Protein AF-0000000071169020 (afdb_homodimer)

Radius of gyration: 38.2 Å; Cα contacts (8 Å, |Δi|>4): 2609; chains: 2; bounding box: 96×105×107 Å

InterPro domains:
  IPR013087 Zinc finger C2H2-type [PS00028] (34-57)
  IPR013087 Zinc finger C2H2-type [PS50157] (32-62)
  IPR013087 Zinc finger C2H2-type [SM00355] (1-24)
  IPR013087 Zinc finger C2H2-type [SM00355] (32-57)

Sequence (1616 aa):
MICFICKVNVSTFSALAFHYKFMHFLNALSTYECSESNCSQTFQNLNGLRRHITRIHTSSVKVTEVNTNTNVNNYLINSYAVPFIDKNINLPPLKSNDFNLKEALNVLNVSAVKFSLQLHDNNNFSRKDILNIQSKIFDLILNPIILLLKGALLDTIKDPLLISTTNVIISEISSIFKYCSSEYKLNKWLSGEELTEDIMQFTINDEINFVSHAGENEYDEIKTKGILFPLKFQFQKYYEKNDMLIETLNLYDSLNISDDNFLSNFIQGSLWKDKVKLHQNKIVLPYFIYIDDFEINNPLGSNANFQSISALYYSFPLSKNNSKISEIFLAALIKAKDLKTFGNDLCFKHLVNELNSLERDGISINTSCGVKNVHFILGLVIGDNLGLNCICDFIKSFAANFYCRFCKANKSLTKYLAEEDESMLRNIYNYHIDVGINDFKLTGVYNECILNQIDSFHVTTNYCVDIMHDLFEGVCHYNLCHILQYYISEVKIISLETLNNRKQYFNYGTIEMGNNSHIIEKQHLLKFRLKMSAREMMCFIHFLPLMIGDLIPNNDDVWLFFLNFLEIIDILMSHKLTQDLISCLKRLIKKHNLDYVTLFKDTLKPKHHFLIHYPLIIQKSGPPRHFWCFKYESKHRELKMYARAITSRKNITLSLAKKFQLKFADFLLNGTKIDDVITADKHKIDCCYHELLADHLEDTLKIYDCYTQLKFKGTAYKIGYYLTKFTYELNLYEILEIILINATNKIVLILKQIKVDCYVEHLKSYMVDKNKSEILTTAMPISDFNGPPININTVLDGSLMIRLKEYFMICFICKVNVSTFSALAFHYKFMHFLNALSTYECSESNCSQTFQNLNGLRRHITRIHTSSVKVTEVNTNTNVNNYLINSYAVPFIDKNINLPPLKSNDFNLKEALNVLNVSAVKFSLQLHDNNNFSRKDILNIQSKIFDLILNPIILLLKGALLDTIKDPLLISTTNVIISEISSIFKYCSSEYKLNKWLSGEELTEDIMQFTINDEINFVSHAGENEYDEIKTKGILFPLKFQFQKYYEKNDMLIETLNLYDSLNISDDNFLSNFIQGSLWKDKVKLHQNKIVLPYFIYIDDFEINNPLGSNANFQSISALYYSFPLSKNNSKISEIFLAALIKAKDLKTFGNDLCFKHLVNELNSLERDGISINTSCGVKNVHFILGLVIGDNLGLNCICDFIKSFAANFYCRFCKANKSLTKYLAEEDESMLRNIYNYHIDVGINDFKLTGVYNECILNQIDSFHVTTNYCVDIMHDLFEGVCHYNLCHILQYYISEVKIISLETLNNRKQYFNYGTIEMGNNSHIIEKQHLLKFRLKMSAREMMCFIHFLPLMIGDLIPNNDDVWLFFLNFLEIIDILMSHKLTQDLISCLKRLIKKHNLDYVTLFKDTLKPKHHFLIHYPLIIQKSGPPRHFWCFKYESKHRELKMYARAITSRKNITLSLAKKFQLKFADFLLNGTKIDDVITADKHKIDCCYHELLADHLEDTLKIYDCYTQLKFKGTAYKIGYYLTKFTYELNLYEILEIILINATNKIVLILKQIKVDCYVEHLKSYMVDKNKSEILTTAMPISDFNGPPININTVLDGSLMIRLKEYF

Structure (mmCIF, N/CA/C/O backbone):
data_AF-0000000071169020-model_v1
#
loop_
_entity.id
_entity.type
_entity.pdbx_description
1 polymer 'C2H2-type domain-containing protein'
#
loop_
_atom_site.group_PDB
_atom_site.id
_atom_site.type_symbol
_atom_site.label_atom_id
_atom_site.label_alt_id
_atom_site.label_comp_id
_atom_site.label_asym_id
_atom_site.label_entity_id
_atom_site.label_seq_id
_atom_site.pdbx_PDB_ins_code
_atom_site.Cartn_x
_atom_site.Cartn_y
_atom_site.Cartn_z
_atom_site.occupancy
_atom_site.B_iso_or_equiv
_atom_site.auth_seq_id
_atom_site.auth_comp_id
_atom_site.auth_asym_id
_atom_site.auth_atom_id
_atom_site.pdbx_PDB_model_num
ATOM 1 N N . MET A 1 1 ? 19.141 36.062 -43.719 1 77.88 1 MET A N 1
ATOM 2 C CA . MET A 1 1 ? 18.812 34.719 -44.125 1 77.88 1 MET A CA 1
ATOM 3 C C . MET A 1 1 ? 17.516 34.688 -44.938 1 77.88 1 MET A C 1
ATOM 5 O O . MET A 1 1 ? 16.625 35.531 -44.719 1 77.88 1 MET A O 1
ATOM 9 N N . ILE A 1 2 ? 17.375 33.812 -45.969 1 80.94 2 ILE A N 1
ATOM 10 C CA . ILE A 1 2 ? 16.297 33.906 -46.969 1 80.94 2 ILE A CA 1
ATOM 11 C C . ILE A 1 2 ? 15.359 32.719 -46.812 1 80.94 2 ILE A C 1
ATOM 13 O O . ILE A 1 2 ? 15.805 31.562 -46.75 1 80.94 2 ILE A O 1
ATOM 17 N N . CYS A 1 3 ? 14.086 32.969 -46.656 1 77.69 3 CYS A N 1
ATOM 18 C CA . CYS A 1 3 ? 13.062 31.938 -46.719 1 77.69 3 CYS A CA 1
ATOM 19 C C . CYS A 1 3 ? 13.031 31.266 -48.062 1 77.69 3 CYS A C 1
ATOM 21 O O . CYS A 1 3 ? 13.008 31.938 -49.094 1 77.69 3 CYS A O 1
ATOM 23 N N . PHE A 1 4 ? 12.992 30.031 -48.031 1 81.12 4 PHE A N 1
ATOM 24 C CA . PHE A 1 4 ? 13.094 29.328 -49.312 1 81.12 4 PHE A CA 1
ATOM 25 C C . PHE A 1 4 ? 11.75 29.297 -50.031 1 81.12 4 PHE A C 1
ATOM 27 O O . PHE A 1 4 ? 11.688 29.062 -51.25 1 81.12 4 PHE A O 1
ATOM 34 N N . ILE A 1 5 ? 10.742 29.734 -49.344 1 79.94 5 ILE A N 1
ATOM 35 C CA . ILE A 1 5 ? 9.406 29.703 -49.938 1 79.94 5 ILE A CA 1
ATOM 36 C C . ILE A 1 5 ? 9.078 31.094 -50.5 1 79.94 5 ILE A C 1
ATOM 38 O O . ILE A 1 5 ? 8.75 31.219 -51.688 1 79.94 5 ILE A O 1
ATOM 42 N N . CYS A 1 6 ? 9.055 32.125 -49.688 1 75.31 6 CYS A N 1
ATOM 43 C CA . CYS A 1 6 ? 8.633 33.438 -50.156 1 75.31 6 CYS A CA 1
ATOM 44 C C . CYS A 1 6 ? 9.836 34.344 -50.406 1 75.31 6 CYS A C 1
ATOM 46 O O . CYS A 1 6 ? 9.672 35.5 -50.781 1 75.31 6 CYS A O 1
ATOM 48 N N . LYS A 1 7 ? 11.125 33.938 -50.156 1 77.38 7 LYS A N 1
ATOM 49 C CA . LYS A 1 7 ? 12.398 34.594 -50.438 1 77.38 7 LYS A CA 1
ATOM 50 C C . LYS A 1 7 ? 12.539 35.875 -49.594 1 77.38 7 LYS A C 1
ATOM 52 O O . LYS A 1 7 ? 13.344 36.75 -49.938 1 77.38 7 LYS A O 1
ATOM 57 N N . VAL A 1 8 ? 11.719 36 -48.625 1 77.06 8 VAL A N 1
ATOM 58 C CA . VAL A 1 8 ? 11.852 37.125 -47.688 1 77.06 8 VAL A CA 1
ATOM 59 C C . VAL A 1 8 ? 13.172 37.031 -46.938 1 77.06 8 VAL A C 1
ATOM 61 O O . VAL A 1 8 ? 13.578 35.938 -46.531 1 77.06 8 VAL A O 1
ATOM 64 N N . ASN A 1 9 ? 13.852 38.062 -46.719 1 78.12 9 ASN A N 1
ATOM 65 C CA . ASN A 1 9 ? 15.133 38.156 -46.031 1 78.12 9 ASN A CA 1
ATOM 66 C C . ASN A 1 9 ? 14.945 38.469 -44.531 1 78.12 9 ASN A C 1
ATOM 68 O O . ASN A 1 9 ? 14.25 39.406 -44.188 1 78.12 9 ASN A O 1
ATOM 72 N N . VAL A 1 10 ? 15.484 37.562 -43.781 1 77.06 10 VAL A N 1
ATOM 73 C CA . VAL A 1 10 ? 15.422 37.812 -42.344 1 77.06 10 VAL A CA 1
ATOM 74 C C . VAL A 1 10 ? 16.828 37.844 -41.75 1 77.06 10 VAL A C 1
ATOM 76 O O . VAL A 1 10 ? 17.734 37.188 -42.281 1 77.06 10 VAL A O 1
ATOM 79 N N . SER A 1 11 ? 17.156 38.594 -40.719 1 75.62 11 SER A N 1
ATOM 80 C CA . SER A 1 11 ? 18.5 38.875 -40.25 1 75.62 11 SER A CA 1
ATOM 81 C C . SER A 1 11 ? 19.016 37.75 -39.344 1 75.62 11 SER A C 1
ATOM 83 O O . SER A 1 11 ? 20.219 37.531 -39.25 1 75.62 11 SER A O 1
ATOM 85 N N . THR A 1 12 ? 18.188 37.031 -38.656 1 75.88 12 THR A N 1
ATOM 86 C CA . THR A 1 12 ? 18.609 36 -37.719 1 75.88 12 THR A CA 1
ATOM 87 C C . THR A 1 12 ? 17.891 34.656 -38 1 75.88 12 THR A C 1
ATOM 89 O O . THR A 1 12 ? 16.812 34.656 -38.594 1 75.88 12 THR A O 1
ATOM 92 N N . PHE A 1 13 ? 18.453 33.625 -37.469 1 76.25 13 PHE A N 1
ATOM 93 C CA . PHE A 1 13 ? 17.844 32.312 -37.688 1 76.25 13 PHE A CA 1
ATOM 94 C C . PHE A 1 13 ? 16.562 32.156 -36.875 1 76.25 13 PHE A C 1
ATOM 96 O O . PHE A 1 13 ? 15.594 31.547 -37.344 1 76.25 13 PHE A O 1
ATOM 103 N N . SER A 1 14 ? 16.547 32.719 -35.781 1 75.12 14 SER A N 1
ATOM 104 C CA . SER A 1 14 ? 15.344 32.688 -34.969 1 75.12 14 SER A CA 1
ATOM 105 C C . SER A 1 14 ? 14.164 33.344 -35.656 1 75.12 14 SER A C 1
ATOM 107 O O . SER A 1 14 ? 13.039 32.844 -35.625 1 75.12 14 SER A O 1
ATOM 109 N N . ALA A 1 15 ? 14.367 34.344 -36.281 1 77.69 15 ALA A N 1
ATOM 110 C CA . ALA A 1 15 ? 13.359 35.031 -37.094 1 77.69 15 ALA A CA 1
ATOM 111 C C . ALA A 1 15 ? 12.945 34.188 -38.281 1 77.69 15 ALA A C 1
ATOM 113 O O . ALA A 1 15 ? 11.766 34.156 -38.656 1 77.69 15 ALA A O 1
ATOM 114 N N . LEU A 1 16 ? 13.867 33.469 -38.781 1 79.31 16 LEU A N 1
ATOM 115 C CA . LEU A 1 16 ? 13.594 32.594 -39.938 1 79.31 16 LEU A CA 1
ATOM 116 C C . LEU A 1 16 ? 12.734 31.422 -39.5 1 79.31 16 LEU A C 1
ATOM 118 O O . LEU A 1 16 ? 11.766 31.062 -40.156 1 79.31 16 LEU A O 1
ATOM 122 N N . ALA A 1 17 ? 13.094 30.922 -38.438 1 76.38 17 ALA A N 1
ATOM 123 C CA . ALA A 1 17 ? 12.328 29.812 -37.844 1 76.38 17 ALA A CA 1
ATOM 124 C C . ALA A 1 17 ? 10.906 30.25 -37.531 1 76.38 17 ALA A C 1
ATOM 126 O O . ALA A 1 17 ? 9.953 29.516 -37.812 1 76.38 17 ALA A O 1
ATOM 127 N N . PHE A 1 18 ? 10.742 31.375 -37 1 75.62 18 PHE A N 1
ATOM 128 C CA . PHE A 1 18 ? 9.453 32 -36.719 1 75.62 18 PHE A CA 1
ATOM 129 C C . PHE A 1 18 ? 8.672 32.25 -38 1 75.62 18 PHE A C 1
ATOM 131 O O . PHE A 1 18 ? 7.477 31.953 -38.094 1 75.62 18 PHE A O 1
ATOM 138 N N . HIS A 1 19 ? 9.266 32.719 -38.906 1 76.81 19 HIS A N 1
ATOM 139 C CA . HIS A 1 19 ? 8.68 32.969 -40.219 1 76.81 19 HIS A CA 1
ATOM 140 C C . HIS A 1 19 ? 8.172 31.656 -40.844 1 76.81 19 HIS A C 1
ATOM 142 O O . HIS A 1 19 ? 7.047 31.609 -41.344 1 76.81 19 HIS A O 1
ATOM 148 N N . TYR A 1 20 ? 8.93 30.656 -40.812 1 79.19 20 TYR A N 1
ATOM 149 C CA . TYR A 1 20 ? 8.516 29.359 -41.375 1 79.19 20 TYR A CA 1
ATOM 150 C C . TYR A 1 20 ? 7.27 28.844 -40.656 1 79.19 20 TYR A C 1
ATOM 152 O O . TYR A 1 20 ? 6.344 28.344 -41.281 1 79.19 20 TYR A O 1
ATOM 160 N N . LYS A 1 21 ? 7.293 29.047 -39.344 1 71.69 21 LYS A N 1
ATOM 161 C CA . LYS A 1 21 ? 6.215 28.516 -38.531 1 71.69 21 LYS A CA 1
ATOM 162 C C . LYS A 1 21 ? 4.93 29.312 -38.719 1 71.69 21 LYS A C 1
ATOM 164 O O . LYS A 1 21 ? 3.852 28.734 -38.875 1 71.69 21 LYS A O 1
ATOM 169 N N . PHE A 1 22 ? 5.031 30.562 -38.844 1 68.75 22 PHE A N 1
ATOM 170 C CA . PHE A 1 22 ? 3.826 31.391 -38.781 1 68.75 22 PHE A CA 1
ATOM 171 C C . PHE A 1 22 ? 3.412 31.859 -40.156 1 68.75 22 PHE A C 1
ATOM 173 O O . PHE A 1 22 ? 2.223 32.031 -40.438 1 68.75 22 PHE A O 1
ATOM 180 N N . MET A 1 23 ? 4.34 31.984 -40.969 1 70.88 23 MET A N 1
ATOM 181 C CA . MET A 1 23 ? 3.965 32.5 -42.281 1 70.88 23 MET A CA 1
ATOM 182 C C . MET A 1 23 ? 3.768 31.359 -43.281 1 70.88 23 MET A C 1
ATOM 184 O O . MET A 1 23 ? 2.932 31.469 -44.188 1 70.88 23 MET A O 1
ATOM 188 N N . HIS A 1 24 ? 4.555 30.344 -43.156 1 74.88 24 HIS A N 1
ATOM 189 C CA . HIS A 1 24 ? 4.477 29.266 -44.125 1 74.88 24 HIS A CA 1
ATOM 190 C C . HIS A 1 24 ? 3.943 27.984 -43.5 1 74.88 24 HIS A C 1
ATOM 192 O O . HIS A 1 24 ? 3.865 26.938 -44.156 1 74.88 24 HIS A O 1
ATOM 198 N N . PHE A 1 25 ? 3.615 27.969 -42.25 1 67.5 25 PHE A N 1
ATOM 199 C CA . PHE A 1 25 ? 3.002 26.891 -41.469 1 67.5 25 PHE A CA 1
ATOM 200 C C . PHE A 1 25 ? 3.818 25.609 -41.594 1 67.5 25 PHE A C 1
ATOM 202 O O . PHE A 1 25 ? 3.258 24.516 -41.75 1 67.5 25 PHE A O 1
ATOM 209 N N . LEU A 1 26 ? 5.051 25.766 -41.625 1 73.62 26 LEU A N 1
ATOM 210 C CA . LEU A 1 26 ? 5.938 24.609 -41.656 1 73.62 26 LEU A CA 1
ATOM 211 C C . LEU A 1 26 ? 6.258 24.109 -40.281 1 73.62 26 LEU A C 1
ATOM 213 O O . LEU A 1 26 ? 6.383 24.891 -39.344 1 73.62 26 LEU A O 1
ATOM 217 N N . ASN A 1 27 ? 6.195 22.812 -40.125 1 69 27 ASN A N 1
ATOM 218 C CA . ASN A 1 27 ? 6.496 22.203 -38.812 1 69 27 ASN A CA 1
ATOM 219 C C . ASN A 1 27 ? 7.957 21.781 -38.719 1 69 27 ASN A C 1
ATOM 221 O O . ASN A 1 27 ? 8.688 21.828 -39.719 1 69 27 ASN A O 1
ATOM 225 N N . ALA A 1 28 ? 8.445 21.375 -37.5 1 69.56 28 ALA A N 1
ATOM 226 C CA . ALA A 1 28 ? 9.852 21.062 -37.219 1 69.56 28 ALA A CA 1
ATOM 227 C C . ALA A 1 28 ? 10.312 19.891 -38.094 1 69.56 28 ALA A C 1
ATOM 229 O O . ALA A 1 28 ? 11.5 19.797 -38.438 1 69.56 28 ALA A O 1
ATOM 230 N N . LEU A 1 29 ? 9.398 19.125 -38.562 1 69.38 29 LEU A N 1
ATOM 231 C CA . LEU A 1 29 ? 9.742 17.953 -39.375 1 69.38 29 LEU A CA 1
ATOM 232 C C . LEU A 1 29 ? 9.492 18.234 -40.844 1 69.38 29 LEU A C 1
ATOM 234 O O . LEU A 1 29 ? 9.547 17.312 -41.656 1 69.38 29 LEU A O 1
ATOM 238 N N . SER A 1 30 ? 9.234 19.375 -41.156 1 74.44 30 SER A N 1
ATOM 239 C CA . SER A 1 30 ? 9.047 19.703 -42.562 1 74.44 30 SER A CA 1
ATOM 240 C C . SER A 1 30 ? 10.391 19.781 -43.281 1 74.44 30 SER A C 1
ATOM 242 O O . SER A 1 30 ? 11.438 19.953 -42.656 1 74.44 30 SER A O 1
ATOM 244 N N . THR A 1 31 ? 10.32 19.531 -44.594 1 79.25 31 THR A N 1
ATOM 245 C CA . THR A 1 31 ? 11.523 19.625 -45.406 1 79.25 31 THR A CA 1
ATOM 246 C C . THR A 1 31 ? 11.891 21.078 -45.656 1 79.25 31 THR A C 1
ATOM 248 O O . THR A 1 31 ? 11.039 21.891 -46.062 1 79.25 31 THR A O 1
ATOM 251 N N . TYR A 1 32 ? 13.055 21.5 -45.281 1 77.5 32 TYR A N 1
ATOM 252 C CA . TYR A 1 32 ? 13.547 22.859 -45.406 1 77.5 32 TYR A CA 1
ATOM 253 C C . TYR A 1 32 ? 14.68 22.922 -46.438 1 77.5 32 TYR A C 1
ATOM 255 O O . TYR A 1 32 ? 15.445 21.969 -46.594 1 77.5 32 TYR A O 1
ATOM 263 N N . GLU A 1 33 ? 14.805 23.984 -47.156 1 82.12 33 GLU A N 1
ATOM 264 C CA . GLU A 1 33 ? 15.844 24.203 -48.156 1 82.12 33 GLU A CA 1
ATOM 265 C C . GLU A 1 33 ? 16.672 25.438 -47.812 1 82.12 33 GLU A C 1
ATOM 267 O O . GLU A 1 33 ? 16.141 26.469 -47.406 1 82.12 33 GLU A O 1
ATOM 272 N N . CYS A 1 34 ? 18 25.328 -47.812 1 77.12 34 CYS A N 1
ATOM 273 C CA . CYS A 1 34 ? 18.891 26.469 -47.594 1 77.12 34 CYS A CA 1
ATOM 274 C C . CYS A 1 34 ? 18.938 27.375 -48.812 1 77.12 34 CYS A C 1
ATOM 276 O O . CYS A 1 34 ? 19.203 26.906 -49.906 1 77.12 34 CYS A O 1
ATOM 278 N N . SER A 1 35 ? 18.5 28.562 -48.656 1 76.31 35 SER A N 1
ATOM 279 C CA . SER A 1 35 ? 18.5 29.516 -49.75 1 76.31 35 SER A CA 1
ATOM 280 C C . SER A 1 35 ? 19.641 30.516 -49.625 1 76.31 35 SER A C 1
ATOM 282 O O . SER A 1 35 ? 19.703 31.516 -50.344 1 76.31 35 SER A O 1
ATOM 284 N N . GLU A 1 36 ? 20.609 30.188 -48.719 1 73 36 GLU A N 1
ATOM 285 C CA . GLU A 1 36 ? 21.766 31.078 -48.562 1 73 36 GLU A CA 1
ATOM 286 C C . GLU A 1 36 ? 22.812 30.797 -49.656 1 73 36 GLU A C 1
ATOM 288 O O . GLU A 1 36 ? 23.172 29.641 -49.906 1 73 36 GLU A O 1
ATOM 293 N N . SER A 1 37 ? 23.328 31.797 -50.156 1 71.81 37 SER A N 1
ATOM 294 C CA . SER A 1 37 ? 24.406 31.812 -51.156 1 71.81 37 SER A CA 1
ATOM 295 C C . SER A 1 37 ? 24.203 30.734 -52.219 1 71.81 37 SER A C 1
ATOM 297 O O . SER A 1 37 ? 25.156 30.031 -52.562 1 71.81 37 SER A O 1
ATOM 299 N N . ASN A 1 38 ? 22.984 30.422 -52.688 1 71 38 ASN A N 1
ATOM 300 C CA . ASN A 1 38 ? 22.641 29.484 -53.75 1 71 38 ASN A CA 1
ATOM 301 C C . ASN A 1 38 ? 22.953 28.047 -53.375 1 71 38 ASN A C 1
ATOM 303 O O . ASN A 1 38 ? 23.266 27.219 -54.219 1 71 38 ASN A O 1
ATOM 307 N N . CYS A 1 39 ? 23.109 27.656 -52 1 71.44 39 CYS A N 1
ATOM 308 C CA . CYS A 1 39 ? 23.406 26.328 -51.5 1 71.44 39 CYS A CA 1
ATOM 309 C C . CYS A 1 39 ? 22.281 25.359 -51.844 1 71.44 39 CYS A C 1
ATOM 311 O O . CYS A 1 39 ? 22.531 24.203 -52.219 1 71.44 39 CYS A O 1
ATOM 313 N N . SER A 1 40 ? 20.984 25.516 -52.188 1 73.94 40 SER A N 1
ATOM 314 C CA . SER A 1 40 ? 19.766 24.781 -52.5 1 73.94 40 SER A CA 1
ATOM 315 C C . SER A 1 40 ? 19.766 23.406 -51.875 1 73.94 40 SER A C 1
ATOM 317 O O . SER A 1 40 ? 19.062 22.5 -52.312 1 73.94 40 SER A O 1
ATOM 319 N N . GLN A 1 41 ? 20.469 23.156 -50.75 1 77.5 41 GLN A N 1
ATOM 320 C CA . GLN A 1 41 ? 20.469 21.875 -50.031 1 77.5 41 GLN A CA 1
ATOM 321 C C . GLN A 1 41 ? 19.188 21.719 -49.219 1 77.5 41 GLN A C 1
ATOM 323 O O . GLN A 1 41 ? 18.719 22.672 -48.594 1 77.5 41 GLN A O 1
ATOM 328 N N . THR A 1 42 ? 18.562 20.516 -49.188 1 79.94 42 THR A N 1
ATOM 329 C CA . THR A 1 42 ? 17.297 20.203 -48.531 1 79.94 42 THR A CA 1
ATOM 330 C C . THR A 1 42 ? 17.562 19.5 -47.188 1 79.94 42 THR A C 1
ATOM 332 O O . THR A 1 42 ? 18.5 18.719 -47.062 1 79.94 42 THR A O 1
ATOM 335 N N . PHE A 1 43 ? 16.844 19.953 -46.094 1 79.19 43 PHE A N 1
ATOM 336 C CA . PHE A 1 43 ? 16.953 19.375 -44.781 1 79.19 43 PHE A CA 1
ATOM 337 C C . PHE A 1 43 ? 15.602 18.875 -44.281 1 79.19 43 PHE A C 1
ATOM 339 O O . PHE A 1 43 ? 14.57 19.5 -44.562 1 79.19 43 PHE A O 1
ATOM 346 N N . GLN A 1 44 ? 15.43 17.812 -43.75 1 74.69 44 GLN A N 1
ATOM 347 C CA . GLN A 1 44 ? 14.172 17.188 -43.375 1 74.69 44 GLN A CA 1
ATOM 348 C C . GLN A 1 44 ? 13.656 17.734 -42.031 1 74.69 44 GLN A C 1
ATOM 350 O O . GLN A 1 44 ? 12.539 17.422 -41.625 1 74.69 44 GLN A O 1
ATOM 355 N N . ASN A 1 45 ? 14.484 18.516 -41.406 1 75.94 45 ASN A N 1
ATOM 356 C CA . ASN A 1 45 ? 14.062 19.188 -40.188 1 75.94 45 ASN A CA 1
ATOM 357 C C . ASN A 1 45 ? 14.719 20.547 -40.031 1 75.94 45 ASN A C 1
ATOM 359 O O . ASN A 1 45 ? 15.734 20.828 -40.656 1 75.94 45 ASN A O 1
ATOM 363 N N . LEU A 1 46 ? 14.141 21.359 -39.094 1 77.81 46 LEU A N 1
ATOM 364 C CA . LEU A 1 46 ? 14.57 22.734 -38.906 1 77.81 46 LEU A CA 1
ATOM 365 C C . LEU A 1 46 ? 15.938 22.797 -38.25 1 77.81 46 LEU A C 1
ATOM 367 O O . LEU A 1 46 ? 16.75 23.656 -38.562 1 77.81 46 LEU A O 1
ATOM 371 N N . ASN A 1 47 ? 16.219 21.922 -37.406 1 75.5 47 ASN A N 1
ATOM 372 C CA . ASN A 1 47 ? 17.5 21.906 -36.75 1 75.5 47 ASN A CA 1
ATOM 373 C C . ASN A 1 47 ? 18.641 21.531 -37.688 1 75.5 47 ASN A C 1
ATOM 375 O O . ASN A 1 47 ? 19.75 22.047 -37.594 1 75.5 47 ASN A O 1
ATOM 379 N N . GLY A 1 48 ? 18.438 20.641 -38.531 1 78.62 48 GLY A N 1
ATOM 380 C CA . GLY A 1 48 ? 19.406 20.359 -39.562 1 78.62 48 GLY A CA 1
ATOM 381 C C . GLY A 1 48 ? 19.75 21.562 -40.406 1 78.62 48 GLY A C 1
ATOM 382 O O . GLY A 1 48 ? 20.922 21.812 -40.719 1 78.62 48 GLY A O 1
ATOM 383 N N . LEU A 1 49 ? 18.812 22.375 -40.75 1 77.75 49 LEU A N 1
ATOM 384 C CA . LEU A 1 49 ? 19.016 23.609 -41.469 1 77.75 49 LEU A CA 1
ATOM 385 C C . LEU A 1 49 ? 19.828 24.594 -40.625 1 77.75 49 LEU A C 1
ATOM 387 O O . LEU A 1 49 ? 20.766 25.219 -41.156 1 77.75 49 LEU A O 1
ATOM 391 N N . ARG A 1 50 ? 19.484 24.766 -39.438 1 74.69 50 ARG A N 1
ATOM 392 C CA . ARG A 1 50 ? 20.203 25.656 -38.531 1 74.69 50 ARG A CA 1
ATOM 393 C C . ARG A 1 50 ? 21.688 25.312 -38.469 1 74.69 50 ARG A C 1
ATOM 395 O O . ARG A 1 50 ? 22.531 26.188 -38.562 1 74.69 50 ARG A O 1
ATOM 402 N N . ARG A 1 51 ? 22.016 24.141 -38.344 1 74.31 51 ARG A N 1
ATOM 403 C CA . ARG A 1 51 ? 23.391 23.688 -38.281 1 74.31 51 ARG A CA 1
ATOM 404 C C . ARG A 1 51 ? 24.125 23.953 -39.594 1 74.31 51 ARG A C 1
ATOM 406 O O . ARG A 1 51 ? 25.297 24.375 -39.562 1 74.31 51 ARG A O 1
ATOM 413 N N . HIS A 1 52 ? 23.516 23.688 -40.531 1 77.06 52 HIS A N 1
ATOM 414 C CA . HIS A 1 52 ? 24.078 23.906 -41.844 1 77.06 52 HIS A CA 1
ATOM 415 C C . HIS A 1 52 ? 24.406 25.391 -42.062 1 77.06 52 HIS A C 1
ATOM 417 O O . HIS A 1 52 ? 25.516 25.719 -42.469 1 77.06 52 HIS A O 1
ATOM 423 N N . ILE A 1 53 ? 23.5 26.219 -41.781 1 73.94 53 ILE A N 1
ATOM 424 C CA . ILE A 1 53 ? 23.688 27.641 -42 1 73.94 53 ILE A CA 1
ATOM 425 C C . ILE A 1 53 ? 24.828 28.156 -41.094 1 73.94 53 ILE A C 1
ATOM 427 O O . ILE A 1 53 ? 25.672 28.922 -41.562 1 73.94 53 ILE A O 1
ATOM 431 N N . THR A 1 54 ? 24.844 27.719 -39.906 1 70.5 54 THR A N 1
ATOM 432 C CA . THR A 1 54 ? 25.859 28.172 -38.969 1 70.5 54 THR A CA 1
ATOM 433 C C . THR A 1 54 ? 27.25 27.672 -39.375 1 70.5 54 THR A C 1
ATOM 435 O O . THR A 1 54 ? 28.234 28.391 -39.188 1 70.5 54 THR A O 1
ATOM 438 N N . ARG A 1 55 ? 27.312 26.594 -39.812 1 73.62 55 ARG A N 1
ATOM 439 C CA . ARG A 1 55 ? 28.609 26 -40.125 1 73.62 55 ARG A CA 1
ATOM 440 C C . ARG A 1 55 ? 29.125 26.516 -41.469 1 73.62 55 ARG A C 1
ATOM 442 O O . ARG A 1 55 ? 30.328 26.781 -41.625 1 73.62 55 ARG A O 1
ATOM 449 N N . ILE A 1 56 ? 28.266 26.562 -42.438 1 73.44 56 ILE A N 1
ATOM 450 C CA . ILE A 1 56 ? 28.734 26.766 -43.812 1 73.44 56 ILE A CA 1
ATOM 451 C C . ILE A 1 56 ? 28.625 28.234 -44.188 1 73.44 56 ILE A C 1
ATOM 453 O O . ILE A 1 56 ? 29.453 28.766 -44.906 1 73.44 56 ILE A O 1
ATOM 457 N N . HIS A 1 57 ? 27.625 28.969 -43.875 1 63.88 57 HIS A N 1
ATOM 458 C CA . HIS A 1 57 ? 27.375 30.328 -44.344 1 63.88 57 HIS A CA 1
ATOM 459 C C . HIS A 1 57 ? 27.656 31.344 -43.219 1 63.88 57 HIS A C 1
ATOM 461 O O . HIS A 1 57 ? 27.016 32.375 -43.156 1 63.88 57 HIS A O 1
ATOM 467 N N . THR A 1 58 ? 28.672 31.422 -42.375 1 55.56 58 THR A N 1
ATOM 468 C CA . THR A 1 58 ? 29.141 32.156 -41.219 1 55.56 58 THR A CA 1
ATOM 469 C C . THR A 1 58 ? 29.328 33.656 -41.531 1 55.56 58 THR A C 1
ATOM 471 O O . THR A 1 58 ? 29.422 34.5 -40.656 1 55.56 58 THR A O 1
ATOM 474 N N . SER A 1 59 ? 29.734 34.219 -42.625 1 45.66 59 SER A N 1
ATOM 475 C CA . SER A 1 59 ? 30.359 35.531 -42.719 1 45.66 59 SER A CA 1
ATOM 476 C C . SER A 1 59 ? 29.391 36.625 -42.25 1 45.66 59 SER A C 1
ATOM 478 O O . SER A 1 59 ? 29.812 37.625 -41.688 1 45.66 59 SER A O 1
ATOM 480 N N . SER A 1 60 ? 28.422 37.156 -43 1 39.25 60 SER A N 1
ATOM 481 C CA . SER A 1 60 ? 27.797 38.469 -43 1 39.25 60 SER A CA 1
ATOM 482 C C . SER A 1 60 ? 26.922 38.688 -41.75 1 39.25 60 SER A C 1
ATOM 484 O O . SER A 1 60 ? 26.25 39.719 -41.625 1 39.25 60 SER A O 1
ATOM 486 N N . VAL A 1 61 ? 26.312 37.844 -41.188 1 37.22 61 VAL A N 1
ATOM 487 C CA . VAL A 1 61 ? 25.203 38.156 -40.281 1 37.22 61 VAL A CA 1
ATOM 488 C C . VAL A 1 61 ? 25.734 38.688 -38.969 1 37.22 61 VAL A C 1
ATOM 490 O O . VAL A 1 61 ? 26.469 38 -38.25 1 37.22 61 VAL A O 1
ATOM 493 N N . LYS A 1 62 ? 26.062 40.062 -38.875 1 33.88 62 LYS A N 1
ATOM 494 C CA . LYS A 1 62 ? 26.328 40.719 -37.594 1 33.88 62 LYS A CA 1
ATOM 495 C C . LYS A 1 62 ? 25.344 40.25 -36.531 1 33.88 62 LYS A C 1
ATOM 497 O O . LYS A 1 62 ? 24.125 40.438 -36.656 1 33.88 62 LYS A O 1
ATOM 502 N N . VAL A 1 63 ? 25.484 39.312 -35.781 1 30.58 63 VAL A N 1
ATOM 503 C CA . VAL A 1 63 ? 24.641 38.844 -34.688 1 30.58 63 VAL A CA 1
ATOM 504 C C . VAL A 1 63 ? 24.422 39.938 -33.688 1 30.58 63 VAL A C 1
ATOM 506 O O . VAL A 1 63 ? 25.359 40.344 -32.969 1 30.58 63 VAL A O 1
ATOM 509 N N . THR A 1 64 ? 23.984 41.125 -34.031 1 26.12 64 THR A N 1
ATOM 510 C CA . THR A 1 64 ? 23.719 42.031 -32.906 1 26.12 64 THR A CA 1
ATOM 511 C C . THR A 1 64 ? 22.906 41.312 -31.828 1 26.12 64 THR A C 1
ATOM 513 O O . THR A 1 64 ? 21.859 40.719 -32.125 1 26.12 64 THR A O 1
ATOM 516 N N . GLU A 1 65 ? 23.516 40.969 -30.703 1 25.2 65 GLU A N 1
ATOM 517 C CA . GLU A 1 65 ? 23.062 40.344 -29.469 1 25.2 65 GLU A CA 1
ATOM 518 C C . GLU A 1 65 ? 21.891 41.094 -28.844 1 25.2 65 GLU A C 1
ATOM 520 O O . GLU A 1 65 ? 22.094 42.125 -28.172 1 25.2 65 GLU A O 1
ATOM 525 N N . VAL A 1 66 ? 21 41.688 -29.5 1 24.2 66 VAL A N 1
ATOM 526 C CA . VAL A 1 66 ? 19.969 42.312 -28.688 1 24.2 66 VAL A CA 1
ATOM 527 C C . VAL A 1 66 ? 19.422 41.312 -27.672 1 24.2 66 VAL A C 1
ATOM 529 O O . VAL A 1 66 ? 19.109 40.156 -28.016 1 24.2 66 VAL A O 1
ATOM 532 N N . ASN A 1 67 ? 19.672 41.469 -26.344 1 23.53 67 ASN A N 1
ATOM 533 C CA . ASN A 1 67 ? 19.344 40.875 -25.047 1 23.53 67 ASN A CA 1
ATOM 534 C C . ASN A 1 67 ? 17.844 40.656 -24.906 1 23.53 67 ASN A C 1
ATOM 536 O O . ASN A 1 67 ? 17.281 40.844 -23.812 1 23.53 67 ASN A O 1
ATOM 540 N N . THR A 1 68 ? 17.062 40.656 -25.875 1 22.77 68 THR A N 1
ATOM 541 C CA . THR A 1 68 ? 15.633 40.625 -25.578 1 22.77 68 THR A CA 1
ATOM 542 C C . THR A 1 68 ? 15.281 39.344 -24.812 1 22.77 68 THR A C 1
ATOM 544 O O . THR A 1 68 ? 15.492 38.219 -25.312 1 22.77 68 THR A O 1
ATOM 547 N N . ASN A 1 69 ? 15.195 39.375 -23.438 1 22.55 69 ASN A N 1
ATOM 548 C CA . ASN A 1 69 ? 14.875 38.562 -22.281 1 22.55 69 ASN A CA 1
ATOM 549 C C . ASN A 1 69 ? 13.508 37.875 -22.422 1 22.55 69 ASN A C 1
ATOM 551 O O . ASN A 1 69 ? 12.891 37.5 -21.422 1 22.55 69 ASN A O 1
ATOM 555 N N . THR A 1 70 ? 12.875 37.875 -23.5 1 22.81 70 THR A N 1
ATOM 556 C CA . THR A 1 70 ? 11.508 37.375 -23.453 1 22.81 70 THR A CA 1
ATOM 557 C C . THR A 1 70 ? 11.477 35.906 -23.047 1 22.81 70 THR A C 1
ATOM 559 O O . THR A 1 70 ? 11.984 35.062 -23.766 1 22.81 70 THR A O 1
ATOM 562 N N . ASN A 1 71 ? 11.398 35.625 -21.703 1 22.38 71 ASN A N 1
ATOM 563 C CA . ASN A 1 71 ? 11.32 34.438 -20.828 1 22.38 71 ASN A CA 1
ATOM 564 C C . ASN A 1 71 ? 10.148 33.562 -21.203 1 22.38 71 ASN A C 1
ATOM 566 O O . ASN A 1 71 ? 9.031 33.75 -20.719 1 22.38 71 ASN A O 1
ATOM 570 N N . VAL A 1 72 ? 9.812 33.281 -22.344 1 22.95 72 VAL A N 1
ATOM 571 C CA . VAL A 1 72 ? 8.68 32.406 -22.641 1 22.95 72 VAL A CA 1
ATOM 572 C C . VAL A 1 72 ? 8.852 31.078 -21.938 1 22.95 72 VAL A C 1
ATOM 574 O O . VAL A 1 72 ? 9.906 30.453 -22.031 1 22.95 72 VAL A O 1
ATOM 577 N N . ASN A 1 73 ? 7.902 30.766 -20.938 1 23.06 73 ASN A N 1
ATOM 578 C CA . ASN A 1 73 ? 7.641 29.734 -19.938 1 23.06 73 ASN A CA 1
ATOM 579 C C . ASN A 1 73 ? 7.59 28.344 -20.547 1 23.06 73 ASN A C 1
ATOM 581 O O . ASN A 1 73 ? 6.688 28.047 -21.344 1 23.06 73 ASN A O 1
ATOM 585 N N . ASN A 1 74 ? 8.617 27.906 -21.172 1 23.81 74 ASN A N 1
ATOM 586 C CA . ASN A 1 74 ? 8.812 26.484 -21.469 1 23.81 74 ASN A CA 1
ATOM 587 C C . ASN A 1 74 ? 8.422 25.609 -20.281 1 23.81 74 ASN A C 1
ATOM 589 O O . ASN A 1 74 ? 9.234 25.359 -19.391 1 23.81 74 ASN A O 1
ATOM 593 N N . TYR A 1 75 ? 7.23 25.766 -19.75 1 23.38 75 TYR A N 1
ATOM 594 C CA . TYR A 1 75 ? 6.703 25.141 -18.547 1 23.38 75 TYR A CA 1
ATOM 595 C C . TYR A 1 75 ? 6.758 23.625 -18.656 1 23.38 75 TYR A C 1
ATOM 597 O O . TYR A 1 75 ? 6.457 22.906 -17.703 1 23.38 75 TYR A O 1
ATOM 605 N N . LEU A 1 76 ? 6.641 23.047 -19.906 1 22.83 76 LEU A N 1
ATOM 606 C CA . LEU A 1 76 ? 5.926 21.766 -19.844 1 22.83 76 LEU A CA 1
ATOM 607 C C . LEU A 1 76 ? 6.707 20.75 -19.016 1 22.83 76 LEU A C 1
ATOM 609 O O . LEU A 1 76 ? 6.125 20.031 -18.219 1 22.83 76 LEU A O 1
ATOM 613 N N . ILE A 1 77 ? 7.805 20.203 -19.688 1 24.61 77 ILE A N 1
ATOM 614 C CA . ILE A 1 77 ? 8.211 18.828 -19.453 1 24.61 77 ILE A CA 1
ATOM 615 C C . ILE A 1 77 ? 8.891 18.719 -18.078 1 24.61 77 ILE A C 1
ATOM 617 O O . ILE A 1 77 ? 9.961 19.297 -17.859 1 24.61 77 ILE A O 1
ATOM 621 N N . ASN A 1 78 ? 8.18 18.828 -17.047 1 24.42 78 ASN A N 1
ATOM 622 C CA . ASN A 1 78 ? 8.648 18.719 -15.672 1 24.42 78 ASN A CA 1
ATOM 623 C C . ASN A 1 78 ? 9.57 17.516 -15.492 1 24.42 78 ASN A C 1
ATOM 625 O O . ASN A 1 78 ? 9.109 16.375 -15.477 1 24.42 78 ASN A O 1
ATOM 629 N N . SER A 1 79 ? 10.648 17.469 -16.266 1 25.2 79 SER A N 1
ATOM 630 C CA . SER A 1 79 ? 11.703 16.5 -15.961 1 25.2 79 SER A CA 1
ATOM 631 C C . SER A 1 79 ? 12.008 16.469 -14.461 1 25.2 79 SER A C 1
ATOM 633 O O . SER A 1 79 ? 12.109 17.516 -13.82 1 25.2 79 SER A O 1
ATOM 635 N N . TYR A 1 80 ? 11.547 15.562 -13.758 1 27.61 80 TYR A N 1
ATOM 636 C CA . TYR A 1 80 ? 11.953 15.273 -12.391 1 27.61 80 TYR A CA 1
ATOM 637 C C . TYR A 1 80 ? 13.469 15.359 -12.242 1 27.61 80 TYR A C 1
ATOM 639 O O . TYR A 1 80 ? 14.18 14.383 -12.492 1 27.61 80 TYR A O 1
ATOM 647 N N . ALA A 1 81 ? 14.148 16.422 -12.766 1 27.02 81 ALA A N 1
ATOM 648 C CA . ALA A 1 81 ? 15.57 16.609 -12.484 1 27.02 81 ALA A CA 1
ATOM 649 C C . ALA A 1 81 ? 15.828 16.656 -10.984 1 27.02 81 ALA A C 1
ATOM 651 O O . ALA A 1 81 ? 15.359 17.562 -10.297 1 27.02 81 ALA A O 1
ATOM 652 N N . VAL A 1 82 ? 15.859 15.656 -10.281 1 28.61 82 VAL A N 1
ATOM 653 C CA . VAL A 1 82 ? 16.531 15.766 -8.992 1 28.61 82 VAL A CA 1
ATOM 654 C C . VAL A 1 82 ? 17.875 16.469 -9.164 1 28.61 82 VAL A C 1
ATOM 656 O O . VAL A 1 82 ? 18.688 16.062 -10 1 28.61 82 VAL A O 1
ATOM 659 N N . PRO A 1 83 ? 17.922 17.766 -9.023 1 29.31 83 PRO A N 1
ATOM 660 C CA . PRO A 1 83 ? 19.203 18.453 -9.164 1 29.31 83 PRO A CA 1
ATOM 661 C C . PRO A 1 83 ? 20.359 17.672 -8.531 1 29.31 83 PRO A C 1
ATOM 663 O O . PRO A 1 83 ? 20.25 17.234 -7.387 1 29.31 83 PRO A O 1
ATOM 666 N N . PHE A 1 84 ? 21.016 16.969 -9.312 1 27.58 84 PHE A N 1
ATOM 667 C CA . PHE A 1 84 ? 22.328 16.547 -8.82 1 27.58 84 PHE A CA 1
ATOM 668 C C . PHE A 1 84 ? 23.141 17.766 -8.367 1 27.58 84 PHE A C 1
ATOM 670 O O . PHE A 1 84 ? 23.297 18.719 -9.125 1 27.58 84 PHE A O 1
ATOM 677 N N . ILE A 1 85 ? 22.984 18.281 -7.246 1 29.05 85 ILE A N 1
ATOM 678 C CA . ILE A 1 85 ? 23.938 19.25 -6.723 1 29.05 85 ILE A CA 1
ATOM 679 C C . ILE A 1 85 ? 25.359 18.797 -7.047 1 29.05 85 ILE A C 1
ATOM 681 O O . ILE A 1 85 ? 25.812 17.75 -6.574 1 29.05 85 ILE A O 1
ATOM 685 N N . ASP A 1 86 ? 25.719 19.031 -8.203 1 30.06 86 ASP A N 1
ATOM 686 C CA . ASP A 1 86 ? 27.156 19 -8.391 1 30.06 86 ASP A CA 1
ATOM 687 C C . ASP A 1 86 ? 27.875 19.812 -7.312 1 30.06 86 ASP A C 1
ATOM 689 O O . ASP A 1 86 ? 27.953 21.031 -7.402 1 30.06 86 ASP A O 1
ATOM 693 N N . LYS A 1 87 ? 27.656 19.656 -6.082 1 32.47 87 LYS A N 1
ATOM 694 C CA . LYS A 1 87 ? 28.453 20.359 -5.09 1 32.47 87 LYS A CA 1
ATOM 695 C C . LYS A 1 87 ? 29.938 20.312 -5.445 1 32.47 87 LYS A C 1
ATOM 697 O O . LYS A 1 87 ? 30.547 19.25 -5.473 1 32.47 87 LYS A O 1
ATOM 702 N N . ASN A 1 88 ? 30.344 21.094 -6.395 1 31.39 88 ASN A N 1
ATOM 703 C CA . ASN A 1 88 ? 31.766 21.359 -6.289 1 31.39 88 ASN A CA 1
ATOM 704 C C . ASN A 1 88 ? 32.219 21.469 -4.836 1 31.39 88 ASN A C 1
ATOM 706 O O . ASN A 1 88 ? 31.75 22.359 -4.105 1 31.39 88 ASN A O 1
ATOM 710 N N . ILE A 1 89 ? 32.344 20.375 -4.238 1 32.88 89 ILE A N 1
ATOM 711 C CA . ILE A 1 89 ? 32.938 20.344 -2.914 1 32.88 89 ILE A CA 1
ATOM 712 C C . ILE A 1 89 ? 34.125 21.297 -2.865 1 32.88 89 ILE A C 1
ATOM 714 O O . ILE A 1 89 ? 35.188 21.031 -3.469 1 32.88 89 ILE A O 1
ATOM 718 N N . ASN A 1 90 ? 33.938 22.547 -3.164 1 30.86 90 ASN A N 1
ATOM 719 C CA . ASN A 1 90 ? 35.031 23.359 -2.672 1 30.86 90 ASN A CA 1
ATOM 720 C C . ASN A 1 90 ? 35.375 23.016 -1.226 1 30.86 90 ASN A C 1
ATOM 722 O O . ASN A 1 90 ? 34.688 23.422 -0.3 1 30.86 90 ASN A O 1
ATOM 726 N N . LEU A 1 91 ? 35.812 21.844 -1.054 1 34.31 91 LEU A N 1
ATOM 727 C CA . LEU A 1 91 ? 36.375 21.531 0.262 1 34.31 91 LEU A CA 1
ATOM 728 C C . LEU A 1 91 ? 37.281 22.641 0.748 1 34.31 91 LEU A C 1
ATOM 730 O O . LEU A 1 91 ? 38.188 23.094 0.011 1 34.31 91 LEU A O 1
ATOM 734 N N . PRO A 1 92 ? 36.938 23.5 1.539 1 34.12 92 PRO A N 1
ATOM 735 C CA . PRO A 1 92 ? 38 24.391 2.049 1 34.12 92 PRO A CA 1
ATOM 736 C C . PRO A 1 92 ? 39.312 23.672 2.271 1 34.12 92 PRO A C 1
ATOM 738 O O . PRO A 1 92 ? 39.344 22.484 2.6 1 34.12 92 PRO A O 1
ATOM 741 N N . PRO A 1 93 ? 40.406 24.109 1.631 1 33.66 93 PRO A N 1
ATOM 742 C CA . PRO A 1 93 ? 41.719 23.531 1.978 1 33.66 93 PRO A CA 1
ATOM 743 C C . PRO A 1 93 ? 41.875 23.328 3.482 1 33.66 93 PRO A C 1
ATOM 745 O O . PRO A 1 93 ? 41.812 24.297 4.246 1 33.66 93 PRO A O 1
ATOM 748 N N . LEU A 1 94 ? 41.344 22.297 4.027 1 36.56 94 LEU A N 1
ATOM 749 C CA . LEU A 1 94 ? 41.812 22.094 5.402 1 36.56 94 LEU A CA 1
ATOM 750 C C . LEU A 1 94 ? 43.281 22.391 5.543 1 36.56 94 LEU A C 1
ATOM 752 O O . LEU A 1 94 ? 44.094 21.906 4.75 1 36.56 94 LEU A O 1
ATOM 756 N N . LYS A 1 95 ? 43.688 23.406 6.051 1 37.34 95 LYS A N 1
ATOM 757 C CA . LYS A 1 95 ? 45.031 23.609 6.523 1 37.34 95 LYS A CA 1
ATOM 758 C C . LYS A 1 95 ? 45.656 22.281 6.977 1 37.34 95 LYS A C 1
ATOM 760 O O . LYS A 1 95 ? 45 21.453 7.59 1 37.34 95 LYS A O 1
ATOM 765 N N . SER A 1 96 ? 46.719 21.75 6.375 1 40.31 96 SER A N 1
ATOM 766 C CA . SER A 1 96 ? 47.656 20.641 6.398 1 40.31 96 SER A CA 1
ATOM 767 C C . SER A 1 96 ? 47.969 20.172 7.824 1 40.31 96 SER A C 1
ATOM 769 O O . SER A 1 96 ? 48.562 19.125 8.039 1 40.31 96 SER A O 1
ATOM 771 N N . ASN A 1 97 ? 48.031 21.062 8.781 1 46.56 97 ASN A N 1
ATOM 772 C CA . ASN A 1 97 ? 48.844 20.656 9.914 1 46.56 97 ASN A CA 1
ATOM 773 C C . ASN A 1 97 ? 48.25 19.422 10.609 1 46.56 97 ASN A C 1
ATOM 775 O O . ASN A 1 97 ? 48.969 18.469 10.93 1 46.56 97 ASN A O 1
ATOM 779 N N . ASP A 1 98 ? 47.094 19.391 11.57 1 57.97 98 ASP A N 1
ATOM 780 C CA . ASP A 1 98 ? 46.875 18.359 12.586 1 57.97 98 ASP A CA 1
ATOM 781 C C . ASP A 1 98 ? 45.781 17.391 12.195 1 57.97 98 ASP A C 1
ATOM 783 O O . ASP A 1 98 ? 44.625 17.531 12.656 1 57.97 98 ASP A O 1
ATOM 787 N N . PHE A 1 99 ? 45.844 16.594 11.023 1 79.19 99 PHE A N 1
ATOM 788 C CA . PHE A 1 99 ? 44.906 15.516 10.727 1 79.19 99 PHE A CA 1
ATOM 789 C C . PHE A 1 99 ? 44.875 14.484 11.852 1 79.19 99 PHE A C 1
ATOM 791 O O . PHE A 1 99 ? 45.938 13.945 12.219 1 79.19 99 PHE A O 1
ATOM 798 N N . ASN A 1 100 ? 43.781 14.469 12.5 1 84 100 ASN A N 1
ATOM 799 C CA . ASN A 1 100 ? 43.562 13.492 13.562 1 84 100 ASN A CA 1
ATOM 800 C C . ASN A 1 100 ? 42.844 12.258 13.047 1 84 100 ASN A C 1
ATOM 802 O O . ASN A 1 100 ? 41.625 12.305 12.797 1 84 100 ASN A O 1
ATOM 806 N N . LEU A 1 101 ? 43.594 11.227 12.867 1 86.19 101 LEU A N 1
ATOM 807 C CA . LEU A 1 101 ? 43.062 9.984 12.305 1 86.19 101 LEU A CA 1
ATOM 808 C C . LEU A 1 101 ? 41.906 9.461 13.141 1 86.19 101 LEU A C 1
ATOM 810 O O . LEU A 1 101 ? 40.875 9.023 12.594 1 86.19 101 LEU A O 1
ATOM 814 N N . LYS A 1 102 ? 42.031 9.617 14.445 1 87.56 102 LYS A N 1
ATOM 815 C CA . LYS A 1 102 ? 41 9.094 15.336 1 87.56 102 LYS A CA 1
ATOM 816 C C . LYS A 1 102 ? 39.688 9.852 15.156 1 87.56 102 LYS A C 1
ATOM 818 O O . LYS A 1 102 ? 38.625 9.242 15.141 1 87.56 102 LYS A O 1
ATOM 823 N N . GLU A 1 103 ? 39.75 11.039 15 1 90.06 103 GLU A N 1
ATOM 824 C CA . GLU A 1 103 ? 38.562 11.867 14.812 1 90.06 103 GLU A CA 1
ATOM 825 C C . GLU A 1 103 ? 37.906 11.602 13.461 1 90.06 103 GLU A C 1
ATOM 827 O O . GLU A 1 103 ? 36.656 11.562 13.352 1 90.06 103 GLU A O 1
ATOM 832 N N . ALA A 1 104 ? 38.719 11.445 12.508 1 89.88 104 ALA A N 1
ATOM 833 C CA . ALA A 1 104 ? 38.188 11.18 11.172 1 89.88 104 ALA A CA 1
ATOM 834 C C . ALA A 1 104 ? 37.469 9.836 11.125 1 89.88 104 ALA A C 1
ATOM 836 O O . ALA A 1 104 ? 36.469 9.695 10.43 1 89.88 104 ALA A O 1
ATOM 837 N N . LEU A 1 105 ? 38.031 8.922 11.844 1 91.25 105 LEU A N 1
ATOM 838 C CA . LEU A 1 105 ? 37.406 7.605 11.898 1 91.25 105 LEU A CA 1
ATOM 839 C C . LEU A 1 105 ? 36.062 7.668 12.633 1 91.25 105 LEU A C 1
ATOM 841 O O . LEU A 1 105 ? 35.094 7.004 12.242 1 91.25 105 LEU A O 1
ATOM 845 N N . ASN A 1 106 ? 35.969 8.492 13.609 1 90.69 106 ASN A N 1
ATOM 846 C CA . ASN A 1 106 ? 34.719 8.672 14.336 1 90.69 106 ASN A CA 1
ATOM 847 C C . ASN A 1 106 ? 33.656 9.328 13.469 1 90.69 106 ASN A C 1
ATOM 849 O O . ASN A 1 106 ? 32.5 8.969 13.547 1 90.69 106 ASN A O 1
ATOM 853 N N . VAL A 1 107 ? 34.094 10.234 12.703 1 92.12 107 VAL A N 1
ATOM 854 C CA . VAL A 1 107 ? 33.188 10.914 11.797 1 92.12 107 VAL A CA 1
ATOM 855 C C . VAL A 1 107 ? 32.594 9.914 10.797 1 92.12 107 VAL A C 1
ATOM 857 O O . VAL A 1 107 ? 31.422 9.961 10.461 1 92.12 107 VAL A O 1
ATOM 860 N N . LEU A 1 108 ? 33.406 9.031 10.383 1 93.44 108 LEU A N 1
ATOM 861 C CA . LEU A 1 108 ? 33 8 9.445 1 93.44 108 LEU A CA 1
ATOM 862 C C . LEU A 1 108 ? 31.953 7.086 10.078 1 93.44 108 LEU A C 1
ATOM 864 O O . LEU A 1 108 ? 30.938 6.773 9.453 1 93.44 108 LEU A O 1
ATOM 868 N N . ASN A 1 109 ? 32.125 6.75 11.273 1 93.19 109 ASN A N 1
ATOM 869 C CA . ASN A 1 109 ? 31.219 5.859 11.977 1 93.19 109 ASN A CA 1
ATOM 870 C C . ASN A 1 109 ? 29.875 6.539 12.258 1 93.19 109 ASN A C 1
ATOM 872 O O . ASN A 1 109 ? 28.828 5.934 12.07 1 93.19 109 ASN A O 1
ATOM 876 N N . VAL A 1 110 ? 29.938 7.75 12.648 1 94.94 110 VAL A N 1
ATOM 877 C CA . VAL A 1 110 ? 28.719 8.5 12.938 1 94.94 110 VAL A CA 1
ATOM 878 C C . VAL A 1 110 ? 27.938 8.734 11.648 1 94.94 110 VAL A C 1
ATOM 880 O O . VAL A 1 110 ? 26.703 8.656 11.633 1 94.94 110 VAL A O 1
ATOM 883 N N . SER A 1 111 ? 28.656 8.984 10.625 1 96 111 SER A N 1
ATOM 884 C CA . SER A 1 111 ? 28.016 9.203 9.336 1 96 111 SER A CA 1
ATOM 885 C C . SER A 1 111 ? 27.297 7.953 8.852 1 96 111 SER A C 1
ATOM 887 O O . SER A 1 111 ? 26.25 8.047 8.203 1 96 111 SER A O 1
ATOM 889 N N . ALA A 1 112 ? 27.844 6.84 9.141 1 96.56 112 ALA A N 1
ATOM 890 C CA . ALA A 1 112 ? 27.203 5.582 8.766 1 96.56 112 ALA A CA 1
ATOM 891 C C . ALA A 1 112 ? 25.891 5.383 9.523 1 96.56 112 ALA A C 1
ATOM 893 O O . ALA A 1 112 ? 24.922 4.898 8.953 1 96.56 112 ALA A O 1
ATOM 894 N N . VAL A 1 113 ? 25.906 5.777 10.742 1 96.56 113 VAL A N 1
ATOM 895 C CA . VAL A 1 113 ? 24.688 5.676 11.539 1 96.56 113 VAL A CA 1
ATOM 896 C C . VAL A 1 113 ? 23.656 6.672 11.031 1 96.56 113 VAL A C 1
ATOM 898 O O . VAL A 1 113 ? 22.469 6.34 10.922 1 96.56 113 VAL A O 1
ATOM 901 N N . LYS A 1 114 ? 24.141 7.887 10.695 1 96.5 114 LYS A N 1
ATOM 902 C CA . LYS A 1 114 ? 23.25 8.891 10.125 1 96.5 114 LYS A CA 1
ATOM 903 C C . LYS A 1 114 ? 22.609 8.391 8.828 1 96.5 114 LYS A C 1
ATOM 905 O O . LYS A 1 114 ? 21.422 8.609 8.594 1 96.5 114 LYS A O 1
ATOM 910 N N . PHE A 1 115 ? 23.438 7.664 8.094 1 96.31 115 PHE A N 1
ATOM 911 C CA . PHE A 1 115 ? 22.969 7.082 6.848 1 96.31 115 PHE A CA 1
ATOM 912 C C . PHE A 1 115 ? 21.844 6.082 7.105 1 96.31 115 PHE A C 1
ATOM 914 O O . PHE A 1 115 ? 20.781 6.145 6.477 1 96.31 115 PHE A O 1
ATOM 921 N N . SER A 1 116 ? 22.047 5.215 8.016 1 96.88 116 SER A N 1
ATOM 922 C CA . SER A 1 116 ? 21.078 4.176 8.352 1 96.88 116 SER A CA 1
ATOM 923 C C . SER A 1 116 ? 19.781 4.777 8.875 1 96.88 116 SER A C 1
ATOM 925 O O . SER A 1 116 ? 18.703 4.332 8.516 1 96.88 116 SER A O 1
ATOM 927 N N . LEU A 1 117 ? 19.875 5.812 9.672 1 96.56 117 LEU A N 1
ATOM 928 C CA . LEU A 1 117 ? 18.688 6.441 10.258 1 96.56 117 LEU A CA 1
ATOM 929 C C . LEU A 1 117 ? 17.875 7.172 9.203 1 96.56 117 LEU A C 1
ATOM 931 O O . LEU A 1 117 ? 16.641 7.156 9.242 1 96.56 117 LEU A O 1
ATOM 935 N N . GLN A 1 118 ? 18.562 7.793 8.289 1 95.88 118 GLN A N 1
ATOM 936 C CA . GLN A 1 118 ? 17.844 8.477 7.215 1 95.88 118 GLN A CA 1
ATOM 937 C C . GLN A 1 118 ? 17.062 7.488 6.367 1 95.88 118 GLN A C 1
ATOM 939 O O . GLN A 1 118 ? 15.977 7.816 5.863 1 95.88 118 GLN A O 1
ATOM 944 N N . LEU A 1 119 ? 17.641 6.316 6.207 1 95.88 119 LEU A N 1
ATOM 945 C CA . LEU A 1 119 ? 16.906 5.285 5.477 1 95.88 119 LEU A CA 1
ATOM 946 C C . LEU A 1 119 ? 15.688 4.816 6.266 1 95.88 119 LEU A C 1
ATOM 948 O O . LEU A 1 119 ? 14.633 4.539 5.688 1 95.88 119 LEU A O 1
ATOM 952 N N . HIS A 1 120 ? 15.828 4.77 7.559 1 94.88 120 HIS A N 1
ATOM 953 C CA . HIS A 1 120 ? 14.727 4.348 8.414 1 94.88 120 HIS A CA 1
ATOM 954 C C . HIS A 1 120 ? 13.594 5.375 8.398 1 94.88 120 HIS A C 1
ATOM 956 O O . HIS A 1 120 ? 12.453 5.043 8.703 1 94.88 120 HIS A O 1
ATOM 962 N N . ASP A 1 121 ? 13.906 6.586 8.055 1 93.56 121 ASP A N 1
ATOM 963 C CA . ASP A 1 121 ? 12.898 7.637 8.008 1 93.56 121 ASP A CA 1
ATOM 964 C C . ASP A 1 121 ? 11.961 7.453 6.816 1 93.56 121 ASP A C 1
ATOM 966 O O . ASP A 1 121 ? 10.844 7.973 6.805 1 93.56 121 ASP A O 1
ATOM 970 N N . ASN A 1 122 ? 12.406 6.73 5.836 1 92.38 122 ASN A N 1
ATOM 971 C CA . ASN A 1 122 ? 11.547 6.434 4.695 1 92.38 122 ASN A CA 1
ATOM 972 C C . ASN A 1 122 ? 10.523 5.352 5.031 1 92.38 122 ASN A C 1
ATOM 974 O O . ASN A 1 122 ? 10.898 4.234 5.391 1 92.38 122 ASN A O 1
ATOM 978 N N . ASN A 1 123 ? 9.328 5.664 4.844 1 91.69 123 ASN A N 1
ATOM 979 C CA . ASN A 1 123 ? 8.242 4.793 5.285 1 91.69 123 ASN A CA 1
ATOM 980 C C . ASN A 1 123 ? 8.078 3.588 4.363 1 91.69 123 ASN A C 1
ATOM 982 O O . ASN A 1 123 ? 7.414 2.613 4.719 1 91.69 123 ASN A O 1
ATOM 986 N N . ASN A 1 124 ? 8.664 3.578 3.238 1 90.56 124 ASN A N 1
ATOM 987 C CA . ASN A 1 124 ? 8.562 2.467 2.297 1 90.56 124 ASN A CA 1
ATOM 988 C C . ASN A 1 124 ? 9.578 1.373 2.611 1 90.56 124 ASN A C 1
ATOM 990 O O . ASN A 1 124 ? 9.477 0.256 2.104 1 90.56 124 ASN A O 1
ATOM 994 N N . PHE A 1 125 ? 10.547 1.766 3.447 1 93.75 125 PHE A N 1
ATOM 995 C CA . PHE A 1 125 ? 11.625 0.816 3.721 1 93.75 125 PHE A CA 1
ATOM 996 C C . PHE A 1 125 ? 11.359 0.063 5.02 1 93.75 125 PHE A C 1
ATOM 998 O O . PHE A 1 125 ? 11.211 0.675 6.078 1 93.75 125 PHE A O 1
ATOM 1005 N N . SER A 1 126 ? 11.328 -1.232 4.875 1 92.44 126 SER A N 1
ATOM 1006 C CA . SER A 1 126 ? 11.266 -2.031 6.094 1 92.44 126 SER A CA 1
ATOM 1007 C C . SER A 1 126 ? 12.617 -2.092 6.793 1 92.44 126 SER A C 1
ATOM 1009 O O . SER A 1 126 ? 13.641 -1.729 6.203 1 92.44 126 SER A O 1
ATOM 1011 N N . ARG A 1 127 ? 12.648 -2.479 7.996 1 91.56 127 ARG A N 1
ATOM 1012 C CA . ARG A 1 127 ? 13.898 -2.627 8.727 1 91.56 127 ARG A CA 1
ATOM 1013 C C . ARG A 1 127 ? 14.797 -3.668 8.07 1 91.56 127 ARG A C 1
ATOM 1015 O O . ARG A 1 127 ? 16.016 -3.502 8.023 1 91.56 127 ARG A O 1
ATOM 1022 N N . LYS A 1 128 ? 14.172 -4.664 7.535 1 90.94 128 LYS A N 1
ATOM 1023 C CA . LYS A 1 128 ? 14.922 -5.691 6.816 1 90.94 128 LYS A CA 1
ATOM 1024 C C . LYS A 1 128 ? 15.531 -5.133 5.531 1 90.94 128 LYS A C 1
ATOM 1026 O O . LYS A 1 128 ? 16.641 -5.496 5.156 1 90.94 128 LYS A O 1
ATOM 1031 N N . ASP A 1 129 ? 14.781 -4.289 4.879 1 93.62 129 ASP A N 1
ATOM 1032 C CA . ASP A 1 129 ? 15.273 -3.658 3.656 1 93.62 129 ASP A CA 1
ATOM 1033 C C . ASP A 1 129 ? 16.562 -2.871 3.924 1 93.62 129 ASP A C 1
ATOM 1035 O O . ASP A 1 129 ? 17.484 -2.896 3.113 1 93.62 129 ASP A O 1
ATOM 1039 N N . ILE A 1 130 ? 16.594 -2.217 5.027 1 95.81 130 ILE A N 1
ATOM 1040 C CA . ILE A 1 130 ? 17.719 -1.362 5.352 1 95.81 130 ILE A CA 1
ATOM 1041 C C . ILE A 1 130 ? 18.969 -2.223 5.598 1 95.81 130 ILE A C 1
ATOM 1043 O O . ILE A 1 130 ? 20.047 -1.905 5.113 1 95.81 130 ILE A O 1
ATOM 1047 N N . LEU A 1 131 ? 18.812 -3.314 6.289 1 94.5 131 LEU A N 1
ATOM 1048 C CA . LEU A 1 131 ? 19.922 -4.234 6.508 1 94.5 131 LEU A CA 1
ATOM 1049 C C . LEU A 1 131 ? 20.391 -4.84 5.191 1 94.5 131 LEU A C 1
ATOM 1051 O O . LEU A 1 131 ? 21.594 -5.008 4.977 1 94.5 131 LEU A O 1
ATOM 1055 N N . ASN A 1 132 ? 19.453 -5.102 4.344 1 94.44 132 ASN A N 1
ATOM 1056 C CA . ASN A 1 132 ? 19.797 -5.629 3.027 1 94.44 132 ASN A CA 1
ATOM 1057 C C . ASN A 1 132 ? 20.562 -4.602 2.201 1 94.44 132 ASN A C 1
ATOM 1059 O O . ASN A 1 132 ? 21.484 -4.957 1.464 1 94.44 132 ASN A O 1
ATOM 1063 N N . ILE A 1 133 ? 20.156 -3.35 2.281 1 96.25 133 ILE A N 1
ATOM 1064 C CA . ILE A 1 133 ? 20.844 -2.277 1.571 1 96.25 133 ILE A CA 1
ATOM 1065 C C . ILE A 1 133 ? 22.281 -2.166 2.078 1 96.25 133 ILE A C 1
ATOM 1067 O O . ILE A 1 133 ? 23.219 -2.029 1.285 1 96.25 133 ILE A O 1
ATOM 1071 N N . GLN A 1 134 ? 22.469 -2.281 3.363 1 95.94 134 GLN A N 1
ATOM 1072 C CA . GLN A 1 134 ? 23.812 -2.227 3.947 1 95.94 134 GLN A CA 1
ATOM 1073 C C . GLN A 1 134 ? 24.688 -3.363 3.426 1 95.94 134 GLN A C 1
ATOM 1075 O O . GLN A 1 134 ? 25.844 -3.145 3.059 1 95.94 134 GLN A O 1
ATOM 1080 N N . SER A 1 135 ? 24.078 -4.527 3.373 1 95.31 135 SER A N 1
ATOM 1081 C CA . SER A 1 135 ? 24.812 -5.684 2.873 1 95.31 135 SER A CA 1
ATOM 1082 C C . SER A 1 135 ? 25.188 -5.508 1.407 1 95.31 135 SER A C 1
ATOM 1084 O O . SER A 1 135 ? 26.312 -5.844 1.004 1 95.31 135 SER A O 1
ATOM 1086 N N . LYS A 1 136 ? 24.328 -4.965 0.668 1 95.5 136 LYS A N 1
ATOM 1087 C CA . LYS A 1 136 ? 24.609 -4.742 -0.749 1 95.5 136 LYS A CA 1
ATOM 1088 C C . LYS A 1 136 ? 25.672 -3.672 -0.943 1 95.5 136 LYS A C 1
ATOM 1090 O O . LYS A 1 136 ? 26.484 -3.762 -1.863 1 95.5 136 LYS A O 1
ATOM 1095 N N . ILE A 1 137 ? 25.594 -2.641 -0.099 1 96.75 137 ILE A N 1
ATOM 1096 C CA . ILE A 1 137 ? 26.609 -1.603 -0.159 1 96.75 137 ILE A CA 1
ATOM 1097 C C . ILE A 1 137 ? 27.984 -2.213 0.117 1 96.75 137 ILE A C 1
ATOM 1099 O O . ILE A 1 137 ? 28.953 -1.915 -0.582 1 96.75 137 ILE A O 1
ATOM 1103 N N . PHE A 1 138 ? 28.031 -3.068 1.065 1 95.31 138 PHE A N 1
ATOM 1104 C CA . PHE A 1 138 ? 29.297 -3.697 1.415 1 95.31 138 PHE A CA 1
ATOM 1105 C C . PHE A 1 138 ? 29.797 -4.578 0.277 1 95.31 138 PHE A C 1
ATOM 1107 O O . PHE A 1 138 ? 30.953 -4.473 -0.139 1 95.31 138 PHE A O 1
ATOM 1114 N N . ASP A 1 139 ? 28.922 -5.379 -0.329 1 94.56 139 ASP A N 1
ATOM 1115 C CA . ASP A 1 139 ? 29.312 -6.379 -1.321 1 94.56 139 ASP A CA 1
ATOM 1116 C C . ASP A 1 139 ? 29.641 -5.723 -2.66 1 94.56 139 ASP A C 1
ATOM 1118 O O . ASP A 1 139 ? 30.578 -6.148 -3.348 1 94.56 139 ASP A O 1
ATOM 1122 N N . LEU A 1 140 ? 28.891 -4.66 -2.945 1 95.75 140 LEU A N 1
ATOM 1123 C CA . LEU A 1 140 ? 28.969 -4.207 -4.328 1 95.75 140 LEU A CA 1
ATOM 1124 C C . LEU A 1 140 ? 29.688 -2.865 -4.43 1 95.75 140 LEU A C 1
ATOM 1126 O O . LEU A 1 140 ? 30.094 -2.457 -5.516 1 95.75 140 LEU A O 1
ATOM 1130 N N . ILE A 1 141 ? 29.812 -2.162 -3.322 1 95.94 141 ILE A N 1
ATOM 1131 C CA . ILE A 1 141 ? 30.469 -0.859 -3.385 1 95.94 141 ILE A CA 1
ATOM 1132 C C . ILE A 1 141 ? 31.766 -0.892 -2.574 1 95.94 141 ILE A C 1
ATOM 1134 O O . ILE A 1 141 ? 32.844 -0.702 -3.123 1 95.94 141 ILE A O 1
ATOM 1138 N N . LEU A 1 142 ? 31.703 -1.276 -1.311 1 95.75 142 LEU A N 1
ATOM 1139 C CA . LEU A 1 142 ? 32.844 -1.169 -0.408 1 95.75 142 LEU A CA 1
ATOM 1140 C C . LEU A 1 142 ? 33.875 -2.271 -0.684 1 95.75 142 LEU A C 1
ATOM 1142 O O . LEU A 1 142 ? 35.062 -2.023 -0.678 1 95.75 142 LEU A O 1
ATOM 1146 N N . ASN A 1 143 ? 33.375 -3.473 -0.94 1 94.62 143 ASN A N 1
ATOM 1147 C CA . ASN A 1 143 ? 34.312 -4.578 -1.192 1 94.62 143 ASN A CA 1
ATOM 1148 C C . ASN A 1 143 ? 35.156 -4.328 -2.438 1 94.62 143 ASN A C 1
ATOM 1150 O O . ASN A 1 143 ? 36.375 -4.52 -2.416 1 94.62 143 ASN A O 1
ATOM 1154 N N . PRO A 1 144 ? 34.562 -3.922 -3.504 1 94.19 144 PRO A N 1
ATOM 1155 C CA . PRO A 1 144 ? 35.406 -3.578 -4.664 1 94.19 144 PRO A CA 1
ATOM 1156 C C . PRO A 1 144 ? 36.375 -2.451 -4.375 1 94.19 144 PRO A C 1
ATOM 1158 O O . PRO A 1 144 ? 37.5 -2.451 -4.902 1 94.19 144 PRO A O 1
ATOM 1161 N N . ILE A 1 145 ? 36 -1.49 -3.578 1 93.75 145 ILE A N 1
ATOM 1162 C CA . ILE A 1 145 ? 36.875 -0.404 -3.201 1 93.75 145 ILE A CA 1
ATOM 1163 C C . ILE A 1 145 ? 38.031 -0.957 -2.379 1 93.75 145 ILE A C 1
ATOM 1165 O O . ILE A 1 145 ? 39.188 -0.578 -2.594 1 93.75 145 ILE A O 1
ATOM 1169 N N . ILE A 1 146 ? 37.75 -1.857 -1.47 1 92.56 146 ILE A N 1
ATOM 1170 C CA . ILE A 1 146 ? 38.781 -2.48 -0.629 1 92.56 146 ILE A CA 1
ATOM 1171 C C . ILE A 1 146 ? 39.75 -3.262 -1.499 1 92.56 146 ILE A C 1
ATOM 1173 O O . ILE A 1 146 ? 40.969 -3.154 -1.323 1 92.56 146 ILE A O 1
ATOM 1177 N N . LEU A 1 147 ? 39.25 -3.955 -2.439 1 91.06 147 LEU A N 1
ATOM 1178 C CA . LEU A 1 147 ? 40.094 -4.738 -3.34 1 91.06 147 LEU A CA 1
ATOM 1179 C C . LEU A 1 147 ? 40.969 -3.824 -4.199 1 91.06 147 LEU A C 1
ATOM 1181 O O . LEU A 1 147 ? 42.125 -4.137 -4.465 1 91.06 147 LEU A O 1
ATOM 1185 N N . LEU A 1 148 ? 40.438 -2.768 -4.582 1 90.62 148 LEU A N 1
ATOM 1186 C CA . LEU A 1 148 ? 41.156 -1.778 -5.367 1 90.62 148 LEU A CA 1
ATOM 1187 C C . LEU A 1 148 ? 42.281 -1.16 -4.547 1 90.62 148 LEU A C 1
ATOM 1189 O O . LEU A 1 148 ? 43.406 -1.017 -5.039 1 90.62 148 LEU A O 1
ATOM 1193 N N . LEU A 1 149 ? 42.062 -0.812 -3.248 1 90.44 149 LEU A N 1
ATOM 1194 C CA . LEU A 1 149 ? 43.062 -0.209 -2.371 1 90.44 149 LEU A CA 1
ATOM 1195 C C . LEU A 1 149 ? 44.156 -1.202 -2.051 1 90.44 149 LEU A C 1
ATOM 1197 O O . LEU A 1 149 ? 45.344 -0.838 -2.033 1 90.44 149 LEU A O 1
ATOM 1201 N N . LYS A 1 150 ? 43.781 -2.408 -1.855 1 89.31 150 LYS A N 1
ATOM 1202 C CA . LYS A 1 150 ? 44.75 -3.439 -1.563 1 89.31 150 LYS A CA 1
ATOM 1203 C C . LYS A 1 150 ? 45.656 -3.688 -2.766 1 89.31 150 LYS A C 1
ATOM 1205 O O . LYS A 1 150 ? 46.906 -3.729 -2.629 1 89.31 150 LYS A O 1
ATOM 1210 N N . GLY A 1 151 ? 45.062 -3.793 -3.945 1 86.88 151 GLY A N 1
ATOM 1211 C CA . GLY A 1 151 ? 45.844 -4.098 -5.148 1 86.88 151 GLY A CA 1
ATOM 1212 C C . GLY A 1 151 ? 46.656 -2.934 -5.637 1 86.88 151 GLY A C 1
ATOM 1213 O O . GLY A 1 151 ? 47.812 -3.119 -6.062 1 86.88 151 GLY A O 1
ATOM 1214 N N . ALA A 1 152 ? 46.188 -1.729 -5.488 1 85.56 152 ALA A N 1
ATOM 1215 C CA . ALA A 1 152 ? 46.875 -0.569 -6.078 1 85.56 152 ALA A CA 1
ATOM 1216 C C . ALA A 1 152 ? 47.844 0.06 -5.094 1 85.56 152 ALA A C 1
ATOM 1218 O O . ALA A 1 152 ? 48.875 0.6 -5.492 1 85.56 152 ALA A O 1
ATOM 1219 N N . LEU A 1 153 ? 47.562 0.014 -3.76 1 84 153 LEU A N 1
ATOM 1220 C CA . LEU A 1 153 ? 48.344 0.787 -2.807 1 84 153 LEU A CA 1
ATOM 1221 C C . LEU A 1 153 ? 49.188 -0.132 -1.914 1 84 153 LEU A C 1
ATOM 1223 O O . LEU A 1 153 ? 50.406 -0.001 -1.844 1 84 153 LEU A O 1
ATOM 1227 N N . LEU A 1 154 ? 48.531 -1.046 -1.275 1 80.31 154 LEU A N 1
ATOM 1228 C CA . LEU A 1 154 ? 49.219 -1.822 -0.242 1 80.31 154 LEU A CA 1
ATOM 1229 C C . LEU A 1 154 ? 50.375 -2.602 -0.828 1 80.31 154 LEU A C 1
ATOM 1231 O O . LEU A 1 154 ? 51.438 -2.719 -0.194 1 80.31 154 LEU A O 1
ATOM 1235 N N . ASP A 1 155 ? 50.219 -2.982 -2.082 1 75.69 155 ASP A N 1
ATOM 1236 C CA . ASP A 1 155 ? 51.281 -3.795 -2.682 1 75.69 155 ASP A CA 1
ATOM 1237 C C . ASP A 1 155 ? 52.406 -2.92 -3.225 1 75.69 155 ASP A C 1
ATOM 1239 O O . ASP A 1 155 ? 53.531 -3.395 -3.424 1 75.69 155 ASP A O 1
ATOM 1243 N N . THR A 1 156 ? 52.125 -1.613 -3.293 1 80 156 THR A N 1
ATOM 1244 C CA . THR A 1 156 ? 53.125 -0.723 -3.898 1 80 156 THR A CA 1
ATOM 1245 C C . THR A 1 156 ? 53.844 0.103 -2.83 1 80 156 THR A C 1
ATOM 1247 O O . THR A 1 156 ? 54.938 0.572 -3.043 1 80 156 THR A O 1
ATOM 1250 N N . ILE A 1 157 ? 53.188 0.281 -1.646 1 82 157 ILE A N 1
ATOM 1251 C CA . ILE A 1 157 ? 53.75 1.124 -0.593 1 82 157 ILE A CA 1
ATOM 1252 C C . ILE A 1 157 ? 54.875 0.393 0.099 1 82 157 ILE A C 1
ATOM 1254 O O . ILE A 1 157 ? 54.75 -0.779 0.462 1 82 157 ILE A O 1
ATOM 1258 N N . LYS A 1 158 ? 56.094 1.083 0.252 1 76.69 158 LYS A N 1
ATOM 1259 C CA . LYS A 1 158 ? 57.25 0.502 0.899 1 76.69 158 LYS A CA 1
ATOM 1260 C C . LYS A 1 158 ? 57.406 1.013 2.33 1 76.69 158 LYS A C 1
ATOM 1262 O O . LYS A 1 158 ? 58.062 0.373 3.158 1 76.69 158 LYS A O 1
ATOM 1267 N N . ASP A 1 159 ? 56.812 2.117 2.682 1 82.25 159 ASP A N 1
ATOM 1268 C CA . ASP A 1 159 ? 56.906 2.725 4.008 1 82.25 159 ASP A CA 1
ATOM 1269 C C . ASP A 1 159 ? 56.031 1.979 5.008 1 82.25 159 ASP A C 1
ATOM 1271 O O . ASP A 1 159 ? 54.812 1.896 4.828 1 82.25 159 ASP A O 1
ATOM 1275 N N . PRO A 1 160 ? 56.5 1.439 6.02 1 83.44 160 PRO A N 1
ATOM 1276 C CA . PRO A 1 160 ? 55.781 0.626 6.984 1 83.44 160 PRO A CA 1
ATOM 1277 C C . PRO A 1 160 ? 54.688 1.422 7.715 1 83.44 160 PRO A C 1
ATOM 1279 O O . PRO A 1 160 ? 53.625 0.875 8.047 1 83.44 160 PRO A O 1
ATOM 1282 N N . LEU A 1 161 ? 54.969 2.607 7.992 1 81.25 161 LEU A N 1
ATOM 1283 C CA . LEU A 1 161 ? 54 3.43 8.68 1 81.25 161 LEU A CA 1
ATOM 1284 C C . LEU A 1 161 ? 52.781 3.654 7.793 1 81.25 161 LEU A C 1
ATOM 1286 O O . LEU A 1 161 ? 51.625 3.641 8.281 1 81.25 161 LEU A O 1
ATOM 1290 N N . LEU A 1 162 ? 53.062 3.863 6.543 1 84.44 162 LEU A N 1
ATOM 1291 C CA . LEU A 1 162 ? 51.969 4.074 5.594 1 84.44 162 LEU A CA 1
ATOM 1292 C C . LEU A 1 162 ? 51.188 2.787 5.383 1 84.44 162 LEU A C 1
ATOM 1294 O O . LEU A 1 162 ? 49.969 2.828 5.156 1 84.44 162 LEU A O 1
ATOM 1298 N N . ILE A 1 163 ? 51.844 1.711 5.512 1 87.19 163 ILE A N 1
ATOM 1299 C CA . ILE A 1 163 ? 51.188 0.417 5.379 1 87.19 163 ILE A CA 1
ATOM 1300 C C . ILE A 1 163 ? 50.25 0.194 6.562 1 87.19 163 ILE A C 1
ATOM 1302 O O . ILE A 1 163 ? 49.125 -0.263 6.387 1 87.19 163 ILE A O 1
ATOM 1306 N N . SER A 1 164 ? 50.719 0.573 7.707 1 87.25 164 SER A N 1
ATOM 1307 C CA . SER A 1 164 ? 49.906 0.406 8.906 1 87.25 164 SER A CA 1
ATOM 1308 C C . SER A 1 164 ? 48.656 1.301 8.867 1 87.25 164 SER A C 1
ATOM 1310 O O . SER A 1 164 ? 47.562 0.867 9.211 1 87.25 164 SER A O 1
ATOM 1312 N N . THR A 1 165 ? 48.875 2.49 8.438 1 87.19 165 THR A N 1
ATOM 1313 C CA . THR A 1 165 ? 47.781 3.434 8.344 1 87.19 165 THR A CA 1
ATOM 1314 C C . THR A 1 165 ? 46.75 2.971 7.305 1 87.19 165 THR A C 1
ATOM 1316 O O . THR A 1 165 ? 45.531 3.061 7.527 1 87.19 165 THR A O 1
ATOM 1319 N N . THR A 1 166 ? 47.25 2.463 6.203 1 88.38 166 THR A N 1
ATOM 1320 C CA . THR A 1 166 ? 46.375 1.989 5.141 1 88.38 166 THR A CA 1
ATOM 1321 C C . THR A 1 166 ? 45.594 0.767 5.594 1 88.38 166 THR A C 1
ATOM 1323 O O . THR A 1 166 ? 44.406 0.625 5.262 1 88.38 166 THR A O 1
ATOM 1326 N N . ASN A 1 167 ? 46.156 -0.009 6.363 1 90 167 ASN A N 1
ATOM 1327 C CA . ASN A 1 167 ? 45.469 -1.192 6.879 1 90 167 ASN A CA 1
ATOM 1328 C C . ASN A 1 167 ? 44.375 -0.82 7.867 1 90 167 ASN A C 1
ATOM 1330 O O . ASN A 1 167 ? 43.312 -1.463 7.906 1 90 167 ASN A O 1
ATOM 1334 N N . VAL A 1 168 ? 44.625 0.163 8.609 1 89.88 168 VAL A N 1
ATOM 1335 C CA . VAL A 1 168 ? 43.625 0.629 9.555 1 89.88 168 VAL A CA 1
ATOM 1336 C C . VAL A 1 168 ? 42.438 1.19 8.797 1 89.88 168 VAL A C 1
ATOM 1338 O O . VAL A 1 168 ? 41.281 0.923 9.156 1 89.88 168 VAL A O 1
ATOM 1341 N N . ILE A 1 169 ? 42.688 1.91 7.762 1 90.19 169 ILE A N 1
ATOM 1342 C CA . ILE A 1 169 ? 41.625 2.504 6.957 1 90.19 169 ILE A CA 1
ATOM 1343 C C . ILE A 1 169 ? 40.781 1.402 6.301 1 90.19 169 ILE A C 1
ATOM 1345 O O . ILE A 1 169 ? 39.562 1.441 6.332 1 90.19 169 ILE A O 1
ATOM 1349 N N . ILE A 1 170 ? 41.469 0.42 5.789 1 91.81 170 ILE A N 1
ATOM 1350 C CA . ILE A 1 170 ? 40.781 -0.681 5.109 1 91.81 170 ILE A CA 1
ATOM 1351 C C . ILE A 1 170 ? 39.938 -1.464 6.109 1 91.81 170 ILE A C 1
ATOM 1353 O O . ILE A 1 170 ? 38.812 -1.855 5.801 1 91.81 170 ILE A O 1
ATOM 1357 N N . SER A 1 171 ? 40.438 -1.632 7.223 1 91.69 171 SER A N 1
ATOM 1358 C CA . SER A 1 171 ? 39.719 -2.354 8.258 1 91.69 171 SER A CA 1
ATOM 1359 C C . SER A 1 171 ? 38.469 -1.587 8.68 1 91.69 171 SER A C 1
ATOM 1361 O O . SER A 1 171 ? 37.406 -2.182 8.898 1 91.69 171 SER A O 1
ATOM 1363 N N . GLU A 1 172 ? 38.562 -0.33 8.766 1 91.19 172 GLU A N 1
ATOM 1364 C CA . GLU A 1 172 ? 37.438 0.496 9.164 1 91.19 172 GLU A CA 1
ATOM 1365 C C . GLU A 1 172 ? 36.375 0.549 8.07 1 91.19 172 GLU A C 1
ATOM 1367 O O . GLU A 1 172 ? 35.188 0.568 8.352 1 91.19 172 GLU A O 1
ATOM 1372 N N . ILE A 1 173 ? 36.844 0.576 6.875 1 93.31 173 ILE A N 1
ATOM 1373 C CA . ILE A 1 173 ? 35.906 0.578 5.754 1 93.31 173 ILE A CA 1
ATOM 1374 C C . ILE A 1 173 ? 35.156 -0.754 5.695 1 93.31 173 ILE A C 1
ATOM 1376 O O . ILE A 1 173 ? 33.969 -0.795 5.379 1 93.31 173 ILE A O 1
ATOM 1380 N N . SER A 1 174 ? 35.844 -1.787 6.031 1 92.44 174 SER A N 1
ATOM 1381 C CA . SER A 1 174 ? 35.25 -3.117 6.008 1 92.44 174 SER A CA 1
ATOM 1382 C C . SER A 1 174 ? 34.156 -3.26 7.09 1 92.44 174 SER A C 1
ATOM 1384 O O . SER A 1 174 ? 33.25 -4.062 6.949 1 92.44 174 SER A O 1
ATOM 1386 N N . SER A 1 175 ? 34.281 -2.424 8.117 1 93.19 175 SER A N 1
ATOM 1387 C CA . SER A 1 175 ? 33.312 -2.494 9.211 1 93.19 175 SER A CA 1
ATOM 1388 C C . SER A 1 175 ? 32.625 -1.153 9.422 1 93.19 175 SER A C 1
ATOM 1390 O O . SER A 1 175 ? 32.438 -0.716 10.562 1 93.19 175 SER A O 1
ATOM 1392 N N . ILE A 1 176 ? 32.344 -0.539 8.398 1 94.06 176 ILE A N 1
ATOM 1393 C CA . ILE A 1 176 ? 31.812 0.813 8.461 1 94.06 176 ILE A CA 1
ATOM 1394 C C . ILE A 1 176 ? 30.469 0.8 9.195 1 94.06 176 ILE A C 1
ATOM 1396 O O . ILE A 1 176 ? 30.125 1.756 9.891 1 94.06 176 ILE A O 1
ATOM 1400 N N . PHE A 1 177 ? 29.688 -0.326 9.086 1 95.56 177 PHE A N 1
ATOM 1401 C CA . PHE A 1 177 ? 28.344 -0.408 9.672 1 95.56 177 PHE A CA 1
ATOM 1402 C C . PHE A 1 177 ? 28.375 -1.144 11 1 95.56 177 PHE A C 1
ATOM 1404 O O . PHE A 1 177 ? 27.359 -1.694 11.438 1 95.56 177 PHE A O 1
ATOM 1411 N N . LYS A 1 178 ? 29.469 -1.19 11.648 1 93.69 178 LYS A N 1
ATOM 1412 C CA . LYS A 1 178 ? 29.656 -1.98 12.859 1 93.69 178 LYS A CA 1
ATOM 1413 C C . LYS A 1 178 ? 28.656 -1.562 13.945 1 93.69 178 LYS A C 1
ATOM 1415 O O . LYS A 1 178 ? 28.219 -2.391 14.742 1 93.69 178 LYS A O 1
ATOM 1420 N N . TYR A 1 179 ? 28.25 -0.282 14 1 93.81 179 TYR A N 1
ATOM 1421 C CA . TYR A 1 179 ? 27.375 0.194 15.055 1 93.81 179 TYR A CA 1
ATOM 1422 C C . TYR A 1 179 ? 25.906 0.052 14.641 1 93.81 179 TYR A C 1
ATOM 1424 O O . TYR A 1 179 ? 25 0.249 15.461 1 93.81 179 TYR A O 1
ATOM 1432 N N . CYS A 1 180 ? 25.641 -0.295 13.375 1 94.94 180 CYS A N 1
ATOM 1433 C CA . CYS A 1 180 ? 24.266 -0.356 12.922 1 94.94 180 CYS A CA 1
ATOM 1434 C C . CYS A 1 180 ? 24.031 -1.57 12.031 1 94.94 180 CYS A C 1
ATOM 1436 O O . CYS A 1 180 ? 23.109 -1.577 11.211 1 94.94 180 CYS A O 1
ATOM 1438 N N . SER A 1 181 ? 24.828 -2.625 12.133 1 93.25 181 SER A N 1
ATOM 1439 C CA . SER A 1 181 ? 24.719 -3.818 11.305 1 93.25 181 SER A CA 1
ATOM 1440 C C . SER A 1 181 ? 23.578 -4.723 11.758 1 93.25 181 SER A C 1
ATOM 1442 O O . SER A 1 181 ? 23.188 -5.648 11.047 1 93.25 181 SER A O 1
ATOM 1444 N N . SER A 1 182 ? 23.125 -4.445 12.945 1 92.44 182 SER A N 1
ATOM 1445 C CA . SER A 1 182 ? 21.938 -5.129 13.477 1 92.44 182 SER A CA 1
ATOM 1446 C C . SER A 1 182 ? 21.062 -4.172 14.273 1 92.44 182 SER A C 1
ATOM 1448 O O . SER A 1 182 ? 21.484 -3.076 14.641 1 92.44 182 SER A O 1
ATOM 1450 N N . GLU A 1 183 ? 19.891 -4.574 14.508 1 91.56 183 GLU A N 1
ATOM 1451 C CA . GLU A 1 183 ? 18.969 -3.744 15.273 1 91.56 183 GLU A CA 1
ATOM 1452 C C . GLU A 1 183 ? 19.469 -3.521 16.688 1 91.56 183 GLU A C 1
ATOM 1454 O O . GLU A 1 183 ? 19.328 -2.426 17.25 1 91.56 183 GLU A O 1
ATOM 1459 N N . TYR A 1 184 ? 20.016 -4.562 17.156 1 91.25 184 TYR A N 1
ATOM 1460 C CA . TYR A 1 184 ? 20.547 -4.5 18.516 1 91.25 184 TYR A CA 1
ATOM 1461 C C . TYR A 1 184 ? 21.688 -3.492 18.609 1 91.25 184 TYR A C 1
ATOM 1463 O O . TYR A 1 184 ? 21.719 -2.652 19.516 1 91.25 184 TYR A O 1
ATOM 1471 N N . LYS A 1 185 ? 22.641 -3.568 17.688 1 94.5 185 LYS A N 1
ATOM 1472 C CA . LYS A 1 185 ? 23.797 -2.664 17.688 1 94.5 185 LYS A CA 1
ATOM 1473 C C . LYS A 1 185 ? 23.359 -1.218 17.484 1 94.5 185 LYS A C 1
ATOM 1475 O O . LYS A 1 185 ? 23.875 -0.309 18.141 1 94.5 185 LYS A O 1
ATOM 1480 N N . LEU A 1 186 ? 22.438 -1.042 16.641 1 95.75 186 LEU A N 1
ATOM 1481 C CA . LEU A 1 186 ? 21.938 0.301 16.375 1 95.75 186 LEU A CA 1
ATOM 1482 C C . LEU A 1 186 ? 21.266 0.876 17.625 1 95.75 186 LEU A C 1
ATOM 1484 O O . LEU A 1 186 ? 21.531 2.016 18.016 1 95.75 186 LEU A O 1
ATOM 1488 N N . ASN A 1 187 ? 20.422 0.102 18.25 1 94.44 187 ASN A N 1
ATOM 1489 C CA . ASN A 1 187 ? 19.734 0.558 19.453 1 94.44 187 ASN A CA 1
ATOM 1490 C C . ASN A 1 187 ? 20.703 0.856 20.594 1 94.44 187 ASN A C 1
ATOM 1492 O O . ASN A 1 187 ? 20.5 1.797 21.359 1 94.44 187 ASN A O 1
ATOM 1496 N N . LYS A 1 188 ? 21.703 -0.027 20.656 1 94.56 188 LYS A N 1
ATOM 1497 C CA . LYS A 1 188 ? 22.719 0.192 21.688 1 94.56 188 LYS A CA 1
ATOM 1498 C C . LYS A 1 188 ? 23.438 1.518 21.469 1 94.56 188 LYS A C 1
ATOM 1500 O O . LYS A 1 188 ? 23.656 2.277 22.406 1 94.56 188 LYS A O 1
ATOM 1505 N N . TRP A 1 189 ? 23.781 1.744 20.25 1 96.06 189 TRP A N 1
ATOM 1506 C CA . TRP A 1 189 ? 24.469 2.996 19.922 1 96.06 189 TRP A CA 1
ATOM 1507 C C . TRP A 1 189 ? 23.547 4.191 20.188 1 96.06 189 TRP A C 1
ATOM 1509 O O . TRP A 1 189 ? 23.984 5.191 20.766 1 96.06 189 TRP A O 1
ATOM 1519 N N . LEU A 1 190 ? 22.328 4.133 19.828 1 96.75 190 LEU A N 1
ATOM 1520 C CA . LEU A 1 190 ? 21.375 5.219 19.984 1 96.75 190 LEU A CA 1
ATOM 1521 C C . LEU A 1 190 ? 21.109 5.508 21.469 1 96.75 190 LEU A C 1
ATOM 1523 O O . LEU A 1 190 ? 21 6.672 21.859 1 96.75 190 LEU A O 1
ATOM 1527 N N . SER A 1 191 ? 20.969 4.465 22.203 1 95.38 191 SER A N 1
ATOM 1528 C CA . SER A 1 191 ? 20.766 4.621 23.641 1 95.38 191 SER A CA 1
ATOM 1529 C C . SER A 1 191 ? 21.969 5.254 24.312 1 95.38 191 SER A C 1
ATOM 1531 O O . SER A 1 191 ? 21.828 6.062 25.219 1 95.38 191 SER A O 1
ATOM 1533 N N . GLY A 1 192 ? 23.156 4.824 23.828 1 94.25 192 GLY A N 1
ATOM 1534 C CA . GLY A 1 192 ? 24.391 5.395 24.375 1 94.25 192 GLY A CA 1
ATOM 1535 C C . GLY A 1 192 ? 24.516 6.883 24.109 1 94.25 192 GLY A C 1
ATOM 1536 O O . GLY A 1 192 ? 25.047 7.621 24.938 1 94.25 192 GLY A O 1
ATOM 1537 N N . GLU A 1 193 ? 24 7.344 22.969 1 94.19 193 GLU A N 1
ATOM 1538 C CA . GLU A 1 193 ? 24.062 8.75 22.578 1 94.19 193 GLU A CA 1
ATOM 1539 C C . GLU A 1 193 ? 22.828 9.508 23.062 1 94.19 193 GLU A C 1
ATOM 1541 O O . GLU A 1 193 ? 22.609 10.656 22.672 1 94.19 193 GLU A O 1
ATOM 1546 N N . GLU A 1 194 ? 21.859 8.891 23.844 1 94.06 194 GLU A N 1
ATOM 1547 C CA . GLU A 1 194 ? 20.641 9.477 24.406 1 94.06 194 GLU A CA 1
ATOM 1548 C C . GLU A 1 194 ? 19.703 9.961 23.312 1 94.06 194 GLU A C 1
ATOM 1550 O O . GLU A 1 194 ? 19.172 11.062 23.391 1 94.06 194 GLU A O 1
ATOM 1555 N N . LEU A 1 195 ? 19.625 9.156 22.328 1 95.06 195 LEU A N 1
ATOM 1556 C CA . LEU A 1 195 ? 18.75 9.5 21.219 1 95.06 195 LEU A CA 1
ATOM 1557 C C . LEU A 1 195 ? 17.469 8.68 21.25 1 95.06 195 LEU A C 1
ATOM 1559 O O . LEU A 1 195 ? 16.5 8.992 20.562 1 95.06 195 LEU A O 1
ATOM 1563 N N . THR A 1 196 ? 17.516 7.633 22.078 1 95.12 196 THR A N 1
ATOM 1564 C CA . THR A 1 196 ? 16.312 6.805 22.172 1 95.12 196 THR A CA 1
ATOM 1565 C C . THR A 1 196 ? 16.141 6.273 23.594 1 95.12 196 THR A C 1
ATOM 1567 O O . THR A 1 196 ? 17.109 6.199 24.359 1 95.12 196 THR A O 1
ATOM 1570 N N . GLU A 1 197 ? 14.953 6.098 23.906 1 95 197 GLU A N 1
ATOM 1571 C CA . GLU A 1 197 ? 14.547 5.371 25.109 1 95 197 GLU A CA 1
ATOM 1572 C C . GLU A 1 197 ? 13.609 4.215 24.766 1 95 197 GLU A C 1
ATOM 1574 O O . GLU A 1 197 ? 12.891 4.273 23.766 1 95 197 GLU A O 1
ATOM 1579 N N . ASP A 1 198 ? 13.602 3.246 25.531 1 92.44 198 ASP A N 1
ATOM 1580 C CA . ASP A 1 198 ? 12.836 2.041 25.219 1 92.44 198 ASP A CA 1
ATOM 1581 C C . ASP A 1 198 ? 11.336 2.312 25.266 1 92.44 198 ASP A C 1
ATOM 1583 O O . ASP A 1 198 ? 10.867 3.076 26.109 1 92.44 198 ASP A O 1
ATOM 1587 N N . ILE A 1 199 ? 10.68 1.727 24.359 1 94.5 199 ILE A N 1
ATOM 1588 C CA . ILE A 1 199 ? 9.227 1.753 24.312 1 94.5 199 ILE A CA 1
ATOM 1589 C C . ILE A 1 199 ? 8.648 0.867 25.406 1 94.5 199 ILE A C 1
ATOM 1591 O O . ILE A 1 199 ? 9.195 -0.197 25.703 1 94.5 199 ILE A O 1
ATOM 1595 N N . MET A 1 200 ? 7.66 1.36 25.938 1 94.5 200 MET A N 1
ATOM 1596 C CA . MET A 1 200 ? 7.023 0.589 27 1 94.5 200 MET A CA 1
ATOM 1597 C C . MET A 1 200 ? 5.902 -0.282 26.453 1 94.5 200 MET A C 1
ATOM 1599 O O . MET A 1 200 ? 4.953 0.228 25.859 1 94.5 200 MET A O 1
ATOM 1603 N N . GLN A 1 201 ? 6 -1.564 26.609 1 94.81 201 GLN A N 1
ATOM 1604 C CA . GLN A 1 201 ? 4.906 -2.492 26.344 1 94.81 201 GLN A CA 1
ATOM 1605 C C . GLN A 1 201 ? 4.168 -2.84 27.641 1 94.81 201 GLN A C 1
ATOM 1607 O O . GLN A 1 201 ? 4.785 -3.297 28.609 1 94.81 201 GLN A O 1
ATOM 1612 N N . PHE A 1 202 ? 2.938 -2.539 27.719 1 94.69 202 PHE A N 1
ATOM 1613 C CA . PHE A 1 202 ? 2.176 -2.854 28.938 1 94.69 202 PHE A CA 1
ATOM 1614 C C . PHE A 1 202 ? 1.103 -3.893 28.641 1 94.69 202 PHE A C 1
ATOM 1616 O O . PHE A 1 202 ? 0.589 -3.965 27.516 1 94.69 202 PHE A O 1
ATOM 1623 N N . THR A 1 203 ? 0.789 -4.684 29.609 1 93.88 203 THR A N 1
ATOM 1624 C CA . THR A 1 203 ? -0.191 -5.754 29.469 1 93.88 203 THR A CA 1
ATOM 1625 C C . THR A 1 203 ? -1.598 -5.246 29.766 1 93.88 203 THR A C 1
ATOM 1627 O O . THR A 1 203 ? -1.836 -4.652 30.828 1 93.88 203 THR A O 1
ATOM 1630 N N . ILE A 1 204 ? -2.438 -5.391 28.844 1 92.88 204 ILE A N 1
ATOM 1631 C CA . ILE A 1 204 ? -3.838 -5.012 29 1 92.88 204 ILE A CA 1
ATOM 1632 C C . ILE A 1 204 ? -4.613 -6.16 29.641 1 92.88 204 ILE A C 1
ATOM 1634 O O . ILE A 1 204 ? -5.41 -5.941 30.562 1 92.88 204 ILE A O 1
ATOM 1638 N N . ASN A 1 205 ? -4.379 -7.336 29.031 1 90.25 205 ASN A N 1
ATOM 1639 C CA . ASN A 1 205 ? -5.051 -8.531 29.516 1 90.25 205 ASN A CA 1
ATOM 1640 C C . ASN A 1 205 ? -4.141 -9.758 29.438 1 90.25 205 ASN A C 1
ATOM 1642 O O . ASN A 1 205 ? -3.307 -9.859 28.547 1 90.25 205 ASN A O 1
ATOM 1646 N N . ASP A 1 206 ? -4.215 -10.609 30.406 1 87.5 206 ASP A N 1
ATOM 1647 C CA . ASP A 1 206 ? -3.482 -11.875 30.453 1 87.5 206 ASP A CA 1
ATOM 1648 C C . ASP A 1 206 ? -4.434 -13.055 30.625 1 87.5 206 ASP A C 1
ATOM 1650 O O . ASP A 1 206 ? -5.145 -13.156 31.625 1 87.5 206 ASP A O 1
ATOM 1654 N N . GLU A 1 207 ? -4.555 -13.836 29.531 1 84 207 GLU A N 1
ATOM 1655 C CA . GLU A 1 207 ? -5.465 -14.977 29.594 1 84 207 GLU A CA 1
ATOM 1656 C C . GLU A 1 207 ? -4.77 -16.266 29.141 1 84 207 GLU A C 1
ATOM 1658 O O . GLU A 1 207 ? -3.807 -16.219 28.375 1 84 207 GLU A O 1
ATOM 1663 N N . ILE A 1 208 ? -5.176 -17.359 29.734 1 78.62 208 ILE A N 1
ATOM 1664 C CA . ILE A 1 208 ? -4.695 -18.672 29.312 1 78.62 208 ILE A CA 1
ATOM 1665 C C . ILE A 1 208 ? -5.609 -19.234 28.219 1 78.62 208 ILE A C 1
ATOM 1667 O O . ILE A 1 208 ? -6.828 -19.312 28.406 1 78.62 208 ILE A O 1
ATOM 1671 N N . ASN A 1 209 ? -5.043 -19.312 27.062 1 76.06 209 ASN A N 1
ATOM 1672 C CA . ASN A 1 209 ? -5.82 -19.875 25.969 1 76.06 209 ASN A CA 1
ATOM 1673 C C . ASN A 1 209 ? -4.977 -20.828 25.109 1 76.06 209 ASN A C 1
ATOM 1675 O O . ASN A 1 209 ? -3.775 -20.969 25.344 1 76.06 209 ASN A O 1
ATOM 1679 N N . PHE A 1 210 ? -5.695 -21.531 24.188 1 74.5 210 PHE A N 1
ATOM 1680 C CA . PHE A 1 210 ? -4.996 -22.391 23.234 1 74.5 210 PHE A CA 1
ATOM 1681 C C . PHE A 1 210 ? -4.191 -21.547 22.25 1 74.5 210 PHE A C 1
ATOM 1683 O O . PHE A 1 210 ? -4.715 -20.594 21.672 1 74.5 210 PHE A O 1
ATOM 1690 N N . VAL A 1 211 ? -2.918 -21.656 22.375 1 73.75 211 VAL A N 1
ATOM 1691 C CA . VAL A 1 211 ? -2.039 -20.969 21.438 1 73.75 211 VAL A CA 1
ATOM 1692 C C . VAL A 1 211 ? -1.375 -21.984 20.5 1 73.75 211 VAL A C 1
ATOM 1694 O O . VAL A 1 211 ? -1.039 -23.094 20.922 1 73.75 211 VAL A O 1
ATOM 1697 N N . SER A 1 212 ? -1.469 -21.641 19.172 1 70.06 212 SER A N 1
ATOM 1698 C CA . SER A 1 212 ? -0.821 -22.516 18.188 1 70.06 212 SER A CA 1
ATOM 1699 C C . SER A 1 212 ? 0.683 -22.266 18.141 1 70.06 212 SER A C 1
ATOM 1701 O O . SER A 1 212 ? 1.125 -21.141 17.859 1 70.06 212 SER A O 1
ATOM 1703 N N . HIS A 1 213 ? 1.375 -23.141 18.641 1 69.06 213 HIS A N 1
ATOM 1704 C CA . HIS A 1 213 ? 2.824 -23.109 18.484 1 69.06 213 HIS A CA 1
ATOM 1705 C C . HIS A 1 213 ? 3.289 -24.078 17.422 1 69.06 213 HIS A C 1
ATOM 1707 O O . HIS A 1 213 ? 3.178 -25.297 17.594 1 69.06 213 HIS A O 1
ATOM 1713 N N . ALA A 1 214 ? 3.785 -23.594 16.375 1 65.75 214 ALA A N 1
ATOM 1714 C CA . ALA A 1 214 ? 4.285 -24.391 15.266 1 65.75 214 ALA A CA 1
ATOM 1715 C C . ALA A 1 214 ? 3.213 -25.359 14.766 1 65.75 214 ALA A C 1
ATOM 1717 O O . ALA A 1 214 ? 3.494 -26.531 14.516 1 65.75 214 ALA A O 1
ATOM 1718 N N . GLY A 1 215 ? 1.949 -24.922 14.859 1 65.88 215 GLY A N 1
ATOM 1719 C CA . GLY A 1 215 ? 0.863 -25.719 14.297 1 65.88 215 GLY A CA 1
ATOM 1720 C C . GLY A 1 215 ? 0.207 -26.641 15.305 1 65.88 215 GLY A C 1
ATOM 1721 O O . GLY A 1 215 ? -0.758 -27.328 14.977 1 65.88 215 GLY A O 1
ATOM 1722 N N . GLU A 1 216 ? 0.819 -26.656 16.5 1 72.69 216 GLU A N 1
ATOM 1723 C CA . GLU A 1 216 ? 0.235 -27.469 17.562 1 72.69 216 GLU A CA 1
ATOM 1724 C C . GLU A 1 216 ? -0.431 -26.609 18.625 1 72.69 216 GLU A C 1
ATOM 1726 O O . GLU A 1 216 ? 0.082 -25.547 18.969 1 72.69 216 GLU A O 1
ATOM 1731 N N . ASN A 1 217 ? -1.612 -26.984 18.984 1 73.12 217 ASN A N 1
ATOM 1732 C CA . ASN A 1 217 ? -2.359 -26.203 19.953 1 73.12 217 ASN A CA 1
ATOM 1733 C C . ASN A 1 217 ? -1.934 -26.531 21.391 1 73.12 217 ASN A C 1
ATOM 1735 O O . ASN A 1 217 ? -1.9 -27.703 21.766 1 73.12 217 ASN A O 1
ATOM 1739 N N . GLU A 1 218 ? -1.283 -25.656 22.016 1 74.06 218 GLU A N 1
ATOM 1740 C CA . GLU A 1 218 ? -0.925 -25.797 23.422 1 74.06 218 GLU A CA 1
ATOM 1741 C C . GLU A 1 218 ? -1.549 -24.688 24.266 1 74.06 218 GLU A C 1
ATOM 1743 O O . GLU A 1 218 ? -1.843 -23.609 23.75 1 74.06 218 GLU A O 1
ATOM 1748 N N . TYR A 1 219 ? -1.936 -25.062 25.438 1 77.69 219 TYR A N 1
ATOM 1749 C CA . TYR A 1 219 ? -2.404 -24.031 26.344 1 77.69 219 TYR A CA 1
ATOM 1750 C C . TYR A 1 219 ? -1.256 -23.125 26.781 1 77.69 219 TYR A C 1
ATOM 1752 O O . TYR A 1 219 ? -0.216 -23.609 27.234 1 77.69 219 TYR A O 1
ATOM 1760 N N . ASP A 1 220 ? -1.293 -21.984 26.344 1 78 220 ASP A N 1
ATOM 1761 C CA . ASP A 1 220 ? -0.27 -21.031 26.75 1 78 220 ASP A CA 1
ATOM 1762 C C . ASP A 1 220 ? -0.889 -19.672 27.078 1 78 220 ASP A C 1
ATOM 1764 O O . ASP A 1 220 ? -2.07 -19.453 26.812 1 78 220 ASP A O 1
ATOM 1768 N N . GLU A 1 221 ? -0.167 -18.938 27.844 1 79.94 221 GLU A N 1
ATOM 1769 C CA . GLU A 1 221 ? -0.586 -17.578 28.188 1 79.94 221 GLU A CA 1
ATOM 1770 C C . GLU A 1 221 ? -0.535 -16.656 26.969 1 79.94 221 GLU A C 1
ATOM 1772 O O . GLU A 1 221 ? 0.466 -16.625 26.25 1 79.94 221 GLU A O 1
ATOM 1777 N N . ILE A 1 222 ? -1.755 -16.125 26.688 1 80.62 222 ILE A N 1
ATOM 1778 C CA . ILE A 1 222 ? -1.805 -15.109 25.641 1 80.62 222 ILE A CA 1
ATOM 1779 C C . ILE A 1 222 ? -1.906 -13.719 26.281 1 80.62 222 ILE A C 1
ATOM 1781 O O . ILE A 1 222 ? -2.859 -13.43 27 1 80.62 222 ILE A O 1
ATOM 1785 N N . LYS A 1 223 ? -0.891 -12.945 26.078 1 86.06 223 LYS A N 1
ATOM 1786 C CA . LYS A 1 223 ? -0.867 -11.586 26.609 1 86.06 223 LYS A CA 1
ATOM 1787 C C . LYS A 1 223 ? -1.229 -10.57 25.531 1 86.06 223 LYS A C 1
ATOM 1789 O O . LYS A 1 223 ? -0.672 -10.594 24.422 1 86.06 223 LYS A O 1
ATOM 1794 N N . THR A 1 224 ? -2.27 -9.812 25.875 1 90.5 224 THR A N 1
ATOM 1795 C CA . THR A 1 224 ? -2.588 -8.664 25.047 1 90.5 224 THR A CA 1
ATOM 1796 C C . THR A 1 224 ? -1.835 -7.422 25.516 1 90.5 224 THR A C 1
ATOM 1798 O O . THR A 1 224 ? -1.948 -7.031 26.688 1 90.5 224 THR A O 1
ATOM 1801 N N . LYS A 1 225 ? -1.129 -6.883 24.594 1 93.12 225 LYS A N 1
ATOM 1802 C CA . LYS A 1 225 ? -0.25 -5.801 25.031 1 93.12 225 LYS A CA 1
ATOM 1803 C C . LYS A 1 225 ? -0.557 -4.512 24.266 1 93.12 225 LYS A C 1
ATOM 1805 O O . LYS A 1 225 ? -1.017 -4.551 23.125 1 93.12 225 LYS A O 1
ATOM 1810 N N . GLY A 1 226 ? -0.432 -3.346 24.984 1 95.56 226 GLY A N 1
ATOM 1811 C CA . GLY A 1 226 ? -0.427 -2.02 24.391 1 95.56 226 GLY A CA 1
ATOM 1812 C C . GLY A 1 226 ? 0.946 -1.373 24.391 1 95.56 226 GLY A C 1
ATOM 1813 O O . GLY A 1 226 ? 1.869 -1.858 25.047 1 95.56 226 GLY A O 1
ATOM 1814 N N . ILE A 1 227 ? 1.109 -0.399 23.531 1 97.69 227 ILE A N 1
ATOM 1815 C CA . ILE A 1 227 ? 2.404 0.26 23.391 1 97.69 227 ILE A CA 1
ATOM 1816 C C . ILE A 1 227 ? 2.289 1.719 23.828 1 97.69 227 ILE A C 1
ATOM 1818 O O . ILE A 1 227 ? 1.325 2.404 23.484 1 97.69 227 ILE A O 1
ATOM 1822 N N . LEU A 1 228 ? 3.186 2.172 24.625 1 98.12 228 LEU A N 1
ATOM 1823 C CA . LEU A 1 228 ? 3.299 3.559 25.062 1 98.12 228 LEU A CA 1
ATOM 1824 C C . LEU A 1 228 ? 4.707 4.09 24.828 1 98.12 228 LEU A C 1
ATOM 1826 O O . LEU A 1 228 ? 5.691 3.434 25.188 1 98.12 228 LEU A O 1
ATOM 1830 N N . PHE A 1 229 ? 4.836 5.215 24.188 1 98.06 229 PHE A N 1
ATOM 1831 C CA . PHE A 1 229 ? 6.129 5.844 23.953 1 98.06 229 PHE A CA 1
ATOM 1832 C C . PHE A 1 229 ? 6.609 6.574 25.203 1 98.06 229 PHE A C 1
ATOM 1834 O O . PHE A 1 229 ? 5.805 6.945 26.062 1 98.06 229 PHE A O 1
ATOM 1841 N N . PRO A 1 230 ? 7.922 6.672 25.344 1 97.38 230 PRO A N 1
ATOM 1842 C CA . PRO A 1 230 ? 8.438 7.449 26.469 1 97.38 230 PRO A CA 1
ATOM 1843 C C . PRO A 1 230 ? 8.242 8.953 26.297 1 97.38 230 PRO A C 1
ATOM 1845 O O . PRO A 1 230 ? 9.172 9.656 25.906 1 97.38 230 PRO A O 1
ATOM 1848 N N . LEU A 1 231 ? 7.117 9.453 26.688 1 98.06 231 LEU A N 1
ATOM 1849 C CA . LEU A 1 231 ? 6.703 10.82 26.422 1 98.06 231 LEU A CA 1
ATOM 1850 C C . LEU A 1 231 ? 7.633 11.812 27.109 1 98.06 231 LEU A C 1
ATOM 1852 O O . LEU A 1 231 ? 7.988 12.844 26.531 1 98.06 231 LEU A O 1
ATOM 1856 N N . LYS A 1 232 ? 8.039 11.531 28.344 1 97.25 232 LYS A N 1
ATOM 1857 C CA . LYS A 1 232 ? 8.938 12.414 29.078 1 97.25 232 LYS A CA 1
ATOM 1858 C C . LYS A 1 232 ? 10.234 12.641 28.312 1 97.25 232 LYS A C 1
ATOM 1860 O O . LYS A 1 232 ? 10.688 13.781 28.156 1 97.25 232 LYS A O 1
ATOM 1865 N N . PHE A 1 233 ? 10.719 11.547 27.797 1 97.12 233 PHE A N 1
ATOM 1866 C CA . PHE A 1 233 ? 11.945 11.602 27.016 1 97.12 233 PHE A CA 1
ATOM 1867 C C . PHE A 1 233 ? 11.734 12.398 25.734 1 97.12 233 PHE A C 1
ATOM 1869 O O . PHE A 1 233 ? 12.555 13.258 25.406 1 97.12 233 PHE A O 1
ATOM 1876 N N . GLN A 1 234 ? 10.68 12.18 25.062 1 97.38 234 GLN A N 1
ATOM 1877 C CA . GLN A 1 234 ? 10.422 12.82 23.781 1 97.38 234 GLN A CA 1
ATOM 1878 C C . GLN A 1 234 ? 10.195 14.32 23.938 1 97.38 234 GLN A C 1
ATOM 1880 O O . GLN A 1 234 ? 10.734 15.117 23.172 1 97.38 234 GLN A O 1
ATOM 1885 N N . PHE A 1 235 ? 9.422 14.688 24.984 1 97.81 235 PHE A N 1
ATOM 1886 C CA . PHE A 1 235 ? 9.18 16.109 25.25 1 97.81 235 PHE A CA 1
ATOM 1887 C C . PHE A 1 235 ? 10.484 16.828 25.578 1 97.81 235 PHE A C 1
ATOM 1889 O O . PHE A 1 235 ? 10.758 17.906 25.047 1 97.81 235 PHE A O 1
ATOM 1896 N N . GLN A 1 236 ? 11.258 16.172 26.406 1 97.44 236 GLN A N 1
ATOM 1897 C CA . GLN A 1 236 ? 12.523 16.766 26.828 1 97.44 236 GLN A CA 1
ATOM 1898 C C . GLN A 1 236 ? 13.453 16.984 25.641 1 97.44 236 GLN A C 1
ATOM 1900 O O . GLN A 1 236 ? 13.961 18.094 25.453 1 97.44 236 GLN A O 1
ATOM 1905 N N . LYS A 1 237 ? 13.633 15.945 24.859 1 96.44 237 LYS A N 1
ATOM 1906 C CA . LYS A 1 237 ? 14.594 16.016 23.766 1 96.44 237 LYS A CA 1
ATOM 1907 C C . LYS A 1 237 ? 14.102 16.953 22.656 1 96.44 237 LYS A C 1
ATOM 1909 O O . LYS A 1 237 ? 14.898 17.625 22.016 1 96.44 237 LYS A O 1
ATOM 1914 N N . TYR A 1 238 ? 12.789 16.984 22.438 1 94.5 238 TYR A N 1
ATOM 1915 C CA . TYR A 1 238 ? 12.219 17.891 21.453 1 94.5 238 TYR A CA 1
ATOM 1916 C C . TYR A 1 238 ? 12.516 19.344 21.797 1 94.5 238 TYR A C 1
ATOM 1918 O O . TYR A 1 238 ? 12.969 20.109 20.938 1 94.5 238 TYR A O 1
ATOM 1926 N N . TYR A 1 239 ? 12.367 19.75 23.031 1 95.44 239 TYR A N 1
ATOM 1927 C CA . TYR A 1 239 ? 12.484 21.141 23.438 1 95.44 239 TYR A CA 1
ATOM 1928 C C . TYR A 1 239 ? 13.938 21.516 23.688 1 95.44 239 TYR A C 1
ATOM 1930 O O . TYR A 1 239 ? 14.289 22.703 23.734 1 95.44 239 TYR A O 1
ATOM 1938 N N . GLU A 1 240 ? 14.773 20.516 23.859 1 95.06 240 GLU A N 1
ATOM 1939 C CA . GLU A 1 240 ? 16.203 20.781 24 1 95.06 240 GLU A CA 1
ATOM 1940 C C . GLU A 1 240 ? 16.844 21.031 22.641 1 95.06 240 GLU A C 1
ATOM 1942 O O . GLU A 1 240 ? 17.844 21.75 22.531 1 95.06 240 GLU A O 1
ATOM 1947 N N . LYS A 1 241 ? 16.25 20.422 21.672 1 91.31 241 LYS A N 1
ATOM 1948 C CA . LYS A 1 241 ? 16.812 20.531 20.328 1 91.31 241 LYS A CA 1
ATOM 1949 C C . LYS A 1 241 ? 16.734 21.953 19.812 1 91.31 241 LYS A C 1
ATOM 1951 O O . LYS A 1 241 ? 15.664 22.578 19.812 1 91.31 241 LYS A O 1
ATOM 1956 N N . ASN A 1 242 ? 17.812 22.531 19.406 1 86.81 242 ASN A N 1
ATOM 1957 C CA . ASN A 1 242 ? 17.938 23.844 18.812 1 86.81 242 ASN A CA 1
ATOM 1958 C C . ASN A 1 242 ? 17.25 24.922 19.656 1 86.81 242 ASN A C 1
ATOM 1960 O O . ASN A 1 242 ? 16.641 25.844 19.125 1 86.81 242 ASN A O 1
ATOM 1964 N N . ASP A 1 243 ? 17.047 24.719 20.969 1 89.19 243 ASP A N 1
ATOM 1965 C CA . ASP A 1 243 ? 16.484 25.656 21.922 1 89.19 243 ASP A CA 1
ATOM 1966 C C . ASP A 1 243 ? 15.039 25.984 21.578 1 89.19 243 ASP A C 1
ATOM 1968 O O . ASP A 1 243 ? 14.633 27.156 21.625 1 89.19 243 ASP A O 1
ATOM 1972 N N . MET A 1 244 ? 14.352 25.078 21.234 1 91.19 244 MET A N 1
ATOM 1973 C CA . MET A 1 244 ? 12.945 25.219 20.875 1 91.19 244 MET A CA 1
ATOM 1974 C C . MET A 1 244 ? 12.125 25.75 22.047 1 91.19 244 MET A C 1
ATOM 1976 O O . MET A 1 244 ? 11.117 26.438 21.844 1 91.19 244 MET A O 1
ATOM 1980 N N . LEU A 1 245 ? 12.609 25.453 23.234 1 94.69 245 LEU A N 1
ATOM 1981 C CA . LEU A 1 245 ? 11.875 25.922 24.406 1 94.69 245 LEU A CA 1
ATOM 1982 C C . LEU A 1 245 ? 11.875 27.438 24.484 1 94.69 245 LEU A C 1
ATOM 1984 O O . LEU A 1 245 ? 10.844 28.062 24.75 1 94.69 245 LEU A O 1
ATOM 1988 N N . ILE A 1 246 ? 12.992 27.969 24.203 1 93.75 246 ILE A N 1
ATOM 1989 C CA . ILE A 1 246 ? 13.117 29.422 24.297 1 93.75 246 ILE A CA 1
ATOM 1990 C C . ILE A 1 246 ? 12.25 30.078 23.234 1 93.75 246 ILE A C 1
ATOM 1992 O O . ILE A 1 246 ? 11.562 31.078 23.5 1 93.75 246 ILE A O 1
ATOM 1996 N N . GLU A 1 247 ? 12.258 29.547 22.094 1 90.19 247 GLU A N 1
ATOM 1997 C CA . GLU A 1 247 ? 11.422 30.078 21.031 1 90.19 247 GLU A CA 1
ATOM 1998 C C . GLU A 1 247 ? 9.938 29.969 21.375 1 90.19 247 GLU A C 1
ATOM 2000 O O . GLU A 1 247 ? 9.164 30.891 21.094 1 90.19 247 GLU A O 1
ATOM 2005 N N . THR A 1 248 ? 9.562 28.891 21.984 1 94.31 248 THR A N 1
ATOM 2006 C CA . THR A 1 248 ? 8.172 28.641 22.359 1 94.31 248 THR A CA 1
ATOM 2007 C C . THR A 1 248 ? 7.734 29.609 23.453 1 94.31 248 THR A C 1
ATOM 2009 O O . THR A 1 248 ? 6.621 30.125 23.422 1 94.31 248 THR A O 1
ATOM 2012 N N . LEU A 1 249 ? 8.609 29.844 24.375 1 94.44 249 LEU A N 1
ATOM 2013 C CA . LEU A 1 249 ? 8.289 30.75 25.469 1 94.44 249 LEU A CA 1
ATOM 2014 C C . 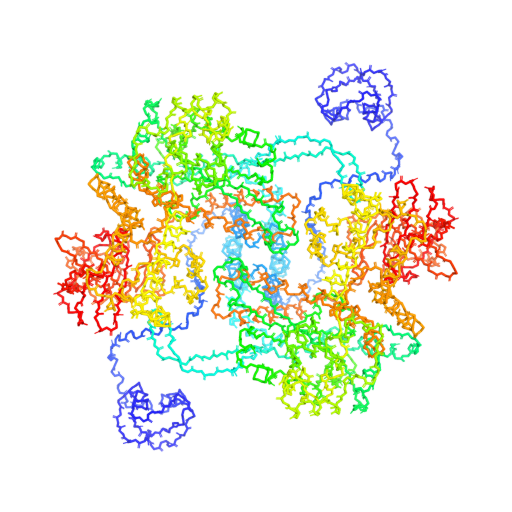LEU A 1 249 ? 8.164 32.188 24.953 1 94.44 249 LEU A C 1
ATOM 2016 O O . LEU A 1 249 ? 7.301 32.938 25.422 1 94.44 249 LEU A O 1
ATOM 2020 N N . ASN A 1 250 ? 8.984 32.5 24 1 91.94 250 ASN A N 1
ATOM 2021 C CA . ASN A 1 250 ? 8.875 33.812 23.375 1 91.94 250 ASN A CA 1
ATOM 2022 C C . ASN A 1 250 ? 7.543 34 22.656 1 91.94 250 ASN A C 1
ATOM 2024 O O . ASN A 1 250 ? 6.922 35.031 22.75 1 91.94 250 ASN A O 1
ATOM 2028 N N . LEU A 1 251 ? 7.18 33.031 22.016 1 91.31 251 LEU A N 1
ATOM 2029 C CA . LEU A 1 251 ? 5.887 33.062 21.328 1 91.31 251 LEU A CA 1
ATOM 2030 C C . LEU A 1 251 ? 4.742 33.125 22.344 1 91.31 251 LEU A C 1
ATOM 2032 O O . LEU A 1 251 ? 3.768 33.844 22.125 1 91.31 251 LEU A O 1
ATOM 2036 N N . TYR A 1 252 ? 4.84 32.375 23.375 1 93.5 252 TYR A N 1
ATOM 2037 C CA . TYR A 1 252 ? 3.85 32.344 24.453 1 93.5 252 TYR A CA 1
ATOM 2038 C C . TYR A 1 252 ? 3.648 33.75 25.016 1 93.5 252 TYR A C 1
ATOM 2040 O O . TYR A 1 252 ? 2.514 34.219 25.188 1 93.5 252 TYR A O 1
ATOM 2048 N N . ASP A 1 253 ? 4.695 34.438 25.203 1 91.94 253 ASP A N 1
ATOM 2049 C CA . ASP A 1 253 ? 4.652 35.781 25.766 1 91.94 253 ASP A CA 1
ATOM 2050 C C . ASP A 1 253 ? 4.09 36.812 24.766 1 91.94 253 ASP A C 1
ATOM 2052 O O . ASP A 1 253 ? 3.307 37.688 25.141 1 91.94 253 ASP A O 1
ATOM 2056 N N . SER A 1 254 ? 4.441 36.562 23.594 1 90.44 254 SER A N 1
ATOM 2057 C CA . SER A 1 254 ? 3.961 37.469 22.562 1 90.44 254 SER A CA 1
ATOM 2058 C C . SER A 1 254 ? 2.451 37.375 22.391 1 90.44 254 SER A C 1
ATOM 2060 O O . SER A 1 254 ? 1.767 38.375 22.188 1 90.44 254 SER A O 1
ATOM 2062 N N . LEU A 1 255 ? 1.944 36.188 22.484 1 90.38 255 LEU A N 1
ATOM 2063 C CA . LEU A 1 255 ? 0.517 35.969 22.312 1 90.38 255 LEU A CA 1
ATOM 2064 C C . LEU A 1 255 ? -0.271 36.469 23.516 1 90.38 255 LEU A C 1
ATOM 2066 O O . LEU A 1 255 ? -1.413 36.906 23.359 1 90.38 255 LEU A O 1
ATOM 2070 N N . ASN A 1 256 ? 0.322 36.469 24.641 1 87.25 256 ASN A N 1
ATOM 2071 C CA . ASN A 1 256 ? -0.351 36.938 25.844 1 87.25 256 ASN A CA 1
ATOM 2072 C C . ASN A 1 256 ? -0.394 38.438 25.906 1 87.25 256 ASN A C 1
ATOM 2074 O O . ASN A 1 256 ? -1.289 39.031 26.531 1 87.25 256 ASN A O 1
ATOM 2078 N N . ILE A 1 257 ? 0.609 39.062 25.266 1 83.81 257 ILE A N 1
ATOM 2079 C CA . ILE A 1 257 ? 0.677 40.5 25.266 1 83.81 257 ILE A CA 1
ATOM 2080 C C . ILE A 1 257 ? -0.251 41.062 24.188 1 83.81 257 ILE A C 1
ATOM 2082 O O . ILE A 1 257 ? -0.806 42.156 24.344 1 83.81 257 ILE A O 1
ATOM 2086 N N . SER A 1 258 ? -0.343 40.344 23.25 1 71.62 258 SER A N 1
ATOM 2087 C CA . SER A 1 258 ? -1.163 40.812 22.125 1 71.62 258 SER A CA 1
ATOM 2088 C C . SER A 1 258 ? -2.582 41.156 22.578 1 71.62 258 SER A C 1
ATOM 2090 O O . SER A 1 258 ? -3.008 40.719 23.656 1 71.62 258 SER A O 1
ATOM 2092 N N . ASP A 1 259 ? -3.268 41.938 21.812 1 64.94 259 ASP A N 1
ATOM 2093 C CA . ASP A 1 259 ? -4.59 42.5 22.031 1 64.94 259 ASP A CA 1
ATOM 2094 C C . ASP A 1 259 ? -5.613 41.438 22.375 1 64.94 259 ASP A C 1
ATOM 2096 O O . ASP A 1 259 ? -5.754 40.438 21.641 1 64.94 259 ASP A O 1
ATOM 2100 N N . ASP A 1 260 ? -6.109 41.531 23.531 1 65.81 260 ASP A N 1
ATOM 2101 C CA . ASP A 1 260 ? -7.074 40.594 24.141 1 65.81 260 ASP A CA 1
ATOM 2102 C C . ASP A 1 260 ? -8.289 40.406 23.234 1 65.81 260 ASP A C 1
ATOM 2104 O O . ASP A 1 260 ? -9.062 39.469 23.406 1 65.81 260 ASP A O 1
ATOM 2108 N N . ASN A 1 261 ? -8.258 41.094 22.203 1 75.62 261 ASN A N 1
ATOM 2109 C CA . ASN A 1 261 ? -9.5 41.062 21.438 1 75.62 261 ASN A CA 1
ATOM 2110 C C . ASN A 1 261 ? -9.438 40.031 20.312 1 75.62 261 ASN A C 1
ATOM 2112 O O . ASN A 1 261 ? -10.445 39.75 19.672 1 75.62 261 ASN A O 1
ATOM 2116 N N . PHE A 1 262 ? -8.305 39.406 20.078 1 87.25 262 PHE A N 1
ATOM 2117 C CA . PHE A 1 262 ? -8.172 38.438 18.969 1 87.25 262 PHE A CA 1
ATOM 2118 C C . PHE A 1 262 ? -7.785 37.062 19.484 1 87.25 262 PHE A C 1
ATOM 2120 O O . PHE A 1 262 ? -6.949 36.938 20.391 1 87.25 262 PHE A O 1
ATOM 2127 N N . LEU A 1 263 ? -8.523 36.094 19.062 1 91.94 263 LEU A N 1
ATOM 2128 C CA . LEU A 1 263 ? -8.164 34.688 19.312 1 91.94 263 LEU A CA 1
ATOM 2129 C C . LEU A 1 263 ? -7.469 34.094 18.109 1 91.94 263 LEU A C 1
ATOM 2131 O O . LEU A 1 263 ? -8.078 33.938 17.047 1 91.94 263 LEU A O 1
ATOM 2135 N N . SER A 1 264 ? -6.164 33.812 18.266 1 90.31 264 SER A N 1
ATOM 2136 C CA . SER A 1 264 ? -5.41 33.25 17.141 1 90.31 264 SER A CA 1
ATOM 2137 C C . SER A 1 264 ? -4.762 31.922 17.516 1 90.31 264 SER A C 1
ATOM 2139 O O . SER A 1 264 ? -4.258 31.203 16.656 1 90.31 264 SER A O 1
ATOM 2141 N N . ASN A 1 265 ? -4.836 31.656 18.781 1 92.75 265 ASN A N 1
ATOM 2142 C CA . ASN A 1 265 ? -4.215 30.438 19.281 1 92.75 265 ASN A CA 1
ATOM 2143 C C . ASN A 1 265 ? -4.977 29.859 20.469 1 92.75 265 ASN A C 1
ATOM 2145 O O . ASN A 1 265 ? -5.742 30.562 21.125 1 92.75 265 ASN A O 1
ATOM 2149 N N . PHE A 1 266 ? -4.734 28.688 20.812 1 95 266 PHE A N 1
ATOM 2150 C CA . PHE A 1 266 ? -5.395 27.969 21.891 1 95 266 PHE A CA 1
ATOM 2151 C C . PHE A 1 266 ? -5.141 28.656 23.219 1 95 266 PHE A C 1
ATOM 2153 O O . PHE A 1 266 ? -6.035 28.75 24.062 1 95 266 PHE A O 1
ATOM 2160 N N . ILE A 1 267 ? -3.957 29.172 23.438 1 94.75 267 ILE A N 1
ATOM 2161 C CA . ILE A 1 267 ? -3.541 29.672 24.75 1 94.75 267 ILE A CA 1
ATOM 2162 C C . ILE A 1 267 ? -4.309 30.953 25.062 1 94.75 267 ILE A C 1
ATOM 2164 O O . ILE A 1 267 ? -4.348 31.391 26.219 1 94.75 267 ILE A O 1
ATOM 2168 N N . GLN A 1 268 ? -4.859 31.547 24.062 1 94.56 268 GLN A N 1
ATOM 2169 C CA . GLN A 1 268 ? -5.605 32.781 24.281 1 94.56 268 GLN A CA 1
ATOM 2170 C C . GLN A 1 268 ? -7.055 32.5 24.672 1 94.56 268 GLN A C 1
ATOM 2172 O O . GLN A 1 268 ? -7.781 33.406 25.094 1 94.56 268 GLN A O 1
ATOM 2177 N N . GLY A 1 269 ? -7.469 31.25 24.516 1 94.25 269 GLY A N 1
ATOM 2178 C CA . GLY A 1 269 ? -8.812 30.859 24.922 1 94.25 269 GLY A CA 1
ATOM 2179 C C . GLY A 1 269 ? -9.008 30.812 26.422 1 94.25 269 GLY A C 1
ATOM 2180 O O . GLY A 1 269 ? -8.039 30.688 27.172 1 94.25 269 GLY A O 1
ATOM 2181 N N . SER A 1 270 ? -10.242 30.844 26.812 1 95 270 SER A N 1
ATOM 2182 C CA . SER A 1 270 ? -10.531 30.891 28.25 1 95 270 SER A CA 1
ATOM 2183 C C . SER A 1 270 ? -10.242 29.547 28.906 1 95 270 SER A C 1
ATOM 2185 O O . SER A 1 270 ? -9.93 29.5 30.094 1 95 270 SER A O 1
ATOM 2187 N N . LEU A 1 271 ? -10.328 28.516 28.172 1 96.69 271 LEU A N 1
ATOM 2188 C CA . LEU A 1 271 ? -10.07 27.188 28.719 1 96.69 271 LEU A CA 1
ATOM 2189 C C . LEU A 1 271 ? -8.641 27.094 29.25 1 96.69 271 LEU A C 1
ATOM 2191 O O . LEU A 1 271 ? -8.406 26.609 30.359 1 96.69 271 LEU A O 1
ATOM 2195 N N . TRP A 1 272 ? -7.695 27.531 28.438 1 96.38 272 TRP A N 1
ATOM 2196 C CA . TRP A 1 272 ? -6.293 27.453 28.844 1 96.38 272 TRP A CA 1
ATOM 2197 C C . TRP A 1 272 ? -6.02 28.375 30.016 1 96.38 272 TRP A C 1
ATOM 2199 O O . TRP A 1 272 ? -5.285 28.016 30.938 1 96.38 272 TRP A O 1
ATOM 2209 N N . LYS A 1 273 ? -6.602 29.5 30.016 1 93.19 273 LYS A N 1
ATOM 2210 C CA . LYS A 1 273 ? -6.418 30.453 31.109 1 93.19 273 LYS A CA 1
ATOM 2211 C C . LYS A 1 273 ? -6.898 29.859 32.438 1 93.19 273 LYS A C 1
ATOM 2213 O O . LYS A 1 273 ? -6.277 30.078 33.469 1 93.19 273 LYS A O 1
ATOM 2218 N N . ASP A 1 274 ? -7.93 29.125 32.344 1 94.44 274 ASP A N 1
ATOM 2219 C CA . ASP A 1 274 ? -8.453 28.469 33.531 1 94.44 274 ASP A CA 1
ATOM 2220 C C . ASP A 1 274 ? -7.508 27.375 34.031 1 94.44 274 ASP A C 1
ATOM 2222 O O . ASP A 1 274 ? -7.324 27.203 35.25 1 94.44 274 ASP A O 1
ATOM 2226 N N . LYS A 1 275 ? -6.918 26.688 33.188 1 94.56 275 LYS A N 1
ATOM 2227 C CA . LYS A 1 275 ? -6.02 25.594 33.531 1 94.56 275 LYS A CA 1
ATOM 2228 C C . LYS A 1 275 ? -4.734 26.109 34.156 1 94.56 275 LYS A C 1
ATOM 2230 O O . LYS A 1 275 ? -4.184 25.5 35.062 1 94.56 275 LYS A O 1
ATOM 2235 N N . VAL A 1 276 ? -4.273 27.188 33.625 1 93.25 276 VAL A N 1
ATOM 2236 C CA . VAL A 1 276 ? -3.01 27.766 34.094 1 93.25 276 VAL A CA 1
ATOM 2237 C C . VAL A 1 276 ? -3.158 28.297 35.5 1 93.25 276 VAL A C 1
ATOM 2239 O O . VAL A 1 276 ? -2.193 28.312 36.281 1 93.25 276 VAL A O 1
ATOM 2242 N N . LYS A 1 277 ? -4.324 28.656 35.906 1 90.62 277 LYS A N 1
ATOM 2243 C CA . LYS A 1 277 ? -4.574 29.219 37.25 1 90.62 277 LYS A CA 1
ATOM 2244 C C . LYS A 1 277 ? -4.199 28.219 38.344 1 90.62 277 LYS A C 1
ATOM 2246 O O . LYS A 1 277 ? -3.812 28.609 39.438 1 90.62 277 LYS A O 1
ATOM 2251 N N . LEU A 1 278 ? -4.234 27.031 38 1 87.12 278 LEU A N 1
ATOM 2252 C CA . LEU A 1 278 ? -3.941 25.969 38.938 1 87.12 278 LEU A CA 1
ATOM 2253 C C . LEU A 1 278 ? -2.438 25.828 39.156 1 87.12 278 LEU A C 1
ATOM 2255 O O . LEU A 1 278 ? -2 25.188 40.125 1 87.12 278 LEU A O 1
ATOM 2259 N N . HIS A 1 279 ? -1.662 26.438 38.281 1 90.62 279 HIS A N 1
ATOM 2260 C 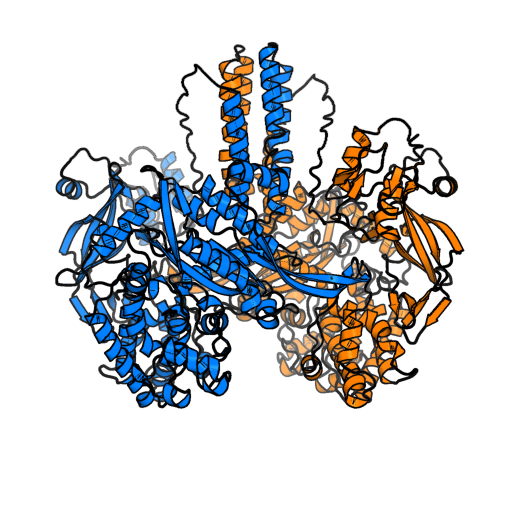CA . HIS A 1 279 ? -0.214 26.266 38.344 1 90.62 279 HIS A CA 1
ATOM 2261 C C . HIS A 1 279 ? 0.492 27.609 38.438 1 90.62 279 HIS A C 1
ATOM 2263 O O . HIS A 1 279 ? 1.378 27.906 37.625 1 90.62 279 HIS A O 1
ATOM 2269 N N . GLN A 1 280 ? 0.298 28.281 39.5 1 86.19 280 GLN A N 1
ATOM 2270 C CA . GLN A 1 280 ? 0.849 29.625 39.625 1 86.19 280 GLN A CA 1
ATOM 2271 C C . GLN A 1 280 ? 2.363 29.578 39.812 1 86.19 280 GLN A C 1
ATOM 2273 O O . GLN A 1 280 ? 2.883 28.703 40.5 1 86.19 280 GLN A O 1
ATOM 2278 N N . ASN A 1 281 ? 3.152 30.344 39.188 1 86.94 281 ASN A N 1
ATOM 2279 C CA . ASN A 1 281 ? 4.594 30.562 39.312 1 86.94 281 ASN A CA 1
ATOM 2280 C C . ASN A 1 281 ? 5.371 29.422 38.656 1 86.94 281 ASN A C 1
ATOM 2282 O O . ASN A 1 281 ? 6.539 29.188 38.969 1 86.94 281 ASN A O 1
ATOM 2286 N N . LYS A 1 282 ? 4.695 28.672 37.812 1 93.38 282 LYS A N 1
ATOM 2287 C CA . LYS A 1 282 ? 5.363 27.594 37.062 1 93.38 282 LYS A CA 1
ATOM 2288 C C . LYS A 1 282 ? 5.301 27.828 35.562 1 93.38 282 LYS A C 1
ATOM 2290 O O . LYS A 1 282 ? 4.426 28.562 35.094 1 93.38 282 LYS A O 1
ATOM 2295 N N . ILE A 1 283 ? 6.25 27.281 34.875 1 95.31 283 ILE A N 1
ATOM 2296 C CA . ILE A 1 283 ? 6.207 27.312 33.406 1 95.31 283 ILE A CA 1
ATOM 2297 C C . ILE A 1 283 ? 5.336 26.156 32.906 1 95.31 283 ILE A C 1
ATOM 2299 O O . ILE A 1 283 ? 5.645 24.984 33.125 1 95.31 283 ILE A O 1
ATOM 2303 N N . VAL A 1 284 ? 4.246 26.547 32.312 1 96.5 284 VAL A N 1
ATOM 2304 C CA . VAL A 1 284 ? 3.287 25.547 31.844 1 96.5 284 VAL A CA 1
ATOM 2305 C C . VAL A 1 284 ? 3.109 25.656 30.344 1 96.5 284 VAL A C 1
ATOM 2307 O O . VAL A 1 284 ? 3 26.766 29.797 1 96.5 284 VAL A O 1
ATOM 2310 N N . LEU A 1 285 ? 3.176 24.531 29.625 1 97.06 285 LEU A N 1
ATOM 2311 C CA . LEU A 1 285 ? 2.965 24.484 28.172 1 97.06 285 LEU A CA 1
ATOM 2312 C C . LEU A 1 285 ? 1.879 23.469 27.828 1 97.06 285 LEU A C 1
ATOM 2314 O O . LEU A 1 285 ? 1.785 22.406 28.438 1 97.06 285 LEU A O 1
ATOM 2318 N N . PRO A 1 286 ? 1.08 23.797 26.875 1 97.38 286 PRO A N 1
ATOM 2319 C CA . PRO A 1 286 ? 0.021 22.875 26.453 1 97.38 286 PRO A CA 1
ATOM 2320 C C . PRO A 1 286 ? 0.489 21.875 25.391 1 97.38 286 PRO A C 1
ATOM 2322 O O . PRO A 1 286 ? 1.451 22.156 24.672 1 97.38 286 PRO A O 1
ATOM 2325 N N . TYR A 1 287 ? -0.112 20.766 25.297 1 97.5 287 TYR A N 1
ATOM 2326 C CA . TYR A 1 287 ? -0.008 19.812 24.203 1 97.5 287 TYR A CA 1
ATOM 2327 C C . TYR A 1 287 ? -1.358 19.172 23.906 1 97.5 287 TYR A C 1
ATOM 2329 O O . TYR A 1 287 ? -2.277 19.234 24.734 1 97.5 287 TYR A O 1
ATOM 2337 N N . PHE A 1 288 ? -1.542 18.688 22.719 1 97.69 288 PHE A N 1
ATOM 2338 C CA . PHE A 1 288 ? -2.766 18.031 22.297 1 97.69 288 PHE A CA 1
ATOM 2339 C C . PHE A 1 288 ? -2.531 16.531 22.109 1 97.69 288 PHE A C 1
ATOM 2341 O O . PHE A 1 288 ? -1.406 16.094 21.859 1 97.69 288 PHE A O 1
ATOM 2348 N N . ILE A 1 289 ? -3.551 15.742 22.266 1 97.94 289 ILE A N 1
ATOM 2349 C CA . ILE A 1 289 ? -3.551 14.32 21.938 1 97.94 289 ILE A CA 1
ATOM 2350 C C . ILE A 1 289 ? -4.633 14.031 20.891 1 97.94 289 ILE A C 1
ATOM 2352 O O . ILE A 1 289 ? -5.77 14.5 21.031 1 97.94 289 ILE A O 1
ATOM 2356 N N . TYR A 1 290 ? -4.25 13.391 19.875 1 97.19 290 TYR A N 1
ATOM 2357 C CA . TYR A 1 290 ? -5.172 12.969 18.828 1 97.19 290 TYR A CA 1
ATOM 2358 C C . TYR A 1 290 ? -5.332 11.453 18.812 1 97.19 290 TYR A C 1
ATOM 2360 O O . TYR A 1 290 ? -4.359 10.719 19 1 97.19 290 TYR A O 1
ATOM 2368 N N . ILE A 1 291 ? -6.57 11.008 18.656 1 96.69 291 ILE A N 1
ATOM 2369 C CA . ILE A 1 291 ? -6.816 9.57 18.594 1 96.69 291 ILE A CA 1
ATOM 2370 C C . ILE A 1 291 ? -7.664 9.242 17.375 1 96.69 291 ILE A C 1
ATOM 2372 O O . ILE A 1 291 ? -8.586 9.984 17.031 1 96.69 291 ILE A O 1
ATOM 2376 N N . ASP A 1 292 ? -7.293 8.195 16.703 1 94.81 292 ASP A N 1
ATOM 2377 C CA . ASP A 1 292 ? -8.062 7.688 15.578 1 94.81 292 ASP A CA 1
ATOM 2378 C C . ASP A 1 292 ? -7.715 6.23 15.281 1 94.81 292 ASP A C 1
ATOM 2380 O O . ASP A 1 292 ? -6.625 5.766 15.625 1 94.81 292 ASP A O 1
ATOM 2384 N N . ASP A 1 293 ? -8.695 5.555 14.711 1 93.38 293 ASP A N 1
ATOM 2385 C CA . ASP A 1 293 ? -8.484 4.172 14.289 1 93.38 293 ASP A CA 1
ATOM 2386 C C . ASP A 1 293 ? -8.172 4.102 12.797 1 93.38 293 ASP A C 1
ATOM 2388 O O . ASP A 1 293 ? -8.75 4.852 12 1 93.38 293 ASP A O 1
ATOM 2392 N N . PHE A 1 294 ? -7.25 3.281 12.422 1 89.88 294 PHE A N 1
ATOM 2393 C CA . PHE A 1 294 ? -7.008 3.088 11 1 89.88 294 PHE A CA 1
ATOM 2394 C C . PHE A 1 294 ? -6.805 1.61 10.68 1 89.88 294 PHE A C 1
ATOM 2396 O O . PHE A 1 294 ? -6.32 0.851 11.523 1 89.88 294 PHE A O 1
ATOM 2403 N N . GLU A 1 295 ? -7.227 1.245 9.508 1 88.75 295 GLU A N 1
ATOM 2404 C CA . GLU A 1 295 ? -7.098 -0.127 9.031 1 88.75 295 GLU A CA 1
ATOM 2405 C C . GLU A 1 295 ? -5.812 -0.316 8.234 1 88.75 295 GLU A C 1
ATOM 2407 O O . GLU A 1 295 ? -5.465 0.521 7.395 1 88.75 295 GLU A O 1
ATOM 2412 N N . ILE A 1 296 ? -5.117 -1.378 8.516 1 85.25 296 ILE A N 1
ATOM 2413 C CA . ILE A 1 296 ? -3.832 -1.601 7.859 1 85.25 296 ILE A CA 1
ATOM 2414 C C . ILE A 1 296 ? -4.008 -2.58 6.703 1 85.25 296 ILE A C 1
ATOM 2416 O O . ILE A 1 296 ? -3.229 -2.568 5.746 1 85.25 296 ILE A O 1
ATOM 2420 N N . ASN A 1 297 ? -4.973 -3.461 6.766 1 78.56 297 ASN A N 1
ATOM 2421 C CA . ASN A 1 297 ? -5.191 -4.457 5.719 1 78.56 297 ASN A CA 1
ATOM 2422 C C . ASN A 1 297 ? -6.156 -3.949 4.652 1 78.56 297 ASN A C 1
ATOM 2424 O O . ASN A 1 297 ? -6.762 -2.889 4.816 1 78.56 297 ASN A O 1
ATOM 2428 N N . ASN A 1 298 ? -6.148 -4.695 3.537 1 73.12 298 ASN A N 1
ATOM 2429 C CA . ASN A 1 298 ? -7.125 -4.398 2.492 1 73.12 298 ASN A CA 1
ATOM 2430 C C . ASN A 1 298 ? -8.555 -4.461 3.023 1 73.12 298 ASN A C 1
ATOM 2432 O O . ASN A 1 298 ? -9 -5.508 3.488 1 73.12 298 ASN A O 1
ATOM 2436 N N . PRO A 1 299 ? -9.164 -3.434 2.9 1 71.69 299 PRO A N 1
ATOM 2437 C CA . PRO A 1 299 ? -10.5 -3.371 3.496 1 71.69 299 PRO A CA 1
ATOM 2438 C C . PRO A 1 299 ? -11.492 -4.312 2.818 1 71.69 299 PRO A C 1
ATOM 2440 O O . PRO A 1 299 ? -12.523 -4.645 3.4 1 71.69 299 PRO A O 1
ATOM 2443 N N . LEU A 1 300 ? -11.156 -4.789 1.594 1 70.06 300 LEU A N 1
ATOM 2444 C CA . LEU A 1 300 ? -12.07 -5.664 0.865 1 70.06 300 LEU A CA 1
ATOM 2445 C C . LEU A 1 300 ? -11.648 -7.125 1.004 1 70.06 300 LEU A C 1
ATOM 2447 O O . LEU A 1 300 ? -12.336 -8.023 0.515 1 70.06 300 LEU A O 1
ATOM 2451 N N . GLY A 1 301 ? -10.672 -7.352 1.773 1 71.12 301 GLY A N 1
ATOM 2452 C CA . GLY A 1 301 ? -10.133 -8.695 1.858 1 71.12 301 GLY A CA 1
ATOM 2453 C C . GLY A 1 301 ? -10.75 -9.516 2.975 1 71.12 301 GLY A C 1
ATOM 2454 O O . GLY A 1 301 ? -11.555 -9.008 3.758 1 71.12 301 GLY A O 1
ATOM 2455 N N . SER A 1 302 ? -10.375 -10.734 2.996 1 76.12 302 SER A N 1
ATOM 2456 C CA . SER A 1 302 ? -10.914 -11.68 3.969 1 76.12 302 SER A CA 1
ATOM 2457 C C . SER A 1 302 ? -10.469 -11.328 5.387 1 76.12 302 SER A C 1
ATOM 2459 O O . SER A 1 302 ? -11.133 -11.688 6.359 1 76.12 302 SER A O 1
ATOM 2461 N N . ASN A 1 303 ? -9.391 -10.609 5.488 1 73.94 303 ASN A N 1
ATOM 2462 C CA . ASN A 1 303 ? -8.844 -10.289 6.797 1 73.94 303 ASN A CA 1
ATOM 2463 C C . ASN A 1 303 ? -9.109 -8.836 7.176 1 73.94 303 ASN A C 1
ATOM 2465 O O . ASN A 1 303 ? -8.414 -8.273 8.023 1 73.94 303 ASN A O 1
ATOM 2469 N N . ALA A 1 304 ? -10.125 -8.352 6.512 1 74.5 304 ALA A N 1
ATOM 2470 C CA . ALA A 1 304 ? -10.477 -6.957 6.785 1 74.5 304 ALA A CA 1
ATOM 2471 C C . ALA A 1 304 ? -10.992 -6.793 8.211 1 74.5 304 ALA A C 1
ATOM 2473 O O . ALA A 1 304 ? -11.727 -7.645 8.719 1 74.5 304 ALA A O 1
ATOM 2474 N N . ASN A 1 305 ? -10.625 -5.742 8.906 1 67.94 305 ASN A N 1
ATOM 2475 C CA . ASN A 1 305 ? -11.148 -5.258 10.18 1 67.94 305 ASN A CA 1
ATOM 2476 C C . ASN A 1 305 ? -10.609 -6.078 11.352 1 67.94 305 ASN A C 1
ATOM 2478 O O . ASN A 1 305 ? -11.07 -5.926 12.484 1 67.94 305 ASN A O 1
ATOM 2482 N N . PHE A 1 306 ? -9.648 -6.914 11.047 1 74.5 306 PHE A N 1
ATOM 2483 C CA . PHE A 1 306 ? -9.141 -7.738 12.141 1 74.5 306 PHE A CA 1
ATOM 2484 C C . PHE A 1 306 ? -7.902 -7.109 12.766 1 74.5 306 PHE A C 1
ATOM 2486 O O . PHE A 1 306 ? -7.566 -7.398 13.914 1 74.5 306 PHE A O 1
ATOM 2493 N N . GLN A 1 307 ? -7.348 -6.199 12.062 1 81.12 307 GLN A N 1
ATOM 2494 C CA . GLN A 1 307 ? -6.09 -5.652 12.562 1 81.12 307 GLN A CA 1
ATOM 2495 C C . GLN A 1 307 ? -6.109 -4.125 12.555 1 81.12 307 GLN A C 1
ATOM 2497 O O . GLN A 1 307 ? -5.09 -3.488 12.297 1 81.12 307 GLN A O 1
ATOM 2502 N N . SER A 1 308 ? -7.25 -3.58 12.852 1 90.38 308 SER A N 1
ATOM 2503 C CA . SER A 1 308 ? -7.312 -2.129 12.984 1 90.38 308 SER A CA 1
ATOM 2504 C C . SER A 1 308 ? -6.578 -1.651 14.227 1 90.38 308 SER A C 1
ATOM 2506 O O . SER A 1 308 ? -6.594 -2.324 15.258 1 90.38 308 SER A O 1
ATOM 2508 N N . ILE A 1 309 ? -5.926 -0.507 14.148 1 94.25 309 ILE A N 1
ATOM 2509 C CA . ILE A 1 309 ? -5.098 0.008 15.234 1 94.25 309 ILE A CA 1
ATOM 2510 C C . ILE A 1 309 ? -5.59 1.394 15.641 1 94.25 309 ILE A C 1
ATOM 2512 O O . ILE A 1 309 ? -5.945 2.211 14.789 1 94.25 309 ILE A O 1
ATOM 2516 N N . SER A 1 310 ? -5.742 1.609 16.906 1 96.19 310 SER A N 1
ATOM 2517 C CA . SER A 1 310 ? -5.973 2.941 17.453 1 96.19 310 SER A CA 1
ATOM 2518 C C . SER A 1 310 ? -4.656 3.645 17.766 1 96.19 310 SER A C 1
ATOM 2520 O O . SER A 1 310 ? -3.936 3.246 18.688 1 96.19 310 SER A O 1
ATOM 2522 N N . ALA A 1 311 ? -4.371 4.656 17.047 1 97 311 ALA A N 1
ATOM 2523 C CA . ALA A 1 311 ? -3.127 5.398 17.234 1 97 311 ALA A CA 1
ATOM 2524 C C . ALA A 1 311 ? -3.377 6.711 17.984 1 97 311 ALA A C 1
ATOM 2526 O O . ALA A 1 311 ? -4.363 7.402 17.703 1 97 311 ALA A O 1
ATOM 2527 N N . LEU A 1 312 ? -2.576 6.965 18.906 1 97.88 312 LEU A N 1
ATOM 2528 C CA . LEU A 1 312 ? -2.586 8.234 19.625 1 97.88 312 LEU A CA 1
ATOM 2529 C C . LEU A 1 312 ? -1.356 9.07 19.281 1 97.88 312 LEU A C 1
ATOM 2531 O O . LEU A 1 312 ? -0.23 8.57 19.328 1 97.88 312 LEU A O 1
ATOM 2535 N N . TYR A 1 313 ? -1.604 10.25 18.906 1 97.62 313 TYR A N 1
ATOM 2536 C CA . TYR A 1 313 ? -0.546 11.195 18.578 1 97.62 313 TYR A CA 1
ATOM 2537 C C . TYR A 1 313 ? -0.557 12.383 19.531 1 97.62 313 TYR A C 1
ATOM 2539 O O . TYR A 1 313 ? -1.551 12.617 20.219 1 97.62 313 TYR A O 1
ATOM 2547 N N . TYR A 1 314 ? 0.57 13.039 19.594 1 97.62 314 TYR A N 1
ATOM 2548 C CA . TYR A 1 314 ? 0.598 14.312 20.312 1 97.62 314 TYR A CA 1
ATOM 2549 C C . TYR A 1 314 ? 1.28 15.391 19.484 1 97.62 314 TYR A C 1
ATOM 2551 O O . TYR A 1 314 ? 2.061 15.094 18.578 1 97.62 314 TYR A O 1
ATOM 2559 N N . SER A 1 315 ? 0.938 16.594 19.688 1 96.81 315 SER A N 1
ATOM 2560 C CA . SER A 1 315 ? 1.519 17.766 19.047 1 96.81 315 SER A CA 1
ATOM 2561 C C . SER A 1 315 ? 1.493 18.969 19.984 1 96.81 315 SER A C 1
ATOM 2563 O O . SER A 1 315 ? 0.834 18.938 21.016 1 96.81 315 SER A O 1
ATOM 2565 N N . PHE A 1 316 ? 2.232 19.953 19.625 1 96.69 316 PHE A N 1
ATOM 2566 C CA . PHE A 1 316 ? 2.322 21.156 20.422 1 96.69 316 PHE A CA 1
ATOM 2567 C C . PHE A 1 316 ? 1.713 22.344 19.688 1 96.69 316 PHE A C 1
ATOM 2569 O O . PHE A 1 316 ? 2.203 22.734 18.625 1 96.69 316 PHE A O 1
ATOM 2576 N N . PRO A 1 317 ? 0.705 22.969 20.25 1 94.69 317 PRO A N 1
ATOM 2577 C CA . PRO A 1 317 ? 0.035 24.078 19.547 1 94.69 317 PRO A CA 1
ATOM 2578 C C . PRO A 1 317 ? 0.938 25.297 19.359 1 94.69 317 PRO A C 1
ATOM 2580 O O . PRO A 1 317 ? 0.708 26.109 18.469 1 94.69 317 PRO A O 1
ATOM 2583 N N . LEU A 1 318 ? 1.985 25.406 20.156 1 93.44 318 LEU A N 1
ATOM 2584 C CA . LEU A 1 318 ? 2.836 26.594 20.125 1 93.44 318 LEU A CA 1
ATOM 2585 C C . LEU A 1 318 ? 4.082 26.344 19.266 1 93.44 318 LEU A C 1
ATOM 2587 O O . LEU A 1 318 ? 4.957 27.219 19.188 1 93.44 318 LEU A O 1
ATOM 2591 N N . SER A 1 319 ? 4.098 25.281 18.594 1 87.62 319 SER A N 1
ATOM 2592 C CA . SER A 1 319 ? 5.23 25.031 17.703 1 87.62 319 SER A CA 1
ATOM 2593 C C . SER A 1 319 ? 5.176 25.938 16.469 1 87.62 319 SER A C 1
ATOM 2595 O O . SER A 1 319 ? 4.094 26.219 15.945 1 87.62 319 SER A O 1
ATOM 2597 N N . LYS A 1 320 ? 6.27 26.453 16.031 1 76.44 320 LYS A N 1
ATOM 2598 C CA . LYS A 1 320 ? 6.348 27.344 14.875 1 76.44 320 LYS A CA 1
ATOM 2599 C C . LYS A 1 320 ? 5.887 26.625 13.609 1 76.44 320 LYS A C 1
ATOM 2601 O O . LYS A 1 320 ? 5.273 27.25 12.734 1 76.44 320 LYS A O 1
ATOM 2606 N N . ASN A 1 321 ? 6.188 25.406 13.539 1 78.5 321 ASN A N 1
ATOM 2607 C CA . ASN A 1 321 ? 5.836 24.594 12.375 1 78.5 321 ASN A CA 1
ATOM 2608 C C . ASN A 1 321 ? 4.75 23.578 12.711 1 78.5 321 ASN A C 1
ATOM 2610 O O . ASN A 1 321 ? 4.844 22.406 12.32 1 78.5 321 ASN A O 1
ATOM 2614 N N . ASN A 1 322 ? 3.727 24.125 13.32 1 78.5 322 ASN A N 1
ATOM 2615 C CA . ASN A 1 322 ? 2.713 23.203 13.836 1 78.5 322 ASN A CA 1
ATOM 2616 C C . ASN A 1 322 ? 1.901 22.578 12.711 1 78.5 322 ASN A C 1
ATOM 2618 O O . ASN A 1 322 ? 1.238 21.562 12.914 1 78.5 322 ASN A O 1
ATOM 2622 N N . SER A 1 323 ? 2.027 23.125 11.547 1 80.81 323 SER A N 1
ATOM 2623 C CA . SER A 1 323 ? 1.24 22.594 10.438 1 80.81 323 SER A CA 1
ATOM 2624 C C . SER A 1 323 ? 2.008 21.5 9.695 1 80.81 323 SER A C 1
ATOM 2626 O O . SER A 1 323 ? 1.454 20.828 8.82 1 80.81 323 SER A O 1
ATOM 2628 N N . LYS A 1 324 ? 3.18 21.266 10.094 1 86.81 324 LYS A N 1
ATOM 2629 C CA . LYS A 1 324 ? 3.979 20.25 9.43 1 86.81 324 LYS A CA 1
ATOM 2630 C C . LYS A 1 324 ? 3.727 18.875 10.039 1 86.81 324 LYS A C 1
ATOM 2632 O O . LYS A 1 324 ? 3.578 18.734 11.258 1 86.81 324 LYS A O 1
ATOM 2637 N N . ILE A 1 325 ? 3.785 17.969 9.242 1 90.19 325 ILE A N 1
ATOM 2638 C CA . ILE A 1 325 ? 3.537 16.594 9.664 1 90.19 325 ILE A CA 1
ATOM 2639 C C . ILE A 1 325 ? 4.664 16.109 10.57 1 90.19 325 ILE A C 1
ATOM 2641 O O . ILE A 1 325 ? 4.441 15.297 11.469 1 90.19 325 ILE A O 1
ATOM 2645 N N . SER A 1 326 ? 5.867 16.688 10.367 1 88.94 326 SER A N 1
ATOM 2646 C CA . SER A 1 326 ? 7.043 16.281 11.125 1 88.94 326 SER A CA 1
ATOM 2647 C C . SER A 1 326 ? 6.922 16.688 12.594 1 88.94 326 SER A C 1
ATOM 2649 O O . SER A 1 326 ? 7.652 16.172 13.445 1 88.94 326 SER A O 1
ATOM 2651 N N . GLU A 1 327 ? 5.926 17.547 12.891 1 91.75 327 GLU A N 1
ATOM 2652 C CA . GLU A 1 327 ? 5.77 18.031 14.25 1 91.75 327 GLU A CA 1
ATOM 2653 C C . GLU A 1 327 ? 4.703 17.234 15.008 1 91.75 327 GLU A C 1
ATOM 2655 O O . GLU A 1 327 ? 4.324 17.609 16.125 1 91.75 327 GLU A O 1
ATOM 2660 N N . ILE A 1 328 ? 4.199 16.25 14.414 1 95.75 328 ILE A N 1
ATOM 2661 C CA . ILE A 1 328 ? 3.246 15.344 15.047 1 95.75 328 ILE A CA 1
ATOM 2662 C C . ILE A 1 328 ? 3.945 14.039 15.422 1 95.75 328 ILE A C 1
ATOM 2664 O O . ILE A 1 328 ? 4.574 13.398 14.578 1 95.75 328 ILE A O 1
ATOM 2668 N N . PHE A 1 329 ? 3.832 13.641 16.656 1 96.88 329 PHE A N 1
ATOM 2669 C CA . PHE A 1 329 ? 4.582 12.492 17.156 1 96.88 329 PHE A CA 1
ATOM 2670 C C . PHE A 1 329 ? 3.641 11.422 17.688 1 96.88 329 PHE A C 1
ATOM 2672 O O . PHE A 1 329 ? 2.506 11.719 18.078 1 96.88 329 PHE A O 1
ATOM 2679 N N . LEU A 1 330 ? 4.078 10.227 17.703 1 96.88 330 LEU A N 1
ATOM 2680 C CA . LEU A 1 330 ? 3.291 9.094 18.188 1 96.88 330 LEU A CA 1
ATOM 2681 C C . LEU A 1 330 ? 3.381 8.977 19.703 1 96.88 330 LEU A C 1
ATOM 2683 O O . LEU A 1 330 ? 4.469 9.078 20.281 1 96.88 330 LEU A O 1
ATOM 2687 N N . ALA A 1 331 ? 2.242 8.758 20.344 1 98.12 331 ALA A N 1
ATOM 2688 C CA . ALA A 1 331 ? 2.199 8.633 21.797 1 98.12 331 ALA A CA 1
ATOM 2689 C C . ALA A 1 331 ? 1.962 7.184 22.203 1 98.12 331 ALA A C 1
ATOM 2691 O O . ALA A 1 331 ? 2.578 6.699 23.156 1 98.12 331 ALA A O 1
ATOM 2692 N N . ALA A 1 332 ? 1.018 6.555 21.531 1 98.12 332 ALA A N 1
ATOM 2693 C CA . ALA A 1 332 ? 0.648 5.191 21.906 1 98.12 332 ALA A CA 1
ATOM 2694 C C . ALA A 1 332 ? -0.01 4.457 20.75 1 98.12 332 ALA A C 1
ATOM 2696 O O . ALA A 1 332 ? -0.514 5.082 19.812 1 98.12 332 ALA A O 1
ATOM 2697 N N . LEU A 1 333 ? 0.068 3.137 20.812 1 97.44 333 LEU A N 1
ATOM 2698 C CA . LEU A 1 333 ? -0.603 2.26 19.859 1 97.44 333 LEU A CA 1
ATOM 2699 C C . LEU A 1 333 ? -1.336 1.134 20.578 1 97.44 333 LEU A C 1
ATOM 2701 O O . LEU A 1 333 ? -0.745 0.425 21.391 1 97.44 333 LEU A O 1
ATOM 2705 N N . ILE A 1 334 ? -2.609 1.015 20.281 1 96.56 334 ILE A N 1
ATOM 2706 C CA . ILE A 1 334 ? -3.441 -0.042 20.844 1 96.56 334 ILE A CA 1
ATOM 2707 C C . ILE A 1 334 ? -4.324 -0.642 19.75 1 96.56 334 ILE A C 1
ATOM 2709 O O . ILE A 1 334 ? -4.824 0.078 18.875 1 96.56 334 ILE A O 1
ATOM 2713 N N . LYS A 1 335 ? -4.457 -1.924 19.734 1 94.25 335 LYS A N 1
ATOM 2714 C CA . LYS A 1 335 ? -5.383 -2.527 18.781 1 94.25 335 LYS A CA 1
ATOM 2715 C C . LYS A 1 335 ? -6.82 -2.086 19.047 1 94.25 335 LYS A C 1
ATOM 2717 O O . LYS A 1 335 ? -7.254 -2.045 20.203 1 94.25 335 LYS A O 1
ATOM 2722 N N . ALA A 1 336 ? -7.504 -1.75 18.016 1 93.38 336 ALA A N 1
ATOM 2723 C CA . ALA A 1 336 ? -8.875 -1.269 18.156 1 93.38 336 ALA A CA 1
ATOM 2724 C C . ALA A 1 336 ? -9.766 -2.326 18.812 1 93.38 336 ALA A C 1
ATOM 2726 O O . ALA A 1 336 ? -10.656 -2 19.594 1 93.38 336 ALA A O 1
ATOM 2727 N N . LYS A 1 337 ? -9.477 -3.58 18.5 1 90.5 337 LYS A N 1
ATOM 2728 C CA . LYS A 1 337 ? -10.25 -4.684 19.047 1 90.5 337 LYS A CA 1
ATOM 2729 C C . LYS A 1 337 ? -10.086 -4.758 20.562 1 90.5 337 LYS A C 1
ATOM 2731 O O . LYS A 1 337 ? -11.031 -5.09 21.281 1 90.5 337 LYS A O 1
ATOM 2736 N N . ASP A 1 338 ? -8.953 -4.457 21.047 1 92.56 338 ASP A N 1
ATOM 2737 C CA . ASP A 1 338 ? -8.688 -4.508 22.469 1 92.56 338 ASP A CA 1
ATOM 2738 C C . ASP A 1 338 ? -9.414 -3.389 23.219 1 92.56 338 ASP A C 1
ATOM 2740 O O . ASP A 1 338 ? -9.898 -3.586 24.328 1 92.56 338 ASP A O 1
ATOM 2744 N N . LEU A 1 339 ? -9.516 -2.283 22.594 1 93.62 339 LEU A N 1
ATOM 2745 C CA . LEU A 1 339 ? -10.25 -1.17 23.188 1 93.62 339 LEU A CA 1
ATOM 2746 C C . LEU A 1 339 ? -11.734 -1.515 23.328 1 93.62 339 LEU A C 1
ATOM 2748 O O . LEU A 1 339 ? -12.359 -1.146 24.328 1 93.62 339 LEU A O 1
ATOM 2752 N N . LYS A 1 340 ? -12.18 -2.17 22.359 1 90 340 LYS A N 1
ATOM 2753 C CA . LYS A 1 340 ? -13.586 -2.549 22.375 1 90 340 LYS A CA 1
ATOM 2754 C C . LYS A 1 340 ? -13.852 -3.66 23.391 1 90 340 LYS A C 1
ATOM 2756 O O . LYS A 1 340 ? -14.883 -3.658 24.062 1 90 340 LYS A O 1
ATOM 2761 N N . THR A 1 341 ? -12.906 -4.562 23.516 1 90.94 341 THR A N 1
ATOM 2762 C CA . THR A 1 341 ? -13.094 -5.75 24.344 1 90.94 341 THR A CA 1
ATOM 2763 C C . THR A 1 341 ? -12.844 -5.434 25.812 1 90.94 341 THR A C 1
ATOM 2765 O O . THR A 1 341 ? -13.609 -5.855 26.688 1 90.94 341 THR A O 1
ATOM 2768 N N . PHE A 1 342 ? -11.797 -4.641 26.078 1 93.44 342 PHE A N 1
ATOM 2769 C CA . PHE A 1 342 ? -11.375 -4.492 27.469 1 93.44 342 PHE A CA 1
ATOM 2770 C C . PHE A 1 342 ? -11.766 -3.123 28.016 1 93.44 342 PHE A C 1
ATOM 2772 O O . PHE A 1 342 ? -11.758 -2.904 29.219 1 93.44 342 PHE A O 1
ATOM 2779 N N . GLY A 1 343 ? -12.047 -2.166 27.125 1 93.5 343 GLY A N 1
ATOM 2780 C CA . GLY A 1 343 ? -12.5 -0.857 27.562 1 93.5 343 GLY A CA 1
ATOM 2781 C C . GLY A 1 343 ? -11.375 0.151 27.703 1 93.5 343 GLY A C 1
ATOM 2782 O O . GLY A 1 343 ? -10.203 -0.214 27.672 1 93.5 343 GLY A O 1
ATOM 2783 N N . ASN A 1 344 ? -11.719 1.393 28.031 1 95.38 344 ASN A N 1
ATOM 2784 C CA . ASN A 1 344 ? -10.781 2.508 28.094 1 95.38 344 ASN A CA 1
ATOM 2785 C C . ASN A 1 344 ? -9.938 2.459 29.375 1 95.38 344 ASN A C 1
ATOM 2787 O O . ASN A 1 344 ? -8.758 2.809 29.359 1 95.38 344 ASN A O 1
ATOM 2791 N N . ASP A 1 345 ? -10.5 1.985 30.406 1 95.19 345 ASP A N 1
ATOM 2792 C CA . ASP A 1 345 ? -9.844 2.027 31.703 1 95.19 345 ASP A CA 1
ATOM 2793 C C . ASP A 1 345 ? -8.539 1.228 31.688 1 95.19 345 ASP A C 1
ATOM 2795 O O . ASP A 1 345 ? -7.48 1.747 32.031 1 95.19 345 ASP A O 1
ATOM 2799 N N . LEU A 1 346 ? -8.617 0.019 31.156 1 94.56 346 LEU A N 1
ATOM 2800 C CA . LEU A 1 346 ? -7.445 -0.847 31.141 1 94.56 346 LEU A CA 1
ATOM 2801 C C . LEU A 1 346 ? -6.469 -0.415 30.047 1 94.56 346 LEU A C 1
ATOM 2803 O O . LEU A 1 346 ? -5.254 -0.5 30.234 1 94.56 346 LEU A O 1
ATOM 2807 N N . CYS A 1 347 ? -6.98 0.094 29 1 96.44 347 CYS A N 1
ATOM 2808 C CA . CYS A 1 347 ? -6.148 0.39 27.828 1 96.44 347 CYS A CA 1
ATOM 2809 C C . CYS A 1 347 ? -5.402 1.705 28.016 1 96.44 347 CYS A C 1
ATOM 2811 O O . CYS A 1 347 ? -4.301 1.875 27.5 1 96.44 347 CYS A O 1
ATOM 2813 N N . PHE A 1 348 ? -6.012 2.697 28.828 1 97.38 348 PHE A N 1
ATOM 2814 C CA . PHE A 1 348 ? -5.414 4.027 28.859 1 97.38 348 PHE A CA 1
ATOM 2815 C C . PHE A 1 348 ? -4.832 4.316 30.25 1 97.38 348 PHE A C 1
ATOM 2817 O O . PHE A 1 348 ? -4.367 5.426 30.5 1 97.38 348 PHE A O 1
ATOM 2824 N N . LYS A 1 349 ? -4.789 3.377 31.078 1 96.5 349 LYS A N 1
ATOM 2825 C CA . LYS A 1 349 ? -4.312 3.574 32.438 1 96.5 349 LYS A CA 1
ATOM 2826 C C . LYS A 1 349 ? -2.869 4.07 32.469 1 96.5 349 LYS A C 1
ATOM 2828 O O . LYS A 1 349 ? -2.553 5.059 33.125 1 96.5 349 LYS A O 1
ATOM 2833 N N . HIS A 1 350 ? -2.051 3.432 31.734 1 96.81 350 HIS A N 1
ATOM 2834 C CA . HIS A 1 350 ? -0.634 3.781 31.703 1 96.81 350 HIS A CA 1
ATOM 2835 C C . HIS A 1 350 ? -0.415 5.137 31.047 1 96.81 350 HIS A C 1
ATOM 2837 O O . HIS A 1 350 ? 0.484 5.887 31.438 1 96.81 350 HIS A O 1
ATOM 2843 N N . LEU A 1 351 ? -1.183 5.426 30.047 1 97.56 351 LEU A N 1
ATOM 2844 C CA . LEU A 1 351 ? -1.098 6.73 29.406 1 97.56 351 LEU A CA 1
ATOM 2845 C C . LEU A 1 351 ? -1.461 7.848 30.375 1 97.56 351 LEU A C 1
ATOM 2847 O O . LEU A 1 351 ? -0.745 8.844 30.469 1 97.56 351 LEU A O 1
ATOM 2851 N N . VAL A 1 352 ? -2.564 7.676 31.094 1 98 352 VAL A N 1
ATOM 2852 C CA . VAL A 1 352 ? -3.055 8.672 32.031 1 98 352 VAL A CA 1
ATOM 2853 C C . VAL A 1 352 ? -2.008 8.922 33.125 1 98 352 VAL A C 1
ATOM 2855 O O . VAL A 1 352 ? -1.761 10.062 33.5 1 98 352 VAL A O 1
ATOM 2858 N N . ASN A 1 353 ? -1.393 7.832 33.562 1 97.19 353 ASN A N 1
ATOM 2859 C CA . ASN A 1 353 ? -0.34 7.969 34.562 1 97.19 353 ASN A CA 1
ATOM 2860 C C . ASN A 1 353 ? 0.832 8.789 34.031 1 97.19 353 ASN A C 1
ATOM 2862 O O . ASN A 1 353 ? 1.374 9.633 34.75 1 97.19 353 ASN A O 1
ATOM 2866 N N . GLU A 1 354 ? 1.18 8.555 32.844 1 97.25 354 GLU A N 1
ATOM 2867 C CA . GLU A 1 354 ? 2.273 9.297 32.219 1 97.25 354 GLU A CA 1
ATOM 2868 C C . GLU A 1 354 ? 1.914 10.766 32.031 1 97.25 354 GLU A C 1
ATOM 2870 O O . GLU A 1 354 ? 2.754 11.648 32.25 1 97.25 354 GLU A O 1
ATOM 2875 N N . LEU A 1 355 ? 0.693 11.047 31.703 1 98.06 355 LEU A N 1
ATOM 2876 C CA . LEU A 1 355 ? 0.245 12.422 31.516 1 98.06 355 LEU A CA 1
ATOM 2877 C C . LEU A 1 355 ? 0.234 13.188 32.844 1 98.06 355 LEU A C 1
ATOM 2879 O O . LEU A 1 355 ? 0.584 14.367 32.875 1 98.06 355 LEU A O 1
ATOM 2883 N N . ASN A 1 356 ? -0.16 12.508 33.875 1 97.81 356 ASN A N 1
ATOM 2884 C CA . ASN A 1 356 ? -0.148 13.117 35.219 1 97.81 356 ASN A CA 1
ATOM 2885 C C . ASN A 1 356 ? 1.272 13.43 35.688 1 97.81 356 ASN A C 1
ATOM 2887 O O . ASN A 1 356 ? 1.511 14.469 36.312 1 97.81 356 ASN A O 1
ATOM 2891 N N . SER A 1 357 ? 2.129 12.539 35.344 1 97.12 357 SER A N 1
ATOM 2892 C CA . SER A 1 357 ? 3.525 12.766 35.719 1 97.12 357 SER A CA 1
ATOM 2893 C C . SER A 1 357 ? 4.09 13.984 35 1 97.12 357 SER A C 1
ATOM 2895 O O . SER A 1 357 ? 4.852 14.758 35.562 1 97.12 357 SER A O 1
ATOM 2897 N N . LEU A 1 358 ? 3.785 14.164 33.75 1 97.75 358 LEU A N 1
ATOM 2898 C CA . LEU A 1 358 ? 4.23 15.312 32.969 1 97.75 358 LEU A CA 1
ATOM 2899 C C . LEU A 1 358 ? 3.715 16.625 33.562 1 97.75 358 LEU A C 1
ATOM 2901 O O . LEU A 1 358 ? 4.406 17.641 33.531 1 97.75 358 LEU A O 1
ATOM 2905 N N . GLU A 1 359 ? 2.496 16.562 34.125 1 97.25 359 GLU A N 1
ATOM 2906 C CA . GLU A 1 359 ? 1.857 17.75 34.688 1 97.25 359 GLU A CA 1
ATOM 2907 C C . GLU A 1 359 ? 2.357 18.031 36.094 1 97.25 359 GLU A C 1
ATOM 2909 O O . GLU A 1 359 ? 2.699 19.156 36.438 1 97.25 359 GLU A O 1
ATOM 2914 N N . ARG A 1 360 ? 2.49 17.047 36.969 1 95.31 360 ARG A N 1
ATOM 2915 C CA . ARG A 1 360 ? 2.809 17.203 38.375 1 95.31 360 ARG A CA 1
ATOM 2916 C C . ARG A 1 360 ? 4.305 17.422 38.594 1 95.31 360 ARG A C 1
ATOM 2918 O O . ARG A 1 360 ? 4.711 18.359 39.281 1 95.31 360 ARG A O 1
ATOM 2925 N N . ASP A 1 361 ? 5.07 16.547 38 1 95 361 ASP A N 1
ATOM 2926 C CA . ASP A 1 361 ? 6.512 16.547 38.25 1 95 361 ASP A CA 1
ATOM 2927 C C . ASP A 1 361 ? 7.227 17.516 37.312 1 95 361 ASP A C 1
ATOM 2929 O O . ASP A 1 361 ? 8.25 18.094 37.656 1 95 361 ASP A O 1
ATOM 2933 N N . GLY A 1 362 ? 6.707 17.641 36.125 1 95.56 362 GLY A N 1
ATOM 2934 C CA . GLY A 1 362 ? 7.391 18.438 35.125 1 95.56 362 GLY A CA 1
ATOM 2935 C C . GLY A 1 362 ? 8.641 17.766 34.594 1 95.56 362 GLY A C 1
ATOM 2936 O O . GLY A 1 362 ? 8.922 16.609 34.906 1 95.56 362 GLY A O 1
ATOM 2937 N N . ILE A 1 363 ? 9.289 18.469 33.656 1 97.5 363 ILE A N 1
ATOM 2938 C CA . ILE A 1 363 ? 10.508 17.969 33 1 97.5 363 ILE A CA 1
ATOM 2939 C C . ILE A 1 363 ? 11.594 19.047 33.062 1 97.5 363 ILE A C 1
ATOM 2941 O O . ILE A 1 363 ? 11.328 20.219 32.812 1 97.5 363 ILE A O 1
ATOM 2945 N N . SER A 1 364 ? 12.781 18.641 33.438 1 97.12 364 SER A N 1
ATOM 2946 C CA . SER A 1 364 ? 13.93 19.547 33.406 1 97.12 364 SER A CA 1
ATOM 2947 C C . SER A 1 364 ? 14.523 19.609 31.984 1 97.12 364 SER A C 1
ATOM 2949 O O . SER A 1 364 ? 14.977 18.594 31.453 1 97.12 364 SER A O 1
ATOM 2951 N N . ILE A 1 365 ? 14.516 20.734 31.453 1 97.38 365 ILE A N 1
ATOM 2952 C CA . ILE A 1 365 ? 14.984 20.922 30.078 1 97.38 365 ILE A CA 1
ATOM 2953 C C . ILE A 1 365 ? 16.219 21.828 30.062 1 97.38 365 ILE A C 1
ATOM 2955 O O . ILE A 1 365 ? 16.203 22.891 30.672 1 97.38 365 ILE A O 1
ATOM 2959 N N . ASN A 1 366 ? 17.188 21.375 29.359 1 95.56 366 ASN A N 1
ATOM 2960 C CA . ASN A 1 366 ? 18.406 22.156 29.219 1 95.56 366 ASN A CA 1
ATOM 2961 C C . ASN A 1 366 ? 18.297 23.172 28.078 1 95.56 366 ASN A C 1
ATOM 2963 O O . ASN A 1 366 ? 17.953 22.812 26.953 1 95.56 366 ASN A O 1
ATOM 2967 N N . THR A 1 367 ? 18.531 24.406 28.375 1 94.12 367 THR A N 1
ATOM 2968 C CA . THR A 1 367 ? 18.516 25.453 27.375 1 94.12 367 THR A CA 1
ATOM 2969 C C . THR A 1 367 ? 19.812 26.266 27.406 1 94.12 367 THR A C 1
ATOM 2971 O O . THR A 1 367 ? 20.656 26.062 28.281 1 94.12 367 THR A O 1
ATOM 2974 N N . SER A 1 368 ? 19.953 27.156 26.406 1 91.25 368 SER A N 1
ATOM 2975 C CA . SER A 1 368 ? 21.094 28.062 26.375 1 91.25 368 SER A CA 1
ATOM 2976 C C . SER A 1 368 ? 21.078 29.031 27.547 1 91.25 368 SER A C 1
ATOM 2978 O O . SER A 1 368 ? 22.125 29.531 27.969 1 91.25 368 SER A O 1
ATOM 2980 N N . CYS A 1 369 ? 19.938 29.25 28.125 1 91.06 369 CYS A N 1
ATOM 2981 C CA . CYS A 1 369 ? 19.781 30.188 29.234 1 91.06 369 CYS A CA 1
ATOM 2982 C C . CYS A 1 369 ? 19.75 29.453 30.562 1 91.06 369 CYS A C 1
ATOM 2984 O O . CYS A 1 369 ? 19.375 30.031 31.594 1 91.06 369 CYS A O 1
ATOM 2986 N N . GLY A 1 370 ? 20.031 28.219 30.516 1 91.88 370 GLY A N 1
ATOM 2987 C CA . GLY A 1 370 ? 20.031 27.438 31.75 1 91.88 370 GLY A CA 1
ATOM 2988 C C . GLY A 1 370 ? 18.969 26.359 31.75 1 91.88 370 GLY A C 1
ATOM 2989 O O . GLY A 1 370 ? 18.266 26.156 30.766 1 91.88 370 GLY A O 1
ATOM 2990 N N . VAL A 1 371 ? 18.875 25.688 32.875 1 95.38 371 VAL A N 1
ATOM 2991 C CA . VAL A 1 371 ? 17.938 24.578 33.031 1 95.38 371 VAL A CA 1
ATOM 2992 C C . VAL A 1 371 ? 16.594 25.125 33.5 1 95.38 371 VAL A C 1
ATOM 2994 O O . VAL A 1 371 ? 16.531 25.938 34.438 1 95.38 371 VAL A O 1
ATOM 2997 N N . LYS A 1 372 ? 15.539 24.734 32.875 1 95.62 372 LYS A N 1
ATOM 2998 C CA . LYS A 1 372 ? 14.188 25.141 33.219 1 95.62 372 LYS A CA 1
ATOM 2999 C C . LYS A 1 372 ? 13.289 23.938 33.469 1 95.62 372 LYS A C 1
ATOM 3001 O O . LYS A 1 372 ? 13.375 22.938 32.75 1 95.62 372 LYS A O 1
ATOM 3006 N N . ASN A 1 373 ? 12.516 24.062 34.469 1 96.5 373 ASN A N 1
ATOM 3007 C CA . ASN A 1 373 ? 11.523 23.016 34.719 1 96.5 373 ASN A CA 1
ATOM 3008 C C . ASN A 1 373 ? 10.172 23.359 34.125 1 96.5 373 ASN A C 1
ATOM 3010 O O . ASN A 1 373 ? 9.555 24.375 34.469 1 96.5 373 ASN A O 1
ATOM 3014 N N . VAL A 1 374 ? 9.711 22.594 33.25 1 97.75 374 VAL A N 1
ATOM 3015 C CA . VAL A 1 374 ? 8.5 22.875 32.5 1 97.75 374 VAL A CA 1
ATOM 3016 C C . VAL A 1 374 ? 7.438 21.828 32.781 1 97.75 374 VAL A C 1
ATOM 3018 O O . VAL A 1 374 ? 7.719 20.625 32.781 1 97.75 374 VAL A O 1
ATOM 3021 N N . HIS A 1 375 ? 6.25 22.25 33.156 1 97.75 375 HIS A N 1
ATOM 3022 C CA . HIS A 1 375 ? 5.098 21.375 33.312 1 97.75 375 HIS A CA 1
ATOM 3023 C C . HIS A 1 375 ? 4.223 21.344 32.062 1 97.75 375 HIS A C 1
ATOM 3025 O O . HIS A 1 375 ? 3.885 22.406 31.531 1 97.75 375 HIS A O 1
ATOM 3031 N N . PHE A 1 376 ? 3.912 20.203 31.625 1 98 376 PHE A N 1
ATOM 3032 C CA . PHE A 1 376 ? 3.098 20.062 30.422 1 98 376 PHE A CA 1
ATOM 3033 C C . PHE A 1 376 ? 1.674 19.656 30.781 1 98 376 PHE A C 1
ATOM 3035 O O . PHE A 1 376 ? 1.467 18.656 31.5 1 98 376 PHE A O 1
ATOM 3042 N N . ILE A 1 377 ? 0.729 20.375 30.281 1 97.81 377 ILE A N 1
ATOM 3043 C CA . ILE A 1 377 ? -0.677 20.141 30.594 1 97.81 377 ILE A CA 1
ATOM 3044 C C . ILE A 1 377 ? -1.434 19.766 29.328 1 97.81 377 ILE A C 1
ATOM 3046 O O . ILE A 1 377 ? -1.246 20.375 28.281 1 97.81 377 ILE A O 1
ATOM 3050 N N . LEU A 1 378 ? -2.254 18.75 29.422 1 98.06 378 LEU A N 1
ATOM 3051 C CA . LEU A 1 378 ? -3.092 18.344 28.297 1 98.06 378 LEU A CA 1
ATOM 3052 C C . LEU A 1 378 ? -4.113 19.438 27.969 1 98.06 378 LEU A C 1
ATOM 3054 O O . LEU A 1 378 ? -4.957 19.766 28.797 1 98.06 378 LEU A O 1
ATOM 3058 N N . GLY A 1 379 ? -3.998 20 26.781 1 97.5 379 GLY A N 1
ATOM 3059 C CA . GLY A 1 379 ? -4.93 21.016 26.344 1 97.5 379 GLY A CA 1
ATOM 3060 C C . GLY A 1 379 ? -6.246 20.469 25.844 1 97.5 379 GLY A C 1
ATOM 3061 O O . GLY A 1 379 ? -7.309 20.75 26.391 1 97.5 379 GLY A O 1
ATOM 3062 N N . LEU A 1 380 ? -6.094 19.641 24.812 1 98 380 LEU A N 1
ATOM 3063 C CA . LEU A 1 380 ? -7.273 19.062 24.188 1 98 380 LEU A CA 1
ATOM 3064 C C . LEU A 1 380 ? -7.012 17.609 23.766 1 98 380 LEU A C 1
ATOM 3066 O O . LEU A 1 380 ? -5.867 17.234 23.484 1 98 380 LEU A O 1
ATOM 3070 N N . VAL A 1 381 ? -8.047 16.859 23.781 1 98.12 381 VAL A N 1
ATOM 3071 C CA . VAL A 1 381 ? -8.094 15.594 23.062 1 98.12 381 VAL A CA 1
ATOM 3072 C C . VAL A 1 381 ? -8.844 15.781 21.75 1 98.12 381 VAL A C 1
ATOM 3074 O O . VAL A 1 381 ? -10.016 16.172 21.734 1 98.12 381 VAL A O 1
ATOM 3077 N N . ILE A 1 382 ? -8.148 15.516 20.703 1 97.69 382 ILE A N 1
ATOM 3078 C CA . ILE A 1 382 ? -8.648 15.82 19.359 1 97.69 382 ILE A CA 1
ATOM 3079 C C . ILE A 1 382 ? -9.086 14.531 18.672 1 97.69 382 ILE A C 1
ATOM 3081 O O . ILE A 1 382 ? -8.508 13.469 18.891 1 97.69 382 ILE A O 1
ATOM 3085 N N . GLY A 1 383 ? -10.062 14.602 17.859 1 96.25 383 GLY A N 1
ATOM 3086 C CA . GLY A 1 383 ? -10.57 13.477 17.078 1 96.25 383 GLY A CA 1
ATOM 3087 C C . GLY A 1 383 ? -11.875 13.781 16.375 1 96.25 383 GLY A C 1
ATOM 3088 O O . GLY A 1 383 ? -12.398 14.898 16.469 1 96.25 383 GLY A O 1
ATOM 3089 N N . ASP A 1 384 ? -12.352 12.844 15.625 1 94.12 384 ASP A N 1
ATOM 3090 C CA . ASP A 1 384 ? -13.695 12.992 15.078 1 94.12 384 ASP A CA 1
ATOM 3091 C C . ASP A 1 384 ? -14.75 12.805 16.156 1 94.12 384 ASP A C 1
ATOM 3093 O O . ASP A 1 384 ? -14.438 12.422 17.281 1 94.12 384 ASP A O 1
ATOM 3097 N N . ASN A 1 385 ? -15.891 13.117 15.867 1 95.31 385 ASN A N 1
ATOM 3098 C CA . ASN A 1 385 ? -16.922 13.109 16.891 1 95.31 385 ASN A CA 1
ATOM 3099 C C . ASN A 1 385 ? -17.094 11.719 17.5 1 95.31 385 ASN A C 1
ATOM 3101 O O . ASN A 1 385 ? -17.188 11.57 18.719 1 95.31 385 ASN A O 1
ATOM 3105 N N . LEU A 1 386 ? -17.156 10.75 16.703 1 93.62 386 LEU A N 1
ATOM 3106 C CA . LEU A 1 386 ? -17.328 9.398 17.219 1 93.62 386 LEU A CA 1
ATOM 3107 C C . LEU A 1 386 ? -16.109 8.961 18.016 1 93.62 386 LEU A C 1
ATOM 3109 O O . LEU A 1 386 ? -16.25 8.32 19.062 1 93.62 386 LEU A O 1
ATOM 3113 N N . GLY A 1 387 ? -14.945 9.258 17.5 1 93.75 387 GLY A N 1
ATOM 3114 C CA . GLY A 1 387 ? -13.719 8.945 18.219 1 93.75 387 GLY A CA 1
ATOM 3115 C C . GLY A 1 387 ? -13.641 9.602 19.578 1 93.75 387 GLY A C 1
ATOM 3116 O O . GLY A 1 387 ? -13.234 8.969 20.562 1 93.75 387 GLY A O 1
ATOM 3117 N N . LEU A 1 388 ? -14.062 10.789 19.641 1 96.69 388 LEU A N 1
ATOM 3118 C CA . LEU A 1 388 ? -14.031 11.516 20.891 1 96.69 388 LEU A CA 1
ATOM 3119 C C . LEU A 1 388 ? -15.07 10.969 21.859 1 96.69 388 LEU A C 1
ATOM 3121 O O . LEU A 1 388 ? -14.812 10.883 23.078 1 96.69 388 LEU A O 1
ATOM 3125 N N . ASN A 1 389 ? -16.25 10.625 21.297 1 96.06 389 ASN A N 1
ATOM 3126 C CA . ASN A 1 389 ? -17.25 9.992 22.156 1 96.06 389 ASN A CA 1
ATOM 3127 C C . ASN A 1 389 ? -16.719 8.688 22.75 1 96.06 389 ASN A C 1
ATOM 3129 O O . ASN A 1 389 ? -16.969 8.391 23.922 1 96.06 389 ASN A O 1
ATOM 3133 N N . CYS A 1 390 ? -15.961 7.984 22 1 95.06 390 CYS A N 1
ATOM 3134 C CA . CYS A 1 390 ? -15.445 6.688 22.422 1 95.06 390 CYS A CA 1
ATOM 3135 C C . CYS A 1 390 ? -14.383 6.855 23.5 1 95.06 390 CYS A C 1
ATOM 3137 O O . CYS A 1 390 ? -14.461 6.219 24.562 1 95.06 390 CYS A O 1
ATOM 3139 N N . ILE A 1 391 ? -13.461 7.734 23.281 1 95.94 391 ILE A N 1
ATOM 3140 C CA . ILE A 1 391 ? -12.352 7.871 24.234 1 95.94 391 ILE A CA 1
ATOM 3141 C C . ILE A 1 391 ? -12.844 8.539 25.516 1 95.94 391 ILE A C 1
ATOM 3143 O O . ILE A 1 391 ? -12.32 8.273 26.594 1 95.94 391 ILE A O 1
ATOM 3147 N N . CYS A 1 392 ? -13.867 9.383 25.375 1 96.88 392 CYS A N 1
ATOM 3148 C CA . CYS A 1 392 ? -14.383 10.094 26.531 1 96.88 392 CYS A CA 1
ATOM 3149 C C . CYS A 1 392 ? -15.508 9.305 27.188 1 96.88 392 CYS A C 1
ATOM 3151 O O . CYS A 1 392 ? -16.156 9.805 28.109 1 96.88 392 CYS A O 1
ATOM 3153 N N . ASP A 1 393 ? -15.797 8.117 26.734 1 96 393 ASP A N 1
ATOM 3154 C CA . ASP A 1 393 ? -16.734 7.156 27.312 1 96 393 ASP A CA 1
ATOM 3155 C C . ASP A 1 393 ? -18.172 7.699 27.281 1 96 393 ASP A C 1
ATOM 3157 O O . ASP A 1 393 ? -18.906 7.582 28.25 1 96 393 ASP A O 1
ATOM 3161 N N . PHE A 1 394 ? -18.469 8.445 26.234 1 96.19 394 PHE A N 1
ATOM 3162 C CA . PHE A 1 394 ? -19.859 8.781 25.906 1 96.19 394 PHE A CA 1
ATOM 3163 C C . PHE A 1 394 ? -20.469 7.727 25 1 96.19 394 PHE A C 1
ATOM 3165 O O . PHE A 1 394 ? -19.844 6.707 24.703 1 96.19 394 PHE A O 1
ATOM 3172 N N . ILE A 1 395 ? -21.641 7.969 24.594 1 93.31 395 ILE A N 1
ATOM 3173 C CA . ILE A 1 395 ? -22.359 7.004 23.766 1 93.31 395 ILE A CA 1
ATOM 3174 C C . ILE A 1 395 ? -21.656 6.875 22.406 1 93.31 395 ILE A C 1
ATOM 3176 O O . ILE A 1 395 ? -21.203 7.871 21.844 1 93.31 395 ILE A O 1
ATOM 3180 N N . LYS A 1 396 ? -21.641 5.695 21.859 1 90.25 396 LYS A N 1
ATOM 3181 C CA . LYS A 1 396 ? -20.828 5.395 20.672 1 90.25 396 LYS A CA 1
ATOM 3182 C C . LYS A 1 396 ? -21.703 5.32 19.422 1 90.25 396 LYS A C 1
ATOM 3184 O O . LYS A 1 396 ? -21.359 4.625 18.469 1 90.25 396 LYS A O 1
ATOM 3189 N N . SER A 1 397 ? -22.781 5.891 19.469 1 91.31 397 SER A N 1
ATOM 3190 C CA . SER A 1 397 ? -23.672 5.941 18.312 1 91.31 397 SER A CA 1
ATOM 3191 C C . SER A 1 397 ? -24.438 7.258 18.25 1 91.31 397 SER A C 1
ATOM 3193 O O . SER A 1 397 ? -24.953 7.73 19.281 1 91.31 397 SER A O 1
ATOM 3195 N N . PHE A 1 398 ? -24.562 7.73 17.125 1 92.5 398 PHE A N 1
ATOM 3196 C CA . PHE A 1 398 ? -25.266 9 16.984 1 92.5 398 PHE A CA 1
ATOM 3197 C C . PHE A 1 398 ? -26.766 8.781 16.781 1 92.5 398 PHE A C 1
ATOM 3199 O O . PHE A 1 398 ? -27.531 9.734 16.688 1 92.5 398 PHE A O 1
ATOM 3206 N N . ALA A 1 399 ? -27.109 7.512 16.766 1 91.44 399 ALA A N 1
ATOM 3207 C CA . ALA A 1 399 ? -28.531 7.168 16.719 1 91.44 399 ALA A CA 1
ATOM 3208 C C . ALA A 1 399 ? -29.156 7.199 18.109 1 91.44 399 ALA A C 1
ATOM 3210 O O . ALA A 1 399 ? -30.375 7.223 18.25 1 91.44 399 ALA A O 1
ATOM 3211 N N . ALA A 1 400 ? -28.344 7.398 19.047 1 92.69 400 ALA A N 1
ATOM 3212 C CA . ALA A 1 400 ? -28.797 7.379 20.422 1 92.69 400 ALA A CA 1
ATOM 3213 C C . ALA A 1 400 ? -29.516 8.672 20.781 1 92.69 400 ALA A C 1
ATOM 3215 O O . ALA A 1 400 ? -29.344 9.695 20.109 1 92.69 400 ALA A O 1
ATOM 3216 N N . ASN A 1 401 ? -30.203 8.641 21.828 1 94.25 401 ASN A N 1
ATOM 3217 C CA . ASN A 1 401 ? -31.062 9.75 22.25 1 94.25 401 ASN A CA 1
ATOM 3218 C C . ASN A 1 401 ? -30.219 10.938 22.719 1 94.25 401 ASN A C 1
ATOM 3220 O O . ASN A 1 401 ? -30.609 12.094 22.531 1 94.25 401 ASN A O 1
ATOM 3224 N N . PHE A 1 402 ? -29.156 10.703 23.469 1 96.06 402 PHE A N 1
ATOM 3225 C CA . PHE A 1 402 ? -28.281 11.742 23.984 1 96.06 402 PHE A CA 1
ATOM 3226 C C . PHE A 1 402 ? -26.859 11.562 23.469 1 96.06 402 PHE A C 1
ATOM 3228 O O . PHE A 1 402 ? -25.938 11.297 24.234 1 96.06 402 PHE A O 1
ATOM 3235 N N . TYR A 1 403 ? -26.625 11.852 22.203 1 96 403 TYR A N 1
ATOM 3236 C CA . TYR A 1 403 ? -25.375 11.516 21.531 1 96 403 TYR A CA 1
ATOM 3237 C C . TYR A 1 403 ? -24.359 12.648 21.688 1 96 403 TYR A C 1
ATOM 3239 O O . TYR A 1 403 ? -23.156 12.438 21.5 1 96 403 TYR A O 1
ATOM 3247 N N . CYS A 1 404 ? -24.766 13.883 22.062 1 96.69 404 CYS A N 1
ATOM 3248 C CA . CYS A 1 404 ? -23.891 15.039 22.062 1 96.69 404 CYS A CA 1
ATOM 3249 C C . CYS A 1 404 ? -23.078 15.102 23.359 1 96.69 404 CYS A C 1
ATOM 3251 O O . CYS A 1 404 ? -23.625 14.961 24.453 1 96.69 404 CYS A O 1
ATOM 3253 N N . ARG A 1 405 ? -21.859 15.289 23.266 1 95.81 405 ARG A N 1
ATOM 3254 C CA . ARG A 1 405 ? -20.984 15.328 24.438 1 95.81 405 ARG A CA 1
ATOM 3255 C C . ARG A 1 405 ? -21 16.719 25.062 1 95.81 405 ARG A C 1
ATOM 3257 O O . ARG A 1 405 ? -20.547 16.891 26.203 1 95.81 405 ARG A O 1
ATOM 3264 N N . PHE A 1 406 ? -21.562 17.766 24.391 1 97.38 406 PHE A N 1
ATOM 3265 C CA . PHE A 1 406 ? -21.516 19.141 24.875 1 97.38 406 PHE A CA 1
ATOM 3266 C C . PHE A 1 406 ? -22.797 19.484 25.656 1 97.38 406 PHE A C 1
ATOM 3268 O O . PHE A 1 406 ? -22.781 20.359 26.516 1 97.38 406 PHE A O 1
ATOM 3275 N N . CYS A 1 407 ? -23.891 18.859 25.234 1 97.06 407 CYS A N 1
ATOM 3276 C CA . CYS A 1 407 ? -25.156 19.219 25.875 1 97.06 407 CYS A CA 1
ATOM 3277 C C . CYS A 1 407 ? -26.047 18 26.062 1 97.06 407 CYS A C 1
ATOM 3279 O O . CYS A 1 407 ? -25.719 16.922 25.578 1 97.06 407 CYS A O 1
ATOM 3281 N N . LYS A 1 408 ? -27.125 18.188 26.75 1 96.44 408 LYS A N 1
ATOM 3282 C CA . LYS A 1 408 ? -28.031 17.109 27.109 1 96.44 408 LYS A CA 1
ATOM 3283 C C . LYS A 1 408 ? -29.328 17.188 26.297 1 96.44 408 LYS A C 1
ATOM 3285 O O . LYS A 1 408 ? -30.391 16.766 26.781 1 96.44 408 LYS A O 1
ATOM 3290 N N . ALA A 1 409 ? -29.234 17.797 25.141 1 96.56 409 ALA A N 1
ATOM 3291 C CA . ALA A 1 409 ? -30.406 17.828 24.281 1 96.56 409 ALA A CA 1
ATOM 3292 C C . ALA A 1 409 ? -30.703 16.438 23.719 1 96.56 409 ALA A C 1
ATOM 3294 O O . ALA A 1 409 ? -29.797 15.711 23.297 1 96.56 409 ALA A O 1
ATOM 3295 N N . ASN A 1 410 ? -31.938 16.062 23.75 1 95.5 410 ASN A N 1
ATOM 3296 C CA . ASN A 1 410 ? -32.312 14.75 23.203 1 95.5 410 ASN A CA 1
ATOM 3297 C C . ASN A 1 410 ? -32.375 14.781 21.688 1 95.5 410 ASN A C 1
ATOM 3299 O O . ASN A 1 410 ? -32.438 15.852 21.078 1 95.5 410 ASN A O 1
ATOM 3303 N N . LYS A 1 411 ? -32.406 13.648 21.141 1 95.69 411 LYS A N 1
ATOM 3304 C CA . LYS A 1 411 ? -32.312 13.5 19.688 1 95.69 411 LYS A CA 1
ATOM 3305 C C . LYS A 1 411 ? -33.469 14.227 19 1 95.69 411 LYS A C 1
ATOM 3307 O O . LYS A 1 411 ? -33.281 14.875 17.969 1 95.69 411 LYS A O 1
ATOM 3312 N N . SER A 1 412 ? -34.688 14.18 19.484 1 95.75 412 SER A N 1
ATOM 3313 C CA . SER A 1 412 ? -35.844 14.812 18.891 1 95.75 412 SER A CA 1
ATOM 3314 C C . SER A 1 412 ? -35.719 16.328 18.891 1 95.75 412 SER A C 1
ATOM 3316 O O . SER A 1 412 ? -36.094 17 17.922 1 95.75 412 SER A O 1
ATOM 3318 N N . LEU A 1 413 ? -35.125 16.812 19.891 1 96.38 413 LEU A N 1
ATOM 3319 C CA . LEU A 1 413 ? -34.938 18.266 20 1 96.38 413 LEU A CA 1
ATOM 3320 C C . LEU A 1 413 ? -33.844 18.734 19.047 1 96.38 413 LEU A C 1
ATOM 3322 O O . LEU A 1 413 ? -33.938 19.812 18.469 1 96.38 413 LEU A O 1
ATOM 3326 N N . THR A 1 414 ? -32.781 17.969 18.953 1 97.06 414 THR A N 1
ATOM 3327 C CA . THR A 1 414 ? -31.625 18.375 18.172 1 97.06 414 THR A CA 1
ATOM 3328 C C . THR A 1 414 ? -31.984 18.484 16.688 1 97.06 414 THR A C 1
ATOM 3330 O O . THR A 1 414 ? -31.297 19.156 15.922 1 97.06 414 THR A O 1
ATOM 3333 N N . LYS A 1 415 ? -33.031 17.922 16.281 1 96.81 415 LYS A N 1
ATOM 3334 C CA . LYS A 1 415 ? -33.469 17.969 14.883 1 96.81 415 LYS A CA 1
ATOM 3335 C C . LYS A 1 415 ? -33.969 19.359 14.5 1 96.81 415 LYS A C 1
ATOM 3337 O O . LYS A 1 415 ? -34.094 19.672 13.32 1 96.81 415 LYS A O 1
ATOM 3342 N N . TYR A 1 416 ? -34.188 20.203 15.531 1 96.19 416 TYR A N 1
ATOM 3343 C CA . TYR A 1 416 ? -34.781 21.5 15.242 1 96.19 416 TYR A CA 1
ATOM 3344 C C . TYR A 1 416 ? -34.062 22.609 16 1 96.19 416 TYR A C 1
ATOM 3346 O O . TYR A 1 416 ? -34.344 23.797 15.789 1 96.19 416 TYR A O 1
ATOM 3354 N N . LEU A 1 417 ? -33.125 22.266 16.766 1 95.81 417 LEU A N 1
ATOM 3355 C CA . LEU A 1 417 ? -32.438 23.234 17.609 1 95.81 417 LEU A CA 1
ATOM 3356 C C . LEU A 1 417 ? -31.484 24.109 16.766 1 95.81 417 LEU A C 1
ATOM 3358 O O . LEU A 1 417 ? -30.5 23.609 16.219 1 95.81 417 LEU A O 1
ATOM 3362 N N . ALA A 1 418 ? -31.703 25.391 16.734 1 96 418 ALA A N 1
ATOM 3363 C CA . ALA A 1 418 ? -30.953 26.297 15.859 1 96 418 ALA A CA 1
ATOM 3364 C C . ALA A 1 418 ? -29.922 27.078 16.641 1 96 418 ALA A C 1
ATOM 3366 O O . ALA A 1 418 ? -29 27.656 16.062 1 96 418 ALA A O 1
ATOM 3367 N N . GLU A 1 419 ? -30.078 27.062 17.938 1 94.88 419 GLU A N 1
ATOM 3368 C CA . GLU A 1 419 ? -29.156 27.812 18.781 1 94.88 419 GLU A CA 1
ATOM 3369 C C . GLU A 1 419 ? -28.797 27.016 20.047 1 94.88 419 GLU A C 1
ATOM 3371 O O . GLU A 1 419 ? -29.578 26.172 20.484 1 94.88 419 GLU A O 1
ATOM 3376 N N . GLU A 1 420 ? -27.609 27.312 20.5 1 96.12 420 GLU A N 1
ATOM 3377 C CA . GLU A 1 420 ? -27.156 26.625 21.688 1 96.12 420 GLU A CA 1
ATOM 3378 C C . GLU A 1 420 ? -27.938 27.094 22.922 1 96.12 420 GLU A C 1
ATOM 3380 O O . GLU A 1 420 ? -28.156 28.281 23.109 1 96.12 420 GLU A O 1
ATOM 3385 N N . ASP A 1 421 ? -28.438 26.172 23.656 1 94.75 421 ASP A N 1
ATOM 3386 C CA . ASP A 1 421 ? -29.078 26.438 24.938 1 94.75 421 ASP A CA 1
ATOM 3387 C C . ASP A 1 421 ? -28.109 26.266 26.094 1 94.75 421 ASP A C 1
ATOM 3389 O O . ASP A 1 421 ? -27.734 25.141 26.438 1 94.75 421 ASP A O 1
ATOM 3393 N N . GLU A 1 422 ? -27.797 27.25 26.734 1 93.94 422 GLU A N 1
ATOM 3394 C CA . GLU A 1 422 ? -26.781 27.25 27.797 1 93.94 422 GLU A CA 1
ATOM 3395 C C . GLU A 1 422 ? -27.234 26.406 28.984 1 93.94 422 GLU A C 1
ATOM 3397 O O . GLU A 1 422 ? -26.391 25.844 29.688 1 93.94 422 GLU A O 1
ATOM 3402 N N . SER A 1 423 ? -28.516 26.312 29.125 1 94 423 SER A N 1
ATOM 3403 C CA . SER A 1 423 ? -29.031 25.562 30.266 1 94 423 SER A CA 1
ATOM 3404 C C . SER A 1 423 ? -28.875 24.062 30.078 1 94 423 SER A C 1
ATOM 3406 O O . SER A 1 423 ? -28.891 23.297 31.047 1 94 423 SER A O 1
ATOM 3408 N N . MET A 1 424 ? -28.609 23.688 28.953 1 96.12 424 MET A N 1
ATOM 3409 C CA . MET A 1 424 ? -28.531 22.266 28.672 1 96.12 424 MET A CA 1
ATOM 3410 C C . MET A 1 424 ? -27.078 21.812 28.531 1 96.12 424 MET A C 1
ATOM 3412 O O . MET A 1 424 ? -26.812 20.625 28.328 1 96.12 424 MET A O 1
ATOM 3416 N N . LEU A 1 425 ? -26.156 22.672 28.688 1 97.62 425 LEU A N 1
ATOM 3417 C CA . LEU A 1 425 ? -24.75 22.344 28.531 1 97.62 425 LEU A CA 1
ATOM 3418 C C . LEU A 1 425 ? -24.281 21.375 29.609 1 97.62 425 LEU A C 1
ATOM 3420 O O . LEU A 1 425 ? -24.703 21.5 30.766 1 97.62 425 LEU A O 1
ATOM 3424 N N . ARG A 1 426 ? -23.516 20.484 29.219 1 97.12 426 ARG A N 1
ATOM 3425 C CA . ARG A 1 426 ? -22.922 19.562 30.188 1 97.12 426 ARG A CA 1
ATOM 3426 C C . ARG A 1 426 ? -21.875 20.281 31.031 1 97.12 426 ARG A C 1
ATOM 3428 O O . ARG A 1 426 ? -21.125 21.109 30.531 1 97.12 426 ARG A O 1
ATOM 3435 N N . ASN A 1 427 ? -21.859 20.047 32.25 1 96.06 427 ASN A N 1
ATOM 3436 C CA . ASN A 1 427 ? -20.859 20.531 33.188 1 96.06 427 ASN A CA 1
ATOM 3437 C C . ASN A 1 427 ? -20.438 19.438 34.156 1 96.06 427 ASN A C 1
ATOM 3439 O O . ASN A 1 427 ? -20.922 18.312 34.094 1 96.06 427 ASN A O 1
ATOM 3443 N N . ILE A 1 428 ? -19.5 19.719 34.938 1 96.06 428 ILE A N 1
ATOM 3444 C CA . ILE A 1 428 ? -18.906 18.734 35.844 1 96.06 428 ILE A CA 1
ATOM 3445 C C . ILE A 1 428 ? -19.969 18.203 36.812 1 96.06 428 ILE A C 1
ATOM 3447 O O . ILE A 1 428 ? -20.016 17 37.062 1 96.06 428 ILE A O 1
ATOM 3451 N N . TYR A 1 429 ? -20.891 19.047 37.156 1 95.56 429 TYR A N 1
ATOM 3452 C CA . TYR A 1 429 ? -21.906 18.688 38.125 1 95.56 429 TYR A CA 1
ATOM 3453 C C . TYR A 1 429 ? -22.938 17.75 37.531 1 95.56 429 TYR A C 1
ATOM 3455 O O . TYR A 1 429 ? -23.219 16.672 38.062 1 95.56 429 TYR A O 1
ATOM 3463 N N . ASN A 1 430 ? -23.5 18.172 36.469 1 95.62 430 ASN A N 1
ATOM 3464 C CA . ASN A 1 430 ? -24.516 17.312 35.844 1 95.62 430 ASN A CA 1
ATOM 3465 C C . ASN A 1 430 ? -23.906 16.031 35.281 1 95.62 430 ASN A C 1
ATOM 3467 O O . ASN A 1 430 ? -24.594 15.016 35.188 1 95.62 430 ASN A O 1
ATOM 3471 N N . TYR A 1 431 ? -22.672 16.109 34.969 1 97.06 431 TYR A N 1
ATOM 3472 C CA . TYR A 1 431 ? -21.969 14.906 34.531 1 97.06 431 TYR A CA 1
ATOM 3473 C C . TYR A 1 431 ? -21.891 13.883 35.688 1 97.06 431 TYR A C 1
ATOM 3475 O O . TYR A 1 431 ? -22.141 12.695 35.469 1 97.06 431 TYR A O 1
ATOM 3483 N N . HIS A 1 432 ? -21.594 14.32 36.812 1 96.44 432 HIS A N 1
ATOM 3484 C CA . HIS A 1 432 ? -21.5 13.43 37.969 1 96.44 432 HIS A CA 1
ATOM 3485 C C . HIS A 1 432 ? -22.844 12.789 38.281 1 96.44 432 HIS A C 1
ATOM 3487 O O . HIS A 1 432 ? -22.906 11.625 38.656 1 96.44 432 HIS A O 1
ATOM 3493 N N . ILE A 1 433 ? -23.859 13.531 38.094 1 96 433 ILE A N 1
ATOM 3494 C CA . ILE A 1 433 ? -25.203 13.016 38.281 1 96 433 ILE A CA 1
ATOM 3495 C C . ILE A 1 433 ? -25.5 11.922 37.25 1 96 433 ILE A C 1
ATOM 3497 O O . ILE A 1 433 ? -26.062 10.875 37.594 1 96 433 ILE A O 1
ATOM 3501 N N . ASP A 1 434 ? -25.125 12.227 36.062 1 96.12 434 ASP A N 1
ATOM 3502 C CA . ASP A 1 434 ? -25.359 11.281 35 1 96.12 434 ASP A CA 1
ATOM 3503 C C . ASP A 1 434 ? -24.594 9.984 35.188 1 96.12 434 ASP A C 1
ATOM 3505 O O . ASP A 1 434 ? -25.094 8.898 34.906 1 96.12 434 ASP A O 1
ATOM 3509 N N . VAL A 1 435 ? -23.328 10.086 35.625 1 96 435 VAL A N 1
ATOM 3510 C CA . VAL A 1 435 ? -22.516 8.906 35.906 1 96 435 VAL A CA 1
ATOM 3511 C C . VAL A 1 435 ? -23.188 8.078 37 1 96 435 VAL A C 1
ATOM 3513 O O . VAL A 1 435 ? -23.172 6.848 36.938 1 96 435 VAL A O 1
ATOM 3516 N N . GLY A 1 436 ? -23.781 8.695 37.938 1 94.06 436 GLY A N 1
ATOM 3517 C CA . GLY A 1 436 ? -24.484 8.031 39.031 1 94.06 436 GLY A CA 1
ATOM 3518 C C . GLY A 1 436 ? -25.703 7.254 38.562 1 94.06 436 GLY A C 1
ATOM 3519 O O . GLY A 1 436 ? -26 6.184 39.094 1 94.06 436 GLY A O 1
ATOM 3520 N N . ILE A 1 437 ? -26.406 7.793 37.688 1 93.69 437 ILE A N 1
ATOM 3521 C CA . ILE A 1 437 ? -27.609 7.145 37.156 1 93.69 437 ILE A CA 1
ATOM 3522 C C . ILE A 1 437 ? -27.203 5.848 36.438 1 93.69 437 ILE A C 1
ATOM 3524 O O . ILE A 1 437 ? -27.953 4.867 36.469 1 93.69 437 ILE A O 1
ATOM 3528 N N . ASN A 1 438 ? -26.094 5.766 35.906 1 89.81 438 ASN A N 1
ATOM 3529 C CA . ASN A 1 438 ? -25.469 4.586 35.281 1 89.81 438 ASN A CA 1
ATOM 3530 C C . ASN A 1 438 ? -26.375 3.963 34.219 1 89.81 438 ASN A C 1
ATOM 3532 O O . ASN A 1 438 ? -26.625 2.756 34.25 1 89.81 438 ASN A O 1
ATOM 3536 N N . ASP A 1 439 ? -27.078 4.754 33.375 1 92.25 439 ASP A N 1
ATOM 3537 C CA . ASP A 1 439 ? -27.875 4.355 32.25 1 92.25 439 ASP A CA 1
ATOM 3538 C C . ASP A 1 439 ? -27.562 5.219 31.016 1 92.25 439 ASP A C 1
ATOM 3540 O O . ASP A 1 439 ? -28.062 6.344 30.906 1 92.25 439 ASP A O 1
ATOM 3544 N N . PHE A 1 440 ? -26.906 4.668 30.172 1 89.5 440 PHE A N 1
ATOM 3545 C CA . PHE A 1 440 ? -26.406 5.441 29.047 1 89.5 440 PHE A CA 1
ATOM 3546 C C . PHE A 1 440 ? -27.531 5.824 28.094 1 89.5 440 PHE A C 1
ATOM 3548 O O . PHE A 1 440 ? -27.406 6.781 27.328 1 89.5 440 PHE A O 1
ATOM 3555 N N . LYS A 1 441 ? -28.734 5.137 28.047 1 89.94 441 LYS A N 1
ATOM 3556 C CA . LYS A 1 441 ? -29.859 5.461 27.188 1 89.94 441 LYS A CA 1
ATOM 3557 C C . LYS A 1 441 ? -30.547 6.746 27.641 1 89.94 441 LYS A C 1
ATOM 3559 O O . LYS A 1 441 ? -31.109 7.477 26.812 1 89.94 441 LYS A O 1
ATOM 3564 N N . LEU A 1 442 ? -30.344 7.004 28.953 1 92.31 442 LEU A N 1
ATOM 3565 C CA . LEU A 1 442 ? -31.047 8.133 29.547 1 92.31 442 LEU A CA 1
ATOM 3566 C C . LEU A 1 442 ? -30.141 9.352 29.656 1 92.31 442 LEU A C 1
ATOM 3568 O O . LEU A 1 442 ? -30.609 10.484 29.75 1 92.31 442 LEU A O 1
ATOM 3572 N N . THR A 1 443 ? -28.875 9.094 29.656 1 94.38 443 THR A N 1
ATOM 3573 C CA . THR A 1 443 ? -28 10.203 30 1 94.38 443 THR A CA 1
ATOM 3574 C C . THR A 1 443 ? -27 10.461 28.859 1 94.38 443 THR A C 1
ATOM 3576 O O . THR A 1 443 ? -26.469 11.562 28.75 1 94.38 443 THR A O 1
ATOM 3579 N N . GLY A 1 444 ? -26.641 9.43 28.109 1 95.19 444 GLY A N 1
ATOM 3580 C CA . GLY A 1 444 ? -25.641 9.539 27.047 1 95.19 444 GLY A CA 1
ATOM 3581 C C . GLY A 1 444 ? -24.234 9.289 27.547 1 95.19 444 GLY A C 1
ATOM 3582 O O . GLY A 1 444 ? -23.281 9.352 26.766 1 95.19 444 GLY A O 1
ATOM 3583 N N . VAL A 1 445 ? -24.062 8.969 28.812 1 95.81 445 VAL A N 1
ATOM 3584 C CA . VAL A 1 445 ? -22.766 8.68 29.406 1 95.81 445 VAL A CA 1
ATOM 3585 C C . VAL A 1 445 ? -22.641 7.18 29.656 1 95.81 445 VAL A C 1
ATOM 3587 O O . VAL A 1 445 ? -23.469 6.59 30.359 1 95.81 445 VAL A O 1
ATOM 3590 N N . TYR A 1 446 ? -21.656 6.637 29.094 1 91.75 446 TYR A N 1
ATOM 3591 C CA . TYR A 1 446 ? -21.453 5.199 29.219 1 91.75 446 TYR A CA 1
ATOM 3592 C C . TYR A 1 446 ? -20.844 4.84 30.562 1 91.75 446 TYR A C 1
ATOM 3594 O O . TYR A 1 446 ? -21.344 3.959 31.266 1 91.75 446 TYR A O 1
ATOM 3602 N N . ASN A 1 447 ? -19.688 5.441 30.906 1 91.5 447 ASN A N 1
ATOM 3603 C CA . ASN A 1 447 ? -18.984 5.258 32.156 1 91.5 447 ASN A CA 1
ATOM 3604 C C . ASN A 1 447 ? -18.156 6.488 32.531 1 91.5 447 ASN A C 1
ATOM 3606 O O . ASN A 1 447 ? -18 7.398 31.719 1 91.5 447 ASN A O 1
ATOM 3610 N N . GLU A 1 448 ? -17.812 6.5 33.75 1 95.12 448 GLU A N 1
ATOM 3611 C CA . GLU A 1 448 ? -16.859 7.547 34.125 1 95.12 448 GLU A CA 1
ATOM 3612 C C . GLU A 1 448 ? -15.555 7.398 33.344 1 95.12 448 GLU A C 1
ATOM 3614 O O . GLU A 1 448 ? -14.93 6.34 33.406 1 95.12 448 GLU A O 1
ATOM 3619 N N . CYS A 1 449 ? -15.219 8.391 32.719 1 96.81 449 CYS A N 1
ATOM 3620 C CA . CYS A 1 449 ? -14.062 8.344 31.844 1 96.81 449 CYS A CA 1
ATOM 3621 C C . CYS A 1 449 ? -12.766 8.328 32.625 1 96.81 449 CYS A C 1
ATOM 3623 O O . CYS A 1 449 ? -12.609 9.094 33.594 1 96.81 449 CYS A O 1
ATOM 3625 N N . ILE A 1 450 ? -11.875 7.516 32.25 1 97.31 450 ILE A N 1
ATOM 3626 C CA . ILE A 1 450 ? -10.586 7.383 32.906 1 97.31 450 ILE A CA 1
ATOM 3627 C C . ILE A 1 450 ? -9.789 8.68 32.75 1 97.31 450 ILE A C 1
ATOM 3629 O O . ILE A 1 450 ? -8.945 8.992 33.594 1 97.31 450 ILE A O 1
ATOM 3633 N N . LEU A 1 451 ? -10.062 9.508 31.781 1 97.62 451 LEU A N 1
ATOM 3634 C CA . LEU A 1 451 ? -9.32 10.742 31.516 1 97.62 451 LEU A CA 1
ATOM 3635 C C . LEU A 1 451 ? -9.609 11.781 32.594 1 97.62 451 LEU A C 1
ATOM 3637 O O . LEU A 1 451 ? -8.852 12.75 32.75 1 97.62 451 LEU A O 1
ATOM 3641 N N . ASN A 1 452 ? -10.719 11.617 33.281 1 97.69 452 ASN A N 1
ATOM 3642 C CA . ASN A 1 452 ? -11.062 12.547 34.344 1 97.69 452 ASN A CA 1
ATOM 3643 C C . ASN A 1 452 ? -10.109 12.414 35.531 1 97.69 452 ASN A C 1
ATOM 3645 O O . ASN A 1 452 ? -10.109 13.25 36.438 1 97.69 452 ASN A O 1
ATOM 3649 N N . GLN A 1 453 ? -9.234 11.422 35.469 1 97.06 453 GLN A N 1
ATOM 3650 C CA . GLN A 1 453 ? -8.211 11.25 36.5 1 97.06 453 GLN A CA 1
ATOM 3651 C C . GLN A 1 453 ? -7.027 12.18 36.25 1 97.06 453 GLN A C 1
ATOM 3653 O O . GLN A 1 453 ? -6.168 12.344 37.094 1 97.06 453 GLN A O 1
ATOM 3658 N N . ILE A 1 454 ? -6.996 12.758 35.125 1 96.88 454 ILE A N 1
ATOM 3659 C CA . ILE A 1 454 ? -5.977 13.766 34.844 1 96.88 454 ILE A CA 1
ATOM 3660 C C . ILE A 1 454 ? -6.301 15.047 35.594 1 96.88 454 ILE A C 1
ATOM 3662 O O . ILE A 1 454 ? -7.426 15.555 35.531 1 96.88 454 ILE A O 1
ATOM 3666 N N . ASP A 1 455 ? -5.418 15.633 36.188 1 93.31 455 ASP A N 1
ATOM 3667 C CA . ASP A 1 455 ? -5.629 16.703 37.156 1 93.31 455 ASP A CA 1
ATOM 3668 C C . ASP A 1 455 ? -6.309 17.906 36.5 1 93.31 455 ASP A C 1
ATOM 3670 O O . ASP A 1 455 ? -7.277 18.453 37.031 1 93.31 455 ASP A O 1
ATOM 3674 N N . SER A 1 456 ? -5.875 18.297 35.375 1 94.38 456 SER A N 1
ATOM 3675 C CA . SER A 1 456 ? -6.34 19.531 34.75 1 94.38 456 SER A CA 1
ATOM 3676 C C . SER A 1 456 ? -7.301 19.25 33.594 1 94.38 456 SER A C 1
ATOM 3678 O O . SER A 1 456 ? -7.496 20.109 32.719 1 94.38 456 SER A O 1
ATOM 3680 N N . PHE A 1 457 ? -7.84 18.016 33.594 1 96.69 457 PHE A N 1
ATOM 3681 C CA . PHE A 1 457 ? -8.664 17.656 32.438 1 96.69 457 PHE A CA 1
ATOM 3682 C C . PHE A 1 457 ? -9.992 17.047 32.906 1 96.69 457 PHE A C 1
ATOM 3684 O O . PHE A 1 457 ? -10.031 16.25 33.844 1 96.69 457 PHE A O 1
ATOM 3691 N N . HIS A 1 458 ? -11.031 17.484 32.312 1 97.56 458 HIS A N 1
ATOM 3692 C CA . HIS A 1 458 ? -12.344 16.875 32.438 1 97.56 458 HIS A CA 1
ATOM 3693 C C . HIS A 1 458 ? -13.039 16.734 31.078 1 97.56 458 HIS A C 1
ATOM 3695 O O . HIS A 1 458 ? -12.945 17.641 30.25 1 97.56 458 HIS A O 1
ATOM 3701 N N . VAL A 1 459 ? -13.742 15.727 30.844 1 97.62 459 VAL A N 1
ATOM 3702 C CA . VAL A 1 459 ? -14.305 15.383 29.547 1 97.62 459 VAL A CA 1
ATOM 3703 C C . VAL A 1 459 ? -15.359 16.406 29.156 1 97.62 459 VAL A C 1
ATOM 3705 O O . VAL A 1 459 ? -15.602 16.641 27.969 1 97.62 459 VAL A O 1
ATOM 3708 N N . THR A 1 460 ? -16.047 17.094 30.109 1 97.38 460 THR A N 1
ATOM 3709 C CA . THR A 1 460 ? -17.094 18.078 29.797 1 97.38 460 THR A CA 1
ATOM 3710 C C . THR A 1 460 ? -16.484 19.391 29.328 1 97.38 460 THR A C 1
ATOM 3712 O O . THR A 1 460 ? -17.172 20.219 28.75 1 97.38 460 THR A O 1
ATOM 3715 N N . THR A 1 461 ? -15.195 19.562 29.531 1 96.81 461 THR A N 1
ATOM 3716 C CA . THR A 1 461 ? -14.531 20.797 29.141 1 96.81 461 THR A CA 1
ATOM 3717 C C . THR A 1 461 ? -13.633 20.578 27.938 1 96.81 461 THR A C 1
ATOM 3719 O O . THR A 1 461 ? -12.836 21.438 27.578 1 96.81 461 THR A O 1
ATOM 3722 N N . ASN A 1 462 ? -13.664 19.375 27.406 1 97.75 462 ASN A N 1
ATOM 3723 C CA . ASN A 1 462 ? -12.922 19.141 26.172 1 97.75 462 ASN A CA 1
ATOM 3724 C C . ASN A 1 462 ? -13.617 19.75 24.969 1 97.75 462 ASN A C 1
ATOM 3726 O O . ASN A 1 462 ? -14.18 19.047 24.125 1 97.75 462 ASN A O 1
ATOM 3730 N N . TYR A 1 463 ? -13.5 21.016 24.859 1 97.38 463 TYR A N 1
ATOM 3731 C CA . TYR A 1 463 ? -14.141 21.781 23.797 1 97.38 463 TYR A CA 1
ATOM 3732 C C . TYR A 1 463 ? -13.391 21.594 22.469 1 97.38 463 TYR A C 1
ATOM 3734 O O . TYR A 1 463 ? -12.68 22.516 22.031 1 97.38 463 TYR A O 1
ATOM 3742 N N . CYS A 1 464 ? -13.586 20.484 21.859 1 96.31 464 CYS A N 1
ATOM 3743 C CA . CYS A 1 464 ? -12.906 20.141 20.609 1 96.31 464 CYS A CA 1
ATOM 3744 C C . CYS A 1 464 ? -13.898 19.672 19.562 1 96.31 464 CYS A C 1
ATOM 3746 O O . CYS A 1 464 ? -14.805 18.875 19.859 1 96.31 464 CYS A O 1
ATOM 3748 N N . VAL A 1 465 ? -13.828 20.234 18.422 1 94 465 VAL A N 1
ATOM 3749 C CA . VAL A 1 465 ? -14.602 19.844 17.25 1 94 465 VAL A CA 1
ATOM 3750 C C . VAL A 1 465 ? -13.68 19.734 16.031 1 94 465 VAL A C 1
ATOM 3752 O O . VAL A 1 465 ? -12.531 20.188 16.078 1 94 465 VAL A O 1
ATOM 3755 N N . ASP A 1 466 ? -14.164 19.078 15 1 96.12 466 ASP A N 1
ATOM 3756 C CA . ASP A 1 466 ? -13.336 18.938 13.797 1 96.12 466 ASP A CA 1
ATOM 3757 C C . ASP A 1 466 ? -14.07 19.484 12.57 1 96.12 466 ASP A C 1
ATOM 3759 O O . ASP A 1 466 ? -15 18.844 12.07 1 96.12 466 ASP A O 1
ATOM 3763 N N . ILE A 1 467 ? -13.562 20.5 12.031 1 95.69 467 ILE A N 1
ATOM 3764 C CA . ILE A 1 467 ? -14.164 21.156 10.875 1 95.69 467 ILE A CA 1
ATOM 3765 C C . ILE A 1 467 ? -14.148 20.219 9.672 1 95.69 467 ILE A C 1
ATOM 3767 O O . ILE A 1 467 ? -15.07 20.234 8.852 1 95.69 467 ILE A O 1
ATOM 3771 N N . MET A 1 468 ? -13.156 19.453 9.531 1 96 468 MET A N 1
ATOM 3772 C CA . MET A 1 468 ? -13.031 18.547 8.391 1 96 468 MET A CA 1
ATOM 3773 C C . MET A 1 468 ? -14.203 17.578 8.336 1 96 468 MET A C 1
ATOM 3775 O O . MET A 1 468 ? -14.867 17.453 7.309 1 96 468 MET A O 1
ATOM 3779 N N . HIS A 1 469 ? -14.469 16.922 9.461 1 96.31 469 HIS A N 1
ATOM 3780 C CA . HIS A 1 469 ? -15.5 15.883 9.508 1 96.31 469 HIS A CA 1
ATOM 3781 C C . HIS A 1 469 ? -16.891 16.484 9.625 1 96.31 469 HIS A C 1
ATOM 3783 O O . HIS A 1 469 ? -17.859 15.953 9.07 1 96.31 469 HIS A O 1
ATOM 3789 N N . ASP A 1 470 ? -17.031 17.578 10.297 1 97.19 470 ASP A N 1
ATOM 3790 C CA . ASP A 1 470 ? -18.344 18.172 10.547 1 97.19 470 ASP A CA 1
ATOM 3791 C C . ASP A 1 470 ? -18.844 18.938 9.328 1 97.19 470 ASP A C 1
ATOM 3793 O O . ASP A 1 470 ? -20.016 18.828 8.961 1 97.19 470 ASP A O 1
ATOM 3797 N N . LEU A 1 471 ? -17.922 19.672 8.758 1 97.12 471 LEU A N 1
ATOM 3798 C CA . LEU A 1 471 ? -18.344 20.547 7.672 1 97.12 471 LEU A CA 1
ATOM 3799 C C . LEU A 1 471 ? -18.125 19.875 6.32 1 97.12 471 LEU A C 1
ATOM 3801 O O . LEU A 1 471 ? -19.078 19.469 5.648 1 97.12 471 LEU A O 1
ATOM 3805 N N . PHE A 1 472 ? -16.922 19.625 5.949 1 96.69 472 PHE A N 1
ATOM 3806 C CA . PHE A 1 472 ? -16.562 19.25 4.586 1 96.69 472 PHE A CA 1
ATOM 3807 C C . PHE A 1 472 ? -16.984 17.812 4.293 1 96.69 472 PHE A C 1
ATOM 3809 O O . PHE A 1 472 ? -17.328 17.484 3.158 1 96.69 472 PHE A O 1
ATOM 3816 N N . GLU A 1 473 ? -17.016 16.969 5.293 1 95.62 473 GLU A N 1
ATOM 3817 C CA . GLU A 1 473 ? -17.469 15.586 5.094 1 95.62 473 GLU A CA 1
ATOM 3818 C C . GLU A 1 473 ? -18.875 15.383 5.629 1 95.62 473 GLU A C 1
ATOM 3820 O O . GLU A 1 473 ? -19.406 14.266 5.605 1 95.62 473 GLU A O 1
ATOM 3825 N N . GLY A 1 474 ? -19.5 16.469 6.086 1 96.44 474 GLY A N 1
ATOM 3826 C CA . GLY A 1 474 ? -20.812 16.344 6.691 1 96.44 474 GLY A CA 1
ATOM 3827 C C . GLY A 1 474 ? -21.812 17.344 6.133 1 96.44 474 GLY A C 1
ATOM 3828 O O . GLY A 1 474 ? -22.406 17.109 5.082 1 96.44 474 GLY A O 1
ATOM 3829 N N . VAL A 1 475 ? -21.875 18.484 6.715 1 98 475 VAL A N 1
ATOM 3830 C CA . VAL A 1 475 ? -22.906 19.484 6.434 1 98 475 VAL A CA 1
ATOM 3831 C C . VAL A 1 475 ? -22.812 19.922 4.977 1 98 475 VAL A C 1
ATOM 3833 O O . VAL A 1 475 ? -23.828 20.188 4.336 1 98 475 VAL A O 1
ATOM 3836 N N . CYS A 1 476 ? -21.625 20.047 4.418 1 98.06 476 CYS A N 1
ATOM 3837 C CA . CYS A 1 476 ? -21.469 20.453 3.025 1 98.06 476 CYS A CA 1
ATOM 3838 C C . CYS A 1 476 ? -22.172 19.5 2.086 1 98.06 476 CYS A C 1
ATOM 3840 O O . CYS A 1 476 ? -22.781 19.922 1.104 1 98.06 476 CYS A O 1
ATOM 3842 N N . HIS A 1 477 ? -22.094 18.266 2.385 1 97.56 477 HIS A N 1
ATOM 3843 C CA . HIS A 1 477 ? -22.766 17.266 1.548 1 97.56 477 HIS A CA 1
ATOM 3844 C C . HIS A 1 477 ? -24.281 17.438 1.602 1 97.56 477 HIS A C 1
ATOM 3846 O O . HIS A 1 477 ? -24.938 17.469 0.561 1 97.56 477 HIS A O 1
ATOM 3852 N N . TYR A 1 478 ? -24.812 17.609 2.816 1 97.5 478 TYR A N 1
ATOM 3853 C CA . TYR A 1 478 ? -26.266 17.75 2.986 1 97.5 478 TYR A CA 1
ATOM 3854 C C . TYR A 1 478 ? -26.781 18.984 2.273 1 97.5 478 TYR A C 1
ATOM 3856 O O . TYR A 1 478 ? -27.766 18.906 1.522 1 97.5 478 TYR A O 1
ATOM 3864 N N . ASN A 1 479 ? -26.047 20.031 2.545 1 98.12 479 ASN A N 1
ATOM 3865 C CA . ASN A 1 479 ? -26.484 21.312 1.981 1 98.12 479 ASN A CA 1
ATOM 3866 C C . ASN A 1 479 ? -26.391 21.312 0.458 1 98.12 479 ASN A C 1
ATOM 3868 O O . ASN A 1 479 ? -27.359 21.672 -0.223 1 98.12 479 ASN A O 1
ATOM 3872 N N . LEU A 1 480 ? -25.281 20.891 -0.067 1 97.94 480 LEU A N 1
ATOM 3873 C CA . LEU A 1 480 ? -25.047 20.984 -1.506 1 97.94 480 LEU A CA 1
ATOM 3874 C C . LEU A 1 480 ? -26 20.047 -2.262 1 97.94 480 LEU A C 1
ATOM 3876 O O . LEU A 1 480 ? -26.469 20.375 -3.354 1 97.94 480 LEU A O 1
ATOM 3880 N N . CYS A 1 481 ? -26.219 18.891 -1.718 1 97.69 481 CYS A N 1
ATOM 3881 C CA . CYS A 1 481 ? -27.125 17.969 -2.383 1 97.69 481 CYS A CA 1
ATOM 3882 C C . CYS A 1 481 ? -28.531 18.547 -2.461 1 97.69 481 CYS A C 1
ATOM 3884 O O . CYS A 1 481 ? -29.188 18.469 -3.5 1 97.69 481 CYS A O 1
ATOM 3886 N N . HIS A 1 482 ? -29.031 19.203 -1.372 1 97.81 482 HIS A N 1
ATOM 3887 C CA . HIS A 1 482 ? -30.344 19.859 -1.384 1 97.81 482 HIS A CA 1
ATOM 3888 C C . HIS A 1 482 ? -30.375 21.016 -2.375 1 97.81 482 HIS A C 1
ATOM 3890 O O . HIS A 1 482 ? -31.344 21.156 -3.129 1 97.81 482 HIS A O 1
ATOM 3896 N N . ILE A 1 483 ? -29.312 21.766 -2.363 1 97.88 483 ILE A N 1
ATOM 3897 C CA . ILE A 1 483 ? -29.234 22.938 -3.213 1 97.88 483 ILE A CA 1
ATOM 3898 C C . ILE A 1 483 ? -29.219 22.531 -4.68 1 97.88 483 ILE A C 1
ATOM 3900 O O . ILE A 1 483 ? -29.969 23.062 -5.496 1 97.88 483 ILE A O 1
ATOM 3904 N N . LEU A 1 484 ? -28.375 21.594 -5.008 1 97.38 484 LEU A N 1
ATOM 3905 C CA . LEU A 1 484 ? -28.234 21.141 -6.387 1 97.38 484 LEU A CA 1
ATOM 3906 C C . LEU A 1 484 ? -29.5 20.438 -6.859 1 97.38 484 LEU A C 1
ATOM 3908 O O . LEU A 1 484 ? -29.922 20.609 -8.008 1 97.38 484 LEU A O 1
ATOM 3912 N N . GLN A 1 485 ? -30.062 19.656 -5.988 1 96.69 485 GLN A N 1
ATOM 3913 C CA . GLN A 1 485 ? -31.328 19.016 -6.344 1 96.69 485 GLN A CA 1
ATOM 3914 C C . GLN A 1 485 ? -32.406 20.031 -6.629 1 96.69 485 GLN A C 1
ATOM 3916 O O . GLN A 1 485 ? -33.219 19.859 -7.547 1 96.69 485 GLN A O 1
ATOM 3921 N N . TYR A 1 486 ? -32.469 21.094 -5.867 1 96.69 486 TYR A N 1
ATOM 3922 C CA . TYR A 1 486 ? -33.438 22.156 -6.055 1 96.69 486 TYR A CA 1
ATOM 3923 C C . TYR A 1 486 ? -33.281 22.797 -7.426 1 96.69 486 TYR A C 1
ATOM 3925 O O . TYR A 1 486 ? -34.281 22.953 -8.156 1 96.69 486 TYR A O 1
ATOM 3933 N N . TYR A 1 487 ? -32.125 23.062 -7.848 1 97.12 487 TYR A N 1
ATOM 3934 C CA . TYR A 1 487 ? -31.891 23.781 -9.094 1 97.12 487 TYR A CA 1
ATOM 3935 C C . TYR A 1 487 ? -31.969 22.844 -10.297 1 97.12 487 TYR A C 1
ATOM 3937 O O . TYR A 1 487 ? -32.312 23.266 -11.398 1 97.12 487 TYR A O 1
ATOM 3945 N N . ILE A 1 488 ? -31.594 21.594 -10.141 1 96.19 488 ILE A N 1
ATOM 3946 C CA . ILE A 1 488 ? -31.5 20.656 -11.25 1 96.19 488 ILE A CA 1
ATOM 3947 C C . ILE A 1 488 ? -32.844 19.969 -11.453 1 96.19 488 ILE A C 1
ATOM 3949 O O . ILE A 1 488 ? -33.281 19.781 -12.586 1 96.19 488 ILE A O 1
ATOM 3953 N N . SER A 1 489 ? -33.5 19.562 -10.391 1 93.94 489 SER A N 1
ATOM 3954 C CA . SER A 1 489 ? -34.656 18.703 -10.516 1 93.94 489 SER A CA 1
ATOM 3955 C C . SER A 1 489 ? -35.938 19.484 -10.242 1 93.94 489 SER A C 1
ATOM 3957 O O . SER A 1 489 ? -36.969 19.234 -10.875 1 93.94 489 SER A O 1
ATOM 3959 N N . GLU A 1 490 ? -36 20.375 -9.266 1 92.62 490 GLU A N 1
ATOM 3960 C CA . GLU A 1 490 ? -37.219 21.047 -8.875 1 92.62 490 GLU A CA 1
ATOM 3961 C C . GLU A 1 490 ? -37.5 22.25 -9.773 1 92.62 490 GLU A C 1
ATOM 3963 O O . GLU A 1 490 ? -38.531 22.297 -10.453 1 92.62 490 GLU A O 1
ATOM 3968 N N . VAL A 1 491 ? -36.562 23.203 -9.82 1 93.94 491 VAL A N 1
ATOM 3969 C CA . VAL A 1 491 ? -36.781 24.422 -10.602 1 93.94 491 VAL A CA 1
ATOM 3970 C C . VAL A 1 491 ? -36.219 24.234 -12.016 1 93.94 491 VAL A C 1
ATOM 3972 O O . VAL A 1 491 ? -36.688 24.891 -12.961 1 93.94 491 VAL A O 1
ATOM 3975 N N . LYS A 1 492 ? -35.219 23.328 -12.242 1 93.5 492 LYS A N 1
ATOM 3976 C CA . LYS A 1 492 ? -34.625 22.953 -13.531 1 93.5 492 LYS A CA 1
ATOM 3977 C C . LYS A 1 492 ? -34 24.156 -14.234 1 93.5 492 LYS A C 1
ATOM 3979 O O . LYS A 1 492 ? -34.281 24.391 -15.414 1 93.5 492 LYS A O 1
ATOM 3984 N N . ILE A 1 493 ? -33.312 24.891 -13.5 1 93.69 493 ILE A N 1
ATOM 3985 C CA . ILE A 1 493 ? -32.562 26.031 -14.031 1 93.69 493 ILE A CA 1
ATOM 3986 C C . ILE A 1 493 ? -31.25 25.562 -14.633 1 93.69 493 ILE A C 1
ATOM 3988 O O . ILE A 1 493 ? -30.75 26.172 -15.594 1 93.69 493 ILE A O 1
ATOM 3992 N N . ILE A 1 494 ? -30.734 24.516 -14.047 1 94.62 494 ILE A N 1
ATOM 3993 C CA . ILE A 1 494 ? -29.438 23.969 -14.469 1 94.62 494 ILE A CA 1
ATOM 3994 C C . ILE A 1 494 ? -29.562 22.469 -14.688 1 94.62 494 ILE A C 1
ATOM 3996 O O . ILE A 1 494 ? -30.297 21.781 -13.969 1 94.62 494 ILE A O 1
ATOM 4000 N N . SER A 1 495 ? -28.891 22.047 -15.703 1 95.81 495 SER A N 1
ATOM 4001 C CA . SER A 1 495 ? -28.812 20.594 -15.891 1 95.81 495 SER A CA 1
ATOM 4002 C C . SER A 1 495 ? -27.562 20.031 -15.242 1 95.81 495 SER A C 1
ATOM 4004 O O . SER A 1 495 ? -26.578 20.75 -15.031 1 95.81 495 SER A O 1
ATOM 4006 N N . LEU A 1 496 ? -27.656 18.812 -14.875 1 95.94 496 LEU A N 1
ATOM 4007 C CA . LEU A 1 496 ? -26.5 18.141 -14.289 1 95.94 496 LEU A CA 1
ATOM 4008 C C . LEU A 1 496 ? -25.312 18.125 -15.266 1 95.94 496 LEU A C 1
ATOM 4010 O O . LEU A 1 496 ? -24.156 18.234 -14.852 1 95.94 496 LEU A O 1
ATOM 4014 N N . GLU A 1 497 ? -25.547 17.969 -16.5 1 95.19 497 GLU A N 1
ATOM 4015 C CA . GLU A 1 497 ? -24.531 17.984 -17.531 1 95.19 497 GLU A CA 1
ATOM 4016 C C . GLU A 1 497 ? -23.844 19.359 -17.609 1 95.19 497 GLU A C 1
ATOM 4018 O O . GLU A 1 497 ? -22.625 19.438 -17.719 1 95.19 497 GLU A O 1
ATOM 4023 N N . THR A 1 498 ? -24.672 20.344 -17.5 1 94.88 498 THR A N 1
ATOM 4024 C CA . THR A 1 498 ? -24.125 21.688 -17.516 1 94.88 498 THR A CA 1
ATOM 4025 C C . THR A 1 498 ? -23.219 21.922 -16.312 1 94.88 498 THR A C 1
ATOM 4027 O O . THR A 1 498 ? -22.125 22.5 -16.453 1 94.88 498 THR A O 1
ATOM 4030 N N . LEU A 1 499 ? -23.672 21.516 -15.195 1 96.12 499 LEU A N 1
ATOM 4031 C CA . LEU A 1 499 ? -22.875 21.672 -13.984 1 96.12 499 LEU A CA 1
ATOM 4032 C C . LEU A 1 499 ? -21.547 20.953 -14.125 1 96.12 499 LEU A C 1
ATOM 4034 O O . LEU A 1 499 ? -20.484 21.516 -13.812 1 96.12 499 LEU A O 1
ATOM 4038 N N . ASN A 1 500 ? -21.625 19.703 -14.539 1 95.25 500 ASN A N 1
ATOM 4039 C CA . ASN A 1 500 ? -20.406 18.891 -14.664 1 95.25 500 ASN A CA 1
ATOM 4040 C C . ASN A 1 500 ? -19.469 19.469 -15.711 1 95.25 500 ASN A C 1
ATOM 4042 O O . ASN A 1 500 ? -18.234 19.422 -15.539 1 95.25 500 ASN A O 1
ATOM 4046 N N . ASN A 1 501 ? -19.969 19.984 -16.781 1 91.81 501 ASN A N 1
ATOM 4047 C CA . ASN A 1 501 ? -19.156 20.625 -17.797 1 91.81 501 ASN A CA 1
ATOM 4048 C C . ASN A 1 501 ? -18.438 21.859 -17.25 1 91.81 501 ASN A C 1
ATOM 4050 O O . ASN A 1 501 ? -17.25 22.047 -17.484 1 91.81 501 ASN A O 1
ATOM 4054 N N . ARG A 1 502 ? -19.109 22.625 -16.516 1 92 502 ARG A N 1
ATOM 4055 C CA . ARG A 1 502 ? -18.531 23.844 -15.945 1 92 502 ARG A CA 1
ATOM 4056 C C . ARG A 1 502 ? -17.516 23.516 -14.859 1 92 502 ARG A C 1
ATOM 4058 O O . ARG A 1 502 ? -16.531 24.234 -14.695 1 92 502 ARG A O 1
ATOM 4065 N N . LYS A 1 503 ? -17.828 22.516 -14.141 1 92.25 503 LYS A N 1
ATOM 4066 C CA . LYS A 1 503 ? -16.906 22.062 -13.094 1 92.25 503 LYS A CA 1
ATOM 4067 C C . LYS A 1 503 ? -15.609 21.547 -13.695 1 92.25 503 LYS A C 1
ATOM 4069 O O . LYS A 1 503 ? -14.523 21.844 -13.203 1 92.25 503 LYS A O 1
ATOM 4074 N N . GLN A 1 504 ? -15.742 20.766 -14.742 1 87.69 504 GLN A N 1
ATOM 4075 C CA . GLN A 1 504 ? -14.586 20.109 -15.352 1 87.69 504 GLN A CA 1
ATOM 4076 C C . GLN A 1 504 ? -13.727 21.109 -16.109 1 87.69 504 GLN A C 1
ATOM 4078 O O . GLN A 1 504 ? -12.5 20.984 -16.141 1 87.69 504 GLN A O 1
ATOM 4083 N N . TYR A 1 505 ? -14.359 22.141 -16.656 1 85.19 505 TYR A N 1
ATOM 4084 C CA . TYR A 1 505 ? -13.617 23.078 -17.5 1 85.19 505 TYR A CA 1
ATOM 4085 C C . TYR A 1 505 ? -13.375 24.391 -16.766 1 85.19 505 TYR A C 1
ATOM 4087 O O . TYR A 1 505 ? -12.977 25.391 -17.375 1 85.19 505 TYR A O 1
ATOM 4095 N N . PHE A 1 506 ? -13.641 24.359 -15.484 1 89.19 506 PHE A N 1
ATOM 4096 C CA . PHE A 1 506 ? -13.383 25.562 -14.68 1 89.19 506 PHE A CA 1
ATOM 4097 C C . PHE A 1 506 ? -11.891 25.828 -14.578 1 89.19 506 PHE A C 1
ATOM 4099 O O . PHE A 1 506 ? -11.094 24.906 -14.469 1 89.19 506 PHE A O 1
ATOM 4106 N N . ASN A 1 507 ? -11.531 27.078 -14.641 1 86 507 ASN A N 1
ATOM 4107 C CA . ASN A 1 507 ? -10.133 27.453 -14.469 1 86 507 ASN A CA 1
ATOM 4108 C C . ASN A 1 507 ? -9.742 27.516 -12.992 1 86 507 ASN A C 1
ATOM 4110 O O . ASN A 1 507 ? -9.75 28.594 -12.391 1 86 507 ASN A O 1
ATOM 4114 N N . TYR A 1 508 ? -9.273 26.516 -12.5 1 87 508 TYR A N 1
ATOM 4115 C CA . TYR A 1 508 ? -8.93 26.422 -11.086 1 87 508 TYR A CA 1
ATOM 4116 C C . TYR A 1 508 ? -7.625 27.156 -10.797 1 87 508 TYR A C 1
ATOM 4118 O O . TYR A 1 508 ? -7.348 27.516 -9.656 1 87 508 TYR A O 1
ATOM 4126 N N . GLY A 1 509 ? -6.863 27.406 -11.789 1 84.69 509 GLY A N 1
ATOM 4127 C CA . GLY A 1 509 ? -5.551 28 -11.594 1 84.69 509 GLY A CA 1
ATOM 4128 C C . GLY A 1 509 ? -4.5 26.984 -11.164 1 84.69 509 GLY A C 1
ATOM 4129 O O . GLY A 1 509 ? -4.824 25.828 -10.875 1 84.69 509 GLY A O 1
ATOM 4130 N N . THR A 1 510 ? -3.273 27.328 -11.031 1 83.5 510 THR A N 1
ATOM 4131 C CA . THR A 1 510 ? -2.15 26.438 -10.75 1 83.5 510 THR A CA 1
ATOM 4132 C C . THR A 1 510 ? -2.145 26.031 -9.281 1 83.5 510 THR A C 1
ATOM 4134 O O . THR A 1 510 ? -1.591 24.984 -8.922 1 83.5 510 THR A O 1
ATOM 4137 N N . ILE A 1 511 ? -2.781 26.828 -8.547 1 84.44 511 ILE A N 1
ATOM 4138 C CA . ILE A 1 511 ? -2.725 26.578 -7.113 1 84.44 511 ILE A CA 1
ATOM 4139 C C . ILE A 1 511 ? -3.729 25.5 -6.73 1 84.44 511 ILE A C 1
ATOM 4141 O O . ILE A 1 511 ? -3.438 24.641 -5.891 1 84.44 511 ILE A O 1
ATOM 4145 N N . GLU A 1 512 ? -4.887 25.5 -7.406 1 85.88 512 GLU A N 1
ATOM 4146 C CA . GLU A 1 512 ? -5.969 24.609 -6.98 1 85.88 512 GLU A CA 1
ATOM 4147 C C . GLU A 1 512 ? -6.152 23.453 -7.953 1 85.88 512 GLU A C 1
ATOM 4149 O O . GLU A 1 512 ? -7.039 22.609 -7.77 1 85.88 512 GLU A O 1
ATOM 4154 N N . MET A 1 513 ? -5.449 23.312 -9.031 1 81.12 513 MET A N 1
ATOM 4155 C CA . MET A 1 513 ? -5.645 22.344 -10.094 1 81.12 513 MET A CA 1
ATOM 4156 C C . MET A 1 513 ? -5.617 20.922 -9.531 1 81.12 513 MET A C 1
ATOM 4158 O O . MET A 1 513 ? -6.34 20.047 -10.008 1 81.12 513 MET A O 1
ATOM 4162 N N . GLY A 1 514 ? -5.016 20.656 -8.453 1 79.38 514 GLY A N 1
ATOM 4163 C CA . GLY A 1 514 ? -4.922 19.297 -7.922 1 79.38 514 GLY A CA 1
ATOM 4164 C C . GLY A 1 514 ? -6.031 18.969 -6.941 1 79.38 514 GLY A C 1
ATOM 4165 O O . GLY A 1 514 ? -6.137 17.828 -6.48 1 79.38 514 GLY A O 1
ATOM 4166 N N . ASN A 1 515 ? -7.031 19.812 -6.848 1 86.12 515 ASN A N 1
ATOM 4167 C CA . ASN A 1 515 ? -8.062 19.625 -5.836 1 86.12 515 ASN A CA 1
ATOM 4168 C C . ASN A 1 515 ? -9.445 19.484 -6.465 1 86.12 515 ASN A C 1
ATOM 4170 O O . ASN A 1 515 ? -10.461 19.562 -5.77 1 86.12 515 ASN A O 1
ATOM 4174 N N . ASN A 1 516 ? -9.5 19.266 -7.789 1 87.44 516 ASN A N 1
ATOM 4175 C CA . ASN A 1 516 ? -10.789 19.078 -8.445 1 87.44 516 ASN A CA 1
ATOM 4176 C C . ASN A 1 516 ? -11.328 17.672 -8.242 1 87.44 516 ASN A C 1
ATOM 4178 O O . ASN A 1 516 ? -10.562 16.719 -8.078 1 87.44 516 ASN A O 1
ATOM 4182 N N . SER A 1 517 ? -12.625 17.578 -8.164 1 88.38 517 SER A N 1
ATOM 4183 C CA . SER A 1 517 ? -13.273 16.297 -7.949 1 88.38 517 SER A CA 1
ATOM 4184 C C . SER A 1 517 ? -13.797 15.703 -9.258 1 88.38 517 SER A C 1
ATOM 4186 O O . SER A 1 517 ? -13.867 16.406 -10.273 1 88.38 517 SER A O 1
ATOM 4188 N N . HIS A 1 518 ? -14.227 14.5 -9.203 1 87.44 518 HIS A N 1
ATOM 4189 C CA . HIS A 1 518 ? -14.797 13.812 -10.352 1 87.44 518 HIS A CA 1
ATOM 4190 C C . HIS A 1 518 ? -16.234 14.242 -10.609 1 87.44 518 HIS A C 1
ATOM 4192 O O . HIS A 1 518 ? -16.797 15.031 -9.836 1 87.44 518 HIS A O 1
ATOM 4198 N N . ILE A 1 519 ? -16.797 13.727 -11.656 1 91 519 ILE A N 1
ATOM 4199 C CA . ILE A 1 519 ? -18.125 14.094 -12.102 1 91 519 ILE A CA 1
ATOM 4200 C C . ILE A 1 519 ? -19.156 13.688 -11.047 1 91 519 ILE A C 1
ATOM 4202 O O . ILE A 1 519 ? -18.984 12.664 -10.375 1 91 519 ILE A O 1
ATOM 4206 N N . ILE A 1 520 ? -20.125 14.5 -10.898 1 95.12 520 ILE A N 1
ATOM 4207 C CA . ILE A 1 520 ? -21.234 14.234 -9.984 1 95.12 520 ILE A CA 1
ATOM 4208 C C . ILE A 1 520 ? -22.312 13.438 -10.703 1 95.12 520 ILE A C 1
ATOM 4210 O O . ILE A 1 520 ? -22.781 13.828 -11.773 1 95.12 520 ILE A O 1
ATOM 4214 N N . GLU A 1 521 ? -22.703 12.375 -10.125 1 93.19 521 GLU A N 1
ATOM 4215 C CA . GLU A 1 521 ? -23.75 11.531 -10.695 1 93.19 521 GLU A CA 1
ATOM 4216 C C . GLU A 1 521 ? -25.078 11.742 -9.984 1 93.19 521 GLU A C 1
ATOM 4218 O O . GLU A 1 521 ? -25.125 12.25 -8.859 1 93.19 521 GLU A O 1
ATOM 4223 N N . LYS A 1 522 ? -26.109 11.344 -10.656 1 93.31 522 LYS A N 1
ATOM 4224 C CA . LYS A 1 522 ? -27.453 11.484 -10.102 1 93.31 522 LYS A CA 1
ATOM 4225 C C . LYS A 1 522 ? -27.609 10.68 -8.82 1 93.31 522 LYS A C 1
ATOM 4227 O O . LYS A 1 522 ? -28.281 11.117 -7.879 1 93.31 522 LYS A O 1
ATOM 4232 N N . GLN A 1 523 ? -26.922 9.578 -8.789 1 92.44 523 GLN A N 1
ATOM 4233 C CA . GLN A 1 523 ? -27.016 8.695 -7.633 1 92.44 523 GLN A CA 1
ATOM 4234 C C . GLN A 1 523 ? -26.406 9.352 -6.391 1 92.44 523 GLN A C 1
ATOM 4236 O O . GLN A 1 523 ? -26.859 9.102 -5.27 1 92.44 523 GLN A O 1
ATOM 4241 N N . HIS A 1 524 ? -25.422 10.195 -6.582 1 93.31 524 HIS A N 1
ATOM 4242 C CA . HIS A 1 524 ? -24.797 10.898 -5.465 1 93.31 524 HIS A CA 1
ATOM 4243 C C . HIS A 1 524 ? -25.781 11.859 -4.801 1 93.31 524 HIS A C 1
ATOM 4245 O O . HIS A 1 524 ? -25.797 11.984 -3.574 1 93.31 524 HIS A O 1
ATOM 4251 N N . LEU A 1 525 ? -26.547 12.5 -5.617 1 94.25 525 LEU A N 1
ATOM 4252 C CA . LEU A 1 525 ? -27.5 13.484 -5.129 1 94.25 525 LEU A CA 1
ATOM 4253 C C . LEU A 1 525 ? -28.641 12.812 -4.383 1 94.25 525 LEU A C 1
ATOM 4255 O O . LEU A 1 525 ? -29.094 13.305 -3.344 1 94.25 525 LEU A O 1
ATOM 4259 N N . LEU A 1 526 ? -28.984 11.633 -4.91 1 92.75 526 LEU A N 1
ATOM 4260 C CA . LEU A 1 526 ? -30.094 10.898 -4.297 1 92.75 526 LEU A CA 1
ATOM 4261 C C . LEU A 1 526 ? -29.672 10.32 -2.947 1 92.75 526 LEU A C 1
ATOM 4263 O O . LEU A 1 526 ? -30.484 10.281 -2.014 1 92.75 526 LEU A O 1
ATOM 4267 N N . LYS A 1 527 ? -28.469 10.023 -2.836 1 92.56 527 LYS A N 1
ATOM 4268 C CA . LYS A 1 527 ? -27.953 9.43 -1.603 1 92.56 527 LYS A CA 1
ATOM 4269 C C . LYS A 1 527 ? -27.453 10.5 -0.642 1 92.56 527 LYS A C 1
ATOM 4271 O O . LYS A 1 527 ? -27.094 10.195 0.501 1 92.56 527 LYS A O 1
ATOM 4276 N N . PHE A 1 528 ? -27.391 11.766 -1.032 1 92.94 528 PHE A N 1
ATOM 4277 C CA . PHE A 1 528 ? -26.953 12.914 -0.251 1 92.94 528 PHE A CA 1
ATOM 4278 C C . PHE A 1 528 ? -25.484 12.766 0.164 1 92.94 528 PHE A C 1
ATOM 4280 O O . PHE A 1 528 ? -25.125 13.062 1.305 1 92.94 528 PHE A O 1
ATOM 4287 N N . ARG A 1 529 ? -24.797 12.141 -0.729 1 93.06 529 ARG A N 1
ATOM 4288 C CA . ARG A 1 529 ? -23.359 11.992 -0.515 1 93.06 529 ARG A CA 1
ATOM 4289 C C . ARG A 1 529 ? -22.594 12.102 -1.831 1 93.06 529 ARG A C 1
ATOM 4291 O O . ARG A 1 529 ? -22.578 11.156 -2.619 1 93.06 529 ARG A O 1
ATOM 4298 N N . LEU A 1 530 ? -21.953 13.234 -1.909 1 94.38 530 LEU A N 1
ATOM 4299 C CA . LEU A 1 530 ? -21.109 13.438 -3.092 1 94.38 530 LEU A CA 1
ATOM 4300 C C . LEU A 1 530 ? -19.812 12.656 -2.977 1 94.38 530 LEU A C 1
ATOM 4302 O O . LEU A 1 530 ? -19.266 12.516 -1.882 1 94.38 530 LEU A O 1
ATOM 4306 N N . LYS A 1 531 ? -19.344 12.094 -3.973 1 91.5 531 LYS A N 1
ATOM 4307 C CA . LYS A 1 531 ? -18.078 11.359 -3.967 1 91.5 531 LYS A CA 1
ATOM 4308 C C . LYS A 1 531 ? -16.891 12.312 -4.02 1 91.5 531 LYS A C 1
ATOM 4310 O O . LYS A 1 531 ? -16.203 12.398 -5.043 1 91.5 531 LYS A O 1
ATOM 4315 N N . MET A 1 532 ? -16.609 12.992 -2.91 1 93.62 532 MET A N 1
ATOM 4316 C CA . MET A 1 532 ? -15.539 13.977 -2.783 1 93.62 532 MET A CA 1
ATOM 4317 C C . MET A 1 532 ? -14.812 13.828 -1.449 1 93.62 532 MET A C 1
ATOM 4319 O O . MET A 1 532 ? -15.445 13.555 -0.424 1 93.62 532 MET A O 1
ATOM 4323 N N . SER A 1 533 ? -13.516 13.969 -1.524 1 91.56 533 SER A N 1
ATOM 4324 C CA . SER A 1 533 ? -12.773 14.102 -0.279 1 91.56 533 SER A CA 1
ATOM 4325 C C . SER A 1 533 ? -13 15.469 0.365 1 91.56 533 SER A C 1
ATOM 4327 O O . SER A 1 533 ? -13.594 16.359 -0.248 1 91.56 533 SER A O 1
ATOM 4329 N N . ALA A 1 534 ? -12.531 15.594 1.562 1 94.31 534 ALA A N 1
ATOM 4330 C CA . ALA A 1 534 ? -12.695 16.859 2.268 1 94.31 534 ALA A CA 1
ATOM 4331 C C . ALA A 1 534 ? -12.031 18 1.501 1 94.31 534 ALA A C 1
ATOM 4333 O O . ALA A 1 534 ? -12.594 19.094 1.397 1 94.31 534 ALA A O 1
ATOM 4334 N N . ARG A 1 535 ? -10.875 17.75 0.941 1 93.12 535 ARG A N 1
ATOM 4335 C CA . ARG A 1 535 ? -10.156 18.781 0.208 1 93.12 535 ARG A CA 1
ATOM 4336 C C . ARG A 1 535 ? -10.867 19.125 -1.096 1 93.12 535 ARG A C 1
ATOM 4338 O O . ARG A 1 535 ? -10.938 20.297 -1.486 1 93.12 535 ARG A O 1
ATOM 4345 N N . GLU A 1 536 ? -11.352 18.141 -1.771 1 94.19 536 GLU A N 1
ATOM 4346 C CA . GLU A 1 536 ? -12.102 18.359 -3.004 1 94.19 536 GLU A CA 1
ATOM 4347 C C . GLU A 1 536 ? -13.391 19.141 -2.736 1 94.19 536 GLU A C 1
ATOM 4349 O O . GLU A 1 536 ? -13.758 20.031 -3.51 1 94.19 536 GLU A O 1
ATOM 4354 N N . MET A 1 537 ? -13.977 18.797 -1.624 1 96.38 537 MET A N 1
ATOM 4355 C CA . MET A 1 537 ? -15.195 19.5 -1.231 1 96.38 537 MET A CA 1
ATOM 4356 C C . MET A 1 537 ? -14.898 20.953 -0.909 1 96.38 537 MET A C 1
ATOM 4358 O O . MET A 1 537 ? -15.656 21.844 -1.298 1 96.38 537 MET A O 1
ATOM 4362 N N . MET A 1 538 ? -13.836 21.203 -0.224 1 95 538 MET A N 1
ATOM 4363 C CA . MET A 1 538 ? -13.422 22.562 0.098 1 95 538 MET A CA 1
ATOM 4364 C C . MET A 1 538 ? -13.258 23.391 -1.169 1 95 538 MET A C 1
ATOM 4366 O O . MET A 1 538 ? -13.711 24.531 -1.231 1 95 538 MET A O 1
ATOM 4370 N N . CYS A 1 539 ? -12.656 22.781 -2.143 1 93.94 539 CYS A N 1
ATOM 4371 C CA . CYS A 1 539 ? -12.422 23.453 -3.412 1 93.94 539 CYS A CA 1
ATOM 4372 C C . CYS A 1 539 ? -13.727 23.672 -4.164 1 93.94 539 CYS A C 1
ATOM 4374 O O . CYS A 1 539 ? -13.984 24.766 -4.668 1 93.94 539 CYS A O 1
ATOM 4376 N N . PHE A 1 540 ? -14.562 22.688 -4.203 1 96.19 540 PHE A N 1
ATOM 4377 C CA . PHE A 1 540 ? -15.805 22.75 -4.957 1 96.19 540 PHE A CA 1
ATOM 4378 C C . PHE A 1 540 ? -16.734 23.812 -4.391 1 96.19 540 PHE A C 1
ATOM 4380 O O . PHE A 1 540 ? -17.234 24.656 -5.129 1 96.19 540 PHE A O 1
ATOM 4387 N N . ILE A 1 541 ? -16.891 23.781 -3.074 1 96.5 541 ILE A N 1
ATOM 4388 C CA . ILE A 1 541 ? -17.812 24.703 -2.447 1 96.5 541 ILE A CA 1
ATOM 4389 C C . ILE A 1 541 ? -17.281 26.125 -2.561 1 96.5 541 ILE A C 1
ATOM 4391 O O . ILE A 1 541 ? -18.047 27.078 -2.713 1 96.5 541 ILE A O 1
ATOM 4395 N N . HIS A 1 542 ? -16.047 26.281 -2.529 1 94.44 542 HIS A N 1
ATOM 4396 C CA . HIS A 1 542 ? -15.414 27.594 -2.621 1 94.44 542 HIS A CA 1
ATOM 4397 C C . HIS A 1 542 ? -15.664 28.234 -3.982 1 94.44 542 HIS A C 1
ATOM 4399 O O . HIS A 1 542 ? -15.914 29.438 -4.07 1 94.44 542 HIS A O 1
ATOM 4405 N N . PHE A 1 543 ? -15.711 27.438 -5.062 1 94.5 543 PHE A N 1
ATOM 4406 C CA . PHE A 1 543 ? -15.781 28 -6.406 1 94.5 543 PHE A CA 1
ATOM 4407 C C . PHE A 1 543 ? -17.172 27.828 -7.004 1 94.5 543 PHE A C 1
ATOM 4409 O O . PHE A 1 543 ? -17.453 28.312 -8.102 1 94.5 543 PHE A O 1
ATOM 4416 N N . LEU A 1 544 ? -18.031 27.219 -6.309 1 96.31 544 LEU A N 1
ATOM 4417 C CA . LEU A 1 544 ? -19.359 26.938 -6.836 1 96.31 544 LEU A CA 1
ATOM 4418 C C . LEU A 1 544 ? -20.062 28.219 -7.277 1 96.31 544 LEU A C 1
ATOM 4420 O O . LEU A 1 544 ? -20.703 28.25 -8.328 1 96.31 544 LEU A O 1
ATOM 4424 N N . PRO A 1 545 ? -19.969 29.344 -6.52 1 95.56 545 PRO A N 1
ATOM 4425 C CA . PRO A 1 545 ? -20.625 30.594 -6.965 1 95.56 545 PRO A CA 1
ATOM 4426 C C . PRO A 1 545 ? -20.109 31.062 -8.328 1 95.56 545 PRO A C 1
ATOM 4428 O O . PRO A 1 545 ? -20.891 31.609 -9.117 1 95.56 545 PRO A O 1
ATOM 4431 N N . LEU A 1 546 ? -18.891 30.797 -8.602 1 94.5 546 LEU A N 1
ATOM 4432 C CA . LEU A 1 546 ? -18.312 31.234 -9.867 1 94.5 546 LEU A CA 1
ATOM 4433 C C . LEU A 1 546 ? -18.672 30.266 -10.992 1 94.5 546 LEU A C 1
ATOM 4435 O O . LEU A 1 546 ? -18.656 30.641 -12.164 1 94.5 546 LEU A O 1
ATOM 4439 N N . MET A 1 547 ? -19.016 29.078 -10.625 1 94.38 547 MET A N 1
ATOM 4440 C CA . MET A 1 547 ? -19.344 28.062 -11.617 1 94.38 547 MET A CA 1
ATOM 4441 C C . MET A 1 547 ? -20.766 28.219 -12.125 1 94.38 547 MET A C 1
ATOM 4443 O O . MET A 1 547 ? -21.016 28.125 -13.328 1 94.38 547 MET A O 1
ATOM 4447 N N . ILE A 1 548 ? -21.688 28.531 -11.18 1 95.06 548 ILE A N 1
ATOM 4448 C CA . ILE A 1 548 ? -23.078 28.484 -11.625 1 95.06 548 ILE A CA 1
ATOM 4449 C C . ILE A 1 548 ? -23.828 29.734 -11.156 1 95.06 548 ILE A C 1
ATOM 4451 O O . ILE A 1 548 ? -25 29.906 -11.445 1 95.06 548 ILE A O 1
ATOM 4455 N N . GLY A 1 549 ? -23.203 30.609 -10.414 1 94.38 549 GLY A N 1
ATOM 4456 C CA . GLY A 1 549 ? -23.859 31.781 -9.859 1 94.38 549 GLY A CA 1
ATOM 4457 C C . GLY A 1 549 ? -24.5 32.656 -10.922 1 94.38 549 GLY A C 1
ATOM 4458 O O . GLY A 1 549 ? -25.516 33.312 -10.656 1 94.38 549 GLY A O 1
ATOM 4459 N N . ASP A 1 550 ? -24 32.656 -12.086 1 92.06 550 ASP A N 1
ATOM 4460 C CA . ASP A 1 550 ? -24.516 33.5 -13.172 1 92.06 550 ASP A CA 1
ATOM 4461 C C . ASP A 1 550 ? -25.859 32.969 -13.672 1 92.06 550 ASP A C 1
ATOM 4463 O O . ASP A 1 550 ? -26.641 33.688 -14.266 1 92.06 550 ASP A O 1
ATOM 4467 N N . LEU A 1 551 ? -26.109 31.688 -13.422 1 93.94 551 LEU A N 1
ATOM 4468 C CA . LEU A 1 551 ? -27.328 31.062 -13.914 1 93.94 551 LEU A CA 1
ATOM 4469 C C . LEU A 1 551 ? -28.453 31.203 -12.891 1 93.94 551 LEU A C 1
ATOM 4471 O O . LEU A 1 551 ? -29.625 30.984 -13.219 1 93.94 551 LEU A O 1
ATOM 4475 N N . ILE A 1 552 ? -28.094 31.641 -11.727 1 95.44 552 ILE A N 1
ATOM 4476 C CA . ILE A 1 552 ? -29.078 31.703 -10.641 1 95.44 552 ILE A CA 1
ATOM 4477 C C . ILE A 1 552 ? -29.562 33.125 -10.469 1 95.44 552 ILE A C 1
ATOM 4479 O O . ILE A 1 552 ? -28.75 34.062 -10.43 1 95.44 552 ILE A O 1
ATOM 4483 N N . PRO A 1 553 ? -30.828 33.312 -10.352 1 93.38 553 PRO A N 1
ATOM 4484 C CA . PRO A 1 553 ? -31.344 34.656 -10.141 1 93.38 553 PRO A CA 1
ATOM 4485 C C . PRO A 1 553 ? -30.875 35.281 -8.828 1 93.38 553 PRO A C 1
ATOM 4487 O O . PRO A 1 553 ? -30.656 34.562 -7.844 1 93.38 553 PRO A O 1
ATOM 4490 N N . ASN A 1 554 ? -30.953 36.562 -8.891 1 90.25 554 ASN A N 1
ATOM 4491 C CA . ASN A 1 554 ? -30.547 37.312 -7.691 1 90.25 554 ASN A CA 1
ATOM 4492 C C . ASN A 1 554 ? -31.609 37.188 -6.59 1 90.25 554 ASN A C 1
ATOM 4494 O O . ASN A 1 554 ? -32.812 37.094 -6.875 1 90.25 554 ASN A O 1
ATOM 4498 N N . ASN A 1 555 ? -31.422 37 -5.441 1 89.31 555 ASN A N 1
ATOM 4499 C CA . ASN A 1 555 ? -32.281 37 -4.25 1 89.31 555 ASN A CA 1
ATOM 4500 C C . ASN A 1 555 ? -33.062 35.688 -4.125 1 89.31 555 ASN A C 1
ATOM 4502 O O . ASN A 1 555 ? -34.156 35.656 -3.582 1 89.31 555 ASN A O 1
ATOM 4506 N N . ASP A 1 556 ? -32.656 34.688 -4.898 1 95.31 556 ASP A N 1
ATOM 4507 C CA . ASP A 1 556 ? -33.188 33.375 -4.68 1 95.31 556 ASP A CA 1
ATOM 4508 C C . ASP A 1 556 ? -32.938 32.875 -3.252 1 95.31 556 ASP A C 1
ATOM 4510 O O . ASP A 1 556 ? -31.812 32.969 -2.76 1 95.31 556 ASP A O 1
ATOM 4514 N N . ASP A 1 557 ? -33.969 32.406 -2.586 1 96.06 557 ASP A N 1
ATOM 4515 C CA . ASP A 1 557 ? -33.875 32.031 -1.174 1 96.06 557 ASP A CA 1
ATOM 4516 C C . ASP A 1 557 ? -32.844 30.938 -0.949 1 96.06 557 ASP A C 1
ATOM 4518 O O . ASP A 1 557 ? -32.125 30.953 0.042 1 96.06 557 ASP A O 1
ATOM 4522 N N . VAL A 1 558 ? -32.844 30 -1.836 1 97.81 558 VAL A N 1
ATOM 4523 C CA . VAL A 1 558 ? -31.938 28.875 -1.686 1 97.81 558 VAL A CA 1
ATOM 4524 C C . VAL A 1 558 ? -30.5 29.344 -1.914 1 97.81 558 VAL A C 1
ATOM 4526 O O . VAL A 1 558 ? -29.562 28.875 -1.246 1 97.81 558 VAL A O 1
ATOM 4529 N N . TRP A 1 559 ? -30.297 30.203 -2.842 1 97.88 559 TRP A N 1
ATOM 4530 C CA . TRP A 1 559 ? -28.969 30.75 -3.084 1 97.88 559 TRP A CA 1
ATOM 4531 C C . TRP A 1 559 ? -28.516 31.594 -1.904 1 97.88 559 TRP A C 1
ATOM 4533 O O . TRP A 1 559 ? -27.328 31.578 -1.537 1 97.88 559 TRP A O 1
ATOM 4543 N N . LEU A 1 560 ? -29.438 32.375 -1.321 1 97.62 560 LEU A N 1
ATOM 4544 C CA . LEU A 1 560 ? -29.109 33.156 -0.136 1 97.62 560 LEU A CA 1
ATOM 4545 C C . LEU A 1 560 ? -28.719 32.25 1.021 1 97.62 560 LEU A C 1
ATOM 4547 O O . LEU A 1 560 ? -27.812 32.594 1.798 1 97.62 560 LEU A O 1
ATOM 4551 N N . PHE A 1 561 ? -29.422 31.172 1.134 1 98.31 561 PHE A N 1
ATOM 4552 C CA . PHE A 1 561 ? -29.062 30.156 2.104 1 98.31 561 PHE A CA 1
ATOM 4553 C C . PHE A 1 561 ? -27.625 29.672 1.868 1 98.31 561 PHE A C 1
ATOM 4555 O O . PHE A 1 561 ? -26.844 29.547 2.814 1 98.31 561 PHE A O 1
ATOM 4562 N N . PHE A 1 562 ? -27.328 29.453 0.585 1 97.88 562 PHE A N 1
ATOM 4563 C CA . PHE A 1 562 ? -26 29 0.201 1 97.88 562 PHE A CA 1
ATOM 4564 C C . PHE A 1 562 ? -24.953 30.047 0.544 1 97.88 562 PHE A C 1
ATOM 4566 O O . PHE A 1 562 ? -23.891 29.719 1.08 1 97.88 562 PHE A O 1
ATOM 4573 N N . LEU A 1 563 ? -25.172 31.266 0.272 1 97.25 563 LEU A N 1
ATOM 4574 C CA . LEU A 1 563 ? -24.234 32.344 0.54 1 97.25 563 LEU A CA 1
ATOM 4575 C C . LEU A 1 563 ? -24.016 32.531 2.039 1 97.25 563 LEU A C 1
ATOM 4577 O O . LEU A 1 563 ? -22.891 32.812 2.475 1 97.25 563 LEU A O 1
ATOM 4581 N N . ASN A 1 564 ? -25.047 32.375 2.805 1 97.44 564 ASN A N 1
ATOM 4582 C CA . ASN A 1 564 ? -24.922 32.375 4.258 1 97.44 564 ASN A CA 1
ATOM 4583 C C . ASN A 1 564 ? -23.984 31.266 4.738 1 97.44 564 ASN A C 1
ATOM 4585 O O . ASN A 1 564 ? -23.141 31.484 5.609 1 97.44 564 ASN A O 1
ATOM 4589 N N . PHE A 1 565 ? -24.234 30.141 4.188 1 98.12 565 PHE A N 1
ATOM 4590 C CA . PHE A 1 565 ? -23.422 28.984 4.551 1 98.12 565 PHE A CA 1
ATOM 4591 C C . PHE A 1 565 ? -21.953 29.219 4.199 1 98.12 565 PHE A C 1
ATOM 4593 O O . PHE A 1 565 ? -21.062 28.875 4.973 1 98.12 565 PHE A O 1
ATOM 4600 N N . LEU A 1 566 ? -21.672 29.781 3.064 1 96.62 566 LEU A N 1
ATOM 4601 C CA . LEU A 1 566 ? -20.312 30.109 2.65 1 96.62 566 LEU A CA 1
ATOM 4602 C C . LEU A 1 566 ? -19.656 31.062 3.65 1 96.62 566 LEU A C 1
ATOM 4604 O O . LEU A 1 566 ? -18.453 30.922 3.938 1 96.62 566 LEU A O 1
ATOM 4608 N N . GLU A 1 567 ? -20.406 31.922 4.148 1 95.19 567 GLU A N 1
ATOM 4609 C CA . GLU A 1 567 ? -19.875 32.844 5.141 1 95.19 567 GLU A CA 1
ATOM 4610 C C . GLU A 1 567 ? -19.5 32.125 6.43 1 95.19 567 GLU A C 1
ATOM 4612 O O . GLU A 1 567 ? -18.484 32.469 7.059 1 95.19 567 GLU A O 1
ATOM 4617 N N . ILE A 1 568 ? -20.312 31.219 6.805 1 96.94 568 ILE A N 1
ATOM 4618 C CA . ILE A 1 568 ? -20 30.406 7.98 1 96.94 568 ILE A CA 1
ATOM 4619 C C . ILE A 1 568 ? -18.672 29.703 7.781 1 96.94 568 ILE A C 1
ATOM 4621 O O . ILE A 1 568 ? -17.812 29.734 8.672 1 96.94 568 ILE A O 1
ATOM 4625 N N . ILE A 1 569 ? -18.484 29.109 6.602 1 96.19 569 ILE A N 1
ATOM 4626 C CA . ILE A 1 569 ? -17.25 28.391 6.297 1 96.19 569 ILE A CA 1
ATOM 4627 C C . ILE A 1 569 ? -16.062 29.344 6.336 1 96.19 569 ILE A C 1
ATOM 4629 O O . ILE A 1 569 ? -15.016 29.031 6.91 1 96.19 569 ILE A O 1
ATOM 4633 N N . ASP A 1 570 ? -16.219 30.531 5.82 1 93.06 570 ASP A N 1
ATOM 4634 C CA . ASP A 1 570 ? -15.133 31.516 5.77 1 93.06 570 ASP A CA 1
ATOM 4635 C C . ASP A 1 570 ? -14.711 31.938 7.176 1 93.06 570 ASP A C 1
ATOM 4637 O O . ASP A 1 570 ? -13.516 32.062 7.453 1 93.06 570 ASP A O 1
ATOM 4641 N N . ILE A 1 571 ? -15.633 32.094 8.016 1 93.62 571 ILE A N 1
ATOM 4642 C CA . ILE A 1 571 ? -15.328 32.5 9.383 1 93.62 571 ILE A CA 1
ATOM 4643 C C . ILE A 1 571 ? -14.617 31.359 10.117 1 93.62 571 ILE A C 1
ATOM 4645 O O . ILE A 1 571 ? -13.609 31.578 10.789 1 93.62 571 ILE A O 1
ATOM 4649 N N . LEU A 1 572 ? -15.109 30.188 9.953 1 95.12 572 LEU A N 1
ATOM 4650 C CA . LEU A 1 572 ? -14.555 29.031 10.664 1 95.12 572 LEU A CA 1
ATOM 4651 C C . LEU A 1 572 ? -13.141 28.734 10.18 1 95.12 572 LEU A C 1
ATOM 4653 O O . LEU A 1 572 ? -12.328 28.188 10.93 1 95.12 572 LEU A O 1
ATOM 4657 N N . MET A 1 573 ? -12.844 29.109 8.945 1 91.94 573 MET A N 1
ATOM 4658 C CA . MET A 1 573 ? -11.531 28.828 8.359 1 91.94 573 MET A CA 1
ATOM 4659 C C . MET A 1 573 ? -10.562 29.969 8.641 1 91.94 573 MET A C 1
ATOM 4661 O O . MET A 1 573 ? -9.367 29.859 8.352 1 91.94 573 MET A O 1
ATOM 4665 N N . SER A 1 574 ? -11.016 30.969 9.312 1 88.62 574 SER A N 1
ATOM 4666 C CA . SER A 1 574 ? -10.18 32.125 9.594 1 88.62 574 SER A CA 1
ATOM 4667 C C . SER A 1 574 ? -9.117 31.812 10.648 1 88.62 574 SER A C 1
ATOM 4669 O O . SER A 1 574 ? -9.359 31.016 11.547 1 88.62 574 SER A O 1
ATOM 4671 N N . HIS A 1 575 ? -7.984 32.562 10.609 1 84.06 575 HIS A N 1
ATOM 4672 C CA . HIS A 1 575 ? -6.879 32.344 11.539 1 84.06 575 HIS A CA 1
ATOM 4673 C C . HIS A 1 575 ? -7.062 33.156 12.812 1 84.06 575 HIS A C 1
ATOM 4675 O O . HIS A 1 575 ? -6.516 32.812 13.859 1 84.06 575 HIS A O 1
ATOM 4681 N N . LYS A 1 576 ? -7.746 34.25 12.602 1 86.31 576 LYS A N 1
ATOM 4682 C CA . LYS A 1 576 ? -7.996 35.156 13.719 1 86.31 576 LYS A CA 1
ATOM 4683 C C . LYS A 1 576 ? -9.484 35.469 13.852 1 86.31 576 LYS A C 1
ATOM 4685 O O . LYS A 1 576 ? -10.156 35.781 12.859 1 86.31 576 LYS A O 1
ATOM 4690 N N . LEU A 1 577 ? -9.922 35.344 15.086 1 92.06 577 LEU A N 1
ATOM 4691 C CA . LEU A 1 577 ? -11.344 35.594 15.328 1 92.06 577 LEU A CA 1
ATOM 4692 C C . LEU A 1 577 ? -11.531 36.594 16.453 1 92.06 577 LEU A C 1
ATOM 4694 O O . LEU A 1 577 ? -10.844 36.531 17.469 1 92.06 577 LEU A O 1
ATOM 4698 N N . THR A 1 578 ? -12.406 37.531 16.156 1 91.38 578 THR A N 1
ATOM 4699 C CA . THR A 1 578 ? -12.781 38.531 17.172 1 91.38 578 THR A CA 1
ATOM 4700 C C . THR A 1 578 ? -14.117 38.156 17.812 1 91.38 578 THR A C 1
ATOM 4702 O O . THR A 1 578 ? -14.836 37.281 17.297 1 91.38 578 THR A O 1
ATOM 4705 N N . GLN A 1 579 ? -14.414 38.812 18.875 1 91.94 579 GLN A N 1
ATOM 4706 C CA . GLN A 1 579 ? -15.688 38.562 19.547 1 91.94 579 GLN A CA 1
ATOM 4707 C C . GLN A 1 579 ? -16.859 38.906 18.656 1 91.94 579 GLN A C 1
ATOM 4709 O O . GLN A 1 579 ? -17.906 38.281 18.703 1 91.94 579 GLN A O 1
ATOM 4714 N N . ASP A 1 580 ? -16.672 39.875 17.891 1 92 580 ASP A N 1
ATOM 4715 C CA . ASP A 1 580 ? -17.719 40.281 16.969 1 92 580 ASP A CA 1
ATOM 4716 C C . ASP A 1 580 ? -17.953 39.219 15.906 1 92 580 ASP A C 1
ATOM 4718 O O . ASP A 1 580 ? -19.109 38.969 15.547 1 92 580 ASP A O 1
ATOM 4722 N N . LEU A 1 581 ? -16.922 38.781 15.461 1 93.62 581 LEU A N 1
ATOM 4723 C CA . LEU A 1 581 ? -17.047 37.719 14.445 1 93.62 581 LEU A CA 1
ATOM 4724 C C . LEU A 1 581 ? -17.719 36.469 15.031 1 93.62 581 LEU A C 1
ATOM 4726 O O . LEU A 1 581 ? -18.469 35.781 14.336 1 93.62 581 LEU A O 1
ATOM 4730 N N . ILE A 1 582 ? -17.422 36.188 16.266 1 96 582 ILE A N 1
ATOM 4731 C CA . ILE A 1 582 ? -18.016 35.031 16.922 1 96 582 ILE A CA 1
ATOM 4732 C C . ILE A 1 582 ? -19.516 35.25 17.094 1 96 582 ILE A C 1
ATOM 4734 O O . ILE A 1 582 ? -20.312 34.344 16.875 1 96 582 ILE A O 1
ATOM 4738 N N . SER A 1 583 ? -19.875 36.438 17.422 1 96.12 583 SER A N 1
ATOM 4739 C CA . SER A 1 583 ? -21.297 36.781 17.547 1 96.12 583 SER A CA 1
ATOM 4740 C C . SER A 1 583 ? -22 36.688 16.188 1 96.12 583 SER A C 1
ATOM 4742 O O . SER A 1 583 ? -23.141 36.219 16.109 1 96.12 583 SER A O 1
ATOM 4744 N N . CYS A 1 584 ? -21.297 37.156 15.25 1 96.62 584 CYS A N 1
ATOM 4745 C CA . CYS A 1 584 ? -21.828 37.062 13.898 1 96.62 584 CYS A CA 1
ATOM 4746 C C . CYS A 1 584 ? -22.016 35.594 13.492 1 96.62 584 CYS A C 1
ATOM 4748 O O . CYS A 1 584 ? -23.031 35.25 12.906 1 96.62 584 CYS A O 1
ATOM 4750 N N . LEU A 1 585 ? -21.062 34.812 13.828 1 97.38 585 LEU A N 1
ATOM 4751 C CA . LEU A 1 585 ? -21.125 33.375 13.523 1 97.38 585 LEU A CA 1
ATOM 4752 C C . LEU A 1 585 ? -22.344 32.75 14.172 1 97.38 585 LEU A C 1
ATOM 4754 O O . LEU A 1 585 ? -23.031 31.938 13.547 1 97.38 585 LEU A O 1
ATOM 4758 N N . LYS A 1 586 ? -22.609 33.094 15.375 1 97.88 586 LYS A N 1
ATOM 4759 C CA . LYS A 1 586 ? -23.766 32.594 16.094 1 97.88 586 LYS A CA 1
ATOM 4760 C C . LYS A 1 586 ? -25.062 32.906 15.352 1 97.88 586 LYS A C 1
ATOM 4762 O O . LYS A 1 586 ? -25.922 32.062 15.203 1 97.88 586 LYS A O 1
ATOM 4767 N N . ARG A 1 587 ? -25.156 34.062 14.875 1 98 587 ARG A N 1
ATOM 4768 C CA . ARG A 1 587 ? -26.344 34.531 14.148 1 98 587 ARG A CA 1
ATOM 4769 C C . ARG A 1 587 ? -26.469 33.781 12.82 1 98 587 ARG A C 1
ATOM 4771 O O . ARG A 1 587 ? -27.562 33.375 12.43 1 98 587 ARG A O 1
ATOM 4778 N N . LEU A 1 588 ? -25.375 33.688 12.164 1 98.25 588 LEU A N 1
ATOM 4779 C CA . LEU A 1 588 ? -25.375 33.031 10.859 1 98.25 588 LEU A CA 1
ATOM 4780 C C . LEU A 1 588 ? -25.766 31.578 10.984 1 98.25 588 LEU A C 1
ATOM 4782 O O . LEU A 1 588 ? -26.531 31.062 10.164 1 98.25 588 LEU A O 1
ATOM 4786 N N . ILE A 1 589 ? -25.25 30.875 12 1 98.56 589 ILE A N 1
ATOM 4787 C CA . ILE A 1 589 ? -25.562 29.453 12.211 1 98.56 589 ILE A CA 1
ATOM 4788 C C . ILE A 1 589 ? -27.047 29.297 12.539 1 98.56 589 ILE A C 1
ATOM 4790 O O . ILE A 1 589 ? -27.703 28.391 12.031 1 98.56 589 ILE A O 1
ATOM 4794 N N . LYS A 1 590 ? -27.516 30.203 13.383 1 98.44 590 LYS A N 1
ATOM 4795 C CA . LYS A 1 590 ? -28.938 30.172 13.727 1 98.44 590 LYS A CA 1
ATOM 4796 C C . LYS A 1 590 ? -29.812 30.312 12.484 1 98.44 590 LYS A C 1
ATOM 4798 O O . LYS A 1 590 ? -30.719 29.5 12.273 1 98.44 590 LYS A O 1
ATOM 4803 N N . LYS A 1 591 ? -29.531 31.266 11.703 1 98.44 591 LYS A N 1
ATOM 4804 C CA . LYS A 1 591 ? -30.281 31.484 10.469 1 98.44 591 LYS A CA 1
ATOM 4805 C C . LYS A 1 591 ? -30.156 30.297 9.531 1 98.44 591 LYS A C 1
ATOM 4807 O O . LYS A 1 591 ? -31.156 29.859 8.938 1 98.44 591 LYS A O 1
ATOM 4812 N N . HIS A 1 592 ? -29 29.781 9.414 1 98.56 592 HIS A N 1
ATOM 4813 C CA . HIS A 1 592 ? -28.734 28.641 8.547 1 98.56 592 HIS A CA 1
ATOM 4814 C C . HIS A 1 592 ? -29.594 27.438 8.93 1 98.56 592 HIS A C 1
ATOM 4816 O O . HIS A 1 592 ? -30.234 26.828 8.078 1 98.56 592 HIS A O 1
ATOM 4822 N N . ASN A 1 593 ? -29.562 27.062 10.195 1 98.31 593 ASN A N 1
ATOM 4823 C CA . ASN A 1 593 ? -30.297 25.891 10.664 1 98.31 593 ASN A CA 1
ATOM 4824 C C . ASN A 1 593 ? -31.797 26.078 10.516 1 98.31 593 ASN A C 1
ATOM 4826 O O . ASN A 1 593 ? -32.5 25.156 10.141 1 98.31 593 ASN A O 1
ATOM 4830 N N . LEU A 1 594 ? -32.281 27.297 10.758 1 98.19 594 LEU A N 1
ATOM 4831 C CA . LEU A 1 594 ? -33.688 27.578 10.594 1 98.19 594 LEU A CA 1
ATOM 4832 C C . LEU A 1 594 ? -34.094 27.484 9.125 1 98.19 594 LEU A C 1
ATOM 4834 O O . LEU A 1 594 ? -35.125 26.875 8.805 1 98.19 594 LEU A O 1
ATOM 4838 N N . ASP A 1 595 ? -33.312 28.062 8.273 1 98.25 595 ASP A N 1
ATOM 4839 C CA . ASP A 1 595 ? -33.594 28.062 6.836 1 98.25 595 ASP A CA 1
ATOM 4840 C C . ASP A 1 595 ? -33.531 26.641 6.273 1 98.25 595 ASP A C 1
ATOM 4842 O O . ASP A 1 595 ? -34.312 26.297 5.371 1 98.25 595 ASP A O 1
ATOM 4846 N N . TYR A 1 596 ? -32.562 25.828 6.785 1 98.38 596 TYR A N 1
ATOM 4847 C CA . TYR A 1 596 ? -32.438 24.469 6.312 1 98.38 596 TYR A CA 1
ATOM 4848 C C . TYR A 1 596 ? -33.719 23.688 6.504 1 98.38 596 TYR A C 1
ATOM 4850 O O . TYR A 1 596 ? -34.188 23 5.59 1 98.38 596 TYR A O 1
ATOM 4858 N N . VAL A 1 597 ? -34.312 23.828 7.66 1 97.81 597 VAL A N 1
ATOM 4859 C CA . VAL A 1 597 ? -35.531 23.109 8.016 1 97.81 597 VAL A CA 1
ATOM 4860 C C . VAL A 1 597 ? -36.688 23.641 7.199 1 97.81 597 VAL A C 1
ATOM 4862 O O . VAL A 1 597 ? -37.531 22.875 6.703 1 97.81 597 VAL A O 1
ATOM 4865 N N . THR A 1 598 ? -36.75 24.953 7 1 97.31 598 THR A N 1
ATOM 4866 C CA . THR A 1 598 ? -37.906 25.594 6.363 1 97.31 598 THR A CA 1
ATOM 4867 C C . THR A 1 598 ? -37.844 25.422 4.848 1 97.31 598 THR A C 1
ATOM 4869 O O . THR A 1 598 ? -38.844 25.094 4.215 1 97.31 598 THR A O 1
ATOM 4872 N N . LEU A 1 599 ? -36.688 25.609 4.246 1 97.31 599 LEU A N 1
ATOM 4873 C CA . LEU A 1 599 ? -36.562 25.641 2.793 1 97.31 599 LEU A CA 1
ATOM 4874 C C . LEU A 1 599 ? -36.594 24.219 2.221 1 97.31 599 LEU A C 1
ATOM 4876 O O . LEU A 1 599 ? -37.188 24 1.158 1 97.31 599 LEU A O 1
ATOM 4880 N N . PHE A 1 600 ? -35.969 23.297 2.902 1 97.06 600 PHE A N 1
ATOM 4881 C CA . PHE A 1 600 ? -35.812 21.969 2.316 1 97.06 600 PHE A CA 1
ATOM 4882 C C . PHE A 1 600 ? -36.75 20.953 2.975 1 97.06 600 PHE A C 1
ATOM 4884 O O . PHE A 1 600 ? -36.812 19.797 2.551 1 97.06 600 PHE A O 1
ATOM 4891 N N . LYS A 1 601 ? -37.438 21.375 4.016 1 96 601 LYS A N 1
ATOM 4892 C CA . LYS A 1 601 ? -38.375 20.5 4.719 1 96 601 LYS A CA 1
ATOM 4893 C C . LYS A 1 601 ? -37.688 19.219 5.188 1 96 601 LYS A C 1
ATOM 4895 O O . LYS A 1 601 ? -38.25 18.125 4.992 1 96 601 LYS A O 1
ATOM 4900 N N . ASP A 1 602 ? -36.5 19.359 5.566 1 96.69 602 ASP A N 1
ATOM 4901 C CA . ASP A 1 602 ? -35.688 18.281 6.141 1 96.69 602 ASP A CA 1
ATOM 4902 C C . ASP A 1 602 ? -35.281 18.625 7.574 1 96.69 602 ASP A C 1
ATOM 4904 O O . ASP A 1 602 ? -35.406 19.766 8.016 1 96.69 602 ASP A O 1
ATOM 4908 N N . THR A 1 603 ? -34.938 17.594 8.336 1 97.25 603 THR A N 1
ATOM 4909 C CA . THR A 1 603 ? -34.531 17.812 9.711 1 97.25 603 THR A CA 1
ATOM 4910 C C . THR A 1 603 ? -33 17.953 9.797 1 97.25 603 THR A C 1
ATOM 4912 O O . THR A 1 603 ? -32.281 17.562 8.867 1 97.25 603 THR A O 1
ATOM 4915 N N . LEU A 1 604 ? -32.594 18.578 10.875 1 97.75 604 LEU A N 1
ATOM 4916 C CA . LEU A 1 604 ? -31.172 18.75 11.086 1 97.75 604 LEU A CA 1
ATOM 4917 C C . LEU A 1 604 ? -30.5 17.438 11.43 1 97.75 604 LEU A C 1
ATOM 4919 O O . LEU A 1 604 ? -31.078 16.609 12.148 1 97.75 604 LEU A O 1
ATOM 4923 N N . LYS A 1 605 ? -29.359 17.188 10.891 1 96.62 605 LYS A N 1
ATOM 4924 C CA . LYS A 1 605 ? -28.531 16.016 11.203 1 96.62 605 LYS A CA 1
ATOM 4925 C C . LYS A 1 605 ? -27.609 16.297 12.383 1 96.62 605 LYS A C 1
ATOM 4927 O O . LYS A 1 605 ? -27.422 17.453 12.773 1 96.62 605 LYS A O 1
ATOM 4932 N N . PRO A 1 606 ? -27 15.297 12.977 1 96.25 606 PRO A N 1
ATOM 4933 C CA . PRO A 1 606 ? -26.125 15.484 14.141 1 96.25 606 PRO A CA 1
ATOM 4934 C C . PRO A 1 606 ? -25.016 16.5 13.891 1 96.25 606 PRO A C 1
ATOM 4936 O O . PRO A 1 606 ? -24.688 17.297 14.773 1 96.25 606 PRO A O 1
ATOM 4939 N N . LYS A 1 607 ? -24.484 16.547 12.742 1 96.62 607 LYS A N 1
ATOM 4940 C CA . LYS A 1 607 ? -23.391 17.453 12.438 1 96.62 607 LYS A CA 1
ATOM 4941 C C . LYS A 1 607 ? -23.875 18.906 12.398 1 96.62 607 LYS A C 1
ATOM 4943 O O . LYS A 1 607 ? -23.109 19.828 12.688 1 96.62 607 LYS A O 1
ATOM 4948 N N . HIS A 1 608 ? -25.172 19.156 12.031 1 97.5 608 HIS A N 1
ATOM 4949 C CA . HIS A 1 608 ? -25.766 20.469 12.156 1 97.5 608 HIS A CA 1
ATOM 4950 C C . HIS A 1 608 ? -25.812 20.922 13.609 1 97.5 608 HIS A C 1
ATOM 4952 O O . HIS A 1 608 ? -25.578 22.094 13.922 1 97.5 608 HIS A O 1
ATOM 4958 N N . HIS A 1 609 ? -26.141 19.938 14.391 1 97.31 609 HIS A N 1
ATOM 4959 C CA . HIS A 1 609 ? -26.25 20.234 15.812 1 97.31 609 HIS A CA 1
ATOM 4960 C C . HIS A 1 609 ? -24.891 20.641 16.391 1 97.31 609 HIS A C 1
ATOM 4962 O O . HIS A 1 609 ? -24.812 21.578 17.188 1 97.31 609 HIS A O 1
ATOM 4968 N N . PHE A 1 610 ? -23.891 19.969 16.047 1 97.31 610 PHE A N 1
ATOM 4969 C CA . PHE A 1 610 ? -22.562 20.297 16.547 1 97.31 610 PHE A CA 1
ATOM 4970 C C . PHE A 1 610 ? -22.172 21.719 16.172 1 97.31 610 PHE A C 1
ATOM 4972 O O . PHE A 1 610 ? -21.438 22.391 16.891 1 97.31 610 PHE A O 1
ATOM 4979 N N . LEU A 1 611 ? -22.656 22.172 15.047 1 97.31 611 LEU A N 1
ATOM 4980 C CA . LEU A 1 611 ? -22.328 23.516 14.562 1 97.31 611 LEU A CA 1
ATOM 4981 C C . LEU A 1 611 ? -22.75 24.578 15.578 1 97.31 611 LEU A C 1
ATOM 4983 O O . LEU A 1 611 ? -22.109 25.625 15.695 1 97.31 611 LEU A O 1
ATOM 4987 N N . ILE A 1 612 ? -23.797 24.344 16.328 1 97.69 612 ILE A N 1
ATOM 4988 C CA . ILE A 1 612 ? -24.359 25.344 17.234 1 97.69 612 ILE A CA 1
ATOM 4989 C C . ILE A 1 612 ? -23.375 25.578 18.375 1 97.69 612 ILE A C 1
ATOM 4991 O O . ILE A 1 612 ? -23.453 26.609 19.062 1 97.69 612 ILE A O 1
ATOM 4995 N N . HIS A 1 613 ? -22.5 24.641 18.609 1 97.94 613 HIS A N 1
ATOM 4996 C CA . HIS A 1 613 ? -21.562 24.75 19.734 1 97.94 613 HIS A CA 1
ATOM 4997 C C . HIS A 1 613 ? -20.266 25.422 19.312 1 97.94 613 HIS A C 1
ATOM 4999 O O . HIS A 1 613 ? -19.438 25.766 20.156 1 97.94 613 HIS A O 1
ATOM 5005 N N . TYR A 1 614 ? -20 25.672 18 1 98.06 614 TYR A N 1
ATOM 5006 C CA . TYR A 1 614 ? -18.734 26.172 17.469 1 98.06 614 TYR A CA 1
ATOM 5007 C C . TYR A 1 614 ? -18.391 27.531 18.062 1 98.06 614 TYR A C 1
ATOM 5009 O O . TYR A 1 614 ? -17.25 27.781 18.438 1 98.06 614 TYR A O 1
ATOM 5017 N N . PRO A 1 615 ? -19.359 28.422 18.234 1 97.5 615 PRO A N 1
ATOM 5018 C CA . PRO A 1 615 ? -19.016 29.719 18.828 1 97.5 615 PRO A CA 1
ATOM 5019 C C . PRO A 1 615 ? -18.438 29.594 20.234 1 97.5 615 PRO A C 1
ATOM 5021 O O . PRO A 1 615 ? -17.438 30.219 20.562 1 97.5 615 PRO A O 1
ATOM 5024 N N . LEU A 1 616 ? -19.062 28.734 21 1 97.38 616 LEU A N 1
ATOM 5025 C CA . LEU A 1 616 ? -18.562 28.5 22.359 1 97.38 616 LEU A CA 1
ATOM 5026 C C . LEU A 1 616 ? -17.172 27.875 22.312 1 97.38 616 LEU A C 1
ATOM 5028 O O . LEU A 1 616 ? -16.297 28.266 23.078 1 97.38 616 LEU A O 1
ATOM 5032 N N . ILE A 1 617 ? -17.016 26.938 21.484 1 97.69 617 ILE A N 1
ATOM 5033 C CA . ILE A 1 617 ? -15.75 26.219 21.375 1 97.69 617 ILE A CA 1
ATOM 5034 C C . ILE A 1 617 ? -14.633 27.172 20.969 1 97.69 617 ILE A C 1
ATOM 5036 O O . ILE A 1 617 ? -13.516 27.078 21.484 1 97.69 617 ILE A O 1
ATOM 5040 N N . ILE A 1 618 ? -14.914 28.078 20.047 1 97.19 618 ILE A N 1
ATOM 5041 C CA . ILE A 1 618 ? -13.93 29.047 19.609 1 97.19 618 ILE A CA 1
ATOM 5042 C C . ILE A 1 618 ? -13.531 29.953 20.766 1 97.19 618 ILE A C 1
ATOM 5044 O O . ILE A 1 618 ? -12.344 30.25 20.953 1 97.19 618 ILE A O 1
ATOM 5048 N N . GLN A 1 619 ? -14.453 30.312 21.547 1 96.31 619 GLN A N 1
ATOM 5049 C CA . GLN A 1 619 ? -14.172 31.156 22.703 1 96.31 619 GLN A CA 1
ATOM 5050 C C . GLN A 1 619 ? -13.281 30.422 23.719 1 96.31 619 GLN A C 1
ATOM 5052 O O . GLN A 1 619 ? -12.398 31.031 24.328 1 96.31 619 GLN A O 1
ATOM 5057 N N . LYS A 1 620 ? -13.508 29.219 23.844 1 97.06 620 LYS A N 1
ATOM 5058 C CA . LYS A 1 620 ? -12.82 28.422 24.859 1 97.06 620 LYS A CA 1
ATOM 5059 C C . LYS A 1 620 ? -11.469 27.938 24.344 1 97.06 620 LYS A C 1
ATOM 5061 O O . LYS A 1 620 ? -10.484 27.922 25.094 1 97.06 620 LYS A O 1
ATOM 5066 N N . SER A 1 621 ? -11.375 27.531 23.109 1 97.12 621 SER A N 1
ATOM 5067 C CA . SER A 1 621 ? -10.203 26.781 22.641 1 97.12 621 SER A CA 1
ATOM 5068 C C . SER A 1 621 ? -9.523 27.5 21.484 1 97.12 621 SER A C 1
ATOM 5070 O O . SER A 1 621 ? -8.484 27.047 21 1 97.12 621 SER A O 1
ATOM 5072 N N . GLY A 1 622 ? -10.086 28.547 20.969 1 94.69 622 GLY A N 1
ATOM 5073 C CA . GLY A 1 622 ? -9.477 29.266 19.859 1 94.69 622 GLY A CA 1
ATOM 5074 C C . GLY A 1 622 ? -9.984 28.797 18.5 1 94.69 622 GLY A C 1
ATOM 5075 O O . GLY A 1 622 ? -10.984 28.094 18.422 1 94.69 622 GLY A O 1
ATOM 5076 N N . PRO A 1 623 ? -9.383 29.188 17.406 1 93.69 623 PRO A N 1
ATOM 5077 C CA . PRO A 1 623 ? -9.844 28.859 16.047 1 93.69 623 PRO A CA 1
ATOM 5078 C C . PRO A 1 623 ? -9.797 27.359 15.766 1 93.69 623 PRO A C 1
ATOM 5080 O O . PRO A 1 623 ? -8.781 26.703 16.031 1 93.69 623 PRO A O 1
ATOM 5083 N N . PRO A 1 624 ? -10.805 26.828 15.133 1 94.12 624 PRO A N 1
ATOM 5084 C CA . PRO A 1 624 ? -10.914 25.375 14.93 1 94.12 624 PRO A CA 1
ATOM 5085 C C . PRO A 1 624 ? -9.859 24.828 13.969 1 94.12 624 PRO A C 1
ATOM 5087 O O . PRO A 1 624 ? -9.508 23.656 14.039 1 94.12 624 PRO A O 1
ATOM 5090 N N . ARG A 1 625 ? -9.289 25.594 13.125 1 89.69 625 ARG A N 1
ATOM 5091 C CA . ARG A 1 625 ? -8.305 25.156 12.148 1 89.69 625 ARG A CA 1
ATOM 5092 C C . ARG A 1 625 ? -7.035 24.656 12.828 1 89.69 625 ARG A C 1
ATOM 5094 O O . ARG A 1 625 ? -6.27 23.891 12.25 1 89.69 625 ARG A O 1
ATOM 5101 N N . HIS A 1 626 ? -6.824 25.078 14.023 1 89.62 626 HIS A N 1
ATOM 5102 C CA . HIS A 1 626 ? -5.602 24.734 14.742 1 89.62 626 HIS A CA 1
ATOM 5103 C C . HIS A 1 626 ? -5.676 23.328 15.328 1 89.62 626 HIS A C 1
ATOM 5105 O O . HIS A 1 626 ? -4.656 22.766 15.734 1 89.62 626 HIS A O 1
ATOM 5111 N N . PHE A 1 627 ? -6.875 22.797 15.367 1 92.31 627 PHE A N 1
ATOM 5112 C CA . PHE A 1 627 ? -6.973 21.453 15.93 1 92.31 627 PHE A CA 1
ATOM 5113 C C . PHE A 1 627 ? -7.871 20.578 15.07 1 92.31 627 PHE A C 1
ATOM 5115 O O . PHE A 1 627 ? -8.609 19.734 15.594 1 92.31 627 PHE A O 1
ATOM 5122 N N . TRP A 1 628 ? -7.898 20.938 13.742 1 93.81 628 TRP A N 1
ATOM 5123 C CA . TRP A 1 628 ? -8.648 20.062 12.852 1 93.81 628 TRP A CA 1
ATOM 5124 C C . TRP A 1 628 ? -7.883 18.766 12.578 1 93.81 628 TRP A C 1
ATOM 5126 O O . TRP A 1 628 ? -6.676 18.688 12.828 1 93.81 628 TRP A O 1
ATOM 5136 N N . CYS A 1 629 ? -8.477 17.797 12.094 1 95.06 629 CYS A N 1
ATOM 5137 C CA . CYS A 1 629 ? -7.926 16.453 12.016 1 95.06 629 CYS A CA 1
ATOM 5138 C C . CYS A 1 629 ? -7.125 16.266 10.734 1 95.06 629 CYS A C 1
ATOM 5140 O O . CYS A 1 629 ? -6.449 15.242 10.562 1 95.06 629 CYS A O 1
ATOM 5142 N N . PHE A 1 630 ? -7.023 17.219 9.766 1 92.81 630 PHE A N 1
ATOM 5143 C CA . PHE A 1 630 ? -6.406 17.078 8.453 1 92.81 630 PHE A CA 1
ATOM 5144 C C . PHE A 1 630 ? -4.969 16.578 8.586 1 92.81 630 PHE A C 1
ATOM 5146 O O . PHE A 1 630 ? -4.586 15.602 7.941 1 92.81 630 PHE A O 1
ATOM 5153 N N . LYS A 1 631 ? -4.219 17.188 9.391 1 91.38 631 LYS A N 1
ATOM 5154 C CA . LYS A 1 631 ? -2.795 16.875 9.484 1 91.38 631 LYS A CA 1
ATOM 5155 C C . LYS A 1 631 ? -2.57 15.547 10.219 1 91.38 631 LYS A C 1
ATOM 5157 O O . LYS A 1 631 ? -1.637 14.812 9.906 1 91.38 631 LYS A O 1
ATOM 5162 N N . TYR A 1 632 ? -3.396 15.297 11.195 1 93.88 632 TYR A N 1
ATOM 5163 C CA . TYR A 1 632 ? -3.277 14.039 11.922 1 93.88 632 TYR A CA 1
ATOM 5164 C C . TYR A 1 632 ? -3.592 12.852 11.023 1 93.88 632 TYR A C 1
ATOM 5166 O O . TYR A 1 632 ? -2.92 11.82 11.094 1 93.88 632 TYR A O 1
ATOM 5174 N N . GLU A 1 633 ? -4.598 13.047 10.141 1 92.19 633 GLU A N 1
ATOM 5175 C CA . GLU A 1 633 ? -4.934 11.984 9.203 1 92.19 633 GLU A CA 1
ATOM 5176 C C . GLU A 1 633 ? -3.812 11.773 8.188 1 92.19 633 GLU A C 1
ATOM 5178 O O . GLU A 1 633 ? -3.578 10.648 7.742 1 92.19 633 GLU A O 1
ATOM 5183 N N . SER A 1 634 ? -3.17 12.867 7.867 1 91.31 634 SER A N 1
ATOM 5184 C CA . SER A 1 634 ? -2.008 12.75 6.996 1 91.31 634 SER A CA 1
ATOM 5185 C C . SER A 1 634 ? -0.888 11.961 7.668 1 91.31 634 SER A C 1
ATOM 5187 O O . SER A 1 634 ? -0.157 11.227 7.004 1 91.31 634 SER A O 1
ATOM 5189 N N . LYS A 1 635 ? -0.731 12.172 8.938 1 92.75 635 LYS A N 1
ATOM 5190 C CA . LYS A 1 635 ? 0.281 11.43 9.688 1 92.75 635 LYS A CA 1
ATOM 5191 C C . LYS A 1 635 ? -0.031 9.938 9.703 1 92.75 635 LYS A C 1
ATOM 5193 O O . LYS A 1 635 ? 0.88 9.109 9.68 1 92.75 635 LYS A O 1
ATOM 5198 N N . HIS A 1 636 ? -1.271 9.555 9.703 1 91.25 636 HIS A N 1
ATOM 5199 C CA . HIS A 1 636 ? -1.693 8.164 9.633 1 91.25 636 HIS A CA 1
ATOM 5200 C C . HIS A 1 636 ? -1.138 7.48 8.383 1 91.25 636 HIS A C 1
ATOM 5202 O O . HIS A 1 636 ? -0.855 6.281 8.406 1 91.25 636 HIS A O 1
ATOM 5208 N N . ARG A 1 637 ? -1.062 8.258 7.422 1 89.5 637 ARG A N 1
ATOM 5209 C CA . ARG A 1 637 ? -0.589 7.707 6.156 1 89.5 637 ARG A CA 1
ATOM 5210 C C . ARG A 1 637 ? 0.807 7.113 6.305 1 89.5 637 ARG A C 1
ATOM 5212 O O . ARG A 1 637 ? 1.136 6.117 5.656 1 89.5 637 ARG A O 1
ATOM 5219 N N . GLU A 1 638 ? 1.62 7.691 7.133 1 92.88 638 GLU A N 1
ATOM 5220 C CA . GLU A 1 638 ? 2.965 7.168 7.359 1 92.88 638 GLU A CA 1
ATOM 5221 C C . GLU A 1 638 ? 2.92 5.773 7.969 1 92.88 638 GLU A C 1
ATOM 5223 O O . GLU A 1 638 ? 3.656 4.879 7.543 1 92.88 638 GLU A O 1
ATOM 5228 N N . LEU A 1 639 ? 2.059 5.648 8.914 1 94 639 LEU A N 1
ATOM 5229 C CA . LEU A 1 639 ? 1.918 4.352 9.57 1 94 639 LEU A CA 1
ATOM 5230 C C . LEU A 1 639 ? 1.375 3.312 8.602 1 94 639 LEU A C 1
ATOM 5232 O O . LEU A 1 639 ? 1.84 2.17 8.578 1 94 639 LEU A O 1
ATOM 5236 N N . LYS A 1 640 ? 0.448 3.725 7.832 1 90.94 640 LYS A N 1
ATOM 5237 C CA . LYS A 1 640 ? -0.154 2.812 6.863 1 90.94 640 LYS A CA 1
ATOM 5238 C C . LYS A 1 640 ? 0.864 2.379 5.812 1 90.94 640 LYS A C 1
ATOM 5240 O O . LYS A 1 640 ? 0.912 1.206 5.434 1 90.94 640 LYS A O 1
ATOM 5245 N N . MET A 1 641 ? 1.602 3.307 5.332 1 90.69 641 MET A N 1
ATOM 5246 C CA . MET A 1 641 ? 2.617 3.016 4.328 1 90.69 641 MET A CA 1
ATOM 5247 C C . MET A 1 641 ? 3.633 2.008 4.852 1 90.69 641 MET A C 1
ATOM 5249 O O . MET A 1 641 ? 3.992 1.06 4.152 1 90.69 641 MET A O 1
ATOM 5253 N N . TYR A 1 642 ? 4.039 2.195 6.02 1 92.81 642 TYR A N 1
ATOM 5254 C CA . TYR A 1 642 ? 5.016 1.27 6.586 1 92.81 642 TYR A CA 1
ATOM 5255 C C . TYR A 1 642 ? 4.391 -0.101 6.82 1 92.81 642 TYR A C 1
ATOM 5257 O O . TYR A 1 642 ? 5.039 -1.13 6.613 1 92.81 642 TYR A O 1
ATOM 5265 N N . ALA A 1 643 ? 3.189 -0.102 7.309 1 91.62 643 ALA A N 1
ATOM 5266 C CA . ALA A 1 643 ? 2.492 -1.364 7.543 1 91.62 643 ALA A CA 1
ATOM 5267 C C . ALA A 1 643 ? 2.381 -2.176 6.254 1 91.62 643 ALA A C 1
ATOM 5269 O O . ALA A 1 643 ? 2.416 -3.408 6.285 1 91.62 643 ALA A O 1
ATOM 5270 N N . ARG A 1 644 ? 2.248 -1.529 5.195 1 86.69 644 ARG A N 1
ATOM 5271 C CA . ARG A 1 644 ? 2.152 -2.203 3.904 1 86.69 644 ARG A CA 1
ATOM 5272 C C . ARG A 1 644 ? 3.508 -2.752 3.473 1 86.69 644 ARG A C 1
ATOM 5274 O O . ARG A 1 644 ? 3.578 -3.744 2.742 1 86.69 644 ARG A O 1
ATOM 5281 N N . ALA A 1 645 ? 4.488 -2.051 3.881 1 88.38 645 ALA A N 1
ATOM 5282 C CA . ALA A 1 645 ? 5.836 -2.463 3.498 1 88.38 645 ALA A CA 1
ATOM 5283 C C . ALA A 1 645 ? 6.266 -3.711 4.262 1 88.38 645 ALA A C 1
ATOM 5285 O O . ALA A 1 645 ? 7.145 -4.449 3.814 1 88.38 645 ALA A O 1
ATOM 5286 N N . ILE A 1 646 ? 5.574 -3.902 5.41 1 87.12 646 ILE A N 1
ATOM 5287 C CA . ILE A 1 646 ? 5.934 -5.066 6.211 1 87.12 646 ILE A CA 1
ATOM 5288 C C . ILE A 1 646 ? 4.883 -6.16 6.027 1 87.12 646 ILE A C 1
ATOM 5290 O O . ILE A 1 646 ? 3.689 -5.875 5.918 1 87.12 646 ILE A O 1
ATOM 5294 N N . THR A 1 647 ? 5.25 -7.371 5.809 1 76.31 647 THR A N 1
ATOM 5295 C CA . THR A 1 647 ? 4.324 -8.453 5.48 1 76.31 647 THR A CA 1
ATOM 5296 C C . THR A 1 647 ? 3.873 -9.18 6.742 1 76.31 647 THR A C 1
ATOM 5298 O O . THR A 1 647 ? 2.807 -9.797 6.758 1 76.31 647 THR A O 1
ATOM 5301 N N . SER A 1 648 ? 4.629 -9.008 7.875 1 79.06 648 SER A N 1
ATOM 5302 C CA . SER A 1 648 ? 4.27 -9.75 9.078 1 79.06 648 SER A CA 1
ATOM 5303 C C . SER A 1 648 ? 3.271 -8.969 9.93 1 79.06 648 SER A C 1
ATOM 5305 O O . SER A 1 648 ? 3.443 -7.773 10.156 1 79.06 648 SER A O 1
ATOM 5307 N N . ARG A 1 649 ? 2.221 -9.641 10.352 1 80.56 649 ARG A N 1
ATOM 5308 C CA . ARG A 1 649 ? 1.185 -9.016 11.172 1 80.56 649 ARG A CA 1
ATOM 5309 C C . ARG A 1 649 ? 1.19 -9.586 12.586 1 80.56 649 ARG A C 1
ATOM 5311 O O . ARG A 1 649 ? 0.254 -9.359 13.359 1 80.56 649 ARG A O 1
ATOM 5318 N N . LYS A 1 650 ? 2.266 -10.305 12.945 1 78.5 650 LYS A N 1
ATOM 5319 C CA . LYS A 1 650 ? 2.312 -10.961 14.25 1 78.5 650 LYS A CA 1
ATOM 5320 C C . LYS A 1 650 ? 2.324 -9.938 15.383 1 78.5 650 LYS A C 1
ATOM 5322 O O . LYS A 1 650 ? 1.513 -10.016 16.312 1 78.5 650 LYS A O 1
ATOM 5327 N N . ASN A 1 651 ? 3.215 -8.992 15.352 1 87.31 651 ASN A N 1
ATOM 5328 C CA . ASN A 1 651 ? 3.309 -7.895 16.312 1 87.31 651 ASN A CA 1
ATOM 5329 C C . ASN A 1 651 ? 3.4 -6.543 15.617 1 87.31 651 ASN A C 1
ATOM 5331 O O . ASN A 1 651 ? 4.371 -5.805 15.797 1 87.31 651 ASN A O 1
ATOM 5335 N N . ILE A 1 652 ? 2.283 -6.238 15.047 1 91.88 652 ILE A N 1
ATOM 5336 C CA . ILE A 1 652 ? 2.281 -5.09 14.141 1 91.88 652 ILE A CA 1
ATOM 5337 C C . ILE A 1 652 ? 2.445 -3.803 14.945 1 91.88 652 ILE A C 1
ATOM 5339 O O . ILE A 1 652 ? 3.125 -2.873 14.5 1 91.88 652 ILE A O 1
ATOM 5343 N N . THR A 1 653 ? 1.781 -3.678 16.125 1 94.75 653 THR A N 1
ATOM 5344 C CA . THR A 1 653 ? 1.886 -2.457 16.922 1 94.75 653 THR A CA 1
ATOM 5345 C C . THR A 1 653 ? 3.328 -2.221 17.359 1 94.75 653 THR A C 1
ATOM 5347 O O . THR A 1 653 ? 3.816 -1.089 17.328 1 94.75 653 THR A O 1
ATOM 5350 N N . LEU A 1 654 ? 4.012 -3.285 17.703 1 95 654 LEU A N 1
ATOM 5351 C CA . LEU A 1 654 ? 5.402 -3.164 18.125 1 95 654 LEU A CA 1
ATOM 5352 C C . LEU A 1 654 ? 6.293 -2.787 16.953 1 95 654 LEU A C 1
ATOM 5354 O O . LEU A 1 654 ? 7.195 -1.956 17.094 1 95 654 LEU A O 1
ATOM 5358 N N . SER A 1 655 ? 6.07 -3.443 15.844 1 94.31 655 SER A N 1
ATOM 5359 C CA . SER A 1 655 ? 6.855 -3.15 14.648 1 94.31 655 SER A CA 1
ATOM 5360 C C . SER A 1 655 ? 6.711 -1.688 14.234 1 94.31 655 SER A C 1
ATOM 5362 O O . SER A 1 655 ? 7.699 -1.037 13.883 1 94.31 655 SER A O 1
ATOM 5364 N N . LEU A 1 656 ? 5.512 -1.176 14.32 1 95.56 656 LEU A N 1
ATOM 5365 C CA . LEU A 1 656 ? 5.258 0.221 13.984 1 95.56 656 LEU A CA 1
ATOM 5366 C C . LEU A 1 656 ? 5.926 1.152 14.992 1 95.56 656 LEU A C 1
ATOM 5368 O O . LEU A 1 656 ? 6.535 2.154 14.602 1 95.56 656 LEU A O 1
ATOM 5372 N N . ALA A 1 657 ? 5.832 0.767 16.203 1 96.81 657 ALA A N 1
ATOM 5373 C CA . ALA A 1 657 ? 6.406 1.59 17.266 1 96.81 657 ALA A CA 1
ATOM 5374 C C . ALA A 1 657 ? 7.922 1.703 17.125 1 96.81 657 ALA A C 1
ATOM 5376 O O . ALA A 1 657 ? 8.484 2.787 17.281 1 96.81 657 ALA A O 1
ATOM 5377 N N . LYS A 1 658 ? 8.547 0.614 16.812 1 95.56 658 LYS A N 1
ATOM 5378 C CA . LYS A 1 658 ? 10 0.625 16.641 1 95.56 658 LYS A CA 1
ATOM 5379 C C . LYS A 1 658 ? 10.414 1.53 15.492 1 95.56 658 LYS A C 1
ATOM 5381 O O . LYS A 1 658 ? 11.414 2.242 15.578 1 95.56 658 LYS A O 1
ATOM 5386 N N . LYS A 1 659 ? 9.688 1.467 14.469 1 95.19 659 LYS A N 1
ATOM 5387 C CA . LYS A 1 659 ? 9.945 2.338 13.328 1 95.19 659 LYS A CA 1
ATOM 5388 C C . LYS A 1 659 ? 9.859 3.807 13.727 1 95.19 659 LYS A C 1
ATOM 5390 O O . LYS A 1 659 ? 10.727 4.605 13.359 1 95.19 659 LYS A O 1
ATOM 5395 N N . PHE A 1 660 ? 8.891 4.207 14.469 1 96.19 660 PHE A N 1
ATOM 5396 C CA . PHE A 1 660 ? 8.672 5.609 14.812 1 96.19 660 PHE A CA 1
ATOM 5397 C C . PHE A 1 660 ? 9.617 6.055 15.914 1 96.19 660 PHE A C 1
ATOM 5399 O O . PHE A 1 660 ? 9.867 7.25 16.078 1 96.19 660 PHE A O 1
ATOM 5406 N N . GLN A 1 661 ? 10.094 5.043 16.656 1 96.38 661 GLN A N 1
ATOM 5407 C CA . GLN A 1 661 ? 11.195 5.344 17.562 1 96.38 661 GLN A CA 1
ATOM 5408 C C . GLN A 1 661 ? 12.453 5.758 16.797 1 96.38 661 GLN A C 1
ATOM 5410 O O . GLN A 1 661 ? 13.109 6.73 17.156 1 96.38 661 GLN A O 1
ATOM 5415 N N . LEU A 1 662 ? 12.695 5.027 15.75 1 96.31 662 LEU A N 1
ATOM 5416 C CA . LEU A 1 662 ? 13.852 5.328 14.914 1 96.31 662 LEU A CA 1
ATOM 5417 C C . LEU A 1 662 ? 13.656 6.641 14.172 1 96.31 662 LEU A C 1
ATOM 5419 O O . LEU A 1 662 ? 14.609 7.398 13.977 1 96.31 662 LEU A O 1
ATOM 5423 N N . LYS A 1 663 ? 12.492 6.957 13.773 1 95 663 LYS A N 1
ATOM 5424 C CA . LYS A 1 663 ? 12.18 8.219 13.109 1 95 663 LYS A CA 1
ATOM 5425 C C . LYS A 1 663 ? 12.422 9.406 14.047 1 95 663 LYS A C 1
ATOM 5427 O O . LYS A 1 663 ? 12.906 10.453 13.609 1 95 663 LYS A O 1
ATOM 5432 N N . PHE A 1 664 ? 11.992 9.211 15.266 1 96.25 664 PHE A N 1
ATOM 5433 C CA . PHE A 1 664 ? 12.234 10.273 16.234 1 96.25 664 PHE A CA 1
ATOM 5434 C C . PHE A 1 664 ? 13.727 10.484 16.453 1 96.25 664 PHE A C 1
ATOM 5436 O O . PHE A 1 664 ? 14.195 11.617 16.562 1 96.25 664 PHE A O 1
ATOM 5443 N N . ALA A 1 665 ? 14.484 9.367 16.484 1 96.56 665 ALA A N 1
ATOM 5444 C CA . ALA A 1 665 ? 15.938 9.469 16.594 1 96.56 665 ALA A CA 1
ATOM 5445 C C . ALA A 1 665 ? 16.547 10.195 15.406 1 96.56 665 ALA A C 1
ATOM 5447 O O . ALA A 1 665 ? 17.469 10.992 15.562 1 96.56 665 ALA A O 1
ATOM 5448 N N . ASP A 1 666 ? 16.031 9.883 14.234 1 95.75 666 ASP A N 1
ATOM 5449 C CA . ASP A 1 666 ? 16.484 10.57 13.031 1 95.75 666 ASP A CA 1
ATOM 5450 C C . ASP A 1 666 ? 16.188 12.062 13.109 1 95.75 666 ASP A C 1
ATOM 5452 O O . ASP A 1 666 ? 17.016 12.891 12.703 1 95.75 666 ASP A O 1
ATOM 5456 N N . PHE A 1 667 ? 14.992 12.391 13.625 1 93.19 667 PHE A N 1
ATOM 5457 C CA . PHE A 1 667 ? 14.594 13.773 13.812 1 93.19 667 PHE A CA 1
ATOM 5458 C C . PHE A 1 667 ? 15.586 14.508 14.719 1 93.19 667 PHE A C 1
ATOM 5460 O O . PHE A 1 667 ? 15.961 15.648 14.438 1 93.19 667 PHE A O 1
ATOM 5467 N N . LEU A 1 668 ? 16.094 13.852 15.734 1 93.88 668 LEU A N 1
ATOM 5468 C CA . LEU A 1 668 ? 17.016 14.461 16.703 1 93.88 668 LEU A CA 1
ATOM 5469 C C . LEU A 1 668 ? 18.406 14.617 16.109 1 93.88 668 LEU A C 1
ATOM 5471 O O . LEU A 1 668 ? 19.047 15.656 16.281 1 93.88 668 LEU A O 1
ATOM 5475 N N . LEU A 1 669 ? 18.797 13.578 15.367 1 92.06 669 LEU A N 1
ATOM 5476 C CA . LEU A 1 669 ? 20.172 13.547 14.898 1 92.06 669 LEU A CA 1
ATOM 5477 C C . LEU A 1 669 ? 20.328 14.336 13.602 1 92.06 669 LEU A C 1
ATOM 5479 O O . LEU A 1 669 ? 21.281 15.094 13.445 1 92.06 669 LEU A O 1
ATOM 5483 N N . ASN A 1 670 ? 19.391 14.117 12.672 1 86.5 670 ASN A N 1
ATOM 5484 C CA . ASN A 1 670 ? 19.531 14.672 11.328 1 86.5 670 ASN A CA 1
ATOM 5485 C C . ASN A 1 670 ? 18.609 15.859 11.109 1 86.5 670 ASN A C 1
ATOM 5487 O O . ASN A 1 670 ? 18.734 16.578 10.125 1 86.5 670 ASN A O 1
ATOM 5491 N N . GLY A 1 671 ? 17.719 16.078 11.977 1 79.81 671 GLY A N 1
ATOM 5492 C CA . GLY A 1 671 ? 16.75 17.156 11.789 1 79.81 671 GLY A CA 1
ATOM 5493 C C . GLY A 1 671 ? 17.391 18.531 11.891 1 79.81 671 GLY A C 1
ATOM 5494 O O . GLY A 1 671 ? 18.156 18.797 12.82 1 79.81 671 GLY A O 1
ATOM 5495 N N . THR A 1 672 ? 17.312 19.203 10.703 1 69.88 672 THR A N 1
ATOM 5496 C CA . THR A 1 672 ? 17.828 20.562 10.719 1 69.88 672 THR A CA 1
ATOM 5497 C C . THR A 1 672 ? 16.688 21.562 10.867 1 69.88 672 THR A C 1
ATOM 5499 O O . THR A 1 672 ? 15.516 21.219 10.672 1 69.88 672 THR A O 1
ATOM 5502 N N . LYS A 1 673 ? 17.156 22.641 11.469 1 68.44 673 LYS A N 1
ATOM 5503 C CA . LYS A 1 673 ? 16.188 23.734 11.586 1 68.44 673 LYS A CA 1
ATOM 5504 C C . LYS A 1 673 ? 15.594 24.078 10.219 1 68.44 673 LYS A C 1
ATOM 5506 O O . LYS A 1 673 ? 16.312 24.203 9.234 1 68.44 673 LYS A O 1
ATOM 5511 N N . ILE A 1 674 ? 14.375 23.781 10.133 1 63.16 674 ILE A N 1
ATOM 5512 C CA . ILE A 1 674 ? 13.68 24.062 8.883 1 63.16 674 ILE A CA 1
ATOM 5513 C C . ILE A 1 674 ? 13.758 25.562 8.57 1 63.16 674 ILE A C 1
ATOM 5515 O O . ILE A 1 674 ? 13.32 26.391 9.375 1 63.16 674 ILE A O 1
ATOM 5519 N N . ASP A 1 675 ? 14.414 25.812 7.5 1 69.5 675 ASP A N 1
ATOM 5520 C CA . ASP A 1 675 ? 14.516 27.203 7.094 1 69.5 675 ASP A CA 1
ATOM 5521 C C . ASP A 1 675 ? 13.156 27.734 6.625 1 69.5 675 ASP A C 1
ATOM 5523 O O . ASP A 1 675 ? 12.375 27.016 6.016 1 69.5 675 ASP A O 1
ATOM 5527 N N . ASP A 1 676 ? 12.93 28.891 7.055 1 77.44 676 ASP A N 1
ATOM 5528 C CA . ASP A 1 676 ? 11.703 29.562 6.625 1 77.44 676 ASP A CA 1
ATOM 5529 C C . ASP A 1 676 ? 11.688 29.766 5.109 1 77.44 676 ASP A C 1
ATOM 5531 O O . ASP A 1 676 ? 10.625 29.797 4.496 1 77.44 676 ASP A O 1
ATOM 5535 N N . VAL A 1 677 ? 12.961 29.859 4.535 1 86.38 677 VAL A N 1
ATOM 5536 C CA . VAL A 1 677 ? 13.07 30.156 3.111 1 86.38 677 VAL A CA 1
ATOM 5537 C C . VAL A 1 677 ? 13.766 28.984 2.398 1 86.38 677 VAL A C 1
ATOM 5539 O O . VAL A 1 677 ? 14.844 28.562 2.807 1 86.38 677 VAL A O 1
ATOM 5542 N N . ILE A 1 678 ? 13.133 28.469 1.45 1 85.88 678 ILE A N 1
ATOM 5543 C CA . ILE A 1 678 ? 13.711 27.422 0.625 1 85.88 678 ILE A CA 1
ATOM 5544 C C . ILE A 1 678 ? 13.82 27.891 -0.821 1 85.88 678 ILE A C 1
ATOM 5546 O O . ILE A 1 678 ? 12.828 28.328 -1.415 1 85.88 678 ILE A O 1
ATOM 5550 N N . THR A 1 679 ? 15.016 27.906 -1.362 1 88.81 679 THR A N 1
ATOM 5551 C CA . THR A 1 679 ? 15.258 28.344 -2.729 1 88.81 679 THR A CA 1
ATOM 5552 C C . THR A 1 679 ? 15.906 27.25 -3.553 1 88.81 679 THR A C 1
ATOM 5554 O O . THR A 1 679 ? 16.406 26.266 -2.998 1 88.81 679 THR A O 1
ATOM 5557 N N . ALA A 1 680 ? 15.688 27.312 -4.797 1 87.38 680 ALA A N 1
ATOM 5558 C CA . ALA A 1 680 ? 16.375 26.438 -5.75 1 87.38 680 ALA A CA 1
ATOM 5559 C C . ALA A 1 680 ? 17.094 27.25 -6.82 1 87.38 680 ALA A C 1
ATOM 5561 O O . ALA A 1 680 ? 16.547 28.234 -7.336 1 87.38 680 ALA A O 1
ATOM 5562 N N . ASP A 1 681 ? 18.25 26.797 -7.184 1 84.44 681 ASP A N 1
ATOM 5563 C CA . ASP A 1 681 ? 19.078 27.531 -8.133 1 84.44 681 ASP A CA 1
ATOM 5564 C C . ASP A 1 681 ? 18.438 27.547 -9.523 1 84.44 681 ASP A C 1
ATOM 5566 O O . ASP A 1 681 ? 18.641 28.5 -10.281 1 84.44 681 ASP A O 1
ATOM 5570 N N . LYS A 1 682 ? 17.656 26.641 -9.75 1 84.19 682 LYS A N 1
ATOM 5571 C CA . LYS A 1 682 ? 17.016 26.578 -11.062 1 84.19 682 LYS A CA 1
ATOM 5572 C C . LYS A 1 682 ? 16.047 27.734 -11.266 1 84.19 682 LYS A C 1
ATOM 5574 O O . LYS A 1 682 ? 15.719 28.094 -12.398 1 84.19 682 LYS A O 1
ATOM 5579 N N . HIS A 1 683 ? 15.648 28.406 -10.211 1 91.44 683 HIS A N 1
ATOM 5580 C CA . HIS A 1 683 ? 14.664 29.484 -10.297 1 91.44 683 HIS A CA 1
ATOM 5581 C C . HIS A 1 683 ? 15.32 30.844 -10.164 1 91.44 683 HIS A C 1
ATOM 5583 O O . HIS A 1 683 ? 14.641 31.875 -10.133 1 91.44 683 HIS A O 1
ATOM 5589 N N . LYS A 1 684 ? 16.656 30.906 -10.086 1 90.62 684 LYS A N 1
ATOM 5590 C CA . LYS A 1 684 ? 17.375 32.188 -9.953 1 90.62 684 LYS A CA 1
ATOM 5591 C C . LYS A 1 684 ? 17.438 32.906 -11.289 1 90.62 684 LYS A C 1
ATOM 5593 O O . LYS A 1 684 ? 17.688 32.312 -12.328 1 90.62 684 LYS A O 1
ATOM 5598 N N . ILE A 1 685 ? 17.047 34.188 -11.281 1 90.31 685 ILE A N 1
ATOM 5599 C CA . ILE A 1 685 ? 17.078 35.031 -12.484 1 90.31 685 ILE A CA 1
ATOM 5600 C C . ILE A 1 685 ? 17.75 36.375 -12.18 1 90.31 685 ILE A C 1
ATOM 5602 O O . ILE A 1 685 ? 18.031 36.688 -11.023 1 90.31 685 ILE A O 1
ATOM 5606 N N . ASP A 1 686 ? 18.031 37.062 -13.273 1 86.88 686 ASP A N 1
ATOM 5607 C CA . ASP A 1 686 ? 18.578 38.438 -13.117 1 86.88 686 ASP A CA 1
ATOM 5608 C C . ASP A 1 686 ? 17.469 39.438 -12.805 1 86.88 686 ASP A C 1
ATOM 5610 O O . ASP A 1 686 ? 16.375 39.344 -13.359 1 86.88 686 ASP A O 1
ATOM 5614 N N . CYS A 1 687 ? 17.75 40.312 -11.93 1 85.69 687 CYS A N 1
ATOM 5615 C CA . CYS A 1 687 ? 16.766 41.312 -11.5 1 85.69 687 CYS A CA 1
ATOM 5616 C C . CYS A 1 687 ? 16.516 42.344 -12.586 1 85.69 687 CYS A C 1
ATOM 5618 O O . CYS A 1 687 ? 17.453 42.906 -13.148 1 85.69 687 CYS A O 1
ATOM 5620 N N . CYS A 1 688 ? 15.258 42.625 -12.914 1 84 688 CYS A N 1
ATOM 5621 C CA . CYS A 1 688 ? 14.875 43.594 -13.93 1 84 688 CYS A CA 1
ATOM 5622 C C . CYS A 1 688 ? 14.523 44.938 -13.289 1 84 688 CYS A C 1
ATOM 5624 O O . CYS A 1 688 ? 14.531 45.969 -13.961 1 84 688 CYS A O 1
ATOM 5626 N N . TYR A 1 689 ? 14.195 44.938 -12.023 1 85.88 689 TYR A N 1
ATOM 5627 C CA . TYR A 1 689 ? 13.703 46.156 -11.367 1 85.88 689 TYR A CA 1
ATOM 5628 C C . TYR A 1 689 ? 14.719 46.688 -10.367 1 85.88 689 TYR A C 1
ATOM 5630 O O . TYR A 1 689 ? 14.383 46.969 -9.211 1 85.88 689 TYR A O 1
ATOM 5638 N N . HIS A 1 690 ? 15.859 46.938 -10.781 1 79.06 690 HIS A N 1
ATOM 5639 C CA . HIS A 1 690 ? 16.953 47.375 -9.914 1 79.06 690 HIS A CA 1
ATOM 5640 C C . HIS A 1 690 ? 16.672 48.75 -9.336 1 79.06 690 HIS A C 1
ATOM 5642 O O . HIS A 1 690 ? 16.969 49 -8.172 1 79.06 690 HIS A O 1
ATOM 5648 N N . GLU A 1 691 ? 16.078 49.656 -10.172 1 77.38 691 GLU A N 1
ATOM 5649 C CA . GLU A 1 691 ? 15.836 51.031 -9.742 1 77.38 691 GLU A CA 1
ATOM 5650 C C . GLU A 1 691 ? 14.812 51.094 -8.617 1 77.38 691 GLU A C 1
ATOM 5652 O O . GLU A 1 691 ? 14.984 51.844 -7.648 1 77.38 691 GLU A O 1
ATOM 5657 N N . LEU A 1 692 ? 13.828 50.281 -8.734 1 82.25 692 LEU A N 1
ATOM 5658 C CA . LEU A 1 692 ? 12.789 50.25 -7.715 1 82.25 692 LEU A CA 1
ATOM 5659 C C . LEU A 1 692 ? 13.32 49.688 -6.406 1 82.25 692 LEU A C 1
ATOM 5661 O O . LEU A 1 692 ? 12.93 50.125 -5.324 1 82.25 692 LEU A O 1
ATOM 5665 N N . LEU A 1 693 ? 14.172 48.812 -6.5 1 80.62 693 LEU A N 1
ATOM 5666 C CA . LEU A 1 693 ? 14.75 48.156 -5.324 1 80.62 693 LEU A CA 1
ATOM 5667 C C . LEU A 1 693 ? 15.695 49.125 -4.594 1 80.62 693 LEU A C 1
ATOM 5669 O O . LEU A 1 693 ? 15.766 49.094 -3.365 1 80.62 693 LEU A O 1
ATOM 5673 N N . ALA A 1 694 ? 16.453 49.844 -5.398 1 75.69 694 ALA A N 1
ATOM 5674 C CA . ALA A 1 694 ? 17.391 50.812 -4.805 1 75.69 694 ALA A CA 1
ATOM 5675 C C . ALA A 1 694 ? 16.656 51.844 -3.955 1 75.69 694 ALA A C 1
ATOM 5677 O O . ALA A 1 694 ? 17.141 52.25 -2.898 1 75.69 694 ALA A O 1
ATOM 5678 N N . ASP A 1 695 ? 15.516 52.25 -4.367 1 73.12 695 ASP A N 1
ATOM 5679 C CA . ASP A 1 695 ? 14.711 53.219 -3.625 1 73.12 695 ASP A CA 1
ATOM 5680 C C . ASP A 1 695 ? 14.195 52.594 -2.32 1 73.12 695 ASP A C 1
ATOM 5682 O O . ASP A 1 695 ? 14.086 53.312 -1.311 1 73.12 695 ASP A O 1
ATOM 5686 N N . HIS A 1 696 ? 13.914 51.312 -2.33 1 73.62 696 HIS A N 1
ATOM 5687 C CA . HIS A 1 696 ? 13.32 50.656 -1.173 1 73.62 696 HIS A CA 1
ATOM 5688 C C . HIS A 1 696 ? 14.391 50.188 -0.191 1 73.62 696 HIS A C 1
ATOM 5690 O O . HIS A 1 696 ? 14.18 50.219 1.022 1 73.62 696 HIS A O 1
ATOM 5696 N N . LEU A 1 697 ? 15.5 49.75 -0.819 1 68.06 697 LEU A N 1
ATOM 5697 C CA . LEU A 1 697 ? 16.547 49.219 0.027 1 68.06 697 LEU A CA 1
ATOM 5698 C C . LEU A 1 697 ? 17.594 50.281 0.355 1 68.06 697 LEU A C 1
ATOM 5700 O O . LEU A 1 697 ? 18.094 50.969 -0.542 1 68.06 697 LEU A O 1
ATOM 5704 N N . GLU A 1 698 ? 17.312 51.312 1.056 1 57.38 698 GLU A N 1
ATOM 5705 C CA . GLU A 1 698 ? 18.25 52.406 1.355 1 57.38 698 GLU A CA 1
ATOM 5706 C C . GLU A 1 698 ? 19.672 52.031 0.953 1 57.38 698 GLU A C 1
ATOM 5708 O O . GLU A 1 698 ? 20.469 52.906 0.605 1 57.38 698 GLU A O 1
ATOM 5713 N N . ASP A 1 699 ? 20.266 50.875 1.42 1 50.88 699 ASP A N 1
ATOM 5714 C CA . ASP A 1 699 ? 21.703 50.656 1.324 1 50.88 699 ASP A CA 1
ATOM 5715 C C . ASP A 1 699 ? 22.078 49.906 0.057 1 50.88 699 ASP A C 1
ATOM 5717 O O . ASP A 1 699 ? 21.516 48.812 -0.205 1 50.88 699 ASP A O 1
ATOM 5721 N N . THR A 1 700 ? 22.672 50.531 -0.991 1 49.31 700 THR A N 1
ATOM 5722 C CA . THR A 1 700 ? 23.266 50.125 -2.258 1 49.31 700 THR A CA 1
ATOM 5723 C C . THR A 1 700 ? 23.984 48.781 -2.107 1 49.31 700 THR A C 1
ATOM 5725 O O . THR A 1 700 ? 24.297 48.125 -3.102 1 49.31 700 THR A O 1
ATOM 5728 N N . LEU A 1 701 ? 24.484 48.469 -0.937 1 51.19 701 LEU A N 1
ATOM 5729 C CA . LEU A 1 701 ? 25.516 47.438 -0.745 1 51.19 701 LEU A CA 1
ATOM 5730 C C . LEU A 1 701 ? 24.875 46.094 -0.427 1 51.19 701 LEU A C 1
ATOM 5732 O O . LEU A 1 701 ? 25.578 45.094 -0.182 1 51.19 701 LEU A O 1
ATOM 5736 N N . LYS A 1 702 ? 23.516 45.969 -0.603 1 62.47 702 LYS A N 1
ATOM 5737 C CA . LYS A 1 702 ? 23.016 44.688 -0.129 1 62.47 702 LYS A CA 1
ATOM 5738 C C . LYS A 1 702 ? 22.938 43.656 -1.266 1 62.47 702 LYS A C 1
ATOM 5740 O O . LYS A 1 702 ? 22.484 44 -2.367 1 62.47 702 LYS A O 1
ATOM 5745 N N . ILE A 1 703 ? 23.656 42.531 -1.084 1 78.19 703 ILE A N 1
ATOM 5746 C CA . ILE A 1 703 ? 23.656 41.406 -2.02 1 78.19 703 ILE A CA 1
ATOM 5747 C C . ILE A 1 703 ? 22.312 40.688 -1.998 1 78.19 703 ILE A C 1
ATOM 5749 O O . ILE A 1 703 ? 21.812 40.344 -0.931 1 78.19 703 ILE A O 1
ATOM 5753 N N . TYR A 1 704 ? 21.609 40.938 -3.135 1 87 704 TYR A N 1
ATOM 5754 C CA . TYR A 1 704 ? 20.328 40.25 -3.246 1 87 704 TYR A CA 1
ATOM 5755 C C . TYR A 1 704 ? 20.297 39.344 -4.457 1 87 704 TYR A C 1
ATOM 5757 O O . TYR A 1 704 ? 21.078 39.5 -5.395 1 87 704 TYR A O 1
ATOM 5765 N N . ASP A 1 705 ? 19.516 38.312 -4.344 1 90.06 705 ASP A N 1
ATOM 5766 C CA . ASP A 1 705 ? 19.234 37.375 -5.434 1 90.06 705 ASP A CA 1
ATOM 5767 C C . ASP A 1 705 ? 17.766 37.438 -5.848 1 90.06 705 ASP A C 1
ATOM 5769 O O . ASP A 1 705 ? 16.891 37.656 -5.016 1 90.06 705 ASP A O 1
ATOM 5773 N N . CYS A 1 706 ? 17.531 37.281 -7.137 1 92.38 706 CYS A N 1
ATOM 5774 C CA . CYS A 1 706 ? 16.172 37.312 -7.676 1 92.38 706 CYS A CA 1
ATOM 5775 C C . CYS A 1 706 ? 15.75 35.906 -8.102 1 92.38 706 CYS A C 1
ATOM 5777 O O . CYS A 1 706 ? 16.547 35.156 -8.68 1 92.38 706 CYS A O 1
ATOM 5779 N N . TYR A 1 707 ? 14.492 35.562 -7.719 1 94.12 707 TYR A N 1
ATOM 5780 C CA . TYR A 1 707 ? 13.969 34.25 -8.023 1 94.12 707 TYR A CA 1
ATOM 5781 C C . TYR A 1 707 ? 12.625 34.344 -8.727 1 94.12 707 TYR A C 1
ATOM 5783 O O . TYR A 1 707 ? 11.883 35.312 -8.547 1 94.12 707 TYR A O 1
ATOM 5791 N N . THR A 1 708 ? 12.305 33.312 -9.594 1 93.25 708 THR A N 1
ATOM 5792 C CA . THR A 1 708 ? 10.984 33.219 -10.195 1 93.25 708 THR A CA 1
ATOM 5793 C C . THR A 1 708 ? 10.008 32.531 -9.234 1 93.25 708 THR A C 1
ATOM 5795 O O . THR A 1 708 ? 8.789 32.719 -9.352 1 93.25 708 THR A O 1
ATOM 5798 N N . GLN A 1 709 ? 10.508 31.719 -8.406 1 93.94 709 GLN A N 1
ATOM 5799 C CA . GLN A 1 709 ? 9.703 30.984 -7.438 1 93.94 709 GLN A CA 1
ATOM 5800 C C . GLN A 1 709 ? 10.508 30.688 -6.176 1 93.94 709 GLN A C 1
ATOM 5802 O O . GLN A 1 709 ? 11.719 30.469 -6.242 1 93.94 709 GLN A O 1
ATOM 5807 N N . LEU A 1 710 ? 9.883 30.781 -5.062 1 92.44 710 LEU A N 1
ATOM 5808 C CA . LEU A 1 710 ? 10.484 30.391 -3.795 1 92.44 710 LEU A CA 1
ATOM 5809 C C . LEU A 1 710 ? 9.422 29.953 -2.799 1 92.44 710 LEU A C 1
ATOM 5811 O O . LEU A 1 710 ? 8.234 30.219 -2.992 1 92.44 710 LEU A O 1
ATOM 5815 N N . LYS A 1 711 ? 9.852 29.203 -1.834 1 89.56 711 LYS A N 1
ATOM 5816 C CA . LYS A 1 711 ? 8.945 28.781 -0.772 1 89.56 711 LYS A CA 1
ATOM 5817 C C . LYS A 1 711 ? 9.234 29.531 0.527 1 89.56 711 LYS A C 1
ATOM 5819 O O . LYS A 1 711 ? 10.383 29.625 0.957 1 89.56 711 LYS A O 1
ATOM 5824 N N . PHE A 1 712 ? 8.227 30.125 0.977 1 88.81 712 PHE A N 1
ATOM 5825 C CA . PHE A 1 712 ? 8.312 30.859 2.238 1 88.81 712 PHE A CA 1
ATOM 5826 C C . PHE A 1 712 ? 7.348 30.281 3.266 1 88.81 712 PHE A C 1
ATOM 5828 O O . PHE A 1 712 ? 6.141 30.219 3.025 1 88.81 712 PHE A O 1
ATOM 5835 N N . LYS A 1 713 ? 7.82 29.766 4.344 1 83.12 713 LYS A N 1
ATOM 5836 C CA . LYS A 1 713 ? 7.047 29.172 5.43 1 83.12 713 LYS A CA 1
ATOM 5837 C C . LYS A 1 713 ? 6.121 28.078 4.902 1 83.12 713 LYS A C 1
ATOM 5839 O O . LYS A 1 713 ? 4.934 28.047 5.234 1 83.12 713 LYS A O 1
ATOM 5844 N N . GLY A 1 714 ? 6.609 27.422 3.93 1 80.31 714 GLY A N 1
ATOM 5845 C CA . GLY A 1 714 ? 5.902 26.25 3.426 1 80.31 714 GLY A CA 1
ATOM 5846 C C . GLY A 1 714 ? 4.992 26.562 2.254 1 80.31 714 GLY A C 1
ATOM 5847 O O . GLY A 1 714 ? 4.402 25.656 1.657 1 80.31 714 GLY A O 1
ATOM 5848 N N . THR A 1 715 ? 4.824 27.828 1.911 1 87.38 715 THR A N 1
ATOM 5849 C CA . THR A 1 715 ? 3.977 28.25 0.798 1 87.38 715 THR A CA 1
ATOM 5850 C C . THR A 1 715 ? 4.824 28.672 -0.398 1 87.38 715 THR A C 1
ATOM 5852 O O . THR A 1 715 ? 5.832 29.359 -0.237 1 87.38 715 THR A O 1
ATOM 5855 N N . ALA A 1 716 ? 4.379 28.297 -1.489 1 90.19 716 ALA A N 1
ATOM 5856 C CA . ALA A 1 716 ? 5.113 28.625 -2.709 1 90.19 716 ALA A CA 1
ATOM 5857 C C . ALA A 1 716 ? 4.672 29.969 -3.27 1 90.19 716 ALA A C 1
ATOM 5859 O O . ALA A 1 716 ? 3.475 30.25 -3.342 1 90.19 716 ALA A O 1
ATOM 5860 N N . TYR A 1 717 ? 5.57 30.797 -3.506 1 92.62 717 TYR A N 1
ATOM 5861 C CA . TYR A 1 717 ? 5.363 32.062 -4.188 1 92.62 717 TYR A CA 1
ATOM 5862 C C . TYR A 1 717 ? 5.988 32.062 -5.578 1 92.62 717 TYR A C 1
ATOM 5864 O O . TYR A 1 717 ? 7.145 31.656 -5.738 1 92.62 717 TYR A O 1
ATOM 5872 N N . LYS A 1 718 ? 5.223 32.406 -6.543 1 93.31 718 LYS A N 1
ATOM 5873 C CA . LYS A 1 718 ? 5.684 32.344 -7.926 1 93.31 718 LYS A CA 1
ATOM 5874 C C . LYS A 1 718 ? 5.309 33.625 -8.68 1 93.31 718 LYS A C 1
ATOM 5876 O O . LYS A 1 718 ? 4.309 34.281 -8.352 1 93.31 718 LYS A O 1
ATOM 5881 N N . ILE A 1 719 ? 6.098 33.875 -9.664 1 92.25 719 ILE A N 1
ATOM 5882 C CA . ILE A 1 719 ? 5.777 34.969 -10.562 1 92.25 719 ILE A CA 1
ATOM 5883 C C . ILE A 1 719 ? 4.426 34.719 -11.234 1 92.25 719 ILE A C 1
ATOM 5885 O O . ILE A 1 719 ? 4.133 33.594 -11.633 1 92.25 719 ILE A O 1
ATOM 5889 N N . GLY A 1 720 ? 3.592 35.719 -11.227 1 89 720 GLY A N 1
ATOM 5890 C CA . GLY A 1 720 ? 2.283 35.562 -11.844 1 89 720 GLY A CA 1
ATOM 5891 C C . GLY A 1 720 ? 1.179 35.281 -10.844 1 89 720 GLY A C 1
ATOM 5892 O O . GLY A 1 720 ? -0.005 35.375 -11.18 1 89 720 GLY A O 1
ATOM 5893 N N . TYR A 1 721 ? 1.618 35 -9.57 1 91.88 721 TYR A N 1
ATOM 5894 C CA . TYR A 1 721 ? 0.628 34.812 -8.516 1 91.88 721 TYR A CA 1
ATOM 5895 C C . TYR A 1 721 ? 0.111 36.156 -8.008 1 91.88 721 TYR A C 1
ATOM 5897 O O . TYR A 1 721 ? 0.713 37.188 -8.273 1 91.88 721 TYR A O 1
ATOM 5905 N N . TYR A 1 722 ? -0.938 36.094 -7.367 1 91 722 TYR A N 1
ATOM 5906 C CA . TYR A 1 722 ? -1.565 37.312 -6.879 1 91 722 TYR A CA 1
ATOM 5907 C C . TYR A 1 722 ? -1.658 37.312 -5.359 1 91 722 TYR A C 1
ATOM 5909 O O . TYR A 1 722 ? -1.885 36.25 -4.746 1 91 722 TYR A O 1
ATOM 5917 N N . LEU A 1 723 ? -1.48 38.469 -4.77 1 91.81 723 LEU A N 1
ATOM 5918 C CA . LEU A 1 723 ? -1.588 38.656 -3.33 1 91.81 723 LEU A CA 1
ATOM 5919 C C . LEU A 1 723 ? -2.59 39.75 -3.006 1 91.81 723 LEU A C 1
ATOM 5921 O O . LEU A 1 723 ? -2.816 40.656 -3.822 1 91.81 723 LEU A O 1
ATOM 5925 N N . THR A 1 724 ? -3.156 39.594 -1.878 1 88.94 724 THR A N 1
ATOM 5926 C CA . THR A 1 724 ? -4.148 40.594 -1.473 1 88.94 724 THR A CA 1
ATOM 5927 C C . THR A 1 724 ? -3.73 41.281 -0.177 1 88.94 724 THR A C 1
ATOM 5929 O O . THR A 1 724 ? -3.076 40.656 0.671 1 88.94 724 THR A O 1
ATOM 5932 N N . LYS A 1 725 ? -4.027 42.5 -0.081 1 86.31 725 LYS A N 1
ATOM 5933 C CA . LYS A 1 725 ? -3.814 43.281 1.122 1 86.31 725 LYS A CA 1
ATOM 5934 C C . LYS A 1 725 ? -5.031 44.156 1.433 1 86.31 725 LYS A C 1
ATOM 5936 O O . LYS A 1 725 ? -5.555 44.844 0.551 1 86.31 725 LYS A O 1
ATOM 5941 N N . PHE A 1 726 ? -5.465 44.031 2.736 1 79.62 726 PHE A N 1
ATOM 5942 C CA . PHE A 1 726 ? -6.613 44.812 3.139 1 79.62 726 PHE A CA 1
ATOM 5943 C C . PHE A 1 726 ? -6.168 46.062 3.869 1 79.62 726 PHE A C 1
ATOM 5945 O O . PHE A 1 726 ? -5.566 46 4.941 1 79.62 726 PHE A O 1
ATOM 5952 N N . THR A 1 727 ? -6.289 47.219 3.373 1 75.44 727 THR A N 1
ATOM 5953 C CA . THR A 1 727 ? -6.105 48.5 4.074 1 75.44 727 THR A CA 1
ATOM 5954 C C . THR A 1 727 ? -7.445 49.188 4.289 1 75.44 727 THR A C 1
ATOM 5956 O O . THR A 1 727 ? -8.125 48.938 5.289 1 75.44 727 THR A O 1
ATOM 5959 N N . TYR A 1 728 ? -8.047 49.875 3.342 1 66.38 728 TYR A N 1
ATOM 5960 C CA . TYR A 1 728 ? -9.398 50.438 3.307 1 66.38 728 TYR A CA 1
ATOM 5961 C C . TYR A 1 728 ? -10.258 49.688 2.293 1 66.38 728 TYR A C 1
ATOM 5963 O O . TYR A 1 728 ? -11.438 49.406 2.543 1 66.38 728 TYR A O 1
ATOM 5971 N N . GLU A 1 729 ? -9.531 49.344 1.359 1 79.12 729 GLU A N 1
ATOM 5972 C CA . GLU A 1 729 ? -10.109 48.531 0.301 1 79.12 729 GLU A CA 1
ATOM 5973 C C . GLU A 1 729 ? -9.188 47.344 -0.064 1 79.12 729 GLU A C 1
ATOM 5975 O O . GLU A 1 729 ? -8.031 47.312 0.366 1 79.12 729 GLU A O 1
ATOM 5980 N N . LEU A 1 730 ? -9.805 46.438 -0.633 1 85.88 730 LEU A N 1
ATOM 5981 C CA . LEU A 1 730 ? -8.984 45.312 -1.051 1 85.88 730 LEU A CA 1
ATOM 5982 C C . LEU A 1 730 ? -8.07 45.688 -2.207 1 85.88 730 LEU A C 1
ATOM 5984 O O . LEU A 1 730 ? -8.523 46.25 -3.211 1 85.88 730 LEU A O 1
ATOM 5988 N N . ASN A 1 731 ? -6.816 45.562 -2.014 1 88 731 ASN A N 1
ATOM 5989 C CA . ASN A 1 731 ? -5.824 45.781 -3.066 1 88 731 ASN A CA 1
ATOM 5990 C C . ASN A 1 731 ? -5.27 44.438 -3.566 1 88 731 ASN A C 1
ATOM 5992 O O . ASN A 1 731 ? -4.992 43.531 -2.773 1 88 731 ASN A O 1
ATOM 5996 N N . LEU A 1 732 ? -5.281 44.375 -4.836 1 91.19 732 LEU A N 1
ATOM 5997 C CA . LEU A 1 732 ? -4.766 43.188 -5.488 1 91.19 732 LEU A CA 1
ATOM 5998 C C . LEU A 1 732 ? -3.4 43.438 -6.117 1 91.19 732 LEU A C 1
ATOM 6000 O O . LEU A 1 732 ? -3.209 44.469 -6.785 1 91.19 732 LEU A O 1
ATOM 6004 N N . TYR A 1 733 ? -2.436 42.594 -5.824 1 92.62 733 TYR A N 1
ATOM 6005 C CA . TYR A 1 733 ? -1.08 42.75 -6.34 1 92.62 733 TYR A CA 1
ATOM 6006 C C . TYR A 1 733 ? -0.651 41.5 -7.113 1 92.62 733 TYR A C 1
ATOM 6008 O O . TYR A 1 733 ? -0.939 40.375 -6.699 1 92.62 733 TYR A O 1
ATOM 6016 N N . GLU A 1 734 ? -0.056 41.688 -8.234 1 94.12 734 GLU A N 1
ATOM 6017 C CA . GLU A 1 734 ? 0.558 40.594 -8.992 1 94.12 734 GLU A CA 1
ATOM 6018 C C . GLU A 1 734 ? 2.064 40.531 -8.75 1 94.12 734 GLU A C 1
ATOM 6020 O O . GLU A 1 734 ? 2.746 41.562 -8.797 1 94.12 734 GLU A O 1
ATOM 6025 N N . ILE A 1 735 ? 2.613 39.375 -8.508 1 94.31 735 ILE A N 1
ATOM 6026 C CA . ILE A 1 735 ? 4.039 39.219 -8.258 1 94.31 735 ILE A CA 1
ATOM 6027 C C . ILE A 1 735 ? 4.809 39.281 -9.57 1 94.31 735 ILE A C 1
ATOM 6029 O O . ILE A 1 735 ? 4.578 38.5 -10.477 1 94.31 735 ILE A O 1
ATOM 6033 N N . LEU A 1 736 ? 5.762 40.156 -9.633 1 93.44 736 LEU A N 1
ATOM 6034 C CA . LEU A 1 736 ? 6.598 40.281 -10.82 1 93.44 736 LEU A CA 1
ATOM 6035 C C . LEU A 1 736 ? 7.957 39.625 -10.609 1 93.44 736 LEU A C 1
ATOM 6037 O O . LEU A 1 736 ? 8.492 38.969 -11.516 1 93.44 736 LEU A O 1
ATOM 6041 N N . GLU A 1 737 ? 8.484 39.875 -9.438 1 93.75 737 GLU A N 1
ATOM 6042 C CA . GLU A 1 737 ? 9.773 39.312 -9.062 1 93.75 737 GLU A CA 1
ATOM 6043 C C . GLU A 1 737 ? 9.844 39.031 -7.562 1 93.75 737 GLU A C 1
ATOM 6045 O O . GLU A 1 737 ? 9.172 39.719 -6.773 1 93.75 737 GLU A O 1
ATOM 6050 N N . ILE A 1 738 ? 10.609 38.125 -7.219 1 94.62 738 ILE A N 1
ATOM 6051 C CA . ILE A 1 738 ? 10.828 37.75 -5.82 1 94.62 738 ILE A CA 1
ATOM 6052 C C . ILE A 1 738 ? 12.305 37.969 -5.469 1 94.62 738 ILE A C 1
ATOM 6054 O O . ILE A 1 738 ? 13.18 37.312 -6.055 1 94.62 738 ILE A O 1
ATOM 6058 N N . ILE A 1 739 ? 12.539 38.812 -4.527 1 91.44 739 ILE A N 1
ATOM 6059 C CA . ILE A 1 739 ? 13.906 39.188 -4.172 1 91.44 739 ILE A CA 1
ATOM 6060 C C . ILE A 1 739 ? 14.234 38.688 -2.775 1 91.44 739 ILE A C 1
ATOM 6062 O O . ILE A 1 739 ? 13.484 38.906 -1.825 1 91.44 739 ILE A O 1
ATOM 6066 N N . LEU A 1 740 ? 15.281 38 -2.699 1 91.25 740 LEU A N 1
ATOM 6067 C CA . LEU A 1 740 ? 15.797 37.531 -1.413 1 91.25 740 LEU A CA 1
ATOM 6068 C C . LEU A 1 740 ? 17.031 38.344 -1.013 1 91.25 740 LEU A C 1
ATOM 6070 O O . LEU A 1 740 ? 18.031 38.344 -1.738 1 91.25 740 LEU A O 1
ATOM 6074 N N . ILE A 1 741 ? 16.938 38.938 0.102 1 86 741 ILE A N 1
ATOM 6075 C CA . ILE A 1 741 ? 18.078 39.688 0.639 1 86 741 ILE A CA 1
ATOM 6076 C C . ILE A 1 741 ? 18.953 38.75 1.469 1 86 741 ILE A C 1
ATOM 6078 O O . ILE A 1 741 ? 18.547 38.281 2.541 1 86 741 ILE A O 1
ATOM 6082 N N . ASN A 1 742 ? 20.109 38.438 1.071 1 81.25 742 ASN A N 1
ATOM 6083 C CA . ASN A 1 742 ? 20.969 37.375 1.624 1 81.25 742 ASN A CA 1
ATOM 6084 C C . ASN A 1 742 ? 21.422 37.719 3.045 1 81.25 742 ASN A C 1
ATOM 6086 O O . ASN A 1 742 ? 21.547 36.844 3.887 1 81.25 742 ASN A O 1
ATOM 6090 N N . ALA A 1 743 ? 21.625 39 3.33 1 74.19 743 ALA A N 1
ATOM 6091 C CA . ALA A 1 743 ? 22.141 39.375 4.641 1 74.19 743 ALA A CA 1
ATOM 6092 C C . ALA A 1 743 ? 21.109 39.094 5.738 1 74.19 743 ALA A C 1
ATOM 6094 O O . ALA A 1 743 ? 21.469 38.688 6.836 1 74.19 743 ALA A O 1
ATOM 6095 N N . THR A 1 744 ? 19.906 39.281 5.41 1 77.75 744 THR A N 1
ATOM 6096 C CA . THR A 1 744 ? 18.875 39.219 6.434 1 77.75 744 THR A CA 1
ATOM 6097 C C . THR A 1 744 ? 17.891 38.094 6.121 1 77.75 744 THR A C 1
ATOM 6099 O O . THR A 1 744 ? 17.031 37.75 6.938 1 77.75 744 THR A O 1
ATOM 6102 N N . ASN A 1 745 ? 18 37.438 5.129 1 81.81 745 ASN A N 1
ATOM 6103 C CA . ASN A 1 745 ? 17.078 36.406 4.668 1 81.81 745 ASN A CA 1
ATOM 6104 C C . ASN A 1 745 ? 15.648 36.938 4.57 1 81.81 745 ASN A C 1
ATOM 6106 O O . ASN A 1 745 ? 14.688 36.219 4.828 1 81.81 745 ASN A O 1
ATOM 6110 N N . LYS A 1 746 ? 15.57 38.25 4.328 1 87 746 LYS A N 1
ATOM 6111 C CA . LYS A 1 746 ? 14.258 38.875 4.121 1 87 746 LYS A CA 1
ATOM 6112 C C . LYS A 1 746 ? 13.852 38.812 2.654 1 87 746 LYS A C 1
ATOM 6114 O O . LYS A 1 746 ? 14.703 38.844 1.764 1 87 746 LYS A O 1
ATOM 6119 N N . ILE A 1 747 ? 12.547 38.719 2.496 1 92.12 747 ILE A N 1
ATOM 6120 C CA . ILE A 1 747 ? 12.031 38.594 1.137 1 92.12 747 ILE A CA 1
ATOM 6121 C C . ILE A 1 747 ? 11.266 39.875 0.764 1 92.12 747 ILE A C 1
ATOM 6123 O O . ILE A 1 747 ? 10.383 40.312 1.503 1 92.12 747 ILE A O 1
ATOM 6127 N N . VAL A 1 748 ? 11.656 40.438 -0.335 1 91.5 748 VAL A N 1
ATOM 6128 C CA . VAL A 1 748 ? 10.961 41.562 -0.905 1 91.5 748 VAL A CA 1
ATOM 6129 C C . VAL A 1 748 ? 10.344 41.188 -2.248 1 91.5 748 VAL A C 1
ATOM 6131 O O . VAL A 1 748 ? 10.992 40.531 -3.072 1 91.5 748 VAL A O 1
ATOM 6134 N N . LEU A 1 749 ? 9.086 41.594 -2.414 1 93.81 749 LEU A N 1
ATOM 6135 C CA . LEU A 1 749 ? 8.383 41.281 -3.652 1 93.81 749 LEU A CA 1
ATOM 6136 C C . LEU A 1 749 ? 8.203 42.531 -4.5 1 93.81 749 LEU A C 1
ATOM 6138 O O . LEU A 1 749 ? 7.898 43.594 -3.975 1 93.81 749 LEU A O 1
ATOM 6142 N N . ILE A 1 750 ? 8.555 42.375 -5.75 1 93.38 750 ILE A N 1
ATOM 6143 C CA . ILE A 1 750 ? 8.18 43.406 -6.711 1 93.38 750 ILE A CA 1
ATOM 6144 C C . ILE A 1 750 ? 6.785 43.125 -7.258 1 93.38 750 ILE A C 1
ATOM 6146 O O . ILE A 1 750 ? 6.543 42.062 -7.828 1 93.38 750 ILE A O 1
ATOM 6150 N N . LEU A 1 751 ? 5.957 44.094 -7.039 1 94.44 751 LEU A N 1
ATOM 6151 C CA . LEU A 1 751 ? 4.547 43.844 -7.281 1 94.44 751 LEU A CA 1
ATOM 6152 C C . LEU A 1 751 ? 3.949 44.875 -8.211 1 94.44 751 LEU A C 1
ATOM 6154 O O . LEU A 1 751 ? 4.383 46.031 -8.211 1 94.44 751 LEU A O 1
ATOM 6158 N N . LYS A 1 752 ? 3.057 44.406 -8.969 1 93.62 752 LYS A N 1
ATOM 6159 C CA . LYS A 1 752 ? 2.186 45.25 -9.773 1 93.62 752 LYS A CA 1
ATOM 6160 C C . LYS A 1 752 ? 0.778 45.312 -9.18 1 93.62 752 LYS A C 1
ATOM 6162 O O . LYS A 1 752 ? 0.105 44.281 -9.07 1 93.62 752 LYS A O 1
ATOM 6167 N N . GLN A 1 753 ? 0.331 46.469 -8.82 1 93.12 753 GLN A N 1
ATOM 6168 C CA . GLN A 1 753 ? -1.017 46.625 -8.273 1 93.12 753 GLN A CA 1
ATOM 6169 C C . GLN A 1 753 ? -2.059 46.656 -9.391 1 93.12 753 GLN A C 1
ATOM 6171 O O . GLN A 1 753 ? -1.929 47.406 -10.352 1 93.12 753 GLN A O 1
ATOM 6176 N N . ILE A 1 754 ? -3.008 45.812 -9.234 1 92.75 754 ILE A N 1
ATOM 6177 C CA . ILE A 1 754 ? -4.078 45.688 -10.219 1 92.75 754 ILE A CA 1
ATOM 6178 C C . ILE A 1 754 ? -5.363 46.281 -9.664 1 92.75 754 ILE A C 1
ATOM 6180 O O . ILE A 1 754 ? -5.672 46.125 -8.477 1 92.75 754 ILE A O 1
ATOM 6184 N N . LYS A 1 755 ? -6.09 46.906 -10.523 1 89.75 755 LYS A N 1
ATOM 6185 C CA . LYS A 1 755 ? -7.324 47.562 -10.117 1 89.75 755 LYS A CA 1
ATOM 6186 C C . LYS A 1 755 ? -8.438 46.562 -9.883 1 89.75 755 LYS A C 1
ATOM 6188 O O . LYS A 1 755 ? -8.656 45.656 -10.703 1 89.75 755 LYS A O 1
ATOM 6193 N N . VAL A 1 756 ? -9.039 46.656 -8.695 1 90.5 756 VAL A N 1
ATOM 6194 C CA . VAL A 1 756 ? -10.227 45.875 -8.359 1 90.5 756 VAL A CA 1
ATOM 6195 C C . VAL A 1 756 ? -11.477 46.75 -8.531 1 90.5 756 VAL A C 1
ATOM 6197 O O . VAL A 1 756 ? -11.57 47.844 -7.965 1 90.5 756 VAL A O 1
ATOM 6200 N N . ASP A 1 757 ? -12.422 46.344 -9.25 1 87.69 757 ASP A N 1
ATOM 6201 C CA . ASP A 1 757 ? -13.586 47.125 -9.609 1 87.69 757 ASP A CA 1
ATOM 6202 C C . ASP A 1 757 ? -14.602 47.156 -8.469 1 87.69 757 ASP A C 1
ATOM 6204 O O . ASP A 1 757 ? -14.93 48.25 -7.953 1 87.69 757 ASP A O 1
ATOM 6208 N N . CYS A 1 758 ? -15.18 46 -8.164 1 88.12 758 CYS A N 1
ATOM 6209 C CA . CYS A 1 758 ? -16.203 45.969 -7.129 1 88.12 758 CYS A CA 1
ATOM 6210 C C . CYS A 1 758 ? -16.359 44.594 -6.527 1 88.12 758 CYS A C 1
ATOM 6212 O O . CYS A 1 758 ? -15.828 43.594 -7.07 1 88.12 758 CYS A O 1
ATOM 6214 N N . TYR A 1 759 ? -16.969 44.656 -5.348 1 91.06 759 TYR A N 1
ATOM 6215 C CA . TYR A 1 759 ? -17.344 43.406 -4.691 1 91.06 759 TYR A CA 1
ATOM 6216 C C . TYR A 1 759 ? -18.734 42.969 -5.125 1 91.06 759 TYR A C 1
ATOM 6218 O O . TYR A 1 759 ? -19.688 43.75 -5.062 1 91.06 759 TYR A O 1
ATOM 6226 N N . VAL A 1 760 ? -18.812 41.75 -5.621 1 92.12 760 VAL A N 1
ATOM 6227 C CA . VAL A 1 760 ? -20.094 41.188 -6.043 1 92.12 760 VAL A CA 1
ATOM 6228 C C . VAL A 1 760 ? -20.609 40.219 -4.973 1 92.12 760 VAL A C 1
ATOM 6230 O O . VAL A 1 760 ? -20.203 39.062 -4.926 1 92.12 760 VAL A O 1
ATOM 6233 N N . GLU A 1 761 ? -21.578 40.531 -4.305 1 91.69 761 GLU A N 1
ATOM 6234 C CA . GLU A 1 761 ? -22.094 39.781 -3.188 1 91.69 761 GLU A CA 1
ATOM 6235 C C . GLU A 1 761 ? -22.719 38.469 -3.666 1 91.69 761 GLU A C 1
ATOM 6237 O O . GLU A 1 761 ? -22.609 37.438 -2.988 1 91.69 761 GLU A O 1
ATOM 6242 N N . HIS A 1 762 ? -23.328 38.531 -4.812 1 94.19 762 HIS A N 1
ATOM 6243 C CA . HIS A 1 762 ? -24.016 37.344 -5.359 1 94.19 762 HIS A CA 1
ATOM 6244 C C . HIS A 1 762 ? -23.031 36.219 -5.645 1 94.19 762 HIS A C 1
ATOM 6246 O O . HIS A 1 762 ? -23.406 35.062 -5.617 1 94.19 762 HIS A O 1
ATOM 6252 N N . LEU A 1 763 ? -21.797 36.562 -5.852 1 94 763 LEU A N 1
ATOM 6253 C CA . LEU A 1 763 ? -20.766 35.594 -6.156 1 94 763 LEU A CA 1
ATOM 6254 C C . LEU A 1 763 ? -19.75 35.5 -5.031 1 94 763 LEU A C 1
ATOM 6256 O O . LEU A 1 763 ? -18.844 34.656 -5.078 1 94 763 LEU A O 1
ATOM 6260 N N . LYS A 1 764 ? -19.906 36.312 -4.031 1 92.25 764 LYS A N 1
ATOM 6261 C CA . LYS A 1 764 ? -18.969 36.406 -2.914 1 92.25 764 LYS A CA 1
ATOM 6262 C C . LYS A 1 764 ? -17.531 36.531 -3.408 1 92.25 764 LYS A C 1
ATOM 6264 O O . LYS A 1 764 ? -16.641 35.812 -2.938 1 92.25 764 LYS A O 1
ATOM 6269 N N . SER A 1 765 ? -17.406 37.344 -4.41 1 92.75 765 SER A N 1
ATOM 6270 C CA . SER A 1 765 ? -16.109 37.531 -5.051 1 92.75 765 SER A CA 1
ATOM 6271 C C . SER A 1 765 ? -15.891 38.969 -5.484 1 92.75 765 SER A C 1
ATOM 6273 O O . SER A 1 765 ? -16.828 39.781 -5.5 1 92.75 765 SER A O 1
ATOM 6275 N N . TYR A 1 766 ? -14.672 39.25 -5.766 1 91.56 766 TYR A N 1
ATOM 6276 C CA . TYR A 1 766 ? -14.305 40.594 -6.254 1 91.56 766 TYR A CA 1
ATOM 6277 C C . TYR A 1 766 ? -14.062 40.562 -7.762 1 91.56 766 TYR A C 1
ATOM 6279 O O . TYR A 1 766 ? -13.414 39.656 -8.281 1 91.56 766 TYR A O 1
ATOM 6287 N N . MET A 1 767 ? -14.602 41.5 -8.43 1 93 767 MET A N 1
ATOM 6288 C CA . MET A 1 767 ? -14.406 41.656 -9.867 1 93 767 MET A CA 1
ATOM 6289 C C . MET A 1 767 ? -13.141 42.438 -10.172 1 93 767 MET A C 1
ATOM 6291 O O . MET A 1 767 ? -12.922 43.531 -9.602 1 93 767 MET A O 1
ATOM 6295 N N . VAL A 1 768 ? -12.312 41.875 -10.953 1 92.31 768 VAL A N 1
ATOM 6296 C CA . VAL A 1 768 ? -11.062 42.5 -11.344 1 92.31 768 VAL A CA 1
ATOM 6297 C C . VAL A 1 768 ? -11.195 43.094 -12.75 1 92.31 768 VAL A C 1
ATOM 6299 O O . VAL A 1 768 ? -11.93 42.562 -13.586 1 92.31 768 VAL A O 1
ATOM 6302 N N . ASP A 1 769 ? -10.438 44.094 -12.945 1 86.94 769 ASP A N 1
ATOM 6303 C CA . ASP A 1 769 ? -10.438 44.75 -14.25 1 86.94 769 ASP A CA 1
ATOM 6304 C C . ASP A 1 769 ? -10 43.781 -15.352 1 86.94 769 ASP A C 1
ATOM 6306 O O . ASP A 1 769 ? -9.008 43.062 -15.203 1 86.94 769 ASP A O 1
ATOM 6310 N N . LYS A 1 770 ? -10.719 43.75 -16.406 1 81.44 770 LYS A N 1
ATOM 6311 C CA . LYS A 1 770 ? -10.508 42.812 -17.516 1 81.44 770 LYS A CA 1
ATOM 6312 C C . LYS A 1 770 ? -9.102 42.969 -18.109 1 81.44 770 LYS A C 1
ATOM 6314 O O . LYS A 1 770 ? -8.477 42 -18.5 1 81.44 770 LYS A O 1
ATOM 6319 N N . ASN A 1 771 ? -8.641 44.219 -18.109 1 80.31 771 ASN A N 1
ATOM 6320 C CA . ASN A 1 771 ? -7.336 44.469 -18.719 1 80.31 771 ASN A CA 1
ATOM 6321 C C . ASN A 1 771 ? -6.219 44.438 -17.672 1 80.31 771 ASN A C 1
ATOM 6323 O O . ASN A 1 771 ? -5.043 44.594 -18.016 1 80.31 771 ASN A O 1
ATOM 6327 N N . LYS A 1 772 ? -6.57 44.125 -16.5 1 83.44 772 LYS A N 1
ATOM 6328 C CA . LYS A 1 772 ? -5.594 44.125 -15.422 1 83.44 772 LYS A CA 1
ATOM 6329 C C . LYS A 1 772 ? -4.758 45.375 -15.43 1 83.44 772 LYS A C 1
ATOM 6331 O O . LYS A 1 772 ? -3.527 45.344 -15.383 1 83.44 772 LYS A O 1
ATOM 6336 N N . SER A 1 773 ? -5.457 46.438 -15.555 1 81.19 773 SER A N 1
ATOM 6337 C CA . SER A 1 773 ? -4.785 47.75 -15.633 1 81.19 773 SER A CA 1
ATOM 6338 C C . SER A 1 773 ? -3.904 47.969 -14.414 1 81.19 773 SER A C 1
ATOM 6340 O O . SER A 1 773 ? -4.336 47.75 -13.281 1 81.19 773 SER A O 1
ATOM 6342 N N . GLU A 1 774 ? -2.672 48.375 -14.734 1 81.62 774 GLU A N 1
ATOM 6343 C CA . GLU A 1 774 ? -1.68 48.625 -13.695 1 81.62 774 GLU A CA 1
ATOM 6344 C C . GLU A 1 774 ? -1.874 50 -13.055 1 81.62 774 GLU A C 1
ATOM 6346 O O . GLU A 1 774 ? -2.043 51 -13.75 1 81.62 774 GLU A O 1
ATOM 6351 N N . ILE A 1 775 ? -1.932 50 -11.82 1 77.44 775 ILE A N 1
ATOM 6352 C CA . ILE A 1 775 ? -1.981 51.25 -11.078 1 77.44 775 ILE A CA 1
ATOM 6353 C C . ILE A 1 775 ? -0.563 51.719 -10.766 1 77.44 775 ILE A C 1
ATOM 6355 O O . ILE A 1 775 ? -0.214 52.875 -11.031 1 77.44 775 ILE A O 1
ATOM 6359 N N . LEU A 1 776 ? 0.197 50.781 -10.133 1 83.44 776 LEU A N 1
ATOM 6360 C CA . LEU A 1 776 ? 1.566 51.125 -9.75 1 83.44 776 LEU A CA 1
ATOM 6361 C C . LEU A 1 776 ? 2.404 49.875 -9.57 1 83.44 776 LEU A C 1
ATOM 6363 O O . LEU A 1 776 ? 1.861 48.781 -9.336 1 83.44 776 LEU A O 1
ATOM 6367 N N . THR A 1 777 ? 3.67 50.062 -9.852 1 88.31 777 THR A N 1
ATOM 6368 C CA . THR A 1 777 ? 4.652 49.031 -9.516 1 88.31 777 THR A CA 1
ATOM 6369 C C . THR A 1 777 ? 5.391 49.406 -8.227 1 88.31 777 THR A C 1
ATOM 6371 O O . THR A 1 777 ? 5.891 50.531 -8.086 1 88.31 777 THR A O 1
ATOM 6374 N N . THR A 1 778 ? 5.305 48.438 -7.246 1 89.44 778 THR A N 1
ATOM 6375 C CA . THR A 1 778 ? 5.891 48.75 -5.945 1 89.44 778 THR A CA 1
ATOM 6376 C C . THR A 1 778 ? 6.641 47.531 -5.391 1 89.44 778 THR A C 1
ATOM 6378 O O . THR A 1 778 ? 6.527 46.438 -5.93 1 89.44 778 THR A O 1
ATOM 6381 N N . ALA A 1 779 ? 7.488 47.812 -4.426 1 90.94 779 ALA A N 1
ATOM 6382 C CA . ALA A 1 779 ? 8.195 46.781 -3.676 1 90.94 779 ALA A CA 1
ATOM 6383 C C . ALA A 1 779 ? 7.684 46.688 -2.24 1 90.94 779 ALA A C 1
ATOM 6385 O O . ALA A 1 779 ? 7.555 47.719 -1.562 1 90.94 779 ALA A O 1
ATOM 6386 N N . MET A 1 780 ? 7.273 45.531 -1.833 1 91.12 780 MET A N 1
ATOM 6387 C CA . MET A 1 780 ? 6.781 45.344 -0.473 1 91.12 780 MET A CA 1
ATOM 6388 C C . MET A 1 780 ? 7.348 44.062 0.132 1 91.12 780 MET A C 1
ATOM 6390 O O . MET A 1 780 ? 7.59 43.094 -0.582 1 91.12 780 MET A O 1
ATOM 6394 N N . PRO A 1 781 ? 7.562 44.094 1.388 1 90.31 781 PRO A N 1
ATOM 6395 C CA . PRO A 1 781 ? 7.965 42.844 2.043 1 90.31 781 PRO A CA 1
ATOM 6396 C C . PRO A 1 781 ? 6.855 41.781 2.043 1 90.31 781 PRO A C 1
ATOM 6398 O O . PRO A 1 781 ? 5.676 42.125 2.1 1 90.31 781 PRO A O 1
ATOM 6401 N N . ILE A 1 782 ? 7.227 40.562 2.039 1 90.25 782 ILE A N 1
ATOM 6402 C CA . ILE A 1 782 ? 6.297 39.438 1.959 1 90.25 782 ILE A CA 1
ATOM 6403 C C . ILE A 1 782 ? 5.414 39.406 3.205 1 90.25 782 ILE A C 1
ATOM 6405 O O . ILE A 1 782 ? 4.289 38.906 3.162 1 90.25 782 ILE A O 1
ATOM 6409 N N . SER A 1 783 ? 5.82 39.969 4.348 1 84.25 783 SER A N 1
ATOM 6410 C CA . SER A 1 783 ? 5.117 39.938 5.625 1 84.25 783 SER A CA 1
ATOM 6411 C C . SER A 1 783 ? 3.928 40.875 5.629 1 84.25 783 SER A C 1
ATOM 6413 O O . SER A 1 783 ? 3.055 40.781 6.492 1 84.25 783 SER A O 1
ATOM 6415 N N . ASP A 1 784 ? 3.859 41.688 4.605 1 84.31 784 ASP A N 1
ATOM 6416 C CA . ASP A 1 784 ? 2.818 42.719 4.582 1 84.31 784 ASP A CA 1
ATOM 6417 C C . ASP A 1 784 ? 1.486 42.125 4.113 1 84.31 784 ASP A C 1
ATOM 6419 O O . ASP A 1 784 ? 0.438 42.75 4.27 1 84.31 784 ASP A O 1
ATOM 6423 N N . PHE A 1 785 ? 1.61 40.969 3.725 1 85.5 785 PHE A N 1
ATOM 6424 C CA . PHE A 1 785 ? 0.405 40.438 3.105 1 85.5 785 PHE A CA 1
ATOM 6425 C C . PHE A 1 785 ? -0.313 39.5 4.055 1 85.5 785 PHE A C 1
ATOM 6427 O O . PHE A 1 785 ? 0.321 38.844 4.891 1 85.5 785 PHE A O 1
ATOM 6434 N N . ASN A 1 786 ? -1.624 39.531 3.941 1 67.81 786 ASN A N 1
ATOM 6435 C CA . ASN A 1 786 ? -2.539 38.812 4.824 1 67.81 786 ASN A CA 1
ATOM 6436 C C . ASN A 1 786 ? -2.578 37.312 4.5 1 67.81 786 ASN A C 1
ATOM 6438 O O . ASN A 1 786 ? -2.957 36.5 5.344 1 67.81 786 ASN A O 1
ATOM 6442 N N . GLY A 1 787 ? -2.365 36.969 3.318 1 75.56 787 GLY A N 1
ATOM 6443 C CA . GLY A 1 787 ? -2.666 35.594 2.969 1 75.56 787 GLY A CA 1
ATOM 6444 C C . GLY A 1 787 ? -1.723 35 1.928 1 75.56 787 GLY A C 1
ATOM 6445 O O . GLY A 1 787 ? -0.789 35.688 1.491 1 75.56 787 GLY A O 1
ATOM 6446 N N . PRO A 1 788 ? -1.993 33.75 1.683 1 85.38 788 PRO A N 1
ATOM 6447 C CA . PRO A 1 788 ? -1.213 33.062 0.641 1 85.38 788 PRO A CA 1
ATOM 6448 C C . PRO A 1 788 ? -1.59 33.531 -0.766 1 85.38 788 PRO A C 1
ATOM 6450 O O . PRO A 1 788 ? -2.586 34.219 -0.943 1 85.38 788 PRO A O 1
ATOM 6453 N N . PRO A 1 789 ? -0.779 33.219 -1.697 1 89.69 789 PRO A N 1
ATOM 6454 C CA . PRO A 1 789 ? -1.098 33.562 -3.078 1 89.69 789 PRO A CA 1
ATOM 6455 C C . PRO A 1 789 ? -2.41 32.969 -3.564 1 89.69 789 PRO A C 1
ATOM 6457 O O . PRO A 1 789 ? -2.781 31.875 -3.141 1 89.69 789 PRO A O 1
ATOM 6460 N N . ILE A 1 790 ? -3.078 33.719 -4.398 1 88.25 790 ILE A N 1
ATOM 6461 C CA . ILE A 1 790 ? -4.348 33.25 -4.953 1 88.25 790 ILE A CA 1
ATOM 6462 C C . ILE A 1 790 ? -4.316 33.344 -6.477 1 88.25 790 ILE A C 1
ATOM 6464 O O . ILE A 1 790 ? -3.402 33.938 -7.043 1 88.25 790 ILE A O 1
ATOM 6468 N N . ASN A 1 791 ? -5.355 32.781 -7.113 1 85.44 791 ASN A N 1
ATOM 6469 C CA . ASN A 1 791 ? -5.508 32.875 -8.562 1 85.44 791 ASN A CA 1
ATOM 6470 C C . ASN A 1 791 ? -6.684 33.75 -8.961 1 85.44 791 ASN A C 1
ATOM 6472 O O . ASN A 1 791 ? -7.598 33.969 -8.164 1 85.44 791 ASN A O 1
ATOM 6476 N N . ILE A 1 792 ? -6.535 34.219 -10.188 1 89.12 792 ILE A N 1
ATOM 6477 C CA . ILE A 1 792 ? -7.672 34.906 -10.797 1 89.12 792 ILE A CA 1
ATOM 6478 C C . ILE A 1 792 ? -8.461 33.906 -11.656 1 89.12 792 ILE A C 1
ATOM 6480 O O . ILE A 1 792 ? -7.879 33.125 -12.398 1 89.12 792 ILE A O 1
ATOM 6484 N N . ASN A 1 793 ? -9.711 33.969 -11.445 1 89.31 793 ASN A N 1
ATOM 6485 C CA . ASN A 1 793 ? -10.562 33.031 -12.195 1 89.31 793 ASN A CA 1
ATOM 6486 C C . ASN A 1 793 ? -11.383 33.781 -13.258 1 89.31 793 ASN A C 1
ATOM 6488 O O . ASN A 1 793 ? -11.867 34.875 -13.016 1 89.31 793 ASN A O 1
ATOM 6492 N N . THR A 1 794 ? -11.445 33.125 -14.398 1 85.81 794 THR A N 1
ATOM 6493 C CA . THR A 1 794 ? -12.273 33.656 -15.469 1 85.81 794 THR A CA 1
ATOM 6494 C C . THR A 1 794 ? -13.648 32.969 -15.484 1 85.81 794 THR A C 1
ATOM 6496 O O . THR A 1 794 ? -13.742 31.75 -15.523 1 85.81 794 THR A O 1
ATOM 6499 N N . VAL A 1 795 ? -14.586 33.781 -15.398 1 85.81 795 VAL A N 1
ATOM 6500 C CA . VAL A 1 795 ? -15.945 33.25 -15.438 1 85.81 795 VAL A CA 1
ATOM 6501 C C . VAL A 1 795 ? -16.453 33.25 -16.875 1 85.81 795 VAL A C 1
ATOM 6503 O O . VAL A 1 795 ? -15.773 33.719 -17.781 1 85.81 795 VAL A O 1
ATOM 6506 N N . LEU A 1 796 ? -17.547 32.656 -17.172 1 79.75 796 LEU A N 1
ATOM 6507 C CA . LEU A 1 796 ? -18.031 32.406 -18.516 1 79.75 796 LEU A CA 1
ATOM 6508 C C . LEU A 1 796 ? -18.297 33.719 -19.266 1 79.75 796 LEU A C 1
ATOM 6510 O O . LEU A 1 796 ? -18.188 33.75 -20.5 1 79.75 796 LEU A O 1
ATOM 6514 N N . ASP A 1 797 ? -18.688 34.781 -18.594 1 78.12 797 ASP A N 1
ATOM 6515 C CA . ASP A 1 797 ? -18.969 36.031 -19.25 1 78.12 797 ASP A CA 1
ATOM 6516 C C . ASP A 1 797 ? -17.688 36.781 -19.562 1 78.12 797 ASP A C 1
ATOM 6518 O O . ASP A 1 797 ? -17.719 37.906 -20.125 1 78.12 797 ASP A O 1
ATOM 6522 N N . GLY A 1 798 ? -16.516 36.125 -19.172 1 80.56 798 GLY A N 1
ATOM 6523 C CA . GLY A 1 798 ? -15.227 36.719 -19.484 1 80.56 798 GLY A CA 1
ATOM 6524 C C . GLY A 1 798 ? -14.695 37.625 -18.375 1 80.56 798 GLY A C 1
ATOM 6525 O O . GLY A 1 798 ? -13.57 38.094 -18.438 1 80.56 798 GLY A O 1
ATOM 6526 N N . SER A 1 799 ? -15.516 37.781 -17.422 1 88 799 SER A N 1
ATOM 6527 C CA . SER A 1 799 ? -15.086 38.594 -16.312 1 88 799 SER A CA 1
ATOM 6528 C C . SER A 1 799 ? -14.062 37.875 -15.438 1 88 799 SER A C 1
ATOM 6530 O O . SER A 1 799 ? -14.086 36.656 -15.336 1 88 799 SER A O 1
ATOM 6532 N N . LEU A 1 800 ? -13.18 38.688 -14.922 1 91.94 800 LEU A N 1
ATOM 6533 C CA . LEU A 1 800 ? -12.172 38.188 -14.016 1 91.94 800 LEU A CA 1
ATOM 6534 C C . LEU A 1 800 ? -12.602 38.344 -12.562 1 91.94 800 LEU A C 1
ATOM 6536 O O . LEU A 1 800 ? -13.047 39.438 -12.172 1 91.94 800 LEU A O 1
ATOM 6540 N N . MET A 1 801 ? -12.539 37.25 -11.844 1 92.5 801 MET A N 1
ATOM 6541 C CA . MET A 1 801 ? -13 37.281 -10.461 1 92.5 801 MET A CA 1
ATOM 6542 C C . MET A 1 801 ? -11.953 36.719 -9.523 1 92.5 801 MET A C 1
ATOM 6544 O O . MET A 1 801 ? -11.164 35.844 -9.922 1 92.5 801 MET A O 1
ATOM 6548 N N . ILE A 1 802 ? -11.93 37.219 -8.305 1 90.69 802 ILE A N 1
ATOM 6549 C CA . ILE A 1 802 ? -11.102 36.656 -7.25 1 90.69 802 ILE A CA 1
ATOM 6550 C C . ILE A 1 802 ? -11.961 36.312 -6.031 1 90.69 802 ILE A C 1
ATOM 6552 O O . ILE A 1 802 ? -12.719 37.156 -5.555 1 90.69 802 ILE A O 1
ATOM 6556 N N . ARG A 1 803 ? -11.836 35.125 -5.641 1 89.19 803 ARG A N 1
ATOM 6557 C CA . ARG A 1 803 ? -12.477 34.719 -4.387 1 89.19 803 ARG A CA 1
ATOM 6558 C C . ARG A 1 803 ? -11.438 34.562 -3.281 1 89.19 803 ARG A C 1
ATOM 6560 O O . ARG A 1 803 ? -10.477 33.781 -3.439 1 89.19 803 ARG A O 1
ATOM 6567 N N . LEU A 1 804 ? -11.664 35.219 -2.238 1 81.94 804 LEU A N 1
ATOM 6568 C CA . LEU A 1 804 ? -10.672 35.25 -1.169 1 81.94 804 LEU A CA 1
ATOM 6569 C C . LEU A 1 804 ? -10.891 34.062 -0.214 1 81.94 804 LEU A C 1
ATOM 6571 O O . LEU A 1 804 ? -12.023 33.625 -0.005 1 81.94 804 LEU A O 1
ATOM 6575 N N . LYS A 1 805 ? -9.758 33.438 -0.008 1 67.56 805 LYS A N 1
ATOM 6576 C CA . LYS A 1 805 ? -9.773 32.5 1.097 1 67.56 805 LYS A CA 1
ATOM 6577 C C . LYS A 1 805 ? -9.414 33.188 2.414 1 67.56 805 LYS A C 1
ATOM 6579 O O . LYS A 1 805 ? -8.266 33.562 2.627 1 67.56 805 LYS A O 1
ATOM 6584 N N . GLU A 1 806 ? -10.352 33.844 2.922 1 54.72 806 GLU A N 1
ATOM 6585 C CA . GLU A 1 806 ? -10.141 34.625 4.121 1 54.72 806 GLU A CA 1
ATOM 6586 C C . GLU A 1 806 ? -9.414 33.812 5.203 1 54.72 806 GLU A C 1
ATOM 6588 O O . GLU A 1 806 ? -9.234 34.312 6.324 1 54.72 806 GLU A O 1
ATOM 6593 N N . TYR A 1 807 ? -9.203 32.531 4.906 1 47.81 807 TYR A N 1
ATOM 6594 C CA . TYR A 1 807 ? -8.68 31.766 6.027 1 47.81 807 TYR A CA 1
ATOM 6595 C C . TYR A 1 807 ? -7.207 32.094 6.266 1 47.81 807 TYR A C 1
ATOM 6597 O O . TYR A 1 807 ? -6.59 31.562 7.191 1 47.81 807 TYR A O 1
ATOM 6605 N N . PHE A 1 808 ? -6.594 32.781 5.316 1 44.19 808 PHE A N 1
ATOM 6606 C CA . PHE A 1 808 ? -5.203 33.062 5.652 1 44.19 808 PHE A CA 1
ATOM 6607 C C . PHE A 1 808 ? -5.043 34.5 6.188 1 44.19 808 PHE A C 1
ATOM 6609 O O . PHE A 1 808 ? -5.688 35.406 5.699 1 44.19 808 PHE A O 1
ATOM 6616 N N . MET B 1 1 ? 26.469 -30.734 43.562 1 77.69 1 MET B N 1
ATOM 6617 C CA . MET B 1 1 ? 25.844 -29.469 43.969 1 77.69 1 MET B CA 1
ATOM 6618 C C . MET B 1 1 ? 24.562 -29.734 44.75 1 77.69 1 MET B C 1
ATOM 6620 O O . MET B 1 1 ? 23.891 -30.75 44.562 1 77.69 1 MET B O 1
ATOM 6624 N N . ILE B 1 2 ? 24.234 -28.875 45.781 1 80.94 2 ILE B N 1
ATOM 6625 C CA . ILE B 1 2 ? 23.203 -29.172 46.781 1 80.94 2 ILE B CA 1
ATOM 6626 C C . ILE B 1 2 ? 22.016 -28.234 46.594 1 80.94 2 ILE B C 1
ATOM 6628 O O . ILE B 1 2 ? 22.188 -27.016 46.469 1 80.94 2 ILE B O 1
ATOM 6632 N N . CYS B 1 3 ? 20.812 -28.781 46.438 1 77.88 3 CYS B N 1
ATOM 6633 C CA . CYS B 1 3 ? 19.562 -28 46.438 1 77.88 3 CYS B CA 1
ATOM 6634 C C . CYS B 1 3 ? 19.375 -27.297 47.781 1 77.88 3 CYS B C 1
ATOM 6636 O O . CYS B 1 3 ? 19.5 -27.922 48.844 1 77.88 3 CYS B O 1
ATOM 6638 N N . PHE B 1 4 ? 19.078 -26.094 47.719 1 81 4 PHE B N 1
ATOM 6639 C CA . PHE B 1 4 ? 19 -25.344 48.969 1 81 4 PHE B CA 1
ATOM 6640 C C . PHE B 1 4 ? 17.688 -25.594 49.688 1 81 4 PHE B C 1
ATOM 6642 O O . PHE B 1 4 ? 17.562 -25.328 50.875 1 81 4 PHE B O 1
ATOM 6649 N N . ILE B 1 5 ? 16.781 -26.266 49 1 79.94 5 ILE B N 1
ATOM 6650 C CA . ILE B 1 5 ? 15.477 -26.531 49.594 1 79.94 5 ILE B CA 1
ATOM 6651 C C . ILE B 1 5 ? 15.469 -27.938 50.219 1 79.94 5 ILE B C 1
ATOM 6653 O O . ILE B 1 5 ? 15.172 -28.094 51.406 1 79.94 5 ILE B O 1
ATOM 6657 N N . CYS B 1 6 ? 15.688 -28.984 49.438 1 75.19 6 CYS B N 1
ATOM 6658 C CA . CYS B 1 6 ? 15.57 -30.344 49.969 1 75.19 6 CYS B CA 1
ATOM 6659 C C . CYS B 1 6 ? 16.938 -30.953 50.219 1 75.19 6 CYS B C 1
ATOM 6661 O O . CYS B 1 6 ? 17.047 -32.094 50.625 1 75.19 6 CYS B O 1
ATOM 6663 N N . LYS B 1 7 ? 18.125 -30.266 50.031 1 77.56 7 LYS B N 1
ATOM 6664 C CA . LYS B 1 7 ? 19.516 -30.609 50.312 1 77.56 7 LYS B CA 1
ATOM 6665 C C . LYS B 1 7 ? 19.953 -31.844 49.531 1 77.56 7 LYS B C 1
ATOM 6667 O O . LYS B 1 7 ? 20.922 -32.5 49.875 1 77.56 7 LYS B O 1
ATOM 6672 N N . VAL B 1 8 ? 19.172 -32.188 48.469 1 77 8 VAL B N 1
ATOM 6673 C CA . VAL B 1 8 ? 19.547 -33.281 47.594 1 77 8 VAL B CA 1
ATOM 6674 C C . VAL B 1 8 ? 20.828 -32.906 46.844 1 77 8 VAL B C 1
ATOM 6676 O O . VAL B 1 8 ? 20.969 -31.781 46.375 1 77 8 VAL B O 1
ATOM 6679 N N . ASN B 1 9 ? 21.734 -33.75 46.688 1 78.19 9 ASN B N 1
ATOM 6680 C CA . ASN B 1 9 ? 23.016 -33.594 46 1 78.19 9 ASN B CA 1
ATOM 6681 C C . ASN B 1 9 ? 22.922 -34 44.531 1 78.19 9 ASN B C 1
ATOM 6683 O O . ASN B 1 9 ? 22.453 -35.094 44.219 1 78.19 9 ASN B O 1
ATOM 6687 N N . VAL B 1 10 ? 23.219 -33.031 43.719 1 77.25 10 VAL B N 1
ATOM 6688 C CA . VAL B 1 10 ? 23.219 -33.312 42.281 1 77.25 10 VAL B CA 1
ATOM 6689 C C . VAL B 1 10 ? 24.609 -33.062 41.688 1 77.25 10 VAL B C 1
ATOM 6691 O O . VAL B 1 10 ? 25.344 -32.188 42.219 1 77.25 10 VAL B O 1
ATOM 6694 N N . SER B 1 11 ? 25.094 -33.75 40.688 1 76.12 11 SER B N 1
ATOM 6695 C CA . SER B 1 11 ? 26.469 -33.75 40.219 1 76.12 11 SER B CA 1
ATOM 6696 C C . SER B 1 11 ? 26.719 -32.594 39.25 1 76.12 11 SER B C 1
ATOM 6698 O O . SER B 1 11 ? 27.844 -32.094 39.156 1 76.12 11 SER B O 1
ATOM 6700 N N . THR B 1 12 ? 25.766 -32.062 38.562 1 75.56 12 THR B N 1
ATOM 6701 C CA . THR B 1 12 ? 25.953 -31.016 37.562 1 75.56 12 THR B CA 1
ATOM 6702 C C . THR B 1 12 ? 24.953 -29.891 37.812 1 75.56 12 THR B C 1
ATOM 6704 O O . THR B 1 12 ? 23.891 -30.094 38.406 1 75.56 12 THR B O 1
ATOM 6707 N N . PHE B 1 13 ? 25.281 -28.734 37.25 1 76.38 13 PHE B N 1
ATOM 6708 C CA . PHE B 1 13 ? 24.391 -27.594 37.438 1 76.38 13 PHE B CA 1
ATOM 6709 C C . PHE B 1 13 ? 23.109 -27.781 36.625 1 76.38 13 PHE B C 1
ATOM 6711 O O . PHE B 1 13 ? 22.031 -27.375 37.062 1 76.38 13 PHE B O 1
ATOM 6718 N N . SER B 1 14 ? 23.234 -28.375 35.562 1 75 14 SER B N 1
ATOM 6719 C CA . SER B 1 14 ? 22.047 -28.625 34.75 1 75 14 SER B CA 1
ATOM 6720 C C . SER B 1 14 ? 21.047 -29.516 35.469 1 75 14 SER B C 1
ATOM 6722 O O . SER B 1 14 ? 19.844 -29.281 35.438 1 75 14 SER B O 1
ATOM 6724 N N . ALA B 1 15 ? 21.469 -30.438 36.125 1 77.62 15 ALA B N 1
ATOM 6725 C CA . ALA B 1 15 ? 20.641 -31.312 36.938 1 77.62 15 ALA B CA 1
ATOM 6726 C C . ALA B 1 15 ? 20.031 -30.531 38.125 1 77.62 15 ALA B C 1
ATOM 6728 O O . ALA B 1 15 ? 18.875 -30.75 38.5 1 77.62 15 ALA B O 1
ATOM 6729 N N . LEU B 1 16 ? 20.781 -29.609 38.594 1 79.62 16 LEU B N 1
ATOM 6730 C CA . LEU B 1 16 ? 20.297 -28.781 39.719 1 79.62 16 LEU B CA 1
ATOM 6731 C C . LEU B 1 16 ? 19.203 -27.844 39.219 1 79.62 16 LEU B C 1
ATOM 6733 O O . LEU B 1 16 ? 18.172 -27.688 39.906 1 79.62 16 LEU B O 1
ATOM 6737 N N . ALA B 1 17 ? 19.438 -27.312 38.125 1 76.06 17 ALA B N 1
ATOM 6738 C CA . ALA B 1 17 ? 18.453 -26.422 37.531 1 76.06 17 ALA B CA 1
ATOM 6739 C C . ALA B 1 17 ? 17.156 -27.188 37.219 1 76.06 17 ALA B C 1
ATOM 6741 O O . ALA B 1 17 ? 16.062 -26.688 37.469 1 76.06 17 ALA B O 1
ATOM 6742 N N . PHE B 1 18 ? 17.266 -28.344 36.719 1 75.5 18 PHE B N 1
ATOM 6743 C CA . PHE B 1 18 ? 16.141 -29.25 36.469 1 75.5 18 PHE B CA 1
ATOM 6744 C C . PHE B 1 18 ? 15.438 -29.625 37.75 1 75.5 18 PHE B C 1
ATOM 6746 O O . PHE B 1 18 ? 14.203 -29.625 37.844 1 75.5 18 PHE B O 1
ATOM 6753 N N . HIS B 1 19 ? 16.109 -29.922 38.688 1 77.06 19 HIS B N 1
ATOM 6754 C CA . HIS B 1 19 ? 15.586 -30.234 40.031 1 77.06 19 HIS B CA 1
ATOM 6755 C C . HIS B 1 19 ? 14.789 -29.078 40.594 1 77.06 19 HIS B C 1
ATOM 6757 O O . HIS B 1 19 ? 13.68 -29.25 41.094 1 77.06 19 HIS B O 1
ATOM 6763 N N . TYR B 1 20 ? 15.289 -27.906 40.562 1 79.12 20 TYR B N 1
ATOM 6764 C CA . TYR B 1 20 ? 14.594 -26.734 41.062 1 79.12 20 TYR B CA 1
ATOM 6765 C C . TYR B 1 20 ? 13.266 -26.531 40.312 1 79.12 20 TYR B C 1
ATOM 6767 O O . TYR B 1 20 ? 12.242 -26.234 40.938 1 79.12 20 TYR B O 1
ATOM 6775 N N . LYS B 1 21 ? 13.344 -26.766 39.031 1 71.94 21 LYS B N 1
ATOM 6776 C CA . LYS B 1 21 ? 12.172 -26.531 38.188 1 71.94 21 LYS B CA 1
ATOM 6777 C C . LYS B 1 21 ? 11.102 -27.594 38.438 1 71.94 21 LYS B C 1
ATOM 6779 O O . LYS B 1 21 ? 9.922 -27.266 38.562 1 71.94 21 LYS B O 1
ATOM 6784 N N . PHE B 1 22 ? 11.492 -28.781 38.562 1 69.06 22 PHE B N 1
ATOM 6785 C CA . PHE B 1 22 ? 10.508 -29.859 38.531 1 69.06 22 PHE B CA 1
ATOM 6786 C C . PHE B 1 22 ? 10.203 -30.359 39.938 1 69.06 22 PHE B C 1
ATOM 6788 O O . PHE B 1 22 ? 9.078 -30.781 40.219 1 69.06 22 PHE B O 1
ATOM 6795 N N . MET B 1 23 ? 11.133 -30.234 40.75 1 71 23 MET B N 1
ATOM 6796 C CA . MET B 1 23 ? 10.875 -30.781 42.094 1 71 23 MET B CA 1
ATOM 6797 C C . MET B 1 23 ? 10.422 -29.672 43.031 1 71 23 MET B C 1
ATOM 6799 O O . MET B 1 23 ? 9.633 -29.938 43.969 1 71 23 MET B O 1
ATOM 6803 N N . HIS B 1 24 ? 10.938 -28.5 42.875 1 74.88 24 HIS B N 1
ATOM 6804 C CA . HIS B 1 24 ? 10.617 -27.422 43.812 1 74.88 24 HIS B CA 1
ATOM 6805 C C . HIS B 1 24 ? 9.805 -26.328 43.125 1 74.88 24 HIS B C 1
ATOM 6807 O O . HIS B 1 24 ? 9.492 -25.312 43.75 1 74.88 24 HIS B O 1
ATOM 6813 N N . PHE B 1 25 ? 9.477 -26.453 41.875 1 67.94 25 PHE B N 1
ATOM 6814 C CA . PHE B 1 25 ? 8.641 -25.562 41.062 1 67.94 25 PHE B CA 1
ATOM 6815 C C . PHE B 1 25 ? 9.141 -24.125 41.125 1 67.94 25 PHE B C 1
ATOM 6817 O O . PHE B 1 25 ? 8.352 -23.188 41.281 1 67.94 25 PHE B O 1
ATOM 6824 N N . LEU B 1 26 ? 10.398 -24 41.156 1 73.56 26 LEU B N 1
ATOM 6825 C CA . LEU B 1 26 ? 11 -22.672 41.156 1 73.56 26 LEU B CA 1
ATOM 6826 C C . LEU B 1 26 ? 11.203 -22.156 39.75 1 73.56 26 LEU B C 1
ATOM 6828 O O . LEU B 1 26 ? 11.516 -22.938 38.844 1 73.56 26 LEU B O 1
ATOM 6832 N N . ASN B 1 27 ? 10.836 -20.922 39.531 1 69.38 27 ASN B N 1
ATOM 6833 C CA . ASN B 1 27 ? 11.008 -20.328 38.219 1 69.38 27 ASN B CA 1
ATOM 6834 C C . ASN B 1 27 ? 12.344 -19.594 38.125 1 69.38 27 ASN B C 1
ATOM 6836 O O . ASN B 1 27 ? 13.047 -19.422 39.125 1 69.38 27 ASN B O 1
ATOM 6840 N N . ALA B 1 28 ? 12.75 -19.156 36.875 1 70.31 28 ALA B N 1
ATOM 6841 C CA . ALA B 1 28 ? 14.055 -18.547 36.625 1 70.31 28 ALA B CA 1
ATOM 6842 C C . ALA B 1 28 ? 14.242 -17.281 37.438 1 70.31 28 ALA B C 1
ATOM 6844 O O . ALA B 1 28 ? 15.367 -16.906 37.75 1 70.31 28 ALA B O 1
ATOM 6845 N N . LEU B 1 29 ? 13.172 -16.703 37.844 1 70.25 29 LEU B N 1
ATOM 6846 C CA . LEU B 1 29 ? 13.234 -15.453 38.594 1 70.25 29 LEU B CA 1
ATOM 6847 C C . LEU B 1 29 ? 13.031 -15.703 40.094 1 70.25 29 LEU B C 1
ATOM 6849 O O . LEU B 1 29 ? 12.867 -14.758 40.875 1 70.25 29 LEU B O 1
ATOM 6853 N N . SER B 1 30 ? 13.023 -16.875 40.438 1 74.62 30 SER B N 1
ATOM 6854 C CA . SER B 1 30 ? 12.906 -17.188 41.875 1 74.62 30 SER B CA 1
ATOM 6855 C C . SER B 1 30 ? 14.219 -16.922 42.594 1 74.62 30 SER B C 1
ATOM 6857 O O . SER B 1 30 ? 15.281 -16.875 42 1 74.62 30 SER B O 1
ATOM 6859 N N . THR B 1 31 ? 14.094 -16.609 43.906 1 79.38 31 THR B N 1
ATOM 6860 C CA . THR B 1 31 ? 15.273 -16.406 44.719 1 79.38 31 THR B CA 1
ATOM 6861 C C . THR B 1 31 ? 15.961 -17.719 45.031 1 79.38 31 THR B C 1
ATOM 6863 O O . THR B 1 31 ? 15.312 -18.672 45.5 1 79.38 31 THR B O 1
ATOM 6866 N N . TYR B 1 32 ? 17.203 -17.875 44.656 1 78 32 TYR B N 1
ATOM 6867 C CA . TYR B 1 32 ? 17.984 -19.094 44.844 1 78 32 TYR B CA 1
ATOM 6868 C C . TYR B 1 32 ? 19.094 -18.859 45.875 1 78 32 TYR B C 1
ATOM 6870 O O . TYR B 1 32 ? 19.609 -17.75 46 1 78 32 TYR B O 1
ATOM 6878 N N . GLU B 1 33 ? 19.438 -19.844 46.625 1 82.44 33 GLU B N 1
ATOM 6879 C CA . GLU B 1 33 ? 20.5 -19.781 47.656 1 82.44 33 GLU B CA 1
ATOM 6880 C C . GLU B 1 33 ? 21.594 -20.797 47.344 1 82.44 33 GLU B C 1
ATOM 6882 O O . GLU B 1 33 ? 21.312 -21.938 46.969 1 82.44 33 GLU B O 1
ATOM 6887 N N . CYS B 1 34 ? 22.859 -20.375 47.312 1 77.12 34 CYS B N 1
ATOM 6888 C CA . CYS B 1 34 ? 23.969 -21.297 47.125 1 77.12 34 CYS B CA 1
ATOM 6889 C C . CYS B 1 34 ? 24.219 -22.141 48.375 1 77.12 34 CYS B C 1
ATOM 6891 O O . CYS B 1 34 ? 24.375 -21.594 49.469 1 77.12 34 CYS B O 1
ATOM 6893 N N . SER B 1 35 ? 24.047 -23.391 48.281 1 76.25 35 SER B N 1
ATOM 6894 C CA . SER B 1 35 ? 24.25 -24.297 49.406 1 76.25 35 SER B CA 1
ATOM 6895 C C . SER B 1 35 ? 25.594 -25.016 49.312 1 76.25 35 SER B C 1
ATOM 6897 O O . SER B 1 35 ? 25.875 -25.922 50.094 1 76.25 35 SER B O 1
ATOM 6899 N N . GLU B 1 36 ? 26.469 -24.484 48.375 1 73.06 36 GLU B N 1
ATOM 6900 C CA . GLU B 1 36 ? 27.797 -25.094 48.281 1 73.06 36 GLU B CA 1
ATOM 6901 C C . GLU B 1 36 ? 28.75 -24.547 49.344 1 73.06 36 GLU B C 1
ATOM 6903 O O . GLU B 1 36 ? 28.828 -23.328 49.531 1 73.06 36 GLU B O 1
ATOM 6908 N N . SER B 1 37 ? 29.516 -25.391 49.906 1 71.62 37 SER B N 1
ATOM 6909 C CA . SER B 1 37 ? 30.562 -25.125 50.906 1 71.62 37 SER B CA 1
ATOM 6910 C C . SER B 1 37 ? 30.109 -24.062 51.906 1 71.62 37 SER B C 1
ATOM 6912 O O . SER B 1 37 ? 30.859 -23.156 52.25 1 71.62 37 SER B O 1
ATOM 6914 N N . ASN B 1 38 ? 28.828 -24.031 52.375 1 70.75 38 ASN B N 1
ATOM 6915 C CA . ASN B 1 38 ? 28.281 -23.156 53.406 1 70.75 38 ASN B CA 1
ATOM 6916 C C . ASN B 1 38 ? 28.266 -21.688 52.969 1 70.75 38 ASN B C 1
ATOM 6918 O O . ASN B 1 38 ? 28.391 -20.781 53.781 1 70.75 38 ASN B O 1
ATOM 6922 N N . CYS B 1 39 ? 28.328 -21.328 51.562 1 71.5 39 CYS B N 1
ATOM 6923 C CA . CYS B 1 39 ? 28.312 -19.984 51 1 71.5 39 CYS B CA 1
ATOM 6924 C C . CYS B 1 39 ? 27 -19.281 51.312 1 71.5 39 CYS B C 1
ATOM 6926 O O . CYS B 1 39 ? 26.984 -18.094 51.656 1 71.5 39 CYS B O 1
ATOM 6928 N N . SER B 1 40 ? 25.75 -19.734 51.656 1 73.94 40 SER B N 1
ATOM 6929 C CA . SER B 1 40 ? 24.406 -19.281 51.969 1 73.94 40 SER B CA 1
ATOM 6930 C C . SER B 1 40 ? 24.109 -17.953 51.281 1 73.94 40 SER B C 1
ATOM 6932 O O . SER B 1 40 ? 23.203 -17.219 51.688 1 73.94 40 SER B O 1
ATOM 6934 N N . GLN B 1 41 ? 24.75 -17.609 50.156 1 77.19 41 GLN B N 1
ATOM 6935 C CA . GLN B 1 41 ? 24.484 -16.391 49.406 1 77.19 41 GLN B CA 1
ATOM 6936 C C . GLN B 1 41 ? 23.203 -16.547 48.562 1 77.19 41 GLN B C 1
ATOM 6938 O O . GLN B 1 41 ? 22.969 -17.609 47.969 1 77.19 41 GLN B O 1
ATOM 6943 N N . THR B 1 42 ? 22.297 -15.523 48.531 1 80.06 42 THR B N 1
ATOM 6944 C CA . THR B 1 42 ? 21.016 -15.531 47.844 1 80.06 42 THR B CA 1
ATOM 6945 C C . THR B 1 42 ? 21.109 -14.844 46.5 1 80.06 42 THR B C 1
ATOM 6947 O O . THR B 1 42 ? 21.859 -13.867 46.344 1 80.06 42 THR B O 1
ATOM 6950 N N . PHE B 1 43 ? 20.531 -15.492 45.406 1 79.06 43 PHE B N 1
ATOM 6951 C CA . PHE B 1 43 ? 20.516 -14.961 44.062 1 79.06 43 PHE B CA 1
ATOM 6952 C C . PHE B 1 43 ? 19.078 -14.805 43.562 1 79.06 43 PHE B C 1
ATOM 6954 O O . PHE B 1 43 ? 18.219 -15.617 43.875 1 79.06 43 PHE B O 1
ATOM 6961 N N . GLN B 1 44 ? 18.688 -13.812 42.969 1 74.25 44 GLN B N 1
ATOM 6962 C CA . GLN B 1 44 ? 17.328 -13.484 42.562 1 74.25 44 GLN B CA 1
ATOM 6963 C C . GLN B 1 44 ? 16.938 -14.203 41.281 1 74.25 44 GLN B C 1
ATOM 6965 O O . GLN B 1 44 ? 15.781 -14.172 40.844 1 74.25 44 GLN B O 1
ATOM 6970 N N . ASN B 1 45 ? 17.922 -14.789 40.656 1 76.19 45 ASN B N 1
ATOM 6971 C CA . ASN B 1 45 ? 17.641 -15.594 39.469 1 76.19 45 ASN B CA 1
ATOM 6972 C C . ASN B 1 45 ? 18.609 -16.781 39.375 1 76.19 45 ASN B C 1
ATOM 6974 O O . ASN B 1 45 ? 19.656 -16.781 40 1 76.19 45 ASN B O 1
ATOM 6978 N N . LEU B 1 46 ? 18.234 -17.75 38.469 1 77.62 46 LEU B N 1
ATOM 6979 C CA . LEU B 1 46 ? 18.969 -19 38.344 1 77.62 46 LEU B CA 1
ATOM 6980 C C . LEU B 1 46 ? 20.312 -18.766 37.656 1 77.62 46 LEU B C 1
ATOM 6982 O O . LEU B 1 46 ? 21.297 -19.406 38.031 1 77.62 46 LEU B O 1
ATOM 6986 N N . ASN B 1 47 ? 20.391 -17.891 36.812 1 75.56 47 ASN B N 1
ATOM 6987 C CA . ASN B 1 47 ? 21.641 -17.594 36.125 1 75.56 47 ASN B CA 1
ATOM 6988 C C . ASN B 1 47 ? 22.656 -16.938 37.062 1 75.56 47 ASN B C 1
ATOM 6990 O O . ASN B 1 47 ? 23.859 -17.188 36.938 1 75.56 47 ASN B O 1
ATOM 6994 N N . GLY B 1 48 ? 22.25 -16.062 37.875 1 79 48 GLY B N 1
ATOM 6995 C CA . GLY B 1 48 ? 23.125 -15.523 38.906 1 79 48 GLY B CA 1
ATOM 6996 C C . GLY B 1 48 ? 23.75 -16.594 39.781 1 79 48 GLY B C 1
ATOM 6997 O O . GLY B 1 48 ? 24.938 -16.547 40.062 1 79 48 GLY B O 1
ATOM 6998 N N . LEU B 1 49 ? 23 -17.594 40.125 1 77.94 49 LEU B N 1
ATOM 6999 C CA . LEU B 1 49 ? 23.484 -18.734 40.875 1 77.94 49 LEU B CA 1
ATOM 7000 C C . LEU B 1 49 ? 24.5 -19.547 40.094 1 77.94 49 LEU B C 1
ATOM 7002 O O . LEU B 1 49 ? 25.547 -19.922 40.594 1 77.94 49 LEU B O 1
ATOM 7006 N N . ARG B 1 50 ? 24.203 -19.812 38.906 1 75 50 ARG B N 1
ATOM 7007 C CA . ARG B 1 50 ? 25.094 -20.562 38.031 1 75 50 ARG B CA 1
ATOM 7008 C C . ARG B 1 50 ? 26.469 -19.875 37.938 1 75 50 ARG B C 1
ATOM 7010 O O . ARG B 1 50 ? 27.5 -20.531 38.062 1 75 50 ARG B O 1
ATOM 7017 N N . ARG B 1 51 ? 26.531 -18.641 37.719 1 76.75 51 ARG B N 1
ATOM 7018 C CA . ARG B 1 51 ? 27.781 -17.891 37.625 1 76.75 51 ARG B CA 1
ATOM 7019 C C . ARG B 1 51 ? 28.547 -17.938 38.938 1 76.75 51 ARG B C 1
ATOM 7021 O O . ARG B 1 51 ? 29.766 -18.094 38.938 1 76.75 51 ARG B O 1
ATOM 7028 N N . HIS B 1 52 ? 27.891 -17.766 39.906 1 77.12 52 HIS B N 1
ATOM 7029 C CA . HIS B 1 52 ? 28.5 -17.797 41.219 1 77.12 52 HIS B CA 1
ATOM 7030 C C . HIS B 1 52 ? 29.141 -19.156 41.469 1 77.12 52 HIS B C 1
ATOM 7032 O O . HIS B 1 52 ? 30.312 -19.219 41.906 1 77.12 52 HIS B O 1
ATOM 7038 N N . ILE B 1 53 ? 28.422 -20.203 41.25 1 73.5 53 ILE B N 1
ATOM 7039 C CA . ILE B 1 53 ? 28.922 -21.547 41.5 1 73.5 53 ILE B CA 1
ATOM 7040 C C . ILE B 1 53 ? 30.141 -21.812 40.625 1 73.5 53 ILE B C 1
ATOM 7042 O O . ILE B 1 53 ? 31.156 -22.359 41.094 1 73.5 53 ILE B O 1
ATOM 7046 N N . THR B 1 54 ? 30.094 -21.422 39.438 1 70.38 54 THR B N 1
ATOM 7047 C CA . THR B 1 54 ? 31.188 -21.672 38.5 1 70.38 54 THR B CA 1
ATOM 7048 C C . THR B 1 54 ? 32.406 -20.859 38.906 1 70.38 54 THR B C 1
ATOM 7050 O O . THR B 1 54 ? 33.531 -21.328 38.75 1 70.38 54 THR B O 1
ATOM 7053 N N . ARG B 1 55 ? 32.219 -19.766 39.312 1 73.25 55 ARG B N 1
ATOM 7054 C CA . ARG B 1 55 ? 33.344 -18.891 39.625 1 73.25 55 ARG B CA 1
ATOM 7055 C C . ARG B 1 55 ? 33.969 -19.234 40.969 1 73.25 55 ARG B C 1
ATOM 7057 O O . ARG B 1 55 ? 35.188 -19.219 41.125 1 73.25 55 ARG B O 1
ATOM 7064 N N . ILE B 1 56 ? 33.125 -19.438 41.906 1 73 56 ILE B N 1
ATOM 7065 C CA . ILE B 1 56 ? 33.625 -19.484 43.281 1 73 56 ILE B CA 1
ATOM 7066 C C . ILE B 1 56 ? 33.844 -20.938 43.719 1 73 56 ILE B C 1
ATOM 7068 O O . ILE B 1 56 ? 34.781 -21.25 44.469 1 73 56 ILE B O 1
ATOM 7072 N N . HIS B 1 57 ? 33.031 -21.906 43.438 1 63.19 57 HIS B N 1
ATOM 7073 C CA . HIS B 1 57 ? 33.094 -23.266 43.938 1 63.19 57 HIS B CA 1
ATOM 7074 C C . HIS B 1 57 ? 33.594 -24.234 42.844 1 63.19 57 HIS B C 1
ATOM 7076 O O . HIS B 1 57 ? 33.031 -25.312 42.656 1 63.19 57 HIS B O 1
ATOM 7082 N N . THR B 1 58 ? 34.656 -24.109 42 1 55.66 58 THR B N 1
ATOM 7083 C CA . THR B 1 58 ? 35.312 -24.75 40.875 1 55.66 58 THR B CA 1
ATOM 7084 C C . THR B 1 58 ? 35.75 -26.156 41.219 1 55.66 58 THR B C 1
ATOM 7086 O O . THR B 1 58 ? 36.031 -26.969 40.344 1 55.66 58 THR B O 1
ATOM 7089 N N . SER B 1 59 ? 36.25 -26.609 42.375 1 46.81 59 SER B N 1
ATOM 7090 C CA . SER B 1 59 ? 37.125 -27.766 42.469 1 46.81 59 SER B CA 1
ATOM 7091 C C . SER B 1 59 ? 36.438 -29.047 42 1 46.81 59 SER B C 1
ATOM 7093 O O . SER B 1 59 ? 37.062 -29.953 41.469 1 46.81 59 SER B O 1
ATOM 7095 N N . SER B 1 60 ? 35.594 -29.766 42.75 1 40.03 60 SER B N 1
ATOM 7096 C CA . SER B 1 60 ? 35.219 -31.172 42.781 1 40.03 60 SER B CA 1
ATOM 7097 C C . SER B 1 60 ? 34.469 -31.578 41.531 1 40.03 60 SER B C 1
ATOM 7099 O O . SER B 1 60 ? 34.031 -32.719 41.406 1 40.03 60 SER B O 1
ATOM 7101 N N . VAL B 1 61 ? 33.75 -30.891 40.875 1 37.66 61 VAL B N 1
ATOM 7102 C CA . VAL B 1 61 ? 32.75 -31.438 39.969 1 37.66 61 VAL B CA 1
ATOM 7103 C C . VAL B 1 61 ? 33.438 -31.875 38.688 1 37.66 61 VAL B C 1
ATOM 7105 O O . VAL B 1 61 ? 34.031 -31.062 37.969 1 37.66 61 VAL B O 1
ATOM 7108 N N . LYS B 1 62 ? 34.062 -33.188 38.688 1 36.72 62 LYS B N 1
ATOM 7109 C CA . LYS B 1 62 ? 34.531 -33.812 37.438 1 36.72 62 LYS B CA 1
ATOM 7110 C C . LYS B 1 62 ? 33.5 -33.625 36.312 1 36.72 62 LYS B C 1
ATOM 7112 O O . LYS B 1 62 ? 32.375 -34.062 36.438 1 36.72 62 LYS B O 1
ATOM 7117 N N . VAL B 1 63 ? 33.406 -32.656 35.531 1 30.64 63 VAL B N 1
ATOM 7118 C CA . VAL B 1 63 ? 32.5 -32.438 34.406 1 30.64 63 VAL B CA 1
ATOM 7119 C C . VAL B 1 63 ? 32.656 -33.562 33.406 1 30.64 63 VAL B C 1
ATOM 7121 O O . VAL B 1 63 ? 33.688 -33.688 32.75 1 30.64 63 VAL B O 1
ATOM 7124 N N . THR B 1 64 ? 32.5 -34.812 33.75 1 27.7 64 THR B N 1
ATOM 7125 C CA . THR B 1 64 ? 32.5 -35.719 32.594 1 27.7 64 THR B CA 1
ATOM 7126 C C . THR B 1 64 ? 31.609 -35.188 31.484 1 27.7 64 THR B C 1
ATOM 7128 O O . THR B 1 64 ? 30.453 -34.844 31.719 1 27.7 64 THR B O 1
ATOM 7131 N N . GLU B 1 65 ? 32.188 -34.719 30.406 1 25.55 65 GLU B N 1
ATOM 7132 C CA . GLU B 1 65 ? 31.625 -34.188 29.172 1 25.55 65 GLU B CA 1
ATOM 7133 C C . GLU B 1 65 ? 30.703 -35.188 28.484 1 25.55 65 GLU B C 1
ATOM 7135 O O . GLU B 1 65 ? 31.156 -36.094 27.781 1 25.55 65 GLU B O 1
ATOM 7140 N N . VAL B 1 66 ? 29.969 -36.031 29.125 1 24.67 66 VAL B N 1
ATOM 7141 C CA . VAL B 1 66 ? 29.141 -36.875 28.25 1 24.67 66 VAL B CA 1
ATOM 7142 C C . VAL B 1 66 ? 28.406 -36 27.25 1 24.67 66 VAL B C 1
ATOM 7144 O O . VAL B 1 66 ? 27.828 -34.969 27.625 1 24.67 66 VAL B O 1
ATOM 7147 N N . ASN B 1 67 ? 28.688 -36.094 25.906 1 23.8 67 ASN B N 1
ATOM 7148 C CA . ASN B 1 67 ? 28.219 -35.531 24.625 1 23.8 67 ASN B CA 1
ATOM 7149 C C . ASN B 1 67 ? 26.703 -35.625 24.484 1 23.8 67 ASN B C 1
ATOM 7151 O O . ASN B 1 67 ? 26.203 -35.906 23.391 1 23.8 67 ASN B O 1
ATOM 7155 N N . THR B 1 68 ? 25.953 -35.906 25.484 1 23.06 68 THR B N 1
ATOM 7156 C CA . THR B 1 68 ? 24.547 -36.156 25.172 1 23.06 68 THR B CA 1
ATOM 7157 C C . THR B 1 68 ? 23.922 -35 24.438 1 23.06 68 THR B C 1
ATOM 7159 O O . THR B 1 68 ? 23.875 -33.875 24.969 1 23.06 68 THR B O 1
ATOM 7162 N N . ASN B 1 69 ? 23.875 -35.031 23.062 1 22.97 69 ASN B N 1
ATOM 7163 C CA . ASN B 1 69 ? 23.344 -34.25 21.938 1 22.97 69 ASN B CA 1
ATOM 7164 C C . ASN B 1 69 ? 21.859 -33.938 22.125 1 22.97 69 ASN B C 1
ATOM 7166 O O . ASN B 1 69 ? 21.094 -33.906 21.172 1 22.97 69 ASN B O 1
ATOM 7170 N N . THR B 1 70 ? 21.25 -34.156 23.219 1 22.8 70 THR B N 1
ATOM 7171 C CA . THR B 1 70 ? 19.797 -34 23.219 1 22.8 70 THR B CA 1
ATOM 7172 C C . THR B 1 70 ? 19.406 -32.562 22.844 1 22.8 70 THR B C 1
ATOM 7174 O O . THR B 1 70 ? 19.75 -31.625 23.562 1 22.8 70 THR B O 1
ATOM 7177 N N . ASN B 1 71 ? 19.172 -32.312 21.516 1 22.42 71 ASN B N 1
ATOM 7178 C CA . ASN B 1 71 ? 18.766 -31.172 20.703 1 22.42 71 ASN B CA 1
ATOM 7179 C C . ASN B 1 71 ? 17.438 -30.578 21.188 1 22.42 71 ASN B C 1
ATOM 7181 O O . ASN B 1 71 ? 16.375 -31.031 20.75 1 22.42 71 ASN B O 1
ATOM 7185 N N . VAL B 1 72 ? 17.109 -30.484 22.359 1 22.94 72 VAL B N 1
ATOM 7186 C CA . VAL B 1 72 ? 15.844 -29.875 22.75 1 22.94 72 VAL B CA 1
ATOM 7187 C C . VAL B 1 72 ? 15.711 -28.5 22.094 1 22.94 72 VAL B C 1
ATOM 7189 O O . VAL B 1 72 ? 16.609 -27.672 22.188 1 22.94 72 VAL B O 1
ATOM 7192 N N . ASN B 1 73 ? 14.703 -28.391 21.109 1 22.39 73 ASN B N 1
ATOM 7193 C CA . ASN B 1 73 ? 14.203 -27.375 20.188 1 22.39 73 ASN B CA 1
ATOM 7194 C C . ASN B 1 73 ? 13.828 -26.094 20.906 1 22.39 73 ASN B C 1
ATOM 7196 O O . ASN B 1 73 ? 12.883 -26.062 21.688 1 22.39 73 ASN B O 1
ATOM 7200 N N . ASN B 1 74 ? 14.672 -25.453 21.594 1 23.08 74 ASN B N 1
ATOM 7201 C CA . ASN B 1 74 ? 14.516 -24.062 22 1 23.08 74 ASN B CA 1
ATOM 7202 C C . ASN B 1 74 ? 13.93 -23.219 20.859 1 23.08 74 ASN B C 1
ATOM 7204 O O . ASN B 1 74 ? 14.648 -22.828 19.938 1 23.08 74 ASN B O 1
ATOM 7208 N N . TYR B 1 75 ? 12.711 -23.516 20.375 1 23.89 75 TYR B N 1
ATOM 7209 C CA . TYR B 1 75 ? 11.906 -22.828 19.359 1 23.89 75 TYR B CA 1
ATOM 7210 C C . TYR B 1 75 ? 11.781 -21.344 19.672 1 23.89 75 TYR B C 1
ATOM 7212 O O . TYR B 1 75 ? 10.867 -20.922 20.391 1 23.89 75 TYR B O 1
ATOM 7220 N N . LEU B 1 76 ? 12.805 -20.688 20.234 1 21.48 76 LEU B N 1
ATOM 7221 C CA . LEU B 1 76 ? 12.922 -19.297 20.641 1 21.48 76 LEU B CA 1
ATOM 7222 C C . LEU B 1 76 ? 12.344 -18.359 19.578 1 21.48 76 LEU B C 1
ATOM 7224 O O . LEU B 1 76 ? 12.117 -18.781 18.438 1 21.48 76 LEU B O 1
ATOM 7228 N N . ILE B 1 77 ? 12.586 -16.922 19.859 1 24.16 77 ILE B N 1
ATOM 7229 C CA . ILE B 1 77 ? 12.461 -15.531 19.422 1 24.16 77 ILE B CA 1
ATOM 7230 C C . ILE B 1 77 ? 13 -15.383 18 1 24.16 77 ILE B C 1
ATOM 7232 O O . ILE B 1 77 ? 14.188 -15.625 17.75 1 24.16 77 ILE B O 1
ATOM 7236 N N . ASN B 1 78 ? 12.266 -15.727 17.094 1 24.75 78 ASN B N 1
ATOM 7237 C CA . ASN B 1 78 ? 12.5 -15.531 15.664 1 24.75 78 ASN B CA 1
ATOM 7238 C C . ASN B 1 78 ? 13.164 -14.18 15.391 1 24.75 78 ASN B C 1
ATOM 7240 O O . ASN B 1 78 ? 12.484 -13.156 15.336 1 24.75 78 ASN B O 1
ATOM 7244 N N . SER B 1 79 ? 14.25 -13.883 16.141 1 25.23 79 SER B N 1
ATOM 7245 C CA . SER B 1 79 ? 15.062 -12.734 15.742 1 25.23 79 SER B CA 1
ATOM 7246 C C . SER B 1 79 ? 15.344 -12.758 14.242 1 25.23 79 SER B C 1
ATOM 7248 O O . SER B 1 79 ? 15.656 -13.805 13.68 1 25.23 79 SER B O 1
ATOM 7250 N N . TYR B 1 80 ? 14.703 -12.016 13.492 1 27.58 80 TYR B N 1
ATOM 7251 C CA . TYR B 1 80 ? 15.047 -11.711 12.102 1 27.58 80 TYR B CA 1
ATOM 7252 C C . TYR B 1 80 ? 16.547 -11.539 11.945 1 27.58 80 TYR B C 1
ATOM 7254 O O . TYR B 1 80 ? 17.078 -10.438 12.125 1 27.58 80 TYR B O 1
ATOM 7262 N N . ALA B 1 81 ? 17.406 -12.438 12.523 1 26.47 81 ALA B N 1
ATOM 7263 C CA . ALA B 1 81 ? 18.828 -12.344 12.219 1 26.47 81 ALA B CA 1
ATOM 7264 C C . ALA B 1 81 ? 19.078 -12.438 10.719 1 26.47 81 ALA B C 1
ATOM 7266 O O . ALA B 1 81 ? 18.781 -13.461 10.094 1 26.47 81 ALA B O 1
ATOM 7267 N N . VAL B 1 82 ? 18.891 -11.5 9.969 1 28.92 82 VAL B N 1
ATOM 7268 C CA . VAL B 1 82 ? 19.578 -11.539 8.688 1 28.92 82 VAL B CA 1
ATOM 7269 C C . VAL B 1 82 ? 21.031 -11.961 8.906 1 28.92 82 VAL B C 1
ATOM 7271 O O . VAL B 1 82 ? 21.75 -11.375 9.719 1 28.92 82 VAL B O 1
ATOM 7274 N N . PRO B 1 83 ? 21.312 -13.25 8.852 1 29.33 83 PRO B N 1
ATOM 7275 C CA . PRO B 1 83 ? 22.719 -13.648 9.008 1 29.33 83 PRO B CA 1
ATOM 7276 C C . PRO B 1 83 ? 23.688 -12.672 8.336 1 29.33 83 PRO B C 1
ATOM 7278 O O . PRO B 1 83 ? 23.5 -12.328 7.168 1 29.33 83 PRO B O 1
ATOM 7281 N N . PHE B 1 84 ? 24.172 -11.766 9.086 1 28.02 84 PHE B N 1
ATOM 7282 C CA . PHE B 1 84 ? 25.375 -11.125 8.562 1 28.02 84 PHE B CA 1
ATOM 7283 C C . PHE B 1 84 ? 26.422 -12.164 8.195 1 28.02 84 PHE B C 1
ATOM 7285 O O . PHE B 1 84 ? 26.781 -13.008 9.008 1 28.02 84 PHE B O 1
ATOM 7292 N N . ILE B 1 85 ? 26.406 -12.805 7.113 1 29.05 85 ILE B N 1
ATOM 7293 C CA . ILE B 1 85 ? 27.547 -13.57 6.617 1 29.05 85 ILE B CA 1
ATOM 7294 C C . ILE B 1 85 ? 28.844 -12.836 6.941 1 29.05 85 ILE B C 1
ATOM 7296 O O . ILE B 1 85 ? 29.078 -11.734 6.449 1 29.05 85 ILE B O 1
ATOM 7300 N N . ASP B 1 86 ? 29.219 -12.945 8.109 1 29.05 86 ASP B N 1
ATOM 7301 C CA . ASP B 1 86 ? 30.641 -12.648 8.258 1 29.05 86 ASP B CA 1
ATOM 7302 C C . ASP B 1 86 ? 31.469 -13.383 7.211 1 29.05 86 ASP B C 1
ATOM 7304 O O . ASP B 1 86 ? 31.797 -14.562 7.383 1 29.05 86 ASP B O 1
ATOM 7308 N N . LYS B 1 87 ? 31.234 -13.297 5.965 1 33 87 LYS B N 1
ATOM 7309 C CA . LYS B 1 87 ? 32.125 -13.852 4.961 1 33 87 LYS B CA 1
ATOM 7310 C C . LYS B 1 87 ? 33.594 -13.531 5.289 1 33 87 LYS B C 1
ATOM 7312 O O . LYS B 1 87 ? 33.969 -12.359 5.324 1 33 87 LYS B O 1
ATOM 7317 N N . ASN B 1 88 ? 34.188 -14.266 6.199 1 30.73 88 ASN B N 1
ATOM 7318 C CA . ASN B 1 88 ? 35.625 -14.281 6.09 1 30.73 88 ASN B CA 1
ATOM 7319 C C . ASN B 1 88 ? 36.094 -14.273 4.633 1 30.73 88 ASN B C 1
ATOM 7321 O O . ASN B 1 88 ? 35.812 -15.219 3.889 1 30.73 88 ASN B O 1
ATOM 7325 N N . ILE B 1 89 ? 36 -13.195 4.031 1 32.84 89 ILE B N 1
ATOM 7326 C CA . ILE B 1 89 ? 36.625 -13.047 2.711 1 32.84 89 ILE B CA 1
ATOM 7327 C C . ILE B 1 89 ? 37.969 -13.75 2.684 1 32.84 89 ILE B C 1
ATOM 7329 O O . ILE B 1 89 ? 38.938 -13.273 3.289 1 32.84 89 ILE B O 1
ATOM 7333 N N . ASN B 1 90 ? 38.031 -14.992 3.031 1 30.95 90 ASN B N 1
ATOM 7334 C CA . ASN B 1 90 ? 39.281 -15.586 2.541 1 30.95 90 ASN B CA 1
ATOM 7335 C C . ASN B 1 90 ? 39.531 -15.227 1.079 1 30.95 90 ASN B C 1
ATOM 7337 O O . ASN B 1 90 ? 38.938 -15.82 0.179 1 30.95 90 ASN B O 1
ATOM 7341 N N . LEU B 1 91 ? 39.688 -14 0.848 1 34.31 91 LEU B N 1
ATOM 7342 C CA . LEU B 1 91 ? 40.156 -13.625 -0.488 1 34.31 91 LEU B CA 1
ATOM 7343 C C . LEU B 1 91 ? 41.281 -14.539 -0.953 1 34.31 91 LEU B C 1
ATOM 7345 O O . LEU B 1 91 ? 42.219 -14.781 -0.211 1 34.31 91 LEU B O 1
ATOM 7349 N N . PRO B 1 92 ? 41.125 -15.484 -1.72 1 34.38 92 PRO B N 1
ATOM 7350 C CA . PRO B 1 92 ? 42.344 -16.125 -2.209 1 34.38 92 PRO B CA 1
ATOM 7351 C C . PRO B 1 92 ? 43.469 -15.133 -2.453 1 34.38 92 PRO B C 1
ATOM 7353 O O . PRO B 1 92 ? 43.219 -13.984 -2.814 1 34.38 92 PRO B O 1
ATOM 7356 N N . PRO B 1 93 ? 44.625 -15.32 -1.796 1 34.03 93 PRO B N 1
ATOM 7357 C CA . PRO B 1 93 ? 45.781 -14.484 -2.176 1 34.03 93 PRO B CA 1
ATOM 7358 C C . PRO B 1 93 ? 45.875 -14.297 -3.688 1 34.03 93 PRO B C 1
ATOM 7360 O O . PRO B 1 93 ? 46.031 -15.273 -4.426 1 34.03 93 PRO B O 1
ATOM 7363 N N . LEU B 1 94 ? 45.125 -13.453 -4.27 1 36.34 94 LEU B N 1
ATOM 7364 C CA . LEU B 1 94 ? 45.531 -13.195 -5.648 1 36.34 94 LEU B CA 1
ATOM 7365 C C . LEU B 1 94 ? 47.031 -13.117 -5.777 1 36.34 94 LEU B C 1
ATOM 7367 O O . LEU B 1 94 ? 47.719 -12.422 -5.004 1 36.34 94 LEU B O 1
ATOM 7371 N N . LYS B 1 95 ? 47.688 -14.055 -6.238 1 37.44 95 LYS B N 1
ATOM 7372 C CA . LYS B 1 95 ? 49.062 -13.93 -6.715 1 37.44 95 LYS B CA 1
ATOM 7373 C C . LYS B 1 95 ? 49.344 -12.516 -7.207 1 37.44 95 LYS B C 1
ATOM 7375 O O . LYS B 1 95 ? 48.5 -11.891 -7.844 1 37.44 95 LYS B O 1
ATOM 7380 N N . SER B 1 96 ? 50.25 -11.695 -6.613 1 40.5 96 SER B N 1
ATOM 7381 C CA . SER B 1 96 ? 50.906 -10.406 -6.668 1 40.5 96 SER B CA 1
ATOM 7382 C C . SER B 1 96 ? 51.094 -9.945 -8.109 1 40.5 96 SER B C 1
ATOM 7384 O O . SER B 1 96 ? 51.469 -8.797 -8.352 1 40.5 96 SER B O 1
ATOM 7386 N N . ASN B 1 97 ? 51.344 -10.82 -9.039 1 46.38 97 ASN B N 1
ATOM 7387 C CA . ASN B 1 97 ? 52.062 -10.258 -10.18 1 46.38 97 ASN B CA 1
ATOM 7388 C C . ASN B 1 97 ? 51.25 -9.18 -10.875 1 46.38 97 ASN B C 1
ATOM 7390 O O . ASN B 1 97 ? 51.75 -8.117 -11.219 1 46.38 97 ASN B O 1
ATOM 7394 N N . ASP B 1 98 ? 50.062 -9.359 -11.828 1 58.38 98 ASP B N 1
ATOM 7395 C CA . ASP B 1 98 ? 49.688 -8.398 -12.844 1 58.38 98 ASP B CA 1
ATOM 7396 C C . ASP B 1 98 ? 48.406 -7.676 -12.445 1 58.38 98 ASP B C 1
ATOM 7398 O O . ASP B 1 98 ? 47.312 -8.031 -12.906 1 58.38 98 ASP B O 1
ATOM 7402 N N . PHE B 1 99 ? 48.281 -6.875 -11.258 1 79.25 99 PHE B N 1
ATOM 7403 C CA . PHE B 1 99 ? 47.125 -6.008 -10.953 1 79.25 99 PHE B CA 1
ATOM 7404 C C . PHE B 1 99 ? 46.906 -4.992 -12.07 1 79.25 99 PHE B C 1
ATOM 7406 O O . PHE B 1 99 ? 47.844 -4.262 -12.438 1 79.25 99 PHE B O 1
ATOM 7413 N N . ASN B 1 100 ? 45.812 -5.203 -12.719 1 84.44 100 ASN B N 1
ATOM 7414 C CA . ASN B 1 100 ? 45.406 -4.273 -13.773 1 84.44 100 ASN B CA 1
ATOM 7415 C C . ASN B 1 100 ? 44.438 -3.219 -13.25 1 84.44 100 ASN B C 1
ATOM 7417 O O . ASN B 1 100 ? 43.281 -3.52 -13 1 84.44 100 ASN B O 1
ATOM 7421 N N . LEU B 1 101 ? 44.969 -2.049 -13.07 1 86.5 101 LEU B N 1
ATOM 7422 C CA . LEU B 1 101 ? 44.188 -0.949 -12.5 1 86.5 101 LEU B CA 1
ATOM 7423 C C . LEU B 1 101 ? 42.938 -0.674 -13.336 1 86.5 101 LEU B C 1
ATOM 7425 O O . LEU B 1 101 ? 41.844 -0.456 -12.781 1 86.5 101 LEU B O 1
ATOM 7429 N N . LYS B 1 102 ? 43.094 -0.789 -14.641 1 87.81 102 LYS B N 1
ATOM 7430 C CA . LYS B 1 102 ? 41.969 -0.486 -15.531 1 87.81 102 LYS B CA 1
ATOM 7431 C C . LYS B 1 102 ? 40.844 -1.497 -15.359 1 87.81 102 LYS B C 1
ATOM 7433 O O . LYS B 1 102 ? 39.688 -1.124 -15.328 1 87.81 102 LYS B O 1
ATOM 7438 N N . GLU B 1 103 ? 41.125 -2.654 -15.195 1 90.38 103 GLU B N 1
ATOM 7439 C CA . GLU B 1 103 ? 40.156 -3.709 -15.008 1 90.38 103 GLU B CA 1
ATOM 7440 C C . GLU B 1 103 ? 39.438 -3.586 -13.656 1 90.38 103 GLU B C 1
ATOM 7442 O O . GLU B 1 103 ? 38.25 -3.807 -13.547 1 90.38 103 GLU B O 1
ATOM 7447 N N . ALA B 1 104 ? 40.219 -3.273 -12.711 1 90.06 104 ALA B N 1
ATOM 7448 C CA . ALA B 1 104 ? 39.656 -3.119 -11.367 1 90.06 104 ALA B CA 1
ATOM 7449 C C . ALA B 1 104 ? 38.656 -1.952 -11.312 1 90.06 104 ALA B C 1
ATOM 7451 O O . ALA B 1 104 ? 37.656 -2.02 -10.625 1 90.06 104 ALA B O 1
ATOM 7452 N N . LEU B 1 105 ? 39.031 -0.944 -12.023 1 91.5 105 LEU B N 1
ATOM 7453 C CA . LEU B 1 105 ? 38.156 0.214 -12.078 1 91.5 105 LEU B CA 1
ATOM 7454 C C . LEU B 1 105 ? 36.875 -0.123 -12.812 1 91.5 105 LEU B C 1
ATOM 7456 O O . LEU B 1 105 ? 35.781 0.327 -12.422 1 91.5 105 LEU B O 1
ATOM 7460 N N . ASN B 1 106 ? 36.938 -0.937 -13.805 1 90.75 106 ASN B N 1
ATOM 7461 C CA . ASN B 1 106 ? 35.75 -1.368 -14.531 1 90.75 106 ASN B CA 1
ATOM 7462 C C . ASN B 1 106 ? 34.844 -2.229 -13.656 1 90.75 106 ASN B C 1
ATOM 7464 O O . ASN B 1 106 ? 33.625 -2.119 -13.734 1 90.75 106 ASN B O 1
ATOM 7468 N N . VAL B 1 107 ? 35.469 -3.033 -12.898 1 92.31 107 VAL B N 1
ATOM 7469 C CA . VAL B 1 107 ? 34.688 -3.891 -11.992 1 92.31 107 VAL B CA 1
ATOM 7470 C C . VAL B 1 107 ? 33.938 -3.031 -10.984 1 92.31 107 VAL B C 1
ATOM 7472 O O . VAL B 1 107 ? 32.812 -3.324 -10.641 1 92.31 107 VAL B O 1
ATOM 7475 N N . LEU B 1 108 ? 34.562 -2.008 -10.578 1 93.5 108 LEU B N 1
ATOM 7476 C CA . LEU B 1 108 ? 33.938 -1.089 -9.633 1 93.5 108 LEU B CA 1
ATOM 7477 C C . LEU B 1 108 ? 32.719 -0.41 -10.258 1 93.5 108 LEU B C 1
ATOM 7479 O O . LEU B 1 108 ? 31.656 -0.317 -9.633 1 93.5 108 LEU B O 1
ATOM 7483 N N . ASN B 1 109 ? 32.844 -0.03 -11.445 1 93.19 109 ASN B N 1
ATOM 7484 C CA . ASN B 1 109 ? 31.75 0.653 -12.148 1 93.19 109 ASN B CA 1
ATOM 7485 C C . ASN B 1 109 ? 30.578 -0.287 -12.422 1 93.19 109 ASN B C 1
ATOM 7487 O O . ASN B 1 109 ? 29.422 0.088 -12.242 1 93.19 109 ASN B O 1
ATOM 7491 N N . VAL B 1 110 ? 30.875 -1.457 -12.82 1 95.06 110 VAL B N 1
ATOM 7492 C CA . VAL B 1 110 ? 29.844 -2.443 -13.102 1 95.06 110 VAL B CA 1
ATOM 7493 C C . VAL B 1 110 ? 29.125 -2.834 -11.812 1 95.06 110 VAL B C 1
ATOM 7495 O O . VAL B 1 110 ? 27.906 -3.018 -11.797 1 95.06 110 VAL B O 1
ATOM 7498 N N . SER B 1 111 ? 29.891 -2.93 -10.789 1 96 111 SER B N 1
ATOM 7499 C CA . SER B 1 111 ? 29.312 -3.283 -9.5 1 96 111 SER B CA 1
ATOM 7500 C C . SER B 1 111 ? 28.344 -2.211 -9.016 1 96 111 SER B C 1
ATOM 7502 O O . SER B 1 111 ? 27.344 -2.518 -8.367 1 96 111 SER B O 1
ATOM 7504 N N . ALA B 1 112 ? 28.656 -1.004 -9.297 1 96.62 112 ALA B N 1
ATOM 7505 C CA . ALA B 1 112 ? 27.781 0.096 -8.922 1 96.62 112 ALA B CA 1
ATOM 7506 C C . ALA B 1 112 ? 26.453 0.016 -9.672 1 96.62 112 ALA B C 1
ATOM 7508 O O . ALA B 1 112 ? 25.391 0.287 -9.109 1 96.62 112 ALA B O 1
ATOM 7509 N N . VAL B 1 113 ? 26.531 -0.368 -10.898 1 96.62 113 VAL B N 1
ATOM 7510 C CA . VAL B 1 113 ? 25.328 -0.522 -11.695 1 96.62 113 VAL B CA 1
ATOM 7511 C C . VAL B 1 113 ? 24.516 -1.71 -11.188 1 96.62 113 VAL B C 1
ATOM 7513 O O . VAL B 1 113 ? 23.281 -1.632 -11.07 1 96.62 113 VAL B O 1
ATOM 7516 N N . LYS B 1 114 ? 25.234 -2.803 -10.859 1 96.5 114 LYS B N 1
ATOM 7517 C CA . LYS B 1 114 ? 24.578 -3.971 -10.281 1 96.5 114 LYS B CA 1
ATOM 7518 C C . LYS B 1 114 ? 23.844 -3.611 -8.984 1 96.5 114 LYS B C 1
ATOM 7520 O O . LYS B 1 114 ? 22.734 -4.07 -8.75 1 96.5 114 LYS B O 1
ATOM 7525 N N . PHE B 1 115 ? 24.5 -2.723 -8.258 1 96.31 115 PHE B N 1
ATOM 7526 C CA . PHE B 1 115 ? 23.922 -2.25 -7.012 1 96.31 115 PHE B CA 1
ATOM 7527 C C . PHE B 1 115 ? 22.625 -1.503 -7.27 1 96.31 115 PHE B C 1
ATOM 7529 O O . PHE B 1 115 ? 21.594 -1.786 -6.641 1 96.31 115 PHE B O 1
ATOM 7536 N N . SER B 1 116 ? 22.641 -0.609 -8.172 1 96.88 116 SER B N 1
ATOM 7537 C CA . SER B 1 116 ? 21.484 0.206 -8.5 1 96.88 116 SER B CA 1
ATOM 7538 C C . SER B 1 116 ? 20.344 -0.653 -9.031 1 96.88 116 SER B C 1
ATOM 7540 O O . SER B 1 116 ? 19.188 -0.446 -8.656 1 96.88 116 SER B O 1
ATOM 7542 N N . LEU B 1 117 ? 20.641 -1.65 -9.82 1 96.62 117 LEU B N 1
ATOM 7543 C CA . LEU B 1 117 ? 19.609 -2.508 -10.414 1 96.62 117 LEU B CA 1
ATOM 7544 C C . LEU B 1 117 ? 18.969 -3.395 -9.352 1 96.62 117 LEU B C 1
ATOM 7546 O O . LEU B 1 117 ? 17.766 -3.637 -9.391 1 96.62 117 LEU B O 1
ATOM 7550 N N . GLN B 1 118 ? 19.766 -3.854 -8.445 1 95.94 118 GLN B N 1
ATOM 7551 C CA . GLN B 1 118 ? 19.219 -4.668 -7.367 1 95.94 118 GLN B CA 1
ATOM 7552 C C . GLN B 1 118 ? 18.234 -3.869 -6.516 1 95.94 118 GLN B C 1
ATOM 7554 O O . GLN B 1 118 ? 17.25 -4.418 -6.012 1 95.94 118 GLN B O 1
ATOM 7559 N N . LEU B 1 119 ? 18.547 -2.602 -6.352 1 95.88 119 LEU B N 1
ATOM 7560 C CA . LEU B 1 119 ? 17.625 -1.743 -5.621 1 95.88 119 LEU B CA 1
ATOM 7561 C C . LEU B 1 119 ? 16.344 -1.543 -6.41 1 95.88 119 LEU B C 1
ATOM 7563 O O . LEU B 1 119 ? 15.25 -1.489 -5.828 1 95.88 119 LEU B O 1
ATOM 7567 N N . HIS B 1 120 ? 16.453 -1.468 -7.703 1 94.88 120 HIS B N 1
ATOM 7568 C CA . HIS B 1 120 ? 15.289 -1.288 -8.555 1 94.88 120 HIS B CA 1
ATOM 7569 C C . HIS B 1 120 ? 14.398 -2.525 -8.531 1 94.88 120 HIS B C 1
ATOM 7571 O O . HIS B 1 120 ? 13.211 -2.443 -8.844 1 94.88 120 HIS B O 1
ATOM 7577 N N . ASP B 1 121 ? 14.961 -3.654 -8.18 1 93.56 121 ASP B N 1
ATOM 7578 C CA . ASP B 1 121 ? 14.188 -4.891 -8.141 1 93.56 121 ASP B CA 1
ATOM 7579 C C . ASP B 1 121 ? 13.242 -4.902 -6.938 1 93.56 121 ASP B C 1
ATOM 7581 O O . ASP B 1 121 ? 12.258 -5.645 -6.922 1 93.56 121 ASP B O 1
ATOM 7585 N N . ASN B 1 122 ? 13.531 -4.102 -5.965 1 92.31 122 ASN B N 1
ATOM 7586 C CA . ASN B 1 122 ? 12.641 -3.99 -4.816 1 92.31 122 ASN B CA 1
ATOM 7587 C C . ASN B 1 122 ? 11.406 -3.158 -5.148 1 92.31 122 ASN B C 1
ATOM 7589 O O . ASN B 1 122 ? 11.523 -1.987 -5.516 1 92.31 122 ASN B O 1
ATOM 7593 N N . ASN B 1 123 ? 10.305 -3.717 -4.945 1 91.38 123 ASN B N 1
ATOM 7594 C CA . ASN B 1 123 ? 9.047 -3.107 -5.383 1 91.38 123 ASN B CA 1
ATOM 7595 C C . ASN B 1 123 ? 8.648 -1.945 -4.477 1 91.38 123 ASN B C 1
ATOM 7597 O O . ASN B 1 123 ? 7.797 -1.132 -4.848 1 91.38 123 ASN B O 1
ATOM 7601 N N . ASN B 1 124 ? 9.219 -1.802 -3.342 1 90.5 124 ASN B N 1
ATOM 7602 C CA . ASN B 1 124 ? 8.891 -0.727 -2.412 1 90.5 124 ASN B CA 1
ATOM 7603 C C . ASN B 1 124 ? 9.664 0.549 -2.73 1 90.5 124 ASN B C 1
ATOM 7605 O O . ASN B 1 124 ? 9.328 1.624 -2.229 1 90.5 124 ASN B O 1
ATOM 7609 N N . PHE B 1 125 ? 10.68 0.361 -3.58 1 93.75 125 PHE B N 1
ATOM 7610 C CA . PHE B 1 125 ? 11.539 1.508 -3.857 1 93.75 125 PHE B CA 1
ATOM 7611 C C . PHE B 1 125 ? 11.117 2.201 -5.145 1 93.75 125 PHE B C 1
ATOM 7613 O O . PHE B 1 125 ? 11.094 1.583 -6.215 1 93.75 125 PHE B O 1
ATOM 7620 N N . SER B 1 126 ? 10.812 3.447 -4.988 1 92.38 126 SER B N 1
ATOM 7621 C CA . SER B 1 126 ? 10.578 4.227 -6.199 1 92.38 126 SER B CA 1
ATOM 7622 C C . SER B 1 126 ? 11.883 4.574 -6.902 1 92.38 126 SER B C 1
ATOM 7624 O O . SER B 1 126 ? 12.961 4.43 -6.324 1 92.38 126 SER B O 1
ATOM 7626 N N . ARG B 1 127 ? 11.859 5.008 -8.117 1 90.94 127 ARG B N 1
ATOM 7627 C CA . ARG B 1 127 ? 13.047 5.422 -8.852 1 90.94 127 ARG B CA 1
ATOM 7628 C C . ARG B 1 127 ? 13.711 6.621 -8.188 1 90.94 127 ARG B C 1
ATOM 7630 O O . ARG B 1 127 ? 14.945 6.711 -8.148 1 90.94 127 ARG B O 1
ATOM 7637 N N . LYS B 1 128 ? 12.875 7.434 -7.641 1 90.81 128 LYS B N 1
ATOM 7638 C CA . LYS B 1 128 ? 13.391 8.586 -6.918 1 90.81 128 LYS B CA 1
ATOM 7639 C C . LYS B 1 128 ? 14.102 8.156 -5.637 1 90.81 128 LYS B C 1
ATOM 7641 O O . LYS B 1 128 ? 15.117 8.742 -5.258 1 90.81 128 LYS B O 1
ATOM 7646 N N . ASP B 1 129 ? 13.555 7.168 -4.992 1 93.75 129 ASP B N 1
ATOM 7647 C CA . ASP B 1 129 ? 14.18 6.645 -3.775 1 93.75 129 ASP B CA 1
ATOM 7648 C C . ASP B 1 129 ? 15.594 6.148 -4.051 1 93.75 129 ASP B C 1
ATOM 7650 O O . ASP B 1 129 ? 16.5 6.359 -3.246 1 93.75 129 ASP B O 1
ATOM 7654 N N . ILE B 1 130 ? 15.758 5.516 -5.156 1 95.81 130 ILE B N 1
ATOM 7655 C CA . ILE B 1 130 ? 17.047 4.918 -5.488 1 95.81 130 ILE B CA 1
ATOM 7656 C C . ILE B 1 130 ? 18.078 6.02 -5.73 1 95.81 130 ILE B C 1
ATOM 7658 O O . ILE B 1 130 ? 19.203 5.938 -5.25 1 95.81 130 ILE B O 1
ATOM 7662 N N . LEU B 1 131 ? 17.703 7.055 -6.422 1 94.5 131 LEU B N 1
ATOM 7663 C CA . LEU B 1 131 ? 18.594 8.188 -6.637 1 94.5 131 LEU B CA 1
ATOM 7664 C C . LEU B 1 131 ? 18.938 8.875 -5.316 1 94.5 131 LEU B C 1
ATOM 7666 O O . LEU B 1 131 ? 20.078 9.289 -5.105 1 94.5 131 LEU B O 1
ATOM 7670 N N . ASN B 1 132 ? 17.953 8.922 -4.473 1 94.56 132 ASN B N 1
ATOM 7671 C CA . ASN B 1 132 ? 18.188 9.508 -3.152 1 94.56 132 ASN B CA 1
ATOM 7672 C C . ASN B 1 132 ? 19.156 8.664 -2.33 1 94.56 132 ASN B C 1
ATOM 7674 O O . ASN B 1 132 ? 19.984 9.203 -1.598 1 94.56 132 ASN B O 1
ATOM 7678 N N . ILE B 1 133 ? 19.016 7.352 -2.42 1 96.38 133 ILE B N 1
ATOM 7679 C CA . ILE B 1 133 ? 19.922 6.445 -1.715 1 96.38 133 ILE B CA 1
ATOM 7680 C C . ILE B 1 133 ? 21.344 6.633 -2.229 1 96.38 133 ILE B C 1
ATOM 7682 O O . ILE B 1 133 ? 22.297 6.695 -1.44 1 96.38 133 ILE B O 1
ATOM 7686 N N . GLN B 1 134 ? 21.5 6.793 -3.512 1 96.06 134 GLN B N 1
ATOM 7687 C CA . GLN B 1 134 ? 22.812 7.02 -4.102 1 96.06 134 GLN B CA 1
ATOM 7688 C C . GLN B 1 134 ? 23.438 8.312 -3.578 1 96.06 134 GLN B C 1
ATOM 7690 O O . GLN B 1 134 ? 24.609 8.336 -3.217 1 96.06 134 GLN B O 1
ATOM 7695 N N . SER B 1 135 ? 22.594 9.32 -3.521 1 95.31 135 SER B N 1
ATOM 7696 C CA . SER B 1 135 ? 23.078 10.602 -3.023 1 95.31 135 SER B CA 1
ATOM 7697 C C . SER B 1 135 ? 23.5 10.508 -1.559 1 95.31 135 SER B C 1
ATOM 7699 O O . SER B 1 135 ? 24.516 11.062 -1.161 1 95.31 135 SER B O 1
ATOM 7701 N N . LYS B 1 136 ? 22.766 9.797 -0.807 1 95.5 136 LYS B N 1
ATOM 7702 C CA . LYS B 1 136 ? 23.094 9.633 0.609 1 95.5 136 LYS B CA 1
ATOM 7703 C C . LYS B 1 136 ? 24.359 8.805 0.795 1 95.5 136 LYS B C 1
ATOM 7705 O O . LYS B 1 136 ? 25.141 9.062 1.711 1 95.5 136 LYS B O 1
ATOM 7710 N N . ILE B 1 137 ? 24.5 7.781 -0.058 1 96.94 137 ILE B N 1
ATOM 7711 C CA . ILE B 1 137 ? 25.719 6.98 -0.005 1 96.94 137 ILE B CA 1
ATOM 7712 C C . ILE B 1 137 ? 26.938 7.863 -0.284 1 96.94 137 ILE B C 1
ATOM 7714 O O . ILE B 1 137 ? 27.938 7.777 0.413 1 96.94 137 ILE B O 1
ATOM 7718 N N . PHE B 1 138 ? 26.797 8.711 -1.228 1 95.38 138 PHE B N 1
ATOM 7719 C CA . PHE B 1 138 ? 27.906 9.586 -1.581 1 95.38 138 PHE B CA 1
ATOM 7720 C C . PHE B 1 138 ? 28.219 10.555 -0.445 1 95.38 138 PHE B C 1
ATOM 7722 O O . PHE B 1 138 ? 29.375 10.688 -0.033 1 95.38 138 PHE B O 1
ATOM 7729 N N . ASP B 1 139 ? 27.188 11.156 0.157 1 94.56 139 ASP B N 1
ATOM 7730 C CA . ASP B 1 139 ? 27.359 12.219 1.147 1 94.56 139 ASP B CA 1
ATOM 7731 C C . ASP B 1 139 ? 27.828 11.648 2.484 1 94.56 139 ASP B C 1
ATOM 7733 O O . ASP B 1 139 ? 28.656 12.258 3.168 1 94.56 139 ASP B O 1
ATOM 7737 N N . LEU B 1 140 ? 27.328 10.453 2.771 1 95.81 140 LEU B N 1
ATOM 7738 C CA . LEU B 1 140 ? 27.5 10.031 4.156 1 95.81 140 LEU B CA 1
ATOM 7739 C C . LEU B 1 140 ? 28.469 8.867 4.254 1 95.81 140 LEU B C 1
ATOM 7741 O O . LEU B 1 140 ? 28.969 8.555 5.336 1 95.81 140 LEU B O 1
ATOM 7745 N N . ILE B 1 141 ? 28.75 8.203 3.152 1 95.94 141 ILE B N 1
ATOM 7746 C CA . ILE B 1 141 ? 29.656 7.062 3.213 1 95.94 141 ILE B CA 1
ATOM 7747 C C . ILE B 1 141 ? 30.906 7.363 2.398 1 95.94 141 ILE B C 1
ATOM 7749 O O . ILE B 1 141 ? 32 7.402 2.945 1 95.94 141 ILE B O 1
ATOM 7753 N N . LEU B 1 142 ? 30.766 7.723 1.134 1 95.88 142 LEU B N 1
ATOM 7754 C CA . LEU B 1 142 ? 31.906 7.852 0.228 1 95.88 142 LEU B CA 1
ATOM 7755 C C . LEU B 1 142 ? 32.688 9.141 0.5 1 95.88 142 LEU B C 1
ATOM 7757 O O . LEU B 1 142 ? 33.906 9.148 0.486 1 95.88 142 LEU B O 1
ATOM 7761 N N . ASN B 1 143 ? 31.953 10.219 0.755 1 94.69 143 ASN B N 1
ATOM 7762 C CA . ASN B 1 143 ? 32.625 11.492 1.005 1 94.69 143 ASN B CA 1
ATOM 7763 C C . ASN B 1 143 ? 33.5 11.422 2.248 1 94.69 143 ASN B C 1
ATOM 7765 O O . ASN B 1 143 ? 34.656 11.859 2.223 1 94.69 143 ASN B O 1
ATOM 7769 N N . PRO B 1 144 ? 33.031 10.898 3.326 1 94.31 144 PRO B N 1
ATOM 7770 C CA . PRO B 1 144 ? 33.906 10.734 4.484 1 94.31 144 PRO B CA 1
ATOM 7771 C C . PRO B 1 144 ? 35.094 9.836 4.191 1 94.31 144 PRO B C 1
ATOM 7773 O O . PRO B 1 144 ? 36.188 10.062 4.719 1 94.31 144 PRO B O 1
ATOM 7776 N N . ILE B 1 145 ? 34.906 8.82 3.393 1 93.69 145 ILE B N 1
ATOM 7777 C CA . ILE B 1 145 ? 36.031 7.941 3.012 1 93.69 145 ILE B CA 1
ATOM 7778 C C . ILE B 1 145 ? 37.031 8.727 2.191 1 93.69 145 ILE B C 1
ATOM 7780 O O . ILE B 1 145 ? 38.25 8.594 2.406 1 93.69 145 ILE B O 1
ATOM 7784 N N . ILE B 1 146 ? 36.594 9.547 1.279 1 92.62 146 ILE B N 1
ATOM 7785 C CA . ILE B 1 146 ? 37.438 10.367 0.438 1 92.62 146 ILE B CA 1
ATOM 7786 C C . ILE B 1 146 ? 38.25 11.336 1.309 1 92.62 146 ILE B C 1
ATOM 7788 O O . ILE B 1 146 ? 39.469 11.477 1.13 1 92.62 146 ILE B O 1
ATOM 7792 N N . LEU B 1 147 ? 37.625 11.906 2.254 1 91.06 147 LEU B N 1
ATOM 7793 C CA . LEU B 1 147 ? 38.281 12.836 3.154 1 91.06 147 LEU B CA 1
ATOM 7794 C C . LEU B 1 147 ? 39.312 12.125 4.008 1 91.06 147 LEU B C 1
ATOM 7796 O O . LEU B 1 147 ? 40.406 12.672 4.27 1 91.06 147 LEU B O 1
ATOM 7800 N N . LEU B 1 148 ? 39 10.969 4.391 1 90.5 148 LEU B N 1
ATOM 7801 C CA . LEU B 1 148 ? 39.938 10.148 5.172 1 90.5 148 LEU B CA 1
ATOM 7802 C C . LEU B 1 148 ? 41.156 9.781 4.348 1 90.5 148 LEU B C 1
ATOM 7804 O O . LEU B 1 148 ? 42.281 9.875 4.832 1 90.5 148 LEU B O 1
ATOM 7808 N N . LEU B 1 149 ? 41 9.406 3.049 1 90.5 149 LEU B N 1
ATOM 7809 C CA . LEU B 1 149 ? 42.094 9.023 2.168 1 90.5 149 LEU B CA 1
ATOM 7810 C C . LEU B 1 149 ? 42.969 10.227 1.849 1 90.5 149 LEU B C 1
ATOM 7812 O O . LEU B 1 149 ? 44.188 10.109 1.827 1 90.5 149 LEU B O 1
ATOM 7816 N N . LYS B 1 150 ? 42.344 11.32 1.657 1 89.44 150 LYS B N 1
ATOM 7817 C CA . LYS B 1 150 ? 43.094 12.539 1.365 1 89.44 150 LYS B CA 1
ATOM 7818 C C . LYS B 1 150 ? 43.938 12.969 2.566 1 89.44 150 LYS B C 1
ATOM 7820 O O . LYS B 1 150 ? 45.125 13.258 2.428 1 89.44 150 LYS B O 1
ATOM 7825 N N . GLY B 1 151 ? 43.312 12.938 3.746 1 86.75 151 GLY B N 1
ATOM 7826 C CA . GLY B 1 151 ? 44 13.398 4.949 1 86.75 151 GLY B CA 1
ATOM 7827 C C . GLY B 1 151 ? 45.062 12.43 5.434 1 86.75 151 GLY B C 1
ATOM 7828 O O . GLY B 1 151 ? 46.156 12.852 5.859 1 86.75 151 GLY B O 1
ATOM 7829 N N . ALA B 1 152 ? 44.875 11.164 5.285 1 85.75 152 ALA B N 1
ATOM 7830 C CA . ALA B 1 152 ? 45.75 10.164 5.875 1 85.75 152 ALA B CA 1
ATOM 7831 C C . ALA B 1 152 ? 46.844 9.742 4.883 1 85.75 152 ALA B C 1
ATOM 7833 O O . ALA B 1 152 ? 47.969 9.422 5.281 1 85.75 152 ALA B O 1
ATOM 7834 N N . LEU B 1 153 ? 46.562 9.734 3.551 1 83.88 153 LEU B N 1
ATOM 7835 C CA . LEU B 1 153 ? 47.469 9.141 2.594 1 83.88 153 LEU B CA 1
ATOM 7836 C C . LEU B 1 153 ? 48.094 10.203 1.696 1 83.88 153 LEU B C 1
ATOM 7838 O O . LEU B 1 153 ? 49.312 10.336 1.629 1 83.88 153 LEU B O 1
ATOM 7842 N N . LEU B 1 154 ? 47.281 10.953 1.064 1 80.31 154 LEU B N 1
ATOM 7843 C CA . LEU B 1 154 ? 47.781 11.852 0.029 1 80.31 154 LEU B CA 1
ATOM 7844 C C . LEU B 1 154 ? 48.75 12.859 0.609 1 80.31 154 LEU B C 1
ATOM 7846 O O . LEU B 1 154 ? 49.781 13.188 -0.028 1 80.31 154 LEU B O 1
ATOM 7850 N N . ASP B 1 155 ? 48.531 13.195 1.858 1 75.56 155 ASP B N 1
ATOM 7851 C CA . ASP B 1 155 ? 49.406 14.203 2.457 1 75.56 155 ASP B CA 1
ATOM 7852 C C . ASP B 1 155 ? 50.688 13.578 2.99 1 75.56 155 ASP B C 1
ATOM 7854 O O . ASP B 1 155 ? 51.688 14.273 3.178 1 75.56 155 ASP B O 1
ATOM 7858 N N . THR B 1 156 ? 50.719 12.242 3.074 1 79.81 156 THR B N 1
ATOM 7859 C CA . THR B 1 156 ? 51.844 11.57 3.672 1 79.81 156 THR B CA 1
ATOM 7860 C C . THR B 1 156 ? 52.719 10.906 2.6 1 79.81 156 THR B C 1
ATOM 7862 O O . THR B 1 156 ? 53.906 10.68 2.803 1 79.81 156 THR B O 1
ATOM 7865 N N . ILE B 1 157 ? 52.094 10.602 1.429 1 82.12 157 ILE B N 1
ATOM 7866 C CA . ILE B 1 157 ? 52.812 9.891 0.37 1 82.12 157 ILE B CA 1
ATOM 7867 C C . ILE B 1 157 ? 53.781 10.844 -0.326 1 82.12 157 ILE B C 1
ATOM 7869 O O . ILE B 1 157 ? 53.406 11.961 -0.69 1 82.12 157 ILE B O 1
ATOM 7873 N N . LYS B 1 158 ? 55.094 10.406 -0.486 1 76.88 158 LYS B N 1
ATOM 7874 C CA . LYS B 1 158 ? 56.125 11.219 -1.136 1 76.88 158 LYS B CA 1
ATOM 7875 C C . LYS B 1 158 ? 56.375 10.75 -2.566 1 76.88 158 LYS B C 1
ATOM 7877 O O . LYS B 1 158 ? 56.875 11.508 -3.395 1 76.88 158 LYS B O 1
ATOM 7882 N N . ASP B 1 159 ? 56 9.539 -2.914 1 82.38 159 ASP B N 1
ATOM 7883 C CA . ASP B 1 159 ? 56.219 8.961 -4.238 1 82.38 159 ASP B CA 1
ATOM 7884 C C . ASP B 1 159 ? 55.188 9.516 -5.234 1 82.38 159 ASP B C 1
ATOM 7886 O O . ASP B 1 159 ? 54 9.367 -5.047 1 82.38 159 ASP B O 1
ATOM 7890 N N . PRO B 1 160 ? 55.594 10.148 -6.266 1 83.5 160 PRO B N 1
ATOM 7891 C CA . PRO B 1 160 ? 54.688 10.789 -7.227 1 83.5 160 PRO B CA 1
ATOM 7892 C C . PRO B 1 160 ? 53.781 9.789 -7.957 1 83.5 160 PRO B C 1
ATOM 7894 O O . PRO B 1 160 ? 52.625 10.109 -8.281 1 83.5 160 PRO B O 1
ATOM 7897 N N . LEU B 1 161 ? 54.312 8.688 -8.234 1 81.31 161 LEU B N 1
ATOM 7898 C CA . LEU B 1 161 ? 53.5 7.68 -8.914 1 81.31 161 LEU B CA 1
ATOM 7899 C C . LEU B 1 161 ? 52.344 7.215 -8.023 1 81.31 161 LEU B C 1
ATOM 7901 O O . LEU B 1 161 ? 51.25 6.996 -8.508 1 81.31 161 LEU B O 1
ATOM 7905 N N . LEU B 1 162 ? 52.688 7.078 -6.789 1 84.5 162 LEU B N 1
ATOM 7906 C CA . LEU B 1 162 ? 51.688 6.652 -5.836 1 84.5 162 LEU B CA 1
ATOM 7907 C C . LEU B 1 162 ? 50.625 7.75 -5.621 1 84.5 162 LEU B C 1
ATOM 7909 O O . LEU B 1 162 ? 49.469 7.465 -5.387 1 84.5 162 LEU B O 1
ATOM 7913 N N . ILE B 1 163 ? 51.062 8.938 -5.727 1 87.44 163 ILE B N 1
ATOM 7914 C CA . ILE B 1 163 ? 50.156 10.07 -5.594 1 87.44 163 ILE B CA 1
ATOM 7915 C C . ILE B 1 163 ? 49.188 10.102 -6.777 1 87.44 163 ILE B C 1
ATOM 7917 O O . ILE B 1 163 ? 48 10.312 -6.598 1 87.44 163 ILE B O 1
ATOM 7921 N N . SER B 1 164 ? 49.719 9.82 -7.926 1 87.12 164 SER B N 1
ATOM 7922 C CA . SER B 1 164 ? 48.875 9.812 -9.125 1 87.12 164 SER B CA 1
ATOM 7923 C C . SER B 1 164 ? 47.844 8.688 -9.078 1 87.12 164 SER B C 1
ATOM 7925 O O . SER B 1 164 ? 46.688 8.883 -9.422 1 87.12 164 SER B O 1
ATOM 7927 N N . THR B 1 165 ? 48.312 7.562 -8.656 1 87.25 165 THR B N 1
ATOM 7928 C CA . THR B 1 165 ? 47.438 6.41 -8.562 1 87.25 165 THR B CA 1
ATOM 7929 C C . THR B 1 165 ? 46.344 6.656 -7.52 1 87.25 165 THR B C 1
ATOM 7931 O O . THR B 1 165 ? 45.188 6.316 -7.738 1 87.25 165 THR B O 1
ATOM 7934 N N . THR B 1 166 ? 46.719 7.266 -6.422 1 88.38 166 THR B N 1
ATOM 7935 C CA . THR B 1 166 ? 45.781 7.543 -5.355 1 88.38 166 THR B CA 1
ATOM 7936 C C . THR B 1 166 ? 44.75 8.578 -5.809 1 88.38 166 THR B C 1
ATOM 7938 O O . THR B 1 166 ? 43.562 8.477 -5.473 1 88.38 166 THR B O 1
ATOM 7941 N N . ASN B 1 167 ? 45.156 9.461 -6.574 1 90.19 167 ASN B N 1
ATOM 7942 C CA . ASN B 1 167 ? 44.219 10.477 -7.086 1 90.19 167 ASN B CA 1
ATOM 7943 C C . ASN B 1 167 ? 43.219 9.883 -8.078 1 90.19 167 ASN B C 1
ATOM 7945 O O . ASN B 1 167 ? 42.062 10.297 -8.109 1 90.19 167 ASN B O 1
ATOM 7949 N N . VAL B 1 168 ? 43.688 8.977 -8.82 1 90.12 168 VAL B N 1
ATOM 7950 C CA . VAL B 1 168 ? 42.781 8.312 -9.766 1 90.12 168 VAL B CA 1
ATOM 7951 C C . VAL B 1 168 ? 41.719 7.523 -9.008 1 90.12 168 VAL B C 1
ATOM 7953 O O . VAL B 1 168 ? 40.531 7.551 -9.367 1 90.12 168 VAL B O 1
ATOM 7956 N N . ILE B 1 169 ? 42.125 6.863 -7.965 1 90.25 169 ILE B N 1
ATOM 7957 C CA . ILE B 1 169 ? 41.219 6.066 -7.156 1 90.25 169 ILE B CA 1
ATOM 7958 C C . ILE B 1 169 ? 40.188 6.973 -6.5 1 90.25 169 ILE B C 1
ATOM 7960 O O . ILE B 1 169 ? 38.969 6.684 -6.527 1 90.25 169 ILE B O 1
ATOM 7964 N N . ILE B 1 170 ? 40.625 8.078 -5.988 1 91.94 170 ILE B N 1
ATOM 7965 C CA . ILE B 1 170 ? 39.75 9.023 -5.309 1 91.94 170 ILE B CA 1
ATOM 7966 C C . ILE B 1 170 ? 38.75 9.609 -6.305 1 91.94 170 ILE B C 1
ATOM 7968 O O . ILE B 1 170 ? 37.562 9.766 -5.996 1 91.94 170 ILE B O 1
ATOM 7972 N N . SER B 1 171 ? 39.219 9.891 -7.426 1 91.75 171 SER B N 1
ATOM 7973 C CA . SER B 1 171 ? 38.344 10.438 -8.461 1 91.75 171 SER B CA 1
ATOM 7974 C C . SER B 1 171 ? 37.281 9.43 -8.883 1 91.75 171 SER B C 1
ATOM 7976 O O . SER B 1 171 ? 36.125 9.797 -9.094 1 91.75 171 SER B O 1
ATOM 7978 N N . GLU B 1 172 ? 37.656 8.219 -8.961 1 91.38 172 GLU B N 1
ATOM 7979 C CA . GLU B 1 172 ? 36.688 7.176 -9.359 1 91.38 172 GLU B CA 1
ATOM 7980 C C . GLU B 1 172 ? 35.688 6.906 -8.258 1 91.38 172 GLU B C 1
ATOM 7982 O O . GLU B 1 172 ? 34.5 6.637 -8.547 1 91.38 172 GLU B O 1
ATOM 7987 N N . ILE B 1 173 ? 36.125 6.984 -7.066 1 93.44 173 ILE B N 1
ATOM 7988 C CA . ILE B 1 173 ? 35.219 6.793 -5.941 1 93.44 173 ILE B CA 1
ATOM 7989 C C . ILE B 1 173 ? 34.219 7.945 -5.887 1 93.44 173 ILE B C 1
ATOM 7991 O O . ILE B 1 173 ? 33.031 7.738 -5.562 1 93.44 173 ILE B O 1
ATOM 7995 N N . SER B 1 174 ? 34.688 9.102 -6.219 1 92.56 174 SER B N 1
ATOM 7996 C CA . SER B 1 174 ? 33.812 10.273 -6.195 1 92.56 174 SER B CA 1
ATOM 7997 C C . SER B 1 174 ? 32.75 10.195 -7.27 1 92.56 174 SER B C 1
ATOM 7999 O O . SER B 1 174 ? 31.672 10.797 -7.133 1 92.56 174 SER B O 1
ATOM 8001 N N . SER B 1 175 ? 33 9.398 -8.297 1 93.19 175 SER B N 1
ATOM 8002 C CA . SER B 1 175 ? 32.031 9.273 -9.391 1 93.19 175 SER B CA 1
ATOM 8003 C C . SER B 1 175 ? 31.641 7.82 -9.602 1 93.19 175 SER B C 1
ATOM 8005 O O . SER B 1 175 ? 31.547 7.355 -10.734 1 93.19 175 SER B O 1
ATOM 8007 N N . ILE B 1 176 ? 31.5 7.168 -8.578 1 94.12 176 ILE B N 1
ATOM 8008 C CA . ILE B 1 176 ? 31.266 5.73 -8.633 1 94.12 176 ILE B CA 1
ATOM 8009 C C . ILE B 1 176 ? 29.938 5.461 -9.359 1 94.12 176 ILE B C 1
ATOM 8011 O O . ILE B 1 176 ? 29.812 4.453 -10.055 1 94.12 176 ILE B O 1
ATOM 8015 N N . PHE B 1 177 ? 28.938 6.391 -9.266 1 95.62 177 PHE B N 1
ATOM 8016 C CA . PHE B 1 177 ? 27.625 6.191 -9.844 1 95.62 177 PHE B CA 1
ATOM 8017 C C . PHE B 1 177 ? 27.5 6.918 -11.172 1 95.62 177 PHE B C 1
ATOM 8019 O O . PHE B 1 177 ? 26.391 7.246 -11.609 1 95.62 177 PHE B O 1
ATOM 8026 N N . LYS B 1 178 ? 28.547 7.195 -11.82 1 93.75 178 LYS B N 1
ATOM 8027 C CA . LYS B 1 178 ? 28.562 8.008 -13.031 1 93.75 178 LYS B CA 1
ATOM 8028 C C . LYS B 1 178 ? 27.688 7.395 -14.117 1 93.75 178 LYS B C 1
ATOM 8030 O O . LYS B 1 178 ? 27.078 8.109 -14.922 1 93.75 178 LYS B O 1
ATOM 8035 N N . TYR B 1 179 ? 27.531 6.047 -14.172 1 93.81 179 TYR B N 1
ATOM 8036 C CA . TYR B 1 179 ? 26.766 5.391 -15.227 1 93.81 179 TYR B CA 1
ATOM 8037 C C . TYR B 1 179 ? 25.312 5.23 -14.812 1 93.81 179 TYR B C 1
ATOM 8039 O O . TYR B 1 179 ? 24.469 4.848 -15.633 1 93.81 179 TYR B O 1
ATOM 8047 N N . CYS B 1 180 ? 24.984 5.523 -13.539 1 94.88 180 CYS B N 1
ATOM 8048 C CA . CYS B 1 180 ? 23.625 5.293 -13.078 1 94.88 180 CYS B CA 1
ATOM 8049 C C . CYS B 1 180 ? 23.141 6.434 -12.188 1 94.88 180 CYS B C 1
ATOM 8051 O O . CYS B 1 180 ? 22.25 6.25 -11.359 1 94.88 180 CYS B O 1
ATOM 8053 N N . SER B 1 181 ? 23.703 7.637 -12.297 1 93.31 181 SER B N 1
ATOM 8054 C CA . SER B 1 181 ? 23.359 8.781 -11.461 1 93.31 181 SER B CA 1
ATOM 8055 C C . SER B 1 181 ? 22.062 9.43 -11.922 1 93.31 181 SER B C 1
ATOM 8057 O O . SER B 1 181 ? 21.484 10.266 -11.211 1 93.31 181 SER B O 1
ATOM 8059 N N . SER B 1 182 ? 21.641 9.062 -13.117 1 92.31 182 SER B N 1
ATOM 8060 C CA . SER B 1 182 ? 20.359 9.484 -13.641 1 92.31 182 SER B CA 1
ATOM 8061 C C . SER B 1 182 ? 19.688 8.359 -14.438 1 92.31 182 SER B C 1
ATOM 8063 O O . SER B 1 182 ? 20.344 7.379 -14.797 1 92.31 182 SER B O 1
ATOM 8065 N N . GLU B 1 183 ? 18.453 8.508 -14.672 1 91.31 183 GLU B N 1
ATOM 8066 C CA . GLU B 1 183 ? 17.719 7.504 -15.445 1 91.31 183 GLU B CA 1
ATOM 8067 C C . GLU B 1 183 ? 18.266 7.391 -16.859 1 91.31 183 GLU B C 1
ATOM 8069 O O . GLU B 1 183 ? 18.359 6.289 -17.406 1 91.31 183 GLU B O 1
ATOM 8074 N N . TYR B 1 184 ? 18.578 8.523 -17.328 1 91.25 184 TYR B N 1
ATOM 8075 C CA . TYR B 1 184 ? 19.109 8.57 -18.688 1 91.25 184 TYR B CA 1
ATOM 8076 C C . TYR B 1 184 ? 20.438 7.824 -18.781 1 91.25 184 TYR B C 1
ATOM 8078 O O . TYR B 1 184 ? 20.641 7 -19.672 1 91.25 184 TYR B O 1
ATOM 8086 N N . LYS B 1 185 ? 21.359 8.109 -17.844 1 94.62 185 LYS B N 1
ATOM 8087 C CA . LYS B 1 185 ? 22.656 7.469 -17.844 1 94.62 185 LYS B CA 1
ATOM 8088 C C . LYS B 1 185 ? 22.531 5.961 -17.641 1 94.62 185 LYS B C 1
ATOM 8090 O O . LYS B 1 185 ? 23.234 5.18 -18.297 1 94.62 185 LYS B O 1
ATOM 8095 N N . LEU B 1 186 ? 21.672 5.586 -16.797 1 95.81 186 LEU B N 1
ATOM 8096 C CA . LEU B 1 186 ? 21.453 4.168 -16.531 1 95.81 186 LEU B CA 1
ATOM 8097 C C . LEU B 1 186 ? 20.922 3.465 -17.766 1 95.81 186 LEU B C 1
ATOM 8099 O O . LEU B 1 186 ? 21.422 2.406 -18.156 1 95.81 186 LEU B O 1
ATOM 8103 N N . ASN B 1 187 ? 19.938 4.043 -18.406 1 94.44 187 ASN B N 1
ATOM 8104 C CA . ASN B 1 187 ? 19.344 3.447 -19.594 1 94.44 187 ASN B CA 1
ATOM 8105 C C . ASN B 1 187 ? 20.359 3.354 -20.734 1 94.44 187 ASN B C 1
ATOM 8107 O O . ASN B 1 187 ? 20.344 2.389 -21.5 1 94.44 187 ASN B O 1
ATOM 8111 N N . LYS B 1 188 ? 21.141 4.434 -20.828 1 94.81 188 LYS B N 1
ATOM 8112 C CA . LYS B 1 188 ? 22.188 4.426 -21.844 1 94.81 188 LYS B CA 1
ATOM 8113 C C . LYS B 1 188 ? 23.172 3.281 -21.625 1 94.81 188 LYS B C 1
ATOM 8115 O O . LYS B 1 188 ? 23.531 2.58 -22.578 1 94.81 188 LYS B O 1
ATOM 8120 N N . TRP B 1 189 ? 23.578 3.129 -20.422 1 96.12 189 TRP B N 1
ATOM 8121 C CA . TRP B 1 189 ? 24.5 2.047 -20.094 1 96.12 189 TRP B CA 1
ATOM 8122 C C . TRP B 1 189 ? 23.859 0.687 -20.344 1 96.12 189 TRP B C 1
ATOM 8124 O O . TRP B 1 189 ? 24.484 -0.204 -20.922 1 96.12 189 TRP B O 1
ATOM 8134 N N . LEU B 1 190 ? 22.641 0.487 -20 1 96.88 190 LEU B N 1
ATOM 8135 C CA . LEU B 1 190 ? 21.938 -0.777 -20.141 1 96.88 190 LEU B CA 1
ATOM 8136 C C . LEU B 1 190 ? 21.734 -1.117 -21.609 1 96.88 190 LEU B C 1
ATOM 8138 O O . LEU B 1 190 ? 21.875 -2.277 -22.016 1 96.88 190 LEU B O 1
ATOM 8142 N N . SER B 1 191 ? 21.375 -0.125 -22.359 1 95.5 191 SER B N 1
ATOM 8143 C CA . SER B 1 191 ? 21.188 -0.329 -23.781 1 95.5 191 SER B CA 1
ATOM 8144 C C . SER B 1 191 ? 22.5 -0.694 -24.469 1 95.5 191 SER B C 1
ATOM 8146 O O . SER B 1 191 ? 22.531 -1.515 -25.375 1 95.5 191 SER B O 1
ATOM 8148 N N . GLY B 1 192 ? 23.578 -0.013 -24 1 94.38 192 GLY B N 1
ATOM 8149 C CA . GLY B 1 192 ? 24.891 -0.314 -24.547 1 94.38 192 GLY B CA 1
ATOM 8150 C C . GLY B 1 192 ? 25.344 -1.741 -24.281 1 94.38 192 GLY B C 1
ATOM 8151 O O . GLY B 1 192 ? 26 -2.357 -25.109 1 94.38 192 GLY B O 1
ATOM 8152 N N . GLU B 1 193 ? 24.922 -2.307 -23.125 1 94.25 193 GLU B N 1
ATOM 8153 C CA . GLU B 1 193 ? 25.281 -3.67 -22.734 1 94.25 193 GLU B CA 1
ATOM 8154 C C . GLU B 1 193 ? 24.234 -4.668 -23.203 1 94.25 193 GLU B C 1
ATOM 8156 O O . GLU B 1 193 ? 24.266 -5.84 -22.828 1 94.25 193 GLU B O 1
ATOM 8161 N N . GLU B 1 194 ? 23.156 -4.266 -23.984 1 94.19 194 GLU B N 1
ATOM 8162 C CA . GLU B 1 194 ? 22.094 -5.098 -24.547 1 94.19 194 GLU B CA 1
ATOM 8163 C C . GLU B 1 194 ? 21.266 -5.77 -23.453 1 94.19 194 GLU B C 1
ATOM 8165 O O . GLU B 1 194 ? 20.984 -6.961 -23.531 1 94.19 194 GLU B O 1
ATOM 8170 N N . LEU B 1 195 ? 21.016 -4.996 -22.469 1 95.19 195 LEU B N 1
ATOM 8171 C CA . LEU B 1 195 ? 20.234 -5.52 -21.344 1 95.19 195 LEU B CA 1
ATOM 8172 C C . LEU B 1 195 ? 18.812 -4.98 -21.391 1 95.19 195 LEU B C 1
ATOM 8174 O O . LEU B 1 195 ? 17.922 -5.5 -20.703 1 95.19 195 LEU B O 1
ATOM 8178 N N . THR B 1 196 ? 18.656 -3.938 -22.203 1 95.25 196 THR B N 1
ATOM 8179 C CA . THR B 1 196 ? 17.312 -3.377 -22.297 1 95.25 196 THR B CA 1
ATOM 8180 C C . THR B 1 196 ? 17.031 -2.912 -23.734 1 95.25 196 THR B C 1
ATOM 8182 O O . THR B 1 196 ? 17.953 -2.648 -24.5 1 95.25 196 THR B O 1
ATOM 8185 N N . GLU B 1 197 ? 15.812 -2.99 -24.031 1 95.12 197 GLU B N 1
ATOM 8186 C CA . GLU B 1 197 ? 15.258 -2.373 -25.234 1 95.12 197 GLU B CA 1
ATOM 8187 C C . GLU B 1 197 ? 14.102 -1.439 -24.891 1 95.12 197 GLU B C 1
ATOM 8189 O O . GLU B 1 197 ? 13.414 -1.637 -23.875 1 95.12 197 GLU B O 1
ATOM 8194 N N . ASP B 1 198 ? 13.875 -0.503 -25.656 1 92.5 198 ASP B N 1
ATOM 8195 C CA . ASP B 1 198 ? 12.883 0.518 -25.344 1 92.5 198 ASP B CA 1
ATOM 8196 C C . ASP B 1 198 ? 11.469 -0.063 -25.375 1 92.5 198 ASP B C 1
ATOM 8198 O O . ASP B 1 198 ? 11.156 -0.913 -26.203 1 92.5 198 ASP B O 1
ATOM 8202 N N . ILE B 1 199 ? 10.719 0.382 -24.469 1 94.56 199 ILE B N 1
ATOM 8203 C CA . ILE B 1 199 ? 9.297 0.054 -24.406 1 94.56 199 ILE B CA 1
ATOM 8204 C C . ILE B 1 199 ? 8.539 0.8 -25.5 1 94.56 199 ILE B C 1
ATOM 8206 O O . ILE B 1 199 ? 8.859 1.953 -25.797 1 94.56 199 ILE B O 1
ATOM 8210 N N . MET B 1 200 ? 7.672 0.12 -26.047 1 94.5 200 MET B N 1
ATOM 8211 C CA . MET B 1 200 ? 6.879 0.74 -27.094 1 94.5 200 MET B CA 1
ATOM 8212 C C . MET B 1 200 ? 5.605 1.36 -26.531 1 94.5 200 MET B C 1
ATOM 8214 O O . MET B 1 200 ? 4.789 0.666 -25.922 1 94.5 200 MET B O 1
ATOM 8218 N N . GLN B 1 201 ? 5.441 2.631 -26.672 1 94.88 201 GLN B N 1
ATOM 8219 C CA . GLN B 1 201 ? 4.18 3.312 -26.422 1 94.88 201 GLN B CA 1
ATOM 8220 C C . GLN B 1 201 ? 3.381 3.496 -27.703 1 94.88 201 GLN B C 1
ATOM 8222 O O . GLN B 1 201 ? 3.881 4.062 -28.688 1 94.88 201 GLN B O 1
ATOM 8227 N N . PHE B 1 202 ? 2.229 2.957 -27.781 1 94.75 202 PHE B N 1
ATOM 8228 C CA . PHE B 1 202 ? 1.415 3.1 -28.984 1 94.75 202 PHE B CA 1
ATOM 8229 C C . PHE B 1 202 ? 0.145 3.889 -28.688 1 94.75 202 PHE B C 1
ATOM 8231 O O . PHE B 1 202 ? -0.363 3.857 -27.562 1 94.75 202 PHE B O 1
ATOM 8238 N N . THR B 1 203 ? -0.326 4.586 -29.656 1 94 203 THR B N 1
ATOM 8239 C CA . THR B 1 203 ? -1.51 5.426 -29.516 1 94 203 THR B CA 1
ATOM 8240 C C . THR B 1 203 ? -2.777 4.629 -29.797 1 94 203 THR B C 1
ATOM 8242 O O . THR B 1 203 ? -2.891 3.996 -30.859 1 94 203 THR B O 1
ATOM 8245 N N . ILE B 1 204 ? -3.625 4.602 -28.875 1 93 204 ILE B N 1
ATOM 8246 C CA . ILE B 1 204 ? -4.914 3.934 -29.016 1 93 204 ILE B CA 1
ATOM 8247 C C . ILE B 1 204 ? -5.918 4.891 -29.656 1 93 204 ILE B C 1
ATOM 8249 O O . ILE B 1 204 ? -6.66 4.508 -30.562 1 93 204 ILE B O 1
ATOM 8253 N N . ASN B 1 205 ? -5.926 6.094 -29.062 1 90.44 205 ASN B N 1
ATOM 8254 C CA . ASN B 1 205 ? -6.84 7.125 -29.547 1 90.44 205 ASN B CA 1
ATOM 8255 C C . ASN B 1 205 ? -6.207 8.516 -29.469 1 90.44 205 ASN B C 1
ATOM 8257 O O . ASN B 1 205 ? -5.406 8.789 -28.578 1 90.44 205 ASN B O 1
ATOM 8261 N N . ASP B 1 206 ? -6.445 9.328 -30.422 1 87.69 206 ASP B N 1
ATOM 8262 C CA . ASP B 1 206 ? -5.996 10.719 -30.484 1 87.69 206 ASP B CA 1
ATOM 8263 C C . ASP B 1 206 ? -7.172 11.672 -30.641 1 87.69 206 ASP B C 1
ATOM 8265 O O . ASP B 1 206 ? -7.887 11.617 -31.656 1 87.69 206 ASP B O 1
ATOM 8269 N N . GLU B 1 207 ? -7.457 12.438 -29.547 1 84.06 207 GLU B N 1
ATOM 8270 C CA . GLU B 1 207 ? -8.586 13.359 -29.625 1 84.06 207 GLU B CA 1
ATOM 8271 C C . GLU B 1 207 ? -8.18 14.758 -29.172 1 84.06 207 GLU B C 1
ATOM 8273 O O . GLU B 1 207 ? -7.238 14.922 -28.391 1 84.06 207 GLU B O 1
ATOM 8278 N N . ILE B 1 208 ? -8.797 15.742 -29.75 1 78.94 208 ILE B N 1
ATOM 8279 C CA . ILE B 1 208 ? -8.609 17.125 -29.328 1 78.94 208 ILE B CA 1
ATOM 8280 C C . ILE B 1 208 ? -9.625 17.469 -28.25 1 78.94 208 ILE B C 1
ATOM 8282 O O . ILE B 1 208 ? -10.828 17.297 -28.422 1 78.94 208 ILE B O 1
ATOM 8286 N N . ASN B 1 209 ? -9.078 17.672 -27.094 1 76.25 209 ASN B N 1
ATOM 8287 C CA . ASN B 1 209 ? -9.953 18.047 -25.984 1 76.25 209 ASN B CA 1
ATOM 8288 C C . ASN B 1 209 ? -9.336 19.156 -25.141 1 76.25 209 ASN B C 1
ATOM 8290 O O . ASN B 1 209 ? -8.188 19.547 -25.359 1 76.25 209 ASN B O 1
ATOM 8294 N N . PHE B 1 210 ? -10.18 19.688 -24.203 1 74.69 210 PHE B N 1
ATOM 8295 C CA . PHE B 1 210 ? -9.688 20.672 -23.234 1 74.69 210 PHE B CA 1
ATOM 8296 C C . PHE B 1 210 ? -8.719 20.031 -22.266 1 74.69 210 PHE B C 1
ATOM 8298 O O . PHE B 1 210 ? -9.023 18.984 -21.688 1 74.69 210 PHE B O 1
ATOM 8305 N N . VAL B 1 211 ? -7.5 20.422 -22.391 1 73.94 211 VAL B N 1
ATOM 8306 C CA . VAL B 1 211 ? -6.488 19.938 -21.453 1 73.94 211 VAL B CA 1
ATOM 8307 C C . VAL B 1 211 ? -6.055 21.062 -20.516 1 73.94 211 VAL B C 1
ATOM 8309 O O . VAL B 1 211 ? -5.973 22.219 -20.938 1 73.94 211 VAL B O 1
ATOM 8312 N N . SER B 1 212 ? -6.051 20.703 -19.203 1 70.19 212 SER B N 1
ATOM 8313 C CA . SER B 1 212 ? -5.602 21.672 -18.219 1 70.19 212 SER B CA 1
ATOM 8314 C C . SER B 1 212 ? -4.078 21.766 -18.172 1 70.19 212 SER B C 1
ATOM 8316 O O . SER B 1 212 ? -3.406 20.766 -17.891 1 70.19 212 SER B O 1
ATOM 8318 N N . HIS B 1 213 ? -3.58 22.781 -18.656 1 69.38 213 HIS B N 1
ATOM 8319 C CA . HIS B 1 213 ? -2.156 23.062 -18.5 1 69.38 213 HIS B CA 1
ATOM 8320 C C . HIS B 1 213 ? -1.91 24.109 -17.422 1 69.38 213 HIS B C 1
ATOM 8322 O O . HIS B 1 213 ? -2.279 25.281 -17.594 1 69.38 213 HIS B O 1
ATOM 8328 N N . ALA B 1 214 ? -1.332 23.703 -16.391 1 65.81 214 ALA B N 1
ATOM 8329 C CA . ALA B 1 214 ? -1.018 24.594 -15.266 1 65.81 214 ALA B CA 1
ATOM 8330 C C . ALA B 1 214 ? -2.27 25.312 -14.758 1 65.81 214 ALA B C 1
ATOM 8332 O O . ALA B 1 214 ? -2.244 26.516 -14.492 1 65.81 214 ALA B O 1
ATOM 8333 N N . GLY B 1 215 ? -3.418 24.625 -14.891 1 66.12 215 GLY B N 1
ATOM 8334 C CA . GLY B 1 215 ? -4.648 25.172 -14.328 1 66.12 215 GLY B CA 1
ATOM 8335 C C . GLY B 1 215 ? -5.48 25.922 -15.344 1 66.12 215 GLY B C 1
ATOM 8336 O O . GLY B 1 215 ? -6.582 26.391 -15.023 1 66.12 215 GLY B O 1
ATOM 8337 N N . GLU B 1 216 ? -4.883 26.094 -16.531 1 72.25 216 GLU B N 1
ATOM 8338 C CA . GLU B 1 216 ? -5.621 26.766 -17.594 1 72.25 216 GLU B CA 1
ATOM 8339 C C . GLU B 1 216 ? -6.094 25.766 -18.656 1 72.25 216 GLU B C 1
ATOM 8341 O O . GLU B 1 216 ? -5.375 24.828 -19 1 72.25 216 GLU B O 1
ATOM 8346 N N . ASN B 1 217 ? -7.332 25.891 -19 1 73.38 217 ASN B N 1
ATOM 8347 C CA . ASN B 1 217 ? -7.902 24.969 -19.984 1 73.38 217 ASN B CA 1
ATOM 8348 C C . ASN B 1 217 ? -7.562 25.391 -21.406 1 73.38 217 ASN B C 1
ATOM 8350 O O . ASN B 1 217 ? -7.777 26.547 -21.781 1 73.38 217 ASN B O 1
ATOM 8354 N N . GLU B 1 218 ? -6.75 24.656 -22.031 1 74 218 GLU B N 1
ATOM 8355 C CA . GLU B 1 218 ? -6.438 24.875 -23.453 1 74 218 GLU B CA 1
ATOM 8356 C C . GLU B 1 218 ? -6.812 23.656 -24.281 1 74 218 GLU B C 1
ATOM 8358 O O . GLU B 1 218 ? -6.863 22.531 -23.781 1 74 218 GLU B O 1
ATOM 8363 N N . TYR B 1 219 ? -7.281 23.953 -25.453 1 77.62 219 TYR B N 1
ATOM 8364 C CA . TYR B 1 219 ? -7.523 22.828 -26.359 1 77.62 219 TYR B CA 1
ATOM 8365 C C . TYR B 1 219 ? -6.211 22.203 -26.797 1 77.62 219 TYR B C 1
ATOM 8367 O O . TYR B 1 219 ? -5.297 22.906 -27.25 1 77.62 219 TYR B O 1
ATOM 8375 N N . ASP B 1 220 ? -6.016 21.078 -26.375 1 78.31 220 ASP B N 1
ATOM 8376 C CA . ASP B 1 220 ? -4.812 20.359 -26.797 1 78.31 220 ASP B CA 1
ATOM 8377 C C . ASP B 1 220 ? -5.129 18.906 -27.125 1 78.31 220 ASP B C 1
ATOM 8379 O O . ASP B 1 220 ? -6.23 18.422 -26.859 1 78.31 220 ASP B O 1
ATOM 8383 N N . GLU B 1 221 ? -4.262 18.328 -27.875 1 80.56 221 GLU B N 1
ATOM 8384 C CA . GLU B 1 221 ? -4.383 16.922 -28.219 1 80.56 221 GLU B CA 1
ATOM 8385 C C . GLU B 1 221 ? -4.129 16.031 -27.016 1 80.56 221 GLU B C 1
ATOM 8387 O O . GLU B 1 221 ? -3.145 16.203 -26.297 1 80.56 221 GLU B O 1
ATOM 8392 N N . ILE B 1 222 ? -5.211 15.25 -26.734 1 81.06 222 ILE B N 1
ATOM 8393 C CA . ILE B 1 222 ? -5.043 14.242 -25.688 1 81.06 222 ILE B CA 1
ATOM 8394 C C . ILE B 1 222 ? -4.848 12.867 -26.312 1 81.06 222 ILE B C 1
ATOM 8396 O O . ILE B 1 222 ? -5.719 12.383 -27.047 1 81.06 222 ILE B O 1
ATOM 8400 N N . LYS B 1 223 ? -3.693 12.312 -26.125 1 86.25 223 LYS B N 1
ATOM 8401 C CA . LYS B 1 223 ? -3.379 10.992 -26.656 1 86.25 223 LYS B CA 1
ATOM 8402 C C . LYS B 1 223 ? -3.516 9.922 -25.578 1 86.25 223 LYS B C 1
ATOM 8404 O O . LYS B 1 223 ? -2.957 10.055 -24.484 1 86.25 223 LYS B O 1
ATOM 8409 N N . THR B 1 224 ? -4.395 8.961 -25.922 1 90.75 224 THR B N 1
ATOM 8410 C CA . THR B 1 224 ? -4.457 7.77 -25.078 1 90.75 224 THR B CA 1
ATOM 8411 C C . THR B 1 224 ? -3.463 6.719 -25.562 1 90.75 224 THR B C 1
ATOM 8413 O O . THR B 1 224 ? -3.494 6.309 -26.719 1 90.75 224 THR B O 1
ATOM 8416 N N . LYS B 1 225 ? -2.648 6.348 -24.641 1 93.25 225 LYS B N 1
ATOM 8417 C CA . LYS B 1 225 ? -1.56 5.473 -25.078 1 93.25 225 LYS B CA 1
ATOM 8418 C C . LYS B 1 225 ? -1.584 4.148 -24.312 1 93.25 225 LYS B C 1
ATOM 8420 O O . LYS B 1 225 ? -2.041 4.09 -23.172 1 93.25 225 LYS B O 1
ATOM 8425 N N . GLY B 1 226 ? -1.221 3.029 -25.031 1 95.62 226 GLY B N 1
ATOM 8426 C CA . GLY B 1 226 ? -0.931 1.736 -24.438 1 95.62 226 GLY B CA 1
ATOM 8427 C C . GLY B 1 226 ? 0.547 1.396 -24.438 1 95.62 226 GLY B C 1
ATOM 8428 O O . GLY B 1 226 ? 1.345 2.07 -25.094 1 95.62 226 GLY B O 1
ATOM 8429 N N . ILE B 1 227 ? 0.922 0.479 -23.594 1 97.75 227 ILE B N 1
ATOM 8430 C CA . ILE B 1 227 ? 2.328 0.109 -23.469 1 97.75 227 ILE B CA 1
ATOM 8431 C C . ILE B 1 227 ? 2.518 -1.344 -23.906 1 97.75 227 ILE B C 1
ATOM 8433 O O . ILE B 1 227 ? 1.72 -2.213 -23.547 1 97.75 227 ILE B O 1
ATOM 8437 N N . LEU B 1 228 ? 3.48 -1.609 -24.703 1 98.12 228 LEU B N 1
ATOM 8438 C CA . LEU B 1 228 ? 3.881 -2.943 -25.125 1 98.12 228 LEU B CA 1
ATOM 8439 C C . LEU B 1 228 ? 5.371 -3.164 -24.906 1 98.12 228 LEU B C 1
ATOM 8441 O O . LEU B 1 228 ? 6.191 -2.314 -25.266 1 98.12 228 LEU B O 1
ATOM 8445 N N . PHE B 1 229 ? 5.738 -4.238 -24.266 1 98.12 229 PHE B N 1
ATOM 8446 C CA . PHE B 1 229 ? 7.137 -4.578 -24.047 1 98.12 229 PHE B CA 1
ATOM 8447 C C . PHE B 1 229 ? 7.754 -5.195 -25.297 1 98.12 229 PHE B C 1
ATOM 8449 O O . PHE B 1 229 ? 7.035 -5.73 -26.141 1 98.12 229 PHE B O 1
ATOM 8456 N N . PRO B 1 230 ? 9.055 -5.008 -25.438 1 97.44 230 PRO B N 1
ATOM 8457 C CA . PRO B 1 230 ? 9.719 -5.664 -26.562 1 97.44 230 PRO B CA 1
ATOM 8458 C C . PRO B 1 230 ? 9.844 -7.176 -26.391 1 97.44 230 PRO B C 1
ATOM 8460 O O . PRO B 1 230 ? 10.906 -7.672 -26 1 97.44 230 PRO B O 1
ATOM 8463 N N . LEU B 1 231 ? 8.828 -7.906 -26.766 1 98.12 231 LEU B N 1
ATOM 8464 C CA . LEU B 1 231 ? 8.719 -9.336 -26.5 1 98.12 231 LEU B CA 1
ATOM 8465 C C . LEU B 1 231 ? 9.828 -10.109 -27.188 1 98.12 231 LEU B C 1
ATOM 8467 O O . LEU B 1 231 ? 10.398 -11.039 -26.609 1 98.12 231 LEU B O 1
ATOM 8471 N N . LYS B 1 232 ? 10.164 -9.742 -28.438 1 97.31 232 LYS B N 1
ATOM 8472 C CA . LYS B 1 232 ? 11.227 -10.422 -29.172 1 97.31 232 LYS B CA 1
ATOM 8473 C C . LYS B 1 232 ? 12.547 -10.367 -28.406 1 97.31 232 LYS B C 1
ATOM 8475 O O . LYS B 1 232 ? 13.227 -11.391 -28.25 1 97.31 232 LYS B O 1
ATOM 8480 N N . PHE B 1 233 ? 12.781 -9.203 -27.906 1 97.19 233 PHE B N 1
ATOM 8481 C CA . PHE B 1 233 ? 14 -9 -27.125 1 97.19 233 PHE B CA 1
ATOM 8482 C C . PHE B 1 233 ? 13.969 -9.82 -25.844 1 97.19 233 PHE B C 1
ATOM 8484 O O . PHE B 1 233 ? 14.953 -10.484 -25.5 1 97.19 233 PHE B O 1
ATOM 8491 N N . GLN B 1 234 ? 12.883 -9.82 -25.156 1 97.44 234 GLN B N 1
ATOM 8492 C CA . GLN B 1 234 ? 12.781 -10.5 -23.859 1 97.44 234 GLN B CA 1
ATOM 8493 C C . GLN B 1 234 ? 12.867 -12.008 -24.031 1 97.44 234 GLN B C 1
ATOM 8495 O O . GLN B 1 234 ? 13.562 -12.68 -23.266 1 97.44 234 GLN B O 1
ATOM 8500 N N . PHE B 1 235 ? 12.195 -12.539 -25.078 1 97.88 235 PHE B N 1
ATOM 8501 C CA . PHE B 1 235 ? 12.25 -13.977 -25.328 1 97.88 235 PHE B CA 1
ATOM 8502 C C . PHE B 1 235 ? 13.672 -14.406 -25.656 1 97.88 235 PHE B C 1
ATOM 8504 O O . PHE B 1 235 ? 14.164 -15.398 -25.125 1 97.88 235 PHE B O 1
ATOM 8511 N N . GLN B 1 236 ? 14.289 -13.633 -26.484 1 97.56 236 GLN B N 1
ATOM 8512 C CA . GLN B 1 236 ? 15.648 -13.938 -26.922 1 97.56 236 GLN B CA 1
ATOM 8513 C C . GLN B 1 236 ? 16.609 -13.969 -25.734 1 97.56 236 GLN B C 1
ATOM 8515 O O . GLN B 1 236 ? 17.344 -14.938 -25.547 1 97.56 236 GLN B O 1
ATOM 8520 N N . LYS B 1 237 ? 16.594 -12.914 -24.953 1 96.5 237 LYS B N 1
ATOM 8521 C CA . LYS B 1 237 ? 17.547 -12.773 -23.859 1 96.5 237 LYS B CA 1
ATOM 8522 C C . LYS B 1 237 ? 17.266 -13.781 -22.75 1 96.5 237 LYS B C 1
ATOM 8524 O O . LYS B 1 237 ? 18.188 -14.273 -22.094 1 96.5 237 LYS B O 1
ATOM 8529 N N . TYR B 1 238 ? 16 -14.102 -22.531 1 94.94 238 TYR B N 1
ATOM 8530 C CA . TYR B 1 238 ? 15.641 -15.109 -21.531 1 94.94 238 TYR B CA 1
ATOM 8531 C C . TYR B 1 238 ? 16.234 -16.469 -21.875 1 94.94 238 TYR B C 1
ATOM 8533 O O . TYR B 1 238 ? 16.844 -17.125 -21.031 1 94.94 238 TYR B O 1
ATOM 8541 N N . TYR B 1 239 ? 16.141 -16.875 -23.109 1 95.56 239 TYR B N 1
ATOM 8542 C CA . TYR B 1 239 ? 16.547 -18.219 -23.516 1 95.56 239 TYR B CA 1
ATOM 8543 C C . TYR B 1 239 ? 18.047 -18.281 -23.766 1 95.56 239 TYR B C 1
ATOM 8545 O O . TYR B 1 239 ? 18.641 -19.359 -23.828 1 95.56 239 TYR B O 1
ATOM 8553 N N . GLU B 1 240 ? 18.656 -17.125 -23.953 1 95.12 240 GLU B N 1
ATOM 8554 C CA . GLU B 1 240 ? 20.109 -17.078 -24.094 1 95.12 240 GLU B CA 1
ATOM 8555 C C . GLU B 1 240 ? 20.797 -17.172 -22.734 1 95.12 240 GLU B C 1
ATOM 8557 O O . GLU B 1 240 ? 21.922 -17.672 -22.641 1 95.12 240 GLU B O 1
ATOM 8562 N N . LYS B 1 241 ? 20.078 -16.719 -21.781 1 91.5 241 LYS B N 1
ATOM 8563 C CA . LYS B 1 241 ? 20.641 -16.703 -20.438 1 91.5 241 LYS B CA 1
ATOM 8564 C C . LYS B 1 241 ? 20.875 -18.125 -19.922 1 91.5 241 LYS B C 1
ATOM 8566 O O . LYS B 1 241 ? 19.969 -18.953 -19.922 1 91.5 241 LYS B O 1
ATOM 8571 N N . ASN B 1 242 ? 22.047 -18.438 -19.5 1 87.19 242 ASN B N 1
ATOM 8572 C CA . ASN B 1 242 ? 22.453 -19.703 -18.906 1 87.19 242 ASN B CA 1
ATOM 8573 C C . ASN B 1 242 ? 22.016 -20.891 -19.75 1 87.19 242 ASN B C 1
ATOM 8575 O O . ASN B 1 242 ? 21.609 -21.922 -19.219 1 87.19 242 ASN B O 1
ATOM 8579 N N . ASP B 1 243 ? 21.781 -20.734 -21.078 1 89.5 243 ASP B N 1
ATOM 8580 C CA . ASP B 1 243 ? 21.422 -21.766 -22.031 1 89.5 243 ASP B CA 1
ATOM 8581 C C . ASP B 1 243 ? 20.078 -22.391 -21.688 1 89.5 243 ASP B C 1
ATOM 8583 O O . ASP B 1 243 ? 19.922 -23.625 -21.719 1 89.5 243 ASP B O 1
ATOM 8587 N N . MET B 1 244 ? 19.203 -21.656 -21.344 1 91.5 244 MET B N 1
ATOM 8588 C CA . MET B 1 244 ? 17.875 -22.094 -20.953 1 91.5 244 MET B CA 1
ATOM 8589 C C . MET B 1 244 ? 17.172 -22.781 -22.141 1 91.5 244 MET B C 1
ATOM 8591 O O . MET B 1 244 ? 16.328 -23.656 -21.938 1 91.5 244 MET B O 1
ATOM 8595 N N . LEU B 1 245 ? 17.562 -22.391 -23.328 1 94.88 245 LEU B N 1
ATOM 8596 C CA . LEU B 1 245 ? 16.938 -23 -24.484 1 94.88 245 LEU B CA 1
ATOM 8597 C C . LEU B 1 245 ? 17.266 -24.484 -24.562 1 94.88 245 LEU B C 1
ATOM 8599 O O . LEU B 1 245 ? 16.375 -25.312 -24.828 1 94.88 245 LEU B O 1
ATOM 8603 N N . ILE B 1 246 ? 18.469 -24.766 -24.312 1 94 246 ILE B N 1
ATOM 8604 C CA . ILE B 1 246 ? 18.906 -26.156 -24.406 1 94 246 ILE B CA 1
ATOM 8605 C C . ILE B 1 246 ? 18.203 -26.984 -23.328 1 94 246 ILE B C 1
ATOM 8607 O O . ILE B 1 246 ? 17.734 -28.094 -23.594 1 94 246 ILE B O 1
ATOM 8611 N N . GLU B 1 247 ? 18.094 -26.453 -22.203 1 90.5 247 GLU B N 1
ATOM 8612 C CA . GLU B 1 247 ? 17.391 -27.141 -21.109 1 90.5 247 GLU B CA 1
ATOM 8613 C C . GLU B 1 247 ? 15.922 -27.344 -21.469 1 90.5 247 GLU B C 1
ATOM 8615 O O . GLU B 1 247 ? 15.359 -28.406 -21.172 1 90.5 247 GLU B O 1
ATOM 8620 N N . THR B 1 248 ? 15.328 -26.391 -22.062 1 94.56 248 THR B N 1
ATOM 8621 C CA . THR B 1 248 ? 13.922 -26.438 -22.438 1 94.56 248 THR B CA 1
ATOM 8622 C C . THR B 1 248 ? 13.695 -27.484 -23.531 1 94.56 248 THR B C 1
ATOM 8624 O O . THR B 1 248 ? 12.719 -28.234 -23.484 1 94.56 248 THR B O 1
ATOM 8627 N N . LEU B 1 249 ? 14.586 -27.516 -24.453 1 94.56 249 LEU B N 1
ATOM 8628 C CA . LEU B 1 249 ? 14.461 -28.484 -25.547 1 94.56 249 LEU B CA 1
ATOM 8629 C C . LEU B 1 249 ? 14.648 -29.906 -25.047 1 94.56 249 LEU B C 1
ATOM 8631 O O . LEU B 1 249 ? 13.961 -30.828 -25.5 1 94.56 249 LEU B O 1
ATOM 8635 N N . ASN B 1 250 ? 15.523 -30.016 -24.094 1 92.44 250 ASN B N 1
ATOM 8636 C CA . ASN B 1 250 ? 15.703 -31.328 -23.469 1 92.44 250 ASN B CA 1
ATOM 8637 C C . ASN B 1 250 ? 14.438 -31.781 -22.75 1 92.44 250 ASN B C 1
ATOM 8639 O O . ASN B 1 250 ? 14.055 -32.938 -22.844 1 92.44 250 ASN B O 1
ATOM 8643 N N . LEU B 1 251 ? 13.867 -30.922 -22.094 1 91.56 251 LEU B N 1
ATOM 8644 C CA . LEU B 1 251 ? 12.625 -31.234 -21.406 1 91.56 251 LEU B CA 1
ATOM 8645 C C . LEU B 1 251 ? 11.516 -31.547 -22.406 1 91.56 251 LEU B C 1
ATOM 8647 O O . LEU B 1 251 ? 10.711 -32.469 -22.203 1 91.56 251 LEU B O 1
ATOM 8651 N N . TYR B 1 252 ? 11.445 -30.766 -23.453 1 93.69 252 TYR B N 1
ATOM 8652 C CA . TYR B 1 252 ? 10.469 -30.953 -24.516 1 93.69 252 TYR B CA 1
ATOM 8653 C C . TYR B 1 252 ? 10.562 -32.375 -25.094 1 93.69 252 TYR B C 1
ATOM 8655 O O . TYR B 1 252 ? 9.547 -33.062 -25.25 1 93.69 252 TYR B O 1
ATOM 8663 N N . ASP B 1 253 ? 11.727 -32.812 -25.281 1 92.19 253 ASP B N 1
ATOM 8664 C CA . ASP B 1 253 ? 11.969 -34.156 -25.859 1 92.19 253 ASP B CA 1
ATOM 8665 C C . ASP B 1 253 ? 11.625 -35.25 -24.859 1 92.19 253 ASP B C 1
ATOM 8667 O O . ASP B 1 253 ? 11.039 -36.281 -25.219 1 92.19 253 ASP B O 1
ATOM 8671 N N . SER B 1 254 ? 11.922 -34.969 -23.688 1 90.5 254 SER B N 1
ATOM 8672 C CA . SER B 1 254 ? 11.641 -35.938 -22.656 1 90.5 254 SER B CA 1
ATOM 8673 C C . SER B 1 254 ? 10.141 -36.156 -22.469 1 90.5 254 SER B C 1
ATOM 8675 O O . SER B 1 254 ? 9.688 -37.281 -22.266 1 90.5 254 SER B O 1
ATOM 8677 N N . LEU B 1 255 ? 9.406 -35.125 -22.562 1 90.44 255 LEU B N 1
ATOM 8678 C CA . LEU B 1 255 ? 7.957 -35.188 -22.375 1 90.44 255 LEU B CA 1
ATOM 8679 C C . LEU B 1 255 ? 7.289 -35.875 -23.578 1 90.44 255 LEU B C 1
ATOM 8681 O O . LEU B 1 255 ? 6.262 -36.531 -23.422 1 90.44 255 LEU B O 1
ATOM 8685 N N . ASN B 1 256 ? 7.863 -35.719 -24.703 1 87.25 256 ASN B N 1
ATOM 8686 C CA . ASN B 1 256 ? 7.297 -36.312 -25.922 1 87.25 256 ASN B CA 1
ATOM 8687 C C . ASN B 1 256 ? 7.582 -37.812 -25.984 1 87.25 256 ASN B C 1
ATOM 8689 O O . ASN B 1 256 ? 6.828 -38.562 -26.609 1 87.25 256 ASN B O 1
ATOM 8693 N N . ILE B 1 257 ? 8.695 -38.188 -25.359 1 83.62 257 ILE B N 1
ATOM 8694 C CA . ILE B 1 257 ? 9.07 -39.594 -25.359 1 83.62 257 ILE B CA 1
ATOM 8695 C C . ILE B 1 257 ? 8.281 -40.344 -24.297 1 83.62 257 ILE B C 1
ATOM 8697 O O . ILE B 1 257 ? 7.961 -41.531 -24.453 1 83.62 257 ILE B O 1
ATOM 8701 N N . SER B 1 258 ? 8.055 -39.688 -23.344 1 70.62 258 SER B N 1
ATOM 8702 C CA . SER B 1 258 ? 7.348 -40.312 -22.234 1 70.62 258 SER B CA 1
ATOM 8703 C C . SER B 1 258 ? 6.031 -40.938 -22.688 1 70.62 258 SER B C 1
ATOM 8705 O O . SER B 1 258 ? 5.523 -40.594 -23.766 1 70.62 258 SER B O 1
ATOM 8707 N N . ASP B 1 259 ? 5.508 -41.844 -21.922 1 64.38 259 ASP B N 1
ATOM 8708 C CA . ASP B 1 259 ? 4.34 -42.688 -22.125 1 64.38 259 ASP B CA 1
ATOM 8709 C C . ASP B 1 259 ? 3.105 -41.875 -22.469 1 64.38 259 ASP B C 1
ATOM 8711 O O . ASP B 1 259 ? 2.764 -40.938 -21.734 1 64.38 259 ASP B O 1
ATOM 8715 N N . ASP B 1 260 ? 2.617 -42.031 -23.641 1 65.75 260 ASP B N 1
ATOM 8716 C CA . ASP B 1 260 ? 1.467 -41.344 -24.219 1 65.75 260 ASP B CA 1
ATOM 8717 C C . ASP B 1 260 ? 0.253 -41.438 -23.297 1 65.75 260 ASP B C 1
ATOM 8719 O O . ASP B 1 260 ? -0.718 -40.688 -23.484 1 65.75 260 ASP B O 1
ATOM 8723 N N . ASN B 1 261 ? 0.459 -42.094 -22.266 1 75.44 261 ASN B N 1
ATOM 8724 C CA . ASN B 1 261 ? -0.752 -42.312 -21.484 1 75.44 261 ASN B CA 1
ATOM 8725 C C . ASN B 1 261 ? -0.898 -41.312 -20.359 1 75.44 261 ASN B C 1
ATOM 8727 O O . ASN B 1 261 ? -1.938 -41.25 -19.688 1 75.44 261 ASN B O 1
ATOM 8731 N N . PHE B 1 262 ? 0.068 -40.406 -20.141 1 87.19 262 PHE B N 1
ATOM 8732 C CA . PHE B 1 262 ? 0.003 -39.469 -19.047 1 87.19 262 PHE B CA 1
ATOM 8733 C C . PHE B 1 262 ? 0.083 -38.031 -19.562 1 87.19 262 PHE B C 1
ATOM 8735 O O . PHE B 1 262 ? 0.855 -37.75 -20.484 1 87.19 262 PHE B O 1
ATOM 8742 N N . LEU B 1 263 ? -0.827 -37.219 -19.109 1 92.06 263 LEU B N 1
ATOM 8743 C CA . LEU B 1 263 ? -0.773 -35.781 -19.359 1 92.06 263 LEU B CA 1
ATOM 8744 C C . LEU B 1 263 ? -0.214 -35.062 -18.156 1 92.06 263 LEU B C 1
ATOM 8746 O O . LEU B 1 263 ? -0.835 -35.031 -17.094 1 92.06 263 LEU B O 1
ATOM 8750 N N . SER B 1 264 ? 1 -34.5 -18.312 1 90.38 264 SER B N 1
ATOM 8751 C CA . SER B 1 264 ? 1.625 -33.812 -17.188 1 90.38 264 SER B CA 1
ATOM 8752 C C . SER B 1 264 ? 1.972 -32.375 -17.562 1 90.38 264 SER B C 1
ATOM 8754 O O . SER B 1 264 ? 2.303 -31.547 -16.688 1 90.38 264 SER B O 1
ATOM 8756 N N . ASN B 1 265 ? 1.846 -32.125 -18.828 1 92.81 265 ASN B N 1
ATOM 8757 C CA . ASN B 1 265 ? 2.191 -30.797 -19.312 1 92.81 265 ASN B CA 1
ATOM 8758 C C . ASN B 1 265 ? 1.324 -30.391 -20.5 1 92.81 265 ASN B C 1
ATOM 8760 O O . ASN B 1 265 ? 0.723 -31.25 -21.156 1 92.81 265 ASN B O 1
ATOM 8764 N N . PHE B 1 266 ? 1.304 -29.172 -20.828 1 95 266 PHE B N 1
ATOM 8765 C CA . PHE B 1 266 ? 0.507 -28.609 -21.922 1 95 266 PHE B CA 1
ATOM 8766 C C . PHE B 1 266 ? 0.897 -29.234 -23.25 1 95 266 PHE B C 1
ATOM 8768 O O . PHE B 1 266 ? 0.037 -29.5 -24.094 1 95 266 PHE B O 1
ATOM 8775 N N . ILE B 1 267 ? 2.158 -29.484 -23.469 1 94.88 267 ILE B N 1
ATOM 8776 C CA . ILE B 1 267 ? 2.664 -29.891 -24.781 1 94.88 267 ILE B CA 1
ATOM 8777 C C . ILE B 1 267 ? 2.182 -31.312 -25.094 1 94.88 267 ILE B C 1
ATOM 8779 O O . ILE B 1 267 ? 2.238 -31.75 -26.25 1 94.88 267 ILE B O 1
ATOM 8783 N N . GLN B 1 268 ? 1.766 -32 -24.109 1 94.56 268 GLN B N 1
ATOM 8784 C CA . GLN B 1 268 ? 1.294 -33.375 -24.312 1 94.56 268 GLN B CA 1
ATOM 8785 C C . GLN B 1 268 ? -0.185 -33.375 -24.688 1 94.56 268 GLN B C 1
ATOM 8787 O O . GLN B 1 268 ? -0.713 -34.406 -25.109 1 94.56 268 GLN B O 1
ATOM 8792 N N . GLY B 1 269 ? -0.848 -32.25 -24.547 1 94.12 269 GLY B N 1
ATOM 8793 C CA . GLY B 1 269 ? -2.246 -32.156 -24.938 1 94.12 269 GLY B CA 1
ATOM 8794 C C . GLY B 1 269 ? -2.449 -32.156 -26.438 1 94.12 269 GLY B C 1
ATOM 8795 O O . GLY B 1 269 ? -1.538 -31.812 -27.203 1 94.12 269 GLY B O 1
ATOM 8796 N N . SER B 1 270 ? -3.654 -32.438 -26.828 1 95.06 270 SER B N 1
ATOM 8797 C CA . SER B 1 270 ? -3.938 -32.562 -28.25 1 95.06 270 SER B CA 1
ATOM 8798 C C . SER B 1 270 ? -3.939 -31.172 -28.922 1 95.06 270 SER B C 1
ATOM 8800 O O . SER B 1 270 ? -3.656 -31.062 -30.109 1 95.06 270 SER B O 1
ATOM 8802 N N . LEU B 1 271 ? -4.242 -30.188 -28.172 1 96.69 271 LEU B N 1
ATOM 8803 C CA . LEU B 1 271 ? -4.266 -28.828 -28.734 1 96.69 271 LEU B CA 1
ATOM 8804 C C . LEU B 1 271 ? -2.893 -28.438 -29.266 1 96.69 271 LEU B C 1
ATOM 8806 O O . LEU B 1 271 ? -2.773 -27.922 -30.375 1 96.69 271 LEU B O 1
ATOM 8810 N N . TRP B 1 272 ? -1.867 -28.656 -28.453 1 96.38 272 TRP B N 1
ATOM 8811 C CA . TRP B 1 272 ? -0.512 -28.297 -28.859 1 96.38 272 TRP B CA 1
ATOM 8812 C C . TRP B 1 272 ? -0.058 -29.141 -30.047 1 96.38 272 TRP B C 1
ATOM 8814 O O . TRP B 1 272 ? 0.578 -28.641 -30.969 1 96.38 272 TRP B O 1
ATOM 8824 N N . LYS B 1 273 ? -0.391 -30.375 -30.047 1 93.25 273 LYS B N 1
ATOM 8825 C CA . LYS B 1 273 ? -0.022 -31.266 -31.141 1 93.25 273 LYS B CA 1
ATOM 8826 C C . LYS B 1 273 ? -0.624 -30.781 -32.469 1 93.25 273 LYS B C 1
ATOM 8828 O O . LYS B 1 273 ? 0.017 -30.875 -33.5 1 93.25 273 LYS B O 1
ATOM 8833 N N . ASP B 1 274 ? -1.784 -30.281 -32.375 1 94.5 274 ASP B N 1
ATOM 8834 C CA . ASP B 1 274 ? -2.443 -29.75 -33.562 1 94.5 274 ASP B CA 1
ATOM 8835 C C . ASP B 1 274 ? -1.75 -28.484 -34.062 1 94.5 274 ASP B C 1
ATOM 8837 O O . ASP B 1 274 ? -1.616 -28.266 -35.25 1 94.5 274 ASP B O 1
ATOM 8841 N N . LYS B 1 275 ? -1.315 -27.688 -33.188 1 94.69 275 LYS B N 1
ATOM 8842 C CA . LYS B 1 275 ? -0.667 -26.422 -33.531 1 94.69 275 LYS B CA 1
ATOM 8843 C C . LYS B 1 275 ? 0.696 -26.672 -34.188 1 94.69 275 LYS B C 1
ATOM 8845 O O . LYS B 1 275 ? 1.095 -25.938 -35.094 1 94.69 275 LYS B O 1
ATOM 8850 N N . VAL B 1 276 ? 1.378 -27.625 -33.656 1 93.38 276 VAL B N 1
ATOM 8851 C CA . VAL B 1 276 ? 2.732 -27.922 -34.125 1 93.38 276 VAL B CA 1
ATOM 8852 C C . VAL B 1 276 ? 2.691 -28.469 -35.562 1 93.38 276 VAL B C 1
ATOM 8854 O O . VAL B 1 276 ? 3.633 -28.266 -36.312 1 93.38 276 VAL B O 1
ATOM 8857 N N . LYS B 1 277 ? 1.632 -29.062 -35.969 1 90.75 277 LYS B N 1
ATOM 8858 C CA . LYS B 1 277 ? 1.497 -29.656 -37.281 1 90.75 277 LYS B CA 1
ATOM 8859 C C . LYS B 1 277 ? 1.65 -28.594 -38.375 1 90.75 277 LYS B C 1
ATOM 8861 O O . LYS B 1 277 ? 2.1 -28.891 -39.469 1 90.75 277 LYS B O 1
ATOM 8866 N N . LEU B 1 278 ? 1.371 -27.422 -38.031 1 87.25 278 LEU B N 1
ATOM 8867 C CA . LEU B 1 278 ? 1.436 -26.328 -39 1 87.25 278 LEU B CA 1
ATOM 8868 C C . LEU B 1 278 ? 2.877 -25.875 -39.188 1 87.25 278 LEU B C 1
ATOM 8870 O O . LEU B 1 278 ? 3.17 -25.156 -40.156 1 87.25 278 LEU B O 1
ATOM 8874 N N . HIS B 1 279 ? 3.768 -26.312 -38.344 1 90.69 279 HIS B N 1
ATOM 8875 C CA . HIS B 1 279 ? 5.152 -25.859 -38.375 1 90.69 279 HIS B CA 1
ATOM 8876 C C . HIS B 1 279 ? 6.121 -27.031 -38.469 1 90.69 279 HIS B C 1
ATOM 8878 O O . HIS B 1 279 ? 7.055 -27.141 -37.688 1 90.69 279 HIS B O 1
ATOM 8884 N N . GLN B 1 280 ? 6.051 -27.734 -39.531 1 86.38 280 GLN B N 1
ATOM 8885 C CA . GLN B 1 280 ? 6.867 -28.938 -39.688 1 86.38 280 GLN B CA 1
ATOM 8886 C C . GLN B 1 280 ? 8.336 -28.578 -39.875 1 86.38 280 GLN B C 1
ATOM 8888 O O . GLN B 1 280 ? 8.656 -27.609 -40.562 1 86.38 280 GLN B O 1
ATOM 8893 N N . ASN B 1 281 ? 9.266 -29.172 -39.281 1 87.06 281 ASN B N 1
ATOM 8894 C CA . ASN B 1 281 ? 10.719 -29.062 -39.406 1 87.06 281 ASN B CA 1
ATOM 8895 C C . ASN B 1 281 ? 11.25 -27.797 -38.75 1 87.06 281 ASN B C 1
ATOM 8897 O O . ASN B 1 281 ? 12.336 -27.328 -39.062 1 87.06 281 ASN B O 1
ATOM 8901 N N . LYS B 1 282 ? 10.445 -27.203 -37.906 1 93.5 282 LYS B N 1
ATOM 8902 C CA . LYS B 1 282 ? 10.883 -26.016 -37.156 1 93.5 282 LYS B CA 1
ATOM 8903 C C . LYS B 1 282 ? 10.875 -26.266 -35.656 1 93.5 282 LYS B C 1
ATOM 8905 O O . LYS B 1 282 ? 10.172 -27.156 -35.156 1 93.5 282 LYS B O 1
ATOM 8910 N N . ILE B 1 283 ? 11.695 -25.516 -34.938 1 95.5 283 ILE B N 1
ATOM 8911 C CA . ILE B 1 283 ? 11.664 -25.562 -33.5 1 95.5 283 ILE B CA 1
ATOM 8912 C C . ILE B 1 283 ? 10.57 -24.625 -32.969 1 95.5 283 ILE B C 1
ATOM 8914 O O . ILE B 1 283 ? 10.633 -23.406 -33.188 1 95.5 283 ILE B O 1
ATOM 8918 N N . VAL B 1 284 ? 9.602 -25.219 -32.375 1 96.56 284 VAL B N 1
ATOM 8919 C CA . VAL B 1 284 ? 8.453 -24.438 -31.906 1 96.56 284 VAL B CA 1
ATOM 8920 C C . VAL B 1 284 ? 8.312 -24.578 -30.391 1 96.56 284 VAL B C 1
ATOM 8922 O O . VAL B 1 284 ? 8.453 -25.688 -29.859 1 96.56 284 VAL B O 1
ATOM 8925 N N . LEU B 1 285 ? 8.141 -23.469 -29.672 1 97.06 285 LEU B N 1
ATOM 8926 C CA . LEU B 1 285 ? 7.926 -23.469 -28.234 1 97.06 285 LEU B CA 1
ATOM 8927 C C . LEU B 1 285 ? 6.656 -22.703 -27.875 1 97.06 285 LEU B C 1
ATOM 8929 O O . LEU B 1 285 ? 6.34 -21.688 -28.484 1 97.06 285 LEU B O 1
ATOM 8933 N N . PRO B 1 286 ? 5.949 -23.188 -26.922 1 97.44 286 PRO B N 1
ATOM 8934 C CA . PRO B 1 286 ? 4.723 -22.516 -26.5 1 97.44 286 PRO B CA 1
ATOM 8935 C C . PRO B 1 286 ? 4.973 -21.438 -25.438 1 97.44 286 PRO B C 1
ATOM 8937 O O . PRO B 1 286 ? 5.977 -21.5 -24.719 1 97.44 286 PRO B O 1
ATOM 8940 N N . TYR B 1 287 ? 4.164 -20.469 -25.359 1 97.56 287 TYR B N 1
ATOM 8941 C CA . TYR B 1 287 ? 4.066 -19.516 -24.25 1 97.56 287 TYR B CA 1
ATOM 8942 C C . TYR B 1 287 ? 2.611 -19.172 -23.969 1 97.56 287 TYR B C 1
ATOM 8944 O O . TYR B 1 287 ? 1.726 -19.422 -24.781 1 97.56 287 TYR B O 1
ATOM 8952 N N . PHE B 1 288 ? 2.334 -18.734 -22.766 1 97.75 288 PHE B N 1
ATOM 8953 C CA . PHE B 1 288 ? 0.997 -18.344 -22.328 1 97.75 288 PHE B CA 1
ATOM 8954 C C . PHE B 1 288 ? 0.912 -16.828 -22.156 1 97.75 288 PHE B C 1
ATOM 8956 O O . PHE B 1 288 ? 1.923 -16.172 -21.906 1 97.75 288 PHE B O 1
ATOM 8963 N N . ILE B 1 289 ? -0.241 -16.281 -22.297 1 98 289 ILE B N 1
ATOM 8964 C CA . ILE B 1 289 ? -0.538 -14.891 -21.969 1 98 289 ILE B CA 1
ATOM 8965 C C . ILE B 1 289 ? -1.65 -14.836 -20.922 1 98 289 ILE B C 1
ATOM 8967 O O . ILE B 1 289 ? -2.658 -15.531 -21.047 1 98 289 ILE B O 1
ATOM 8971 N N . TYR B 1 290 ? -1.408 -14.125 -19.906 1 97.19 290 TYR B N 1
ATOM 8972 C CA . TYR B 1 290 ? -2.391 -13.898 -18.844 1 97.19 290 TYR B CA 1
ATOM 8973 C C . TYR B 1 290 ? -2.865 -12.453 -18.828 1 97.19 290 TYR B C 1
ATOM 8975 O O . TYR B 1 290 ? -2.068 -11.531 -19.031 1 97.19 290 TYR B O 1
ATOM 8983 N N . ILE B 1 291 ? -4.172 -12.266 -18.672 1 96.75 291 ILE B N 1
ATOM 8984 C CA . ILE B 1 291 ? -4.711 -10.914 -18.609 1 96.75 291 ILE B CA 1
ATOM 8985 C C . ILE B 1 291 ? -5.602 -10.766 -17.375 1 96.75 291 ILE B C 1
ATOM 8987 O O . ILE B 1 291 ? -6.352 -11.68 -17.031 1 96.75 291 ILE B O 1
ATOM 8991 N N . ASP B 1 292 ? -5.449 -9.664 -16.719 1 94.88 292 ASP B N 1
ATOM 8992 C CA . ASP B 1 292 ? -6.305 -9.336 -15.586 1 94.88 292 ASP B CA 1
ATOM 8993 C C . ASP B 1 292 ? -6.27 -7.832 -15.297 1 94.88 292 ASP B C 1
ATOM 8995 O O . ASP B 1 292 ? -5.301 -7.152 -15.641 1 94.88 292 ASP B O 1
ATOM 8999 N N . ASP B 1 293 ? -7.367 -7.375 -14.727 1 93.5 293 ASP B N 1
ATOM 9000 C CA . ASP B 1 293 ? -7.453 -5.98 -14.305 1 93.5 293 ASP B CA 1
ATOM 9001 C C . ASP B 1 293 ? -7.156 -5.84 -12.812 1 93.5 293 ASP B C 1
ATOM 9003 O O . ASP B 1 293 ? -7.555 -6.691 -12.016 1 93.5 293 ASP B O 1
ATOM 9007 N N . PHE B 1 294 ? -6.426 -4.844 -12.445 1 90.06 294 PHE B N 1
ATOM 9008 C CA . PHE B 1 294 ? -6.219 -4.602 -11.023 1 90.06 294 PHE B CA 1
ATOM 9009 C C . PHE B 1 294 ? -6.328 -3.113 -10.703 1 90.06 294 PHE B C 1
ATOM 9011 O O . PHE B 1 294 ? -6.02 -2.27 -11.547 1 90.06 294 PHE B O 1
ATOM 9018 N N . GLU B 1 295 ? -6.809 -2.85 -9.516 1 88.81 295 GLU B N 1
ATOM 9019 C CA . GLU B 1 295 ? -6.973 -1.481 -9.039 1 88.81 295 GLU B CA 1
ATOM 9020 C C . GLU B 1 295 ? -5.75 -1.028 -8.242 1 88.81 295 GLU B C 1
ATOM 9022 O O . GLU B 1 295 ? -5.23 -1.777 -7.41 1 88.81 295 GLU B O 1
ATOM 9027 N N . ILE B 1 296 ? -5.297 0.16 -8.523 1 85.38 296 ILE B N 1
ATOM 9028 C CA . ILE B 1 296 ? -4.086 0.643 -7.871 1 85.38 296 ILE B CA 1
ATOM 9029 C C . ILE B 1 296 ? -4.457 1.572 -6.719 1 85.38 296 ILE B C 1
ATOM 9031 O O . ILE B 1 296 ? -3.682 1.739 -5.773 1 85.38 296 ILE B O 1
ATOM 9035 N N . ASN B 1 297 ? -5.594 2.229 -6.773 1 78.56 297 ASN B N 1
ATOM 9036 C CA . ASN B 1 297 ? -6.012 3.158 -5.73 1 78.56 297 ASN B CA 1
ATOM 9037 C C . ASN B 1 297 ? -6.848 2.461 -4.66 1 78.56 297 ASN B C 1
ATOM 9039 O O . ASN B 1 297 ? -7.219 1.296 -4.82 1 78.56 297 ASN B O 1
ATOM 9043 N N . ASN B 1 298 ? -7 3.184 -3.549 1 73.12 298 ASN B N 1
ATOM 9044 C CA . ASN B 1 298 ? -7.887 2.688 -2.5 1 73.12 298 ASN B CA 1
ATOM 9045 C C . ASN B 1 298 ? -9.297 2.445 -3.023 1 73.12 298 ASN B C 1
ATOM 9047 O O . ASN B 1 298 ? -9.953 3.371 -3.502 1 73.12 298 ASN B O 1
ATOM 9051 N N . PRO B 1 299 ? -9.68 1.31 -2.887 1 72.19 299 PRO B N 1
ATOM 9052 C CA . PRO B 1 299 ? -10.977 0.963 -3.473 1 72.19 299 PRO B CA 1
ATOM 9053 C C . PRO B 1 299 ? -12.141 1.679 -2.793 1 72.19 299 PRO B C 1
ATOM 9055 O O . PRO B 1 299 ? -13.227 1.781 -3.369 1 72.19 299 PRO B O 1
ATOM 9058 N N . LEU B 1 300 ? -11.906 2.232 -1.572 1 70.19 300 LEU B N 1
ATOM 9059 C CA . LEU B 1 300 ? -12.977 2.9 -0.839 1 70.19 300 LEU B CA 1
ATOM 9060 C C . LEU B 1 300 ? -12.875 4.414 -0.982 1 70.19 300 LEU B C 1
ATOM 9062 O O . LEU B 1 300 ? -13.727 5.148 -0.487 1 70.19 300 LEU B O 1
ATOM 9066 N N . GLY B 1 301 ? -11.961 4.832 -1.77 1 71.5 301 GLY B N 1
ATOM 9067 C CA . GLY B 1 301 ? -11.719 6.262 -1.86 1 71.5 301 GLY B CA 1
ATOM 9068 C C . GLY B 1 301 ? -12.5 6.934 -2.971 1 71.5 301 GLY B C 1
ATOM 9069 O O . GLY B 1 301 ? -13.188 6.262 -3.748 1 71.5 301 GLY B O 1
ATOM 9070 N N . SER B 1 302 ? -12.398 8.211 -2.984 1 76.38 302 SER B N 1
ATOM 9071 C CA . SER B 1 302 ? -13.133 9.023 -3.951 1 76.38 302 SER B CA 1
ATOM 9072 C C . SER B 1 302 ? -12.625 8.781 -5.371 1 76.38 302 SER B C 1
ATOM 9074 O O . SER B 1 302 ? -13.359 8.992 -6.34 1 76.38 302 SER B O 1
ATOM 9076 N N . ASN B 1 303 ? -11.43 8.297 -5.484 1 73.81 303 ASN B N 1
ATOM 9077 C CA . ASN B 1 303 ? -10.828 8.094 -6.801 1 73.81 303 ASN B CA 1
ATOM 9078 C C . ASN B 1 303 ? -10.781 6.613 -7.176 1 73.81 303 ASN B C 1
ATOM 9080 O O . ASN B 1 303 ? -9.969 6.211 -8.016 1 73.81 303 ASN B O 1
ATOM 9084 N N . ALA B 1 304 ? -11.648 5.922 -6.508 1 74.88 304 ALA B N 1
ATOM 9085 C CA . ALA B 1 304 ? -11.695 4.484 -6.77 1 74.88 304 ALA B CA 1
ATOM 9086 C C . ALA B 1 304 ? -12.172 4.203 -8.195 1 74.88 304 ALA B C 1
ATOM 9088 O O . ALA B 1 304 ? -13.086 4.867 -8.688 1 74.88 304 ALA B O 1
ATOM 9089 N N . ASN B 1 305 ? -11.578 3.244 -8.883 1 68.19 305 ASN B N 1
ATOM 9090 C CA . ASN B 1 305 ? -11.984 2.645 -10.148 1 68.19 305 ASN B CA 1
ATOM 9091 C C . ASN B 1 305 ? -11.656 3.553 -11.328 1 68.19 305 ASN B C 1
ATOM 9093 O O . ASN B 1 305 ? -12.055 3.275 -12.461 1 68.19 305 ASN B O 1
ATOM 9097 N N . PHE B 1 306 ? -10.906 4.586 -11.055 1 74.81 306 PHE B N 1
ATOM 9098 C CA . PHE B 1 306 ? -10.594 5.496 -12.148 1 74.81 306 PHE B CA 1
ATOM 9099 C C . PHE B 1 306 ? -9.25 5.148 -12.781 1 74.81 306 PHE B C 1
ATOM 9101 O O . PHE B 1 306 ? -8.992 5.496 -13.938 1 74.81 306 PHE B O 1
ATOM 9108 N N . GLN B 1 307 ? -8.492 4.391 -12.078 1 81.38 307 GLN B N 1
ATOM 9109 C CA . GLN B 1 307 ? -7.148 4.129 -12.578 1 81.38 307 GLN B CA 1
ATOM 9110 C C . GLN B 1 307 ? -6.848 2.635 -12.594 1 81.38 307 GLN B C 1
ATOM 9112 O O . GLN B 1 307 ? -5.711 2.223 -12.352 1 81.38 307 GLN B O 1
ATOM 9117 N N . SER B 1 308 ? -7.863 1.854 -12.867 1 90.62 308 SER B N 1
ATOM 9118 C CA . SER B 1 308 ? -7.625 0.421 -13 1 90.62 308 SER B CA 1
ATOM 9119 C C . SER B 1 308 ? -6.812 0.108 -14.25 1 90.62 308 SER B C 1
ATOM 9121 O O . SER B 1 308 ? -6.977 0.762 -15.281 1 90.62 308 SER B O 1
ATOM 9123 N N . ILE B 1 309 ? -5.938 -0.866 -14.172 1 94.38 309 ILE B N 1
ATOM 9124 C CA . ILE B 1 309 ? -5.023 -1.197 -15.258 1 94.38 309 ILE B CA 1
ATOM 9125 C C . ILE B 1 309 ? -5.215 -2.656 -15.664 1 94.38 309 ILE B C 1
ATOM 9127 O O . ILE B 1 309 ? -5.391 -3.529 -14.812 1 94.38 309 ILE B O 1
ATOM 9131 N N . SER B 1 310 ? -5.332 -2.908 -16.938 1 96.25 310 SER B N 1
ATOM 9132 C CA . SER B 1 310 ? -5.281 -4.258 -17.484 1 96.25 310 SER B CA 1
ATOM 9133 C C . SER B 1 310 ? -3.848 -4.668 -17.797 1 96.25 310 SER B C 1
ATOM 9135 O O . SER B 1 310 ? -3.232 -4.133 -18.719 1 96.25 310 SER B O 1
ATOM 9137 N N . ALA B 1 311 ? -3.354 -5.59 -17.078 1 97.12 311 ALA B N 1
ATOM 9138 C CA . ALA B 1 311 ? -1.981 -6.055 -17.281 1 97.12 311 ALA B CA 1
ATOM 9139 C C . ALA B 1 311 ? -1.953 -7.395 -18 1 97.12 311 ALA B C 1
ATOM 9141 O O . ALA B 1 311 ? -2.764 -8.281 -17.719 1 97.12 311 ALA B O 1
ATOM 9142 N N . LEU B 1 312 ? -1.13 -7.48 -18.938 1 97.94 312 LEU B N 1
ATOM 9143 C CA . LEU B 1 312 ? -0.875 -8.727 -19.656 1 97.94 312 LEU B CA 1
ATOM 9144 C C . LEU B 1 312 ? 0.504 -9.273 -19.312 1 97.94 312 LEU B C 1
ATOM 9146 O O . LEU B 1 312 ? 1.499 -8.547 -19.359 1 97.94 312 LEU B O 1
ATOM 9150 N N . TYR B 1 313 ? 0.515 -10.492 -18.938 1 97.69 313 TYR B N 1
ATOM 9151 C CA . TYR B 1 313 ? 1.752 -11.188 -18.625 1 97.69 313 TYR B CA 1
ATOM 9152 C C . TYR B 1 313 ? 1.985 -12.352 -19.578 1 97.69 313 TYR B C 1
ATOM 9154 O O . TYR B 1 313 ? 1.061 -12.797 -20.266 1 97.69 313 TYR B O 1
ATOM 9162 N N . TYR B 1 314 ? 3.232 -12.766 -19.641 1 97.62 314 TYR B N 1
ATOM 9163 C CA . TYR B 1 314 ? 3.525 -14 -20.359 1 97.62 314 TYR B CA 1
ATOM 9164 C C . TYR B 1 314 ? 4.422 -14.914 -19.531 1 97.62 314 TYR B C 1
ATOM 9166 O O . TYR B 1 314 ? 5.129 -14.453 -18.641 1 97.62 314 TYR B O 1
ATOM 9174 N N . SER B 1 315 ? 4.328 -16.172 -19.734 1 96.88 315 SER B N 1
ATOM 9175 C CA . SER B 1 315 ? 5.145 -17.188 -19.094 1 96.88 315 SER B CA 1
ATOM 9176 C C . SER B 1 315 ? 5.367 -18.375 -20.016 1 96.88 315 SER B C 1
ATOM 9178 O O . SER B 1 315 ? 4.707 -18.5 -21.047 1 96.88 315 SER B O 1
ATOM 9180 N N . PHE B 1 316 ? 6.305 -19.172 -19.672 1 96.75 316 PHE B N 1
ATOM 9181 C CA . PHE B 1 316 ? 6.645 -20.344 -20.484 1 96.75 316 PHE B CA 1
ATOM 9182 C C . PHE B 1 316 ? 6.305 -21.625 -19.734 1 96.75 316 PHE B C 1
ATOM 9184 O O . PHE B 1 316 ? 6.875 -21.906 -18.672 1 96.75 316 PHE B O 1
ATOM 9191 N N . PRO B 1 317 ? 5.449 -22.469 -20.281 1 94.75 317 PRO B N 1
ATOM 9192 C CA . PRO B 1 317 ? 5.031 -23.688 -19.594 1 94.75 317 PRO B CA 1
ATOM 9193 C C . PRO B 1 317 ? 6.172 -24.688 -19.406 1 94.75 317 PRO B C 1
ATOM 9195 O O . PRO B 1 317 ? 6.121 -25.531 -18.516 1 94.75 317 PRO B O 1
ATOM 9198 N N . LEU B 1 318 ? 7.211 -24.594 -20.203 1 93.44 318 LEU B N 1
ATOM 9199 C CA . LEU B 1 318 ? 8.297 -25.562 -20.172 1 93.44 318 LEU B CA 1
ATOM 9200 C C . LEU B 1 318 ? 9.461 -25.062 -19.328 1 93.44 318 LEU B C 1
ATOM 9202 O O . LEU B 1 318 ? 10.5 -25.734 -19.25 1 93.44 318 LEU B O 1
ATOM 9206 N N . SER B 1 319 ? 9.25 -24.016 -18.656 1 87.75 319 SER B N 1
ATOM 9207 C CA . SER B 1 319 ? 10.312 -23.531 -17.781 1 87.75 319 SER B CA 1
ATOM 9208 C C . SER B 1 319 ? 10.445 -24.406 -16.547 1 87.75 319 SER B C 1
ATOM 9210 O O . SER B 1 319 ? 9.445 -24.891 -16.016 1 87.75 319 SER B O 1
ATOM 9212 N N . LYS B 1 320 ? 11.625 -24.688 -16.109 1 76.62 320 LYS B N 1
ATOM 9213 C CA . LYS B 1 320 ? 11.891 -25.531 -14.953 1 76.62 320 LYS B CA 1
ATOM 9214 C C . LYS B 1 320 ? 11.297 -24.922 -13.688 1 76.62 320 LYS B C 1
ATOM 9216 O O . LYS B 1 320 ? 10.82 -25.656 -12.805 1 76.62 320 LYS B O 1
ATOM 9221 N N . ASN B 1 321 ? 11.328 -23.672 -13.617 1 78.56 321 ASN B N 1
ATOM 9222 C CA . ASN B 1 321 ? 10.82 -22.953 -12.453 1 78.56 321 ASN B CA 1
ATOM 9223 C C . ASN B 1 321 ? 9.547 -22.188 -12.781 1 78.56 321 ASN B C 1
ATOM 9225 O O . ASN B 1 321 ? 9.391 -21.031 -12.383 1 78.56 321 ASN B O 1
ATOM 9229 N N . ASN B 1 322 ? 8.648 -22.922 -13.391 1 79.31 322 ASN B N 1
ATOM 9230 C CA . ASN B 1 322 ? 7.469 -22.25 -13.898 1 79.31 322 ASN B CA 1
ATOM 9231 C C . ASN B 1 322 ? 6.543 -21.797 -12.773 1 79.31 322 ASN B C 1
ATOM 9233 O O . ASN B 1 322 ? 5.676 -20.953 -12.977 1 79.31 322 ASN B O 1
ATOM 9237 N N . SER B 1 323 ? 6.789 -22.328 -11.602 1 81.19 323 SER B N 1
ATOM 9238 C CA . SER B 1 323 ? 5.91 -21.969 -10.492 1 81.19 323 SER B CA 1
ATOM 9239 C C . SER B 1 323 ? 6.434 -20.75 -9.75 1 81.19 323 SER B C 1
ATOM 9241 O O . SER B 1 323 ? 5.754 -20.219 -8.875 1 81.19 323 SER B O 1
ATOM 9243 N N . LYS B 1 324 ? 7.527 -20.266 -10.164 1 86.94 324 LYS B N 1
ATOM 9244 C CA . LYS B 1 324 ? 8.094 -19.109 -9.5 1 86.94 324 LYS B CA 1
ATOM 9245 C C . LYS B 1 324 ? 7.555 -17.812 -10.109 1 86.94 324 LYS B C 1
ATOM 9247 O O . LYS B 1 324 ? 7.383 -17.719 -11.328 1 86.94 324 LYS B O 1
ATOM 9252 N N . ILE B 1 325 ? 7.438 -16.906 -9.312 1 90.31 325 ILE B N 1
ATOM 9253 C CA . ILE B 1 325 ? 6.902 -15.609 -9.727 1 90.31 325 ILE B CA 1
ATOM 9254 C C . ILE B 1 325 ? 7.902 -14.906 -10.641 1 90.31 325 ILE B C 1
ATOM 9256 O O . ILE B 1 325 ? 7.512 -14.156 -11.539 1 90.31 325 ILE B O 1
ATOM 9260 N N . SER B 1 326 ? 9.195 -15.234 -10.438 1 89 326 SER B N 1
ATOM 9261 C CA . SER B 1 326 ? 10.258 -14.586 -11.195 1 89 326 SER B CA 1
ATOM 9262 C C . SER B 1 326 ? 10.219 -15 -12.664 1 89 326 SER B C 1
ATOM 9264 O O . SER B 1 326 ? 10.828 -14.344 -13.516 1 89 326 SER B O 1
ATOM 9266 N N . GLU B 1 327 ? 9.422 -16.047 -12.969 1 91.81 327 GLU B N 1
ATOM 9267 C CA . GLU B 1 327 ? 9.367 -16.562 -14.328 1 91.81 327 GLU B CA 1
ATOM 9268 C C . GLU B 1 327 ? 8.156 -16 -15.078 1 91.81 327 GLU B C 1
ATOM 9270 O O . GLU B 1 327 ? 7.863 -16.422 -16.203 1 91.81 327 GLU B O 1
ATOM 9275 N N . ILE B 1 328 ? 7.461 -15.133 -14.477 1 95.81 328 ILE B N 1
ATOM 9276 C CA . ILE B 1 328 ? 6.34 -14.445 -15.109 1 95.81 328 ILE B CA 1
ATOM 9277 C C . ILE B 1 328 ? 6.754 -13.023 -15.492 1 95.81 328 ILE B C 1
ATOM 9279 O O . ILE B 1 328 ? 7.242 -12.266 -14.648 1 95.81 328 ILE B O 1
ATOM 9283 N N . PHE B 1 329 ? 6.555 -12.656 -16.719 1 97 329 PHE B N 1
ATOM 9284 C CA . PHE B 1 329 ? 7.047 -11.383 -17.219 1 97 329 PHE B CA 1
ATOM 9285 C C . PHE B 1 329 ? 5.898 -10.531 -17.75 1 97 329 PHE B C 1
ATOM 9287 O O . PHE B 1 329 ? 4.852 -11.055 -18.125 1 97 329 PHE B O 1
ATOM 9294 N N . LEU B 1 330 ? 6.074 -9.273 -17.75 1 97 330 LEU B N 1
ATOM 9295 C CA . LEU B 1 330 ? 5.066 -8.328 -18.219 1 97 330 LEU B CA 1
ATOM 9296 C C . LEU B 1 330 ? 5.121 -8.195 -19.734 1 97 330 LEU B C 1
ATOM 9298 O O . LEU B 1 330 ? 6.203 -8.07 -20.312 1 97 330 LEU B O 1
ATOM 9302 N N . ALA B 1 331 ? 3.963 -8.211 -20.375 1 98.19 331 ALA B N 1
ATOM 9303 C CA . ALA B 1 331 ? 3.887 -8.102 -21.828 1 98.19 331 ALA B CA 1
ATOM 9304 C C . ALA B 1 331 ? 3.35 -6.738 -22.25 1 98.19 331 ALA B C 1
ATOM 9306 O O . ALA B 1 331 ? 3.848 -6.137 -23.203 1 98.19 331 ALA B O 1
ATOM 9307 N N . ALA B 1 332 ? 2.297 -6.32 -21.562 1 98.19 332 ALA B N 1
ATOM 9308 C CA . ALA B 1 332 ? 1.647 -5.07 -21.953 1 98.19 332 ALA B CA 1
ATOM 9309 C C . ALA B 1 332 ? 0.851 -4.484 -20.797 1 98.19 332 ALA B C 1
ATOM 9311 O O . ALA B 1 332 ? 0.487 -5.199 -19.859 1 98.19 332 ALA B O 1
ATOM 9312 N N . LEU B 1 333 ? 0.656 -3.176 -20.844 1 97.5 333 LEU B N 1
ATOM 9313 C CA . LEU B 1 333 ? -0.181 -2.457 -19.891 1 97.5 333 LEU B CA 1
ATOM 9314 C C . LEU B 1 333 ? -1.139 -1.514 -20.625 1 97.5 333 LEU B C 1
ATOM 9316 O O . LEU B 1 333 ? -0.715 -0.709 -21.453 1 97.5 333 LEU B O 1
ATOM 9320 N N . ILE B 1 334 ? -2.414 -1.659 -20.312 1 96.62 334 ILE B N 1
ATOM 9321 C CA . ILE B 1 334 ? -3.453 -0.803 -20.859 1 96.62 334 ILE B CA 1
ATOM 9322 C C . ILE B 1 334 ? -4.434 -0.399 -19.766 1 96.62 334 ILE B C 1
ATOM 9324 O O . ILE B 1 334 ? -4.758 -1.201 -18.891 1 96.62 334 ILE B O 1
ATOM 9328 N N . LYS B 1 335 ? -4.836 0.816 -19.75 1 94.31 335 LYS B N 1
ATOM 9329 C CA . LYS B 1 335 ? -5.867 1.208 -18.797 1 94.31 335 LYS B CA 1
ATOM 9330 C C . LYS B 1 335 ? -7.176 0.47 -19.062 1 94.31 335 LYS B C 1
ATOM 9332 O O . LYS B 1 335 ? -7.598 0.336 -20.219 1 94.31 335 LYS B O 1
ATOM 9337 N N . ALA B 1 336 ? -7.77 -0.005 -18.031 1 93.69 336 ALA B N 1
ATOM 9338 C CA . ALA B 1 336 ? -9.008 -0.767 -18.156 1 93.69 336 ALA B CA 1
ATOM 9339 C C . ALA B 1 336 ? -10.102 0.079 -18.797 1 93.69 336 ALA B C 1
ATOM 9341 O O . ALA B 1 336 ? -10.914 -0.429 -19.578 1 93.69 336 ALA B O 1
ATOM 9342 N N . LYS B 1 337 ? -10.078 1.358 -18.484 1 90.62 337 LYS B N 1
ATOM 9343 C CA . LYS B 1 337 ? -11.07 2.275 -19.031 1 90.62 337 LYS B CA 1
ATOM 9344 C C . LYS B 1 337 ? -10.93 2.383 -20.562 1 90.62 337 LYS B C 1
ATOM 9346 O O . LYS B 1 337 ? -11.93 2.508 -21.266 1 90.62 337 LYS B O 1
ATOM 9351 N N . ASP B 1 338 ? -9.766 2.334 -21.031 1 92.62 338 ASP B N 1
ATOM 9352 C CA . ASP B 1 338 ? -9.523 2.441 -22.469 1 92.62 338 ASP B CA 1
ATOM 9353 C C . ASP B 1 338 ? -10 1.192 -23.203 1 92.62 338 ASP B C 1
ATOM 9355 O O . ASP B 1 338 ? -10.516 1.282 -24.312 1 92.62 338 ASP B O 1
ATOM 9359 N N . LEU B 1 339 ? -9.867 0.088 -22.578 1 93.62 339 LEU B N 1
ATOM 9360 C CA . LEU B 1 339 ? -10.352 -1.156 -23.156 1 93.62 339 LEU B CA 1
ATOM 9361 C C . LEU B 1 339 ? -11.867 -1.136 -23.312 1 93.62 339 LEU B C 1
ATOM 9363 O O . LEU B 1 339 ? -12.406 -1.63 -24.297 1 93.62 339 LEU B O 1
ATOM 9367 N N . LYS B 1 340 ? -12.438 -0.588 -22.344 1 90.12 340 LYS B N 1
ATOM 9368 C CA . LYS B 1 340 ? -13.891 -0.516 -22.359 1 90.12 340 LYS B CA 1
ATOM 9369 C C . LYS B 1 340 ? -14.383 0.513 -23.359 1 90.12 340 LYS B C 1
ATOM 9371 O O . LYS B 1 340 ? -15.391 0.292 -24.047 1 90.12 340 LYS B O 1
ATOM 9376 N N . THR B 1 341 ? -13.656 1.589 -23.5 1 91.06 341 THR B N 1
ATOM 9377 C CA . THR B 1 341 ? -14.094 2.713 -24.312 1 91.06 34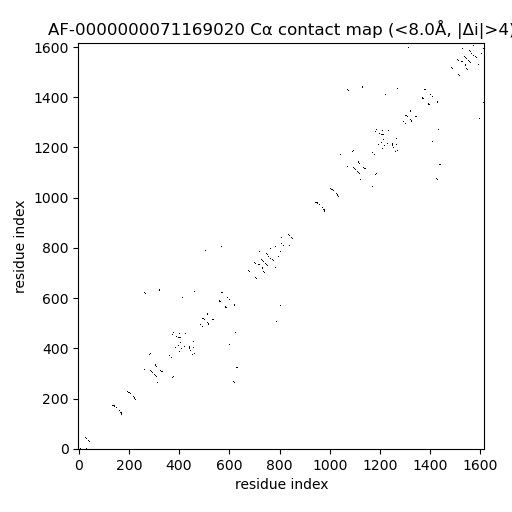1 THR B CA 1
ATOM 9378 C C . THR B 1 341 ? -13.781 2.453 -25.797 1 91.06 341 THR B C 1
ATOM 9380 O O . THR B 1 341 ? -14.625 2.703 -26.656 1 91.06 341 THR B O 1
ATOM 9383 N N . PHE B 1 342 ? -12.594 1.895 -26.062 1 93.5 342 PHE B N 1
ATOM 9384 C CA . PHE B 1 342 ? -12.156 1.84 -27.453 1 93.5 342 PHE B CA 1
ATOM 9385 C C . PHE B 1 342 ? -12.242 0.418 -28 1 93.5 342 PHE B C 1
ATOM 9387 O O . PHE B 1 342 ? -12.195 0.206 -29.203 1 93.5 342 PHE B O 1
ATOM 9394 N N . GLY B 1 343 ? -12.32 -0.567 -27.109 1 93.56 343 GLY B N 1
ATOM 9395 C CA . GLY B 1 343 ? -12.492 -1.941 -27.547 1 93.56 343 GLY B CA 1
ATOM 9396 C C . GLY B 1 343 ? -11.18 -2.688 -27.703 1 93.56 343 GLY B C 1
ATOM 9397 O O . GLY B 1 343 ? -10.109 -2.082 -27.672 1 93.56 343 GLY B O 1
ATOM 9398 N N . ASN B 1 344 ? -11.25 -3.984 -28.016 1 95.38 344 ASN B N 1
ATOM 9399 C CA . ASN B 1 344 ? -10.094 -4.875 -28.094 1 95.38 344 ASN B CA 1
ATOM 9400 C C . ASN B 1 344 ? -9.297 -4.652 -29.375 1 95.38 344 ASN B C 1
ATOM 9402 O O . ASN B 1 344 ? -8.07 -4.75 -29.359 1 95.38 344 ASN B O 1
ATOM 9406 N N . ASP B 1 345 ? -9.961 -4.305 -30.406 1 95.06 345 ASP B N 1
ATOM 9407 C CA . ASP B 1 345 ? -9.312 -4.203 -31.703 1 95.06 345 ASP B CA 1
ATOM 9408 C C . ASP B 1 345 ? -8.211 -3.148 -31.703 1 95.06 345 ASP B C 1
ATOM 9410 O O . ASP B 1 345 ? -7.066 -3.434 -32.062 1 95.06 345 ASP B O 1
ATOM 9414 N N . LEU B 1 346 ? -8.531 -1.991 -31.156 1 94.5 346 LEU B N 1
ATOM 9415 C CA . LEU B 1 346 ? -7.566 -0.899 -31.141 1 94.5 346 LEU B CA 1
ATOM 9416 C C . LEU B 1 346 ? -6.52 -1.115 -30.062 1 94.5 346 LEU B C 1
ATOM 9418 O O . LEU B 1 346 ? -5.348 -0.776 -30.234 1 94.5 346 LEU B O 1
ATOM 9422 N N . CYS B 1 347 ? -6.914 -1.714 -29.016 1 96.5 347 CYS B N 1
ATOM 9423 C CA . CYS B 1 347 ? -6.039 -1.827 -27.844 1 96.5 347 CYS B CA 1
ATOM 9424 C C . CYS B 1 347 ? -5.027 -2.951 -28.031 1 96.5 347 CYS B C 1
ATOM 9426 O O . CYS B 1 347 ? -3.914 -2.881 -27.516 1 96.5 347 CYS B O 1
ATOM 9428 N N . PHE B 1 348 ? -5.41 -4.051 -28.828 1 97.38 348 PHE B N 1
ATOM 9429 C CA . PHE B 1 348 ? -4.543 -5.223 -28.875 1 97.38 348 PHE B CA 1
ATOM 9430 C C . PHE B 1 348 ? -3.922 -5.387 -30.266 1 97.38 348 PHE B C 1
ATOM 9432 O O . PHE B 1 348 ? -3.236 -6.375 -30.531 1 97.38 348 PHE B O 1
ATOM 9439 N N . LYS B 1 349 ? -4.07 -4.461 -31.109 1 96.5 349 LYS B N 1
ATOM 9440 C CA . LYS B 1 349 ? -3.57 -4.555 -32.469 1 96.5 349 LYS B CA 1
ATOM 9441 C C . LYS B 1 349 ? -2.055 -4.738 -32.5 1 96.5 349 LYS B C 1
ATOM 9443 O O . LYS B 1 349 ? -1.54 -5.637 -33.156 1 96.5 349 LYS B O 1
ATOM 9448 N N . HIS B 1 350 ? -1.39 -3.934 -31.781 1 96.81 350 HIS B N 1
ATOM 9449 C CA . HIS B 1 350 ? 0.068 -3.979 -31.75 1 96.81 350 HIS B CA 1
ATOM 9450 C C . HIS B 1 350 ? 0.569 -5.262 -31.094 1 96.81 350 HIS B C 1
ATOM 9452 O O . HIS B 1 350 ? 1.602 -5.805 -31.5 1 96.81 350 HIS B O 1
ATOM 9458 N N . LEU B 1 351 ? -0.122 -5.703 -30.094 1 97.56 351 LEU B N 1
ATOM 9459 C CA . LEU B 1 351 ? 0.236 -6.961 -29.438 1 97.56 351 LEU B CA 1
ATOM 9460 C C . LEU B 1 351 ? 0.11 -8.133 -30.422 1 97.56 351 LEU B C 1
ATOM 9462 O O . LEU B 1 351 ? 1.018 -8.953 -30.531 1 97.56 351 LEU B O 1
ATOM 9466 N N . VAL B 1 352 ? -1.008 -8.188 -31.156 1 98 352 VAL B N 1
ATOM 9467 C CA . VAL B 1 352 ? -1.281 -9.266 -32.094 1 98 352 VAL B CA 1
ATOM 9468 C C . VAL B 1 352 ? -0.209 -9.289 -33.188 1 98 352 VAL B C 1
ATOM 9470 O O . VAL B 1 352 ? 0.27 -10.352 -33.562 1 98 352 VAL B O 1
ATOM 9473 N N . ASN B 1 353 ? 0.158 -8.102 -33.625 1 97.25 353 ASN B N 1
ATOM 9474 C CA . ASN B 1 353 ? 1.211 -8.016 -34.625 1 97.25 353 ASN B CA 1
ATOM 9475 C C . ASN B 1 353 ? 2.531 -8.578 -34.094 1 97.25 353 ASN B C 1
ATOM 9477 O O . ASN B 1 353 ? 3.236 -9.281 -34.844 1 97.25 353 ASN B O 1
ATOM 9481 N N . GLU B 1 354 ? 2.824 -8.266 -32.875 1 97.25 354 GLU B N 1
ATOM 9482 C CA . GLU B 1 354 ? 4.055 -8.766 -32.281 1 97.25 354 GLU B CA 1
ATOM 9483 C C . GLU B 1 354 ? 4.008 -10.281 -32.094 1 97.25 354 GLU B C 1
ATOM 9485 O O . GLU B 1 354 ? 5.012 -10.961 -32.312 1 97.25 354 GLU B O 1
ATOM 9490 N N . LEU B 1 355 ? 2.883 -10.805 -31.766 1 98.06 355 LEU B N 1
ATOM 9491 C CA . LEU B 1 355 ? 2.732 -12.242 -31.562 1 98.06 355 LEU B CA 1
ATOM 9492 C C . LEU B 1 355 ? 2.873 -12.992 -32.875 1 98.06 355 LEU B C 1
ATOM 9494 O O . LEU B 1 355 ? 3.461 -14.078 -32.938 1 98.06 355 LEU B O 1
ATOM 9498 N N . ASN B 1 356 ? 2.338 -12.422 -33.938 1 97.88 356 ASN B N 1
ATOM 9499 C CA . ASN B 1 356 ? 2.471 -13.016 -35.281 1 97.88 356 ASN B CA 1
ATOM 9500 C C . ASN B 1 356 ? 3.924 -13.031 -35.75 1 97.88 356 ASN B C 1
ATOM 9502 O O . ASN B 1 356 ? 4.371 -13.992 -36.375 1 97.88 356 ASN B O 1
ATOM 9506 N N . SER B 1 357 ? 4.574 -11.977 -35.406 1 97.19 357 SER B N 1
ATOM 9507 C CA . SER B 1 357 ? 5.984 -11.906 -35.781 1 97.19 357 SER B CA 1
ATOM 9508 C C . SER B 1 357 ? 6.793 -12.984 -35.062 1 97.19 357 SER B C 1
ATOM 9510 O O . SER B 1 357 ? 7.695 -13.586 -35.656 1 97.19 357 SER B O 1
ATOM 9512 N N . LEU B 1 358 ? 6.539 -13.211 -33.844 1 97.81 358 LEU B N 1
ATOM 9513 C CA . LEU B 1 358 ? 7.219 -14.242 -33.031 1 97.81 358 LEU B CA 1
ATOM 9514 C C . LEU B 1 358 ? 6.984 -15.625 -33.656 1 97.81 358 LEU B C 1
ATOM 9516 O O . LEU B 1 358 ? 7.875 -16.469 -33.625 1 97.81 358 LEU B O 1
ATOM 9520 N N . GLU B 1 359 ? 5.785 -15.836 -34.188 1 97.31 359 GLU B N 1
ATOM 9521 C CA . GLU B 1 359 ? 5.406 -17.125 -34.75 1 97.31 359 GLU B CA 1
ATOM 9522 C C . GLU B 1 359 ? 5.949 -17.297 -36.156 1 97.31 359 GLU B C 1
ATOM 9524 O O . GLU B 1 359 ? 6.516 -18.328 -36.5 1 97.31 359 GLU B O 1
ATOM 9529 N N . ARG B 1 360 ? 5.875 -16.312 -37.031 1 95.38 360 ARG B N 1
ATOM 9530 C CA . ARG B 1 360 ? 6.215 -16.391 -38.438 1 95.38 360 ARG B CA 1
ATOM 9531 C C . ARG B 1 360 ? 7.723 -16.297 -38.656 1 95.38 360 ARG B C 1
ATOM 9533 O O . ARG B 1 360 ? 8.312 -17.125 -39.344 1 95.38 360 ARG B O 1
ATOM 9540 N N . ASP B 1 361 ? 8.281 -15.266 -38.062 1 95.06 361 ASP B N 1
ATOM 9541 C CA . ASP B 1 361 ? 9.688 -14.969 -38.312 1 95.06 361 ASP B CA 1
ATOM 9542 C C . ASP B 1 361 ? 10.594 -15.758 -37.375 1 95.06 361 ASP B C 1
ATOM 9544 O O . ASP B 1 361 ? 11.719 -16.109 -37.75 1 95.06 361 ASP B O 1
ATOM 9548 N N . GLY B 1 362 ? 10.117 -16.016 -36.219 1 95.69 362 GLY B N 1
ATOM 9549 C CA . GLY B 1 362 ? 10.953 -16.641 -35.219 1 95.69 362 GLY B CA 1
ATOM 9550 C C . GLY B 1 362 ? 12.039 -15.719 -34.656 1 95.69 362 GLY B C 1
ATOM 9551 O O . GLY B 1 362 ? 12.062 -14.531 -35 1 95.69 362 GLY B O 1
ATOM 9552 N N . ILE B 1 363 ? 12.828 -16.266 -33.75 1 97.56 363 ILE B N 1
ATOM 9553 C CA . ILE B 1 363 ? 13.906 -15.523 -33.125 1 97.56 363 ILE B CA 1
ATOM 9554 C C . ILE B 1 363 ? 15.195 -16.344 -33.156 1 97.56 363 ILE B C 1
ATOM 9556 O O . ILE B 1 363 ? 15.188 -17.547 -32.906 1 97.56 363 ILE B O 1
ATOM 9560 N N . SER B 1 364 ? 16.281 -15.703 -33.531 1 97.19 364 SER B N 1
ATOM 9561 C CA . SER B 1 364 ? 17.594 -16.344 -33.5 1 97.19 364 SER B CA 1
ATOM 9562 C C . SER B 1 364 ? 18.188 -16.281 -32.094 1 97.19 364 SER B C 1
ATOM 9564 O O . SER B 1 364 ? 18.422 -15.195 -31.562 1 97.19 364 SER B O 1
ATOM 9566 N N . ILE B 1 365 ? 18.406 -17.375 -31.531 1 97.5 365 ILE B N 1
ATOM 9567 C CA . ILE B 1 365 ? 18.906 -17.453 -30.172 1 97.5 365 ILE B CA 1
ATOM 9568 C C . ILE B 1 365 ? 20.297 -18.078 -30.172 1 97.5 365 ILE B C 1
ATOM 9570 O O . ILE B 1 365 ? 20.516 -19.141 -30.766 1 97.5 365 ILE B O 1
ATOM 9574 N N . ASN B 1 366 ? 21.172 -17.438 -29.469 1 95.81 366 ASN B N 1
ATOM 9575 C CA . ASN B 1 366 ? 22.531 -17.953 -29.328 1 95.81 366 ASN B CA 1
ATOM 9576 C C . ASN B 1 366 ? 22.641 -18.953 -28.188 1 95.81 366 ASN B C 1
ATOM 9578 O O . ASN B 1 366 ? 22.25 -18.672 -27.062 1 95.81 366 ASN B O 1
ATOM 9582 N N . THR B 1 367 ? 23.125 -20.125 -28.484 1 94.38 367 THR B N 1
ATOM 9583 C CA . THR B 1 367 ? 23.328 -21.156 -27.484 1 94.38 367 THR B CA 1
ATOM 9584 C C . THR B 1 367 ? 24.766 -21.672 -27.516 1 94.38 367 THR B C 1
ATOM 9586 O O . THR B 1 367 ? 25.547 -21.297 -28.406 1 94.38 367 THR B O 1
ATOM 9589 N N . SER B 1 368 ? 25.109 -22.5 -26.547 1 91.56 368 SER B N 1
ATOM 9590 C CA . SER B 1 368 ? 26.422 -23.141 -26.516 1 91.56 368 SER B CA 1
ATOM 9591 C C . SER B 1 368 ? 26.594 -24.094 -27.688 1 91.56 368 SER B C 1
ATOM 9593 O O . SER B 1 368 ? 27.719 -24.359 -28.125 1 91.56 368 SER B O 1
ATOM 9595 N N . CYS B 1 369 ? 25.516 -24.562 -28.25 1 91.19 369 CYS B N 1
ATOM 9596 C CA . CYS B 1 369 ? 25.547 -25.516 -29.344 1 91.19 369 CYS B CA 1
ATOM 9597 C C . CYS B 1 369 ? 25.359 -24.812 -30.688 1 91.19 369 CYS B C 1
ATOM 9599 O O . CYS B 1 369 ? 25.125 -25.469 -31.703 1 91.19 369 CYS B O 1
ATOM 9601 N N . GLY B 1 370 ? 25.391 -23.531 -30.641 1 92.06 370 GLY B N 1
ATOM 9602 C CA . GLY B 1 370 ? 25.219 -22.781 -31.875 1 92.06 370 GLY B CA 1
ATOM 9603 C C . GLY B 1 370 ? 23.953 -21.938 -31.875 1 92.06 370 GLY B C 1
ATOM 9604 O O . GLY B 1 370 ? 23.219 -21.891 -30.875 1 92.06 370 GLY B O 1
ATOM 9605 N N . VAL B 1 371 ? 23.734 -21.297 -33 1 95.5 371 VAL B N 1
ATOM 9606 C CA . VAL B 1 371 ? 22.578 -20.422 -33.125 1 95.5 371 VAL B CA 1
ATOM 9607 C C . VAL B 1 371 ? 21.359 -21.234 -33.594 1 95.5 371 VAL B C 1
ATOM 9609 O O . VAL B 1 371 ? 21.469 -22.047 -34.531 1 95.5 371 VAL B O 1
ATOM 9612 N N . LYS B 1 372 ? 20.266 -21.078 -32.938 1 95.75 372 LYS B N 1
ATOM 9613 C CA . LYS B 1 372 ? 19.016 -21.766 -33.312 1 95.75 372 LYS B CA 1
ATOM 9614 C C . LYS B 1 372 ? 17.891 -20.766 -33.562 1 95.75 372 LYS B C 1
ATOM 9616 O O . LYS B 1 372 ? 17.766 -19.766 -32.844 1 95.75 372 LYS B O 1
ATOM 9621 N N . ASN B 1 373 ? 17.141 -21.047 -34.531 1 96.62 373 ASN B N 1
ATOM 9622 C CA . ASN B 1 373 ? 15.961 -20.25 -34.812 1 96.62 373 ASN B CA 1
ATOM 9623 C C . ASN B 1 373 ? 14.711 -20.875 -34.188 1 96.62 373 ASN B C 1
ATOM 9625 O O . ASN B 1 373 ? 14.32 -21.984 -34.562 1 96.62 373 ASN B O 1
ATOM 9629 N N . VAL B 1 374 ? 14.109 -20.203 -33.344 1 97.81 374 VAL B N 1
ATOM 9630 C CA . VAL B 1 374 ? 12.992 -20.734 -32.562 1 97.81 374 VAL B CA 1
ATOM 9631 C C . VAL B 1 374 ? 11.727 -19.938 -32.875 1 97.81 374 VAL B C 1
ATOM 9633 O O . VAL B 1 374 ? 11.75 -18.703 -32.844 1 97.81 374 VAL B O 1
ATOM 9636 N N . HIS B 1 375 ? 10.648 -20.594 -33.219 1 97.81 375 HIS B N 1
ATOM 9637 C CA . HIS B 1 375 ? 9.344 -19.984 -33.406 1 97.81 375 HIS B CA 1
ATOM 9638 C C . HIS B 1 375 ? 8.484 -20.141 -32.156 1 97.81 375 HIS B C 1
ATOM 9640 O O . HIS B 1 375 ? 8.359 -21.25 -31.609 1 97.81 375 HIS B O 1
ATOM 9646 N N . PHE B 1 376 ? 7.953 -19.094 -31.688 1 98.06 376 PHE B N 1
ATOM 9647 C CA . PHE B 1 376 ? 7.129 -19.125 -30.484 1 98.06 376 PHE B CA 1
ATOM 9648 C C . PHE B 1 376 ? 5.648 -19.016 -30.828 1 98.06 376 PHE B C 1
ATOM 9650 O O . PHE B 1 376 ? 5.234 -18.094 -31.531 1 98.06 376 PHE B O 1
ATOM 9657 N N . ILE B 1 377 ? 4.875 -19.922 -30.344 1 97.81 377 ILE B N 1
ATOM 9658 C CA . ILE B 1 377 ? 3.451 -19.984 -30.641 1 97.81 377 ILE B CA 1
ATOM 9659 C C . ILE B 1 377 ? 2.639 -19.781 -29.375 1 97.81 377 ILE B C 1
ATOM 9661 O O . ILE B 1 377 ? 2.955 -20.344 -28.328 1 97.81 377 ILE B O 1
ATOM 9665 N N . LEU B 1 378 ? 1.634 -18.953 -29.453 1 98.06 378 LEU B N 1
ATOM 9666 C CA . LEU B 1 378 ? 0.734 -18.734 -28.328 1 98.06 378 LEU B CA 1
ATOM 9667 C C . LEU B 1 378 ? -0.037 -20.016 -27.984 1 98.06 378 LEU B C 1
ATOM 9669 O O . LEU B 1 378 ? -0.8 -20.516 -28.812 1 98.06 378 LEU B O 1
ATOM 9673 N N . GLY B 1 379 ? 0.198 -20.531 -26.797 1 97.5 379 GLY B N 1
ATOM 9674 C CA . GLY B 1 379 ? -0.497 -21.734 -26.375 1 97.5 379 GLY B CA 1
ATOM 9675 C C . GLY B 1 379 ? -1.898 -21.453 -25.859 1 97.5 379 GLY B C 1
ATOM 9676 O O . GLY B 1 379 ? -2.877 -21.969 -26.406 1 97.5 379 GLY B O 1
ATOM 9677 N N . LEU B 1 380 ? -1.921 -20.609 -24.844 1 98 380 LEU B N 1
ATOM 9678 C CA . LEU B 1 380 ? -3.193 -20.297 -24.203 1 98 380 LEU B CA 1
ATOM 9679 C C . LEU B 1 380 ? -3.238 -18.828 -23.781 1 98 380 LEU B C 1
ATOM 9681 O O . LEU B 1 380 ? -2.199 -18.234 -23.516 1 98 380 LEU B O 1
ATOM 9685 N N . VAL B 1 381 ? -4.41 -18.312 -23.812 1 98.19 381 VAL B N 1
ATOM 9686 C CA . VAL B 1 381 ? -4.715 -17.078 -23.078 1 98.19 381 VAL B CA 1
ATOM 9687 C C . VAL B 1 381 ? -5.406 -17.422 -21.766 1 98.19 381 VAL B C 1
ATOM 9689 O O . VAL B 1 381 ? -6.469 -18.047 -21.75 1 98.19 381 VAL B O 1
ATOM 9692 N N . ILE B 1 382 ? -4.773 -17.016 -20.719 1 97.75 382 ILE B N 1
ATOM 9693 C CA . ILE B 1 382 ? -5.195 -17.422 -19.375 1 97.75 382 ILE B CA 1
ATOM 9694 C C . ILE B 1 382 ? -5.891 -16.25 -18.688 1 97.75 382 ILE B C 1
ATOM 9696 O O . ILE B 1 382 ? -5.547 -15.086 -18.906 1 97.75 382 ILE B O 1
ATOM 9700 N N . GLY B 1 383 ? -6.84 -16.5 -17.859 1 96.25 383 GLY B N 1
ATOM 9701 C CA . GLY B 1 383 ? -7.562 -15.516 -17.078 1 96.25 383 GLY B CA 1
ATOM 9702 C C . GLY B 1 383 ? -8.773 -16.078 -16.375 1 96.25 383 GLY B C 1
ATOM 9703 O O . GLY B 1 383 ? -9.062 -17.281 -16.484 1 96.25 383 GLY B O 1
ATOM 9704 N N . ASP B 1 384 ? -9.43 -15.258 -15.617 1 94.31 384 ASP B N 1
ATOM 9705 C CA . ASP B 1 384 ? -10.711 -15.68 -15.062 1 94.31 384 ASP B CA 1
ATOM 9706 C C . ASP B 1 384 ? -11.789 -15.719 -16.141 1 94.31 384 ASP B C 1
ATOM 9708 O O . ASP B 1 384 ? -11.57 -15.273 -17.266 1 94.31 384 ASP B O 1
ATOM 9712 N N . ASN B 1 385 ? -12.828 -16.266 -15.836 1 95.38 385 ASN B N 1
ATOM 9713 C CA . ASN B 1 385 ? -13.852 -16.469 -16.859 1 95.38 385 ASN B CA 1
ATOM 9714 C C . ASN B 1 385 ? -14.312 -15.148 -17.469 1 95.38 385 ASN B C 1
ATOM 9716 O O . ASN B 1 385 ? -14.438 -15.023 -18.688 1 95.38 385 ASN B O 1
ATOM 9720 N N . LEU B 1 386 ? -14.57 -14.211 -16.672 1 93.56 386 LEU B N 1
ATOM 9721 C CA . LEU B 1 386 ? -15.016 -12.922 -17.188 1 93.56 386 LEU B CA 1
ATOM 9722 C C . LEU B 1 386 ? -13.914 -12.242 -18 1 93.56 386 LEU B C 1
ATOM 9724 O O . LEU B 1 386 ? -14.188 -11.648 -19.047 1 93.56 386 LEU B O 1
ATOM 9728 N N . GLY B 1 387 ? -12.711 -12.305 -17.469 1 93.81 387 GLY B N 1
ATOM 9729 C CA . GLY B 1 387 ? -11.578 -11.75 -18.203 1 93.81 387 GLY B CA 1
ATOM 9730 C C . GLY B 1 387 ? -11.375 -12.383 -19.562 1 93.81 387 GLY B C 1
ATOM 9731 O O . GLY B 1 387 ? -11.117 -11.68 -20.547 1 93.81 387 GLY B O 1
ATOM 9732 N N . LEU B 1 388 ? -11.539 -13.625 -19.609 1 96.75 388 LEU B N 1
ATOM 9733 C CA . LEU B 1 388 ? -11.367 -14.336 -20.875 1 96.75 388 LEU B CA 1
ATOM 9734 C C . LEU B 1 388 ? -12.5 -14.016 -21.844 1 96.75 388 LEU B C 1
ATOM 9736 O O . LEU B 1 388 ? -12.273 -13.875 -23.047 1 96.75 388 LEU B O 1
ATOM 9740 N N . ASN B 1 389 ? -13.719 -13.922 -21.266 1 96.12 389 ASN B N 1
ATOM 9741 C CA . ASN B 1 389 ? -14.82 -13.516 -22.125 1 96.12 389 ASN B CA 1
ATOM 9742 C C . ASN B 1 389 ? -14.586 -12.125 -22.719 1 96.12 389 ASN B C 1
ATOM 9744 O O . ASN B 1 389 ? -14.906 -11.891 -23.891 1 96.12 389 ASN B O 1
ATOM 9748 N N . CYS B 1 390 ? -13.992 -11.289 -21.969 1 95.06 390 CYS B N 1
ATOM 9749 C CA . CYS B 1 390 ? -13.758 -9.914 -22.391 1 95.06 390 CYS B CA 1
ATOM 9750 C C . CYS B 1 390 ? -12.688 -9.859 -23.484 1 95.06 390 CYS B C 1
ATOM 9752 O O . CYS B 1 390 ? -12.898 -9.25 -24.531 1 95.06 390 CYS B O 1
ATOM 9754 N N . ILE B 1 391 ? -11.602 -10.516 -23.266 1 96 391 ILE B N 1
ATOM 9755 C CA . ILE B 1 391 ? -10.5 -10.422 -24.203 1 96 391 ILE B CA 1
ATOM 9756 C C . ILE B 1 391 ? -10.844 -11.18 -25.484 1 96 391 ILE B C 1
ATOM 9758 O O . ILE B 1 391 ? -10.391 -10.82 -26.578 1 96 391 ILE B O 1
ATOM 9762 N N . CYS B 1 392 ? -11.672 -12.219 -25.328 1 96.88 392 CYS B N 1
ATOM 9763 C CA . CYS B 1 392 ? -12.039 -13.031 -26.484 1 96.88 392 CYS B CA 1
ATOM 9764 C C . CYS B 1 392 ? -13.305 -12.5 -27.156 1 96.88 392 CYS B C 1
ATOM 9766 O O . CYS B 1 392 ? -13.844 -13.125 -28.062 1 96.88 392 CYS B O 1
ATOM 9768 N N . ASP B 1 393 ? -13.836 -11.398 -26.703 1 96.12 393 ASP B N 1
ATOM 9769 C CA . ASP B 1 393 ? -14.961 -10.656 -27.266 1 96.12 393 ASP B CA 1
ATOM 9770 C C . ASP B 1 393 ? -16.25 -11.484 -27.234 1 96.12 393 ASP B C 1
ATOM 9772 O O . ASP B 1 393 ? -17 -11.523 -28.203 1 96.12 393 ASP B O 1
ATOM 9776 N N . PHE B 1 394 ? -16.391 -12.273 -26.188 1 96.31 394 PHE B N 1
ATOM 9777 C CA . PHE B 1 394 ? -17.672 -12.898 -25.844 1 96.31 394 PHE B CA 1
ATOM 9778 C C . PHE B 1 394 ? -18.484 -12 -24.938 1 96.31 394 PHE B C 1
ATOM 9780 O O . PHE B 1 394 ? -18.094 -10.867 -24.641 1 96.31 394 PHE B O 1
ATOM 9787 N N . ILE B 1 395 ? -19.578 -12.492 -24.531 1 93.5 395 ILE B N 1
ATOM 9788 C CA . ILE B 1 395 ? -20.469 -11.703 -23.703 1 93.5 395 ILE B CA 1
ATOM 9789 C C . ILE B 1 395 ? -19.812 -11.43 -22.344 1 93.5 395 ILE B C 1
ATOM 9791 O O . ILE B 1 395 ? -19.156 -12.312 -21.781 1 93.5 395 ILE B O 1
ATOM 9795 N N . LYS B 1 396 ? -20.047 -10.273 -21.797 1 90.31 396 LYS B N 1
ATOM 9796 C CA . LYS B 1 396 ? -19.312 -9.812 -20.625 1 90.31 396 LYS B CA 1
ATOM 9797 C C . LYS B 1 396 ? -20.172 -9.906 -19.375 1 90.31 396 LYS B C 1
ATOM 9799 O O . LYS B 1 396 ? -19.984 -9.156 -18.406 1 90.31 396 LYS B O 1
ATOM 9804 N N . SER B 1 397 ? -21.125 -10.695 -19.406 1 91.69 397 SER B N 1
ATOM 9805 C CA . SER B 1 397 ? -21.984 -10.93 -18.25 1 91.69 397 SER B CA 1
ATOM 9806 C C . SER B 1 397 ? -22.453 -12.375 -18.188 1 91.69 397 SER B C 1
ATOM 9808 O O . SER B 1 397 ? -22.859 -12.953 -19.203 1 91.69 397 SER B O 1
ATOM 9810 N N . PHE B 1 398 ? -22.469 -12.859 -17.047 1 92.69 398 PHE B N 1
ATOM 9811 C CA . PHE B 1 398 ? -22.891 -14.25 -16.906 1 92.69 398 PHE B CA 1
ATOM 9812 C C . PHE B 1 398 ? -24.391 -14.344 -16.688 1 92.69 398 PHE B C 1
ATOM 9814 O O . PHE B 1 398 ? -24.938 -15.445 -16.578 1 92.69 398 PHE B O 1
ATOM 9821 N N . ALA B 1 399 ? -25 -13.164 -16.672 1 91.62 399 ALA B N 1
ATOM 9822 C CA . ALA B 1 399 ? -26.453 -13.133 -16.625 1 91.62 399 ALA B CA 1
ATOM 9823 C C . ALA B 1 399 ? -27.062 -13.289 -18.016 1 91.62 399 ALA B C 1
ATOM 9825 O O . ALA B 1 399 ? -28.266 -13.562 -18.141 1 91.62 399 ALA B O 1
ATOM 9826 N N . ALA B 1 400 ? -26.234 -13.305 -18.953 1 92.88 400 ALA B N 1
ATOM 9827 C CA . ALA B 1 400 ? -26.688 -13.383 -20.328 1 92.88 400 ALA B CA 1
ATOM 9828 C C . ALA B 1 400 ? -27.125 -14.805 -20.688 1 92.88 400 ALA B C 1
ATOM 9830 O O . ALA B 1 400 ? -26.734 -15.766 -20.016 1 92.88 400 ALA B O 1
ATOM 9831 N N . ASN B 1 401 ? -27.812 -14.914 -21.734 1 94.31 401 ASN B N 1
ATOM 9832 C CA . ASN B 1 401 ? -28.406 -16.188 -22.156 1 94.31 401 ASN B CA 1
ATOM 9833 C C . ASN B 1 401 ? -27.344 -17.172 -22.641 1 94.31 401 ASN B C 1
ATOM 9835 O O . ASN B 1 401 ? -27.484 -18.375 -22.438 1 94.31 401 ASN B O 1
ATOM 9839 N N . PHE B 1 402 ? -26.359 -16.703 -23.391 1 96.12 402 PHE B N 1
ATOM 9840 C CA . PHE B 1 402 ? -25.281 -17.531 -23.922 1 96.12 402 PHE B CA 1
ATOM 9841 C C . PHE B 1 402 ? -23.922 -17.062 -23.391 1 96.12 402 PHE B C 1
ATOM 9843 O O . PHE B 1 402 ? -23.078 -16.609 -24.172 1 96.12 402 PHE B O 1
ATOM 9850 N N . TYR B 1 403 ? -23.641 -17.312 -22.125 1 96.06 403 TYR B N 1
ATOM 9851 C CA . TYR B 1 403 ? -22.484 -16.719 -21.453 1 96.06 403 TYR B CA 1
ATOM 9852 C C . TYR B 1 403 ? -21.25 -17.609 -21.609 1 96.06 403 TYR B C 1
ATOM 9854 O O . TYR B 1 403 ? -20.125 -17.156 -21.422 1 96.06 403 TYR B O 1
ATOM 9862 N N . CYS B 1 404 ? -21.391 -18.906 -21.984 1 96.75 404 CYS B N 1
ATOM 9863 C CA . CYS B 1 404 ? -20.281 -19.844 -22 1 96.75 404 CYS B CA 1
ATOM 9864 C C . CYS B 1 404 ? -19.469 -19.734 -23.281 1 96.75 404 CYS B C 1
ATOM 9866 O O . CYS B 1 404 ? -20.047 -19.703 -24.375 1 96.75 404 CYS B O 1
ATOM 9868 N N . ARG B 1 405 ? -18.25 -19.656 -23.219 1 95.81 405 ARG B N 1
ATOM 9869 C CA . ARG B 1 405 ? -17.391 -19.516 -24.391 1 95.81 405 ARG B CA 1
ATOM 9870 C C . ARG B 1 405 ? -17.109 -20.875 -25.031 1 95.81 405 ARG B C 1
ATOM 9872 O O . ARG B 1 405 ? -16.641 -20.953 -26.156 1 95.81 405 ARG B O 1
ATOM 9879 N N . PHE B 1 406 ? -17.453 -22.016 -24.344 1 97.38 406 PHE B N 1
ATOM 9880 C CA . PHE B 1 406 ? -17.125 -23.359 -24.828 1 97.38 406 PHE B CA 1
ATOM 9881 C C . PHE B 1 406 ? -18.312 -23.953 -25.594 1 97.38 406 PHE B C 1
ATOM 9883 O O . PHE B 1 406 ? -18.125 -24.812 -26.453 1 97.38 406 PHE B O 1
ATOM 9890 N N . CYS B 1 407 ? -19.5 -23.578 -25.188 1 97.12 407 CYS B N 1
ATOM 9891 C CA . CYS B 1 407 ? -20.672 -24.203 -25.812 1 97.12 407 CYS B CA 1
ATOM 9892 C C . CYS B 1 407 ? -21.797 -23.203 -25.984 1 97.12 407 CYS B C 1
ATOM 9894 O O . CYS B 1 407 ? -21.719 -22.078 -25.5 1 97.12 407 CYS B O 1
ATOM 9896 N N . LYS B 1 408 ? -22.812 -23.609 -26.672 1 96.5 408 LYS B N 1
ATOM 9897 C CA . LYS B 1 408 ? -23.938 -22.734 -27 1 96.5 408 LYS B CA 1
ATOM 9898 C C . LYS B 1 408 ? -25.172 -23.094 -26.203 1 96.5 408 LYS B C 1
ATOM 9900 O O . LYS B 1 408 ? -26.297 -22.922 -26.672 1 96.5 408 LYS B O 1
ATOM 9905 N N . ALA B 1 409 ? -24.938 -23.672 -25.047 1 96.62 409 ALA B N 1
ATOM 9906 C CA . ALA B 1 409 ? -26.078 -23.938 -24.172 1 96.62 409 ALA B CA 1
ATOM 9907 C C . ALA B 1 409 ? -26.656 -22.656 -23.609 1 96.62 409 ALA B C 1
ATOM 9909 O O . ALA B 1 409 ? -25.906 -21.766 -23.172 1 96.62 409 ALA B O 1
ATOM 9910 N N . ASN B 1 410 ? -27.953 -22.531 -23.672 1 95.56 410 ASN B N 1
ATOM 9911 C CA . ASN B 1 410 ? -28.578 -21.328 -23.125 1 95.56 410 ASN B CA 1
ATOM 9912 C C . ASN B 1 410 ? -28.641 -21.375 -21.594 1 95.56 410 ASN B C 1
ATOM 9914 O O . ASN B 1 410 ? -28.453 -22.438 -20.984 1 95.56 410 ASN B O 1
ATOM 9918 N N . LYS B 1 411 ? -28.891 -20.266 -21.031 1 95.75 411 LYS B N 1
ATOM 9919 C CA . LYS B 1 411 ? -28.828 -20.125 -19.578 1 95.75 411 LYS B CA 1
ATOM 9920 C C . LYS B 1 411 ? -29.797 -21.078 -18.891 1 95.75 411 LYS B C 1
ATOM 9922 O O . LYS B 1 411 ? -29.469 -21.672 -17.859 1 95.75 411 LYS B O 1
ATOM 9927 N N . SER B 1 412 ? -30.984 -21.266 -19.375 1 95.81 412 SER B N 1
ATOM 9928 C CA . SER B 1 412 ? -32 -22.141 -18.781 1 95.81 412 SER B CA 1
ATOM 9929 C C . SER B 1 412 ? -31.547 -23.594 -18.766 1 95.81 412 SER B C 1
ATOM 9931 O O . SER B 1 412 ? -31.766 -24.312 -17.797 1 95.81 412 SER B O 1
ATOM 9933 N N . LEU B 1 413 ? -30.875 -23.953 -19.781 1 96.38 413 LEU B N 1
ATOM 9934 C CA . LEU B 1 413 ? -30.391 -25.328 -19.891 1 96.38 413 LEU B CA 1
ATOM 9935 C C . LEU B 1 413 ? -29.219 -25.562 -18.953 1 96.38 413 LEU B C 1
ATOM 9937 O O . LEU B 1 413 ? -29.078 -26.641 -18.375 1 96.38 413 LEU B O 1
ATOM 9941 N N . THR B 1 414 ? -28.344 -24.594 -18.844 1 97.06 414 THR B N 1
ATOM 9942 C CA . THR B 1 414 ? -27.125 -24.734 -18.062 1 97.06 414 THR B CA 1
ATOM 9943 C C . THR B 1 414 ? -27.453 -24.922 -16.594 1 97.06 414 THR B C 1
ATOM 9945 O O . THR B 1 414 ? -26.625 -25.438 -15.828 1 97.06 414 THR B O 1
ATOM 9948 N N . LYS B 1 415 ? -28.594 -24.594 -16.172 1 96.69 415 LYS B N 1
ATOM 9949 C CA . LYS B 1 415 ? -29.016 -24.719 -14.781 1 96.69 415 LYS B CA 1
ATOM 9950 C C . LYS B 1 415 ? -29.203 -26.188 -14.398 1 96.69 415 LYS B C 1
ATOM 9952 O O . LYS B 1 415 ? -29.234 -26.516 -13.211 1 96.69 415 LYS B O 1
ATOM 9957 N N . TYR B 1 416 ? -29.234 -27.062 -15.43 1 96.19 416 TYR B N 1
ATOM 9958 C CA . TYR B 1 416 ? -29.547 -28.453 -15.125 1 96.19 416 TYR B CA 1
ATOM 9959 C C . TYR B 1 416 ? -28.609 -29.391 -15.898 1 96.19 416 TYR B C 1
ATOM 9961 O O . TYR B 1 416 ? -28.641 -30.609 -15.68 1 96.19 416 TYR B O 1
ATOM 9969 N N . LEU B 1 417 ? -27.766 -28.844 -16.672 1 95.69 417 LEU B N 1
ATOM 9970 C CA . LEU B 1 417 ? -26.891 -29.656 -17.516 1 95.69 417 LEU B CA 1
ATOM 9971 C C . LEU B 1 417 ? -25.781 -30.312 -16.703 1 95.69 417 LEU B C 1
ATOM 9973 O O . LEU B 1 417 ? -24.922 -29.609 -16.156 1 95.69 417 LEU B O 1
ATOM 9977 N N . ALA B 1 418 ? -25.719 -31.625 -16.672 1 95.94 418 ALA B N 1
ATOM 9978 C CA . ALA B 1 418 ? -24.797 -32.344 -15.797 1 95.94 418 ALA B CA 1
ATOM 9979 C C . ALA B 1 418 ? -23.609 -32.875 -16.594 1 95.94 418 ALA B C 1
ATOM 9981 O O . ALA B 1 418 ? -22.594 -33.281 -16.016 1 95.94 418 ALA B O 1
ATOM 9982 N N . GLU B 1 419 ? -23.781 -32.906 -17.875 1 94.88 419 GLU B N 1
ATOM 9983 C CA . GLU B 1 419 ? -22.719 -33.438 -18.734 1 94.88 419 GLU B CA 1
ATOM 9984 C C . GLU B 1 419 ? -22.547 -32.594 -19.984 1 94.88 419 GLU B C 1
ATOM 9986 O O . GLU B 1 419 ? -23.484 -31.922 -20.422 1 94.88 419 GLU B O 1
ATOM 9991 N N . GLU B 1 420 ? -21.328 -32.625 -20.438 1 96.19 420 GLU B N 1
ATOM 9992 C CA . GLU B 1 420 ? -21.047 -31.859 -21.641 1 96.19 420 GLU B CA 1
ATOM 9993 C C . GLU B 1 420 ? -21.703 -32.469 -22.875 1 96.19 420 GLU B C 1
ATOM 9995 O O . GLU B 1 420 ? -21.672 -33.688 -23.062 1 96.19 420 GLU B O 1
ATOM 10000 N N . ASP B 1 421 ? -22.391 -31.672 -23.609 1 94.75 421 ASP B N 1
ATOM 10001 C CA . ASP B 1 421 ? -22.969 -32.094 -24.875 1 94.75 421 ASP B CA 1
ATOM 10002 C C . ASP B 1 421 ? -22.062 -31.703 -26.047 1 94.75 421 ASP B C 1
ATOM 10004 O O . ASP B 1 421 ? -21.938 -30.516 -26.391 1 94.75 421 ASP B O 1
ATOM 10008 N N . GLU B 1 422 ? -21.547 -32.625 -26.688 1 93.94 422 GLU B N 1
ATOM 10009 C CA . GLU B 1 422 ? -20.562 -32.406 -27.75 1 93.94 422 GLU B CA 1
ATOM 10010 C C . GLU B 1 422 ? -21.188 -31.656 -28.922 1 93.94 422 GLU B C 1
ATOM 10012 O O . GLU B 1 422 ? -20.5 -30.938 -29.641 1 93.94 422 GLU B O 1
ATOM 10017 N N . SER B 1 423 ? -22.469 -31.828 -29.062 1 94 423 SER B N 1
ATOM 10018 C CA . SER B 1 423 ? -23.156 -31.219 -30.203 1 94 423 SER B CA 1
ATOM 10019 C C . SER B 1 423 ? -23.297 -29.703 -30.016 1 94 423 SER B C 1
ATOM 10021 O O . SER B 1 423 ? -23.5 -28.969 -30.984 1 94 423 SER B O 1
ATOM 10023 N N . MET B 1 424 ? -23.125 -29.297 -28.875 1 96.19 424 MET B N 1
ATOM 10024 C CA . MET B 1 424 ? -23.359 -27.891 -28.594 1 96.19 424 MET B CA 1
ATOM 10025 C C . MET B 1 424 ? -22.031 -27.141 -28.469 1 96.19 424 MET B C 1
ATOM 10027 O O . MET B 1 424 ? -22.016 -25.922 -28.266 1 96.19 424 MET B O 1
ATOM 10031 N N . LEU B 1 425 ? -20.938 -27.781 -28.625 1 97.69 425 LEU B N 1
ATOM 10032 C CA . LEU B 1 425 ? -19.625 -27.156 -28.469 1 97.69 425 LEU B CA 1
ATOM 10033 C C . LEU B 1 425 ? -19.375 -26.125 -29.562 1 97.69 425 LEU B C 1
ATOM 10035 O O . LEU B 1 425 ? -19.766 -26.328 -30.719 1 97.69 425 LEU B O 1
ATOM 10039 N N . ARG B 1 426 ? -18.812 -25.078 -29.156 1 97.19 426 ARG B N 1
ATOM 10040 C CA . ARG B 1 426 ? -18.438 -24.062 -30.141 1 97.19 426 ARG B CA 1
ATOM 10041 C C . ARG B 1 426 ? -17.266 -24.547 -31 1 97.19 426 ARG B C 1
ATOM 10043 O O . ARG B 1 426 ? -16.359 -25.219 -30.5 1 97.19 426 ARG B O 1
ATOM 10050 N N . ASN B 1 427 ? -17.297 -24.328 -32.188 1 96.06 427 ASN B N 1
ATOM 10051 C CA . ASN B 1 427 ? -16.234 -24.594 -33.156 1 96.06 427 ASN B CA 1
ATOM 10052 C C . ASN B 1 427 ? -16.047 -23.438 -34.125 1 96.06 427 ASN B C 1
ATOM 10054 O O . ASN B 1 427 ? -16.766 -22.438 -34.062 1 96.06 427 ASN B O 1
ATOM 10058 N N . ILE B 1 428 ? -15.07 -23.516 -34.938 1 96.12 428 ILE B N 1
ATOM 10059 C CA . ILE B 1 428 ? -14.703 -22.422 -35.844 1 96.12 428 ILE B CA 1
ATOM 10060 C C . ILE B 1 428 ? -15.867 -22.125 -36.781 1 96.12 428 ILE B C 1
ATOM 10062 O O . ILE B 1 428 ? -16.172 -20.953 -37.031 1 96.12 428 ILE B O 1
ATOM 10066 N N . TYR B 1 429 ? -16.594 -23.156 -37.125 1 95.62 429 TYR B N 1
ATOM 10067 C CA . TYR B 1 429 ? -17.672 -23.016 -38.094 1 95.62 429 TYR B CA 1
ATOM 10068 C C . TYR B 1 429 ? -18.859 -22.297 -37.5 1 95.62 429 TYR B C 1
ATOM 10070 O O . TYR B 1 429 ? -19.359 -21.312 -38.031 1 95.62 429 TYR B O 1
ATOM 10078 N N . ASN B 1 430 ? -19.312 -22.812 -36.406 1 95.69 430 ASN B N 1
ATOM 10079 C CA . ASN B 1 430 ? -20.484 -22.203 -35.812 1 95.69 430 ASN B CA 1
ATOM 10080 C C . ASN B 1 430 ? -20.156 -20.812 -35.25 1 95.69 430 ASN B C 1
ATOM 10082 O O . ASN B 1 430 ? -21.047 -19.969 -35.094 1 95.69 430 ASN B O 1
ATOM 10086 N N . TYR B 1 431 ? -18.922 -20.641 -34.938 1 97.12 431 TYR B N 1
ATOM 10087 C CA . TYR B 1 431 ? -18.484 -19.312 -34.5 1 97.12 431 TYR B CA 1
ATOM 10088 C C . TYR B 1 431 ? -18.641 -18.297 -35.625 1 97.12 431 TYR B C 1
ATOM 10090 O O . TYR B 1 431 ? -19.125 -17.188 -35.406 1 97.12 431 TYR B O 1
ATOM 10098 N N . HIS B 1 432 ? -18.25 -18.656 -36.75 1 96.5 432 HIS B N 1
ATOM 10099 C CA . HIS B 1 432 ? -18.359 -17.766 -37.906 1 96.5 432 HIS B CA 1
ATOM 10100 C C . HIS B 1 432 ? -19.812 -17.422 -38.219 1 96.5 432 HIS B C 1
ATOM 10102 O O . HIS B 1 432 ? -20.125 -16.297 -38.594 1 96.5 432 HIS B O 1
ATOM 10108 N N . ILE B 1 433 ? -20.656 -18.375 -38 1 96.06 433 ILE B N 1
ATOM 10109 C CA . ILE B 1 433 ? -22.078 -18.141 -38.188 1 96.06 433 ILE B CA 1
ATOM 10110 C C . ILE B 1 433 ? -22.594 -17.141 -37.156 1 96.06 433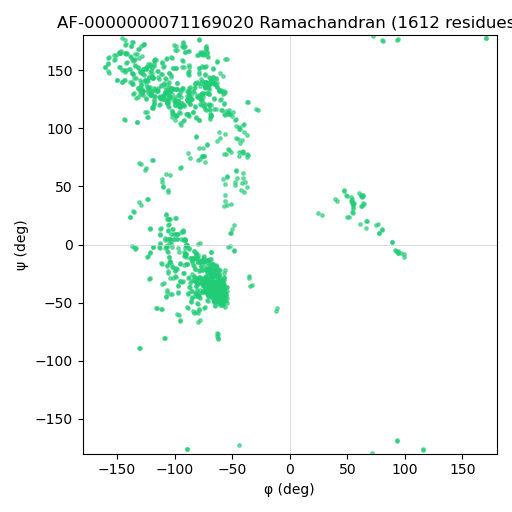 ILE B C 1
ATOM 10112 O O . ILE B 1 433 ? -23.359 -16.234 -37.5 1 96.06 433 ILE B O 1
ATOM 10116 N N . ASP B 1 434 ? -22.141 -17.344 -36 1 96.25 434 ASP B N 1
ATOM 10117 C CA . ASP B 1 434 ? -22.578 -16.469 -34.906 1 96.25 434 ASP B CA 1
ATOM 10118 C C . ASP B 1 434 ? -22.078 -15.039 -35.125 1 96.25 434 ASP B C 1
ATOM 10120 O O . ASP B 1 434 ? -22.797 -14.086 -34.812 1 96.25 434 ASP B O 1
ATOM 10124 N N . VAL B 1 435 ? -20.828 -14.883 -35.562 1 96.06 435 VAL B N 1
ATOM 10125 C CA . VAL B 1 435 ? -20.281 -13.562 -35.844 1 96.06 435 VAL B CA 1
ATOM 10126 C C . VAL B 1 435 ? -21.125 -12.898 -36.938 1 96.06 435 VAL B C 1
ATOM 10128 O O . VAL B 1 435 ? -21.375 -11.688 -36.906 1 96.06 435 VAL B O 1
ATOM 10131 N N . GLY B 1 436 ? -21.594 -13.633 -37.875 1 94.25 436 GLY B N 1
ATOM 10132 C CA . GLY B 1 436 ? -22.422 -13.133 -38.969 1 94.25 436 GLY B CA 1
ATOM 10133 C C . GLY B 1 436 ? -23.766 -12.625 -38.5 1 94.25 436 GLY B C 1
ATOM 10134 O O . GLY B 1 436 ? -24.281 -11.641 -39.031 1 94.25 436 GLY B O 1
ATOM 10135 N N . ILE B 1 437 ? -24.344 -13.297 -37.594 1 93.75 437 ILE B N 1
ATOM 10136 C CA . ILE B 1 437 ? -25.641 -12.914 -37.031 1 93.75 437 ILE B CA 1
ATOM 10137 C C . ILE B 1 437 ? -25.516 -11.562 -36.344 1 93.75 437 ILE B C 1
ATOM 10139 O O . ILE B 1 437 ? -26.438 -10.758 -36.344 1 93.75 437 ILE B O 1
ATOM 10143 N N . ASN B 1 438 ? -24.422 -11.234 -35.812 1 90 438 ASN B N 1
ATOM 10144 C CA . ASN B 1 438 ? -24.062 -9.953 -35.219 1 90 438 ASN B CA 1
ATOM 10145 C C . ASN B 1 438 ? -25.062 -9.531 -34.156 1 90 438 ASN B C 1
ATOM 10147 O O . ASN B 1 438 ? -25.562 -8.398 -34.156 1 90 438 ASN B O 1
ATOM 10151 N N . ASP B 1 439 ? -25.594 -10.453 -33.312 1 92.38 439 ASP B N 1
ATOM 10152 C CA . ASP B 1 439 ? -26.453 -10.227 -32.156 1 92.38 439 ASP B CA 1
ATOM 10153 C C . ASP B 1 439 ? -25.969 -11.008 -30.938 1 92.38 439 ASP B C 1
ATOM 10155 O O . ASP B 1 439 ? -26.234 -12.203 -30.812 1 92.38 439 ASP B O 1
ATOM 10159 N N . PHE B 1 440 ? -25.422 -10.344 -30.078 1 89.81 440 PHE B N 1
ATOM 10160 C CA . PHE B 1 440 ? -24.766 -10.992 -28.953 1 89.81 440 PHE B CA 1
ATOM 10161 C C . PHE B 1 440 ? -25.781 -11.594 -28 1 89.81 440 PHE B C 1
ATOM 10163 O O . PHE B 1 440 ? -25.469 -12.508 -27.234 1 89.81 440 PHE B O 1
ATOM 10170 N N . LYS B 1 441 ? -27.078 -11.141 -27.953 1 90.5 441 LYS B N 1
ATOM 10171 C CA . LYS B 1 441 ? -28.125 -11.688 -27.094 1 90.5 441 LYS B CA 1
ATOM 10172 C C . LYS B 1 441 ? -28.531 -13.094 -27.547 1 90.5 441 LYS B C 1
ATOM 10174 O O . LYS B 1 441 ? -28.922 -13.922 -26.719 1 90.5 441 LYS B O 1
ATOM 10179 N N . LEU B 1 442 ? -28.297 -13.32 -28.859 1 92.56 442 LEU B N 1
ATOM 10180 C CA . LEU B 1 442 ? -28.766 -14.57 -29.453 1 92.56 442 LEU B CA 1
ATOM 10181 C C . LEU B 1 442 ? -27.609 -15.57 -29.562 1 92.56 442 LEU B C 1
ATOM 10183 O O . LEU B 1 442 ? -27.844 -16.781 -29.672 1 92.56 442 LEU B O 1
ATOM 10187 N N . THR B 1 443 ? -26.438 -15.047 -29.578 1 94.5 443 THR B N 1
ATOM 10188 C CA . THR B 1 443 ? -25.344 -15.953 -29.922 1 94.5 443 THR B CA 1
ATOM 10189 C C . THR B 1 443 ? -24.312 -16 -28.797 1 94.5 443 THR B C 1
ATOM 10191 O O . THR B 1 443 ? -23.562 -16.969 -28.688 1 94.5 443 THR B O 1
ATOM 10194 N N . GLY B 1 444 ? -24.172 -14.93 -28.031 1 95.25 444 GLY B N 1
ATOM 10195 C CA . GLY B 1 444 ? -23.172 -14.836 -26.984 1 95.25 444 GLY B CA 1
ATOM 10196 C C . GLY B 1 444 ? -21.844 -14.297 -27.469 1 95.25 444 GLY B C 1
ATOM 10197 O O . GLY B 1 444 ? -20.891 -14.18 -26.703 1 95.25 444 GLY B O 1
ATOM 10198 N N . VAL B 1 445 ? -21.734 -13.938 -28.75 1 95.81 445 VAL B N 1
ATOM 10199 C CA . VAL B 1 445 ? -20.531 -13.391 -29.344 1 95.81 445 VAL B CA 1
ATOM 10200 C C . VAL B 1 445 ? -20.703 -11.891 -29.594 1 95.81 445 VAL B C 1
ATOM 10202 O O . VAL B 1 445 ? -21.641 -11.492 -30.297 1 95.81 445 VAL B O 1
ATOM 10205 N N . TYR B 1 446 ? -19.875 -11.156 -29.047 1 91.88 446 TYR B N 1
ATOM 10206 C CA . TYR B 1 446 ? -19.984 -9.703 -29.156 1 91.88 446 TYR B CA 1
ATOM 10207 C C . TYR B 1 446 ? -19.469 -9.234 -30.516 1 91.88 446 TYR B C 1
ATOM 10209 O O . TYR B 1 446 ? -20.141 -8.484 -31.219 1 91.88 446 TYR B O 1
ATOM 10217 N N . ASN B 1 447 ? -18.203 -9.578 -30.844 1 91.38 447 ASN B N 1
ATOM 10218 C CA . ASN B 1 447 ? -17.562 -9.258 -32.125 1 91.38 447 ASN B CA 1
ATOM 10219 C C . ASN B 1 447 ? -16.5 -10.297 -32.5 1 91.38 447 ASN B C 1
ATOM 10221 O O . ASN B 1 447 ? -16.156 -11.148 -31.672 1 91.38 447 ASN B O 1
ATOM 10225 N N . GLU B 1 448 ? -16.188 -10.242 -33.719 1 95.12 448 GLU B N 1
ATOM 10226 C CA . GLU B 1 448 ? -15.039 -11.07 -34.094 1 95.12 448 GLU B CA 1
ATOM 10227 C C . GLU B 1 448 ? -13.789 -10.648 -33.312 1 95.12 448 GLU B C 1
ATOM 10229 O O . GLU B 1 448 ? -13.398 -9.484 -33.375 1 95.12 448 GLU B O 1
ATOM 10234 N N . CYS B 1 449 ? -13.242 -11.562 -32.688 1 96.88 449 CYS B N 1
ATOM 10235 C CA . CYS B 1 449 ? -12.117 -11.266 -31.812 1 96.88 449 CYS B CA 1
ATOM 10236 C C . CYS B 1 449 ? -10.852 -10.984 -32.625 1 96.88 449 CYS B C 1
ATOM 10238 O O . CYS B 1 449 ? -10.547 -11.695 -33.562 1 96.88 449 CYS B O 1
ATOM 10240 N N . ILE B 1 450 ? -10.141 -9.992 -32.219 1 97.31 450 ILE B N 1
ATOM 10241 C CA . ILE B 1 450 ? -8.914 -9.586 -32.906 1 97.31 450 ILE B CA 1
ATOM 10242 C C . ILE B 1 450 ? -7.867 -10.688 -32.75 1 97.31 450 ILE B C 1
ATOM 10244 O O . ILE B 1 450 ? -6.98 -10.82 -33.625 1 97.31 450 ILE B O 1
ATOM 10248 N N . LEU B 1 451 ? -7.953 -11.57 -31.781 1 97.62 451 LEU B N 1
ATOM 10249 C CA . LEU B 1 451 ? -6.969 -12.617 -31.531 1 97.62 451 LEU B CA 1
ATOM 10250 C C . LEU B 1 451 ? -7.035 -13.688 -32.594 1 97.62 451 LEU B C 1
ATOM 10252 O O . LEU B 1 451 ? -6.102 -14.477 -32.75 1 97.62 451 LEU B O 1
ATOM 10256 N N . ASN B 1 452 ? -8.164 -13.766 -33.281 1 97.69 452 ASN B N 1
ATOM 10257 C CA . ASN B 1 452 ? -8.312 -14.742 -34.344 1 97.69 452 ASN B CA 1
ATOM 10258 C C . ASN B 1 452 ? -7.414 -14.414 -35.531 1 97.69 452 ASN B C 1
ATOM 10260 O O . ASN B 1 452 ? -7.246 -15.234 -36.438 1 97.69 452 ASN B O 1
ATOM 10264 N N . GLN B 1 453 ? -6.773 -13.258 -35.469 1 97.06 453 GLN B N 1
ATOM 10265 C CA . GLN B 1 453 ? -5.812 -12.883 -36.5 1 97.06 453 GLN B CA 1
ATOM 10266 C C . GLN B 1 453 ? -4.457 -13.539 -36.25 1 97.06 453 GLN B C 1
ATOM 10268 O O . GLN B 1 453 ? -3.59 -13.523 -37.125 1 97.06 453 GLN B O 1
ATOM 10273 N N . ILE B 1 454 ? -4.293 -14.094 -35.125 1 96.94 454 ILE B N 1
ATOM 10274 C CA . ILE B 1 454 ? -3.086 -14.867 -34.875 1 96.94 454 ILE B CA 1
ATOM 10275 C C . ILE B 1 454 ? -3.141 -16.188 -35.625 1 96.94 454 ILE B C 1
ATOM 10277 O O . ILE B 1 454 ? -4.129 -16.922 -35.531 1 96.94 454 ILE B O 1
ATOM 10281 N N . ASP B 1 455 ? -2.143 -16.562 -36.219 1 93.56 455 ASP B N 1
ATOM 10282 C CA . ASP B 1 455 ? -2.131 -17.656 -37.188 1 93.56 455 ASP B CA 1
ATOM 10283 C C . ASP B 1 455 ? -2.537 -18.969 -36.531 1 93.56 455 ASP B C 1
ATOM 10285 O O . ASP B 1 455 ? -3.371 -19.719 -37.062 1 93.56 455 ASP B O 1
ATOM 10289 N N . SER B 1 456 ? -2.039 -19.25 -35.406 1 94.56 456 SER B N 1
ATOM 10290 C CA . SER B 1 456 ? -2.229 -20.562 -34.781 1 94.56 456 SER B CA 1
ATOM 10291 C C . SER B 1 456 ? -3.221 -20.5 -33.625 1 94.56 456 SER B C 1
ATOM 10293 O O . SER B 1 456 ? -3.23 -21.359 -32.75 1 94.56 456 SER B O 1
ATOM 10295 N N . PHE B 1 457 ? -4.012 -19.391 -33.594 1 96.75 457 PHE B N 1
ATOM 10296 C CA . PHE B 1 457 ? -4.891 -19.219 -32.438 1 96.75 457 PHE B CA 1
ATOM 10297 C C . PHE B 1 457 ? -6.312 -18.906 -32.875 1 96.75 457 PHE B C 1
ATOM 10299 O O . PHE B 1 457 ? -6.516 -18.125 -33.812 1 96.75 457 PHE B O 1
ATOM 10306 N N . HIS B 1 458 ? -7.242 -19.562 -32.312 1 97.56 458 HIS B N 1
ATOM 10307 C CA . HIS B 1 458 ? -8.656 -19.234 -32.438 1 97.56 458 HIS B CA 1
ATOM 10308 C C . HIS B 1 458 ? -9.359 -19.25 -31.078 1 97.56 458 HIS B C 1
ATOM 10310 O O . HIS B 1 458 ? -9.086 -20.109 -30.25 1 97.56 458 HIS B O 1
ATOM 10316 N N . VAL B 1 459 ? -10.258 -18.406 -30.844 1 97.69 459 VAL B N 1
ATOM 10317 C CA . VAL B 1 459 ? -10.875 -18.188 -29.531 1 97.69 459 VAL B CA 1
ATOM 10318 C C . VAL B 1 459 ? -11.695 -19.422 -29.141 1 97.69 459 VAL B C 1
ATOM 10320 O O . VAL B 1 459 ? -11.859 -19.703 -27.953 1 97.69 459 VAL B O 1
ATOM 10323 N N . THR B 1 460 ? -12.234 -20.219 -30.094 1 97.38 460 THR B N 1
ATOM 10324 C CA . THR B 1 460 ? -13.047 -21.391 -29.781 1 97.38 460 THR B CA 1
ATOM 10325 C C . THR B 1 460 ? -12.18 -22.562 -29.312 1 97.38 460 THR B C 1
ATOM 10327 O O . THR B 1 460 ? -12.68 -23.516 -28.734 1 97.38 460 THR B O 1
ATOM 10330 N N . THR B 1 461 ? -10.875 -22.453 -29.531 1 96.81 461 THR B N 1
ATOM 10331 C CA . THR B 1 461 ? -9.969 -23.531 -29.141 1 96.81 461 THR B CA 1
ATOM 10332 C C . THR B 1 461 ? -9.125 -23.109 -27.938 1 96.81 461 THR B C 1
ATOM 10334 O O . THR B 1 461 ? -8.164 -23.797 -27.578 1 96.81 461 THR B O 1
ATOM 10337 N N . ASN B 1 462 ? -9.414 -21.953 -27.406 1 97.81 462 ASN B N 1
ATOM 10338 C CA . ASN B 1 462 ? -8.727 -21.562 -26.172 1 97.81 462 ASN B CA 1
ATOM 10339 C C . ASN B 1 462 ? -9.273 -22.328 -24.969 1 97.81 462 ASN B C 1
ATOM 10341 O O . ASN B 1 462 ? -9.969 -21.75 -24.141 1 97.81 462 ASN B O 1
ATOM 10345 N N . TYR B 1 463 ? -8.891 -23.516 -24.875 1 97.44 463 TYR B N 1
ATOM 10346 C CA . TYR B 1 463 ? -9.344 -24.391 -23.797 1 97.44 463 TYR B CA 1
ATOM 10347 C C . TYR B 1 463 ? -8.641 -24.078 -22.484 1 97.44 463 TYR B C 1
ATOM 10349 O O . TYR B 1 463 ? -7.758 -24.812 -22.047 1 97.44 463 TYR B O 1
ATOM 10357 N N . CYS B 1 464 ? -9.062 -23.016 -21.875 1 96.31 464 CYS B N 1
ATOM 10358 C CA . CYS B 1 464 ? -8.461 -22.547 -20.625 1 96.31 464 CYS B CA 1
ATOM 10359 C C . CYS B 1 464 ? -9.531 -22.297 -19.562 1 96.31 464 CYS B C 1
ATOM 10361 O O . CYS B 1 464 ? -10.586 -21.734 -19.875 1 96.31 464 CYS B O 1
ATOM 10363 N N . VAL B 1 465 ? -9.32 -22.797 -18.406 1 94.06 465 VAL B N 1
ATOM 10364 C CA . VAL B 1 465 ? -10.156 -22.594 -17.234 1 94.06 465 VAL B CA 1
ATOM 10365 C C . VAL B 1 465 ? -9.273 -22.281 -16.031 1 94.06 465 VAL B C 1
ATOM 10367 O O . VAL B 1 465 ? -8.055 -22.453 -16.078 1 94.06 465 VAL B O 1
ATOM 10370 N N . ASP B 1 466 ? -9.891 -21.75 -14.984 1 96.12 466 ASP B N 1
ATOM 10371 C CA . ASP B 1 466 ? -9.109 -21.438 -13.789 1 96.12 466 ASP B CA 1
ATOM 10372 C C . ASP B 1 466 ? -9.711 -22.109 -12.555 1 96.12 466 ASP B C 1
ATOM 10374 O O . ASP B 1 466 ? -10.75 -21.688 -12.047 1 96.12 466 ASP B O 1
ATOM 10378 N N . ILE B 1 467 ? -8.992 -23 -12.016 1 95.75 467 ILE B N 1
ATOM 10379 C CA . ILE B 1 467 ? -9.445 -23.781 -10.859 1 95.75 467 ILE B CA 1
ATOM 10380 C C . ILE B 1 467 ? -9.617 -22.859 -9.656 1 95.75 467 ILE B C 1
ATOM 10382 O O . ILE B 1 467 ? -10.508 -23.062 -8.828 1 95.75 467 ILE B O 1
ATOM 10386 N N . MET B 1 468 ? -8.805 -21.906 -9.523 1 96.06 468 MET B N 1
ATOM 10387 C CA . MET B 1 468 ? -8.859 -20.984 -8.383 1 96.06 468 MET B CA 1
ATOM 10388 C C . MET B 1 468 ? -10.211 -20.281 -8.32 1 96.06 468 MET B C 1
ATOM 10390 O O . MET B 1 468 ? -10.883 -20.312 -7.289 1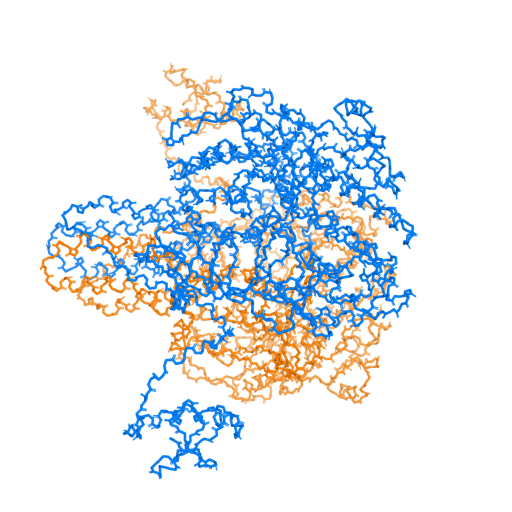 96.06 468 MET B O 1
ATOM 10394 N N . HIS B 1 469 ? -10.625 -19.688 -9.438 1 96.38 469 HIS B N 1
ATOM 10395 C CA . HIS B 1 469 ? -11.844 -18.891 -9.477 1 96.38 469 HIS B CA 1
ATOM 10396 C C . HIS B 1 469 ? -13.078 -19.781 -9.594 1 96.38 469 HIS B C 1
ATOM 10398 O O . HIS B 1 469 ? -14.133 -19.469 -9.039 1 96.38 469 HIS B O 1
ATOM 10404 N N . ASP B 1 470 ? -13 -20.891 -10.266 1 97.25 470 ASP B N 1
ATOM 10405 C CA . ASP B 1 470 ? -14.156 -21.734 -10.516 1 97.25 470 ASP B CA 1
ATOM 10406 C C . ASP B 1 470 ? -14.484 -22.594 -9.297 1 97.25 470 ASP B C 1
ATOM 10408 O O . ASP B 1 470 ? -15.648 -22.75 -8.922 1 97.25 470 ASP B O 1
ATOM 10412 N N . LEU B 1 471 ? -13.406 -23.125 -8.75 1 97.12 471 LEU B N 1
ATOM 10413 C CA . LEU B 1 471 ? -13.633 -24.078 -7.668 1 97.12 471 LEU B CA 1
ATOM 10414 C C . LEU B 1 471 ? -13.539 -23.375 -6.312 1 97.12 471 LEU B C 1
ATOM 10416 O O . LEU B 1 471 ? -14.555 -23.188 -5.637 1 97.12 471 LEU B O 1
ATOM 10420 N N . PHE B 1 472 ? -12.43 -22.875 -5.941 1 96.75 472 PHE B N 1
ATOM 10421 C CA . PHE B 1 472 ? -12.156 -22.438 -4.578 1 96.75 472 PHE B CA 1
ATOM 10422 C C . PHE B 1 472 ? -12.859 -21.125 -4.277 1 96.75 472 PHE B C 1
ATOM 10424 O O . PHE B 1 472 ? -13.266 -20.875 -3.137 1 96.75 472 PHE B O 1
ATOM 10431 N N . GLU B 1 473 ? -13.078 -20.297 -5.266 1 95.75 473 GLU B N 1
ATOM 10432 C CA . GLU B 1 473 ? -13.805 -19.062 -5.059 1 95.75 473 GLU B CA 1
ATOM 10433 C C . GLU B 1 473 ? -15.234 -19.156 -5.598 1 95.75 473 GLU B C 1
ATOM 10435 O O . GLU B 1 473 ? -15.969 -18.172 -5.586 1 95.75 473 GLU B O 1
ATOM 10440 N N . GLY B 1 474 ? -15.609 -20.328 -6.066 1 96.5 474 GLY B N 1
ATOM 10441 C CA . GLY B 1 474 ? -16.922 -20.5 -6.668 1 96.5 474 GLY B CA 1
ATOM 10442 C C . GLY B 1 474 ? -17.688 -21.688 -6.109 1 96.5 474 GLY B C 1
ATOM 10443 O O . GLY B 1 474 ? -18.312 -21.578 -5.051 1 96.5 474 GLY B O 1
ATOM 10444 N N . VAL B 1 475 ? -17.5 -22.812 -6.684 1 98.06 475 VAL B N 1
ATOM 10445 C CA . VAL B 1 475 ? -18.312 -24 -6.398 1 98.06 475 VAL B CA 1
ATOM 10446 C C . VAL B 1 475 ? -18.109 -24.422 -4.941 1 98.06 475 VAL B C 1
ATOM 10448 O O . VAL B 1 475 ? -19.047 -24.891 -4.301 1 98.06 475 VAL B O 1
ATOM 10451 N N . CYS B 1 476 ? -16.938 -24.281 -4.387 1 98.12 476 CYS B N 1
ATOM 10452 C CA . CYS B 1 476 ? -16.672 -24.641 -2.994 1 98.12 476 CYS B CA 1
ATOM 10453 C C . CYS B 1 476 ? -17.578 -23.844 -2.055 1 98.12 476 CYS B C 1
ATOM 10455 O O . CYS B 1 476 ? -18.078 -24.391 -1.069 1 98.12 476 CYS B O 1
ATOM 10457 N N . HIS B 1 477 ? -17.75 -22.625 -2.348 1 97.62 477 HIS B N 1
ATOM 10458 C CA . HIS B 1 477 ? -18.625 -21.797 -1.513 1 97.62 477 HIS B CA 1
ATOM 10459 C C . HIS B 1 477 ? -20.062 -22.281 -1.562 1 97.62 477 HIS B C 1
ATOM 10461 O O . HIS B 1 477 ? -20.703 -22.453 -0.52 1 97.62 477 HIS B O 1
ATOM 10467 N N . TYR B 1 478 ? -20.562 -22.578 -2.773 1 97.56 478 TYR B N 1
ATOM 10468 C CA . TYR B 1 478 ? -21.938 -23.016 -2.941 1 97.56 478 TYR B CA 1
ATOM 10469 C C . TYR B 1 478 ? -22.188 -24.328 -2.225 1 97.56 478 TYR B C 1
ATOM 10471 O O . TYR B 1 478 ? -23.156 -24.469 -1.468 1 97.56 478 TYR B O 1
ATOM 10479 N N . ASN B 1 479 ? -21.25 -25.203 -2.492 1 98.12 479 ASN B N 1
ATOM 10480 C CA . ASN B 1 479 ? -21.391 -26.547 -1.93 1 98.12 479 ASN B CA 1
ATOM 10481 C C . ASN B 1 479 ? -21.297 -26.531 -0.406 1 98.12 479 ASN B C 1
ATOM 10483 O O . ASN B 1 479 ? -22.172 -27.078 0.279 1 98.12 479 ASN B O 1
ATOM 10487 N N . LEU B 1 480 ? -20.312 -25.875 0.116 1 98 480 LEU B N 1
ATOM 10488 C CA . LEU B 1 480 ? -20.062 -25.922 1.554 1 98 480 LEU B CA 1
ATOM 10489 C C . LEU B 1 480 ? -21.172 -25.203 2.316 1 98 480 LEU B C 1
ATOM 10491 O O . LEU B 1 480 ? -21.547 -25.641 3.41 1 98 480 LEU B O 1
ATOM 10495 N N . CYS B 1 481 ? -21.625 -24.125 1.773 1 97.75 481 CYS B N 1
ATOM 10496 C CA . CYS B 1 481 ? -22.719 -23.422 2.445 1 97.75 481 CYS B CA 1
ATOM 10497 C C . CYS B 1 481 ? -23.969 -24.281 2.529 1 97.75 481 CYS B C 1
ATOM 10499 O O . CYS B 1 481 ? -24.609 -24.344 3.574 1 97.75 481 CYS B O 1
ATOM 10501 N N . HIS B 1 482 ? -24.328 -25.031 1.451 1 97.81 482 HIS B N 1
ATOM 10502 C CA . HIS B 1 482 ? -25.469 -25.953 1.469 1 97.81 482 HIS B CA 1
ATOM 10503 C C . HIS B 1 482 ? -25.234 -27.094 2.457 1 97.81 482 HIS B C 1
ATOM 10505 O O . HIS B 1 482 ? -26.141 -27.438 3.217 1 97.81 482 HIS B O 1
ATOM 10511 N N . ILE B 1 483 ? -24.047 -27.594 2.434 1 97.94 483 ILE B N 1
ATOM 10512 C CA . ILE B 1 483 ? -23.719 -28.734 3.277 1 97.94 483 ILE B CA 1
ATOM 10513 C C . ILE B 1 483 ? -23.781 -28.328 4.746 1 97.94 483 ILE B C 1
ATOM 10515 O O . ILE B 1 483 ? -24.406 -29.016 5.562 1 97.94 483 ILE B O 1
ATOM 10519 N N . LEU B 1 484 ? -23.141 -27.234 5.059 1 97.44 484 LEU B N 1
ATOM 10520 C CA . LEU B 1 484 ? -23.094 -26.766 6.441 1 97.44 484 LEU B CA 1
ATOM 10521 C C . LEU B 1 484 ? -24.484 -26.344 6.922 1 97.44 484 LEU B C 1
ATOM 10523 O O . LEU B 1 484 ? -24.859 -26.609 8.07 1 97.44 484 LEU B O 1
ATOM 10527 N N . GLN B 1 485 ? -25.219 -25.703 6.055 1 96.75 485 GLN B N 1
ATOM 10528 C CA . GLN B 1 485 ? -26.578 -25.344 6.418 1 96.75 485 GLN B CA 1
ATOM 10529 C C . GLN B 1 485 ? -27.422 -26.578 6.711 1 96.75 485 GLN B C 1
ATOM 10531 O O . GLN B 1 485 ? -28.234 -26.578 7.633 1 96.75 485 GLN B O 1
ATOM 10536 N N . TYR B 1 486 ? -27.266 -27.609 5.953 1 96.81 486 TYR B N 1
ATOM 10537 C CA . TYR B 1 486 ? -27.984 -28.875 6.137 1 96.81 486 TYR B CA 1
ATOM 10538 C C . TYR B 1 486 ? -27.703 -29.469 7.512 1 96.81 486 TYR B C 1
ATOM 10540 O O . TYR B 1 486 ? -28.625 -29.828 8.25 1 96.81 486 TYR B O 1
ATOM 10548 N N . TYR B 1 487 ? -26.484 -29.469 7.938 1 97.19 487 TYR B N 1
ATOM 10549 C CA . TYR B 1 487 ? -26.109 -30.125 9.18 1 97.19 487 TYR B CA 1
ATOM 10550 C C . TYR B 1 487 ? -26.359 -29.219 10.383 1 97.19 487 TYR B C 1
ATOM 10552 O O . TYR B 1 487 ? -26.609 -29.703 11.484 1 97.19 487 TYR B O 1
ATOM 10560 N N . ILE B 1 488 ? -26.25 -27.922 10.219 1 96.25 488 ILE B N 1
ATOM 10561 C CA . ILE B 1 488 ? -26.359 -26.984 11.328 1 96.25 488 ILE B CA 1
ATOM 10562 C C . ILE B 1 488 ? -27.812 -26.578 11.539 1 96.25 488 ILE B C 1
ATOM 10564 O O . ILE B 1 488 ? -28.281 -26.5 12.68 1 96.25 488 ILE B O 1
ATOM 10568 N N . SER B 1 489 ? -28.547 -26.328 10.492 1 94.12 489 SER B N 1
ATOM 10569 C CA . SER B 1 489 ? -29.875 -25.734 10.617 1 94.12 489 SER B CA 1
ATOM 10570 C C . SER B 1 489 ? -30.969 -26.75 10.344 1 94.12 489 SER B C 1
ATOM 10572 O O . SER B 1 489 ? -32.031 -26.734 10.984 1 94.12 489 SER B O 1
ATOM 10574 N N . GLU B 1 490 ? -30.812 -27.641 9.367 1 92.62 490 GLU B N 1
ATOM 10575 C CA . GLU B 1 490 ? -31.891 -28.547 8.977 1 92.62 490 GLU B CA 1
ATOM 10576 C C . GLU B 1 490 ? -31.922 -29.781 9.875 1 92.62 490 GLU B C 1
ATOM 10578 O O . GLU B 1 490 ? -32.906 -30.047 10.555 1 92.62 490 GLU B O 1
ATOM 10583 N N . VAL B 1 491 ? -30.766 -30.516 9.914 1 94.06 491 VAL B N 1
ATOM 10584 C CA . VAL B 1 491 ? -30.734 -31.75 10.688 1 94.06 491 VAL B CA 1
ATOM 10585 C C . VAL B 1 491 ? -30.234 -31.469 12.102 1 94.06 491 VAL B C 1
ATOM 10587 O O . VAL B 1 491 ? -30.531 -32.188 13.039 1 94.06 491 VAL B O 1
ATOM 10590 N N . LYS B 1 492 ? -29.422 -30.359 12.336 1 93.5 492 LYS B N 1
ATOM 10591 C CA . LYS B 1 492 ? -28.938 -29.875 13.625 1 93.5 492 LYS B CA 1
ATOM 10592 C C . LYS B 1 492 ? -28.062 -30.922 14.312 1 93.5 492 LYS B C 1
ATOM 10594 O O . LYS B 1 492 ? -28.25 -31.219 15.5 1 93.5 492 LYS B O 1
ATOM 10599 N N . ILE B 1 493 ? -27.234 -31.516 13.57 1 93.69 493 ILE B N 1
ATOM 10600 C CA . ILE B 1 493 ? -26.281 -32.469 14.102 1 93.69 493 ILE B CA 1
ATOM 10601 C C . ILE B 1 493 ? -25.078 -31.734 14.695 1 93.69 493 ILE B C 1
ATOM 10603 O O . ILE B 1 493 ? -24.453 -32.219 15.648 1 93.69 493 ILE B O 1
ATOM 10607 N N . ILE B 1 494 ? -24.797 -30.609 14.102 1 94.75 494 ILE B N 1
ATOM 10608 C CA . ILE B 1 494 ? -23.641 -29.812 14.516 1 94.75 494 ILE B CA 1
ATOM 10609 C C . ILE B 1 494 ? -24.078 -28.359 14.75 1 94.75 494 ILE B C 1
ATOM 10611 O O . ILE B 1 494 ? -24.938 -27.844 14.039 1 94.75 494 ILE B O 1
ATOM 10615 N N . SER B 1 495 ? -23.516 -27.812 15.781 1 95.88 495 SER B N 1
ATOM 10616 C CA . SER B 1 495 ? -23.734 -26.375 15.969 1 95.88 495 SER B CA 1
ATOM 10617 C C . SER B 1 495 ? -22.641 -25.547 15.312 1 95.88 495 SER B C 1
ATOM 10619 O O . SER B 1 495 ? -21.531 -26.047 15.094 1 95.88 495 SER B O 1
ATOM 10621 N N . LEU B 1 496 ? -22.984 -24.391 14.945 1 96.06 496 LEU B N 1
ATOM 10622 C CA . LEU B 1 496 ? -22 -23.484 14.352 1 96.06 496 LEU B CA 1
ATOM 10623 C C . LEU B 1 496 ? -20.859 -23.234 15.32 1 96.06 496 LEU B C 1
ATOM 10625 O O . LEU B 1 496 ? -19.703 -23.094 14.891 1 96.06 496 LEU B O 1
ATOM 10629 N N . GLU B 1 497 ? -21.109 -23.109 16.547 1 95.25 497 GLU B N 1
ATOM 10630 C CA . GLU B 1 497 ? -20.094 -22.922 17.578 1 95.25 497 GLU B CA 1
ATOM 10631 C C . GLU B 1 497 ? -19.141 -24.109 17.641 1 95.25 497 GLU B C 1
ATOM 10633 O O . GLU B 1 497 ? -17.922 -23.922 17.75 1 95.25 497 GLU B O 1
ATOM 10638 N N . THR B 1 498 ? -19.734 -25.25 17.547 1 94.88 498 THR B N 1
ATOM 10639 C CA . THR B 1 498 ? -18.922 -26.453 17.547 1 94.88 498 THR B CA 1
ATOM 10640 C C . THR B 1 498 ? -17.984 -26.484 16.344 1 94.88 498 THR B C 1
ATOM 10642 O O . THR B 1 498 ? -16.797 -26.812 16.469 1 94.88 498 THR B O 1
ATOM 10645 N N . LEU B 1 499 ? -18.531 -26.188 15.234 1 96.19 499 LEU B N 1
ATOM 10646 C CA . LEU B 1 499 ? -17.734 -26.156 14.016 1 96.19 499 LEU B CA 1
ATOM 10647 C C . LEU B 1 499 ? -16.578 -25.172 14.148 1 96.19 499 LEU B C 1
ATOM 10649 O O . LEU B 1 499 ? -15.43 -25.484 13.836 1 96.19 499 LEU B O 1
ATOM 10653 N N . ASN B 1 500 ? -16.906 -23.969 14.562 1 95.31 500 ASN B N 1
ATOM 10654 C CA . ASN B 1 500 ? -15.898 -22.922 14.688 1 95.31 500 ASN B CA 1
ATOM 10655 C C . ASN B 1 500 ? -14.844 -23.281 15.727 1 95.31 500 ASN B C 1
ATOM 10657 O O . ASN B 1 500 ? -13.664 -22.984 15.547 1 95.31 500 ASN B O 1
ATOM 10661 N N . ASN B 1 501 ? -15.227 -23.891 16.781 1 91.81 501 ASN B N 1
ATOM 10662 C CA . ASN B 1 501 ? -14.281 -24.344 17.797 1 91.81 501 ASN B CA 1
ATOM 10663 C C . ASN B 1 501 ? -13.328 -25.391 17.266 1 91.81 501 ASN B C 1
ATOM 10665 O O . ASN B 1 501 ? -12.117 -25.312 17.484 1 91.81 501 ASN B O 1
ATOM 10669 N N . ARG B 1 502 ? -13.82 -26.297 16.516 1 92 502 ARG B N 1
ATOM 10670 C CA . ARG B 1 502 ? -13 -27.375 15.953 1 92 502 ARG B CA 1
ATOM 10671 C C . ARG B 1 502 ? -12.078 -26.828 14.867 1 92 502 ARG B C 1
ATOM 10673 O O . ARG B 1 502 ? -10.961 -27.312 14.695 1 92 502 ARG B O 1
ATOM 10680 N N . LYS B 1 503 ? -12.609 -25.922 14.156 1 92.38 503 LYS B N 1
ATOM 10681 C CA . LYS B 1 503 ? -11.812 -25.281 13.102 1 92.38 503 LYS B CA 1
ATOM 10682 C C . LYS B 1 503 ? -10.648 -24.5 13.703 1 92.38 503 LYS B C 1
ATOM 10684 O O . LYS B 1 503 ? -9.523 -24.562 13.203 1 92.38 503 LYS B O 1
ATOM 10689 N N . GLN B 1 504 ? -10.938 -23.766 14.75 1 87.69 504 GLN B N 1
ATOM 10690 C CA . GLN B 1 504 ? -9.945 -22.891 15.359 1 87.69 504 GLN B CA 1
ATOM 10691 C C . GLN B 1 504 ? -8.891 -23.688 16.109 1 87.69 504 GLN B C 1
ATOM 10693 O O . GLN B 1 504 ? -7.719 -23.297 16.141 1 87.69 504 GLN B O 1
ATOM 10698 N N . TYR B 1 505 ? -9.289 -24.828 16.656 1 85.31 505 TYR B N 1
ATOM 10699 C CA . TYR B 1 505 ? -8.367 -25.578 17.5 1 85.31 505 TYR B CA 1
ATOM 10700 C C . TYR B 1 505 ? -7.852 -26.812 16.766 1 85.31 505 TYR B C 1
ATOM 10702 O O . TYR B 1 505 ? -7.254 -27.703 17.375 1 85.31 505 TYR B O 1
ATOM 10710 N N . PHE B 1 506 ? -8.109 -26.828 15.477 1 89.19 506 PHE B N 1
ATOM 10711 C CA . PHE B 1 506 ? -7.609 -27.938 14.68 1 89.19 506 PHE B CA 1
ATOM 10712 C C . PHE B 1 506 ? -6.09 -27.891 14.562 1 89.19 506 PHE B C 1
ATOM 10714 O O . PHE B 1 506 ? -5.512 -26.812 14.445 1 89.19 506 PHE B O 1
ATOM 10721 N N . ASN B 1 507 ? -5.48 -29.016 14.625 1 85.69 507 ASN B N 1
ATOM 10722 C CA . ASN B 1 507 ? -4.035 -29.078 14.445 1 85.69 507 ASN B CA 1
ATOM 10723 C C . ASN B 1 507 ? -3.65 -29.062 12.969 1 85.69 507 ASN B C 1
ATOM 10725 O O . ASN B 1 507 ? -3.461 -30.125 12.359 1 85.69 507 ASN B O 1
ATOM 10729 N N . TYR B 1 508 ? -3.406 -28 12.469 1 86.94 508 TYR B N 1
ATOM 10730 C CA . TYR B 1 508 ? -3.092 -27.844 11.055 1 86.94 508 TYR B CA 1
ATOM 10731 C C . TYR B 1 508 ? -1.665 -28.281 10.758 1 86.94 508 TYR B C 1
ATOM 10733 O O . TYR B 1 508 ? -1.326 -28.578 9.609 1 86.94 508 TYR B O 1
ATOM 10741 N N . GLY B 1 509 ? -0.868 -28.359 11.742 1 84.81 509 GLY B N 1
ATOM 10742 C CA . GLY B 1 509 ? 0.539 -28.672 11.531 1 84.81 509 GLY B CA 1
ATOM 10743 C C . GLY B 1 509 ? 1.353 -27.453 11.109 1 84.81 509 GLY B C 1
ATOM 10744 O O . GLY B 1 509 ? 0.794 -26.391 10.82 1 84.81 509 GLY B O 1
ATOM 10745 N N . THR B 1 510 ? 2.627 -27.531 10.977 1 83.75 510 THR B N 1
ATOM 10746 C CA . THR B 1 510 ? 3.537 -26.422 10.695 1 83.75 510 THR B CA 1
ATOM 10747 C C . THR B 1 510 ? 3.459 -26.016 9.219 1 83.75 510 THR B C 1
ATOM 10749 O O . THR B 1 510 ? 3.783 -24.891 8.867 1 83.75 510 THR B O 1
ATOM 10752 N N . ILE B 1 511 ? 3.004 -26.938 8.5 1 84.62 511 ILE B N 1
ATOM 10753 C CA . ILE B 1 511 ? 3.006 -26.688 7.059 1 84.62 511 ILE B CA 1
ATOM 10754 C C . ILE B 1 511 ? 1.793 -25.844 6.68 1 84.62 511 ILE B C 1
ATOM 10756 O O . ILE B 1 511 ? 1.896 -24.938 5.848 1 84.62 511 ILE B O 1
ATOM 10760 N N . GLU B 1 512 ? 0.653 -26.078 7.367 1 86.25 512 GLU B N 1
ATOM 10761 C CA . GLU B 1 512 ? -0.594 -25.453 6.945 1 86.25 512 GLU B CA 1
ATOM 10762 C C . GLU B 1 512 ? -1.016 -24.359 7.918 1 86.25 512 GLU B C 1
ATOM 10764 O O . GLU B 1 512 ? -2.061 -23.719 7.742 1 86.25 512 GLU B O 1
ATOM 10769 N N . MET B 1 513 ? -0.367 -24.078 9.023 1 80.81 513 MET B N 1
ATOM 10770 C CA . MET B 1 513 ? -0.767 -23.172 10.086 1 80.81 513 MET B CA 1
ATOM 10771 C C . MET B 1 513 ? -1.031 -21.766 9.531 1 80.81 513 MET B C 1
ATOM 10773 O O . MET B 1 513 ? -1.924 -21.062 10.008 1 80.81 513 MET B O 1
ATOM 10777 N N . GLY B 1 514 ? -0.516 -21.391 8.406 1 79.62 514 GLY B N 1
ATOM 10778 C CA . GLY B 1 514 ? -0.703 -20.047 7.871 1 79.62 514 GLY B CA 1
ATOM 10779 C C . GLY B 1 514 ? -1.858 -19.953 6.895 1 79.62 514 GLY B C 1
ATOM 10780 O O . GLY B 1 514 ? -2.197 -18.859 6.43 1 79.62 514 GLY B O 1
ATOM 10781 N N . ASN B 1 515 ? -2.658 -20.984 6.812 1 86.25 515 ASN B N 1
ATOM 10782 C CA . ASN B 1 515 ? -3.713 -21.016 5.809 1 86.25 515 ASN B CA 1
ATOM 10783 C C . ASN B 1 515 ? -5.09 -21.172 6.445 1 86.25 515 ASN B C 1
ATOM 10785 O O . ASN B 1 515 ? -6.07 -21.469 5.754 1 86.25 515 ASN B O 1
ATOM 10789 N N . ASN B 1 516 ? -5.184 -20.969 7.762 1 87.62 516 ASN B N 1
ATOM 10790 C CA . ASN B 1 516 ? -6.48 -21.062 8.43 1 87.62 516 ASN B CA 1
ATOM 10791 C C . ASN B 1 516 ? -7.309 -19.797 8.219 1 87.62 516 ASN B C 1
ATOM 10793 O O . ASN B 1 516 ? -6.758 -18.719 8.016 1 87.62 516 ASN B O 1
ATOM 10797 N N . SER B 1 517 ? -8.609 -19.984 8.172 1 88.81 517 SER B N 1
ATOM 10798 C CA . SER B 1 517 ? -9.516 -18.859 7.953 1 88.81 517 SER B CA 1
ATOM 10799 C C . SER B 1 517 ? -10.148 -18.391 9.266 1 88.81 517 SER B C 1
ATOM 10801 O O . SER B 1 517 ? -10.062 -19.094 10.281 1 88.81 517 SER B O 1
ATOM 10803 N N . HIS B 1 518 ? -10.82 -17.312 9.203 1 87.44 518 HIS B N 1
ATOM 10804 C CA . HIS B 1 518 ? -11.516 -16.75 10.359 1 87.44 518 HIS B CA 1
ATOM 10805 C C . HIS B 1 518 ? -12.828 -17.484 10.617 1 87.44 518 HIS B C 1
ATOM 10807 O O . HIS B 1 518 ? -13.219 -18.359 9.852 1 87.44 518 HIS B O 1
ATOM 10813 N N . ILE B 1 519 ? -13.477 -17.094 11.688 1 91 519 ILE B N 1
ATOM 10814 C CA . ILE B 1 519 ? -14.703 -17.75 12.141 1 91 519 ILE B CA 1
ATOM 10815 C C . ILE B 1 519 ? -15.797 -17.562 11.086 1 91 519 ILE B C 1
ATOM 10817 O O . ILE B 1 519 ? -15.852 -16.547 10.406 1 91 519 ILE B O 1
ATOM 10821 N N . ILE B 1 520 ? -16.562 -18.578 10.938 1 95.25 520 ILE B N 1
ATOM 10822 C CA . ILE B 1 520 ? -17.703 -18.547 10.031 1 95.25 520 ILE B CA 1
ATOM 10823 C C . ILE B 1 520 ? -18.938 -18 10.75 1 95.25 520 ILE B C 1
ATOM 10825 O O . ILE B 1 520 ? -19.312 -18.5 11.82 1 95.25 520 ILE B O 1
ATOM 10829 N N . GLU B 1 521 ? -19.547 -17.047 10.18 1 93.31 521 GLU B N 1
ATOM 10830 C CA . GLU B 1 521 ? -20.734 -16.453 10.766 1 93.31 521 GLU B CA 1
ATOM 10831 C C . GLU B 1 521 ? -22 -16.938 10.055 1 93.31 521 GLU B C 1
ATOM 10833 O O . GLU B 1 521 ? -21.938 -17.438 8.93 1 93.31 521 GLU B O 1
ATOM 10838 N N . LYS B 1 522 ? -23.078 -16.766 10.734 1 93.5 522 LYS B N 1
ATOM 10839 C CA . LYS B 1 522 ? -24.375 -17.188 10.188 1 93.5 522 LYS B CA 1
ATOM 10840 C C . LYS B 1 522 ? -24.703 -16.438 8.906 1 93.5 522 LYS B C 1
ATOM 10842 O O . LYS B 1 522 ? -25.266 -17 7.973 1 93.5 522 LYS B O 1
ATOM 10847 N N . GLN B 1 523 ? -24.266 -15.211 8.898 1 92.56 523 GLN B N 1
ATOM 10848 C CA . GLN B 1 523 ? -24.547 -14.359 7.746 1 92.56 523 GLN B CA 1
ATOM 10849 C C . GLN B 1 523 ? -23.828 -14.875 6.496 1 92.56 523 GLN B C 1
ATOM 10851 O O . GLN B 1 523 ? -24.328 -14.719 5.383 1 92.56 523 GLN B O 1
ATOM 10856 N N . HIS B 1 524 ? -22.672 -15.484 6.668 1 93.5 524 HIS B N 1
ATOM 10857 C CA . HIS B 1 524 ? -21.922 -16.031 5.547 1 93.5 524 HIS B CA 1
ATOM 10858 C C . HIS B 1 524 ? -22.688 -17.172 4.883 1 93.5 524 HIS B C 1
ATOM 10860 O O . HIS B 1 524 ? -22.688 -17.297 3.656 1 93.5 524 HIS B O 1
ATOM 10866 N N . LEU B 1 525 ? -23.281 -17.969 5.703 1 94.44 525 LEU B N 1
ATOM 10867 C CA . LEU B 1 525 ? -24.016 -19.141 5.215 1 94.44 525 LEU B CA 1
ATOM 10868 C C . LEU B 1 525 ? -25.281 -18.719 4.48 1 94.44 525 LEU B C 1
ATOM 10870 O O . LEU B 1 525 ? -25.625 -19.297 3.445 1 94.44 525 LEU B O 1
ATOM 10874 N N . LEU B 1 526 ? -25.859 -17.641 5.02 1 92.94 526 LEU B N 1
ATOM 10875 C CA . LEU B 1 526 ? -27.094 -17.156 4.418 1 92.94 526 LEU B CA 1
ATOM 10876 C C . LEU B 1 526 ? -26.828 -16.5 3.066 1 92.94 526 LEU B C 1
ATOM 10878 O O . LEU B 1 526 ? -27.625 -16.625 2.139 1 92.94 526 LEU B O 1
ATOM 10882 N N . LYS B 1 527 ? -25.703 -15.938 2.949 1 92.75 527 LYS B N 1
ATOM 10883 C CA . LYS B 1 527 ? -25.359 -15.242 1.717 1 92.75 527 LYS B CA 1
ATOM 10884 C C . LYS B 1 527 ? -24.641 -16.172 0.747 1 92.75 527 LYS B C 1
ATOM 10886 O O . LYS B 1 527 ? -24.375 -15.805 -0.399 1 92.75 527 LYS B O 1
ATOM 10891 N N . PHE B 1 528 ? -24.297 -17.406 1.141 1 93.19 528 PHE B N 1
ATOM 10892 C CA . PHE B 1 528 ? -23.641 -18.438 0.35 1 93.19 528 PHE B CA 1
ATOM 10893 C C . PHE B 1 528 ? -22.25 -17.984 -0.078 1 93.19 528 PHE B C 1
ATOM 10895 O O . PHE B 1 528 ? -21.844 -18.203 -1.222 1 93.19 528 PHE B O 1
ATOM 10902 N N . ARG B 1 529 ? -21.703 -17.234 0.805 1 93.31 529 ARG B N 1
ATOM 10903 C CA . ARG B 1 529 ? -20.328 -16.781 0.582 1 93.31 529 ARG B CA 1
ATOM 10904 C C . ARG B 1 529 ? -19.547 -16.719 1.892 1 93.31 529 ARG B C 1
ATOM 10906 O O . ARG B 1 529 ? -19.719 -15.805 2.688 1 93.31 529 ARG B O 1
ATOM 10913 N N . LEU B 1 530 ? -18.656 -17.703 1.958 1 94.38 530 LEU B N 1
ATOM 10914 C CA . LEU B 1 530 ? -17.797 -17.719 3.133 1 94.38 530 LEU B CA 1
ATOM 10915 C C . LEU B 1 530 ? -16.688 -16.672 3.01 1 94.38 530 LEU B C 1
ATOM 10917 O O . LEU B 1 530 ? -16.203 -16.406 1.909 1 94.38 530 LEU B O 1
ATOM 10921 N N . LYS B 1 531 ? -16.328 -16.047 4.012 1 91.56 531 LYS B N 1
ATOM 10922 C CA . LYS B 1 531 ? -15.258 -15.055 3.996 1 91.56 531 LYS B CA 1
ATOM 10923 C C . LYS B 1 531 ? -13.883 -15.727 4.039 1 91.56 531 LYS B C 1
ATOM 10925 O O . LYS B 1 531 ? -13.188 -15.656 5.051 1 91.56 531 LYS B O 1
ATOM 10930 N N . MET B 1 532 ? -13.484 -16.344 2.932 1 93.5 532 MET B N 1
ATOM 10931 C CA . MET B 1 532 ? -12.234 -17.078 2.797 1 93.5 532 MET B CA 1
ATOM 10932 C C . MET B 1 532 ? -11.562 -16.766 1.461 1 93.5 532 MET B C 1
ATOM 10934 O O . MET B 1 532 ? -12.242 -16.641 0.439 1 93.5 532 MET B O 1
ATOM 10938 N N . SER B 1 533 ? -10.266 -16.641 1.531 1 91.56 533 SER B N 1
ATOM 10939 C CA . SER B 1 533 ? -9.516 -16.609 0.282 1 91.56 533 SER B CA 1
ATOM 10940 C C . SER B 1 533 ? -9.453 -17.984 -0.363 1 91.56 533 SER B C 1
ATOM 10942 O O . SER B 1 533 ? -9.844 -18.984 0.252 1 91.56 533 SER B O 1
ATOM 10944 N N . ALA B 1 534 ? -8.977 -18.016 -1.567 1 94.31 534 ALA B N 1
ATOM 10945 C CA . ALA B 1 534 ? -8.867 -19.281 -2.273 1 94.31 534 ALA B CA 1
ATOM 10946 C C . ALA B 1 534 ? -7.98 -20.266 -1.512 1 94.31 534 ALA B C 1
ATOM 10948 O O . ALA B 1 534 ? -8.297 -21.453 -1.402 1 94.31 534 ALA B O 1
ATOM 10949 N N . ARG B 1 535 ? -6.902 -19.781 -0.96 1 93.19 535 ARG B N 1
ATOM 10950 C CA . ARG B 1 535 ? -5.977 -20.641 -0.233 1 93.19 535 ARG B CA 1
ATOM 10951 C C . ARG B 1 535 ? -6.594 -21.125 1.073 1 93.19 535 ARG B C 1
ATOM 10953 O O . ARG B 1 535 ? -6.41 -22.281 1.458 1 93.19 535 ARG B O 1
ATOM 10960 N N . GLU B 1 536 ? -7.27 -20.266 1.76 1 94.19 536 GLU B N 1
ATOM 10961 C CA . GLU B 1 536 ? -7.953 -20.641 2.994 1 94.19 536 GLU B CA 1
ATOM 10962 C C . GLU B 1 536 ? -9.047 -21.672 2.73 1 94.19 536 GLU B C 1
ATOM 10964 O O . GLU B 1 536 ? -9.211 -22.625 3.5 1 94.19 536 GLU B O 1
ATOM 10969 N N . MET B 1 537 ? -9.703 -21.453 1.623 1 96.44 537 MET B N 1
ATOM 10970 C CA . MET B 1 537 ? -10.742 -22.391 1.235 1 96.44 537 MET B CA 1
ATOM 10971 C C . MET B 1 537 ? -10.148 -23.75 0.908 1 96.44 537 MET B C 1
ATOM 10973 O O . MET B 1 537 ? -10.688 -24.797 1.303 1 96.44 537 MET B O 1
ATOM 10977 N N . MET B 1 538 ? -9.055 -23.781 0.219 1 95 538 MET B N 1
ATOM 10978 C CA . MET B 1 538 ? -8.359 -25.016 -0.107 1 95 538 MET B CA 1
ATOM 10979 C C . MET B 1 538 ? -8.016 -25.797 1.158 1 95 538 MET B C 1
ATOM 10981 O O . MET B 1 538 ? -8.219 -27.016 1.225 1 95 538 MET B O 1
ATOM 10985 N N . CYS B 1 539 ? -7.547 -25.062 2.127 1 94 539 CYS B N 1
ATOM 10986 C CA . CYS B 1 539 ? -7.168 -25.688 3.395 1 94 539 CYS B CA 1
ATOM 10987 C C . CYS B 1 539 ? -8.398 -26.172 4.152 1 94 539 CYS B C 1
ATOM 10989 O O . CYS B 1 539 ? -8.414 -27.297 4.656 1 94 539 CYS B O 1
ATOM 10991 N N . PHE B 1 540 ? -9.422 -25.391 4.199 1 96.19 540 PHE B N 1
ATOM 10992 C CA . PHE B 1 540 ? -10.625 -25.719 4.957 1 96.19 540 PHE B CA 1
ATOM 10993 C C . PHE B 1 540 ? -11.305 -26.953 4.398 1 96.19 540 PHE B C 1
ATOM 10995 O O . PHE B 1 540 ? -11.609 -27.891 5.137 1 96.19 540 PHE B O 1
ATOM 11002 N N . ILE B 1 541 ? -11.469 -26.938 3.082 1 96.5 541 ILE B N 1
ATOM 11003 C CA . ILE B 1 541 ? -12.195 -28.047 2.459 1 96.5 541 ILE B CA 1
ATOM 11004 C C . ILE B 1 541 ? -11.367 -29.328 2.568 1 96.5 541 ILE B C 1
ATOM 11006 O O . ILE B 1 541 ? -11.914 -30.422 2.725 1 96.5 541 ILE B O 1
ATOM 11010 N N . HIS B 1 542 ? -10.125 -29.219 2.529 1 94.44 542 HIS B N 1
ATOM 11011 C CA . HIS B 1 542 ? -9.227 -30.359 2.621 1 94.44 542 HIS B CA 1
ATOM 11012 C C . HIS B 1 542 ? -9.336 -31.031 3.98 1 94.44 542 HIS B C 1
ATOM 11014 O O . HIS B 1 542 ? -9.328 -32.281 4.066 1 94.44 542 HIS B O 1
ATOM 11020 N N . PHE B 1 543 ? -9.539 -30.266 5.059 1 94.56 543 PHE B N 1
ATOM 11021 C CA . PHE B 1 543 ? -9.477 -30.828 6.402 1 94.56 543 PHE B CA 1
ATOM 11022 C C . PHE B 1 543 ? -10.875 -30.953 7 1 94.56 543 PHE B C 1
ATOM 11024 O O . PHE B 1 543 ? -11.039 -31.5 8.094 1 94.56 543 PHE B O 1
ATOM 11031 N N . LEU B 1 544 ? -11.852 -30.547 6.309 1 96.31 544 LEU B N 1
ATOM 11032 C CA . LEU B 1 544 ? -13.211 -30.547 6.84 1 96.31 544 LEU B CA 1
ATOM 11033 C C . LEU B 1 544 ? -13.617 -31.953 7.281 1 96.31 544 LEU B C 1
ATOM 11035 O O . LEU B 1 544 ? -14.234 -32.125 8.336 1 96.31 544 LEU B O 1
ATOM 11039 N N . PRO B 1 545 ? -13.297 -33.031 6.539 1 95.56 545 PRO B N 1
ATOM 11040 C CA . PRO B 1 545 ? -13.664 -34.406 6.984 1 95.56 545 PRO B CA 1
ATOM 11041 C C . PRO B 1 545 ? -13.07 -34.75 8.344 1 95.56 545 PRO B C 1
ATOM 11043 O O . PRO B 1 545 ? -13.703 -35.438 9.133 1 95.56 545 PRO B O 1
ATOM 11046 N N . LEU B 1 546 ? -11.93 -34.219 8.602 1 94.5 546 LEU B N 1
ATOM 11047 C CA . LEU B 1 546 ? -11.266 -34.531 9.867 1 94.5 546 LEU B CA 1
ATOM 11048 C C . LEU B 1 546 ? -11.812 -33.656 10.992 1 94.5 546 LEU B C 1
ATOM 11050 O O . LEU B 1 546 ? -11.695 -34.031 12.164 1 94.5 546 LEU B O 1
ATOM 11054 N N . MET B 1 547 ? -12.398 -32.562 10.633 1 94.44 547 MET B N 1
ATOM 11055 C CA . MET B 1 547 ? -12.922 -31.641 11.625 1 94.44 547 MET B CA 1
ATOM 11056 C C . MET B 1 547 ? -14.281 -32.094 12.141 1 94.44 547 MET B C 1
ATOM 11058 O O . MET B 1 547 ? -14.547 -32.062 13.344 1 94.44 547 MET B O 1
ATOM 11062 N N . ILE B 1 548 ? -15.133 -32.625 11.18 1 95.06 548 ILE B N 1
ATOM 11063 C CA . ILE B 1 548 ? -16.5 -32.844 11.633 1 95.06 548 ILE B CA 1
ATOM 11064 C C . ILE B 1 548 ? -16.953 -34.25 11.164 1 95.06 548 ILE B C 1
ATOM 11066 O O . ILE B 1 548 ? -18.078 -34.656 11.469 1 95.06 548 ILE B O 1
ATOM 11070 N N . GLY B 1 549 ? -16.172 -34.969 10.43 1 94.56 549 GLY B N 1
ATOM 11071 C CA . GLY B 1 549 ? -16.578 -36.25 9.875 1 94.56 549 GLY B CA 1
ATOM 11072 C C . GLY B 1 549 ? -17.016 -37.25 10.938 1 94.56 549 GLY B C 1
ATOM 11073 O O . GLY B 1 549 ? -17.844 -38.125 10.68 1 94.56 549 GLY B O 1
ATOM 11074 N N . ASP B 1 550 ? -16.5 -37.156 12.102 1 92.06 550 ASP B N 1
ATOM 11075 C CA . ASP B 1 550 ? -16.828 -38.062 13.195 1 92.06 550 ASP B CA 1
ATOM 11076 C C . ASP B 1 550 ? -18.25 -37.844 13.703 1 92.06 550 ASP B C 1
ATOM 11078 O O . ASP B 1 550 ? -18.844 -38.719 14.305 1 92.06 550 ASP B O 1
ATOM 11082 N N . LEU B 1 551 ? -18.766 -36.656 13.469 1 94 551 LEU B N 1
ATOM 11083 C CA . LEU B 1 551 ? -20.094 -36.312 13.961 1 94 551 LEU B CA 1
ATOM 11084 C C . LEU B 1 551 ? -21.172 -36.656 12.945 1 94 551 LEU B C 1
ATOM 11086 O O . LEU B 1 551 ? -22.359 -36.688 13.281 1 94 551 LEU B O 1
ATOM 11090 N N . ILE B 1 552 ? -20.75 -37.031 11.781 1 95.44 552 ILE B N 1
ATOM 11091 C CA . ILE B 1 552 ? -21.688 -37.281 10.703 1 95.44 552 ILE B CA 1
ATOM 11092 C C . ILE B 1 552 ? -21.859 -38.781 10.516 1 95.44 552 ILE B C 1
ATOM 11094 O O . ILE B 1 552 ? -20.875 -39.531 10.469 1 95.44 552 ILE B O 1
ATOM 11098 N N . PRO B 1 553 ? -23.047 -39.219 10.406 1 93.5 553 PRO B N 1
ATOM 11099 C CA . PRO B 1 553 ? -23.281 -40.656 10.188 1 93.5 553 PRO B CA 1
ATOM 11100 C C . PRO B 1 553 ? -22.688 -41.156 8.867 1 93.5 553 PRO B C 1
ATOM 11102 O O . PRO B 1 553 ? -22.641 -40.406 7.887 1 93.5 553 PRO B O 1
ATOM 11105 N N . ASN B 1 554 ? -22.484 -42.438 8.922 1 90.56 554 ASN B N 1
ATOM 11106 C CA . ASN B 1 554 ? -21.938 -43.062 7.711 1 90.56 554 ASN B CA 1
ATOM 11107 C C . ASN B 1 554 ? -23.016 -43.156 6.621 1 90.56 554 ASN B C 1
ATOM 11109 O O . ASN B 1 554 ? -24.188 -43.344 6.918 1 90.56 554 ASN B O 1
ATOM 11113 N N . ASN B 1 555 ? -22.875 -42.938 5.469 1 89.38 555 ASN B N 1
ATOM 11114 C CA . ASN B 1 555 ? -23.719 -43.125 4.285 1 89.38 555 ASN B CA 1
ATOM 11115 C C . ASN B 1 555 ? -24.75 -42 4.176 1 89.38 555 ASN B C 1
ATOM 11117 O O . ASN B 1 555 ? -25.844 -42.219 3.629 1 89.38 555 ASN B O 1
ATOM 11121 N N . ASP B 1 556 ? -24.562 -40.938 4.961 1 95.31 556 ASP B N 1
ATOM 11122 C CA . ASP B 1 556 ? -25.391 -39.75 4.75 1 95.31 556 ASP B CA 1
ATOM 11123 C C . ASP B 1 556 ? -25.25 -39.25 3.324 1 95.31 556 ASP B C 1
ATOM 11125 O O . ASP B 1 556 ? -24.141 -39.062 2.824 1 95.31 556 ASP B O 1
ATOM 11129 N N . ASP B 1 557 ? -26.344 -38.969 2.66 1 96.12 557 ASP B N 1
ATOM 11130 C CA . ASP B 1 557 ? -26.359 -38.594 1.249 1 96.12 557 ASP B CA 1
ATOM 11131 C C . ASP B 1 557 ? -25.578 -37.281 1.022 1 96.12 557 ASP B C 1
ATOM 11133 O O . ASP B 1 557 ? -24.875 -37.156 0.027 1 96.12 557 ASP B O 1
ATOM 11137 N N . VAL B 1 558 ? -25.781 -36.375 1.911 1 97.88 558 VAL B N 1
ATOM 11138 C CA . VAL B 1 558 ? -25.125 -35.094 1.763 1 97.88 558 VAL B CA 1
ATOM 11139 C C . VAL B 1 558 ? -23.625 -35.25 1.982 1 97.88 558 VAL B C 1
ATOM 11141 O O . VAL B 1 558 ? -22.812 -34.594 1.312 1 97.88 558 VAL B O 1
ATOM 11144 N N . TRP B 1 559 ? -23.234 -36.062 2.91 1 97.88 559 TRP B N 1
ATOM 11145 C CA . TRP B 1 559 ? -21.828 -36.312 3.143 1 97.88 559 TRP B CA 1
ATOM 11146 C C . TRP B 1 559 ? -21.203 -37.031 1.957 1 97.88 559 TRP B C 1
ATOM 11148 O O . TRP B 1 559 ? -20.062 -36.75 1.578 1 97.88 559 TRP B O 1
ATOM 11158 N N . LEU B 1 560 ? -21.953 -38 1.369 1 97.62 560 LEU B N 1
ATOM 11159 C CA . LEU B 1 560 ? -21.469 -38.688 0.179 1 97.62 560 LEU B CA 1
ATOM 11160 C C . LEU B 1 560 ? -21.281 -37.719 -0.977 1 97.62 560 LEU B C 1
ATOM 11162 O O . LEU B 1 560 ? -20.328 -37.844 -1.76 1 97.62 560 LEU B O 1
ATOM 11166 N N . PHE B 1 561 ? -22.203 -36.812 -1.067 1 98.38 561 PHE B N 1
ATOM 11167 C CA . PHE B 1 561 ? -22.062 -35.719 -2.035 1 98.38 561 PHE B CA 1
ATOM 11168 C C . PHE B 1 561 ? -20.766 -34.969 -1.807 1 98.38 561 PHE B C 1
ATOM 11170 O O . PHE B 1 561 ? -20.031 -34.656 -2.756 1 98.38 561 PHE B O 1
ATOM 11177 N N . PHE B 1 562 ? -20.516 -34.688 -0.541 1 97.88 562 PHE B N 1
ATOM 11178 C CA . PHE B 1 562 ? -19.297 -33.969 -0.165 1 97.88 562 PHE B CA 1
ATOM 11179 C C . PHE B 1 562 ? -18.062 -34.75 -0.516 1 97.88 562 PHE B C 1
ATOM 11181 O O . PHE B 1 562 ? -17.094 -34.219 -1.063 1 97.88 562 PHE B O 1
ATOM 11188 N N . LEU B 1 563 ? -18.031 -36 -0.235 1 97.31 563 LEU B N 1
ATOM 11189 C CA . LEU B 1 563 ? -16.875 -36.875 -0.507 1 97.31 563 LEU B CA 1
ATOM 11190 C C . LEU B 1 563 ? -16.641 -36.969 -2.008 1 97.31 563 LEU B C 1
ATOM 11192 O O . LEU B 1 563 ? -15.484 -37.031 -2.447 1 97.31 563 LEU B O 1
ATOM 11196 N N . ASN B 1 564 ? -17.688 -37.062 -2.766 1 97.5 564 ASN B N 1
ATOM 11197 C CA . ASN B 1 564 ? -17.562 -37.031 -4.219 1 97.5 564 ASN B CA 1
ATOM 11198 C C . ASN B 1 564 ? -16.891 -35.75 -4.707 1 97.5 564 ASN B C 1
ATOM 11200 O O . ASN B 1 564 ? -16.031 -35.812 -5.582 1 97.5 564 ASN B O 1
ATOM 11204 N N . PHE B 1 565 ? -17.359 -34.719 -4.152 1 98.12 565 PHE B N 1
ATOM 11205 C CA . PHE B 1 565 ? -16.797 -33.406 -4.52 1 98.12 565 PHE B CA 1
ATOM 11206 C C . PHE B 1 565 ? -15.32 -33.344 -4.176 1 98.12 565 PHE B C 1
ATOM 11208 O O . PHE B 1 565 ? -14.523 -32.812 -4.953 1 98.12 565 PHE B O 1
ATOM 11215 N N . LEU B 1 566 ? -14.922 -33.812 -3.041 1 96.62 566 LEU B N 1
ATOM 11216 C CA . LEU B 1 566 ? -13.523 -33.844 -2.631 1 96.62 566 LEU B CA 1
ATOM 11217 C C . LEU B 1 566 ? -12.68 -34.625 -3.633 1 96.62 566 LEU B C 1
ATOM 11219 O O . LEU B 1 566 ? -11.539 -34.25 -3.92 1 96.62 566 LEU B O 1
ATOM 11223 N N . GLU B 1 567 ? -13.227 -35.625 -4.129 1 95.19 567 GLU B N 1
ATOM 11224 C CA . GLU B 1 567 ? -12.523 -36.438 -5.125 1 95.19 567 GLU B CA 1
ATOM 11225 C C . GLU B 1 567 ? -12.305 -35.656 -6.418 1 95.19 567 GLU B C 1
ATOM 11227 O O . GLU B 1 567 ? -11.25 -35.781 -7.047 1 95.19 567 GLU B O 1
ATOM 11232 N N . ILE B 1 568 ? -13.305 -34.938 -6.793 1 96.94 568 ILE B N 1
ATOM 11233 C CA . ILE B 1 568 ? -13.18 -34.062 -7.969 1 96.94 568 ILE B CA 1
ATOM 11234 C C . ILE B 1 568 ? -12.016 -33.094 -7.773 1 96.94 568 ILE B C 1
ATOM 11236 O O . ILE B 1 568 ? -11.172 -32.969 -8.664 1 96.94 568 ILE B O 1
ATOM 11240 N N . ILE B 1 569 ? -11.961 -32.469 -6.59 1 96.19 569 ILE B N 1
ATOM 11241 C CA . ILE B 1 569 ? -10.906 -31.516 -6.293 1 96.19 569 ILE B CA 1
ATOM 11242 C C . ILE B 1 569 ? -9.547 -32.219 -6.34 1 96.19 569 ILE B C 1
ATOM 11244 O O . ILE B 1 569 ? -8.594 -31.672 -6.922 1 96.19 569 ILE B O 1
ATOM 11248 N N . ASP B 1 570 ? -9.43 -33.406 -5.82 1 92.94 570 ASP B N 1
ATOM 11249 C CA . ASP B 1 570 ? -8.172 -34.125 -5.773 1 92.94 570 ASP B CA 1
ATOM 11250 C C . ASP B 1 570 ? -7.676 -34.469 -7.18 1 92.94 570 ASP B C 1
ATOM 11252 O O . ASP B 1 570 ? -6.48 -34.344 -7.469 1 92.94 570 ASP B O 1
ATOM 11256 N N . ILE B 1 571 ? -8.562 -34.781 -8.016 1 93.62 571 ILE B N 1
ATOM 11257 C CA . ILE B 1 571 ? -8.188 -35.125 -9.383 1 93.62 571 ILE B CA 1
ATOM 11258 C C . ILE B 1 571 ? -7.73 -33.875 -10.117 1 93.62 571 ILE B C 1
ATOM 11260 O O . ILE B 1 571 ? -6.695 -33.875 -10.789 1 93.62 571 ILE B O 1
ATOM 11264 N N . LEU B 1 572 ? -8.453 -32.812 -9.953 1 95.12 572 LEU B N 1
ATOM 11265 C CA . LEU B 1 572 ? -8.156 -31.578 -10.656 1 95.12 572 LEU B CA 1
ATOM 11266 C C . LEU B 1 572 ? -6.828 -31 -10.18 1 95.12 572 LEU B C 1
ATOM 11268 O O . LEU B 1 572 ? -6.152 -30.297 -10.938 1 95.12 572 LEU B O 1
ATOM 11272 N N . MET B 1 573 ? -6.449 -31.297 -8.953 1 91.94 573 MET B N 1
ATOM 11273 C CA . MET B 1 573 ? -5.223 -30.766 -8.375 1 91.94 573 MET B CA 1
ATOM 11274 C C . MET B 1 573 ? -4.039 -31.672 -8.664 1 91.94 573 MET B C 1
ATOM 11276 O O . MET B 1 573 ? -2.893 -31.328 -8.367 1 91.94 573 MET B O 1
ATOM 11280 N N . SER B 1 574 ? -4.27 -32.75 -9.352 1 88.62 574 SER B N 1
ATOM 11281 C CA . SER B 1 574 ? -3.213 -33.719 -9.633 1 88.62 574 SER B CA 1
ATOM 11282 C C . SER B 1 574 ? -2.246 -33.188 -10.688 1 88.62 574 SER B C 1
ATOM 11284 O O . SER B 1 574 ? -2.646 -32.438 -11.594 1 88.62 574 SER B O 1
ATOM 11286 N N . HIS B 1 575 ? -0.977 -33.656 -10.648 1 84.12 575 HIS B N 1
ATOM 11287 C CA . HIS B 1 575 ? 0.06 -33.219 -11.57 1 84.12 575 HIS B CA 1
ATOM 11288 C C . HIS B 1 575 ? 0.046 -34.062 -12.852 1 84.12 575 HIS B C 1
ATOM 11290 O O . HIS B 1 575 ? 0.508 -33.625 -13.898 1 84.12 575 HIS B O 1
ATOM 11296 N N . LYS B 1 576 ? -0.41 -35.281 -12.656 1 86.5 576 LYS B N 1
ATOM 11297 C CA . LYS B 1 576 ? -0.473 -36.219 -13.766 1 86.5 576 LYS B CA 1
ATOM 11298 C C . LYS B 1 576 ? -1.866 -36.812 -13.891 1 86.5 576 LYS B C 1
ATOM 11300 O O . LYS B 1 576 ? -2.449 -37.25 -12.898 1 86.5 576 LYS B O 1
ATOM 11305 N N . LEU B 1 577 ? -2.328 -36.781 -15.109 1 92.12 577 LEU B N 1
ATOM 11306 C CA . LEU B 1 577 ? -3.662 -37.312 -15.344 1 92.12 577 LEU B CA 1
ATOM 11307 C C . LEU B 1 577 ? -3.641 -38.344 -16.469 1 92.12 577 LEU B C 1
ATOM 11309 O O . LEU B 1 577 ? -3.002 -38.156 -17.5 1 92.12 577 LEU B O 1
ATOM 11313 N N . THR B 1 578 ? -4.289 -39.469 -16.172 1 91.38 578 THR B N 1
ATOM 11314 C CA . THR B 1 578 ? -4.461 -40.5 -17.172 1 91.38 578 THR B CA 1
ATOM 11315 C C . THR B 1 578 ? -5.844 -40.406 -17.812 1 91.38 578 THR B C 1
ATOM 11317 O O . THR B 1 578 ? -6.73 -39.719 -17.297 1 91.38 578 THR B O 1
ATOM 11320 N N . GLN B 1 579 ? -6.008 -41.125 -18.891 1 91.88 579 GLN B N 1
ATOM 11321 C CA . GLN B 1 579 ? -7.305 -41.125 -19.547 1 91.88 579 GLN B CA 1
ATOM 11322 C C . GLN B 1 579 ? -8.383 -41.719 -18.656 1 91.88 579 GLN B C 1
ATOM 11324 O O . GLN B 1 579 ? -9.539 -41.312 -18.703 1 91.88 579 GLN B O 1
ATOM 11329 N N . ASP B 1 580 ? -7.984 -42.625 -17.906 1 92 580 ASP B N 1
ATOM 11330 C CA . ASP B 1 580 ? -8.922 -43.25 -16.984 1 92 580 ASP B CA 1
ATOM 11331 C C . ASP B 1 580 ? -9.383 -42.281 -15.914 1 92 580 ASP B C 1
ATOM 11333 O O . ASP B 1 580 ? -10.562 -42.25 -15.555 1 92 580 ASP B O 1
ATOM 11337 N N . LEU B 1 581 ? -8.461 -41.594 -15.461 1 93.62 581 LEU B N 1
ATOM 11338 C CA . LEU B 1 581 ? -8.797 -40.625 -14.445 1 93.62 581 LEU B CA 1
ATOM 11339 C C . LEU B 1 581 ? -9.711 -39.531 -15.023 1 93.62 581 LEU B C 1
ATOM 11341 O O . LEU B 1 581 ? -10.578 -39.031 -14.32 1 93.62 581 LEU B O 1
ATOM 11345 N N . ILE B 1 582 ? -9.484 -39.188 -16.266 1 96 582 ILE B N 1
ATOM 11346 C CA . ILE B 1 582 ? -10.305 -38.156 -16.922 1 96 582 ILE B CA 1
ATOM 11347 C C . ILE B 1 582 ? -11.734 -38.688 -17.078 1 96 582 ILE B C 1
ATOM 11349 O O . ILE B 1 582 ? -12.695 -37.969 -16.859 1 96 582 ILE B O 1
ATOM 11353 N N . SER B 1 583 ? -11.828 -39.938 -17.422 1 96.12 583 SER B N 1
ATOM 11354 C CA . SER B 1 583 ? -13.148 -40.562 -17.531 1 96.12 583 SER B CA 1
ATOM 11355 C C . SER B 1 583 ? -13.852 -40.625 -16.188 1 96.12 583 SER B C 1
ATOM 11357 O O . SER B 1 583 ? -15.062 -40.406 -16.094 1 96.12 583 SER B O 1
ATOM 11359 N N . CYS B 1 584 ? -13.062 -40.938 -15.25 1 96.62 584 CYS B N 1
ATOM 11360 C CA . CYS B 1 584 ? -13.594 -40.969 -13.891 1 96.62 584 CYS B CA 1
ATOM 11361 C C . CYS B 1 584 ? -14.078 -39.562 -13.484 1 96.62 584 CYS B C 1
ATOM 11363 O O . CYS B 1 584 ? -15.148 -39.438 -12.883 1 96.62 584 CYS B O 1
ATOM 11365 N N . LEU B 1 585 ? -13.32 -38.594 -13.812 1 97.38 585 LEU B N 1
ATOM 11366 C CA . LEU B 1 585 ? -13.68 -37.219 -13.508 1 97.38 585 LEU B CA 1
ATOM 11367 C C . LEU B 1 585 ? -15.008 -36.844 -14.148 1 97.38 585 LEU B C 1
ATOM 11369 O O . LEU B 1 585 ? -15.852 -36.188 -13.516 1 97.38 585 LEU B O 1
ATOM 11373 N N . LYS B 1 586 ? -15.195 -37.25 -15.344 1 97.88 586 LYS B N 1
ATOM 11374 C CA . LYS B 1 586 ? -16.438 -36.969 -16.062 1 97.88 586 LYS B CA 1
ATOM 11375 C C . LYS B 1 586 ? -17.641 -37.562 -15.312 1 97.88 586 LYS B C 1
ATOM 11377 O O . LYS B 1 586 ? -18.656 -36.906 -15.156 1 97.88 586 LYS B O 1
ATOM 11382 N N . ARG B 1 587 ? -17.484 -38.719 -14.844 1 98 587 ARG B N 1
ATOM 11383 C CA . ARG B 1 587 ? -18.547 -39.406 -14.109 1 98 587 ARG B CA 1
ATOM 11384 C C . ARG B 1 587 ? -18.812 -38.719 -12.773 1 98 587 ARG B C 1
ATOM 11386 O O . ARG B 1 587 ? -19.969 -38.562 -12.383 1 98 587 ARG B O 1
ATOM 11393 N N . LEU B 1 588 ? -17.766 -38.406 -12.125 1 98.25 588 LEU B N 1
ATOM 11394 C CA . LEU B 1 588 ? -17.891 -37.75 -10.82 1 98.25 588 LEU B CA 1
ATOM 11395 C C . LEU B 1 588 ? -18.578 -36.406 -10.938 1 98.25 588 LEU B C 1
ATOM 11397 O O . LEU B 1 588 ? -19.438 -36.062 -10.109 1 98.25 588 LEU B O 1
ATOM 11401 N N . ILE B 1 589 ? -18.234 -35.625 -11.953 1 98.56 589 ILE B N 1
ATOM 11402 C CA . ILE B 1 589 ? -18.828 -34.281 -12.164 1 98.56 589 ILE B CA 1
ATOM 11403 C C . ILE B 1 589 ? -20.312 -34.438 -12.484 1 98.56 589 ILE B C 1
ATOM 11405 O O . ILE B 1 589 ? -21.141 -33.688 -11.969 1 98.56 589 ILE B O 1
ATOM 11409 N N . LYS B 1 590 ? -20.609 -35.438 -13.328 1 98.44 590 LYS B N 1
ATOM 11410 C CA . LYS B 1 590 ? -22 -35.688 -13.672 1 98.44 590 LYS B CA 1
ATOM 11411 C C . LYS B 1 590 ? -22.812 -36 -12.422 1 98.44 590 LYS B C 1
ATOM 11413 O O . LYS B 1 590 ? -23.875 -35.406 -12.203 1 98.44 590 LYS B O 1
ATOM 11418 N N . LYS B 1 591 ? -22.344 -36.906 -11.641 1 98.44 591 LYS B N 1
ATOM 11419 C CA . LYS B 1 591 ? -23.016 -37.281 -10.406 1 98.44 591 LYS B CA 1
ATOM 11420 C C . LYS B 1 591 ? -23.156 -36.062 -9.461 1 98.44 591 LYS B C 1
ATOM 11422 O O . LYS B 1 591 ? -24.203 -35.844 -8.867 1 98.44 591 LYS B O 1
ATOM 11427 N N . HIS B 1 592 ? -22.109 -35.344 -9.352 1 98.56 592 HIS B N 1
ATOM 11428 C CA . HIS B 1 592 ? -22.094 -34.156 -8.484 1 98.56 592 HIS B CA 1
ATOM 11429 C C . HIS B 1 592 ? -23.188 -33.188 -8.867 1 98.56 592 HIS B C 1
ATOM 11431 O O . HIS B 1 592 ? -23.938 -32.719 -8.008 1 98.56 592 HIS B O 1
ATOM 11437 N N . ASN B 1 593 ? -23.234 -32.812 -10.125 1 98.31 593 ASN B N 1
ATOM 11438 C CA . ASN B 1 593 ? -24.203 -31.812 -10.586 1 98.31 593 ASN B CA 1
ATOM 11439 C C . ASN B 1 593 ? -25.641 -32.312 -10.438 1 98.31 593 ASN B C 1
ATOM 11441 O O . ASN B 1 593 ? -26.531 -31.547 -10.055 1 98.31 593 ASN B O 1
ATOM 11445 N N . LEU B 1 594 ? -25.844 -33.594 -10.68 1 98.19 594 LEU B N 1
ATOM 11446 C CA . LEU B 1 594 ? -27.172 -34.188 -10.508 1 98.19 594 LEU B CA 1
ATOM 11447 C C . LEU B 1 594 ? -27.578 -34.156 -9.047 1 98.19 594 LEU B C 1
ATOM 11449 O O . LEU B 1 594 ? -28.703 -33.781 -8.719 1 98.19 594 LEU B O 1
ATOM 11453 N N . ASP B 1 595 ? -26.703 -34.594 -8.188 1 98.25 595 ASP B N 1
ATOM 11454 C CA . ASP B 1 595 ? -26.969 -34.625 -6.75 1 98.25 595 ASP B CA 1
ATOM 11455 C C . ASP B 1 595 ? -27.203 -33.25 -6.184 1 98.25 595 ASP B C 1
ATOM 11457 O O . ASP B 1 595 ? -28.016 -33.062 -5.277 1 98.25 595 ASP B O 1
ATOM 11461 N N . TYR B 1 596 ? -26.422 -32.25 -6.695 1 98.44 596 TYR B N 1
ATOM 11462 C CA . TYR B 1 596 ? -26.578 -30.875 -6.219 1 98.44 596 TYR B CA 1
ATOM 11463 C C . TYR B 1 596 ? -28.016 -30.391 -6.402 1 98.44 596 TYR B C 1
ATOM 11465 O O . TYR B 1 596 ? -28.609 -29.828 -5.484 1 98.44 596 TYR B O 1
ATOM 11473 N N . VAL B 1 597 ? -28.547 -30.641 -7.562 1 97.81 597 VAL B N 1
ATOM 11474 C CA . VAL B 1 597 ? -29.891 -30.188 -7.906 1 97.81 597 VAL B CA 1
ATOM 11475 C C . VAL B 1 597 ? -30.922 -30.969 -7.09 1 97.81 597 VAL B C 1
ATOM 11477 O O . VAL B 1 597 ? -31.891 -30.391 -6.586 1 97.81 597 VAL B O 1
ATOM 11480 N N . THR B 1 598 ? -30.703 -32.25 -6.887 1 97.38 598 THR B N 1
ATOM 11481 C CA . THR B 1 598 ? -31.672 -33.125 -6.246 1 97.38 598 THR B CA 1
ATOM 11482 C C . THR B 1 598 ? -31.656 -32.938 -4.73 1 97.38 598 THR B C 1
ATOM 11484 O O . THR B 1 598 ? -32.688 -32.844 -4.094 1 97.38 598 THR B O 1
ATOM 11487 N N . LEU B 1 599 ? -30.5 -32.906 -4.137 1 97.31 599 LEU B N 1
ATOM 11488 C CA . LEU B 1 599 ? -30.344 -32.906 -2.686 1 97.31 599 LEU B CA 1
ATOM 11489 C C . LEU B 1 599 ? -30.688 -31.516 -2.109 1 97.31 599 LEU B C 1
ATOM 11491 O O . LEU B 1 599 ? -31.297 -31.422 -1.042 1 97.31 599 LEU B O 1
ATOM 11495 N N . PHE B 1 600 ? -30.281 -30.469 -2.799 1 97.12 600 PHE B N 1
ATOM 11496 C CA . PHE B 1 600 ? -30.391 -29.141 -2.211 1 97.12 600 PHE B CA 1
ATOM 11497 C C . PHE B 1 600 ? -31.516 -28.344 -2.861 1 97.12 600 PHE B C 1
ATOM 11499 O O . PHE B 1 600 ? -31.812 -27.234 -2.441 1 97.12 600 PHE B O 1
ATOM 11506 N N . LYS B 1 601 ? -32.125 -28.906 -3.9 1 96.12 601 LYS B N 1
ATOM 11507 C CA . LYS B 1 601 ? -33.219 -28.25 -4.594 1 96.12 601 LYS B CA 1
ATOM 11508 C C . LYS B 1 601 ? -32.844 -26.859 -5.062 1 96.12 601 LYS B C 1
ATOM 11510 O O . LYS B 1 601 ? -33.594 -25.906 -4.859 1 96.12 601 LYS B O 1
ATOM 11515 N N . ASP B 1 602 ? -31.625 -26.734 -5.453 1 96.69 602 ASP B N 1
ATOM 11516 C CA . ASP B 1 602 ? -31.062 -25.516 -6.027 1 96.69 602 ASP B CA 1
ATOM 11517 C C . ASP B 1 602 ? -30.594 -25.75 -7.461 1 96.69 602 ASP B C 1
ATOM 11519 O O . ASP B 1 602 ? -30.516 -26.906 -7.914 1 96.69 602 ASP B O 1
ATOM 11523 N N . THR B 1 603 ? -30.484 -24.688 -8.227 1 97.25 603 THR B N 1
ATOM 11524 C CA . THR B 1 603 ? -30.031 -24.797 -9.609 1 97.25 603 THR B CA 1
ATOM 11525 C C . THR B 1 603 ? -28.516 -24.609 -9.695 1 97.25 603 THR B C 1
ATOM 11527 O O . THR B 1 603 ? -27.891 -24.094 -8.766 1 97.25 603 THR B O 1
ATOM 11530 N N . LEU B 1 604 ? -28 -25.141 -10.781 1 97.81 604 LEU B N 1
ATOM 11531 C CA . LEU B 1 604 ? -26.562 -25.016 -11 1 97.81 604 LEU B CA 1
ATOM 11532 C C . LEU B 1 604 ? -26.188 -23.578 -11.352 1 97.81 604 LEU B C 1
ATOM 11534 O O . LEU B 1 604 ? -26.922 -22.891 -12.062 1 97.81 604 LEU B O 1
ATOM 11538 N N . LYS B 1 605 ? -25.125 -23.094 -10.812 1 96.62 605 LYS B N 1
ATOM 11539 C CA . LYS B 1 605 ? -24.562 -21.781 -11.133 1 96.62 605 LYS B CA 1
ATOM 11540 C C . LYS B 1 605 ? -23.609 -21.875 -12.312 1 96.62 605 LYS B C 1
ATOM 11542 O O . LYS B 1 605 ? -23.188 -22.953 -12.703 1 96.62 605 LYS B O 1
ATOM 11547 N N . PRO B 1 606 ? -23.219 -20.766 -12.898 1 96.31 606 PRO B N 1
ATOM 11548 C CA . PRO B 1 606 ? -22.328 -20.766 -14.07 1 96.31 606 PRO B CA 1
ATOM 11549 C C . PRO B 1 606 ? -21.031 -21.516 -13.82 1 96.31 606 PRO B C 1
ATOM 11551 O O . PRO B 1 606 ? -20.547 -22.234 -14.711 1 96.31 606 PRO B O 1
ATOM 11554 N N . LYS B 1 607 ? -20.5 -21.453 -12.688 1 96.62 607 LYS B N 1
ATOM 11555 C CA . LYS B 1 607 ? -19.234 -22.109 -12.391 1 96.62 607 LYS B CA 1
ATOM 11556 C C . LYS B 1 607 ? -19.406 -23.625 -12.344 1 96.62 607 LYS B C 1
ATOM 11558 O O . LYS B 1 607 ? -18.469 -24.375 -12.641 1 96.62 607 LYS B O 1
ATOM 11563 N N . HIS B 1 608 ? -20.625 -24.141 -11.961 1 97.5 608 HIS B N 1
ATOM 11564 C CA . HIS B 1 608 ? -20.938 -25.562 -12.086 1 97.5 608 HIS B CA 1
ATOM 11565 C C . HIS B 1 608 ? -20.906 -26 -13.539 1 97.5 608 HIS B C 1
ATOM 11567 O O . HIS B 1 608 ? -20.422 -27.094 -13.852 1 97.5 608 HIS B O 1
ATOM 11573 N N . HIS B 1 609 ? -21.438 -25.125 -14.32 1 97.31 609 HIS B N 1
ATOM 11574 C CA . HIS B 1 609 ? -21.469 -25.422 -15.742 1 97.31 609 HIS B CA 1
ATOM 11575 C C . HIS B 1 609 ? -20.062 -25.547 -16.328 1 97.31 609 HIS B C 1
ATOM 11577 O O . HIS B 1 609 ? -19.797 -26.453 -17.109 1 97.31 609 HIS B O 1
ATOM 11583 N N . PHE B 1 610 ? -19.219 -24.688 -15.992 1 97.31 610 PHE B N 1
ATOM 11584 C CA . PHE B 1 610 ? -17.859 -24.719 -16.5 1 97.31 610 PHE B CA 1
ATOM 11585 C C . PHE B 1 610 ? -17.172 -26.031 -16.125 1 97.31 610 PHE B C 1
ATOM 11587 O O . PHE B 1 610 ? -16.312 -26.531 -16.859 1 97.31 610 PHE B O 1
ATOM 11594 N N . LEU B 1 611 ? -17.547 -26.594 -15 1 97.31 611 LEU B N 1
ATOM 11595 C CA . LEU B 1 611 ? -16.938 -27.828 -14.523 1 97.31 611 LEU B CA 1
ATOM 11596 C C . LEU B 1 611 ? -17.141 -28.953 -15.539 1 97.31 611 LEU B C 1
ATOM 11598 O O . LEU B 1 611 ? -16.297 -29.844 -15.656 1 97.31 611 LEU B O 1
ATOM 11602 N N . ILE B 1 612 ? -18.219 -28.938 -16.281 1 97.69 612 ILE B N 1
ATOM 11603 C CA . ILE B 1 612 ? -18.547 -30.031 -17.188 1 97.69 612 ILE B CA 1
ATOM 11604 C C . ILE B 1 612 ? -17.547 -30.062 -18.344 1 97.69 612 ILE B C 1
ATOM 11606 O O . ILE B 1 612 ? -17.422 -31.094 -19.016 1 97.69 612 ILE B O 1
ATOM 11610 N N . HIS B 1 613 ? -16.875 -28.953 -18.562 1 97.94 613 HIS B N 1
ATOM 11611 C CA . HIS B 1 613 ? -15.953 -28.859 -19.688 1 97.94 613 HIS B CA 1
ATOM 11612 C C . HIS B 1 613 ? -14.539 -29.25 -19.266 1 97.94 613 HIS B C 1
ATOM 11614 O O . HIS B 1 613 ? -13.664 -29.422 -20.125 1 97.94 613 HIS B O 1
ATOM 11620 N N . TYR B 1 614 ? -14.219 -29.438 -17.969 1 98.06 614 TYR B N 1
ATOM 11621 C CA . TYR B 1 614 ? -12.875 -29.672 -17.453 1 98.06 614 TYR B CA 1
ATOM 11622 C C . TYR B 1 614 ? -12.266 -30.922 -18.047 1 98.06 614 TYR B C 1
ATOM 11624 O O . TYR B 1 614 ? -11.094 -30.938 -18.438 1 98.06 614 TYR B O 1
ATOM 11632 N N . PRO B 1 615 ? -13.016 -32 -18.203 1 97.56 615 PRO B N 1
ATOM 11633 C CA . PRO B 1 615 ? -12.414 -33.188 -18.797 1 97.56 615 PRO B CA 1
ATOM 11634 C C . PRO B 1 615 ? -11.891 -32.938 -20.203 1 97.56 615 PRO B C 1
ATOM 11636 O O . PRO B 1 615 ? -10.766 -33.344 -20.531 1 97.56 615 PRO B O 1
ATOM 11639 N N . LEU B 1 616 ? -12.688 -32.25 -20.984 1 97.44 616 LEU B N 1
ATOM 11640 C CA . LEU B 1 616 ? -12.258 -31.906 -22.328 1 97.44 616 LEU B CA 1
ATOM 11641 C C . LEU B 1 616 ? -11.031 -31 -22.297 1 97.44 616 LEU B C 1
ATOM 11643 O O . LEU B 1 616 ? -10.086 -31.203 -23.078 1 97.44 616 LEU B O 1
ATOM 11647 N N . ILE B 1 617 ? -11.062 -30.062 -21.469 1 97.75 617 ILE B N 1
ATOM 11648 C CA . ILE B 1 617 ? -9.984 -29.078 -21.359 1 97.75 617 ILE B CA 1
ATOM 11649 C C . ILE B 1 617 ? -8.688 -29.781 -20.969 1 97.75 617 ILE B C 1
ATOM 11651 O O . ILE B 1 617 ? -7.617 -29.469 -21.484 1 97.75 617 ILE B O 1
ATOM 11655 N N . ILE B 1 618 ? -8.766 -30.719 -20.047 1 97.19 618 ILE B N 1
ATOM 11656 C CA . ILE B 1 618 ? -7.586 -31.453 -19.609 1 97.19 618 ILE B CA 1
ATOM 11657 C C . ILE B 1 618 ? -7.012 -32.25 -20.781 1 97.19 618 ILE B C 1
ATOM 11659 O O . ILE B 1 618 ? -5.797 -32.312 -20.969 1 97.19 618 ILE B O 1
ATOM 11663 N N . GLN B 1 619 ? -7.855 -32.812 -21.562 1 96.31 619 GLN B N 1
ATOM 11664 C CA . GLN B 1 619 ? -7.406 -33.562 -22.719 1 96.31 619 GLN B CA 1
ATOM 11665 C C . GLN B 1 619 ? -6.699 -32.688 -23.734 1 96.31 619 GLN B C 1
ATOM 11667 O O . GLN B 1 619 ? -5.707 -33.094 -24.344 1 96.31 619 GLN B O 1
ATOM 11672 N N . LYS B 1 620 ? -7.176 -31.547 -23.844 1 97.06 620 LYS B N 1
ATOM 11673 C CA . LYS B 1 620 ? -6.672 -30.625 -24.859 1 97.06 620 LYS B CA 1
ATOM 11674 C C . LYS B 1 620 ? -5.449 -29.859 -24.359 1 97.06 620 LYS B C 1
ATOM 11676 O O . LYS B 1 620 ? -4.488 -29.656 -25.094 1 97.06 620 LYS B O 1
ATOM 11681 N N . SER B 1 621 ? -5.438 -29.438 -23.109 1 97.12 621 SER B N 1
ATOM 11682 C CA . SER B 1 621 ? -4.449 -28.469 -22.656 1 97.12 621 SER B CA 1
ATOM 11683 C C . SER B 1 621 ? -3.625 -29.031 -21.5 1 97.12 621 SER B C 1
ATOM 11685 O O . SER B 1 621 ? -2.697 -28.375 -21.016 1 97.12 621 SER B O 1
ATOM 11687 N N . GLY B 1 622 ? -3.941 -30.172 -20.984 1 94.69 622 GLY B N 1
ATOM 11688 C CA . GLY B 1 622 ? -3.189 -30.75 -19.891 1 94.69 622 GLY B CA 1
ATOM 11689 C C . GLY B 1 622 ? -3.771 -30.406 -18.531 1 94.69 622 GLY B C 1
ATOM 11690 O O . GLY B 1 622 ? -4.898 -29.922 -18.438 1 94.69 622 GLY B O 1
ATOM 11691 N N . PRO B 1 623 ? -3.088 -30.656 -17.422 1 93.81 623 PRO B N 1
ATOM 11692 C CA . PRO B 1 623 ? -3.604 -30.438 -16.062 1 93.81 623 PRO B CA 1
ATOM 11693 C C . PRO B 1 623 ? -3.869 -28.953 -15.773 1 93.81 623 PRO B C 1
ATOM 11695 O O . PRO B 1 623 ? -3.021 -28.109 -16.062 1 93.81 623 PRO B O 1
ATOM 11698 N N . PRO B 1 624 ? -4.969 -28.656 -15.133 1 94.06 624 PRO B N 1
ATOM 11699 C CA . PRO B 1 624 ? -5.387 -27.266 -14.93 1 94.06 624 PRO B CA 1
ATOM 11700 C C . PRO B 1 624 ? -4.465 -26.5 -13.977 1 94.06 624 PRO B C 1
ATOM 11702 O O . PRO B 1 624 ? -4.379 -25.266 -14.047 1 94.06 624 PRO B O 1
ATOM 11705 N N . ARG B 1 625 ? -3.732 -27.109 -13.141 1 89.62 625 ARG B N 1
ATOM 11706 C CA . ARG B 1 625 ? -2.855 -26.484 -12.172 1 89.62 625 ARG B CA 1
ATOM 11707 C C . ARG B 1 625 ? -1.728 -25.719 -12.859 1 89.62 625 ARG B C 1
ATOM 11709 O O . ARG B 1 625 ? -1.136 -24.812 -12.281 1 89.62 625 ARG B O 1
ATOM 11716 N N . HIS B 1 626 ? -1.447 -26.062 -14.062 1 89.62 626 HIS B N 1
ATOM 11717 C CA . HIS B 1 626 ? -0.332 -25.469 -14.797 1 89.62 626 HIS B CA 1
ATOM 11718 C C . HIS B 1 626 ? -0.712 -24.125 -15.375 1 89.62 626 HIS B C 1
ATOM 11720 O O . HIS B 1 626 ? 0.159 -23.344 -15.781 1 89.62 626 HIS B O 1
ATOM 11726 N N . PHE B 1 627 ? -1.993 -23.859 -15.406 1 92.38 627 PHE B N 1
ATOM 11727 C CA . PHE B 1 627 ? -2.383 -22.562 -15.969 1 92.38 627 PHE B CA 1
ATOM 11728 C C . PHE B 1 627 ? -3.445 -21.906 -15.102 1 92.38 627 PHE B C 1
ATOM 11730 O O . PHE B 1 627 ? -4.344 -21.234 -15.617 1 92.38 627 PHE B O 1
ATOM 11737 N N . TRP B 1 628 ? -3.383 -22.25 -13.766 1 93.94 628 TRP B N 1
ATOM 11738 C CA . TRP B 1 628 ? -4.293 -21.547 -12.859 1 93.94 628 TRP B CA 1
ATOM 11739 C C . TRP B 1 628 ? -3.809 -20.141 -12.586 1 93.94 628 TRP B C 1
ATOM 11741 O O . TRP B 1 628 ? -2.645 -19.812 -12.836 1 93.94 628 TRP B O 1
ATOM 11751 N N . CYS B 1 629 ? -4.59 -19.297 -12.102 1 95.25 629 CYS B N 1
ATOM 11752 C CA . CYS B 1 629 ? -4.336 -17.875 -12.031 1 95.25 629 CYS B CA 1
ATOM 11753 C C . CYS B 1 629 ? -3.588 -17.516 -10.75 1 95.25 629 CYS B C 1
ATOM 11755 O O . CYS B 1 629 ? -3.145 -16.375 -10.586 1 95.25 629 CYS B O 1
ATOM 11757 N N . PHE B 1 630 ? -3.273 -18.422 -9.773 1 92.94 630 PHE B N 1
ATOM 11758 C CA . PHE B 1 630 ? -2.695 -18.141 -8.469 1 92.94 630 PHE B CA 1
ATOM 11759 C C . PHE B 1 630 ? -1.396 -17.359 -8.602 1 92.94 630 PHE B C 1
ATOM 11761 O O . PHE B 1 630 ? -1.225 -16.328 -7.965 1 92.94 630 PHE B O 1
ATOM 11768 N N . LYS B 1 631 ? -0.545 -17.797 -9.422 1 91.75 631 LYS B N 1
ATOM 11769 C CA . LYS B 1 631 ? 0.78 -17.188 -9.523 1 91.75 631 LYS B CA 1
ATOM 11770 C C . LYS B 1 631 ? 0.72 -15.859 -10.25 1 91.75 631 LYS B C 1
ATOM 11772 O O . LYS B 1 631 ? 1.482 -14.938 -9.945 1 91.75 631 LYS B O 1
ATOM 11777 N N . TYR B 1 632 ? -0.143 -15.781 -11.219 1 93.94 632 TYR B N 1
ATOM 11778 C CA . TYR B 1 632 ? -0.292 -14.531 -11.953 1 93.94 632 TYR B CA 1
ATOM 11779 C C . TYR B 1 632 ? -0.841 -13.43 -11.047 1 93.94 632 TYR B C 1
ATOM 11781 O O . TYR B 1 632 ? -0.4 -12.281 -11.117 1 93.94 632 TYR B O 1
ATOM 11789 N N . GLU B 1 633 ? -1.786 -13.828 -10.156 1 92.19 633 GLU B N 1
ATOM 11790 C CA . GLU B 1 633 ? -2.33 -12.859 -9.211 1 92.19 633 GLU B CA 1
ATOM 11791 C C . GLU B 1 633 ? -1.271 -12.422 -8.203 1 92.19 633 GLU B C 1
ATOM 11793 O O . GLU B 1 633 ? -1.275 -11.273 -7.758 1 92.19 633 GLU B O 1
ATOM 11798 N N . SER B 1 634 ? -0.41 -13.359 -7.891 1 91.56 634 SER B N 1
ATOM 11799 C CA . SER B 1 634 ? 0.71 -13.008 -7.027 1 91.56 634 SER B CA 1
ATOM 11800 C C . SER B 1 634 ? 1.639 -12.008 -7.703 1 91.56 634 SER B C 1
ATOM 11802 O O . SER B 1 634 ? 2.201 -11.125 -7.047 1 91.56 634 SER B O 1
ATOM 11804 N N . LYS B 1 635 ? 1.825 -12.172 -8.977 1 93.06 635 LYS B N 1
ATOM 11805 C CA . LYS B 1 635 ? 2.66 -11.242 -9.727 1 93.06 635 LYS B CA 1
ATOM 11806 C C . LYS B 1 635 ? 2.049 -9.852 -9.75 1 93.06 635 LYS B C 1
ATOM 11808 O O . LYS B 1 635 ? 2.771 -8.852 -9.734 1 93.06 635 LYS B O 1
ATOM 11813 N N . HIS B 1 636 ? 0.766 -9.742 -9.75 1 91.31 636 HIS B N 1
ATOM 11814 C CA . HIS B 1 636 ? 0.062 -8.461 -9.695 1 91.31 636 HIS B CA 1
ATOM 11815 C C . HIS B 1 636 ? 0.46 -7.668 -8.453 1 91.31 636 HIS B C 1
ATOM 11817 O O . HIS B 1 636 ? 0.485 -6.434 -8.484 1 91.31 636 HIS B O 1
ATOM 11823 N N . ARG B 1 637 ? 0.708 -8.398 -7.48 1 89.69 637 ARG B N 1
ATOM 11824 C CA . ARG B 1 637 ? 1.054 -7.754 -6.219 1 89.69 637 ARG B CA 1
ATOM 11825 C C . ARG B 1 637 ? 2.291 -6.875 -6.371 1 89.69 637 ARG B C 1
ATOM 11827 O O . ARG B 1 637 ? 2.402 -5.828 -5.73 1 89.69 637 ARG B O 1
ATOM 11834 N N . GLU B 1 638 ? 3.197 -7.273 -7.211 1 93.12 638 GLU B N 1
ATOM 11835 C CA . GLU B 1 638 ? 4.402 -6.48 -7.441 1 93.12 638 GLU B CA 1
ATOM 11836 C C . GLU B 1 638 ? 4.062 -5.125 -8.055 1 93.12 638 GLU B C 1
ATOM 11838 O O . GLU B 1 638 ? 4.602 -4.098 -7.637 1 93.12 638 GLU B O 1
ATOM 11843 N N . LEU B 1 639 ? 3.188 -5.18 -9 1 94.06 639 LEU B N 1
ATOM 11844 C CA . LEU B 1 639 ? 2.771 -3.943 -9.648 1 94.06 639 LEU B CA 1
ATOM 11845 C C . LEU B 1 639 ? 2.018 -3.043 -8.68 1 94.06 639 LEU B C 1
ATOM 11847 O O . LEU B 1 639 ? 2.225 -1.828 -8.664 1 94.06 639 LEU B O 1
ATOM 11851 N N . LYS B 1 640 ? 1.209 -3.648 -7.898 1 90.88 640 LYS B N 1
ATOM 11852 C CA . LYS B 1 640 ? 0.428 -2.891 -6.926 1 90.88 640 LYS B CA 1
ATOM 11853 C C . LYS B 1 640 ? 1.33 -2.244 -5.879 1 90.88 640 LYS B C 1
ATOM 11855 O O . LYS B 1 640 ? 1.124 -1.089 -5.5 1 90.88 640 LYS B O 1
ATOM 11860 N N . MET B 1 641 ? 2.264 -2.988 -5.402 1 90.81 641 MET B N 1
ATOM 11861 C CA . MET B 1 641 ? 3.197 -2.484 -4.398 1 90.81 641 MET B CA 1
ATOM 11862 C C . MET B 1 641 ? 3.973 -1.285 -4.93 1 90.81 641 MET B C 1
ATOM 11864 O O . MET B 1 641 ? 4.129 -0.281 -4.234 1 90.81 641 MET B O 1
ATOM 11868 N N . TYR B 1 642 ? 4.402 -1.396 -6.109 1 92.75 642 TYR B N 1
ATOM 11869 C CA . TYR B 1 642 ? 5.156 -0.287 -6.684 1 92.75 642 TYR B CA 1
ATOM 11870 C C . TYR B 1 642 ? 4.258 0.92 -6.914 1 92.75 642 TYR B C 1
ATOM 11872 O O . TYR B 1 642 ? 4.676 2.062 -6.723 1 92.75 642 TYR B O 1
ATOM 11880 N N . ALA B 1 643 ? 3.076 0.677 -7.383 1 91.69 643 ALA B N 1
ATOM 11881 C CA . ALA B 1 643 ? 2.125 1.761 -7.613 1 91.69 643 ALA B CA 1
ATOM 11882 C C . ALA B 1 643 ? 1.849 2.531 -6.328 1 91.69 643 ALA B C 1
ATOM 11884 O O . ALA B 1 643 ? 1.615 3.742 -6.359 1 91.69 643 ALA B O 1
ATOM 11885 N N . ARG B 1 644 ? 1.872 1.88 -5.262 1 86.75 644 ARG B N 1
ATOM 11886 C CA . ARG B 1 644 ? 1.647 2.521 -3.971 1 86.75 644 ARG B CA 1
ATOM 11887 C C . ARG B 1 644 ? 2.857 3.348 -3.551 1 86.75 644 ARG B C 1
ATOM 11889 O O . ARG B 1 644 ? 2.721 4.344 -2.84 1 86.75 644 ARG B O 1
ATOM 11896 N N . ALA B 1 645 ? 3.959 2.859 -3.961 1 88.38 645 ALA B N 1
ATOM 11897 C CA . ALA B 1 645 ? 5.195 3.549 -3.594 1 88.38 645 ALA B CA 1
ATOM 11898 C C . ALA B 1 645 ? 5.34 4.859 -4.363 1 88.38 645 ALA B C 1
ATOM 11900 O O . ALA B 1 645 ? 6.02 5.781 -3.906 1 88.38 645 ALA B O 1
ATOM 11901 N N . ILE B 1 646 ? 4.633 4.871 -5.527 1 87.31 646 ILE B N 1
ATOM 11902 C CA . ILE B 1 646 ? 4.723 6.082 -6.34 1 87.31 646 ILE B CA 1
ATOM 11903 C C . ILE B 1 646 ? 3.457 6.918 -6.16 1 87.31 646 ILE B C 1
ATOM 11905 O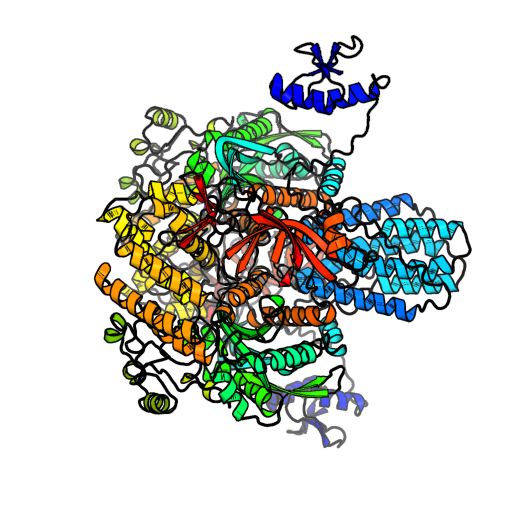 O . ILE B 1 646 ? 2.352 6.375 -6.082 1 87.31 646 ILE B O 1
ATOM 11909 N N . THR B 1 647 ? 3.537 8.172 -5.879 1 76.44 647 THR B N 1
ATOM 11910 C CA . THR B 1 647 ? 2.387 9.008 -5.547 1 76.44 647 THR B CA 1
ATOM 11911 C C . THR B 1 647 ? 1.805 9.641 -6.805 1 76.44 647 THR B C 1
ATOM 11913 O O . THR B 1 647 ? 0.63 10.016 -6.832 1 76.44 647 THR B O 1
ATOM 11916 N N . SER B 1 648 ? 2.582 9.664 -7.941 1 79.75 648 SER B N 1
ATOM 11917 C CA . SER B 1 648 ? 2.082 10.32 -9.148 1 79.75 648 SER B CA 1
ATOM 11918 C C . SER B 1 648 ? 1.263 9.359 -10 1 79.75 648 SER B C 1
ATOM 11920 O O . SER B 1 648 ? 1.668 8.219 -10.219 1 79.75 648 SER B O 1
ATOM 11922 N N . ARG B 1 649 ? 0.104 9.789 -10.445 1 81.56 649 ARG B N 1
ATOM 11923 C CA . ARG B 1 649 ? -0.785 8.969 -11.258 1 81.56 649 ARG B CA 1
ATOM 11924 C C . ARG B 1 649 ? -0.897 9.523 -12.672 1 81.56 649 ARG B C 1
ATOM 11926 O O . ARG B 1 649 ? -1.772 9.117 -13.438 1 81.56 649 ARG B O 1
ATOM 11933 N N . LYS B 1 650 ? -0.003 10.445 -13.039 1 78.94 650 LYS B N 1
ATOM 11934 C CA . LYS B 1 650 ? -0.088 11.094 -14.336 1 78.94 650 LYS B CA 1
ATOM 11935 C C . LYS B 1 650 ? 0.134 10.094 -15.469 1 78.94 650 LYS B C 1
ATOM 11937 O O . LYS B 1 650 ? -0.678 10 -16.391 1 78.94 650 LYS B O 1
ATOM 11942 N N . ASN B 1 651 ? 1.19 9.344 -15.438 1 87.38 651 ASN B N 1
ATOM 11943 C CA . ASN B 1 651 ? 1.508 8.289 -16.406 1 87.38 651 ASN B CA 1
ATOM 11944 C C . ASN B 1 651 ? 1.89 6.988 -15.695 1 87.38 651 ASN B C 1
ATOM 11946 O O . ASN B 1 651 ? 2.994 6.477 -15.891 1 87.38 651 ASN B O 1
ATOM 11950 N N . ILE B 1 652 ? 0.865 6.453 -15.125 1 92.06 652 ILE B N 1
ATOM 11951 C CA . ILE B 1 652 ? 1.117 5.336 -14.219 1 92.06 652 ILE B CA 1
ATOM 11952 C C . ILE B 1 652 ? 1.544 4.109 -15.016 1 92.06 652 ILE B C 1
ATOM 11954 O O . ILE B 1 652 ? 2.412 3.348 -14.578 1 92.06 652 ILE B O 1
ATOM 11958 N N . THR B 1 653 ? 0.921 3.84 -16.188 1 94.81 653 THR B N 1
ATOM 11959 C CA . THR B 1 653 ? 1.277 2.668 -16.984 1 94.81 653 THR B CA 1
ATOM 11960 C C . THR B 1 653 ? 2.734 2.74 -17.438 1 94.81 653 THR B C 1
ATOM 11962 O O . THR B 1 653 ? 3.449 1.737 -17.406 1 94.81 653 THR B O 1
ATOM 11965 N N . LEU B 1 654 ? 3.176 3.926 -17.797 1 95.06 654 LEU B N 1
ATOM 11966 C CA . LEU B 1 654 ? 4.559 4.102 -18.219 1 95.06 654 LEU B CA 1
ATOM 11967 C C . LEU B 1 654 ? 5.52 3.92 -17.047 1 95.06 654 LEU B C 1
ATOM 11969 O O . LEU B 1 654 ? 6.57 3.295 -17.188 1 95.06 654 LEU B O 1
ATOM 11973 N N . SER B 1 655 ? 5.168 4.52 -15.93 1 94.31 655 SER B N 1
ATOM 11974 C CA . SER B 1 655 ? 6.008 4.395 -14.742 1 94.31 655 SER B CA 1
ATOM 11975 C C . SER B 1 655 ? 6.172 2.936 -14.328 1 94.31 655 SER B C 1
ATOM 11977 O O . SER B 1 655 ? 7.277 2.502 -13.984 1 94.31 655 SER B O 1
ATOM 11979 N N . LEU B 1 656 ? 5.105 2.186 -14.398 1 95.56 656 LEU B N 1
ATOM 11980 C CA . LEU B 1 656 ? 5.152 0.768 -14.062 1 95.56 656 LEU B CA 1
ATOM 11981 C C . LEU B 1 656 ? 5.992 -0.006 -15.07 1 95.56 656 LEU B C 1
ATOM 11983 O O . LEU B 1 656 ? 6.797 -0.86 -14.695 1 95.56 656 LEU B O 1
ATOM 11987 N N . ALA B 1 657 ? 5.809 0.342 -16.297 1 96.88 657 ALA B N 1
ATOM 11988 C CA . ALA B 1 657 ? 6.539 -0.343 -17.359 1 96.88 657 ALA B CA 1
ATOM 11989 C C . ALA B 1 657 ? 8.047 -0.14 -17.219 1 96.88 657 ALA B C 1
ATOM 11991 O O . ALA B 1 657 ? 8.82 -1.082 -17.375 1 96.88 657 ALA B O 1
ATOM 11992 N N . LYS B 1 658 ? 8.438 1.057 -16.922 1 95.56 658 LYS B N 1
ATOM 11993 C CA . LYS B 1 658 ? 9.852 1.348 -16.75 1 95.56 658 LYS B CA 1
ATOM 11994 C C . LYS B 1 658 ? 10.445 0.548 -15.602 1 95.56 658 LYS B C 1
ATOM 11996 O O . LYS B 1 658 ? 11.578 0.062 -15.688 1 95.56 658 LYS B O 1
ATOM 12001 N N . LYS B 1 659 ? 9.727 0.458 -14.578 1 95.12 659 LYS B N 1
ATOM 12002 C CA . LYS B 1 659 ? 10.164 -0.34 -13.438 1 95.12 659 LYS B CA 1
ATOM 12003 C C . LYS B 1 659 ? 10.391 -1.796 -13.836 1 95.12 659 LYS B C 1
ATOM 12005 O O . LYS B 1 659 ? 11.406 -2.396 -13.477 1 95.12 659 LYS B O 1
ATOM 12010 N N . PHE B 1 660 ? 9.523 -2.387 -14.586 1 96.19 660 PHE B N 1
ATOM 12011 C CA . PHE B 1 660 ? 9.602 -3.801 -14.922 1 96.19 660 PHE B CA 1
ATOM 12012 C C . PHE B 1 660 ? 10.625 -4.035 -16.031 1 96.19 660 PHE B C 1
ATOM 12014 O O . PHE B 1 660 ? 11.125 -5.148 -16.188 1 96.19 660 PHE B O 1
ATOM 12021 N N . GLN B 1 661 ? 10.875 -2.953 -16.781 1 96.44 661 GLN B N 1
ATOM 12022 C CA . GLN B 1 661 ? 12.016 -3.014 -17.688 1 96.44 661 GLN B CA 1
ATOM 12023 C C . GLN B 1 661 ? 13.328 -3.156 -16.922 1 96.44 661 GLN B C 1
ATOM 12025 O O . GLN B 1 661 ? 14.172 -3.975 -17.281 1 96.44 661 GLN B O 1
ATOM 12030 N N . LEU B 1 662 ? 13.414 -2.396 -15.883 1 96.31 662 LEU B N 1
ATOM 12031 C CA . LEU B 1 662 ? 14.617 -2.449 -15.055 1 96.31 662 LEU B CA 1
ATOM 12032 C C . LEU B 1 662 ? 14.695 -3.773 -14.305 1 96.31 662 LEU B C 1
ATOM 12034 O O . LEU B 1 662 ? 15.789 -4.312 -14.109 1 96.31 662 LEU B O 1
ATOM 12038 N N . LYS B 1 663 ? 13.617 -4.328 -13.898 1 95.06 663 LYS B N 1
ATOM 12039 C CA . LYS B 1 663 ? 13.586 -5.629 -13.234 1 95.06 663 LYS B CA 1
ATOM 12040 C C . LYS B 1 663 ? 14.07 -6.734 -14.164 1 95.06 663 LYS B C 1
ATOM 12042 O O . LYS B 1 663 ? 14.773 -7.656 -13.734 1 95.06 663 LYS B O 1
ATOM 12047 N N . PHE B 1 664 ? 13.617 -6.637 -15.383 1 96.31 664 PHE B N 1
ATOM 12048 C CA . PHE B 1 664 ? 14.07 -7.625 -16.359 1 96.31 664 PHE B CA 1
ATOM 12049 C C . PHE B 1 664 ? 15.578 -7.512 -16.562 1 96.31 664 PHE B C 1
ATOM 12051 O O . PHE B 1 664 ? 16.266 -8.523 -16.672 1 96.31 664 PHE B O 1
ATOM 12058 N N . ALA B 1 665 ? 16.078 -6.266 -16.609 1 96.69 665 ALA B N 1
ATOM 12059 C CA . ALA B 1 665 ? 17.516 -6.051 -16.734 1 96.69 665 ALA B CA 1
ATOM 12060 C C . ALA B 1 665 ? 18.266 -6.641 -15.539 1 96.69 665 ALA B C 1
ATOM 12062 O O . ALA B 1 665 ? 19.344 -7.219 -15.703 1 96.69 665 ALA B O 1
ATOM 12063 N N . ASP B 1 666 ? 17.703 -6.434 -14.367 1 95.81 666 ASP B N 1
ATOM 12064 C CA . ASP B 1 666 ? 18.297 -7.008 -13.156 1 95.81 666 ASP B CA 1
ATOM 12065 C C . ASP B 1 666 ? 18.312 -8.531 -13.234 1 95.81 666 ASP B C 1
ATOM 12067 O O . ASP B 1 666 ? 19.297 -9.164 -12.836 1 95.81 666 ASP B O 1
ATOM 12071 N N . PHE B 1 667 ? 17.219 -9.102 -13.742 1 93.31 667 PHE B N 1
ATOM 12072 C CA . PHE B 1 667 ? 17.125 -10.539 -13.93 1 93.31 667 PHE B CA 1
ATOM 12073 C C . PHE B 1 667 ? 18.234 -11.047 -14.836 1 93.31 667 PHE B C 1
ATOM 12075 O O . PHE B 1 667 ? 18.859 -12.078 -14.562 1 93.31 667 PHE B O 1
ATOM 12082 N N . LEU B 1 668 ? 18.594 -10.312 -15.867 1 94 668 LEU B N 1
ATOM 12083 C CA . LEU B 1 668 ? 19.609 -10.719 -16.828 1 94 668 LEU B CA 1
ATOM 12084 C C . LEU B 1 668 ? 21 -10.578 -16.25 1 94 668 LEU B C 1
ATOM 12086 O O . LEU B 1 668 ? 21.844 -11.461 -16.422 1 94 668 LEU B O 1
ATOM 12090 N N . LEU B 1 669 ? 21.172 -9.477 -15.508 1 92.19 669 LEU B N 1
ATOM 12091 C CA . LEU B 1 669 ? 22.516 -9.148 -15.039 1 92.19 669 LEU B CA 1
ATOM 12092 C C . LEU B 1 669 ? 22.828 -9.891 -13.742 1 92.19 669 LEU B C 1
ATOM 12094 O O . LEU B 1 669 ? 23.922 -10.43 -13.586 1 92.19 669 LEU B O 1
ATOM 12098 N N . ASN B 1 670 ? 21.875 -9.867 -12.812 1 87.06 670 ASN B N 1
ATOM 12099 C CA . ASN B 1 670 ? 22.125 -10.367 -11.469 1 87.06 670 ASN B CA 1
ATOM 12100 C C . ASN B 1 670 ? 21.469 -11.727 -11.25 1 87.06 670 ASN B C 1
ATOM 12102 O O . ASN B 1 670 ? 21.766 -12.406 -10.258 1 87.06 670 ASN B O 1
ATOM 12106 N N . GLY B 1 671 ? 20.656 -12.133 -12.125 1 80.06 671 GLY B N 1
ATOM 12107 C CA . GLY B 1 671 ? 19.953 -13.391 -11.922 1 80.06 671 GLY B CA 1
ATOM 12108 C C . GLY B 1 671 ? 20.844 -14.602 -12.031 1 80.06 671 GLY B C 1
ATOM 12109 O O . GLY B 1 671 ? 21.656 -14.703 -12.953 1 80.06 671 GLY B O 1
ATOM 12110 N N . THR B 1 672 ? 20.906 -15.273 -10.844 1 70.25 672 THR B N 1
ATOM 12111 C CA . THR B 1 672 ? 21.703 -16.5 -10.859 1 70.25 672 THR B CA 1
ATOM 12112 C C . THR B 1 672 ? 20.797 -17.719 -11.016 1 70.25 672 THR B C 1
ATOM 12114 O O . THR B 1 672 ? 19.578 -17.625 -10.836 1 70.25 672 THR B O 1
ATOM 12117 N N . LYS B 1 673 ? 21.469 -18.672 -11.609 1 68.69 673 LYS B N 1
ATOM 12118 C CA . LYS B 1 673 ? 20.75 -19.953 -11.727 1 68.69 673 LYS B CA 1
ATOM 12119 C C . LYS B 1 673 ? 20.234 -20.406 -10.367 1 68.69 673 LYS B C 1
ATOM 12121 O O . LYS B 1 673 ? 20.969 -20.375 -9.375 1 68.69 673 LYS B O 1
ATOM 12126 N N . ILE B 1 674 ? 19 -20.391 -10.273 1 63.78 674 ILE B N 1
ATOM 12127 C CA . ILE B 1 674 ? 18.375 -20.812 -9.023 1 63.78 674 ILE B CA 1
ATOM 12128 C C . ILE B 1 674 ? 18.766 -22.266 -8.719 1 63.78 674 ILE B C 1
ATOM 12130 O O . ILE B 1 674 ? 18.516 -23.156 -9.523 1 63.78 674 ILE B O 1
ATOM 12134 N N . ASP B 1 675 ? 19.469 -22.359 -7.637 1 70.19 675 ASP B N 1
ATOM 12135 C CA . ASP B 1 675 ? 19.859 -23.703 -7.23 1 70.19 675 ASP B CA 1
ATOM 12136 C C . ASP B 1 675 ? 18.656 -24.516 -6.758 1 70.19 675 ASP B C 1
ATOM 12138 O O . ASP B 1 675 ? 17.734 -23.969 -6.148 1 70.19 675 ASP B O 1
ATOM 12142 N N . ASP B 1 676 ? 18.688 -25.703 -7.191 1 77.69 676 ASP B N 1
ATOM 12143 C CA . ASP B 1 676 ? 17.641 -26.609 -6.754 1 77.69 676 ASP B CA 1
ATOM 12144 C C . ASP B 1 676 ? 17.672 -26.812 -5.242 1 77.69 676 ASP B C 1
ATOM 12146 O O . ASP B 1 676 ? 16.641 -27.078 -4.621 1 77.69 676 ASP B O 1
ATOM 12150 N N . VAL B 1 677 ? 18.938 -26.641 -4.676 1 86.56 677 VAL B N 1
ATOM 12151 C CA . VAL B 1 677 ? 19.109 -26.891 -3.25 1 86.56 677 VAL B CA 1
ATOM 12152 C C . VAL B 1 677 ? 19.547 -25.609 -2.541 1 86.56 677 VAL B C 1
ATOM 12154 O O . VAL B 1 677 ? 20.516 -24.969 -2.955 1 86.56 677 VAL B O 1
ATOM 12157 N N . ILE B 1 678 ? 18.844 -25.234 -1.582 1 85.94 678 ILE B N 1
ATOM 12158 C CA . ILE B 1 678 ? 19.188 -24.094 -0.758 1 85.94 678 ILE B CA 1
ATOM 12159 C C . ILE B 1 678 ? 19.406 -24.531 0.687 1 85.94 678 ILE B C 1
ATOM 12161 O O . ILE B 1 678 ? 18.531 -25.172 1.282 1 85.94 678 ILE B O 1
ATOM 12165 N N . THR B 1 679 ? 20.578 -24.281 1.221 1 89 679 THR B N 1
ATOM 12166 C CA . THR B 1 679 ? 20.906 -24.672 2.586 1 89 679 THR B CA 1
ATOM 12167 C C . THR B 1 679 ? 21.328 -23.453 3.404 1 89 679 THR B C 1
ATOM 12169 O O . THR B 1 679 ? 21.609 -22.391 2.848 1 89 679 THR B O 1
ATOM 12172 N N . ALA B 1 680 ? 21.156 -23.578 4.656 1 87.31 680 ALA B N 1
ATOM 12173 C CA . ALA B 1 680 ? 21.641 -22.578 5.602 1 87.31 680 ALA B CA 1
ATOM 12174 C C . ALA B 1 680 ? 22.516 -23.219 6.668 1 87.31 680 ALA B C 1
ATOM 12176 O O . ALA B 1 680 ? 22.203 -24.297 7.188 1 87.31 680 ALA B O 1
ATOM 12177 N N . ASP B 1 681 ? 23.547 -22.547 7.02 1 84.5 681 ASP B N 1
ATOM 12178 C CA . ASP B 1 681 ? 24.531 -23.078 7.965 1 84.5 681 ASP B CA 1
ATOM 12179 C C . ASP B 1 681 ? 23.922 -23.234 9.359 1 84.5 681 ASP B C 1
ATOM 12181 O O . ASP B 1 681 ? 24.312 -24.109 10.117 1 84.5 681 ASP B O 1
ATOM 12185 N N . LYS B 1 682 ? 22.953 -22.516 9.586 1 84.5 682 LYS B N 1
ATOM 12186 C CA . LYS B 1 682 ? 22.328 -22.578 10.898 1 84.5 682 LYS B CA 1
ATOM 12187 C C . LYS B 1 682 ? 21.609 -23.906 11.109 1 84.5 682 LYS B C 1
ATOM 12189 O O . LYS B 1 682 ? 21.375 -24.312 12.25 1 84.5 682 LYS B O 1
ATOM 12194 N N . HIS B 1 683 ? 21.359 -24.672 10.055 1 91.44 683 HIS B N 1
ATOM 12195 C CA . HIS B 1 683 ? 20.625 -25.922 10.156 1 91.44 683 HIS B CA 1
ATOM 12196 C C . HIS B 1 683 ? 21.547 -27.125 10.008 1 91.44 683 HIS B C 1
ATOM 12198 O O . HIS B 1 683 ? 21.078 -28.266 9.977 1 91.44 683 HIS B O 1
ATOM 12204 N N . LYS B 1 684 ? 22.859 -26.906 9.914 1 90.69 684 LYS B N 1
ATOM 12205 C CA . LYS B 1 684 ? 23.812 -28 9.781 1 90.69 684 LYS B CA 1
ATOM 12206 C C . LYS B 1 684 ? 24.031 -28.703 11.109 1 90.69 684 LYS B C 1
ATOM 12208 O O . LYS B 1 684 ? 24.172 -28.062 12.148 1 90.69 684 LYS B O 1
ATOM 12213 N N . ILE B 1 685 ? 23.922 -30.031 11.102 1 90.38 685 ILE B N 1
ATOM 12214 C CA . ILE B 1 685 ? 24.109 -30.844 12.305 1 90.38 685 ILE B CA 1
ATOM 12215 C C . ILE B 1 685 ? 25.062 -32 12 1 90.38 685 ILE B C 1
ATOM 12217 O O . ILE B 1 685 ? 25.391 -32.25 10.836 1 90.38 685 ILE B O 1
ATOM 12221 N N . ASP B 1 686 ? 25.484 -32.656 13.102 1 86.81 686 ASP B N 1
ATOM 12222 C CA . ASP B 1 686 ? 26.297 -33.844 12.945 1 86.81 686 ASP B CA 1
ATOM 12223 C C . ASP B 1 686 ? 25.422 -35.062 12.625 1 86.81 686 ASP B C 1
ATOM 12225 O O . ASP B 1 686 ? 24.328 -35.219 13.18 1 86.81 686 ASP B O 1
ATOM 12229 N N . CYS B 1 687 ? 25.891 -35.875 11.758 1 85.5 687 CYS B N 1
ATOM 12230 C CA . CYS B 1 687 ? 25.141 -37.062 11.328 1 85.5 687 CYS B CA 1
ATOM 12231 C C . CYS B 1 687 ? 25.109 -38.125 12.414 1 85.5 687 CYS B C 1
ATOM 12233 O O . CYS B 1 687 ? 26.156 -38.469 12.969 1 85.5 687 CYS B O 1
ATOM 12235 N N . CYS B 1 688 ? 23.938 -38.656 12.727 1 83.94 688 CYS B N 1
ATOM 12236 C CA . CYS B 1 688 ? 23.781 -39.688 13.742 1 83.94 688 CYS B CA 1
ATOM 12237 C C . CYS B 1 688 ? 23.703 -41.062 13.102 1 83.94 688 CYS B C 1
ATOM 12239 O O . CYS B 1 688 ? 23.922 -42.094 13.773 1 83.94 688 CYS B O 1
ATOM 12241 N N . TYR B 1 689 ? 23.391 -41.156 11.852 1 85.69 689 TYR B N 1
ATOM 12242 C CA . TYR B 1 689 ? 23.156 -42.438 11.188 1 85.69 689 TYR B CA 1
ATOM 12243 C C . TYR B 1 689 ? 24.25 -42.75 10.18 1 85.69 689 TYR B C 1
ATOM 12245 O O . TYR B 1 689 ? 23.953 -43.094 9.031 1 85.69 689 TYR B O 1
ATOM 12253 N N . HIS B 1 690 ? 25.406 -42.719 10.578 1 78.69 690 HIS B N 1
ATOM 12254 C CA . HIS B 1 690 ? 26.547 -42.938 9.703 1 78.69 690 HIS B CA 1
ATOM 12255 C C . HIS B 1 690 ? 26.578 -44.344 9.125 1 78.69 690 HIS B C 1
ATOM 12257 O O . HIS B 1 690 ? 26.906 -44.531 7.953 1 78.69 690 HIS B O 1
ATOM 12263 N N . GLU B 1 691 ? 26.203 -45.344 9.961 1 77.5 691 GLU B N 1
ATOM 12264 C CA . GLU B 1 691 ? 26.25 -46.75 9.539 1 77.5 691 GLU B CA 1
ATOM 12265 C C . GLU B 1 691 ? 25.25 -47.031 8.414 1 77.5 691 GLU B C 1
ATOM 12267 O O . GLU B 1 691 ? 25.578 -47.719 7.445 1 77.5 691 GLU B O 1
ATOM 12272 N N . LEU B 1 692 ? 24.125 -46.438 8.547 1 82.25 692 LEU B N 1
ATOM 12273 C CA . LEU B 1 692 ? 23.094 -46.625 7.531 1 82.25 692 LEU B CA 1
ATOM 12274 C C . LEU B 1 692 ? 23.484 -45.969 6.223 1 82.25 692 LEU B C 1
ATOM 12276 O O . LEU B 1 692 ? 23.188 -46.469 5.141 1 82.25 692 LEU B O 1
ATOM 12280 N N . LEU B 1 693 ? 24.141 -44.938 6.309 1 80.25 693 LEU B N 1
ATOM 12281 C CA . LEU B 1 693 ? 24.562 -44.188 5.129 1 80.25 693 LEU B CA 1
ATOM 12282 C C . LEU B 1 693 ? 25.688 -44.906 4.395 1 80.25 693 LEU B C 1
ATOM 12284 O O . LEU B 1 693 ? 25.75 -44.875 3.162 1 80.25 693 LEU B O 1
ATOM 12288 N N . ALA B 1 694 ? 26.594 -45.469 5.195 1 75.31 694 ALA B N 1
ATOM 12289 C CA . ALA B 1 694 ? 27.703 -46.188 4.598 1 75.31 694 ALA B CA 1
ATOM 12290 C C . ALA B 1 694 ? 27.203 -47.344 3.744 1 75.31 694 ALA B C 1
ATOM 12292 O O . ALA B 1 694 ? 27.766 -47.656 2.686 1 75.31 694 ALA B O 1
ATOM 12293 N N . ASP B 1 695 ? 26.172 -48 4.145 1 72.75 695 ASP B N 1
ATOM 12294 C CA . ASP B 1 695 ? 25.578 -49.094 3.404 1 72.75 695 ASP B CA 1
ATOM 12295 C C . ASP B 1 695 ? 24.938 -48.625 2.102 1 72.75 695 ASP B C 1
ATOM 12297 O O . ASP B 1 695 ? 24.984 -49.312 1.088 1 72.75 695 ASP B O 1
ATOM 12301 N N . HIS B 1 696 ? 24.406 -47.438 2.111 1 73.12 696 HIS B N 1
ATOM 12302 C CA . HIS B 1 696 ? 23.672 -46.906 0.96 1 73.12 696 HIS B CA 1
ATOM 12303 C C . HIS B 1 696 ? 24.609 -46.219 -0.021 1 73.12 696 HIS B C 1
ATOM 12305 O O . HIS B 1 696 ? 24.391 -46.281 -1.233 1 73.12 696 HIS B O 1
ATOM 12311 N N . LEU B 1 697 ? 25.594 -45.562 0.604 1 67.38 697 LEU B N 1
ATOM 12312 C CA . LEU B 1 697 ? 26.5 -44.781 -0.241 1 67.38 697 LEU B CA 1
ATOM 12313 C C . LEU B 1 697 ? 27.734 -45.625 -0.597 1 67.38 697 LEU B C 1
ATOM 12315 O O . LEU B 1 697 ? 28.375 -46.219 0.281 1 67.38 697 LEU B O 1
ATOM 12319 N N . GLU B 1 698 ? 27.672 -46.688 -1.354 1 56.91 698 GLU B N 1
ATOM 12320 C CA . GLU B 1 698 ? 28.797 -47.562 -1.682 1 56.91 698 GLU B CA 1
ATOM 12321 C C . GLU B 1 698 ? 30.125 -46.906 -1.267 1 56.91 698 GLU B C 1
ATOM 12323 O O . GLU B 1 698 ? 31.078 -47.594 -0.917 1 56.91 698 GLU B O 1
ATOM 12328 N N . ASP B 1 699 ? 30.5 -45.656 -1.763 1 50.75 699 ASP B N 1
ATOM 12329 C CA . ASP B 1 699 ? 31.875 -45.156 -1.663 1 50.75 699 ASP B CA 1
ATOM 12330 C C . ASP B 1 699 ? 32.062 -44.344 -0.396 1 50.75 699 ASP B C 1
ATOM 12332 O O . ASP B 1 699 ? 31.312 -43.406 -0.133 1 50.75 699 ASP B O 1
ATOM 12336 N N . THR B 1 700 ? 32.781 -44.844 0.663 1 49 700 THR B N 1
ATOM 12337 C CA . THR B 1 700 ? 33.281 -44.312 1.928 1 49 700 THR B CA 1
ATOM 12338 C C . THR B 1 700 ? 33.719 -42.844 1.776 1 49 700 THR B C 1
ATOM 12340 O O . THR B 1 700 ? 33.875 -42.125 2.77 1 49 700 THR B O 1
ATOM 12343 N N . LEU B 1 701 ? 34.125 -42.406 0.605 1 51.34 701 LEU B N 1
ATOM 12344 C CA . LEU B 1 701 ? 34.875 -41.188 0.407 1 51.34 701 LEU B CA 1
ATOM 12345 C C . LEU B 1 701 ? 33.969 -40 0.109 1 51.34 701 LEU B C 1
ATOM 12347 O O . LEU B 1 701 ? 34.438 -38.906 -0.145 1 51.34 701 LEU B O 1
ATOM 12351 N N . LYS B 1 702 ? 32.656 -40.156 0.319 1 62.62 702 LYS B N 1
ATOM 12352 C CA . LYS B 1 702 ? 31.859 -39.031 -0.127 1 62.62 702 LYS B CA 1
ATOM 12353 C C . LYS B 1 702 ? 31.578 -38.062 1.024 1 62.62 702 LYS B C 1
ATOM 12355 O O . LYS B 1 702 ? 31.234 -38.469 2.129 1 62.62 702 LYS B O 1
ATOM 12360 N N . ILE B 1 703 ? 32.062 -36.781 0.851 1 78.5 703 ILE B N 1
ATOM 12361 C CA . ILE B 1 703 ? 31.844 -35.719 1.797 1 78.5 703 ILE B CA 1
ATOM 12362 C C . ILE B 1 703 ? 30.375 -35.312 1.786 1 78.5 703 ILE B C 1
ATOM 12364 O O . ILE B 1 703 ? 29.797 -35.031 0.724 1 78.5 703 ILE B O 1
ATOM 12368 N N . TYR B 1 704 ? 29.75 -35.688 2.924 1 87.12 704 TYR B N 1
ATOM 12369 C CA . TYR B 1 704 ? 28.344 -35.281 3.047 1 87.12 704 TYR B CA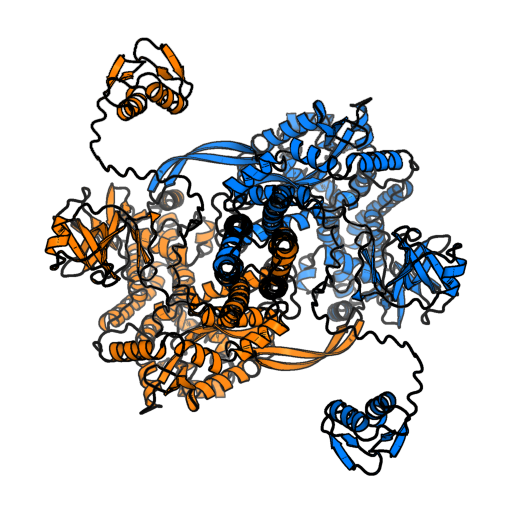 1
ATOM 12370 C C . TYR B 1 704 ? 28.125 -34.406 4.258 1 87.12 704 TYR B C 1
ATOM 12372 O O . TYR B 1 704 ? 28.938 -34.375 5.184 1 87.12 704 TYR B O 1
ATOM 12380 N N . ASP B 1 705 ? 27.156 -33.531 4.16 1 90.19 705 ASP B N 1
ATOM 12381 C CA . ASP B 1 705 ? 26.703 -32.688 5.254 1 90.19 705 ASP B CA 1
ATOM 12382 C C . ASP B 1 705 ? 25.281 -33.031 5.676 1 90.19 705 ASP B C 1
ATOM 12384 O O . ASP B 1 705 ? 24.469 -33.469 4.848 1 90.19 705 ASP B O 1
ATOM 12388 N N . CYS B 1 706 ? 25.031 -32.969 6.969 1 92.31 706 CYS B N 1
ATOM 12389 C CA . CYS B 1 706 ? 23.719 -33.25 7.512 1 92.31 706 CYS B CA 1
ATOM 12390 C C . CYS B 1 706 ? 23 -31.969 7.941 1 92.31 706 CYS B C 1
ATOM 12392 O O . CYS B 1 706 ? 23.625 -31.078 8.516 1 92.31 706 CYS B O 1
ATOM 12394 N N . TYR B 1 707 ? 21.703 -31.906 7.562 1 94.19 707 TYR B N 1
ATOM 12395 C CA . TYR B 1 707 ? 20.922 -30.719 7.871 1 94.19 707 TYR B CA 1
ATOM 12396 C C . TYR B 1 707 ? 19.625 -31.094 8.586 1 94.19 707 TYR B C 1
ATOM 12398 O O . TYR B 1 707 ? 19.109 -32.188 8.406 1 94.19 707 TYR B O 1
ATOM 12406 N N . THR B 1 708 ? 19.109 -30.172 9.453 1 93.25 708 THR B N 1
ATOM 12407 C CA . THR B 1 708 ? 17.797 -30.328 10.062 1 93.25 708 THR B CA 1
ATOM 12408 C C . THR B 1 708 ? 16.688 -29.875 9.109 1 93.25 708 THR B C 1
ATOM 12410 O O . THR B 1 708 ? 15.547 -30.312 9.219 1 93.25 708 THR B O 1
ATOM 12413 N N . GLN B 1 709 ? 17 -28.969 8.273 1 94.06 709 GLN B N 1
ATOM 12414 C CA . GLN B 1 709 ? 16.062 -28.422 7.305 1 94.06 709 GLN B CA 1
ATOM 12415 C C . GLN B 1 709 ? 16.781 -27.969 6.043 1 94.06 709 GLN B C 1
ATOM 12417 O O . GLN B 1 709 ? 17.922 -27.516 6.102 1 94.06 709 GLN B O 1
ATOM 12422 N N . LEU B 1 710 ? 16.172 -28.188 4.926 1 92.44 710 LEU B N 1
ATOM 12423 C CA . LEU B 1 710 ? 16.672 -27.672 3.656 1 92.44 710 LEU B CA 1
ATOM 12424 C C . LEU B 1 710 ? 15.539 -27.453 2.666 1 92.44 710 LEU B C 1
ATOM 12426 O O . LEU B 1 710 ? 14.43 -27.969 2.869 1 92.44 710 LEU B O 1
ATOM 12430 N N . LYS B 1 711 ? 15.812 -26.641 1.701 1 89.62 711 LYS B N 1
ATOM 12431 C CA . LYS B 1 711 ? 14.828 -26.422 0.643 1 89.62 711 LYS B CA 1
ATOM 12432 C C . LYS B 1 711 ? 15.266 -27.094 -0.659 1 89.62 711 LYS B C 1
ATOM 12434 O O . LYS B 1 711 ? 16.406 -26.938 -1.096 1 89.62 711 LYS B O 1
ATOM 12439 N N . PHE B 1 712 ? 14.398 -27.891 -1.109 1 89 712 PHE B N 1
ATOM 12440 C CA . PHE B 1 712 ? 14.633 -28.578 -2.369 1 89 712 PHE B CA 1
ATOM 12441 C C . PHE B 1 712 ? 13.562 -28.219 -3.395 1 89 712 PHE B C 1
ATOM 12443 O O . PHE B 1 712 ? 12.367 -28.406 -3.158 1 89 712 PHE B O 1
ATOM 12450 N N . LYS B 1 713 ? 13.93 -27.625 -4.461 1 83.06 713 LYS B N 1
ATOM 12451 C CA . LYS B 1 713 ? 13.047 -27.203 -5.543 1 83.06 713 LYS B CA 1
ATOM 12452 C C . LYS B 1 713 ? 11.914 -26.312 -5.02 1 83.06 713 LYS B C 1
ATOM 12454 O O . LYS B 1 713 ? 10.75 -26.531 -5.352 1 83.06 713 LYS B O 1
ATOM 12459 N N . GLY B 1 714 ? 12.258 -25.578 -4.055 1 80.5 714 GLY B N 1
ATOM 12460 C CA . GLY B 1 714 ? 11.32 -24.578 -3.547 1 80.5 714 GLY B CA 1
ATOM 12461 C C . GLY B 1 714 ? 10.5 -25.078 -2.375 1 80.5 714 GLY B C 1
ATOM 12462 O O . GLY B 1 714 ? 9.734 -24.328 -1.776 1 80.5 714 GLY B O 1
ATOM 12463 N N . THR B 1 715 ? 10.602 -26.359 -2.033 1 87.38 715 THR B N 1
ATOM 12464 C CA . THR B 1 715 ? 9.852 -26.938 -0.924 1 87.38 715 THR B CA 1
ATOM 12465 C C . THR B 1 715 ? 10.766 -27.188 0.274 1 87.38 715 THR B C 1
ATOM 12467 O O . THR B 1 715 ? 11.891 -27.672 0.119 1 87.38 715 THR B O 1
ATOM 12470 N N . ALA B 1 716 ? 10.273 -26.891 1.363 1 90.06 716 ALA B N 1
ATOM 12471 C CA . ALA B 1 716 ? 11.055 -27.047 2.584 1 90.06 716 ALA B CA 1
ATOM 12472 C C . ALA B 1 716 ? 10.914 -28.469 3.148 1 90.06 716 ALA B C 1
ATOM 12474 O O . ALA B 1 716 ? 9.797 -29 3.229 1 90.06 716 ALA B O 1
ATOM 12475 N N . TYR B 1 717 ? 11.961 -29.094 3.393 1 92.69 717 TYR B N 1
ATOM 12476 C CA . TYR B 1 717 ? 12.023 -30.375 4.078 1 92.69 717 TYR B CA 1
ATOM 12477 C C . TYR B 1 717 ? 12.641 -30.234 5.465 1 92.69 717 TYR B C 1
ATOM 12479 O O . TYR B 1 717 ? 13.68 -29.594 5.625 1 92.69 717 TYR B O 1
ATOM 12487 N N . LYS B 1 718 ? 11.969 -30.734 6.434 1 93.38 718 LYS B N 1
ATOM 12488 C CA . LYS B 1 718 ? 12.414 -30.578 7.82 1 93.38 718 LYS B CA 1
ATOM 12489 C C . LYS B 1 718 ? 12.32 -31.906 8.57 1 93.38 718 LYS B C 1
ATOM 12491 O O . LYS B 1 718 ? 11.477 -32.75 8.25 1 93.38 718 LYS B O 1
ATOM 12496 N N . ILE B 1 719 ? 13.133 -31.984 9.547 1 92.31 719 ILE B N 1
ATOM 12497 C CA . ILE B 1 719 ? 13.055 -33.125 10.445 1 92.31 719 ILE B CA 1
ATOM 12498 C C . ILE B 1 719 ? 11.68 -33.156 11.117 1 92.31 719 ILE B C 1
ATOM 12500 O O . ILE B 1 719 ? 11.156 -32.125 11.516 1 92.31 719 ILE B O 1
ATOM 12504 N N . GLY B 1 720 ? 11.078 -34.312 11.102 1 88.94 720 GLY B N 1
ATOM 12505 C CA . GLY B 1 720 ? 9.773 -34.438 11.727 1 88.94 720 GLY B CA 1
ATOM 12506 C C . GLY B 1 720 ? 8.625 -34.375 10.734 1 88.94 720 GLY B C 1
ATOM 12507 O O . GLY B 1 720 ? 7.492 -34.719 11.07 1 88.94 720 GLY B O 1
ATOM 12508 N N . TYR B 1 721 ? 8.992 -34.031 9.453 1 91.75 721 TYR B N 1
ATOM 12509 C CA . TYR B 1 721 ? 7.98 -34.062 8.406 1 91.75 721 TYR B CA 1
ATOM 12510 C C . TYR B 1 721 ? 7.754 -35.469 7.906 1 91.75 721 TYR B C 1
ATOM 12512 O O . TYR B 1 721 ? 8.57 -36.375 8.164 1 91.75 721 TYR B O 1
ATOM 12520 N N . TYR B 1 722 ? 6.703 -35.625 7.27 1 90.94 722 TYR B N 1
ATOM 12521 C CA . TYR B 1 722 ? 6.352 -36.969 6.781 1 90.94 722 TYR B CA 1
ATOM 12522 C C . TYR B 1 722 ? 6.254 -36.969 5.262 1 90.94 722 TYR B C 1
ATOM 12524 O O . TYR B 1 722 ? 5.82 -36 4.648 1 90.94 722 TYR B O 1
ATOM 12532 N N . LEU B 1 723 ? 6.672 -38.062 4.676 1 91.81 723 LEU B N 1
ATOM 12533 C CA . LEU B 1 723 ? 6.605 -38.281 3.236 1 91.81 723 LEU B CA 1
ATOM 12534 C C . LEU B 1 723 ? 5.859 -39.562 2.912 1 91.81 723 LEU B C 1
ATOM 12536 O O . LEU B 1 723 ? 5.82 -40.469 3.73 1 91.81 723 LEU B O 1
ATOM 12540 N N . THR B 1 724 ? 5.273 -39.531 1.778 1 89 724 THR B N 1
ATOM 12541 C CA . THR B 1 724 ? 4.512 -40.719 1.375 1 89 724 THR B CA 1
ATOM 12542 C C . THR B 1 724 ? 5.062 -41.312 0.078 1 89 724 THR B C 1
ATOM 12544 O O . THR B 1 724 ? 5.578 -40.562 -0.771 1 89 724 THR B O 1
ATOM 12547 N N . LYS B 1 725 ? 5.035 -42.562 -0.015 1 86.38 725 LYS B N 1
ATOM 125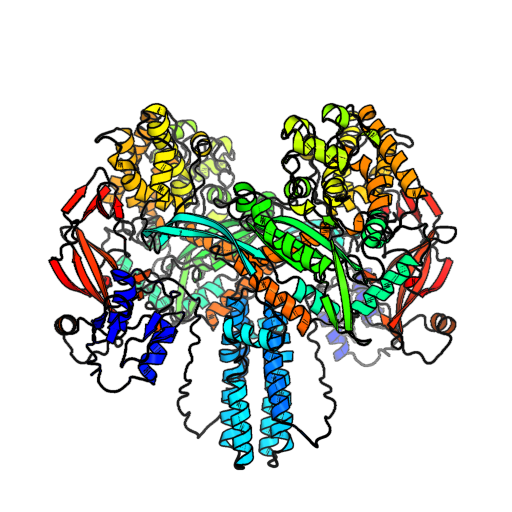48 C CA . LYS B 1 725 ? 5.41 -43.281 -1.218 1 86.38 725 LYS B CA 1
ATOM 12549 C C . LYS B 1 725 ? 4.395 -44.375 -1.526 1 86.38 725 LYS B C 1
ATOM 12551 O O . LYS B 1 725 ? 4.02 -45.156 -0.641 1 86.38 725 LYS B O 1
ATOM 12556 N N . PHE B 1 726 ? 3.938 -44.375 -2.844 1 79.56 726 PHE B N 1
ATOM 12557 C CA . PHE B 1 726 ? 2.977 -45.375 -3.244 1 79.56 726 PHE B CA 1
ATOM 12558 C C . PHE B 1 726 ? 3.674 -46.531 -3.971 1 79.56 726 PHE B C 1
ATOM 12560 O O . PHE B 1 726 ? 4.25 -46.344 -5.043 1 79.56 726 PHE B O 1
ATOM 12567 N N . THR B 1 727 ? 3.789 -47.688 -3.477 1 75.88 727 THR B N 1
ATOM 12568 C CA . THR B 1 727 ? 4.227 -48.875 -4.176 1 75.88 727 THR B CA 1
ATOM 12569 C C . THR B 1 727 ? 3.057 -49.844 -4.387 1 75.88 727 THR B C 1
ATOM 12571 O O . THR B 1 727 ? 2.338 -49.719 -5.383 1 75.88 727 THR B O 1
ATOM 12574 N N . TYR B 1 728 ? 2.629 -50.656 -3.449 1 67.06 728 TYR B N 1
ATOM 12575 C CA . TYR B 1 728 ? 1.414 -51.469 -3.416 1 67.06 728 TYR B CA 1
ATOM 12576 C C . TYR B 1 728 ? 0.421 -50.906 -2.398 1 67.06 728 TYR B C 1
ATOM 12578 O O . TYR B 1 728 ? -0.789 -50.906 -2.641 1 67.06 728 TYR B O 1
ATOM 12586 N N . GLU B 1 729 ? 1.062 -50.406 -1.461 1 79.06 729 GLU B N 1
ATOM 12587 C CA . GLU B 1 729 ? 0.328 -49.75 -0.398 1 79.06 729 GLU B CA 1
ATOM 12588 C C . GLU B 1 729 ? 0.984 -48.406 -0.037 1 79.06 729 GLU B C 1
ATOM 12590 O O . GLU B 1 729 ? 2.102 -48.125 -0.472 1 79.06 729 GLU B O 1
ATOM 12595 N N . LEU B 1 730 ? 0.2 -47.625 0.545 1 85.69 730 LEU B N 1
ATOM 12596 C CA . LEU B 1 730 ? 0.762 -46.344 0.96 1 85.69 730 LEU B CA 1
ATOM 12597 C C . LEU B 1 730 ? 1.742 -46.531 2.113 1 85.69 730 LEU B C 1
ATOM 12599 O O . LEU B 1 730 ? 1.407 -47.156 3.125 1 85.69 730 LEU B O 1
ATOM 12603 N N . ASN B 1 731 ? 2.93 -46.156 1.913 1 87.88 731 ASN B N 1
ATOM 12604 C CA . ASN B 1 731 ? 3.941 -46.125 2.963 1 87.88 731 ASN B CA 1
ATOM 12605 C C . ASN B 1 731 ? 4.207 -44.719 3.461 1 87.88 731 ASN B C 1
ATOM 12607 O O . ASN B 1 731 ? 4.289 -43.781 2.664 1 87.88 731 ASN B O 1
ATOM 12611 N N . LEU B 1 732 ? 4.199 -44.656 4.738 1 91.12 732 LEU B N 1
ATOM 12612 C CA . LEU B 1 732 ? 4.457 -43.375 5.391 1 91.12 732 LEU B CA 1
ATOM 12613 C C . LEU B 1 732 ? 5.848 -43.344 6.012 1 91.12 732 LEU B C 1
ATOM 12615 O O . LEU B 1 732 ? 6.258 -44.312 6.672 1 91.12 732 LEU B O 1
ATOM 12619 N N . TYR B 1 733 ? 6.605 -42.312 5.723 1 92.56 733 TYR B N 1
ATOM 12620 C CA . TYR B 1 733 ? 7.965 -42.188 6.238 1 92.56 733 TYR B CA 1
ATOM 12621 C C . TYR B 1 733 ? 8.125 -40.875 7.008 1 92.56 733 TYR B C 1
ATOM 12623 O O . TYR B 1 733 ? 7.613 -39.812 6.594 1 92.56 733 TYR B O 1
ATOM 12631 N N . GLU B 1 734 ? 8.742 -40.906 8.133 1 93.94 734 GLU B N 1
ATOM 12632 C CA . GLU B 1 734 ? 9.117 -39.719 8.891 1 93.94 734 GLU B CA 1
ATOM 12633 C C . GLU B 1 734 ? 10.578 -39.344 8.641 1 93.94 734 GLU B C 1
ATOM 12635 O O . GLU B 1 734 ? 11.461 -40.188 8.68 1 93.94 734 GLU B O 1
ATOM 12640 N N . ILE B 1 735 ? 10.875 -38.125 8.398 1 94.31 735 ILE B N 1
ATOM 12641 C CA . ILE B 1 735 ? 12.234 -37.656 8.133 1 94.31 735 ILE B CA 1
ATOM 12642 C C . ILE B 1 735 ? 13 -37.562 9.453 1 94.31 735 ILE B C 1
ATOM 12644 O O . ILE B 1 735 ? 12.609 -36.812 10.352 1 94.31 735 ILE B O 1
ATOM 12648 N N . LEU B 1 736 ? 14.109 -38.188 9.508 1 93.44 736 LEU B N 1
ATOM 12649 C CA . LEU B 1 736 ? 14.961 -38.156 10.695 1 93.44 736 LEU B CA 1
ATOM 12650 C C . LEU B 1 736 ? 16.156 -37.25 10.477 1 93.44 736 LEU B C 1
ATOM 12652 O O . LEU B 1 736 ? 16.547 -36.5 11.383 1 93.44 736 LEU B O 1
ATOM 12656 N N . GLU B 1 737 ? 16.719 -37.375 9.305 1 93.75 737 GLU B N 1
ATOM 12657 C CA . GLU B 1 737 ? 17.859 -36.562 8.922 1 93.75 737 GLU B CA 1
ATOM 12658 C C . GLU B 1 737 ? 17.859 -36.281 7.426 1 93.75 737 GLU B C 1
ATOM 12660 O O . GLU B 1 737 ? 17.344 -37.062 6.637 1 93.75 737 GLU B O 1
ATOM 12665 N N . ILE B 1 738 ? 18.422 -35.219 7.074 1 94.62 738 ILE B N 1
ATOM 12666 C CA . ILE B 1 738 ? 18.562 -34.812 5.676 1 94.62 738 ILE B CA 1
ATOM 12667 C C . ILE B 1 738 ? 20.031 -34.688 5.32 1 94.62 738 ILE B C 1
ATOM 12669 O O . ILE B 1 738 ? 20.766 -33.906 5.902 1 94.62 738 ILE B O 1
ATOM 12673 N N . ILE B 1 739 ? 20.438 -35.5 4.367 1 91.38 739 ILE B N 1
ATOM 12674 C CA . ILE B 1 739 ? 21.859 -35.562 4.008 1 91.38 739 ILE B CA 1
ATOM 12675 C C . ILE B 1 739 ? 22.062 -35 2.609 1 91.38 739 ILE B C 1
ATOM 12677 O O . ILE B 1 739 ? 21.375 -35.375 1.661 1 91.38 739 ILE B O 1
ATOM 12681 N N . LEU B 1 740 ? 22.953 -34.094 2.531 1 91.31 740 LEU B N 1
ATOM 12682 C CA . LEU B 1 740 ? 23.359 -33.562 1.244 1 91.31 740 LEU B CA 1
ATOM 12683 C C . LEU B 1 740 ? 24.734 -34.062 0.838 1 91.31 740 LEU B C 1
ATOM 12685 O O . LEU B 1 740 ? 25.703 -33.875 1.563 1 91.31 740 LEU B O 1
ATOM 12689 N N . ILE B 1 741 ? 24.766 -34.688 -0.28 1 86.06 741 ILE B N 1
ATOM 12690 C CA . ILE B 1 741 ? 26.031 -35.188 -0.821 1 86.06 741 ILE B CA 1
ATOM 12691 C C . ILE B 1 741 ? 26.688 -34.094 -1.647 1 86.06 741 ILE B C 1
ATOM 12693 O O . ILE B 1 741 ? 26.188 -33.719 -2.711 1 86.06 741 ILE B O 1
ATOM 12697 N N . ASN B 1 742 ? 27.75 -33.531 -1.249 1 81.38 742 ASN B N 1
ATOM 12698 C CA . ASN B 1 742 ? 28.391 -32.312 -1.795 1 81.38 742 ASN B CA 1
ATOM 12699 C C . ASN B 1 742 ? 28.875 -32.562 -3.223 1 81.38 742 ASN B C 1
ATOM 12701 O O . ASN B 1 742 ? 28.812 -31.641 -4.059 1 81.38 742 ASN B O 1
ATOM 12705 N N . ALA B 1 743 ? 29.344 -33.75 -3.523 1 74.44 743 ALA B N 1
ATOM 12706 C CA . ALA B 1 743 ? 29.922 -34 -4.84 1 74.44 743 ALA B CA 1
ATOM 12707 C C . ALA B 1 743 ? 28.844 -33.938 -5.926 1 74.44 743 ALA B C 1
ATOM 12709 O O . ALA B 1 743 ? 29.094 -33.438 -7.023 1 74.44 743 ALA B O 1
ATOM 12710 N N . THR B 1 744 ? 27.703 -34.375 -5.59 1 78 744 THR B N 1
ATOM 12711 C CA . THR B 1 744 ? 26.672 -34.5 -6.609 1 78 744 THR B CA 1
ATOM 12712 C C . THR B 1 744 ? 25.484 -33.625 -6.289 1 78 744 THR B C 1
ATOM 12714 O O . THR B 1 744 ? 24.562 -33.469 -7.098 1 78 744 THR B O 1
ATOM 12717 N N . ASN B 1 745 ? 25.453 -32.969 -5.281 1 81.94 745 ASN B N 1
ATOM 12718 C CA . ASN B 1 745 ? 24.328 -32.156 -4.812 1 81.94 745 ASN B CA 1
ATOM 12719 C C . ASN B 1 745 ? 23.047 -33 -4.711 1 81.94 745 ASN B C 1
ATOM 12721 O O . ASN B 1 745 ? 21.953 -32.469 -4.945 1 81.94 745 ASN B O 1
ATOM 12725 N N . LYS B 1 746 ? 23.266 -34.281 -4.492 1 87.19 746 LYS B N 1
ATOM 12726 C CA . LYS B 1 746 ? 22.109 -35.156 -4.281 1 87.19 746 LYS B CA 1
ATOM 12727 C C . LYS B 1 746 ? 21.703 -35.188 -2.812 1 87.19 746 LYS B C 1
ATOM 12729 O O . LYS B 1 746 ? 22.547 -35.062 -1.925 1 87.19 746 LYS B O 1
ATOM 12734 N N . ILE B 1 747 ? 20.406 -35.375 -2.646 1 92.12 747 ILE B N 1
ATOM 12735 C CA . ILE B 1 747 ? 19.875 -35.375 -1.285 1 92.12 747 ILE B CA 1
ATOM 12736 C C . ILE B 1 747 ? 19.391 -36.781 -0.914 1 92.12 747 ILE B C 1
ATOM 12738 O O . ILE B 1 747 ? 18.625 -37.375 -1.649 1 92.12 747 ILE B O 1
ATOM 12742 N N . VAL B 1 748 ? 19.906 -37.25 0.185 1 91.56 748 VAL B N 1
ATOM 12743 C CA . VAL B 1 748 ? 19.469 -38.5 0.754 1 91.56 748 VAL B CA 1
ATOM 12744 C C . VAL B 1 748 ? 18.797 -38.281 2.102 1 91.56 748 VAL B C 1
ATOM 12746 O O . VAL B 1 748 ? 19.297 -37.5 2.922 1 91.56 748 VAL B O 1
ATOM 12749 N N . LEU B 1 749 ? 17.641 -38.906 2.266 1 93.81 749 LEU B N 1
ATOM 12750 C CA . LEU B 1 749 ? 16.891 -38.75 3.51 1 93.81 749 LEU B CA 1
ATOM 12751 C C . LEU B 1 749 ? 17 -40.031 4.359 1 93.81 749 LEU B C 1
ATOM 12753 O O . LEU B 1 749 ? 16.922 -41.125 3.832 1 93.81 749 LEU B O 1
ATOM 12757 N N . ILE B 1 750 ? 17.312 -39.812 5.609 1 93.25 750 ILE B N 1
ATOM 12758 C CA . ILE B 1 750 ? 17.156 -40.875 6.57 1 93.25 750 ILE B CA 1
ATOM 12759 C C . ILE B 1 750 ? 15.742 -40.906 7.125 1 93.25 750 ILE B C 1
ATOM 12761 O O . ILE B 1 750 ? 15.281 -39.906 7.699 1 93.25 750 ILE B O 1
ATOM 12765 N N . LEU B 1 751 ? 15.133 -42.031 6.918 1 94.44 751 LEU B N 1
ATOM 12766 C CA . LEU B 1 751 ? 13.695 -42.062 7.168 1 94.44 751 LEU B CA 1
ATOM 12767 C C . LEU B 1 751 ? 13.344 -43.219 8.102 1 94.44 751 LEU B C 1
ATOM 12769 O O . LEU B 1 751 ? 14.016 -44.25 8.102 1 94.44 751 LEU B O 1
ATOM 12773 N N . LYS B 1 752 ? 12.375 -42.938 8.859 1 93.44 752 LYS B N 1
ATOM 12774 C CA . LYS B 1 752 ? 11.703 -43.938 9.656 1 93.44 752 LYS B CA 1
ATOM 12775 C C . LYS B 1 752 ? 10.336 -44.312 9.07 1 93.44 752 LYS B C 1
ATOM 12777 O O . LYS B 1 752 ? 9.469 -43.438 8.961 1 93.44 752 LYS B O 1
ATOM 12782 N N . GLN B 1 753 ? 10.156 -45.531 8.703 1 93 753 GLN B N 1
ATOM 12783 C CA . GLN B 1 753 ? 8.867 -45.969 8.164 1 93 753 GLN B CA 1
ATOM 12784 C C . GLN B 1 753 ? 7.855 -46.188 9.281 1 93 753 GLN B C 1
ATOM 12786 O O . GLN B 1 753 ? 8.148 -46.906 10.242 1 93 753 GLN B O 1
ATOM 12791 N N . ILE B 1 754 ? 6.742 -45.594 9.109 1 92.31 754 ILE B N 1
ATOM 12792 C CA . ILE B 1 754 ? 5.676 -45.688 10.102 1 92.31 754 ILE B CA 1
ATOM 12793 C C . ILE B 1 754 ? 4.539 -46.562 9.547 1 92.31 754 ILE B C 1
ATOM 12795 O O . ILE B 1 754 ? 4.199 -46.438 8.367 1 92.31 754 ILE B O 1
ATOM 12799 N N . LYS B 1 755 ? 3.969 -47.312 10.414 1 89.25 755 LYS B N 1
ATOM 12800 C CA . LYS B 1 755 ? 2.896 -48.219 10 1 89.25 755 LYS B CA 1
ATOM 12801 C C . LYS B 1 755 ? 1.594 -47.438 9.781 1 89.25 755 LYS B C 1
ATOM 12803 O O . LYS B 1 755 ? 1.2 -46.625 10.609 1 89.25 755 LYS B O 1
ATOM 12808 N N . VAL B 1 756 ? 1.018 -47.688 8.602 1 90.38 756 VAL B N 1
ATOM 12809 C CA . VAL B 1 756 ? -0.308 -47.156 8.273 1 90.38 756 VAL B CA 1
ATOM 12810 C C . VAL B 1 756 ? -1.352 -48.25 8.461 1 90.38 756 VAL B C 1
ATOM 12812 O O . VAL B 1 756 ? -1.228 -49.344 7.883 1 90.38 756 VAL B O 1
ATOM 12815 N N . ASP B 1 757 ? -2.34 -48.062 9.211 1 87.31 757 ASP B N 1
ATOM 12816 C CA . ASP B 1 757 ? -3.312 -49.094 9.57 1 87.31 757 ASP B CA 1
ATOM 12817 C C . ASP B 1 757 ? -4.301 -49.344 8.438 1 87.31 757 ASP B C 1
ATOM 12819 O O . ASP B 1 757 ? -4.406 -50.469 7.93 1 87.31 757 ASP B O 1
ATOM 12823 N N . CYS B 1 758 ? -5.125 -48.312 8.125 1 88.06 758 CYS B N 1
ATOM 12824 C CA . CYS B 1 758 ? -6.133 -48.531 7.094 1 88.06 758 CYS B CA 1
ATOM 12825 C C . CYS B 1 758 ? -6.57 -47.188 6.492 1 88.06 758 CYS B C 1
ATOM 12827 O O . CYS B 1 758 ? -6.27 -46.125 7.039 1 88.06 758 CYS B O 1
ATOM 12829 N N . TYR B 1 759 ? -7.148 -47.375 5.309 1 91.06 759 TYR B N 1
ATOM 12830 C CA . TYR B 1 759 ? -7.781 -46.25 4.664 1 91.06 759 TYR B CA 1
ATOM 12831 C C . TYR B 1 759 ? -9.234 -46.094 5.102 1 91.06 759 TYR B C 1
ATOM 12833 O O . TYR B 1 759 ? -10 -47.062 5.051 1 91.06 759 TYR B O 1
ATOM 12841 N N . VAL B 1 760 ? -9.578 -44.938 5.609 1 92.06 760 VAL B N 1
ATOM 12842 C CA . VAL B 1 760 ? -10.938 -44.625 6.035 1 92.06 760 VAL B CA 1
ATOM 12843 C C . VAL B 1 760 ? -11.648 -43.812 4.973 1 92.06 760 VAL B C 1
ATOM 12845 O O . VAL B 1 760 ? -11.508 -42.594 4.93 1 92.06 760 VAL B O 1
ATOM 12848 N N . GLU B 1 761 ? -12.516 -44.344 4.305 1 91.62 761 GLU B N 1
ATOM 12849 C CA . GLU B 1 761 ? -13.203 -43.688 3.191 1 91.62 761 GLU B CA 1
ATOM 12850 C C . GLU B 1 761 ? -14.078 -42.531 3.678 1 91.62 761 GLU B C 1
ATOM 12852 O O . GLU B 1 761 ? -14.195 -41.5 3.004 1 91.62 761 GLU B O 1
ATOM 12857 N N . HIS B 1 762 ? -14.656 -42.719 4.828 1 94.25 762 HIS B N 1
ATOM 12858 C CA . HIS B 1 762 ? -15.57 -41.75 5.383 1 94.25 762 HIS B CA 1
ATOM 12859 C C . HIS B 1 762 ? -14.852 -40.438 5.668 1 94.25 762 HIS B C 1
ATOM 12861 O O . HIS B 1 762 ? -15.477 -39.375 5.656 1 94.25 762 HIS B O 1
ATOM 12867 N N . LEU B 1 763 ? -13.562 -40.5 5.867 1 94 763 LEU B N 1
ATOM 12868 C CA . LEU B 1 763 ? -12.773 -39.312 6.172 1 94 763 LEU B CA 1
ATOM 12869 C C . LEU B 1 763 ? -11.797 -39 5.043 1 94 763 LEU B C 1
ATOM 12871 O O . LEU B 1 763 ? -11.078 -38 5.09 1 94 763 LEU B O 1
ATOM 12875 N N . LYS B 1 764 ? -11.773 -39.844 4.023 1 92.31 764 LYS B N 1
ATOM 12876 C CA . LYS B 1 764 ? -10.844 -39.719 2.902 1 92.31 764 LYS B CA 1
ATOM 12877 C C . LYS B 1 764 ? -9.406 -39.531 3.393 1 92.31 764 LYS B C 1
ATOM 12879 O O . LYS B 1 764 ? -8.695 -38.656 2.92 1 92.31 764 LYS B O 1
ATOM 12884 N N . SER B 1 765 ? -9.117 -40.312 4.398 1 92.62 765 SER B N 1
ATOM 12885 C CA . SER B 1 765 ? -7.812 -40.219 5.039 1 92.62 765 SER B CA 1
ATOM 12886 C C . SER B 1 765 ? -7.293 -41.594 5.469 1 92.62 765 SER B C 1
ATOM 12888 O O . SER B 1 765 ? -8.047 -42.562 5.496 1 92.62 765 SER B O 1
ATOM 12890 N N . TYR B 1 766 ? -6.043 -41.594 5.738 1 91.44 766 TYR B N 1
ATOM 12891 C CA . TYR B 1 766 ? -5.402 -42.812 6.223 1 91.44 766 TYR B CA 1
ATOM 12892 C C . TYR B 1 766 ? -5.168 -42.75 7.727 1 91.44 766 TYR B C 1
ATOM 12894 O O . TYR B 1 766 ? -4.723 -41.719 8.242 1 91.44 766 TYR B O 1
ATOM 12902 N N . MET B 1 767 ? -5.492 -43.812 8.406 1 92.81 767 MET B N 1
ATOM 12903 C CA . MET B 1 767 ? -5.262 -43.906 9.844 1 92.81 767 MET B CA 1
ATOM 12904 C C . MET B 1 767 ? -3.857 -44.406 10.133 1 92.81 767 MET B C 1
ATOM 12906 O O . MET B 1 767 ? -3.426 -45.406 9.555 1 92.81 767 MET B O 1
ATOM 12910 N N . VAL B 1 768 ? -3.168 -43.656 10.914 1 91.81 768 VAL B N 1
ATOM 12911 C CA . VAL B 1 768 ? -1.805 -44.031 11.289 1 91.81 768 VAL B CA 1
ATOM 12912 C C . VAL B 1 768 ? -1.8 -44.625 12.695 1 91.81 768 VAL B C 1
ATOM 12914 O O . VAL B 1 768 ? -2.629 -44.281 13.531 1 91.81 768 VAL B O 1
ATOM 12917 N N . ASP B 1 769 ? -0.842 -45.469 12.875 1 86.31 769 ASP B N 1
ATOM 12918 C CA . ASP B 1 769 ? -0.693 -46.094 14.18 1 86.31 769 ASP B CA 1
ATOM 12919 C C . ASP B 1 769 ? -0.459 -45.062 15.281 1 86.31 769 ASP B C 1
ATOM 12921 O O . ASP B 1 769 ? 0.375 -44.188 15.133 1 86.31 769 ASP B O 1
ATOM 12925 N N . LYS B 1 770 ? -1.157 -45.188 16.359 1 80.69 770 LYS B N 1
ATOM 12926 C CA . LYS B 1 770 ? -1.129 -44.219 17.453 1 80.69 770 LYS B CA 1
ATOM 12927 C C . LYS B 1 770 ? 0.277 -44.094 18.031 1 80.69 770 LYS B C 1
ATOM 12929 O O . LYS B 1 770 ? 0.694 -43 18.422 1 80.69 770 LYS B O 1
ATOM 12934 N N . ASN B 1 771 ? 0.986 -45.219 18.031 1 79.5 771 ASN B N 1
ATOM 12935 C CA . ASN B 1 771 ? 2.318 -45.219 18.625 1 79.5 771 ASN B CA 1
ATOM 12936 C C . ASN B 1 771 ? 3.398 -44.938 17.578 1 79.5 771 ASN B C 1
ATOM 12938 O O . ASN B 1 771 ? 4.582 -44.844 17.906 1 79.5 771 ASN B O 1
ATOM 12942 N N . LYS B 1 772 ? 2.99 -44.688 16.422 1 82.56 772 LYS B N 1
ATOM 12943 C CA . LYS B 1 772 ? 3.939 -44.469 15.328 1 82.56 772 LYS B CA 1
ATOM 12944 C C . LYS B 1 772 ? 5.023 -45.562 15.336 1 82.56 772 LYS B C 1
ATOM 12946 O O . LYS B 1 772 ? 6.215 -45.25 15.258 1 82.56 772 LYS B O 1
ATOM 12951 N N . SER B 1 773 ? 4.555 -46.719 15.469 1 78.81 773 SER B N 1
ATOM 12952 C CA . SER B 1 773 ? 5.48 -47.844 15.547 1 78.81 773 SER B CA 1
ATOM 12953 C C . SER B 1 773 ? 6.391 -47.906 14.32 1 78.81 773 SER B C 1
ATOM 12955 O O . SER B 1 773 ? 5.922 -47.781 13.188 1 78.81 773 SER B O 1
ATOM 12957 N N . GLU B 1 774 ? 7.695 -48.031 14.641 1 79.31 774 GLU B N 1
ATOM 12958 C CA . GLU B 1 774 ? 8.711 -48.062 13.602 1 79.31 774 GLU B CA 1
ATOM 12959 C C . GLU B 1 774 ? 8.805 -49.438 12.953 1 79.31 774 GLU B C 1
ATOM 12961 O O . GLU B 1 774 ? 8.859 -50.438 13.656 1 79.31 774 GLU B O 1
ATOM 12966 N N . ILE B 1 775 ? 8.719 -49.438 11.727 1 76.88 775 ILE B N 1
ATOM 12967 C CA . ILE B 1 775 ? 8.93 -50.688 10.984 1 76.88 775 ILE B CA 1
ATOM 12968 C C . ILE B 1 775 ? 10.414 -50.844 10.656 1 76.88 775 ILE B C 1
ATOM 12970 O O . ILE B 1 775 ? 11.008 -51.875 10.93 1 76.88 775 ILE B O 1
ATOM 12974 N N . LEU B 1 776 ? 10.938 -49.781 10.008 1 83 776 LEU B N 1
ATOM 12975 C CA . LEU B 1 776 ? 12.336 -49.812 9.594 1 83 776 LEU B CA 1
ATOM 12976 C C . LEU B 1 776 ? 12.891 -48.406 9.414 1 83 776 LEU B C 1
ATOM 12978 O O . LEU B 1 776 ? 12.133 -47.469 9.164 1 83 776 LEU B O 1
ATOM 12982 N N . THR B 1 777 ? 14.18 -48.344 9.727 1 88.06 777 THR B N 1
ATOM 12983 C CA . THR B 1 777 ? 14.914 -47.125 9.383 1 88.06 777 THR B CA 1
ATOM 12984 C C . THR B 1 777 ? 15.711 -47.312 8.094 1 88.06 777 THR B C 1
ATOM 12986 O O . THR B 1 777 ? 16.438 -48.312 7.957 1 88.06 777 THR B O 1
ATOM 12989 N N . THR B 1 778 ? 15.414 -46.406 7.105 1 89.38 778 THR B N 1
ATOM 12990 C CA . THR B 1 778 ? 16.047 -46.594 5.801 1 89.38 778 THR B CA 1
ATOM 12991 C C . THR B 1 778 ? 16.516 -45.25 5.238 1 89.38 778 THR B C 1
ATOM 12993 O O . THR B 1 778 ? 16.172 -44.188 5.773 1 89.38 778 THR B O 1
ATOM 12996 N N . ALA B 1 779 ? 17.406 -45.344 4.285 1 90.69 779 ALA B N 1
ATOM 12997 C CA . ALA B 1 779 ? 17.875 -44.188 3.529 1 90.69 779 ALA B CA 1
ATOM 12998 C C . ALA B 1 779 ? 17.344 -44.219 2.098 1 90.69 779 ALA B C 1
ATOM 13000 O O . ALA B 1 779 ? 17.438 -45.219 1.418 1 90.69 779 ALA B O 1
ATOM 13001 N N . MET B 1 780 ? 16.688 -43.156 1.691 1 91.12 780 MET B N 1
ATOM 13002 C CA . MET B 1 780 ? 16.156 -43.094 0.335 1 91.12 780 MET B CA 1
ATOM 13003 C C . MET B 1 780 ? 16.438 -41.719 -0.273 1 91.12 780 MET B C 1
ATOM 13005 O O . MET B 1 780 ? 16.484 -40.719 0.438 1 91.12 780 MET B O 1
ATOM 13009 N N . PRO B 1 781 ? 16.656 -41.688 -1.524 1 90.25 781 PRO B N 1
ATOM 13010 C CA . PRO B 1 781 ? 16.781 -40.375 -2.182 1 90.25 781 PRO B CA 1
ATOM 13011 C C . PRO B 1 781 ? 15.477 -39.594 -2.174 1 90.25 781 PRO B C 1
ATOM 13013 O O . PRO B 1 781 ? 14.391 -40.156 -2.219 1 90.25 781 PRO B O 1
ATOM 13016 N N . ILE B 1 782 ? 15.586 -38.281 -2.182 1 90.06 782 ILE B N 1
ATOM 13017 C CA . ILE B 1 782 ? 14.445 -37.406 -2.098 1 90.06 782 ILE B CA 1
ATOM 13018 C C . ILE B 1 782 ? 13.57 -37.562 -3.338 1 90.06 782 ILE B C 1
ATOM 13020 O O . ILE B 1 782 ? 12.359 -37.312 -3.289 1 90.06 782 ILE B O 1
ATOM 13024 N N . SER B 1 783 ? 14.07 -38.031 -4.488 1 84.19 783 SER B N 1
ATOM 13025 C CA . SER B 1 783 ? 13.367 -38.156 -5.762 1 84.19 783 SER B CA 1
ATOM 13026 C C . SER B 1 783 ? 12.406 -39.312 -5.75 1 84.19 783 SER B C 1
ATOM 13028 O O . SER B 1 783 ? 11.523 -39.438 -6.613 1 84.19 783 SER B O 1
ATOM 13030 N N . ASP B 1 784 ? 12.508 -40.125 -4.711 1 84.81 784 ASP B N 1
ATOM 13031 C CA . ASP B 1 784 ? 11.695 -41.344 -4.68 1 84.81 784 ASP B CA 1
ATOM 13032 C C . ASP B 1 784 ? 10.281 -41.031 -4.203 1 84.81 784 ASP B C 1
ATOM 13034 O O . ASP B 1 784 ? 9.383 -41.875 -4.348 1 84.81 784 ASP B O 1
ATOM 13038 N N . PHE B 1 785 ? 10.18 -39.875 -3.809 1 85.75 785 PHE B N 1
ATOM 13039 C CA . PHE B 1 785 ? 8.891 -39.594 -3.184 1 85.75 785 PHE B CA 1
ATOM 13040 C C . PHE B 1 785 ? 7.988 -38.812 -4.129 1 85.75 785 PHE B C 1
ATOM 13042 O O . PHE B 1 785 ? 8.477 -38.031 -4.953 1 85.75 785 PHE B O 1
ATOM 13049 N N . ASN B 1 786 ? 6.719 -39.156 -4.016 1 67.94 786 ASN B N 1
ATOM 13050 C CA . ASN B 1 786 ? 5.676 -38.656 -4.898 1 67.94 786 ASN B CA 1
ATOM 13051 C C . ASN B 1 786 ? 5.324 -37.188 -4.578 1 67.94 786 ASN B C 1
ATOM 13053 O O . ASN B 1 786 ? 4.844 -36.469 -5.441 1 67.94 786 ASN B O 1
ATOM 13057 N N . GLY B 1 787 ? 5.414 -36.812 -3.396 1 75.62 787 GLY B N 1
ATOM 13058 C CA . GLY B 1 787 ? 4.828 -35.531 -3.041 1 75.62 787 GLY B CA 1
ATOM 13059 C C . GLY B 1 787 ? 5.641 -34.75 -2.012 1 75.62 787 GLY B C 1
ATOM 13060 O O . GLY B 1 787 ? 6.691 -35.219 -1.573 1 75.62 787 GLY B O 1
ATOM 13061 N N . PRO B 1 788 ? 5.133 -33.562 -1.779 1 85.38 788 PRO B N 1
ATOM 13062 C CA . PRO B 1 788 ? 5.766 -32.75 -0.746 1 85.38 788 PRO B CA 1
ATOM 13063 C C . PRO B 1 788 ? 5.508 -33.25 0.665 1 85.38 788 PRO B C 1
ATOM 13065 O O . PRO B 1 788 ? 4.672 -34.156 0.854 1 85.38 788 PRO B O 1
ATOM 13068 N N . PRO B 1 789 ? 6.246 -32.781 1.599 1 89.75 789 PRO B N 1
ATOM 13069 C CA . PRO B 1 789 ? 6.031 -33.219 2.982 1 89.75 789 PRO B CA 1
ATOM 13070 C C . PRO B 1 789 ? 4.629 -32.875 3.488 1 89.75 789 PRO B C 1
ATOM 13072 O O . PRO B 1 789 ? 4.035 -31.875 3.066 1 89.75 789 PRO B O 1
ATOM 13075 N N . ILE B 1 790 ? 4.141 -33.719 4.332 1 88.38 790 ILE B N 1
ATOM 13076 C CA . ILE B 1 790 ? 2.812 -33.531 4.906 1 88.38 790 ILE B CA 1
ATOM 13077 C C . ILE B 1 790 ? 2.889 -33.656 6.426 1 88.38 790 ILE B C 1
ATOM 13079 O O . ILE B 1 790 ? 3.92 -34.031 6.98 1 88.38 790 ILE B O 1
ATOM 13083 N N . ASN B 1 791 ? 1.761 -33.312 7.086 1 85.75 791 ASN B N 1
ATOM 13084 C CA . ASN B 1 791 ? 1.64 -33.438 8.539 1 85.75 791 ASN B CA 1
ATOM 13085 C C . ASN B 1 791 ? 0.665 -34.531 8.93 1 85.75 791 ASN B C 1
ATOM 13087 O O . ASN B 1 791 ? -0.183 -34.938 8.125 1 85.75 791 ASN B O 1
ATOM 13091 N N . ILE B 1 792 ? 0.9 -35 10.148 1 89.06 792 ILE B N 1
ATOM 13092 C CA . ILE B 1 792 ? -0.073 -35.875 10.758 1 89.06 792 ILE B CA 1
ATOM 13093 C C . ILE B 1 792 ? -1.05 -35.094 11.609 1 89.06 792 ILE B C 1
ATOM 13095 O O . ILE B 1 792 ? -0.646 -34.188 12.336 1 89.06 792 ILE B O 1
ATOM 13099 N N . ASN B 1 793 ? -2.262 -35.406 11.414 1 89.25 793 ASN B N 1
ATOM 13100 C CA . ASN B 1 793 ? -3.283 -34.688 12.172 1 89.25 793 ASN B CA 1
ATOM 13101 C C . ASN B 1 793 ? -3.928 -35.562 13.227 1 89.25 793 ASN B C 1
ATOM 13103 O O . ASN B 1 793 ? -4.168 -36.75 12.984 1 89.25 793 ASN B O 1
ATOM 13107 N N . THR B 1 794 ? -4.109 -34.938 14.367 1 85.62 794 THR B N 1
ATOM 13108 C CA . THR B 1 794 ? -4.805 -35.656 15.438 1 85.62 794 THR B CA 1
ATOM 13109 C C . THR B 1 794 ? -6.285 -35.281 15.461 1 85.62 794 THR B C 1
ATOM 13111 O O . THR B 1 794 ? -6.633 -34.094 15.508 1 85.62 794 THR B O 1
ATOM 13114 N N . VAL B 1 795 ? -7.043 -36.25 15.375 1 85.62 795 VAL B N 1
ATOM 13115 C CA . VAL B 1 795 ? -8.484 -36.031 15.422 1 85.62 795 VAL B CA 1
ATOM 13116 C C . VAL B 1 795 ? -8.984 -36.125 16.859 1 85.62 795 VAL B C 1
ATOM 13118 O O . VAL B 1 795 ? -8.219 -36.469 17.766 1 85.62 795 VAL B O 1
ATOM 13121 N N . LEU B 1 796 ? -10.156 -35.812 17.172 1 79.38 796 LEU B N 1
ATOM 13122 C CA . LEU B 1 796 ? -10.695 -35.656 18.516 1 79.38 796 LEU B CA 1
ATOM 13123 C C . LEU B 1 796 ? -10.672 -37 19.25 1 79.38 796 LEU B C 1
ATOM 13125 O O . LEU B 1 796 ? -10.539 -37.031 20.469 1 79.38 796 LEU B O 1
ATOM 13129 N N . ASP B 1 797 ? -10.852 -38.125 18.562 1 77.94 797 ASP B N 1
ATOM 13130 C CA . ASP B 1 797 ? -10.852 -39.406 19.219 1 77.94 797 ASP B CA 1
ATOM 13131 C C . ASP B 1 797 ? -9.43 -39.875 19.531 1 77.94 797 ASP B C 1
ATOM 13133 O O . ASP B 1 797 ? -9.227 -40.969 20.078 1 77.94 797 ASP B O 1
ATOM 13137 N N . GLY B 1 798 ? -8.422 -38.969 19.141 1 80.31 798 GLY B N 1
ATOM 13138 C CA . GLY B 1 798 ? -7.035 -39.281 19.453 1 80.31 798 GLY B CA 1
ATOM 13139 C C . GLY B 1 798 ? -6.332 -40.031 18.328 1 80.31 798 GLY B C 1
ATOM 13140 O O . GLY B 1 798 ? -5.129 -40.281 18.406 1 80.31 798 GLY B O 1
ATOM 13141 N N . SER B 1 799 ? -7.113 -40.344 17.391 1 87.88 799 SER B N 1
ATOM 13142 C CA . SER B 1 799 ? -6.516 -41.062 16.266 1 87.88 799 SER B CA 1
ATOM 13143 C C . SER B 1 799 ? -5.664 -40.156 15.398 1 87.88 799 SER B C 1
ATOM 13145 O O . SER B 1 799 ? -5.949 -38.969 15.297 1 87.88 799 SER B O 1
ATOM 13147 N N . LEU B 1 800 ? -4.625 -40.781 14.891 1 91.88 800 LEU B N 1
ATOM 13148 C CA . LEU B 1 800 ? -3.75 -40.031 13.977 1 91.88 800 LEU B CA 1
ATOM 13149 C C . LEU B 1 800 ? -4.141 -40.312 12.523 1 91.88 800 LEU B C 1
ATOM 13151 O O . LEU B 1 800 ? -4.34 -41.438 12.125 1 91.88 800 LEU B O 1
ATOM 13155 N N . MET B 1 801 ? -4.32 -39.219 11.812 1 92.44 801 MET B N 1
ATOM 13156 C CA . MET B 1 801 ? -4.773 -39.344 10.43 1 92.44 801 MET B CA 1
ATOM 13157 C C . MET B 1 801 ? -3.883 -38.531 9.484 1 92.44 801 MET B C 1
ATOM 13159 O O . MET B 1 801 ? -3.283 -37.562 9.891 1 92.44 801 MET B O 1
ATOM 13163 N N . ILE B 1 802 ? -3.762 -39.031 8.258 1 90.56 802 ILE B N 1
ATOM 13164 C CA . ILE B 1 802 ? -3.078 -38.312 7.207 1 90.56 802 ILE B CA 1
ATOM 13165 C C . ILE B 1 802 ? -3.994 -38.156 5.992 1 90.56 802 ILE B C 1
ATOM 13167 O O . ILE B 1 802 ? -4.559 -39.156 5.52 1 90.56 802 ILE B O 1
ATOM 13171 N N . ARG B 1 803 ? -4.145 -36.969 5.602 1 88.94 803 ARG B N 1
ATOM 13172 C CA . ARG B 1 803 ? -4.852 -36.719 4.348 1 88.94 803 ARG B CA 1
ATOM 13173 C C . ARG B 1 803 ? -3.879 -36.344 3.238 1 88.94 803 ARG B C 1
ATOM 13175 O O . ARG B 1 803 ? -3.107 -35.375 3.393 1 88.94 803 ARG B O 1
ATOM 13182 N N . LEU B 1 804 ? -3.947 -37.062 2.217 1 81.94 804 LEU B N 1
ATOM 13183 C CA . LEU B 1 804 ? -2.971 -36.875 1.15 1 81.94 804 LEU B CA 1
ATOM 13184 C C . LEU B 1 804 ? -3.418 -35.781 0.188 1 81.94 804 LEU B C 1
ATOM 13186 O O . LEU B 1 804 ? -4.617 -35.594 -0.04 1 81.94 804 LEU B O 1
ATOM 13190 N N . LYS B 1 805 ? -2.465 -34.906 0.004 1 67.19 805 LYS B N 1
ATOM 13191 C CA . LYS B 1 805 ? -2.67 -33.969 -1.097 1 67.19 805 LYS B CA 1
ATOM 13192 C C . LYS B 1 805 ? -2.16 -34.562 -2.414 1 67.19 805 LYS B C 1
ATOM 13194 O O . LYS B 1 805 ? -0.951 -34.625 -2.635 1 67.19 805 LYS B O 1
ATOM 13199 N N . GLU B 1 806 ? -2.914 -35.469 -2.908 1 54.91 806 GLU B N 1
ATOM 13200 C CA . GLU B 1 806 ? -2.51 -36.188 -4.105 1 54.91 806 GLU B CA 1
ATOM 13201 C C . GLU B 1 806 ? -2.039 -35.219 -5.199 1 54.91 806 GLU B C 1
ATOM 13203 O O . GLU B 1 806 ? -1.748 -35.656 -6.32 1 54.91 806 GLU B O 1
ATOM 13208 N N . TYR B 1 807 ? -2.18 -33.906 -4.918 1 47.75 807 TYR B N 1
ATOM 13209 C CA . TYR B 1 807 ? -1.882 -33.031 -6.047 1 47.75 807 TYR B CA 1
ATOM 13210 C C . TYR B 1 807 ? -0.38 -32.969 -6.293 1 47.75 807 TYR B C 1
ATOM 13212 O O . TYR B 1 807 ? 0.065 -32.312 -7.25 1 47.75 807 TYR B O 1
ATOM 13220 N N . PHE B 1 808 ? 0.402 -33.438 -5.328 1 43.19 808 PHE B N 1
ATOM 13221 C CA . PHE B 1 808 ? 1.814 -33.312 -5.672 1 43.19 808 PHE B CA 1
ATOM 13222 C C . PHE B 1 808 ? 2.342 -34.625 -6.234 1 43.19 808 PHE B C 1
ATOM 13224 O O . PHE B 1 808 ? 1.956 -35.719 -5.773 1 43.19 808 PHE B O 1
#

Secondary structure (DSSP, 8-state):
-B-TTT--B-SSHHHHHHHHHHHS---TTS-EE--GGG---EESSHHHHHHHHHHHS-SS-----------------------------------SS---HHHHHHHHHHHHHHHHHHHHT-TT--HHHHHHHHHHHIIIIIHHHHHHHIIIIITT---HHHHHHHHHHHHHHHTTTTTTSSHHHHHHHHHHTT---PPEEEEEEEEEEEEEETTEEEEEEEEEEEEE--HHHHHHHHHHGGGHHHHHHHHHHHHHHS-TTEE-SGGGSHHHHHHHGGGTTSEEEEEEEEEEEE--S-TTSTTTTSS-EEEEEEE-TT-TTTTSGGG-EEEEEEEHHHHHHH-HHHHHHHHHHHHHHHHHT-EEEEETTEEEEEEEEEEEEE--HHHHHHHTTB-S-TTSTT--SSB---HHHHTT--S--GGGB--HHHHHHHHHH--HHHHSB-S--GGGGSTT--GGG-----HIIIIIIIIHHHHHHHHHHIIIIIS--S-HHHHHHHHHT---HHHHGGG---PPPHHHHHHT--S--HHHHHHHHHHHHHHHGGGSPTT-HHHHHHHHHHHHHHHHT-S-EEHHHHHHHHHHHHHHHHHHHHHH--PPPHHHHHHTTHHHHHHHH--GGGG-SHHHHHHHHHHHHHHHH----TTHHHHHHHHHHHHHHHHHHH-----SEE--GGGEE--S-HHHHHHHSS-TT--EEEESEEEETTEEEETT-EEEEESSSEEEEEEEEEEEETTTTEEEEEEEEE-EEEEETTTTEEEEPTT--EEEEEEEEGGG-SS--B--EE-TTS-EEE---TT-/-B-TTT--B-SSHHHHHHHHHHHS---TTS-EE--GGG---EESSHHHHHHHHHHHS-SS-----------------------------------SS---HHHHHHHHHHHHHHHHHHHHT-TT--HHHHHHHHHHHIIIIIHHHHHHHIIIIITT---HHHHHHHHHHHHHHHTTTTTTSSHHHHHHHHHHTT---PPEEEEEEEEEEEEEETTEEEEEEEEEEEEE--HHHHHHHHHHGGGHHHHHHHHHHHHHHS-TTEE-SGGGSHHHHHHHGGGTTSEEEEEEEEEEEE--S-TTSTTTTSS-EEEEEEE-TT-TTTTSGGG-EEEEEEEHHHHHHH-HHHHHHHHHHHHHHHHHT-EEEEETTEEEEEEEEEEEEE--HHHHHHHTTB-S-TTSTT--SSB---HHHHTT--S--GGGB--HHHHHHHHHHT-HHHHSB-S--GGGGSTT--GGG-----HIIIIIIIIHHHHHHHHHHIIIIIS--S-HHHHHHHHHT---HHHHGGG---PPPHHHHHHT--S--HHHHHHHHHHHHHHHGGGSPTT-HHHHHHHHHHHHHHHHT-S-EEHHHHHHHHHHHHHHHHHHHHHH--PPPHHHHHHTTHHHHHHHH--GGGG-SHHHHHHHHHHHHHHHH----TTHHHHHHHHHHHHHHHHHHH-----SEE--GGGEE--S-HHHHHHHSS-TT--EEEESEEEETTEEEETT-EEEEESSSEEEEEEEEEEEETTTTEEEEEEEEE-EEEEETTTTEEEEPTT--EEEEEEEEGGG-SS--B--EE-TTS-EEE---TT-

Nearest PDB structures (foldseek):
  6oes-assembly1_A  TM=6.348E-01  e=4.001E-09  Mus musculus
  3jbx-assembly1_A  TM=6.145E-01  e=3.310E-08  Danio rerio
  6dbw-assembly1_A  TM=5.217E-01  e=2.416E-08  Escherichia coli K-12
  6dbv-assembly1_C  TM=4.973E-01  e=2.112E-08  Escherichia coli K-12
  6vil-assembly5_E  TM=5.955E-01  e=1.803E-01  Mus musculus

Foldseek 3Di:
DAFPPPRDDDLDLVVNVVCCCPVVVDDQQCWGADPPPNRRDIDRGSVVNVVCCVVPVPPDRPPPPPVPVPPPCPPPDVPPCPPPPPPPCPVPPPDPDDDDPVVVLVVLLVVLLLVLLVQLLDLLAAPVNSLVVVVCCLVPPLVVVLVVCCVPPLVPDPDVVVNVSSVVVSVCSNCSCVQPNDPVSSVVVCVVVLLFDDKDKAFLDWDFDFDQDVNDTDTDIDTFIKIFGLVLSLVQLVCQFVNVVVVLVVLVVVVVPPDLFKFQFQCSFPLVVVLCVVPPPAAEFEKEKEWDKDWQDDCPDPCHPVFIKIWIKMAGLSGLLRLDLLRIATGIIHGPVSCVVRHLCSRCVVVLVSLQCLAVVFHWHQHPVGTGGYRYHYRAYEYALLVLCRQQQFANDPVAQQQDLFFRHGPVCLQQDQADDPVGGDDPVVVVVLQVVCDCSRGRGNHHHPNCPRDSDDSNLRLAHACLCLPLQHPLLQLVLLLCCCCCPPVNLDHLVLLQVLQVPWCQDPVCVVQADHRFDPVCSVVSHTPHHSSNSVSCLLCVCLRCLVSDDDPPLSLVLSLLVVLLVLLLLASMDGPVSLVVNLVSSSVNQNSCCVVRVGTDDPSSSSSNCQSVSCNRRNRNVSRHCVSVVVSVVSLSSSSVSDPDPPPSSVSSVVSSSSSSSSCSPVNDDDDQKDDDPVFWDDDPPPVQVCVVVVDPPWDKTKGQWIHGNRAIDGQQWWFWADDPDIKIWGFHIWMAGVVVRWIKTWIWIFDWDDQDSSSQWTWGDLVRDTDDIHIDTPVRTQDGTFDWTAGPVRIIITHDSNRD/DAFPPPRDDDLDLVVNVVCCCPVVVDDQQCWGADPPPNRRDIDRGSVVVVVCCVPPVPDPRPPPVPVPPPVPPCVDDVPPCPPPPPPPCPVPPPDPDDDDPVVVLVVLLVVLLLVLLVQLLDLLAAPVNSLVVVVCCLVPPLVVVLVVCCVPPLVPDPDVVVNVSSVVVSVCSNCSCVQPNDPVSSVVVCVVVLLFDDKDKDFLDWDFDFDQDVNDTDTDIDTFIKIFGPVLSLVQLVCQFVNVVVVLVVLVVVVVPPDLFKFQFQCSFPLVVVLCVVPPPAAEFEKEKEWDKDWQDDCPDPCHPVFIKIWIKMAGLSGLLRLDLLRIATGIIHGPVSCVVRHLCSRCVVVLVSLQCLAVVFHWHQGPVGTGGYRYHYRAYFYALLVLCRQQQFANDQVAQQQDLFFRHGPVCLQQDQADDPVGGDDPVVVVVLQVVCDCSRGRGNHHHPNCPRDSDDSNLRLAHACLCLPLQHPLLQLVLLLCCCCCPPVNLDHLVLLQVLQVPWPQDPVCVVQADHRFDPVCSVVSHTPHHSSNSVSCLLCVCLSCLVSDDPPPLSLVLSLLVVLLVLLLLASMDGPVSLVVNLVSSSVNSNSCCVVRVGTDDPSSSVSNCVSVSCNRRNRNVSRHCVSVVVSVVSLSSSSVSDPDSPPSSVSSVVSSSSSSSSCSPVNDDDDQKDDDPVFWDDDPPPVQVCVVVVDPPWDKTKGQWIHGNRAIDGQQWWFWADDPDIKIWGFHIWMAGVVVRWIKTWIWIFDWDDQDSSSQKTWGDLVSDTDDIHIDTPVRTQDGTFDWTAGPVRIIITHDSNSD

pLDDT: mean 86.81, std 15.6, range [21.48, 98.56]

Organism: Aphis gossypii (NCBI:txid80765)

Solvent-accessible surface area (backbone atoms only — not comparable to full-atom values): 89092 Å² total; per-residue (Å²): 80,38,41,68,82,81,60,51,75,30,82,44,66,68,56,44,55,48,41,36,40,70,73,66,66,45,56,65,69,34,76,40,48,42,49,55,92,79,61,68,48,76,23,61,24,54,64,58,44,52,51,47,45,60,71,70,65,62,80,78,65,76,75,74,78,74,78,80,72,82,76,75,80,81,67,72,83,74,66,85,65,73,75,71,74,74,64,73,71,72,62,70,80,69,78,78,79,84,79,51,66,69,59,51,52,48,50,39,42,52,27,38,46,53,46,53,29,56,50,52,54,37,44,47,47,36,75,65,51,53,52,49,51,52,52,45,41,42,64,31,50,47,43,47,49,48,53,46,47,46,60,66,40,60,73,65,59,82,53,65,68,59,48,52,53,51,49,51,50,50,52,45,61,74,46,43,47,66,55,52,71,41,72,66,40,31,50,51,50,34,42,74,70,68,50,50,74,75,68,42,75,43,76,57,44,80,44,80,38,79,36,72,55,75,21,39,69,38,81,36,79,45,72,42,67,35,39,37,48,52,57,70,59,52,54,37,53,56,33,36,46,91,37,41,46,60,56,36,51,51,50,52,51,51,61,68,66,41,66,88,60,53,27,62,38,45,73,66,8,54,52,43,52,59,53,48,64,78,44,73,97,55,51,72,44,60,30,36,36,36,44,48,73,48,70,60,56,58,77,88,45,69,64,36,84,72,62,27,34,30,40,30,30,34,36,42,82,70,44,92,55,55,83,41,59,88,52,51,42,78,41,34,38,35,46,42,66,52,44,71,72,66,30,64,56,58,68,40,45,67,56,49,52,53,50,39,43,34,40,73,71,32,44,78,30,60,44,95,89,44,76,44,64,38,21,40,41,74,65,43,66,36,37,50,71,63,49,42,22,49,73,48,24,29,37,81,42,81,84,40,45,24,44,52,76,58,32,67,56,39,48,79,52,42,34,70,52,34,63,70,56,77,89,40,45,47,38,73,65,61,46,54,53,38,52,68,66,64,41,39,79,81,54,14,39,60,49,80,37,63,62,52,71,30,87,79,38,47,73,58,70,48,61,63,61,28,56,51,61,35,35,43,66,31,44,47,29,51,51,49,26,53,53,49,43,41,36,39,68,71,70,52,76,40,50,68,67,56,52,42,50,39,61,72,64,47,41,52,19,65,86,44,50,87,34,70,63,70,82,80,52,72,67,27,48,74,69,44,45,64,70,52,47,47,62,23,35,53,46,47,65,70,44,42,36,65,62,49,36,87,75,49,67,86,86,37,68,68,56,51,52,50,54,50,50,51,48,51,52,42,58,52,47,20,52,64,45,36,67,64,54,39,54,48,46,50,52,50,48,28,50,48,49,49,46,46,35,65,75,66,71,44,73,48,49,74,49,56,40,56,54,44,48,45,49,59,28,34,54,32,39,10,40,48,69,80,54,32,51,66,55,60,56,55,48,47,48,49,56,43,45,30,51,64,50,40,87,71,71,86,56,46,66,58,56,52,49,53,47,54,50,44,31,51,28,28,47,69,73,68,51,62,84,77,65,53,65,47,79,53,76,88,33,57,46,82,74,85,58,58,69,62,45,49,71,70,40,79,63,89,80,65,62,63,49,29,28,50,42,39,30,50,74,86,40,73,46,43,55,74,30,27,40,47,36,81,80,92,51,75,42,38,29,34,33,68,39,38,33,38,32,65,89,73,72,43,50,38,30,34,29,36,31,34,50,62,72,47,78,39,73,84,47,62,27,34,34,36,42,81,78,52,50,72,76,46,79,48,74,44,52,65,82,72,42,58,44,70,68,48,58,73,29,64,35,92,89,63,46,31,34,35,67,78,68,60,35,67,82,39,41,68,82,82,61,51,75,31,81,44,67,68,57,44,55,49,42,36,39,72,74,64,65,44,58,66,69,35,78,40,49,43,48,54,93,79,59,68,48,75,24,61,23,53,65,59,44,52,53,46,44,59,69,71,66,59,79,76,64,77,73,75,79,75,78,79,72,80,76,75,80,77,80,67,82,81,65,84,65,70,76,72,74,75,65,74,71,72,62,71,79,68,77,78,78,85,78,50,67,69,58,51,53,48,50,39,42,52,27,35,48,52,45,53,30,57,50,53,54,36,43,48,49,37,75,66,53,52,51,50,50,52,51,45,42,42,64,31,48,47,44,48,49,48,51,45,46,47,60,64,40,60,73,65,60,83,54,65,66,59,49,52,53,50,50,52,52,50,53,46,61,76,46,41,47,65,56,54,70,40,71,67,39,31,49,51,51,33,42,74,70,69,50,50,75,75,67,44,75,43,77,58,45,79,44,80,37,79,36,71,55,75,21,39,69,37,82,35,76,46,73,41,66,34,41,38,48,52,55,70,59,52,56,38,53,55,34,36,44,90,38,39,46,61,55,36,51,51,50,53,51,50,61,69,65,43,67,88,60,54,26,63,38,45,74,67,8,54,52,42,52,58,53,48,66,78,45,75,98,55,50,72,44,61,31,36,37,34,45,49,74,48,70,61,56,58,77,88,44,66,65,35,84,72,63,29,34,31,40,29,31,34,35,42,82,70,43,91,55,55,84,40,60,87,52,51,42,78,40,34,37,35,47,42,65,52,43,70,72,65,30,62,58,58,68,41,45,67,56,49,53,52,51,40,44,33,41,73,72,32,45,77,30,60,43,94,90,42,75,43,65,38,22,41,41,73,65,43,68,36,39,50,70,62,49,43,23,49,72,50,24,29,36,80,42,79,85,41,45,24,42,51,76,59,33,67,56,40,48,79,53,41,34,70,52,33,62,69,57,76,89,40,45,46,38,74,66,62,45,52,52,38,52,68,65,64,41,38,79,81,55,14,38,60,48,81,38,65,61,52,72,28,88,79,38,48,73,58,69,50,58,62,60,29,54,52,61,34,37,42,65,31,44,47,29,53,51,47,26,53,52,49,43,41,36,40,68,70,70,51,76,41,50,66,66,55,51,42,50,39,62,71,65,48,44,54,19,66,86,45,51,87,34,70,64,69,82,80,52,72,66,29,49,75,68,44,45,62,69,52,48,46,64,21,35,52,48,47,65,70,43,41,37,66,62,48,35,87,74,49,68,86,86,37,67,68,56,50,51,48,53,50,50,51,50,51,53,42,58,52,44,20,52,65,43,37,68,65,55,39,55,48,45,48,51,48,49,27,51,48,48,50,45,46,34,67,76,66,70,45,73,49,49,74,49,56,40,54,55,44,47,46,50,58,28,33,54,30,40,11,39,49,69,81,53,34,52,68,55,59,57,54,47,47,48,49,57,42,44,32,49,63,50,41,88,71,72,86,57,45,64,58,56,52,47,53,46,53,50,44,31,51,28,28,47,69,72,67,52,65,84,76,64,56,63,48,79,54,78,89,31,56,47,81,76,85,58,57,70,63,44,50,71,69,40,79,62,89,81,65,63,62,49,28,28,49,43,39,30,49,75,86,40,73,47,42,54,74,31,27,38,46,38,80,80,92,52,76,41,39,30,34,34,68,39,38,33,38,31,66,88,73,72,43,49,37,31,35,28,37,30,33,49,61,73,47,80,39,74,86,47,64,26,33,34,36,42,81,78,53,49,74,77,46,79,47,75,45,52,63,82,71,43,59,42,68,69,47,60,73,29,64,36,94,91,63,46,32,33,36,66,78,66,63,34,69